Protein 1U8V (pdb70)

Structure (mmCIF, N/CA/C/O backbone):
data_1U8V
#
_entry.id   1U8V
#
_cell.length_a   102.300
_cell.length_b   130.200
_cell.length_c   175.500
_cell.angle_alpha   90.00
_cell.angle_beta   90.00
_cell.angle_gamma   90.00
#
_symmetry.space_group_name_H-M   'P 21 21 21'
#
loop_
_entity.id
_entity.type
_entity.pdbx_description
1 polymer 'Gamma-aminobutyrate metabolism dehydratase/isomerase'
2 non-polymer 'IRON/SULFUR CLUSTER'
3 non-polymer 'FLAVIN-ADENINE DINUCLEOTIDE'
4 water water
#
loop_
_atom_site.group_PDB
_atom_site.id
_atom_site.type_symbol
_atom_site.label_atom_id
_atom_site.label_alt_id
_atom_site.label_comp_id
_atom_site.label_asym_id
_atom_site.label_entity_id
_atom_site.label_seq_id
_atom_site.pdbx_PDB_ins_code
_atom_site.Cartn_x
_atom_site.Cartn_y
_atom_site.Cartn_z
_atom_site.occupancy
_atom_site.B_iso_or_equiv
_atom_site.auth_seq_id
_atom_site.auth_comp_id
_atom_site.auth_asym_id
_atom_site.auth_atom_id
_atom_site.pdbx_PDB_model_num
ATOM 1 N N . MET A 1 1 ? 78.017 5.469 2.520 1.00 62.13 1 MET A N 1
ATOM 2 C CA . MET A 1 1 ? 79.117 4.641 2.998 1.00 41.85 1 MET A CA 1
ATOM 3 C C . MET A 1 1 ? 79.483 4.985 4.444 1.00 33.14 1 MET A C 1
ATOM 4 O O . MET A 1 1 ? 79.141 6.046 4.957 1.00 54.80 1 MET A O 1
ATOM 9 N N . LEU A 1 2 ? 80.190 4.056 5.069 1.00 34.48 2 LEU A N 1
ATOM 10 C CA . LEU A 1 2 ? 80.848 4.165 6.357 1.00 30.34 2 LEU A CA 1
ATOM 11 C C . LEU A 1 2 ? 82.366 4.116 6.133 1.00 38.01 2 LEU A C 1
ATOM 12 O O . LEU A 1 2 ? 82.887 3.241 5.436 1.00 41.20 2 LEU A O 1
ATOM 17 N N . MET A 1 3 ? 83.094 5.063 6.713 1.00 30.09 3 MET A N 1
ATOM 18 C CA . MET A 1 3 ? 84.547 5.026 6.595 1.00 25.88 3 MET A CA 1
ATOM 19 C C . MET A 1 3 ? 85.095 4.110 7.681 1.00 30.37 3 MET A C 1
ATOM 20 O O . MET A 1 3 ? 84.477 4.022 8.747 1.00 28.45 3 MET A O 1
ATOM 25 N N . THR A 1 4 ? 86.224 3.464 7.429 1.00 26.49 4 THR A N 1
ATOM 26 C CA . THR A 1 4 ? 87.062 2.840 8.429 1.00 25.81 4 THR A CA 1
ATOM 27 C C . THR A 1 4 ? 87.765 3.947 9.228 1.00 25.87 4 THR A C 1
ATOM 28 O O . THR A 1 4 ? 87.802 5.120 8.819 1.00 26.03 4 THR A O 1
ATOM 32 N N . ALA A 1 5 ? 88.341 3.576 10.369 1.00 26.15 5 ALA A N 1
ATOM 33 C CA . ALA A 1 5 ? 89.133 4.517 11.145 1.00 27.43 5 ALA A CA 1
ATOM 34 C C . ALA A 1 5 ? 90.253 5.083 10.270 1.00 35.67 5 ALA A C 1
ATOM 35 O O . ALA A 1 5 ? 90.508 6.282 10.280 1.00 26.55 5 ALA A O 1
ATOM 37 N N . GLU A 1 6 ? 90.913 4.198 9.524 1.00 28.31 6 GLU A N 1
ATOM 38 C CA . GLU A 1 6 ? 92.035 4.594 8.683 1.00 28.22 6 GLU A CA 1
ATOM 39 C C . GLU A 1 6 ? 91.598 5.595 7.620 1.00 22.23 6 GLU A C 1
ATOM 40 O O . GLU A 1 6 ? 92.393 6.497 7.352 1.00 30.68 6 GLU A O 1
ATOM 46 N N . GLN A 1 7 ? 90.415 5.434 7.047 1.00 24.68 7 GLN A N 1
ATOM 47 C CA . GLN A 1 7 ? 89.912 6.368 6.030 1.00 23.65 7 GLN A CA 1
ATOM 48 C C . GLN A 1 7 ? 89.531 7.707 6.629 1.00 28.56 7 GLN A C 1
ATOM 49 O O . GLN A 1 7 ? 89.660 8.764 6.009 1.00 26.74 7 GLN A O 1
ATOM 55 N N . TYR A 1 8 ? 89.052 7.630 7.878 1.00 30.47 8 TYR A N 1
ATOM 56 C CA . TYR A 1 8 ? 88.765 8.869 8.600 1.00 23.08 8 TYR A CA 1
ATOM 57 C C . TYR A 1 8 ? 90.055 9.663 8.738 1.00 23.48 8 TYR A C 1
ATOM 58 O O . TYR A 1 8 ? 90.121 10.855 8.422 1.00 27.03 8 TYR A O 1
ATOM 67 N N . ILE A 1 9 ? 91.119 9.003 9.203 1.00 22.53 9 ILE A N 1
ATOM 68 C CA . ILE A 1 9 ? 92.362 9.751 9.399 1.00 26.72 9 ILE A CA 1
ATOM 69 C C . ILE A 1 9 ? 92.870 10.329 8.085 1.00 31.61 9 ILE A C 1
ATOM 70 O O . ILE A 1 9 ? 93.237 11.513 8.006 1.00 31.73 9 ILE A O 1
ATOM 75 N N . GLU A 1 10 ? 92.897 9.528 7.026 1.00 28.08 10 GLU A N 1
ATOM 76 C CA . GLU A 1 10 ? 93.372 10.041 5.733 1.00 31.18 10 GLU A CA 1
ATOM 77 C C . GLU A 1 10 ? 92.532 11.206 5.233 1.00 26.06 10 GLU A C 1
ATOM 78 O O . GLU A 1 10 ? 93.063 12.074 4.535 1.00 32.53 10 GLU A O 1
ATOM 84 N N . SER A 1 11 ? 91.241 11.279 5.547 1.00 22.46 11 SER A N 1
ATOM 85 C CA . SER A 1 11 ? 90.440 12.408 5.056 1.00 27.82 11 SER A CA 1
ATOM 86 C C . SER A 1 11 ? 90.832 13.734 5.704 1.00 32.24 11 SER A C 1
ATOM 87 O O . SER A 1 11 ? 90.813 14.791 5.067 1.00 28.31 11 SER A O 1
ATOM 90 N N . LEU A 1 12 ? 91.215 13.691 6.980 1.00 31.83 12 LEU A N 1
ATOM 91 C CA . LEU A 1 12 ? 91.705 14.877 7.669 1.00 28.04 12 LEU A CA 1
ATOM 92 C C . LEU A 1 12 ? 92.952 15.444 6.993 1.00 23.26 12 LEU A C 1
ATOM 93 O O . LEU A 1 12 ? 93.106 16.664 6.897 1.00 27.91 12 LEU A O 1
ATOM 98 N N . ARG A 1 13 ? 93.828 14.553 6.537 1.00 27.60 13 ARG A N 1
ATOM 99 C CA . ARG A 1 13 ? 95.083 15.004 5.932 1.00 29.69 13 ARG A CA 1
ATOM 100 C C . ARG A 1 13 ? 94.881 15.792 4.645 1.00 31.59 13 ARG A C 1
ATOM 101 O O . ARG A 1 13 ? 95.825 16.468 4.214 1.00 40.59 13 ARG A O 1
ATOM 109 N N . LYS A 1 14 ? 93.709 15.725 4.047 1.00 30.94 14 LYS A N 1
ATOM 110 C CA . LYS A 1 14 ? 93.392 16.426 2.816 1.00 33.43 14 LYS A CA 1
ATOM 111 C C . LYS A 1 14 ? 92.698 17.753 3.085 1.00 40.50 14 LYS A C 1
ATOM 112 O O . LYS A 1 14 ? 92.518 18.540 2.151 1.00 36.96 14 LYS A O 1
ATOM 118 N N . LEU A 1 15 ? 92.297 17.997 4.336 1.00 32.19 15 LEU A N 1
ATOM 119 C CA . LEU A 1 15 ? 91.660 19.265 4.687 1.00 29.20 15 LEU A CA 1
ATOM 120 C C . LEU A 1 15 ? 92.674 20.401 4.783 1.00 27.44 15 LEU A C 1
ATOM 121 O O . LEU A 1 15 ? 93.844 20.171 5.117 1.00 27.70 15 LEU A O 1
ATOM 126 N N . ASN A 1 16 ? 92.248 21.644 4.539 1.00 21.27 16 ASN A N 1
ATOM 127 C CA . ASN A 1 16 ? 93.187 22.760 4.646 1.00 23.26 16 ASN A CA 1
ATOM 128 C C . ASN A 1 16 ? 93.033 23.522 5.954 1.00 27.32 16 ASN A C 1
ATOM 129 O O . ASN A 1 16 ? 93.233 24.739 5.980 1.00 39.19 16 ASN A O 1
ATOM 134 N N . THR A 1 17 ? 92.674 22.854 7.037 1.00 28.33 17 THR A N 1
ATOM 135 C CA . THR A 1 17 ? 92.362 23.509 8.317 1.00 27.69 17 THR A CA 1
ATOM 136 C C . THR A 1 17 ? 93.511 24.348 8.853 1.00 29.75 17 THR A C 1
ATOM 137 O O . THR A 1 17 ? 94.664 23.911 8.811 1.00 30.95 17 THR A O 1
ATOM 141 N N . ARG A 1 18 ? 93.206 25.544 9.361 1.00 23.14 18 ARG A N 1
ATOM 142 C CA . ARG A 1 18 ? 94.255 26.401 9.913 1.00 30.46 18 ARG A CA 1
ATOM 143 C C . ARG A 1 18 ? 94.273 26.272 11.444 1.00 35.12 18 ARG A C 1
ATOM 144 O O . ARG A 1 18 ? 93.348 26.726 12.129 1.00 30.05 18 ARG A O 1
ATOM 152 N N . VAL A 1 19 ? 95.322 25.664 11.975 1.00 20.36 19 VAL A N 1
ATOM 153 C CA . VAL A 1 19 ? 95.523 25.383 13.385 1.00 22.37 19 VAL A CA 1
ATOM 154 C C . VAL A 1 19 ? 96.769 26.073 13.930 1.00 28.15 19 VAL A C 1
ATOM 155 O O . VAL A 1 19 ? 97.874 25.916 13.386 1.00 28.80 19 VAL A O 1
ATOM 159 N N . TYR A 1 20 ? 96.587 26.830 15.021 1.00 23.37 20 TYR A N 1
ATOM 160 C CA . TYR A 1 20 ? 97.683 27.508 15.684 1.00 23.10 20 TYR A CA 1
ATOM 161 C C . TYR A 1 20 ? 97.802 27.074 17.147 1.00 31.27 20 TYR A C 1
ATOM 162 O O . TYR A 1 20 ? 96.767 26.843 17.795 1.00 26.71 20 TYR A O 1
ATOM 171 N N . MET A 1 21 ? 99.036 26.997 17.620 1.00 22.37 21 MET A N 1
ATOM 172 C CA . MET A 1 21 ? 99.401 26.619 18.990 1.00 25.78 21 MET A CA 1
ATOM 173 C C . MET A 1 21 ? 100.716 27.256 19.422 1.00 28.50 21 MET A C 1
ATOM 174 O O . MET A 1 21 ? 101.698 27.155 18.680 1.00 23.43 21 MET A O 1
ATOM 179 N N . PHE A 1 22 ? 100.813 27.912 20.573 1.00 27.46 22 PHE A N 1
ATOM 180 C CA . PHE A 1 22 ? 102.075 28.500 21.015 1.00 21.39 22 PHE A CA 1
ATOM 181 C C . PHE A 1 22 ? 102.658 29.448 19.960 1.00 32.30 22 PHE A C 1
ATOM 182 O O . PHE A 1 22 ? 103.880 29.447 19.781 1.00 36.37 22 PHE A O 1
ATOM 190 N N . GLY A 1 23 ? 101.817 30.211 19.276 1.00 26.39 23 GLY A N 1
ATOM 191 C CA . GLY A 1 23 ? 102.117 31.290 18.363 1.00 27.73 23 GLY A CA 1
ATOM 192 C C . GLY A 1 23 ? 102.502 30.878 16.962 1.00 31.67 23 GLY A C 1
ATOM 193 O O . GLY A 1 23 ? 102.821 31.721 16.119 1.00 29.70 23 GLY A O 1
ATOM 194 N N . GLU A 1 24 ? 102.463 29.576 16.689 1.00 34.09 24 GLU A N 1
ATOM 195 C CA . GLU A 1 24 ? 102.815 29.050 15.380 1.00 41.25 24 GLU A CA 1
ATOM 196 C C . GLU A 1 24 ? 101.745 28.177 14.745 1.00 37.90 24 GLU A C 1
ATOM 197 O O . GLU A 1 24 ? 101.002 27.463 15.411 1.00 34.07 24 GLU A O 1
ATOM 203 N N . LYS A 1 25 ? 101.673 28.220 13.415 1.00 30.79 25 LYS A N 1
ATOM 204 C CA . LYS A 1 25 ? 100.801 27.358 12.629 1.00 27.55 25 LYS A CA 1
ATOM 205 C C . LYS A 1 25 ? 101.281 25.910 12.622 1.00 31.26 25 LYS A C 1
ATOM 206 O O . LYS A 1 25 ? 102.452 25.646 12.312 1.00 30.72 25 LYS A O 1
ATOM 212 N N . ILE A 1 26 ? 100.435 24.938 12.959 1.00 30.89 26 ILE A N 1
ATOM 213 C CA . ILE A 1 26 ? 100.778 23.515 12.874 1.00 27.74 26 ILE A CA 1
ATOM 214 C C . ILE A 1 26 ? 100.425 22.978 11.488 1.00 30.42 26 ILE A C 1
ATOM 215 O O . ILE A 1 26 ? 99.242 22.881 11.165 1.00 25.69 26 ILE A O 1
ATOM 220 N N . GLU A 1 27 ? 101.425 22.656 10.668 1.00 28.96 27 GLU A N 1
ATOM 221 C CA . GLU A 1 27 ? 101.147 22.149 9.329 1.00 31.96 27 GLU A CA 1
ATOM 222 C C . GLU A 1 27 ? 100.673 20.700 9.333 1.00 25.48 27 GLU A C 1
ATOM 223 O O . GLU A 1 27 ? 99.723 20.323 8.644 1.00 30.37 27 GLU A O 1
ATOM 229 N N . ASN A 1 28 ? 101.347 19.857 10.109 1.00 28.07 28 ASN A N 1
ATOM 230 C CA . ASN A 1 28 ? 100.909 18.453 10.172 1.00 28.43 28 ASN A CA 1
ATOM 231 C C . ASN A 1 28 ? 100.296 18.196 11.549 1.00 35.03 28 ASN A C 1
ATOM 232 O O . ASN A 1 28 ? 100.883 17.552 12.422 1.00 32.80 28 ASN A O 1
ATOM 237 N N . TRP A 1 29 ? 99.090 18.736 11.730 1.00 29.06 29 TRP A N 1
ATOM 238 C CA . TRP A 1 29 ? 98.404 18.652 13.020 1.00 31.70 29 TRP A CA 1
ATOM 239 C C . TRP A 1 29 ? 97.862 17.248 13.299 1.00 28.42 29 TRP A C 1
ATOM 240 O O . TRP A 1 29 ? 97.741 16.881 14.472 1.00 25.50 29 TRP A O 1
ATOM 251 N N . VAL A 1 30 ? 97.550 16.488 12.261 1.00 27.21 30 VAL A N 1
ATOM 252 C CA . VAL A 1 30 ? 97.037 15.114 12.330 1.00 25.71 30 VAL A CA 1
ATOM 253 C C . VAL A 1 30 ? 97.993 14.200 13.065 1.00 29.84 30 VAL A C 1
ATOM 254 O O . VAL A 1 30 ? 97.614 13.253 13.765 1.00 28.18 30 VAL A O 1
ATOM 258 N N . ASP A 1 31 ? 99.298 14.475 12.924 1.00 29.74 31 ASP A N 1
ATOM 259 C CA . ASP A 1 31 ? 100.277 13.629 13.594 1.00 34.24 31 ASP A CA 1
ATOM 260 C C . ASP A 1 31 ? 100.856 14.220 14.872 1.00 37.38 31 ASP A C 1
ATOM 261 O O . ASP A 1 31 ? 101.658 13.523 15.526 1.00 30.14 31 ASP A O 1
ATOM 266 N N . HIS A 1 32 ? 100.464 15.455 15.187 1.00 22.77 32 HIS A N 1
ATOM 267 C CA . HIS A 1 32 ? 101.034 16.182 16.323 1.00 23.55 32 HIS A CA 1
ATOM 268 C C . HIS A 1 32 ? 100.690 15.491 17.640 1.00 29.37 32 HIS A C 1
ATOM 269 O O . HIS A 1 32 ? 99.535 15.144 17.882 1.00 26.70 32 HIS A O 1
ATOM 276 N N . PRO A 1 33 ? 101.664 15.241 18.515 1.00 27.29 33 PRO A N 1
ATOM 277 C CA . PRO A 1 33 ? 101.423 14.460 19.728 1.00 27.72 33 PRO A CA 1
ATOM 278 C C . PRO A 1 33 ? 100.367 15.057 20.660 1.00 23.45 33 PRO A C 1
ATOM 279 O O . PRO A 1 33 ? 99.772 14.280 21.414 1.00 25.92 33 PRO A O 1
ATOM 283 N N . MET A 1 34 ? 100.132 16.360 20.631 1.00 20.96 34 MET A N 1
ATOM 284 C CA . MET A 1 34 ? 99.181 17.023 21.511 1.00 23.82 34 MET A CA 1
ATOM 285 C C . MET A 1 34 ? 97.768 17.058 20.941 1.00 30.89 34 MET A C 1
ATOM 286 O O . MET A 1 34 ? 96.862 17.465 21.677 1.00 26.63 34 MET A O 1
ATOM 291 N N . ILE A 1 35 ? 97.586 16.647 19.696 1.00 24.69 35 ILE A N 1
ATOM 292 C CA . ILE A 1 35 ? 96.313 16.610 18.980 1.00 24.68 35 ILE A CA 1
ATOM 293 C C . ILE A 1 35 ? 95.890 15.201 18.578 1.00 27.92 35 ILE A C 1
ATOM 294 O O . ILE A 1 35 ? 94.688 14.876 18.634 1.00 21.74 35 ILE A O 1
ATOM 299 N N . ARG A 1 36 ? 96.816 14.324 18.201 1.00 21.87 36 ARG A N 1
ATOM 300 C CA . ARG A 1 36 ? 96.444 12.981 17.723 1.00 23.37 36 ARG A CA 1
ATOM 301 C C . ARG A 1 36 ? 95.612 12.170 18.707 1.00 30.06 36 ARG A C 1
ATOM 302 O O . ARG A 1 36 ? 94.697 11.431 18.283 1.00 20.84 36 ARG A O 1
ATOM 310 N N . PRO A 1 37 ? 95.825 12.192 20.013 1.00 27.13 37 PRO A N 1
ATOM 311 C CA . PRO A 1 37 ? 94.885 11.518 20.932 1.00 25.87 37 PRO A CA 1
ATOM 312 C C . PRO A 1 37 ? 93.420 11.843 20.731 1.00 19.52 37 PRO A C 1
ATOM 313 O O . PRO A 1 37 ? 92.585 10.925 20.780 1.00 21.02 37 PRO A O 1
ATOM 317 N N . SER A 1 38 ? 93.053 13.094 20.483 1.00 21.74 38 SER A N 1
ATOM 318 C CA . SER A 1 38 ? 91.639 13.416 20.269 1.00 25.79 38 SER A CA 1
ATOM 319 C C . SER A 1 38 ? 91.198 12.829 18.938 1.00 28.22 38 SER A C 1
ATOM 320 O O . SER A 1 38 ? 90.059 12.383 18.828 1.00 25.53 38 SER A O 1
ATOM 323 N N . ILE A 1 39 ? 92.104 12.788 17.950 1.00 21.26 39 ILE A N 1
ATOM 324 C CA . ILE A 1 39 ? 91.771 12.121 16.680 1.00 21.68 39 ILE A CA 1
ATOM 325 C C . ILE A 1 39 ? 91.588 10.614 16.844 1.00 22.32 39 ILE A C 1
ATOM 326 O O . ILE A 1 39 ? 90.651 10.076 16.231 1.00 20.36 39 ILE A O 1
ATOM 331 N N . ASN A 1 40 ? 92.432 9.945 17.629 1.00 18.47 40 ASN A N 1
ATOM 332 C CA . ASN A 1 40 ? 92.232 8.507 17.877 1.00 20.28 40 ASN A CA 1
ATOM 333 C C . ASN A 1 40 ? 90.919 8.235 18.615 1.00 23.98 40 ASN A C 1
ATOM 334 O O . ASN A 1 40 ? 90.306 7.174 18.450 1.00 23.07 40 ASN A O 1
ATOM 339 N N . CYS A 1 41 ? 90.527 9.190 19.466 1.00 25.61 41 CYS A N 1
ATOM 340 C CA . CYS A 1 41 ? 89.312 9.052 20.277 1.00 24.29 41 CYS A CA 1
ATOM 341 C C . CYS A 1 41 ? 88.078 9.109 19.399 1.00 24.63 41 CYS A C 1
ATOM 342 O O . CYS A 1 41 ? 87.192 8.246 19.460 1.00 22.52 41 CYS A O 1
ATOM 345 N N . VAL A 1 42 ? 87.962 10.094 18.495 1.00 22.22 42 VAL A N 1
ATOM 346 C CA . VAL A 1 42 ? 86.748 10.034 17.659 1.00 24.38 42 VAL A CA 1
ATOM 347 C C . VAL A 1 42 ? 86.842 8.930 16.613 1.00 25.69 42 VAL A C 1
ATOM 348 O O . VAL A 1 42 ? 85.812 8.432 16.140 1.00 24.63 42 VAL A O 1
ATOM 352 N N . ARG A 1 43 ? 88.062 8.525 16.246 1.00 23.32 43 ARG A N 1
ATOM 353 C CA . ARG A 1 43 ? 88.242 7.411 15.314 1.00 26.81 43 ARG A CA 1
ATOM 354 C C . ARG A 1 43 ? 87.624 6.102 15.803 1.00 18.76 43 ARG A C 1
ATOM 355 O O . ARG A 1 43 ? 87.213 5.209 15.055 1.00 20.05 43 ARG A O 1
ATOM 363 N N . MET A 1 44 ? 87.510 5.948 17.114 1.00 20.23 44 MET A N 1
ATOM 364 C CA . MET A 1 44 ? 86.829 4.788 17.683 1.00 20.47 44 MET A CA 1
ATOM 365 C C . MET A 1 44 ? 85.369 4.697 17.267 1.00 17.54 44 MET A C 1
ATOM 366 O O . MET A 1 44 ? 84.806 3.588 17.211 1.00 23.72 44 MET A O 1
ATOM 371 N N . THR A 1 45 ? 84.721 5.822 16.987 1.00 20.07 45 THR A N 1
ATOM 372 C CA . THR A 1 45 ? 83.318 5.782 16.600 1.00 18.98 45 THR A CA 1
ATOM 373 C C . THR A 1 45 ? 83.177 5.169 15.196 1.00 26.99 45 THR A C 1
ATOM 374 O O . THR A 1 45 ? 82.156 4.568 14.862 1.00 28.73 45 THR A O 1
ATOM 378 N N . TYR A 1 46 ? 84.194 5.312 14.353 1.00 17.53 46 TYR A N 1
ATOM 379 C CA . TYR A 1 46 ? 84.219 4.633 13.066 1.00 19.62 46 TYR A CA 1
ATOM 380 C C . TYR A 1 46 ? 84.594 3.159 13.266 1.00 25.63 46 TYR A C 1
ATOM 381 O O . TYR A 1 46 ? 84.023 2.233 12.664 1.00 22.80 46 TYR A O 1
ATOM 390 N N . GLU A 1 47 ? 85.600 2.923 14.112 1.00 23.34 47 GLU A N 1
ATOM 391 C CA . GLU A 1 47 ? 86.112 1.575 14.291 1.00 21.76 47 GLU A CA 1
ATOM 392 C C . GLU A 1 47 ? 85.065 0.580 14.795 1.00 22.57 47 GLU A C 1
ATOM 393 O O . GLU A 1 47 ? 84.880 -0.510 14.249 1.00 26.18 47 GLU A O 1
ATOM 399 N N . LEU A 1 48 ? 84.343 0.891 15.874 1.00 19.22 48 LEU A N 1
ATOM 400 C CA . LEU A 1 48 ? 83.360 -0.045 16.417 1.00 20.41 48 LEU A CA 1
ATOM 401 C C . LEU A 1 48 ? 82.233 -0.311 15.427 1.00 22.62 48 LEU A C 1
ATOM 402 O O . LEU A 1 48 ? 81.705 -1.426 15.362 1.00 28.98 48 LEU A O 1
ATOM 407 N N . ALA A 1 49 ? 81.832 0.683 14.641 1.00 21.36 49 ALA A N 1
ATOM 408 C CA . ALA A 1 49 ? 80.783 0.475 13.645 1.00 28.11 49 ALA A CA 1
ATOM 409 C C . ALA A 1 49 ? 81.225 -0.538 12.580 1.00 30.03 49 ALA A C 1
ATOM 410 O O . ALA A 1 49 ? 80.333 -1.046 11.882 1.00 28.89 49 ALA A O 1
ATOM 412 N N . GLN A 1 50 ? 82.528 -0.806 12.485 1.00 30.39 50 GLN A N 1
ATOM 413 C CA . GLN A 1 50 ? 83.036 -1.830 11.569 1.00 34.01 50 GLN A CA 1
ATOM 414 C C . GLN A 1 50 ? 83.013 -3.206 12.236 1.00 32.34 50 GLN A C 1
ATOM 415 O O . GLN A 1 50 ? 83.145 -4.214 11.546 1.00 34.30 50 GLN A O 1
ATOM 421 N N . ASP A 1 51 ? 82.840 -3.276 13.549 1.00 23.32 51 ASP A N 1
ATOM 422 C CA . ASP A 1 51 ? 82.855 -4.562 14.248 1.00 27.27 51 ASP A CA 1
ATOM 423 C C . ASP A 1 51 ? 81.464 -5.161 14.370 1.00 33.13 51 ASP A C 1
ATOM 424 O O . ASP A 1 51 ? 80.485 -4.592 14.846 1.00 27.39 51 ASP A O 1
ATOM 429 N N . PRO A 1 52 ? 81.314 -6.404 13.909 1.00 38.04 52 PRO A N 1
ATOM 430 C CA . PRO A 1 52 ? 79.993 -7.040 13.895 1.00 39.28 52 PRO A CA 1
ATOM 431 C C . PRO A 1 52 ? 79.403 -7.232 15.290 1.00 34.18 52 PRO A C 1
ATOM 432 O O . PRO A 1 52 ? 78.185 -7.342 15.460 1.00 34.38 52 PRO A O 1
ATOM 436 N N . GLN A 1 53 ? 80.273 -7.285 16.291 1.00 34.24 53 GLN A N 1
ATOM 437 C CA . GLN A 1 53 ? 79.864 -7.450 17.687 1.00 27.90 53 GLN A CA 1
ATOM 438 C C . GLN A 1 53 ? 79.173 -6.195 18.208 1.00 25.88 53 GLN A C 1
ATOM 439 O O . GLN A 1 53 ? 78.433 -6.263 19.184 1.00 34.35 53 GLN A O 1
ATOM 445 N N . TYR A 1 54 ? 79.400 -5.061 17.536 1.00 27.71 54 TYR A N 1
ATOM 446 C CA . TYR A 1 54 ? 78.798 -3.795 17.957 1.00 26.99 54 TYR A CA 1
ATOM 447 C C . TYR A 1 54 ? 78.005 -3.139 16.835 1.00 33.24 54 TYR A C 1
ATOM 448 O O . TYR A 1 54 ? 77.375 -2.086 17.006 1.00 26.58 54 TYR A O 1
ATOM 457 N N . ALA A 1 55 ? 77.994 -3.721 15.627 1.00 32.61 55 ALA A N 1
ATOM 458 C CA . ALA A 1 55 ? 77.395 -3.028 14.483 1.00 30.31 55 ALA A CA 1
ATOM 459 C C . ALA A 1 55 ? 75.919 -2.708 14.698 1.00 25.46 55 ALA A C 1
ATOM 460 O O . ALA A 1 55 ? 75.475 -1.616 14.315 1.00 31.76 55 ALA A O 1
ATOM 462 N N . ASP A 1 56 ? 75.148 -3.600 15.310 1.00 27.85 56 ASP A N 1
ATOM 463 C CA . ASP A 1 56 ? 73.733 -3.345 15.573 1.00 31.41 56 ASP A CA 1
ATOM 464 C C . ASP A 1 56 ? 73.499 -2.099 16.414 1.00 30.61 56 ASP A C 1
ATOM 465 O O . ASP A 1 56 ? 72.537 -1.358 16.221 1.00 34.88 56 ASP A O 1
ATOM 470 N N . LEU A 1 57 ? 74.376 -1.850 17.388 1.00 33.84 57 LEU A N 1
ATOM 471 C CA . LEU A 1 57 ? 74.176 -0.658 18.205 1.00 23.42 57 LEU A CA 1
ATOM 472 C C . LEU A 1 57 ? 74.803 0.586 17.568 1.00 25.39 57 LEU A C 1
ATOM 473 O O . LEU A 1 57 ? 74.286 1.684 17.802 1.00 27.63 57 LEU A O 1
ATOM 478 N N . MET A 1 58 ? 75.888 0.399 16.823 1.00 24.27 58 MET A N 1
ATOM 479 C CA . MET A 1 58 ? 76.674 1.505 16.279 1.00 18.71 58 MET A CA 1
ATOM 480 C C . MET A 1 58 ? 76.109 2.040 14.966 1.00 29.04 58 MET A C 1
ATOM 481 O O . MET A 1 58 ? 76.478 3.154 14.551 1.00 24.28 58 MET A O 1
ATOM 486 N N . THR A 1 59 ? 75.234 1.280 14.305 1.00 21.56 59 THR A N 1
ATOM 487 C CA . THR A 1 59 ? 74.728 1.680 12.997 1.00 19.09 59 THR A CA 1
ATOM 488 C C . THR A 1 59 ? 73.214 1.425 12.904 1.00 25.95 59 THR A C 1
ATOM 489 O O . THR A 1 59 ? 72.573 0.733 13.705 1.00 21.60 59 THR A O 1
ATOM 493 N N . THR A 1 60 ? 72.615 2.026 11.876 1.00 26.88 60 THR A N 1
ATOM 494 C CA . THR A 1 60 ? 71.163 1.946 11.709 1.00 29.49 60 THR A CA 1
ATOM 495 C C . THR A 1 60 ? 70.768 2.338 10.294 1.00 33.72 60 THR A C 1
ATOM 496 O O . THR A 1 60 ? 71.519 3.060 9.622 1.00 29.92 60 THR A O 1
ATOM 500 N N . LYS A 1 61 ? 69.611 1.876 9.800 1.00 32.64 61 LYS A N 1
ATOM 501 C CA . LYS A 1 61 ? 69.241 2.321 8.445 1.00 39.25 61 LYS A CA 1
ATOM 502 C C . LYS A 1 61 ? 68.644 3.718 8.436 1.00 37.03 61 LYS A C 1
ATOM 503 O O . LYS A 1 61 ? 67.635 4.032 9.080 1.00 37.02 61 LYS A O 1
ATOM 509 N N . SER A 1 62 ? 69.261 4.629 7.684 1.00 31.22 62 SER A N 1
ATOM 510 C CA . SER A 1 62 ? 68.696 5.965 7.646 1.00 26.54 62 SER A CA 1
ATOM 511 C C . SER A 1 62 ? 67.331 5.970 6.947 1.00 38.82 62 SER A C 1
ATOM 512 O O . SER A 1 62 ? 67.215 5.427 5.849 1.00 29.11 62 SER A O 1
ATOM 515 N N . ASN A 1 63 ? 66.348 6.601 7.576 1.00 40.74 63 ASN A N 1
ATOM 516 C CA . ASN A 1 63 ? 65.050 6.878 6.992 1.00 48.09 63 ASN A CA 1
ATOM 517 C C . ASN A 1 63 ? 65.064 8.006 5.953 1.00 45.30 63 ASN A C 1
ATOM 518 O O . ASN A 1 63 ? 64.103 8.045 5.179 1.00 43.58 63 ASN A O 1
ATOM 523 N N . LEU A 1 64 ? 66.079 8.842 5.961 1.00 34.81 64 LEU A N 1
ATOM 524 C CA . LEU A 1 64 ? 66.354 9.986 5.114 1.00 33.41 64 LEU A CA 1
ATOM 525 C C . LEU A 1 64 ? 66.940 9.577 3.771 1.00 33.05 64 LEU A C 1
ATOM 526 O O . LEU A 1 64 ? 66.523 9.982 2.691 1.00 50.30 64 LEU A O 1
ATOM 531 N N . ILE A 1 65 ? 67.970 8.735 3.789 1.00 29.11 65 ILE A N 1
ATOM 532 C CA . ILE A 1 65 ? 68.594 8.394 2.514 1.00 31.73 65 ILE A CA 1
ATOM 533 C C . ILE A 1 65 ? 68.553 6.903 2.219 1.00 31.87 65 ILE A C 1
ATOM 534 O O . ILE A 1 65 ? 69.206 6.467 1.270 1.00 37.11 65 ILE A O 1
ATOM 539 N N . GLY A 1 66 ? 67.809 6.149 3.022 1.00 34.08 66 GLY A N 1
ATOM 540 C CA . GLY A 1 66 ? 67.545 4.751 2.788 1.00 38.37 66 GLY A CA 1
ATOM 541 C C . GLY A 1 66 ? 68.728 3.818 2.831 1.00 46.76 66 GLY A C 1
ATOM 542 O O . GLY A 1 66 ? 68.674 2.694 2.312 1.00 66.37 66 GLY A O 1
ATOM 543 N N . LYS A 1 67 ? 69.833 4.232 3.450 1.00 31.51 67 LYS A N 1
ATOM 544 C CA . LYS A 1 67 ? 70.991 3.364 3.555 1.00 29.43 67 LYS A CA 1
ATOM 545 C C . LYS A 1 67 ? 71.460 3.275 5.009 1.00 32.28 67 LYS A C 1
ATOM 546 O O . LYS A 1 67 ? 71.045 4.033 5.884 1.00 31.18 67 LYS A O 1
ATOM 552 N N . THR A 1 68 ? 72.374 2.335 5.240 1.00 34.82 68 THR A N 1
ATOM 553 C CA . THR A 1 68 ? 72.936 2.231 6.593 1.00 36.15 68 THR A CA 1
ATOM 554 C C . THR A 1 68 ? 73.814 3.442 6.867 1.00 31.61 68 THR A C 1
ATOM 555 O O . THR A 1 68 ? 74.539 3.951 6.002 1.00 29.47 68 THR A O 1
ATOM 559 N N . ILE A 1 69 ? 73.744 3.937 8.100 1.00 24.75 69 ILE A N 1
ATOM 560 C CA . ILE A 1 69 ? 74.548 5.082 8.516 1.00 22.36 69 ILE A CA 1
ATOM 561 C C . ILE A 1 69 ? 75.057 4.814 9.930 1.00 24.76 69 ILE A C 1
ATOM 562 O O . ILE A 1 69 ? 74.578 3.937 10.664 1.00 22.86 69 ILE A O 1
ATOM 567 N N . ASN A 1 70 ? 76.069 5.571 10.366 1.00 21.17 70 ASN A N 1
ATOM 568 C CA . ASN A 1 70 ? 76.471 5.520 11.769 1.00 17.47 70 ASN A CA 1
ATOM 569 C C . ASN A 1 70 ? 75.355 6.052 12.649 1.00 20.80 70 ASN A C 1
ATOM 570 O O . ASN A 1 70 ? 74.734 7.077 12.317 1.00 21.44 70 ASN A O 1
ATOM 575 N N . ARG A 1 71 ? 75.037 5.442 13.789 1.00 20.35 71 ARG A N 1
ATOM 576 C CA . ARG A 1 71 ? 73.964 6.009 14.616 1.00 20.96 71 ARG A CA 1
ATOM 577 C C . ARG A 1 71 ? 74.260 7.435 15.095 1.00 16.62 71 ARG A C 1
ATOM 578 O O . ARG A 1 71 ? 73.307 8.161 15.409 1.00 19.26 71 ARG A O 1
ATOM 586 N N . PHE A 1 72 ? 75.504 7.906 15.149 1.00 20.44 72 PHE A N 1
ATOM 587 C CA . PHE A 1 72 ? 75.858 9.293 15.470 1.00 18.15 72 PHE A CA 1
ATOM 588 C C . PHE A 1 72 ? 75.342 10.286 14.433 1.00 25.16 72 PHE A C 1
ATOM 589 O O . PHE A 1 72 ? 75.479 11.503 14.611 1.00 20.43 72 PHE A O 1
ATOM 597 N N . ALA A 1 73 ? 74.718 9.895 13.313 1.00 22.10 73 ALA A N 1
ATOM 598 C CA . ALA A 1 73 ? 74.112 10.872 12.412 1.00 19.44 73 ALA A CA 1
ATOM 599 C C . ALA A 1 73 ? 72.603 10.707 12.247 1.00 25.14 73 ALA A C 1
ATOM 600 O O . ALA A 1 73 ? 71.998 11.342 11.363 1.00 27.18 73 ALA A O 1
ATOM 602 N N . ASN A 1 74 ? 71.965 9.859 13.038 1.00 20.69 74 ASN A N 1
ATOM 603 C CA . ASN A 1 74 ? 70.541 9.576 12.830 1.00 22.46 74 ASN A CA 1
ATOM 604 C C . ASN A 1 74 ? 69.583 10.516 13.553 1.00 28.09 74 ASN A C 1
ATOM 605 O O . ASN A 1 74 ? 69.847 11.023 14.660 1.00 19.78 74 ASN A O 1
ATOM 610 N N . LEU A 1 75 ? 68.420 10.748 12.928 1.00 21.96 75 LEU A N 1
ATOM 611 C CA . LEU A 1 75 ? 67.299 11.438 13.552 1.00 20.75 75 LEU A CA 1
ATOM 612 C C . LEU A 1 75 ? 66.427 10.489 14.378 1.00 20.30 75 LEU A C 1
ATOM 613 O O . LEU A 1 75 ? 65.907 9.505 13.837 1.00 19.36 75 LEU A O 1
ATOM 618 N N . HIS A 1 76 ? 66.244 10.753 15.680 1.00 20.84 76 HIS A N 1
ATOM 619 C CA . HIS A 1 76 ? 65.517 9.807 16.535 1.00 18.39 76 HIS A CA 1
ATOM 620 C C . HIS A 1 76 ? 64.068 9.599 16.104 1.00 17.98 76 HIS A C 1
ATOM 621 O O . HIS A 1 76 ? 63.290 10.529 15.916 1.00 20.99 76 HIS A O 1
ATOM 628 N N . GLN A 1 77 ? 63.676 8.342 15.957 1.00 18.52 77 GLN A N 1
ATOM 629 C CA . GLN A 1 77 ? 62.324 8.002 15.540 1.00 20.14 77 GLN A CA 1
ATOM 630 C C . GLN A 1 77 ? 61.455 7.361 16.611 1.00 22.54 77 GLN A C 1
ATOM 631 O O . GLN A 1 77 ? 60.307 7.017 16.264 1.00 20.92 77 GLN A O 1
ATOM 637 N N . SER A 1 78 ? 61.942 7.199 17.838 1.00 17.15 78 SER A N 1
ATOM 638 C CA . SER A 1 78 ? 61.215 6.578 18.926 1.00 18.96 78 SER A CA 1
ATOM 639 C C . SER A 1 78 ? 61.950 6.756 20.259 1.00 16.39 78 SER A C 1
ATOM 640 O O . SER A 1 78 ? 63.122 7.147 20.281 1.00 19.93 78 SER A O 1
ATOM 643 N N . THR A 1 79 ? 61.267 6.451 21.360 1.00 14.52 79 THR A N 1
ATOM 644 C CA . THR A 1 79 ? 61.981 6.475 22.647 1.00 17.86 79 THR A CA 1
ATOM 645 C C . THR A 1 79 ? 62.986 5.324 22.688 1.00 25.37 79 THR A C 1
ATOM 646 O O . THR A 1 79 ? 64.028 5.461 23.347 1.00 17.54 79 THR A O 1
ATOM 650 N N . ASP A 1 80 ? 62.750 4.203 22.005 1.00 21.98 80 ASP A N 1
ATOM 651 C CA . ASP A 1 80 ? 63.792 3.178 21.960 1.00 19.04 80 ASP A CA 1
ATOM 652 C C . ASP A 1 80 ? 65.070 3.722 21.323 1.00 20.22 80 ASP A C 1
ATOM 653 O O . ASP A 1 80 ? 66.183 3.365 21.741 1.00 19.02 80 ASP A O 1
ATOM 658 N N . ASP A 1 81 ? 64.945 4.568 20.293 1.00 18.67 81 ASP A N 1
ATOM 659 C CA . ASP A 1 81 ? 66.142 5.203 19.739 1.00 18.48 81 ASP A CA 1
ATOM 660 C C . ASP A 1 81 ? 66.847 6.097 20.767 1.00 14.12 81 ASP A C 1
ATOM 661 O O . ASP A 1 81 ? 68.089 6.143 20.780 1.00 15.09 81 ASP A O 1
ATOM 666 N N . LEU A 1 82 ? 66.070 6.821 21.582 1.00 18.12 82 LEU A N 1
ATOM 667 C CA . LEU A 1 82 ? 66.662 7.680 22.614 1.00 21.26 82 LEU A CA 1
ATOM 668 C C . LEU A 1 82 ? 67.448 6.820 23.600 1.00 20.14 82 LEU A C 1
ATOM 669 O O . LEU A 1 82 ? 68.561 7.173 24.007 1.00 16.33 82 LEU A O 1
ATOM 674 N N . ARG A 1 83 ? 66.901 5.666 23.995 1.00 15.29 83 ARG A N 1
ATOM 675 C CA . ARG A 1 83 ? 67.667 4.815 24.913 1.00 16.34 83 ARG A CA 1
ATOM 676 C C . ARG A 1 83 ? 68.935 4.228 24.277 1.00 18.18 83 ARG A C 1
ATOM 677 O O . ARG A 1 83 ? 69.966 4.109 24.960 1.00 15.74 83 ARG A O 1
ATOM 685 N N . LYS A 1 84 ? 68.900 3.830 23.004 1.00 14.98 84 LYS A N 1
ATOM 686 C CA . LYS A 1 84 ? 70.063 3.240 22.338 1.00 17.49 84 LYS A CA 1
ATOM 687 C C . LYS A 1 84 ? 71.191 4.272 22.230 1.00 15.91 84 LYS A C 1
ATOM 688 O O . LYS A 1 84 ? 72.367 3.935 22.363 1.00 20.38 84 LYS A O 1
ATOM 694 N N . LYS A 1 85 ? 70.851 5.543 21.998 1.00 15.51 85 LYS A N 1
ATOM 695 C CA . LYS A 1 85 ? 71.849 6.605 21.967 1.00 15.86 85 LYS A CA 1
ATOM 696 C C . LYS A 1 85 ? 72.637 6.623 23.282 1.00 15.73 85 LYS A C 1
ATOM 697 O O . LYS A 1 85 ? 73.877 6.610 23.295 1.00 16.33 85 LYS A O 1
ATOM 703 N N . VAL A 1 86 ? 71.957 6.636 24.427 1.00 13.59 86 VAL A N 1
ATOM 704 C CA . VAL A 1 86 ? 72.619 6.587 25.734 1.00 12.34 86 VAL A CA 1
ATOM 705 C C . VAL A 1 86 ? 73.456 5.329 25.892 1.00 18.14 86 VAL A C 1
ATOM 706 O O . VAL A 1 86 ? 74.565 5.404 26.445 1.00 16.46 86 VAL A O 1
ATOM 710 N N . LYS A 1 87 ? 72.945 4.171 25.437 1.00 17.20 87 LYS A N 1
ATOM 711 C CA . LYS A 1 87 ? 73.749 2.938 25.604 1.00 16.49 87 LYS A CA 1
ATOM 712 C C . LYS A 1 87 ? 74.992 2.941 24.714 1.00 15.60 87 LYS A C 1
ATOM 713 O O . LYS A 1 87 ? 76.059 2.432 25.127 1.00 17.05 87 LYS A O 1
ATOM 719 N N . MET A 1 88 ? 74.874 3.497 23.510 1.00 14.81 88 MET A N 1
ATOM 720 C CA . MET A 1 88 ? 76.016 3.672 22.607 1.00 15.09 88 MET A CA 1
ATOM 721 C C . MET A 1 88 ? 77.083 4.536 23.266 1.00 15.94 88 MET A C 1
ATOM 722 O O . MET A 1 88 ? 78.287 4.261 23.196 1.00 14.66 88 MET A O 1
ATOM 727 N N . GLN A 1 89 ? 76.643 5.606 23.911 1.00 15.76 89 GLN A N 1
ATOM 728 C CA . GLN A 1 89 ? 77.549 6.536 24.577 1.00 15.87 89 GLN A CA 1
ATOM 729 C C . GLN A 1 89 ? 78.196 5.879 25.773 1.00 14.91 89 GLN A C 1
ATOM 730 O O . GLN A 1 89 ? 79.375 6.100 26.063 1.00 18.28 89 GLN A O 1
ATOM 736 N N . ARG A 1 90 ? 77.488 5.027 26.520 1.00 14.16 90 ARG A N 1
ATOM 737 C CA . ARG A 1 90 ? 78.144 4.324 27.625 1.00 14.63 90 ARG A CA 1
ATOM 738 C C . ARG A 1 90 ? 79.214 3.377 27.077 1.00 15.15 90 ARG A C 1
ATOM 739 O O . ARG A 1 90 ? 80.305 3.225 27.641 1.00 14.69 90 ARG A O 1
ATOM 747 N N . LEU A 1 91 ? 78.915 2.744 25.943 1.00 15.64 91 LEU A N 1
ATOM 748 C CA . LEU A 1 91 ? 79.920 1.867 25.318 1.00 17.28 91 LEU A CA 1
ATOM 749 C C . LEU A 1 91 ? 81.176 2.643 24.954 1.00 16.93 91 LEU A C 1
ATOM 750 O O . LEU A 1 91 ? 82.305 2.227 25.268 1.00 17.92 91 LEU A O 1
ATOM 755 N N . LEU A 1 92 ? 81.078 3.785 24.281 1.00 18.91 92 LEU A N 1
ATOM 756 C CA . LEU A 1 92 ? 82.269 4.530 23.849 1.00 17.06 92 LEU A CA 1
ATOM 757 C C . LEU A 1 92 ? 83.045 5.100 25.034 1.00 16.74 92 LEU A C 1
ATOM 758 O O . LEU A 1 92 ? 84.294 5.234 24.973 1.00 17.51 92 LEU A O 1
ATOM 763 N N . GLY A 1 93 ? 82.319 5.439 26.104 1.00 12.86 93 GLY A N 1
ATOM 764 C CA . GLY A 1 93 ? 83.055 5.898 27.283 1.00 13.70 93 GLY A CA 1
ATOM 765 C C . GLY A 1 93 ? 83.867 4.785 27.919 1.00 17.59 93 GLY A C 1
ATOM 766 O O . GLY A 1 93 ? 84.949 4.977 28.479 1.00 17.02 93 GLY A O 1
ATOM 767 N N . GLN A 1 94 ? 83.365 3.544 27.887 1.00 16.90 94 GLN A N 1
ATOM 768 C CA . GLN A 1 94 ? 84.105 2.395 28.406 1.00 15.23 94 GLN A CA 1
ATOM 769 C C . GLN A 1 94 ? 85.341 2.091 27.556 1.00 12.41 94 GLN A C 1
ATOM 770 O O . GLN A 1 94 ? 86.348 1.623 28.102 1.00 16.41 94 GLN A O 1
ATOM 776 N N . LYS A 1 95 ? 85.211 2.357 26.272 1.00 14.59 95 LYS A N 1
ATOM 777 C CA . LYS A 1 95 ? 86.278 2.041 25.330 1.00 19.45 95 LYS A CA 1
ATOM 778 C C . LYS A 1 95 ? 87.364 3.109 25.289 1.00 26.60 95 LYS A C 1
ATOM 779 O O . LYS A 1 95 ? 88.471 2.762 24.852 1.00 19.87 95 LYS A O 1
ATOM 785 N N . THR A 1 96 ? 87.068 4.338 25.706 1.00 20.34 96 THR A N 1
ATOM 786 C CA . THR A 1 96 ? 88.075 5.396 25.546 1.00 17.18 96 THR A CA 1
ATOM 787 C C . THR A 1 96 ? 88.432 6.090 26.850 1.00 18.50 96 THR A C 1
ATOM 788 O O . THR A 1 96 ? 89.488 6.724 26.940 1.00 18.96 96 THR A O 1
ATOM 792 N N . ALA A 1 97 ? 87.548 6.013 27.851 1.00 16.27 97 ALA A N 1
ATOM 793 C CA . ALA A 1 97 ? 87.644 6.778 29.089 1.00 14.84 97 ALA A CA 1
ATOM 794 C C . ALA A 1 97 ? 87.818 8.284 28.819 1.00 18.81 97 ALA A C 1
ATOM 795 O O . ALA A 1 97 ? 88.502 8.954 29.621 1.00 23.56 97 ALA A O 1
ATOM 797 N N . SER A 1 98 ? 87.285 8.875 27.755 1.00 16.46 98 SER A N 1
ATOM 798 C CA . SER A 1 98 ? 87.449 10.307 27.466 1.00 24.01 98 SER A CA 1
ATOM 799 C C . SER A 1 98 ? 86.269 10.903 26.702 1.00 25.01 98 SER A C 1
ATOM 800 O O . SER A 1 98 ? 85.187 10.325 26.583 1.00 22.85 98 SER A O 1
ATOM 803 N N . CYS A 1 99 ? 86.464 12.111 26.186 1.00 24.73 99 CYS A N 1
ATOM 804 C CA . CYS A 1 99 ? 85.441 12.741 25.357 1.00 24.72 99 CYS A CA 1
ATOM 805 C C . CYS A 1 99 ? 85.640 12.347 23.896 1.00 22.34 99 CYS A C 1
ATOM 806 O O . CYS A 1 99 ? 86.643 12.709 23.282 1.00 24.07 99 CYS A O 1
ATOM 809 N N . PHE A 1 100 ? 84.693 11.603 23.324 1.00 22.20 100 PHE A N 1
ATOM 810 C CA . PHE A 1 100 ? 84.863 11.117 21.952 1.00 24.36 100 PHE A CA 1
ATOM 811 C C . PHE A 1 100 ? 84.168 12.038 20.944 1.00 20.30 100 PHE A C 1
ATOM 812 O O . PHE A 1 100 ? 84.118 11.711 19.753 1.00 19.69 100 PHE A O 1
ATOM 820 N N . GLN A 1 101 ? 83.653 13.173 21.390 1.00 18.34 101 GLN A N 1
ATOM 821 C CA . GLN A 1 101 ? 83.319 14.360 20.625 1.00 20.74 101 GLN A CA 1
ATOM 822 C C . GLN A 1 101 ? 82.115 14.315 19.702 1.00 27.10 101 GLN A C 1
ATOM 823 O O . GLN A 1 101 ? 81.439 15.351 19.536 1.00 20.63 101 GLN A O 1
ATOM 829 N N . ARG A 1 102 ? 81.819 13.197 19.046 1.00 19.09 102 ARG A N 1
ATOM 830 C CA . ARG A 1 102 ? 80.870 13.174 17.921 1.00 18.91 102 ARG A CA 1
ATOM 831 C C . ARG A 1 102 ? 79.441 13.408 18.366 1.00 20.45 102 ARG A C 1
ATOM 832 O O . ARG A 1 102 ? 78.535 13.627 17.554 1.00 22.37 102 ARG A O 1
ATOM 840 N N . CYS A 1 103 ? 79.186 13.334 19.676 1.00 18.85 103 CYS A N 1
ATOM 841 C CA . CYS A 1 103 ? 77.816 13.474 20.150 1.00 23.24 103 CYS A CA 1
ATOM 842 C C . CYS A 1 103 ? 77.285 14.860 19.827 1.00 21.44 103 CYS A C 1
ATOM 843 O O . CYS A 1 103 ? 76.082 14.982 19.613 1.00 22.00 103 CYS A O 1
ATOM 846 N N . VAL A 1 104 ? 78.155 15.881 19.814 1.00 22.28 104 VAL A N 1
ATOM 847 C CA . VAL A 1 104 ? 77.568 17.217 19.580 1.00 22.41 104 VAL A CA 1
ATOM 848 C C . VAL A 1 104 ? 76.952 17.312 18.190 1.00 23.79 104 VAL A C 1
ATOM 849 O O . VAL A 1 104 ? 75.928 17.983 18.028 1.00 23.02 104 VAL A O 1
ATOM 853 N N . GLY A 1 105 ? 77.504 16.653 17.174 1.00 25.37 105 GLY A N 1
ATOM 854 C CA . GLY A 1 105 ? 76.901 16.674 15.848 1.00 22.07 105 GLY A CA 1
ATOM 855 C C . GLY A 1 105 ? 75.521 16.032 15.887 1.00 29.85 105 GLY A C 1
ATOM 856 O O . GLY A 1 105 ? 74.522 16.625 15.445 1.00 21.75 105 GLY A O 1
ATOM 857 N N . MET A 1 106 ? 75.489 14.804 16.431 1.00 21.25 106 MET A N 1
ATOM 858 C CA . MET A 1 106 ? 74.223 14.093 16.603 1.00 20.33 106 MET A CA 1
ATOM 859 C C . MET A 1 106 ? 73.158 14.972 17.254 1.00 25.59 106 MET A C 1
ATOM 860 O O . MET A 1 106 ? 72.019 15.088 16.791 1.00 23.34 106 MET A O 1
ATOM 865 N N . ASP A 1 107 ? 73.534 15.596 18.377 1.00 22.40 107 ASP A N 1
ATOM 866 C CA . ASP A 1 107 ? 72.582 16.389 19.157 1.00 20.27 107 ASP A CA 1
ATOM 867 C C . ASP A 1 107 ? 72.217 17.676 18.425 1.00 22.00 107 ASP A C 1
ATOM 868 O O . ASP A 1 107 ? 71.069 18.107 18.443 1.00 16.59 107 ASP A O 1
ATOM 873 N N . ALA A 1 108 ? 73.154 18.332 17.751 1.00 18.64 108 ALA A N 1
ATOM 874 C CA . ALA A 1 108 ? 72.792 19.488 16.931 1.00 19.84 108 ALA A CA 1
ATOM 875 C C . ALA A 1 108 ? 71.921 19.082 15.755 1.00 18.51 108 ALA A C 1
ATOM 876 O O . ALA A 1 108 ? 71.004 19.843 15.426 1.00 20.35 108 ALA A O 1
ATOM 878 N N . PHE A 1 109 ? 72.173 17.940 15.112 1.00 16.14 109 PHE A N 1
ATOM 879 C CA . PHE A 1 109 ? 71.298 17.589 13.991 1.00 18.96 109 PHE A CA 1
ATOM 880 C C . PHE A 1 109 ? 69.842 17.487 14.465 1.00 25.52 109 PHE A C 1
ATOM 881 O O . PHE A 1 109 ? 68.892 17.968 13.838 1.00 20.81 109 PHE A O 1
ATOM 889 N N . ASN A 1 110 ? 69.589 16.845 15.607 1.00 18.32 110 ASN A N 1
ATOM 890 C CA . ASN A 1 110 ? 68.195 16.660 16.019 1.00 19.19 110 ASN A CA 1
ATOM 891 C C . ASN A 1 110 ? 67.558 17.967 16.469 1.00 23.22 110 ASN A C 1
ATOM 892 O O . ASN A 1 110 ? 66.368 18.175 16.200 1.00 19.98 110 ASN A O 1
ATOM 897 N N . ALA A 1 111 ? 68.319 18.859 17.117 1.00 14.75 111 ALA A N 1
ATOM 898 C CA . ALA A 1 111 ? 67.726 20.119 17.570 1.00 19.77 111 ALA A CA 1
ATOM 899 C C . ALA A 1 111 ? 67.457 21.084 16.427 1.00 22.57 111 ALA A C 1
ATOM 900 O O . ALA A 1 111 ? 66.432 21.785 16.377 1.00 22.20 111 ALA A O 1
ATOM 902 N N . VAL A 1 112 ? 68.374 21.160 15.478 1.00 15.82 112 VAL A N 1
ATOM 903 C CA . VAL A 1 112 ? 68.196 22.024 14.316 1.00 21.49 112 VAL A CA 1
ATOM 904 C C . VAL A 1 112 ? 67.074 21.528 13.398 1.00 24.56 112 VAL A C 1
ATOM 905 O O . VAL A 1 112 ? 66.253 22.318 12.910 1.00 19.72 112 VAL A O 1
ATOM 909 N N . PHE A 1 113 ? 67.001 20.224 13.139 1.00 23.18 113 PHE A N 1
ATOM 910 C CA . PHE A 1 113 ? 65.915 19.635 12.345 1.00 27.27 113 PHE A CA 1
ATOM 911 C C . PHE A 1 113 ? 64.569 20.063 12.902 1.00 21.81 113 PHE A C 1
ATOM 912 O O . PHE A 1 113 ? 63.686 20.520 12.160 1.00 20.15 113 PHE A O 1
ATOM 920 N N . SER A 1 114 ? 64.402 19.909 14.230 1.00 18.16 114 SER A N 1
ATOM 921 C CA . SER A 1 114 ? 63.069 20.199 14.753 1.00 23.61 114 SER A CA 1
ATOM 922 C C . SER A 1 114 ? 62.789 21.703 14.809 1.00 28.66 114 SER A C 1
ATOM 923 O O . SER A 1 114 ? 61.646 22.103 14.543 1.00 25.68 114 SER A O 1
ATOM 926 N N . THR A 1 115 ? 63.804 22.494 15.154 1.00 20.48 115 THR A N 1
ATOM 927 C CA . THR A 1 115 ? 63.577 23.929 15.270 1.00 19.27 115 THR A CA 1
ATOM 928 C C . THR A 1 115 ? 63.331 24.562 13.898 1.00 18.87 115 THR A C 1
ATOM 929 O O . THR A 1 115 ? 62.433 25.413 13.808 1.00 22.78 115 THR A O 1
ATOM 933 N N . THR A 1 116 ? 64.099 24.160 12.892 1.00 21.33 116 THR A N 1
ATOM 934 C CA . THR A 1 116 ? 63.927 24.770 11.571 1.00 22.63 116 THR A CA 1
ATOM 935 C C . THR A 1 116 ? 62.518 24.527 11.047 1.00 30.06 116 THR A C 1
ATOM 936 O O . THR A 1 116 ? 61.973 25.395 10.361 1.00 25.46 116 THR A O 1
ATOM 940 N N . TYR A 1 117 ? 61.895 23.396 11.348 1.00 24.80 117 TYR A N 1
ATOM 941 C CA . TYR A 1 117 ? 60.513 23.147 10.921 1.00 26.64 117 TYR A CA 1
ATOM 942 C C . TYR A 1 117 ? 59.530 24.200 11.424 1.00 32.03 117 TYR A C 1
ATOM 943 O O . TYR A 1 117 ? 58.651 24.671 10.688 1.00 22.42 117 TYR A O 1
ATOM 952 N N . GLU A 1 118 ? 59.646 24.581 12.702 1.00 22.16 118 GLU A N 1
ATOM 953 C CA . GLU A 1 118 ? 58.737 25.548 13.285 1.00 22.62 118 GLU A CA 1
ATOM 954 C C . GLU A 1 118 ? 59.077 26.988 12.900 1.00 22.01 118 GLU A C 1
ATOM 955 O O . GLU A 1 118 ? 58.172 27.831 12.855 1.00 25.37 118 GLU A O 1
ATOM 961 N N . ILE A 1 119 ? 60.327 27.323 12.626 1.00 24.45 119 ILE A N 1
ATOM 962 C CA . ILE A 1 119 ? 60.669 28.662 12.127 1.00 25.92 119 ILE A CA 1
ATOM 963 C C . ILE A 1 119 ? 59.944 28.885 10.791 1.00 29.38 119 ILE A C 1
ATOM 964 O O . ILE A 1 119 ? 59.250 29.891 10.614 1.00 29.64 119 ILE A O 1
ATOM 969 N N . ASP A 1 120 ? 60.101 27.932 9.878 1.00 24.45 120 ASP A N 1
ATOM 970 C CA . ASP A 1 120 ? 59.505 28.008 8.549 1.00 29.70 120 ASP A CA 1
ATOM 971 C C . ASP A 1 120 ? 57.982 28.080 8.656 1.00 36.91 120 ASP A C 1
ATOM 972 O O . ASP A 1 120 ? 57.331 28.792 7.885 1.00 33.49 120 ASP A O 1
ATOM 977 N N . GLN A 1 121 ? 57.422 27.347 9.615 1.00 31.54 121 GLN A N 1
ATOM 978 C CA . GLN A 1 121 ? 55.973 27.343 9.773 1.00 37.19 121 GLN A CA 1
ATOM 979 C C . GLN A 1 121 ? 55.479 28.774 9.978 1.00 33.34 121 GLN A C 1
ATOM 980 O O . GLN A 1 121 ? 54.425 29.172 9.502 1.00 38.85 121 GLN A O 1
ATOM 986 N N . LYS A 1 122 ? 56.262 29.549 10.717 1.00 30.78 122 LYS A N 1
ATOM 987 C CA . LYS A 1 122 ? 55.798 30.874 11.077 1.00 35.21 122 LYS A CA 1
ATOM 988 C C . LYS A 1 122 ? 56.118 31.935 10.023 1.00 38.93 122 LYS A C 1
ATOM 989 O O . LYS A 1 122 ? 55.237 32.740 9.716 1.00 29.90 122 LYS A O 1
ATOM 995 N N . TYR A 1 123 ? 57.334 31.934 9.511 1.00 34.17 123 TYR A N 1
ATOM 996 C CA . TYR A 1 123 ? 57.895 32.969 8.663 1.00 31.46 123 TYR A CA 1
ATOM 997 C C . TYR A 1 123 ? 57.907 32.661 7.169 1.00 39.71 123 TYR A C 1
ATOM 998 O O . TYR A 1 123 ? 58.265 33.510 6.347 1.00 42.13 123 TYR A O 1
ATOM 1007 N N . GLY A 1 124 ? 57.546 31.450 6.765 1.00 37.65 124 GLY A N 1
ATOM 1008 C CA . GLY A 1 124 ? 57.558 31.027 5.386 1.00 34.11 124 GLY A CA 1
ATOM 1009 C C . GLY A 1 124 ? 58.949 30.933 4.789 1.00 36.73 124 GLY A C 1
ATOM 1010 O O . GLY A 1 124 ? 59.097 31.055 3.573 1.00 37.69 124 GLY A O 1
ATOM 1011 N N . THR A 1 125 ? 59.974 30.707 5.604 1.00 29.98 125 THR A N 1
ATOM 1012 C CA . THR A 1 125 ? 61.342 30.542 5.116 1.00 31.06 125 THR A CA 1
ATOM 1013 C C . THR A 1 125 ? 61.617 29.137 4.632 1.00 27.87 125 THR A C 1
ATOM 1014 O O . THR A 1 125 ? 60.690 28.316 4.599 1.00 37.90 125 THR A O 1
ATOM 1018 N N . ASN A 1 126 ? 62.864 28.804 4.279 1.00 25.46 126 ASN A N 1
ATOM 1019 C CA . ASN A 1 126 ? 63.065 27.400 3.878 1.00 35.30 126 ASN A CA 1
ATOM 1020 C C . ASN A 1 126 ? 64.247 26.738 4.584 1.00 24.29 126 ASN A C 1
ATOM 1021 O O . ASN A 1 126 ? 65.001 25.953 3.998 1.00 24.07 126 ASN A O 1
ATOM 1026 N N . TYR A 1 127 ? 64.394 27.050 5.873 1.00 26.50 127 TYR A N 1
ATOM 1027 C CA . TYR A 1 127 ? 65.541 26.562 6.648 1.00 23.28 127 TYR A CA 1
ATOM 1028 C C . TYR A 1 127 ? 65.508 25.052 6.836 1.00 24.92 127 TYR A C 1
ATOM 1029 O O . TYR A 1 127 ? 66.535 24.383 6.819 1.00 25.05 127 TYR A O 1
ATOM 1038 N N . HIS A 1 128 ? 64.322 24.495 7.044 1.00 24.85 128 HIS A N 1
ATOM 1039 C CA . HIS A 1 128 ? 64.154 23.058 7.259 1.00 23.01 128 HIS A CA 1
ATOM 1040 C C . HIS A 1 128 ? 64.626 22.266 6.055 1.00 25.49 128 HIS A C 1
ATOM 1041 O O . HIS A 1 128 ? 65.280 21.225 6.171 1.00 25.63 128 HIS A O 1
ATOM 1048 N N . LYS A 1 129 ? 64.312 22.785 4.857 1.00 22.94 129 LYS A N 1
ATOM 1049 C CA . LYS A 1 129 ? 64.811 22.166 3.644 1.00 24.18 129 LYS A CA 1
ATOM 1050 C C . LYS A 1 129 ? 66.327 22.349 3.489 1.00 24.10 129 LYS A C 1
ATOM 1051 O O . LYS A 1 129 ? 67.005 21.394 3.116 1.00 25.03 129 LYS A O 1
ATOM 1057 N N . ASN A 1 130 ? 66.857 23.537 3.757 1.00 25.34 130 ASN A N 1
ATOM 1058 C CA . ASN A 1 130 ? 68.294 23.725 3.815 1.00 24.27 130 ASN A CA 1
ATOM 1059 C C . ASN A 1 130 ? 68.925 22.650 4.704 1.00 32.09 130 ASN A C 1
ATOM 1060 O O . ASN A 1 130 ? 69.848 21.932 4.305 1.00 25.59 130 ASN A O 1
ATOM 1065 N N . PHE A 1 131 ? 68.400 22.527 5.922 1.00 23.61 131 PHE A N 1
ATOM 1066 C CA . PHE A 1 131 ? 69.003 21.559 6.851 1.00 23.06 131 PHE A CA 1
ATOM 1067 C C . PHE A 1 131 ? 68.847 20.123 6.375 1.00 27.70 131 PHE A C 1
ATOM 1068 O O . PHE A 1 131 ? 69.788 19.314 6.423 1.00 27.35 131 PHE A O 1
ATOM 1076 N N . THR A 1 132 ? 67.646 19.746 5.930 1.00 25.03 132 THR A N 1
ATOM 1077 C CA . THR A 1 132 ? 67.410 18.378 5.475 1.00 24.81 132 THR A CA 1
ATOM 1078 C C . THR A 1 132 ? 68.368 17.978 4.363 1.00 32.61 132 THR A C 1
ATOM 1079 O O . THR A 1 132 ? 68.956 16.889 4.386 1.00 23.58 132 THR A O 1
ATOM 1083 N N . GLU A 1 133 ? 68.579 18.832 3.350 1.00 32.55 133 GLU A N 1
ATOM 1084 C CA . GLU A 1 133 ? 69.533 18.467 2.299 1.00 29.16 133 GLU A CA 1
ATOM 1085 C C . GLU A 1 133 ? 70.977 18.412 2.786 1.00 26.20 133 GLU A C 1
ATOM 1086 O O . GLU A 1 133 ? 71.793 17.603 2.318 1.00 26.34 133 GLU A O 1
ATOM 1092 N N . TYR A 1 134 ? 71.307 19.292 3.729 1.00 18.05 134 TYR A N 1
ATOM 1093 C CA . TYR A 1 134 ? 72.640 19.217 4.330 1.00 22.58 134 TYR A CA 1
ATOM 1094 C C . TYR A 1 134 ? 72.859 17.899 5.074 1.00 24.04 134 TYR A C 1
ATOM 1095 O O . TYR A 1 134 ? 73.930 17.293 4.903 1.00 25.97 134 TYR A O 1
ATOM 1104 N N . LEU A 1 135 ? 71.920 17.444 5.901 1.00 25.78 135 LEU A N 1
ATOM 1105 C CA . LEU A 1 135 ? 72.077 16.174 6.615 1.00 26.85 135 LEU A CA 1
ATOM 1106 C C . LEU A 1 135 ? 72.197 14.984 5.672 1.00 28.89 135 LEU A C 1
ATOM 1107 O O . LEU A 1 135 ? 72.891 14.008 5.967 1.00 23.27 135 LEU A O 1
ATOM 1112 N N . LYS A 1 136 ? 71.528 15.007 4.514 1.00 27.99 136 LYS A N 1
ATOM 1113 C CA . LYS A 1 136 ? 71.701 13.972 3.498 1.00 24.19 136 LYS A CA 1
ATOM 1114 C C . LYS A 1 136 ? 73.146 13.819 3.040 1.00 26.17 136 LYS A C 1
ATOM 1115 O O . LYS A 1 136 ? 73.708 12.717 2.933 1.00 33.14 136 LYS A O 1
ATOM 1121 N N . TYR A 1 137 ? 73.787 14.945 2.740 1.00 22.68 137 TYR A N 1
ATOM 1122 C CA . TYR A 1 137 ? 75.198 14.980 2.393 1.00 24.20 137 TYR A CA 1
ATOM 1123 C C . TYR A 1 137 ? 76.108 14.452 3.495 1.00 22.69 137 TYR A C 1
ATOM 1124 O O . TYR A 1 137 ? 77.047 13.686 3.260 1.00 22.91 137 TYR A O 1
ATOM 1133 N N . ILE A 1 138 ? 75.852 14.828 4.754 1.00 24.87 138 ILE A N 1
ATOM 1134 C CA . ILE A 1 138 ? 76.642 14.274 5.867 1.00 23.54 138 ILE A CA 1
ATOM 1135 C C . ILE A 1 138 ? 76.440 12.775 5.996 1.00 20.76 138 ILE A C 1
ATOM 1136 O O . ILE A 1 138 ? 77.390 12.013 6.204 1.00 25.46 138 ILE A O 1
ATOM 1141 N N . GLN A 1 139 ? 75.186 12.339 5.878 1.00 24.03 139 GLN A N 1
ATOM 1142 C CA . GLN A 1 139 ? 74.872 10.911 5.973 1.00 30.52 139 GLN A CA 1
ATOM 1143 C C . GLN A 1 139 ? 75.475 10.125 4.810 1.00 32.72 139 GLN A C 1
ATOM 1144 O O . GLN A 1 139 ? 75.921 8.978 4.962 1.00 27.30 139 GLN A O 1
ATOM 1150 N N . GLU A 1 140 ? 75.505 10.739 3.620 1.00 24.92 140 GLU A N 1
ATOM 1151 C CA . GLU A 1 140 ? 76.147 10.081 2.489 1.00 25.60 140 GLU A CA 1
ATOM 1152 C C . GLU A 1 140 ? 77.648 9.938 2.682 1.00 32.32 140 GLU A C 1
ATOM 1153 O O . GLU A 1 140 ? 78.283 9.000 2.176 1.00 36.73 140 GLU A O 1
ATOM 1159 N N . ASN A 1 141 ? 78.289 10.854 3.411 1.00 32.09 141 ASN A N 1
ATOM 1160 C CA . ASN A 1 141 ? 79.758 10.802 3.422 1.00 22.95 141 ASN A CA 1
ATOM 1161 C C . ASN A 1 141 ? 80.394 10.453 4.757 1.00 26.44 141 ASN A C 1
ATOM 1162 O O . ASN A 1 141 ? 81.627 10.463 4.872 1.00 26.08 141 ASN A O 1
ATOM 1167 N N . ASP A 1 142 ? 79.598 10.142 5.771 1.00 24.30 142 ASP A N 1
ATOM 1168 C CA . ASP A 1 142 ? 80.053 9.790 7.113 1.00 23.12 142 ASP A CA 1
ATOM 1169 C C . ASP A 1 142 ? 80.968 10.856 7.709 1.00 23.58 142 ASP A C 1
ATOM 1170 O O . ASP A 1 142 ? 82.048 10.530 8.214 1.00 26.13 142 ASP A O 1
ATOM 1175 N N . LEU A 1 143 ? 80.575 12.131 7.682 1.00 21.82 143 LEU A N 1
ATOM 1176 C CA . LEU A 1 143 ? 81.481 13.178 8.158 1.00 23.66 143 LEU A CA 1
ATOM 1177 C C . LEU A 1 143 ? 81.248 13.594 9.607 1.00 22.10 143 LEU A C 1
ATOM 1178 O O . LEU A 1 143 ? 80.121 13.494 10.111 1.00 27.75 143 LEU A O 1
ATOM 1183 N N . ILE A 1 144 ? 82.305 14.082 10.259 1.00 21.67 144 ILE A N 1
ATOM 1184 C CA . ILE A 1 144 ? 82.241 14.677 11.598 1.00 22.77 144 ILE A CA 1
ATOM 1185 C C . ILE A 1 144 ? 81.875 16.156 11.529 1.00 23.96 144 ILE A C 1
ATOM 1186 O O . ILE A 1 144 ? 82.547 16.936 10.827 1.00 25.23 144 ILE A O 1
ATOM 1191 N N . VAL A 1 145 ? 80.853 16.594 12.239 1.00 20.85 145 VAL A N 1
ATOM 1192 C CA . VAL A 1 145 ? 80.356 17.962 12.240 1.00 23.75 145 VAL A CA 1
ATOM 1193 C C . VAL A 1 145 ? 80.371 18.528 13.654 1.00 27.92 145 VAL A C 1
ATOM 1194 O O . VAL A 1 145 ? 79.627 18.047 14.522 1.00 34.14 145 VAL A O 1
ATOM 1198 N N . ASP A 1 146 ? 81.213 19.523 13.906 1.00 26.54 146 ASP A N 1
ATOM 1199 C CA . ASP A 1 146 ? 81.360 20.111 15.228 1.00 20.20 146 ASP A CA 1
ATOM 1200 C C . ASP A 1 146 ? 80.211 21.042 15.573 1.00 24.30 146 ASP A C 1
ATOM 1201 O O . ASP A 1 146 ? 80.070 22.076 14.910 1.00 27.14 146 ASP A O 1
ATOM 1206 N N . GLY A 1 147 ? 79.440 20.707 16.600 1.00 26.54 147 GLY A N 1
ATOM 1207 C CA . GLY A 1 147 ? 78.393 21.636 17.051 1.00 24.11 147 GLY A CA 1
ATOM 1208 C C . GLY A 1 147 ? 79.012 22.739 17.895 1.00 23.89 147 GLY A C 1
ATOM 1209 O O . GLY A 1 147 ? 79.706 22.436 18.861 1.00 25.80 147 GLY A O 1
ATOM 1210 N N . ALA A 1 148 ? 78.773 24.000 17.573 1.00 27.42 148 ALA A N 1
ATOM 1211 C CA . ALA A 1 148 ? 79.398 25.127 18.274 1.00 22.21 148 ALA A CA 1
ATOM 1212 C C . ALA A 1 148 ? 78.342 26.131 18.719 1.00 23.52 148 ALA A C 1
ATOM 1213 O O . ALA A 1 148 ? 77.687 26.809 17.917 1.00 22.52 148 ALA A O 1
ATOM 1215 N N . MET A 1 149 ? 78.162 26.230 20.036 1.00 19.85 149 MET A N 1
ATOM 1216 C CA . MET A 1 149 ? 77.169 27.147 20.580 1.00 24.11 149 MET A CA 1
ATOM 1217 C C . MET A 1 149 ? 77.780 28.229 21.461 1.00 25.53 149 MET A C 1
ATOM 1218 O O . MET A 1 149 ? 77.331 29.371 21.373 1.00 24.06 149 MET A O 1
ATOM 1223 N N . THR A 1 150 ? 78.741 27.914 22.328 1.00 18.44 150 THR A N 1
ATOM 1224 C CA . THR A 1 150 ? 79.123 28.842 23.368 1.00 17.47 150 THR A CA 1
ATOM 1225 C C . THR A 1 150 ? 80.099 29.931 22.905 1.00 19.79 150 THR A C 1
ATOM 1226 O O . THR A 1 150 ? 81.258 29.617 22.643 1.00 21.80 150 THR A O 1
ATOM 1230 N N . ASP A 1 151 ? 79.663 31.194 22.852 1.00 20.40 151 ASP A N 1
ATOM 1231 C CA . ASP A 1 151 ? 80.547 32.315 22.524 1.00 17.71 151 ASP A CA 1
ATOM 1232 C C . ASP A 1 151 ? 81.469 32.663 23.680 1.00 22.39 151 ASP A C 1
ATOM 1233 O O . ASP A 1 151 ? 81.339 32.186 24.818 1.00 20.37 151 ASP A O 1
ATOM 1238 N N . PRO A 1 152 ? 82.471 33.522 23.494 1.00 19.35 152 PRO A N 1
ATOM 1239 C CA . PRO A 1 152 ? 83.229 34.024 24.654 1.00 19.77 152 PRO A CA 1
ATOM 1240 C C . PRO A 1 152 ? 82.406 34.883 25.608 1.00 16.63 152 PRO A C 1
ATOM 1241 O O . PRO A 1 152 ? 82.679 34.828 26.833 1.00 17.33 152 PRO A O 1
ATOM 1245 N N . LYS A 1 153 ? 81.417 35.649 25.189 1.00 19.74 153 LYS A N 1
ATOM 1246 C CA . LYS A 1 153 ? 80.362 36.317 25.933 1.00 18.24 153 LYS A CA 1
ATOM 1247 C C . LYS A 1 153 ? 80.706 37.661 26.588 1.00 21.21 153 LYS A C 1
ATOM 1248 O O . LYS A 1 153 ? 79.800 38.411 27.022 1.00 23.29 153 LYS A O 1
ATOM 1254 N N . GLY A 1 154 ? 81.985 38.007 26.702 1.00 21.96 154 GLY A N 1
ATOM 1255 C CA . GLY A 1 154 ? 82.377 39.290 27.287 1.00 25.43 154 GLY A CA 1
ATOM 1256 C C . GLY A 1 154 ? 81.883 39.547 28.688 1.00 24.72 154 GLY A C 1
ATOM 1257 O O . GLY A 1 154 ? 82.046 38.708 29.575 1.00 20.61 154 GLY A O 1
ATOM 1258 N N . ASP A 1 155 ? 81.274 40.705 28.941 1.00 23.42 155 ASP A N 1
ATOM 1259 C CA . ASP A 1 155 ? 80.794 41.097 30.273 1.00 21.76 155 ASP A CA 1
ATOM 1260 C C . ASP A 1 155 ? 79.511 40.354 30.609 1.00 20.35 155 ASP A C 1
ATOM 1261 O O . ASP A 1 155 ? 78.484 40.529 29.937 1.00 22.39 155 ASP A O 1
ATOM 1266 N N . ARG A 1 156 ? 79.542 39.511 31.643 1.00 20.04 156 ARG A N 1
ATOM 1267 C CA . ARG A 1 156 ? 78.447 38.586 31.926 1.00 22.33 156 ARG A CA 1
ATOM 1268 C C . ARG A 1 156 ? 77.199 39.310 32.422 1.00 28.44 156 ARG A C 1
ATOM 1269 O O . ARG A 1 156 ? 76.146 38.678 32.553 1.00 24.87 156 ARG A O 1
ATOM 1277 N N . GLY A 1 157 ? 77.302 40.610 32.691 1.00 25.95 157 GLY A N 1
ATOM 1278 C CA . GLY A 1 157 ? 76.210 41.426 33.182 1.00 21.73 157 GLY A CA 1
ATOM 1279 C C . GLY A 1 157 ? 75.357 42.005 32.065 1.00 25.61 157 GLY A C 1
ATOM 1280 O O . GLY A 1 157 ? 74.288 42.556 32.374 1.00 32.27 157 GLY A O 1
ATOM 1281 N N . LEU A 1 158 ? 75.786 41.893 30.813 1.00 23.48 158 LEU A N 1
ATOM 1282 C CA . LEU A 1 158 ? 75.136 42.552 29.678 1.00 27.54 158 LEU A CA 1
ATOM 1283 C C . LEU A 1 158 ? 74.708 41.652 28.537 1.00 25.11 158 LEU A C 1
ATOM 1284 O O . LEU A 1 158 ? 75.381 40.659 28.247 1.00 22.11 158 LEU A O 1
ATOM 1289 N N . ALA A 1 159 ? 73.625 42.015 27.857 1.00 25.17 159 ALA A N 1
ATOM 1290 C CA . ALA A 1 159 ? 73.128 41.369 26.651 1.00 22.81 159 ALA A CA 1
ATOM 1291 C C . ALA A 1 159 ? 74.099 41.499 25.485 1.00 24.06 159 ALA A C 1
ATOM 1292 O O . ALA A 1 159 ? 74.993 42.360 25.524 1.00 30.99 159 ALA A O 1
ATOM 1294 N N . PRO A 1 160 ? 73.986 40.616 24.493 1.00 23.12 160 PRO A N 1
ATOM 1295 C CA . PRO A 1 160 ? 74.859 40.638 23.311 1.00 25.25 160 PRO A CA 1
ATOM 1296 C C . PRO A 1 160 ? 74.907 42.015 22.649 1.00 27.49 160 PRO A C 1
ATOM 1297 O O . PRO A 1 160 ? 75.990 42.491 22.311 1.00 27.79 160 PRO A O 1
ATOM 1301 N N . SER A 1 161 ? 73.764 42.666 22.476 1.00 34.53 161 SER A N 1
ATOM 1302 C CA . SER A 1 161 ? 73.755 43.999 21.862 1.00 36.25 161 SER A CA 1
ATOM 1303 C C . SER A 1 161 ? 74.065 45.107 22.859 1.00 41.20 161 SER A C 1
ATOM 1304 O O . SER A 1 161 ? 73.934 46.292 22.537 1.00 42.79 161 SER A O 1
ATOM 1307 N N . ALA A 1 162 ? 74.475 44.831 24.090 1.00 32.63 162 ALA A N 1
ATOM 1308 C CA . ALA A 1 162 ? 74.847 45.880 25.037 1.00 25.02 162 ALA A CA 1
ATOM 1309 C C . ALA A 1 162 ? 76.342 45.868 25.301 1.00 25.59 162 ALA A C 1
ATOM 1310 O O . ALA A 1 162 ? 76.866 46.721 26.022 1.00 28.89 162 ALA A O 1
ATOM 1312 N N . GLN A 1 163 ? 77.034 44.881 24.732 1.00 26.01 163 GLN A N 1
ATOM 1313 C CA . GLN A 1 163 ? 78.466 44.778 24.968 1.00 26.85 163 GLN A CA 1
ATOM 1314 C C . GLN A 1 163 ? 79.247 45.942 24.352 1.00 37.41 163 GLN A C 1
ATOM 1315 O O . GLN A 1 163 ? 78.856 46.434 23.292 1.00 29.48 163 GLN A O 1
ATOM 1321 N N . LYS A 1 164 ? 80.332 46.309 25.030 1.00 28.46 164 LYS A N 1
ATOM 1322 C CA . LYS A 1 164 ? 81.305 47.288 24.570 1.00 37.98 164 LYS A CA 1
ATOM 1323 C C . LYS A 1 164 ? 81.884 46.869 23.217 1.00 40.85 164 LYS A C 1
ATOM 1324 O O . LYS A 1 164 ? 82.030 47.680 22.310 1.00 41.23 164 LYS A O 1
ATOM 1330 N N . ASP A 1 165 ? 82.220 45.588 23.108 1.00 35.81 165 ASP A N 1
ATOM 1331 C CA . ASP A 1 165 ? 82.677 45.035 21.841 1.00 31.58 165 ASP A CA 1
ATOM 1332 C C . ASP A 1 165 ? 81.595 44.123 21.268 1.00 30.71 165 ASP A C 1
ATOM 1333 O O . ASP A 1 165 ? 81.308 43.093 21.865 1.00 29.93 165 ASP A O 1
ATOM 1338 N N . PRO A 1 166 ? 81.049 44.511 20.127 1.00 28.51 166 PRO A N 1
ATOM 1339 C CA . PRO A 1 166 ? 79.897 43.834 19.533 1.00 28.63 166 PRO A CA 1
ATOM 1340 C C . PRO A 1 166 ? 80.237 42.470 18.947 1.00 27.46 166 PRO A C 1
ATOM 1341 O O . PRO A 1 166 ? 79.346 41.704 18.561 1.00 30.08 166 PRO A O 1
ATOM 1345 N N . ASP A 1 167 ? 81.529 42.165 18.885 1.00 26.43 167 ASP A N 1
ATOM 1346 C CA . ASP A 1 167 ? 81.998 40.900 18.357 1.00 21.90 167 ASP A CA 1
ATOM 1347 C C . ASP A 1 167 ? 82.016 39.765 19.390 1.00 26.01 167 ASP A C 1
ATOM 1348 O O . ASP A 1 167 ? 82.348 38.624 19.045 1.00 24.61 167 ASP A O 1
ATOM 1353 N N . LEU A 1 168 ? 81.728 40.023 20.647 1.00 23.50 168 LEU A N 1
ATOM 1354 C CA . LEU A 1 168 ? 81.905 39.005 21.690 1.00 25.91 168 LEU A CA 1
ATOM 1355 C C . LEU A 1 168 ? 80.812 37.951 21.720 1.00 30.11 168 LEU A C 1
ATOM 1356 O O . LEU A 1 168 ? 80.993 36.935 22.395 1.00 25.11 168 LEU A O 1
ATOM 1361 N N . PHE A 1 169 ? 79.686 38.130 21.045 1.00 23.48 169 PHE A N 1
ATOM 1362 C CA . PHE A 1 169 ? 78.838 37.033 20.585 1.00 26.59 169 PHE A CA 1
ATOM 1363 C C . PHE A 1 169 ? 78.868 37.045 19.049 1.00 31.71 169 PHE A C 1
ATOM 1364 O O . PHE A 1 169 ? 78.932 38.115 18.423 1.00 21.74 169 PHE A O 1
ATOM 1372 N N . LEU A 1 170 ? 78.833 35.871 18.436 1.00 21.22 170 LEU A N 1
ATOM 1373 C CA . LEU A 1 170 ? 78.900 35.774 16.985 1.00 21.91 170 LEU A CA 1
ATOM 1374 C C . LEU A 1 170 ? 77.705 36.409 16.293 1.00 24.27 170 LEU A C 1
ATOM 1375 O O . LEU A 1 170 ? 76.546 36.257 16.701 1.00 22.10 170 LEU A O 1
ATOM 1380 N N . ARG A 1 171 ? 77.933 37.161 15.196 1.00 26.88 171 ARG A N 1
ATOM 1381 C CA . ARG A 1 171 ? 76.824 37.919 14.613 1.00 25.29 171 ARG A CA 1
ATOM 1382 C C . ARG A 1 171 ? 76.939 38.104 13.099 1.00 23.86 171 ARG A C 1
ATOM 1383 O O . ARG A 1 171 ? 78.020 37.916 12.528 1.00 25.83 171 ARG A O 1
ATOM 1391 N N . ILE A 1 172 ? 75.809 38.488 12.502 1.00 26.04 172 ILE A N 1
ATOM 1392 C CA . ILE A 1 172 ? 75.787 38.785 11.067 1.00 30.02 172 ILE A CA 1
ATOM 1393 C C . ILE A 1 172 ? 76.304 40.201 10.829 1.00 30.84 172 ILE A C 1
ATOM 1394 O O . ILE A 1 172 ? 75.865 41.109 11.531 1.00 29.00 172 ILE A O 1
ATOM 1399 N N . VAL A 1 173 ? 77.215 40.423 9.877 1.00 35.31 173 VAL A N 1
ATOM 1400 C CA . VAL A 1 173 ? 77.727 41.794 9.694 1.00 38.17 173 VAL A CA 1
ATOM 1401 C C . VAL A 1 173 ? 77.438 42.343 8.298 1.00 40.92 173 VAL A C 1
ATOM 1402 O O . VAL A 1 173 ? 77.749 43.492 7.973 1.00 38.53 173 VAL A O 1
ATOM 1406 N N . GLU A 1 174 ? 76.821 41.513 7.469 1.00 34.43 174 GLU A N 1
ATOM 1407 C CA . GLU A 1 174 ? 76.440 41.869 6.105 1.00 35.32 174 GLU A CA 1
ATOM 1408 C C . GLU A 1 174 ? 75.495 40.790 5.570 1.00 39.92 174 GLU A C 1
ATOM 1409 O O . GLU A 1 174 ? 75.812 39.606 5.731 1.00 32.84 174 GLU A O 1
ATOM 1415 N N . LYS A 1 175 ? 74.387 41.204 4.978 1.00 35.53 175 LYS A N 1
ATOM 1416 C CA . LYS A 1 175 ? 73.494 40.366 4.195 1.00 44.89 175 LYS A CA 1
ATOM 1417 C C . LYS A 1 175 ? 73.628 40.699 2.697 1.00 44.56 175 LYS A C 1
ATOM 1418 O O . LYS A 1 175 ? 73.357 41.845 2.320 1.00 39.33 175 LYS A O 1
ATOM 1424 N N . ARG A 1 176 ? 74.037 39.726 1.906 1.00 39.90 176 ARG A N 1
ATOM 1425 C CA . ARG A 1 176 ? 74.238 39.730 0.473 1.00 36.00 176 ARG A CA 1
ATOM 1426 C C . ARG A 1 176 ? 73.064 39.038 -0.215 1.00 43.98 176 ARG A C 1
ATOM 1427 O O . ARG A 1 176 ? 72.237 38.490 0.513 1.00 46.21 176 ARG A O 1
ATOM 1435 N N . GLU A 1 177 ? 73.001 39.036 -1.545 1.00 45.67 177 GLU A N 1
ATOM 1436 C CA . GLU A 1 177 ? 71.851 38.372 -2.172 1.00 50.01 177 GLU A CA 1
ATOM 1437 C C . GLU A 1 177 ? 72.071 36.867 -2.241 1.00 35.86 177 GLU A C 1
ATOM 1438 O O . GLU A 1 177 ? 71.134 36.077 -2.387 1.00 46.80 177 GLU A O 1
ATOM 1444 N N . ASP A 1 178 ? 73.337 36.469 -2.161 1.00 31.09 178 ASP A N 1
ATOM 1445 C CA . ASP A 1 178 ? 73.697 35.061 -2.266 1.00 35.69 178 ASP A CA 1
ATOM 1446 C C . ASP A 1 178 ? 74.084 34.407 -0.936 1.00 39.23 178 ASP A C 1
ATOM 1447 O O . ASP A 1 178 ? 74.431 33.213 -0.946 1.00 40.43 178 ASP A O 1
ATOM 1452 N N . GLY A 1 179 ? 74.076 35.141 0.170 1.00 37.42 179 GLY A N 1
ATOM 1453 C CA . GLY A 1 179 ? 74.628 34.621 1.413 1.00 35.90 179 GLY A CA 1
ATOM 1454 C C . GLY A 1 179 ? 74.759 35.662 2.492 1.00 37.37 179 GLY A C 1
ATOM 1455 O O . GLY A 1 179 ? 74.234 36.775 2.427 1.00 36.22 179 GLY A O 1
ATOM 1456 N N . ILE A 1 180 ? 75.471 35.295 3.563 1.00 34.75 180 ILE A N 1
ATOM 1457 C CA . ILE A 1 180 ? 75.690 36.275 4.628 1.00 31.95 180 ILE A CA 1
ATOM 1458 C C . ILE A 1 180 ? 77.163 36.237 5.031 1.00 29.69 180 ILE A C 1
ATOM 1459 O O . ILE A 1 180 ? 77.905 35.300 4.712 1.00 29.62 180 ILE A O 1
ATOM 1464 N N . VAL A 1 181 ? 77.575 37.289 5.730 1.00 27.36 181 VAL A N 1
ATOM 1465 C CA . VAL A 1 181 ? 78.941 37.285 6.253 1.00 31.21 181 VAL A CA 1
ATOM 1466 C C . VAL A 1 181 ? 78.840 37.357 7.778 1.00 31.12 181 VAL A C 1
ATOM 1467 O O . VAL A 1 181 ? 78.088 38.190 8.307 1.00 26.04 181 VAL A O 1
ATOM 1471 N N . VAL A 1 182 ? 79.595 36.492 8.461 1.00 23.39 182 VAL A N 1
ATOM 1472 C CA . VAL A 1 182 ? 79.496 36.517 9.925 1.00 25.74 182 VAL A CA 1
ATOM 1473 C C . VAL A 1 182 ? 80.839 36.824 10.576 1.00 28.39 182 VAL A C 1
ATOM 1474 O O . VAL A 1 182 ? 81.899 36.497 10.057 1.00 27.92 182 VAL A O 1
ATOM 1478 N N . ARG A 1 183 ? 80.794 37.452 11.750 1.00 27.22 183 ARG A N 1
ATOM 1479 C CA . ARG A 1 183 ? 81.995 37.753 12.483 1.00 22.13 183 ARG A CA 1
ATOM 1480 C C . ARG A 1 183 ? 81.867 37.370 13.960 1.00 20.34 183 ARG A C 1
ATOM 1481 O O . ARG A 1 183 ? 80.818 37.618 14.534 1.00 24.41 183 ARG A O 1
ATOM 1489 N N . GLY A 1 184 ? 82.929 36.799 14.516 1.00 23.06 184 GLY A N 1
ATOM 1490 C CA . GLY A 1 184 ? 82.891 36.466 15.948 1.00 23.09 184 GLY A CA 1
ATOM 1491 C C . GLY A 1 184 ? 83.740 35.234 16.216 1.00 28.44 184 GLY A C 1
ATOM 1492 O O . GLY A 1 184 ? 84.658 34.963 15.431 1.00 25.04 184 GLY A O 1
ATOM 1493 N N . ALA A 1 185 ? 83.419 34.522 17.301 1.00 24.09 185 ALA A N 1
ATOM 1494 C CA . ALA A 1 185 ? 84.162 33.334 17.693 1.00 21.09 185 ALA A CA 1
ATOM 1495 C C . ALA A 1 185 ? 83.287 32.398 18.546 1.00 21.41 185 ALA A C 1
ATOM 1496 O O . ALA A 1 185 ? 82.297 32.849 19.134 1.00 20.20 185 ALA A O 1
ATOM 1498 N N . LYS A 1 186 ? 83.687 31.131 18.626 1.00 19.40 186 LYS A N 1
ATOM 1499 C CA . LYS A 1 186 ? 83.067 30.214 19.591 1.00 16.17 186 LYS A CA 1
ATOM 1500 C C . LYS A 1 186 ? 84.182 29.554 20.391 1.00 20.93 186 LYS A C 1
ATOM 1501 O O . LYS A 1 186 ? 85.151 29.025 19.845 1.00 19.95 186 LYS A O 1
ATOM 1507 N N . ALA A 1 187 ? 84.071 29.565 21.719 1.00 21.33 187 ALA A N 1
ATOM 1508 C CA . ALA A 1 187 ? 85.120 29.089 22.607 1.00 18.26 187 ALA A CA 1
ATOM 1509 C C . ALA A 1 187 ? 84.870 27.656 23.080 1.00 21.28 187 ALA A C 1
ATOM 1510 O O . ALA A 1 187 ? 83.741 27.171 22.986 1.00 18.34 187 ALA A O 1
ATOM 1512 N N . HIS A 1 188 ? 85.891 27.028 23.657 1.00 20.85 188 HIS A N 1
ATOM 1513 C CA . HIS A 1 188 ? 85.788 25.762 24.384 1.00 19.27 188 HIS A CA 1
ATOM 1514 C C . HIS A 1 188 ? 85.373 24.575 23.510 1.00 23.57 188 HIS A C 1
ATOM 1515 O O . HIS A 1 188 ? 84.748 23.608 23.981 1.00 21.08 188 HIS A O 1
ATOM 1522 N N . GLN A 1 189 ? 85.669 24.636 22.213 1.00 22.20 189 GLN A N 1
ATOM 1523 C CA . GLN A 1 189 ? 85.086 23.711 21.239 1.00 23.34 189 GLN A CA 1
ATOM 1524 C C . GLN A 1 189 ? 85.858 22.404 21.177 1.00 21.35 189 GLN A C 1
ATOM 1525 O O . GLN A 1 189 ? 86.883 22.286 20.504 1.00 24.96 189 GLN A O 1
ATOM 1531 N N . THR A 1 190 ? 85.387 21.366 21.898 1.00 27.60 190 THR A N 1
ATOM 1532 C CA . THR A 1 190 ? 86.121 20.087 21.905 1.00 24.74 190 THR A CA 1
ATOM 1533 C C . THR A 1 190 ? 86.000 19.455 20.520 1.00 24.00 190 THR A C 1
ATOM 1534 O O . THR A 1 190 ? 84.916 19.445 19.922 1.00 27.39 190 THR A O 1
ATOM 1538 N N . GLY A 1 191 ? 87.103 18.957 19.974 1.00 25.69 191 GLY A N 1
ATOM 1539 C CA . GLY A 1 191 ? 87.048 18.275 18.679 1.00 23.99 191 GLY A CA 1
ATOM 1540 C C . GLY A 1 191 ? 86.884 19.136 17.447 1.00 22.41 191 GLY A C 1
ATOM 1541 O O . GLY A 1 191 ? 86.737 18.616 16.327 1.00 25.53 191 GLY A O 1
ATOM 1542 N N . SER A 1 192 ? 86.922 20.459 17.592 1.00 19.37 192 SER A N 1
ATOM 1543 C CA . SER A 1 192 ? 86.724 21.289 16.402 1.00 22.11 192 SER A CA 1
ATOM 1544 C C . SER A 1 192 ? 87.832 21.088 15.380 1.00 22.59 192 SER A C 1
ATOM 1545 O O . SER A 1 192 ? 87.540 21.052 14.174 1.00 22.47 192 SER A O 1
ATOM 1548 N N . ILE A 1 193 ? 89.051 20.963 15.881 1.00 23.89 193 ILE A N 1
ATOM 1549 C CA . ILE A 1 193 ? 90.210 20.836 14.988 1.00 29.57 193 ILE A CA 1
ATOM 1550 C C . ILE A 1 193 ? 90.104 19.592 14.128 1.00 31.50 193 ILE A C 1
ATOM 1551 O O . ILE A 1 193 ? 90.507 19.597 12.956 1.00 33.30 193 ILE A O 1
ATOM 1556 N N . ASN A 1 194 ? 89.539 18.502 14.664 1.00 29.39 194 ASN A N 1
ATOM 1557 C CA . ASN A 1 194 ? 89.461 17.304 13.826 1.00 33.50 194 ASN A CA 1
ATOM 1558 C C . ASN A 1 194 ? 88.082 17.068 13.215 1.00 27.62 194 ASN A C 1
ATOM 1559 O O . ASN A 1 194 ? 87.720 15.913 12.951 1.00 26.49 194 ASN A O 1
ATOM 1564 N N . SER A 1 195 ? 87.313 18.118 12.962 1.00 24.49 195 SER A N 1
ATOM 1565 C CA . SER A 1 195 ? 86.007 17.961 12.323 1.00 21.29 195 SER A CA 1
ATOM 1566 C C . SER A 1 195 ? 86.098 18.311 10.834 1.00 27.80 195 SER A C 1
ATOM 1567 O O . SER A 1 195 ? 87.045 18.998 10.429 1.00 27.20 195 SER A O 1
ATOM 1570 N N . HIS A 1 196 ? 85.163 17.857 10.006 1.00 21.21 196 HIS A N 1
ATOM 1571 C CA . HIS A 1 196 ? 85.087 18.205 8.593 1.00 23.01 196 HIS A CA 1
ATOM 1572 C C . HIS A 1 196 ? 84.272 19.469 8.354 1.00 26.87 196 HIS A C 1
ATOM 1573 O O . HIS A 1 196 ? 84.455 20.249 7.413 1.00 27.18 196 HIS A O 1
ATOM 1580 N N . GLU A 1 197 ? 83.319 19.677 9.251 1.00 25.09 197 GLU A N 1
ATOM 1581 C CA . GLU A 1 197 ? 82.359 20.760 9.154 1.00 22.62 197 GLU A CA 1
ATOM 1582 C C . GLU A 1 197 ? 82.039 21.276 10.560 1.00 19.85 197 GLU A C 1
ATOM 1583 O O . GLU A 1 197 ? 82.317 20.600 11.550 1.00 24.56 197 GLU A O 1
ATOM 1589 N N . HIS A 1 198 ? 81.440 22.448 10.608 1.00 21.26 198 HIS A N 1
ATOM 1590 C CA . HIS A 1 198 ? 80.951 22.995 11.867 1.00 25.65 198 HIS A CA 1
ATOM 1591 C C . HIS A 1 198 ? 79.494 23.413 11.712 1.00 30.77 198 HIS A C 1
ATOM 1592 O O . HIS A 1 198 ? 79.126 23.989 10.691 1.00 26.26 198 HIS A O 1
ATOM 1599 N N . ILE A 1 199 ? 78.651 23.142 12.698 1.00 21.16 199 ILE A N 1
ATOM 1600 C CA . ILE A 1 199 ? 77.299 23.686 12.746 1.00 21.55 199 ILE A CA 1
ATOM 1601 C C . ILE A 1 199 ? 77.194 24.620 13.940 1.00 20.15 199 ILE A C 1
ATOM 1602 O O . ILE A 1 199 ? 77.433 24.209 15.083 1.00 20.52 199 ILE A O 1
ATOM 1607 N N . ILE A 1 200 ? 76.849 25.869 13.695 1.00 19.29 200 ILE A N 1
ATOM 1608 C CA . ILE A 1 200 ? 76.804 26.942 14.671 1.00 21.84 200 ILE A CA 1
ATOM 1609 C C . ILE A 1 200 ? 75.369 27.246 15.098 1.00 26.64 200 ILE A C 1
ATOM 1610 O O . ILE A 1 200 ? 74.435 27.228 14.285 1.00 22.59 200 ILE A O 1
ATOM 1615 N N . MET A 1 201 ? 75.198 27.517 16.391 1.00 21.63 201 MET A N 1
ATOM 1616 C CA . MET A 1 201 ? 73.921 27.863 16.999 1.00 21.91 201 MET A CA 1
ATOM 1617 C C . MET A 1 201 ? 74.099 28.985 18.025 1.00 20.10 201 MET A C 1
ATOM 1618 O O . MET A 1 201 ? 75.166 29.108 18.613 1.00 19.11 201 MET A O 1
ATOM 1623 N N . PRO A 1 202 ? 73.087 29.816 18.276 1.00 20.97 202 PRO A N 1
ATOM 1624 C CA . PRO A 1 202 ? 73.219 30.884 19.276 1.00 21.61 202 PRO A CA 1
ATOM 1625 C C . PRO A 1 202 ? 73.197 30.307 20.693 1.00 28.15 202 PRO A C 1
ATOM 1626 O O . PRO A 1 202 ? 72.609 29.234 20.860 1.00 32.11 202 PRO A O 1
ATOM 1630 N N . THR A 1 203 ? 73.829 30.982 21.642 1.00 22.34 203 THR A N 1
ATOM 1631 C CA . THR A 1 203 ? 74.014 30.461 22.999 1.00 20.87 203 THR A CA 1
ATOM 1632 C C . THR A 1 203 ? 72.911 30.862 23.958 1.00 27.35 203 THR A C 1
ATOM 1633 O O . THR A 1 203 ? 72.838 30.326 25.077 1.00 26.00 203 THR A O 1
ATOM 1637 N N . ILE A 1 204 ? 71.996 31.772 23.635 1.00 24.93 204 ILE A N 1
ATOM 1638 C CA . ILE A 1 204 ? 71.022 32.223 24.631 1.00 20.90 204 ILE A CA 1
ATOM 1639 C C . ILE A 1 204 ? 69.760 32.753 23.966 1.00 24.04 204 ILE A C 1
ATOM 1640 O O . ILE A 1 204 ? 69.839 33.097 22.771 1.00 26.20 204 ILE A O 1
ATOM 1645 N N . ALA A 1 205 ? 68.625 32.832 24.653 1.00 24.39 205 ALA A N 1
ATOM 1646 C CA . ALA A 1 205 ? 67.432 33.458 24.050 1.00 31.37 205 ALA A CA 1
ATOM 1647 C C . ALA A 1 205 ? 67.754 34.914 23.678 1.00 33.83 205 ALA A C 1
ATOM 1648 O O . ALA A 1 205 ? 68.577 35.549 24.336 1.00 26.42 205 ALA A O 1
ATOM 1650 N N . MET A 1 206 ? 67.123 35.405 22.617 1.00 31.24 206 MET A N 1
ATOM 1651 C CA . MET A 1 206 ? 67.475 36.700 22.039 1.00 34.56 206 MET A CA 1
ATOM 1652 C C . MET A 1 206 ? 66.263 37.624 21.979 1.00 37.89 206 MET A C 1
ATOM 1653 O O . MET A 1 206 ? 65.147 37.216 21.641 1.00 28.58 206 MET A O 1
ATOM 1658 N N . THR A 1 207 ? 66.462 38.909 22.293 1.00 37.04 207 THR A N 1
ATOM 1659 C CA . THR A 1 207 ? 65.348 39.835 22.053 1.00 36.34 207 THR A CA 1
ATOM 1660 C C . THR A 1 207 ? 65.469 40.479 20.680 1.00 37.22 207 THR A C 1
ATOM 1661 O O . THR A 1 207 ? 66.346 40.113 19.888 1.00 34.86 207 THR A O 1
ATOM 1665 N N . GLU A 1 208 ? 64.588 41.445 20.394 1.00 37.44 208 GLU A N 1
ATOM 1666 C CA . GLU A 1 208 ? 64.632 42.008 19.045 1.00 38.15 208 GLU A CA 1
ATOM 1667 C C . GLU A 1 208 ? 65.926 42.781 18.814 1.00 25.73 208 GLU A C 1
ATOM 1668 O O . GLU A 1 208 ? 66.495 42.773 17.722 1.00 28.16 208 GLU A O 1
ATOM 1674 N N . ALA A 1 209 ? 66.399 43.455 19.850 1.00 28.49 209 ALA A N 1
ATOM 1675 C CA . ALA A 1 209 ? 67.624 44.247 19.741 1.00 34.18 209 ALA A CA 1
ATOM 1676 C C . ALA A 1 209 ? 68.836 43.349 19.542 1.00 39.99 209 ALA A C 1
ATOM 1677 O O . ALA A 1 209 ? 69.890 43.807 19.114 1.00 36.07 209 ALA A O 1
ATOM 1679 N N . ASP A 1 210 ? 68.673 42.061 19.863 1.00 31.25 210 ASP A N 1
ATOM 1680 C CA . ASP A 1 210 ? 69.793 41.143 19.721 1.00 22.70 210 ASP A CA 1
ATOM 1681 C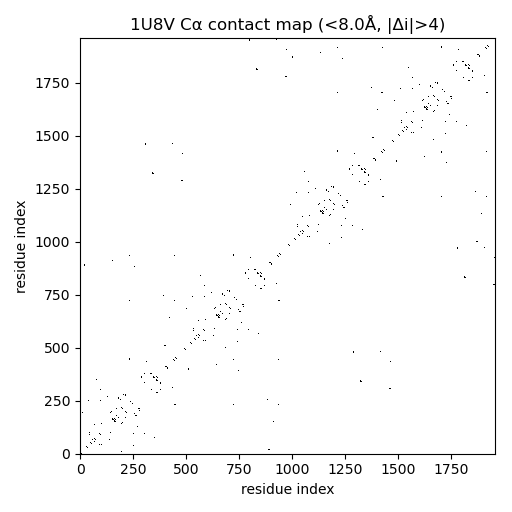 C . ASP A 1 210 ? 69.655 40.352 18.432 1.00 29.36 210 ASP A C 1
ATOM 1682 O O . ASP A 1 210 ? 70.343 39.347 18.239 1.00 25.47 210 ASP A O 1
ATOM 1687 N N . LYS A 1 211 ? 68.744 40.796 17.560 1.00 27.21 211 LYS A N 1
ATOM 1688 C CA . LYS A 1 211 ? 68.404 39.937 16.416 1.00 29.28 211 LYS A CA 1
ATOM 1689 C C . LYS A 1 211 ? 69.538 39.628 15.455 1.00 23.25 211 LYS A C 1
ATOM 1690 O O . LYS A 1 211 ? 69.477 38.598 14.752 1.00 29.62 211 LYS A O 1
ATOM 1696 N N . ASP A 1 212 ? 70.626 40.395 15.342 1.00 24.26 212 ASP A N 1
ATOM 1697 C CA . ASP A 1 212 ? 71.698 39.995 14.441 1.00 26.54 212 ASP A CA 1
ATOM 1698 C C . ASP A 1 212 ? 72.526 38.849 15.034 1.00 28.81 212 ASP A C 1
ATOM 1699 O O . ASP A 1 212 ? 73.359 38.242 14.367 1.00 25.87 212 ASP A O 1
ATOM 1704 N N . TYR A 1 213 ? 72.299 38.584 16.320 1.00 25.94 213 TYR A N 1
ATOM 1705 C CA . TYR A 1 213 ? 73.020 37.501 16.988 1.00 31.02 213 TYR A CA 1
ATOM 1706 C C . TYR A 1 213 ? 72.224 36.201 16.932 1.00 30.95 213 TYR A C 1
ATOM 1707 O O . TYR A 1 213 ? 72.647 35.147 17.394 1.00 34.69 213 TYR A O 1
ATOM 1716 N N . ALA A 1 214 ? 71.038 36.281 16.350 1.00 27.52 214 ALA A N 1
ATOM 1717 C CA . ALA A 1 214 ? 70.189 35.120 16.142 1.00 27.70 214 ALA A CA 1
ATOM 1718 C C . ALA A 1 214 ? 70.515 34.513 14.784 1.00 30.89 214 ALA A C 1
ATOM 1719 O O . ALA A 1 214 ? 69.811 34.719 13.795 1.00 26.33 214 ALA A O 1
ATOM 1721 N N . VAL A 1 215 ? 71.607 33.751 14.773 1.00 23.08 215 VAL A N 1
ATOM 1722 C CA . VAL A 1 215 ? 72.137 33.163 13.550 1.00 23.16 215 VAL A CA 1
ATOM 1723 C C . VAL A 1 215 ? 72.581 31.710 13.740 1.00 24.53 215 VAL A C 1
ATOM 1724 O O . VAL A 1 215 ? 73.166 31.405 14.782 1.00 20.68 215 VAL A O 1
ATOM 1728 N N . SER A 1 216 ? 72.304 30.845 12.774 1.00 22.68 216 SER A N 1
ATOM 1729 C CA . SER A 1 216 ? 72.626 29.431 12.743 1.00 25.54 216 SER A CA 1
ATOM 1730 C C . SER A 1 216 ? 72.954 28.979 11.324 1.00 26.67 216 SER A C 1
ATOM 1731 O O . SER A 1 216 ? 72.248 29.407 10.399 1.00 34.55 216 SER A O 1
ATOM 1734 N N . PHE A 1 217 ? 73.974 28.161 11.120 1.00 18.93 217 PHE A N 1
ATOM 1735 C CA . PHE A 1 217 ? 74.426 27.762 9.792 1.00 21.34 217 PHE A CA 1
ATOM 1736 C C . PHE A 1 217 ? 75.425 26.606 9.894 1.00 21.89 217 PHE A C 1
ATOM 1737 O O . PHE A 1 217 ? 75.846 26.367 11.040 1.00 24.47 217 PHE A O 1
ATOM 1745 N N . ALA A 1 218 ? 75.809 26.023 8.760 1.00 22.40 218 ALA A N 1
ATOM 1746 C CA . ALA A 1 218 ? 76.882 25.029 8.712 1.00 24.73 218 ALA A CA 1
ATOM 1747 C C . ALA A 1 218 ? 77.961 25.389 7.700 1.00 23.88 218 ALA A C 1
ATOM 1748 O O . ALA A 1 218 ? 77.646 26.028 6.692 1.00 22.75 218 ALA A O 1
ATOM 1750 N N . CYS A 1 219 ? 79.203 24.982 7.938 1.00 28.59 219 CYS A N 1
ATOM 1751 C CA . CYS A 1 219 ? 80.295 25.365 7.032 1.00 25.73 219 CYS A CA 1
ATOM 1752 C C . CYS A 1 219 ? 81.490 24.428 7.119 1.00 35.92 219 CYS A C 1
ATOM 1753 O O . CYS A 1 219 ? 81.726 23.850 8.183 1.00 26.48 219 CYS A O 1
ATOM 1756 N N . PRO A 1 220 ? 82.247 24.264 6.026 1.00 30.67 220 PRO A N 1
ATOM 1757 C CA . PRO A 1 220 ? 83.458 23.446 6.040 1.00 22.18 220 PRO A CA 1
ATOM 1758 C C . PRO A 1 220 ? 84.496 23.975 7.021 1.00 25.95 220 PRO A C 1
ATOM 1759 O O . PRO A 1 220 ? 84.520 25.169 7.318 1.00 30.51 220 PRO A O 1
ATOM 1763 N N . SER A 1 221 ? 85.343 23.065 7.488 1.00 24.25 221 SER A N 1
ATOM 1764 C CA . SER A 1 221 ? 86.334 23.428 8.491 1.00 34.81 221 SER A CA 1
ATOM 1765 C C . SER A 1 221 ? 87.479 24.287 7.958 1.00 34.65 221 SER A C 1
ATOM 1766 O O . SER A 1 221 ? 88.186 24.886 8.776 1.00 39.02 221 SER A O 1
ATOM 1769 N N . ASP A 1 222 ? 87.637 24.329 6.649 1.00 33.00 222 ASP A N 1
ATOM 1770 C CA . ASP A 1 222 ? 88.643 25.143 5.987 1.00 45.00 222 ASP A CA 1
ATOM 1771 C C . ASP A 1 222 ? 88.015 26.268 5.162 1.00 38.21 222 ASP A C 1
ATOM 1772 O O . ASP A 1 222 ? 88.589 26.667 4.152 1.00 43.87 222 ASP A O 1
ATOM 1777 N N . ALA A 1 223 ? 86.874 26.797 5.577 1.00 35.45 223 ALA A N 1
ATOM 1778 C CA . ALA A 1 223 ? 86.192 27.934 4.978 1.00 27.29 223 ALA A CA 1
ATOM 1779 C C . ALA A 1 223 ? 87.015 29.216 5.135 1.00 45.54 223 ALA A C 1
ATOM 1780 O O . ALA A 1 223 ? 87.714 29.397 6.138 1.00 29.85 223 ALA A O 1
ATOM 1782 N N . ASP A 1 224 ? 86.935 30.090 4.135 1.00 39.82 224 ASP A N 1
ATOM 1783 C CA . ASP A 1 224 ? 87.736 31.301 4.033 1.00 33.93 224 ASP A CA 1
ATOM 1784 C C . ASP A 1 224 ? 87.522 32.233 5.215 1.00 28.56 224 ASP A C 1
ATOM 1785 O O . ASP A 1 224 ? 86.394 32.706 5.391 1.00 33.14 224 ASP A O 1
ATOM 1790 N N . GLY A 1 225 ? 88.563 32.509 5.996 1.00 26.45 225 GLY A N 1
ATOM 1791 C CA . GLY A 1 225 ? 88.401 33.311 7.197 1.00 28.59 225 GLY A CA 1
ATOM 1792 C C . GLY A 1 225 ? 88.343 32.512 8.492 1.00 28.54 225 GLY A C 1
ATOM 1793 O O . GLY A 1 225 ? 88.354 33.076 9.593 1.00 24.96 225 GLY A O 1
ATOM 1794 N N . LEU A 1 226 ? 88.273 31.190 8.454 1.00 25.83 226 LEU A N 1
ATOM 1795 C CA . LEU A 1 226 ? 88.073 30.372 9.655 1.00 27.64 226 LEU A CA 1
ATOM 1796 C C . LEU A 1 226 ? 89.371 29.747 10.132 1.00 26.24 226 LEU A C 1
ATOM 1797 O O . LEU A 1 226 ? 90.071 29.077 9.361 1.00 30.59 226 LEU A O 1
ATOM 1802 N N . PHE A 1 227 ? 89.706 29.940 11.411 1.00 24.27 227 PHE A N 1
ATOM 1803 C CA . PHE A 1 227 ? 90.902 29.309 11.973 1.00 26.83 227 PHE A CA 1
ATOM 1804 C C . PHE A 1 227 ? 90.689 28.994 13.466 1.00 26.03 227 PHE A C 1
ATOM 1805 O O . PHE A 1 227 ? 89.738 29.465 14.079 1.00 23.09 227 PHE A O 1
ATOM 1813 N N . MET A 1 228 ? 91.604 28.210 14.008 1.00 21.57 228 MET A N 1
ATOM 1814 C CA . MET A 1 228 ? 91.551 27.683 15.363 1.00 21.10 228 MET A CA 1
ATOM 1815 C C . MET A 1 228 ? 92.804 27.949 16.177 1.00 23.31 228 MET A C 1
ATOM 1816 O O . MET A 1 228 ? 93.948 27.869 15.731 1.00 23.98 228 MET A O 1
ATOM 1821 N N . ILE A 1 229 ? 92.598 28.285 17.452 1.00 23.56 229 ILE A N 1
ATOM 1822 C CA . ILE A 1 229 ? 93.687 28.470 18.397 1.00 23.40 229 ILE A CA 1
ATOM 1823 C C . ILE A 1 229 ? 93.554 27.437 19.517 1.00 22.56 229 ILE A C 1
ATOM 1824 O O . ILE A 1 229 ? 92.569 27.464 20.240 1.00 23.07 229 ILE A O 1
ATOM 1829 N N . TYR A 1 230 ? 94.497 26.523 19.649 1.00 25.22 230 TYR A N 1
ATOM 1830 C CA . TYR A 1 230 ? 94.385 25.437 20.629 1.00 24.05 230 TYR A CA 1
ATOM 1831 C C . TYR A 1 230 ? 94.284 25.958 22.054 1.00 24.24 230 TYR A C 1
ATOM 1832 O O . TYR A 1 230 ? 94.895 26.965 22.421 1.00 21.24 230 TYR A O 1
ATOM 1841 N N . GLY A 1 231 ? 93.508 25.231 22.867 1.00 18.27 231 GLY A N 1
ATOM 1842 C CA . GLY A 1 231 ? 93.437 25.534 24.293 1.00 22.40 231 GLY A CA 1
ATOM 1843 C C . GLY A 1 231 ? 94.291 24.560 25.094 1.00 28.16 231 GLY A C 1
ATOM 1844 O O . GLY A 1 231 ? 94.345 23.373 24.760 1.00 24.30 231 GLY A O 1
ATOM 1845 N N . ARG A 1 232 ? 94.969 25.057 26.134 1.00 25.35 232 ARG A N 1
ATOM 1846 C CA . ARG A 1 232 ? 95.844 24.230 26.952 1.00 18.44 232 ARG A CA 1
ATOM 1847 C C . ARG A 1 232 ? 95.045 23.268 27.834 1.00 22.84 232 ARG A C 1
ATOM 1848 O O . ARG A 1 232 ? 93.868 23.481 28.132 1.00 22.37 232 ARG A O 1
ATOM 1856 N N . GLN A 1 233 ? 95.707 22.200 28.262 1.00 18.32 233 GLN A N 1
ATOM 1857 C CA . GLN A 1 233 ? 95.131 21.224 29.172 1.00 20.91 233 GLN A CA 1
ATOM 1858 C C . GLN A 1 233 ? 96.162 20.887 30.252 1.00 18.08 233 GLN A C 1
ATOM 1859 O O . GLN A 1 233 ? 97.358 20.847 29.950 1.00 20.33 233 GLN A O 1
ATOM 1865 N N . SER A 1 234 ? 95.673 20.656 31.470 1.00 17.88 234 SER A N 1
ATOM 1866 C CA . SER A 1 234 ? 96.510 20.127 32.545 1.00 18.77 234 SER A CA 1
ATOM 1867 C C . SER A 1 234 ? 97.373 18.977 32.016 1.00 22.37 234 SER A C 1
ATOM 1868 O O . SER A 1 234 ? 96.821 18.070 31.386 1.00 17.72 234 SER A O 1
ATOM 1871 N N . CYS A 1 235 ? 98.692 19.053 32.225 1.00 17.03 235 CYS A N 1
ATOM 1872 C CA . CYS A 1 235 ? 99.641 18.029 31.818 1.00 15.65 235 CYS A CA 1
ATOM 1873 C C . CYS A 1 235 ? 99.746 17.880 30.313 1.00 17.48 235 CYS A C 1
ATOM 1874 O O . CYS A 1 235 ? 100.290 16.867 29.840 1.00 22.31 235 CYS A O 1
ATOM 1877 N N . ASP A 1 236 ? 99.276 18.835 29.517 1.00 21.57 236 ASP A N 1
ATOM 1878 C CA . ASP A 1 236 ? 99.296 18.668 28.061 1.00 25.40 236 ASP A CA 1
ATOM 1879 C C . ASP A 1 236 ? 100.689 18.359 27.514 1.00 23.13 236 ASP A C 1
ATOM 1880 O O . ASP A 1 236 ? 100.809 17.462 26.680 1.00 23.12 236 ASP A O 1
ATOM 1885 N N . THR A 1 237 ? 101.740 19.056 27.946 1.00 21.78 237 THR A N 1
ATOM 1886 C CA . THR A 1 237 ? 103.023 18.882 27.276 1.00 22.74 237 THR A CA 1
ATOM 1887 C C . THR A 1 237 ? 103.746 17.616 27.713 1.00 29.67 237 THR A C 1
ATOM 1888 O O . THR A 1 237 ? 104.840 17.366 27.186 1.00 20.31 237 THR A O 1
ATOM 1892 N N . ARG A 1 238 ? 103.178 16.816 28.622 1.00 21.08 238 ARG A N 1
ATOM 1893 C CA . ARG A 1 238 ? 103.788 15.493 28.835 1.00 21.20 238 ARG A CA 1
ATOM 1894 C C . ARG A 1 238 ? 103.767 14.735 27.504 1.00 20.02 238 ARG A C 1
ATOM 1895 O O . ARG A 1 238 ? 104.597 13.867 27.227 1.00 22.08 238 ARG A O 1
ATOM 1903 N N . LYS A 1 239 ? 102.798 14.993 26.620 1.00 21.14 239 LYS A N 1
ATOM 1904 C CA . LYS A 1 239 ? 102.755 14.270 25.342 1.00 28.25 239 LYS A CA 1
ATOM 1905 C C . LYS A 1 239 ? 103.935 14.590 24.418 1.00 27.58 239 LYS A C 1
ATOM 1906 O O . LYS A 1 239 ? 104.119 13.840 23.442 1.00 27.38 239 LYS A O 1
ATOM 1912 N N . MET A 1 240 ? 104.697 15.640 24.698 1.00 20.01 240 MET A N 1
ATOM 1913 C CA . MET A 1 240 ? 105.831 16.003 23.838 1.00 24.21 240 MET A CA 1
ATOM 1914 C C . MET A 1 240 ? 107.128 15.319 24.261 1.00 29.75 240 MET A C 1
ATOM 1915 O O . MET A 1 240 ? 108.164 15.481 23.592 1.00 32.33 240 MET A O 1
ATOM 1920 N N . GLU A 1 241 ? 107.123 14.575 25.357 1.00 19.89 241 GLU A N 1
ATOM 1921 C CA . GLU A 1 241 ? 108.319 13.908 25.868 1.00 23.97 241 GLU A CA 1
ATOM 1922 C C . GLU A 1 241 ? 108.663 12.683 25.027 1.00 33.96 241 GLU A C 1
ATOM 1923 O O . GLU A 1 241 ? 107.803 11.925 24.564 1.00 28.35 241 GLU A O 1
ATOM 1929 N N . GLU A 1 242 ? 109.961 12.448 24.797 1.00 30.08 242 GLU A N 1
ATOM 1930 C CA . GLU A 1 242 ? 110.322 11.325 23.911 1.00 29.08 242 GLU A CA 1
ATOM 1931 C C . GLU A 1 242 ? 110.050 10.014 24.637 1.00 31.32 242 GLU A C 1
ATOM 1932 O O . GLU A 1 242 ? 110.397 9.888 25.821 1.00 26.96 242 GLU A O 1
ATOM 1938 N N . GLY A 1 243 ? 109.408 9.067 23.952 1.00 28.70 243 GLY A N 1
ATOM 1939 C CA . GLY A 1 243 ? 109.006 7.833 24.587 1.00 25.27 243 GLY A CA 1
ATOM 1940 C C . GLY A 1 243 ? 107.787 7.925 25.498 1.00 25.31 243 GLY A C 1
ATOM 1941 O O . GLY A 1 243 ? 107.502 6.916 26.158 1.00 28.67 243 GLY A O 1
ATOM 1942 N N . ALA A 1 244 ? 107.061 9.034 25.555 1.00 25.40 244 ALA A N 1
ATOM 1943 C CA . ALA A 1 244 ? 105.944 9.181 26.510 1.00 23.58 244 ALA A CA 1
ATOM 1944 C C . ALA A 1 244 ? 104.952 8.023 26.406 1.00 26.32 244 ALA A C 1
ATOM 1945 O O . ALA A 1 244 ? 104.494 7.691 25.317 1.00 20.99 244 ALA A O 1
ATOM 1947 N N . ASP A 1 245 ? 104.643 7.399 27.542 1.00 20.88 245 ASP A N 1
ATOM 1948 C CA . ASP A 1 245 ? 103.793 6.214 27.553 1.00 21.30 245 ASP A CA 1
ATOM 1949 C C . ASP A 1 245 ? 103.133 6.089 28.926 1.00 24.32 245 ASP A C 1
ATOM 1950 O O . ASP A 1 245 ? 101.958 6.462 29.109 1.00 22.88 245 ASP A O 1
ATOM 1955 N N . ILE A 1 246 ? 103.858 5.592 29.910 1.00 19.31 246 ILE A N 1
ATOM 1956 C CA . ILE A 1 246 ? 103.295 5.348 31.244 1.00 24.11 246 ILE A CA 1
ATOM 1957 C C . ILE A 1 246 ? 102.859 6.633 31.930 1.00 30.31 246 ILE A C 1
ATOM 1958 O O . ILE A 1 246 ? 101.815 6.601 32.591 1.00 20.73 246 ILE A O 1
ATOM 1963 N N . ASP A 1 247 ? 103.592 7.736 31.785 1.00 21.85 247 ASP A N 1
ATOM 1964 C CA . ASP A 1 247 ? 103.236 8.976 32.488 1.00 26.87 247 ASP A CA 1
ATOM 1965 C C . ASP A 1 247 ? 102.024 9.671 31.862 1.00 25.58 247 ASP A C 1
ATOM 1966 O O . ASP A 1 247 ? 101.573 10.702 32.373 1.00 19.70 247 ASP A O 1
ATOM 1971 N N . LEU A 1 248 ? 101.484 9.159 30.760 1.00 17.09 248 LEU A N 1
ATOM 1972 C CA . LEU A 1 248 ? 100.312 9.766 30.137 1.00 19.80 248 LEU A CA 1
ATOM 1973 C C . LEU A 1 248 ? 99.000 9.280 30.770 1.00 19.77 248 LEU A C 1
ATOM 1974 O O . LEU A 1 248 ? 98.019 10.008 30.645 1.00 20.94 248 LEU A O 1
ATOM 1979 N N . GLY A 1 249 ? 98.988 8.121 31.382 1.00 18.17 249 GLY A N 1
ATOM 1980 C CA . GLY A 1 249 ? 97.787 7.536 31.980 1.00 17.54 249 GLY A CA 1
ATOM 1981 C C . GLY A 1 249 ? 96.883 6.877 30.951 1.00 17.41 249 GLY A C 1
ATOM 1982 O O . GLY A 1 249 ? 96.511 5.723 31.138 1.00 20.23 249 GLY A O 1
ATOM 1983 N N . ASN A 1 250 ? 96.562 7.597 29.897 1.00 18.64 250 ASN A N 1
ATOM 1984 C CA . ASN A 1 250 ? 95.796 7.255 28.718 1.00 18.58 250 ASN A CA 1
ATOM 1985 C C . ASN A 1 250 ? 96.595 7.658 27.476 1.00 18.90 250 ASN A C 1
ATOM 1986 O O . ASN A 1 250 ? 96.463 8.809 27.028 1.00 23.16 250 ASN A O 1
ATOM 1991 N N . LYS A 1 251 ? 97.426 6.748 26.964 1.00 18.76 251 LYS A N 1
ATOM 1992 C CA . LYS A 1 251 ? 98.308 7.050 25.833 1.00 18.89 251 LYS A CA 1
ATOM 1993 C C . LYS A 1 251 ? 97.540 7.221 24.537 1.00 21.50 251 LYS A C 1
ATOM 1994 O O . LYS A 1 251 ? 97.843 8.082 23.697 1.00 23.48 251 LYS A O 1
ATOM 2000 N N . GLN A 1 252 ? 96.500 6.394 24.345 1.00 19.26 252 GLN A N 1
ATOM 2001 C CA . GLN A 1 252 ? 95.848 6.402 23.039 1.00 18.42 252 GLN A CA 1
ATOM 2002 C C . GLN A 1 252 ? 94.808 7.494 22.843 1.00 20.15 252 GLN A C 1
ATOM 2003 O O . GLN A 1 252 ? 94.633 7.943 21.706 1.00 23.83 252 GLN A O 1
ATOM 2009 N N . PHE A 1 253 ? 94.090 7.903 23.887 1.00 19.19 253 PHE A N 1
ATOM 2010 C CA . PHE A 1 253 ? 92.941 8.776 23.699 1.00 16.16 253 PHE A CA 1
ATOM 2011 C C . PHE A 1 253 ? 92.918 10.050 24.535 1.00 21.76 253 PHE A C 1
ATOM 2012 O O . PHE A 1 253 ? 93.486 10.148 25.627 1.00 24.05 253 PHE A O 1
ATOM 2020 N N . GLY A 1 254 ? 92.219 11.066 24.025 1.00 20.00 254 GLY A N 1
ATOM 2021 C CA . GLY A 1 254 ? 92.093 12.318 24.787 1.00 22.83 254 GLY A CA 1
ATOM 2022 C C . GLY A 1 254 ? 91.035 13.184 24.155 1.00 19.64 254 GLY A C 1
ATOM 2023 O O . GLY A 1 254 ? 90.440 12.816 23.133 1.00 20.19 254 GLY A O 1
ATOM 2024 N N . GLY A 1 255 ? 90.751 14.353 24.721 1.00 29.41 255 GLY A N 1
ATOM 2025 C CA . GLY A 1 255 ? 89.814 15.261 24.022 1.00 22.74 255 GLY A CA 1
ATOM 2026 C C . GLY A 1 255 ? 90.418 16.658 24.076 1.00 26.06 255 GLY A C 1
ATOM 2027 O O . GLY A 1 255 ? 90.975 17.007 25.128 1.00 48.08 255 GLY A O 1
ATOM 2028 N N . GLN A 1 256 ? 90.365 17.498 23.060 1.00 29.43 256 GLN A N 1
ATOM 2029 C CA . GLN A 1 256 ? 90.985 18.826 23.210 1.00 29.35 256 GLN A CA 1
ATOM 2030 C C . GLN A 1 256 ? 90.045 19.941 22.731 1.00 30.89 256 GLN A C 1
ATOM 2031 O O . GLN A 1 256 ? 89.174 19.689 21.906 1.00 46.34 256 GLN A O 1
ATOM 2037 N N . GLU A 1 257 ? 90.235 21.135 23.290 1.00 22.92 257 GLU A N 1
ATOM 2038 C CA . GLU A 1 257 ? 89.442 22.329 23.070 1.00 30.29 257 GLU A CA 1
ATOM 2039 C C . GLU A 1 257 ? 90.201 23.377 22.252 1.00 27.06 257 GLU A C 1
ATOM 2040 O O . GLU A 1 257 ? 91.426 23.434 22.372 1.00 28.22 257 GLU A O 1
ATOM 2046 N N . ALA A 1 258 ? 89.469 24.174 21.466 1.00 23.67 258 ALA A N 1
ATOM 2047 C CA . ALA A 1 258 ? 90.066 25.283 20.714 1.00 20.12 258 ALA A CA 1
ATOM 2048 C C . ALA A 1 258 ? 89.155 26.504 20.645 1.00 20.69 258 ALA A C 1
ATOM 2049 O O . ALA A 1 258 ? 87.919 26.390 20.716 1.00 25.62 258 ALA A O 1
ATOM 2051 N N . LEU A 1 259 ? 89.702 27.705 20.480 1.00 20.94 259 LEU A N 1
ATOM 2052 C CA . LEU A 1 259 ? 88.870 28.857 20.132 1.00 28.12 259 LEU A CA 1
ATOM 2053 C C . LEU A 1 259 ? 88.689 28.861 18.608 1.00 27.49 259 LEU A C 1
ATOM 2054 O O . LEU A 1 259 ? 89.733 28.821 17.954 1.00 22.87 259 LEU A O 1
ATOM 2059 N N . VAL A 1 260 ? 87.470 28.880 18.117 1.00 21.36 260 VAL A N 1
ATOM 2060 C CA . VAL A 1 260 ? 87.163 28.894 16.691 1.00 25.77 260 VAL A CA 1
ATOM 2061 C C . VAL A 1 260 ? 86.823 30.318 16.275 1.00 27.21 260 VAL A C 1
ATOM 2062 O O . VAL A 1 260 ? 85.813 30.897 16.677 1.00 26.68 260 VAL A O 1
ATOM 2066 N N . VAL A 1 261 ? 87.702 30.912 15.466 1.00 24.19 261 VAL A N 1
ATOM 2067 C CA . VAL A 1 261 ? 87.497 32.304 15.094 1.00 22.83 261 VAL A CA 1
ATOM 2068 C C . VAL A 1 261 ? 86.898 32.474 13.710 1.00 21.81 261 VAL A C 1
ATOM 2069 O O . VAL A 1 261 ? 87.450 31.927 12.753 1.00 25.22 261 VAL A O 1
ATOM 2073 N N . PHE A 1 262 ? 85.809 33.232 13.604 1.00 21.93 262 PHE A N 1
ATOM 2074 C CA . PHE A 1 262 ? 85.269 33.527 12.278 1.00 22.40 262 PHE A CA 1
ATOM 2075 C C . PHE A 1 262 ? 85.647 34.961 11.893 1.00 28.82 262 PHE A C 1
ATOM 2076 O O . PHE A 1 262 ? 84.969 35.904 12.325 1.00 30.19 262 PHE A O 1
ATOM 2084 N N . ASP A 1 263 ? 86.711 35.114 11.107 1.00 28.02 263 ASP A N 1
ATOM 2085 C CA . ASP A 1 263 ? 87.172 36.443 10.661 1.00 28.72 263 ASP A CA 1
ATOM 2086 C C . ASP A 1 263 ? 86.497 36.853 9.354 1.00 25.81 263 ASP A C 1
ATOM 2087 O O . ASP A 1 263 ? 87.096 36.830 8.274 1.00 27.63 263 ASP A O 1
ATOM 2092 N N . ASN A 1 264 ? 85.217 37.203 9.419 1.00 29.25 264 ASN A N 1
ATOM 2093 C CA . ASN A 1 264 ? 84.352 37.549 8.305 1.00 23.57 264 ASN A CA 1
ATOM 2094 C C . ASN A 1 264 ? 84.120 36.434 7.301 1.00 34.39 264 ASN A C 1
ATOM 2095 O O . ASN A 1 264 ? 84.576 36.495 6.156 1.00 31.25 264 ASN A O 1
ATOM 2100 N N . VAL A 1 265 ? 83.370 35.418 7.722 1.00 38.13 265 VAL A N 1
ATOM 2101 C CA . VAL A 1 265 ? 83.112 34.248 6.899 1.00 31.07 265 VAL A CA 1
ATOM 2102 C C . VAL A 1 265 ? 81.783 34.374 6.152 1.00 25.57 265 VAL A C 1
ATOM 2103 O O . VAL A 1 265 ? 80.737 34.720 6.696 1.00 25.99 265 VAL A O 1
ATOM 2107 N N . PHE A 1 266 ? 81.867 34.070 4.857 1.00 34.49 266 PHE A N 1
ATOM 2108 C CA . PHE A 1 266 ? 80.721 34.050 3.966 1.00 30.99 266 PHE A CA 1
ATOM 2109 C C . PHE A 1 266 ? 80.060 32.660 3.988 1.00 21.17 266 PHE A C 1
ATOM 2110 O O . PHE A 1 266 ? 80.698 31.646 3.710 1.00 27.64 266 PHE A O 1
ATOM 2118 N N . ILE A 1 267 ? 78.776 32.692 4.290 1.00 23.21 267 ILE A N 1
ATOM 2119 C CA . ILE A 1 267 ? 77.871 31.558 4.283 1.00 25.14 267 ILE A CA 1
ATOM 2120 C C . ILE A 1 267 ? 76.858 31.632 3.134 1.00 26.57 267 ILE A C 1
ATOM 2121 O O . ILE A 1 267 ? 76.031 32.553 3.060 1.00 26.66 267 ILE A O 1
ATOM 2126 N N . PRO A 1 268 ? 76.860 30.669 2.215 1.00 25.80 268 PRO A N 1
ATOM 2127 C CA . PRO A 1 268 ? 75.857 30.725 1.127 1.00 32.81 268 PRO A CA 1
ATOM 2128 C C . PRO A 1 268 ? 74.455 30.445 1.671 1.00 44.26 268 PRO A C 1
ATOM 2129 O O . PRO A 1 268 ? 74.282 29.788 2.701 1.00 34.36 268 PRO A O 1
ATOM 2133 N N . ASN A 1 269 ? 73.437 30.968 0.988 1.00 32.61 269 ASN A N 1
ATOM 2134 C CA . ASN A 1 269 ? 72.056 30.887 1.404 1.00 27.74 269 ASN A CA 1
ATOM 2135 C C . ASN A 1 269 ? 71.653 29.462 1.795 1.00 33.42 269 ASN A C 1
ATOM 2136 O O . ASN A 1 269 ? 70.842 29.290 2.713 1.00 28.98 269 ASN A O 1
ATOM 2141 N N . ASP A 1 270 ? 72.175 28.441 1.108 1.00 28.94 270 ASP A N 1
ATOM 2142 C CA . ASP A 1 270 ? 71.609 27.101 1.344 1.00 33.54 270 ASP A CA 1
ATOM 2143 C C . ASP A 1 270 ? 72.218 26.420 2.572 1.00 38.09 270 ASP A C 1
ATOM 2144 O O . ASP A 1 270 ? 71.877 25.269 2.862 1.00 32.36 270 ASP A O 1
ATOM 2149 N N . ARG A 1 271 ? 73.101 27.127 3.270 1.00 31.33 271 ARG A N 1
ATOM 2150 C CA . ARG A 1 271 ? 73.711 26.557 4.478 1.00 25.72 271 ARG A CA 1
ATOM 2151 C C . ARG A 1 271 ? 73.210 27.259 5.729 1.00 29.38 271 ARG A C 1
ATOM 2152 O O . ARG A 1 271 ? 73.681 27.024 6.842 1.00 27.98 271 ARG A O 1
ATOM 2160 N N . ILE A 1 272 ? 72.245 28.154 5.567 1.00 28.08 272 ILE A N 1
ATOM 2161 C CA . ILE A 1 272 ? 71.722 28.977 6.657 1.00 34.65 272 ILE A CA 1
ATOM 2162 C C . ILE A 1 272 ? 70.517 28.327 7.322 1.00 31.73 272 ILE A C 1
ATOM 2163 O O . ILE A 1 272 ? 69.595 27.891 6.612 1.00 24.00 272 ILE A O 1
ATOM 2168 N N . PHE A 1 273 ? 70.516 28.238 8.656 1.00 23.27 273 PHE A N 1
ATOM 2169 C CA . PHE A 1 273 ? 69.394 27.594 9.363 1.00 22.03 273 PHE A CA 1
ATOM 2170 C C . PHE A 1 273 ? 68.611 28.558 10.241 1.00 28.07 273 PHE A C 1
ATOM 2171 O O . PHE A 1 273 ? 67.526 28.202 10.709 1.00 24.45 273 PHE A O 1
ATOM 2179 N N . LEU A 1 274 ? 69.127 29.769 10.454 1.00 22.59 274 LEU A N 1
ATOM 2180 C CA . LEU A 1 274 ? 68.486 30.815 11.237 1.00 28.33 274 LEU A CA 1
ATOM 2181 C C . LEU A 1 274 ? 69.117 32.170 10.890 1.00 28.24 274 LEU A C 1
ATOM 2182 O O . LEU A 1 274 ? 70.346 32.254 10.919 1.00 28.85 274 LEU A O 1
ATOM 2187 N N . CYS A 1 275 ? 68.323 33.185 10.592 1.00 24.06 275 CYS A N 1
ATOM 2188 C CA . CYS A 1 275 ? 68.843 34.510 10.241 1.00 35.52 275 CYS A CA 1
ATOM 2189 C C . CYS A 1 275 ? 67.907 35.625 10.700 1.00 33.66 275 CYS A C 1
ATOM 2190 O O . CYS A 1 275 ? 67.024 35.989 9.916 1.00 29.93 275 CYS A O 1
ATOM 2193 N N . GLN A 1 276 ? 68.097 36.096 11.914 1.00 30.09 276 GLN A N 1
ATOM 2194 C CA . GLN A 1 276 ? 67.425 37.173 12.622 1.00 26.01 276 GLN A CA 1
ATOM 2195 C C . GLN A 1 276 ? 66.020 36.874 13.111 1.00 27.90 276 GLN A C 1
ATOM 2196 O O . GLN A 1 276 ? 65.289 37.774 13.570 1.00 25.73 276 GLN A O 1
ATOM 2202 N N . GLU A 1 277 ? 65.567 35.615 13.075 1.00 25.38 277 GLU A N 1
ATOM 2203 C CA . GLU A 1 277 ? 64.253 35.349 13.702 1.00 20.48 277 GLU A CA 1
ATOM 2204 C C . GLU A 1 277 ? 64.458 35.101 15.186 1.00 24.12 277 GLU A C 1
ATOM 2205 O O . GLU A 1 277 ? 64.527 33.969 15.682 1.00 26.98 277 GLU A O 1
ATOM 2211 N N . TYR A 1 278 ? 64.603 36.196 15.923 1.00 26.74 278 TYR A N 1
ATOM 2212 C CA . TYR A 1 278 ? 65.089 36.216 17.289 1.00 25.52 278 TYR A CA 1
ATOM 2213 C C . TYR A 1 278 ? 64.220 35.356 18.198 1.00 27.04 278 TYR A C 1
ATOM 2214 O O . TYR A 1 278 ? 64.718 34.811 19.188 1.00 27.37 278 TYR A O 1
ATOM 2223 N N . ASP A 1 279 ? 62.936 35.240 17.854 1.00 22.73 279 ASP A N 1
ATOM 2224 C CA . ASP A 1 279 ? 62.034 34.471 18.693 1.00 29.62 279 ASP A CA 1
ATOM 2225 C C . ASP A 1 279 ? 62.254 32.963 18.562 1.00 28.95 279 ASP A C 1
ATOM 2226 O O . ASP A 1 279 ? 61.529 32.222 19.225 1.00 31.08 279 ASP A O 1
ATOM 2231 N N . PHE A 1 280 ? 63.190 32.467 17.769 1.00 24.85 280 PHE A N 1
ATOM 2232 C CA . PHE A 1 280 ? 63.405 31.013 17.766 1.00 22.62 280 PHE A CA 1
ATOM 2233 C C . PHE A 1 280 ? 64.780 30.650 18.287 1.00 26.37 280 PHE A C 1
ATOM 2234 O O . PHE A 1 280 ? 65.245 29.499 18.342 1.00 23.98 280 PHE A O 1
ATOM 2242 N N . ALA A 1 281 ? 65.571 31.636 18.734 1.00 22.30 281 ALA A N 1
ATOM 2243 C CA . ALA A 1 281 ? 66.895 31.226 19.216 1.00 27.45 281 ALA A CA 1
ATOM 2244 C C . ALA A 1 281 ? 66.851 30.451 20.539 1.00 23.10 281 ALA A C 1
ATOM 2245 O O . ALA A 1 281 ? 67.632 29.496 20.672 1.00 23.65 281 ALA A O 1
ATOM 2247 N N . GLY A 1 282 ? 66.020 30.855 21.482 1.00 20.06 282 GLY A N 1
ATOM 2248 C CA . GLY A 1 282 ? 65.899 30.176 22.758 1.00 19.70 282 GLY A CA 1
ATOM 2249 C C . GLY A 1 282 ? 65.355 28.753 22.567 1.00 23.98 282 GLY A C 1
ATOM 2250 O O . GLY A 1 282 ? 65.652 27.908 23.416 1.00 25.20 282 GLY A O 1
ATOM 2251 N N . MET A 1 283 ? 64.609 28.486 21.507 1.00 18.69 283 MET A N 1
ATOM 2252 C CA . MET A 1 283 ? 64.106 27.153 21.181 1.00 20.08 283 MET A CA 1
ATOM 2253 C C . MET A 1 283 ? 65.293 26.275 20.786 1.00 29.18 283 MET A C 1
ATOM 2254 O O . MET A 1 283 ? 65.442 25.142 21.246 1.00 21.36 283 MET A O 1
ATOM 2259 N N . MET A 1 284 ? 66.159 26.837 19.940 1.00 29.32 284 MET A N 1
ATOM 2260 C CA . MET A 1 284 ? 67.353 26.117 19.531 1.00 31.15 284 MET A CA 1
ATOM 2261 C C . MET A 1 284 ? 68.250 25.773 20.716 1.00 30.82 284 MET A C 1
ATOM 2262 O O . MET A 1 284 ? 68.794 24.669 20.749 1.00 24.68 284 MET A O 1
ATOM 2267 N N . VAL A 1 285 ? 68.401 26.717 21.642 1.00 21.08 285 VAL A N 1
ATOM 2268 C CA . VAL A 1 285 ? 69.229 26.545 22.830 1.00 16.43 285 VAL A CA 1
ATOM 2269 C C . VAL A 1 285 ? 68.650 25.439 23.713 1.00 22.41 285 VAL A C 1
ATOM 2270 O O . VAL A 1 285 ? 69.339 24.484 24.093 1.00 19.11 285 VAL A O 1
ATOM 2274 N N . GLU A 1 286 ? 67.358 25.548 24.028 1.00 21.55 286 GLU A N 1
ATOM 2275 C CA . GLU A 1 286 ? 66.659 24.583 24.869 1.00 18.98 286 GLU A CA 1
ATOM 2276 C C . GLU A 1 286 ? 66.777 23.168 24.338 1.00 20.06 286 GLU A C 1
ATOM 2277 O O . GLU A 1 286 ? 67.037 22.212 25.071 1.00 19.43 286 GLU A O 1
ATOM 2283 N N . ARG A 1 287 ? 66.595 22.979 23.031 1.00 19.27 287 ARG A N 1
ATOM 2284 C CA . ARG A 1 287 ? 66.582 21.601 22.526 1.00 20.32 287 ARG A CA 1
ATOM 2285 C C . ARG A 1 287 ? 67.970 21.007 22.392 1.00 22.11 287 ARG A C 1
ATOM 2286 O O . ARG A 1 287 ? 68.188 19.818 22.691 1.00 20.68 287 ARG A O 1
ATOM 2294 N N . PHE A 1 288 ? 68.980 21.765 21.972 1.00 16.84 288 PHE A N 1
ATOM 2295 C CA . PHE A 1 288 ? 70.331 21.244 21.870 1.00 17.62 288 PHE A CA 1
ATOM 2296 C C . PHE A 1 288 ? 70.924 20.903 23.239 1.00 19.17 288 PHE A C 1
ATOM 2297 O O . PHE A 1 288 ? 71.516 19.831 23.435 1.00 19.23 288 PHE A O 1
ATOM 2305 N N . ALA A 1 289 ? 70.759 21.829 24.174 1.00 17.96 289 ALA A N 1
ATOM 2306 C CA . ALA A 1 289 ? 71.236 21.641 25.544 1.00 18.42 289 ALA A CA 1
ATOM 2307 C C . ALA A 1 289 ? 70.540 20.426 26.153 1.00 19.19 289 ALA A C 1
ATOM 2308 O O . ALA A 1 289 ? 71.162 19.620 26.860 1.00 17.00 289 ALA A O 1
ATOM 2310 N N . GLY A 1 290 ? 69.240 20.292 25.874 1.00 18.86 290 GLY A N 1
ATOM 2311 C CA . GLY A 1 290 ? 68.512 19.144 26.442 1.00 18.23 290 GLY A CA 1
ATOM 2312 C C . GLY A 1 290 ? 69.114 17.817 25.979 1.00 16.83 290 GLY A C 1
ATOM 2313 O O . GLY A 1 290 ? 69.313 16.909 26.797 1.00 17.25 290 GLY A O 1
ATOM 2314 N N . TYR A 1 291 ? 69.380 17.682 24.687 1.00 14.23 291 TYR A N 1
ATOM 2315 C CA . TYR A 1 291 ? 69.950 16.442 24.151 1.00 12.23 291 TYR A CA 1
ATOM 2316 C C . TYR A 1 291 ? 71.346 16.255 24.732 1.00 18.05 291 TYR A C 1
ATOM 2317 O O . TYR A 1 291 ? 71.731 15.120 25.053 1.00 16.21 291 TYR A O 1
ATOM 2326 N N . HIS A 1 292 ? 72.111 17.353 24.845 1.00 15.71 292 HIS A N 1
ATOM 2327 C CA . HIS A 1 292 ? 73.475 17.183 25.376 1.00 19.37 292 HIS A CA 1
ATOM 2328 C C . HIS A 1 292 ? 73.439 16.786 26.851 1.00 17.32 292 HIS A C 1
ATOM 2329 O O . HIS A 1 292 ? 74.275 15.988 27.298 1.00 17.40 292 HIS A O 1
ATOM 2336 N N . ARG A 1 293 ? 72.498 17.279 27.633 1.00 14.10 293 ARG A N 1
ATOM 2337 C CA . ARG A 1 293 ? 72.366 16.899 29.036 1.00 11.35 293 ARG A CA 1
ATOM 2338 C C . ARG A 1 293 ? 71.968 15.429 29.148 1.00 16.09 293 ARG A C 1
ATOM 2339 O O . ARG A 1 293 ? 72.396 14.697 30.045 1.00 17.44 293 ARG A O 1
ATOM 2347 N N . GLN A 1 294 ? 71.137 14.929 28.232 1.00 16.67 294 GLN A N 1
ATOM 2348 C CA . GLN A 1 294 ? 70.819 13.508 28.151 1.00 14.35 294 GLN A CA 1
ATOM 2349 C C . GLN A 1 294 ? 72.073 12.692 27.870 1.00 15.37 294 GLN A C 1
ATOM 2350 O O . GLN A 1 294 ? 72.340 11.637 28.453 1.00 16.06 294 GLN A O 1
ATOM 2356 N N . SER A 1 295 ? 72.858 13.168 26.926 1.00 12.67 295 SER A N 1
ATOM 2357 C CA . SER A 1 295 ? 74.078 12.494 26.496 1.00 14.90 295 SER A CA 1
ATOM 2358 C C . SER A 1 295 ? 75.023 12.155 27.650 1.00 20.30 295 SER A C 1
ATOM 2359 O O . SER A 1 295 ? 75.679 11.116 27.652 1.00 14.16 295 SER A O 1
ATOM 2362 N N . TYR A 1 296 ? 75.121 13.024 28.666 1.00 17.93 296 TYR A N 1
ATOM 2363 C CA . TYR A 1 296 ? 76.028 12.799 29.788 1.00 14.42 296 TYR A CA 1
ATOM 2364 C C . TYR A 1 296 ? 75.616 11.598 30.638 1.00 17.64 296 TYR A C 1
ATOM 2365 O O . TYR A 1 296 ? 76.505 10.988 31.236 1.00 17.52 296 TYR A O 1
ATOM 2374 N N . GLY A 1 297 ? 74.335 11.248 30.684 1.00 14.08 297 GLY A N 1
ATOM 2375 C CA . GLY A 1 297 ? 73.907 10.020 31.355 1.00 17.27 297 GLY A CA 1
ATOM 2376 C C . GLY A 1 297 ? 74.393 8.739 30.682 1.00 16.85 297 GLY A C 1
ATOM 2377 O O . GLY A 1 297 ? 74.253 7.639 31.229 1.00 17.85 297 GLY A O 1
ATOM 2378 N N . GLY A 1 298 ? 74.957 8.827 29.485 1.00 13.02 298 GLY A N 1
ATOM 2379 C CA . GLY A 1 298 ? 75.699 7.754 28.830 1.00 16.18 298 GLY A CA 1
ATOM 2380 C C . GLY A 1 298 ? 77.202 7.982 28.907 1.00 14.61 298 GLY A C 1
ATOM 2381 O O . GLY A 1 298 ? 77.922 7.143 29.472 1.00 14.89 298 GLY A O 1
ATOM 2382 N N . CYS A 1 299 ? 77.758 9.081 28.401 1.00 14.88 299 CYS A N 1
ATOM 2383 C CA . CYS A 1 299 ? 79.226 9.141 28.242 1.00 13.36 299 CYS A CA 1
ATOM 2384 C C . CYS A 1 299 ? 79.935 9.178 29.579 1.00 13.74 299 CYS A C 1
ATOM 2385 O O . CYS A 1 299 ? 80.931 8.462 29.775 1.00 17.55 299 CYS A O 1
ATOM 2388 N N . LYS A 1 300 ? 79.469 9.950 30.558 1.00 13.79 300 LYS A N 1
ATOM 2389 C CA . LYS A 1 300 ? 80.115 10.065 31.845 1.00 12.11 300 LYS A CA 1
ATOM 2390 C C . LYS A 1 300 ? 80.033 8.789 32.690 1.00 12.14 300 LYS A C 1
ATOM 2391 O O . LYS A 1 300 ? 80.868 8.479 33.534 1.00 13.13 300 LYS A O 1
ATOM 2397 N N . VAL A 1 301 ? 78.952 8.043 32.405 1.00 14.43 301 VAL A N 1
ATOM 2398 C CA . VAL A 1 301 ? 78.749 6.757 33.094 1.00 13.60 301 VAL A CA 1
ATOM 2399 C C . VAL A 1 301 ? 79.764 5.731 32.555 1.00 13.31 301 VAL A C 1
ATOM 2400 O O . VAL A 1 301 ? 80.332 4.977 33.356 1.00 16.38 301 VAL A O 1
ATOM 2404 N N . GLY A 1 302 ? 79.998 5.744 31.256 1.00 12.88 302 GLY A N 1
ATOM 2405 C CA . GLY A 1 302 ? 80.986 4.847 30.623 1.00 14.72 302 GLY A CA 1
ATOM 2406 C C . GLY A 1 302 ? 82.388 5.119 31.140 1.00 19.68 302 GLY A C 1
ATOM 2407 O O . GLY A 1 302 ? 83.165 4.210 31.479 1.00 13.84 302 GLY A O 1
ATOM 2408 N N . VAL A 1 303 ? 82.718 6.418 31.195 1.00 14.05 303 VAL A N 1
ATOM 2409 C CA . VAL A 1 303 ? 84.033 6.805 31.758 1.00 11.43 303 VAL A CA 1
ATOM 2410 C C . VAL A 1 303 ? 84.067 6.429 33.217 1.00 13.29 303 VAL A C 1
ATOM 2411 O O . VAL A 1 303 ? 85.067 5.866 33.708 1.00 13.35 303 VAL A O 1
ATOM 2415 N N . GLY A 1 304 ? 83.020 6.645 34.021 1.00 11.21 304 GLY A N 1
ATOM 2416 C CA . GLY A 1 304 ? 82.947 6.249 35.414 1.00 8.92 304 GLY A CA 1
ATOM 2417 C C . GLY A 1 304 ? 83.118 4.739 35.620 1.00 12.73 304 GLY A C 1
ATOM 2418 O O . GLY A 1 304 ? 83.713 4.331 36.610 1.00 13.71 304 GLY A O 1
ATOM 2419 N N . ASP A 1 305 ? 82.628 3.915 34.684 1.00 12.48 305 ASP A N 1
ATOM 2420 C CA . ASP A 1 305 ? 82.913 2.460 34.741 1.00 13.81 305 ASP A CA 1
ATOM 2421 C C . ASP A 1 305 ? 84.424 2.180 34.791 1.00 15.02 305 ASP A C 1
ATOM 2422 O O . ASP A 1 305 ? 84.885 1.329 35.584 1.00 15.28 305 ASP A O 1
ATOM 2427 N N . VAL A 1 306 ? 85.171 2.879 33.948 1.00 13.00 306 VAL A N 1
ATOM 2428 C CA . VAL A 1 306 ? 86.645 2.711 33.903 1.00 13.43 306 VAL A CA 1
ATOM 2429 C C . VAL A 1 306 ? 87.291 3.248 35.182 1.00 18.86 306 VAL A C 1
ATOM 2430 O O . VAL A 1 306 ? 88.212 2.625 35.735 1.00 16.19 306 VAL A O 1
ATOM 2434 N N . VAL A 1 307 ? 86.885 4.383 35.755 1.00 14.68 307 VAL A N 1
ATOM 2435 C CA . VAL A 1 307 ? 87.455 4.861 37.016 1.00 13.09 307 VAL A CA 1
ATOM 2436 C C . VAL A 1 307 ? 87.229 3.888 38.155 1.00 16.48 307 VAL A C 1
ATOM 2437 O O . VAL A 1 307 ? 88.126 3.604 38.985 1.00 15.76 307 VAL A O 1
ATOM 2441 N N . ILE A 1 308 ? 86.005 3.323 38.216 1.00 14.44 308 ILE A N 1
ATOM 2442 C CA . ILE A 1 308 ? 85.669 2.334 39.231 1.00 11.44 308 ILE A CA 1
ATOM 2443 C C . ILE A 1 308 ? 86.580 1.100 39.085 1.00 12.28 308 ILE A C 1
ATOM 2444 O O . ILE A 1 308 ? 87.117 0.586 40.067 1.00 14.38 308 ILE A O 1
ATOM 2449 N N . GLY A 1 309 ? 86.730 0.645 37.841 1.00 13.53 309 GLY A N 1
ATOM 2450 C CA . GLY A 1 309 ? 87.599 -0.490 37.545 1.00 12.69 309 GLY A CA 1
ATOM 2451 C C . GLY A 1 309 ? 89.057 -0.228 37.914 1.00 13.94 309 GLY A C 1
ATOM 2452 O O . GLY A 1 309 ? 89.699 -1.128 38.483 1.00 14.08 309 GLY A O 1
ATOM 2453 N N . ALA A 1 310 ? 89.543 0.972 37.602 1.00 12.89 310 ALA A N 1
ATOM 2454 C CA . ALA A 1 310 ? 90.951 1.306 37.976 1.00 12.79 310 ALA A CA 1
ATOM 2455 C C . ALA A 1 310 ? 91.150 1.433 39.466 1.00 12.66 310 ALA A C 1
ATOM 2456 O O . ALA A 1 310 ? 92.148 0.947 40.045 1.00 14.85 310 ALA A O 1
ATOM 2458 N N . ALA A 1 311 ? 90.239 2.065 40.231 1.00 12.32 311 ALA A N 1
ATOM 2459 C CA . ALA A 1 311 ? 90.372 2.021 41.683 1.00 11.86 311 ALA A CA 1
ATOM 2460 C C . ALA A 1 311 ? 90.330 0.603 42.256 1.00 14.06 311 ALA A C 1
ATOM 2461 O O . ALA A 1 311 ? 91.087 0.245 43.149 1.00 13.07 311 ALA A O 1
ATOM 2463 N N . ALA A 1 312 ? 89.418 -0.240 41.768 1.00 13.62 312 ALA A N 1
ATOM 2464 C CA . ALA A 1 312 ? 89.370 -1.629 42.267 1.00 12.22 312 ALA A CA 1
ATOM 2465 C C . ALA A 1 312 ? 90.674 -2.397 42.005 1.00 11.36 312 ALA A C 1
ATOM 2466 O O . ALA A 1 312 ? 91.164 -3.080 42.899 1.00 13.59 312 ALA A O 1
ATOM 2468 N N . LEU A 1 313 ? 91.232 -2.240 40.837 1.00 13.58 313 LEU A N 1
ATOM 2469 C CA . LEU A 1 313 ? 92.487 -2.875 40.417 1.00 15.07 313 LEU A CA 1
ATOM 2470 C C . LEU A 1 313 ? 93.625 -2.332 41.272 1.00 18.49 313 LEU A C 1
ATOM 2471 O O . LEU A 1 313 ? 94.469 -3.095 41.754 1.00 17.28 313 LEU A O 1
ATOM 2476 N N . ALA A 1 314 ? 93.648 -1.007 41.474 1.00 13.17 314 ALA A N 1
ATOM 2477 C CA . ALA A 1 314 ? 94.686 -0.452 42.356 1.00 17.73 314 ALA A CA 1
ATOM 2478 C C . ALA A 1 314 ? 94.670 -1.084 43.726 1.00 14.76 314 ALA A C 1
ATOM 2479 O O . ALA A 1 314 ? 95.720 -1.379 44.329 1.00 16.11 314 ALA A O 1
ATOM 2481 N N . ALA A 1 315 ? 93.482 -1.305 44.312 1.00 13.59 315 ALA A N 1
ATOM 2482 C CA . ALA A 1 315 ? 93.374 -1.915 45.619 1.00 14.60 315 ALA A CA 1
ATOM 2483 C C . ALA A 1 315 ? 93.930 -3.357 45.588 1.00 11.87 315 ALA A C 1
ATOM 2484 O O . ALA A 1 315 ? 94.637 -3.769 46.518 1.00 13.08 315 ALA A O 1
ATOM 2486 N N . ASP A 1 316 ? 93.635 -4.106 44.530 1.00 16.06 316 ASP A N 1
ATOM 2487 C CA . ASP A 1 316 ? 94.235 -5.443 44.395 1.00 16.55 316 ASP A CA 1
ATOM 2488 C C . ASP A 1 316 ? 95.765 -5.351 44.338 1.00 12.74 316 ASP A C 1
ATOM 2489 O O . ASP A 1 316 ? 96.459 -6.119 45.003 1.00 17.57 316 ASP A O 1
ATOM 2494 N N . TYR A 1 317 ? 96.248 -4.436 43.516 1.00 14.38 317 TYR A N 1
ATOM 2495 C CA . TYR A 1 317 ? 97.714 -4.300 43.345 1.00 18.76 317 TYR A CA 1
ATOM 2496 C C . TYR A 1 317 ? 98.390 -3.867 44.624 1.00 20.87 317 TYR A C 1
ATOM 2497 O O . TYR A 1 317 ? 99.500 -4.319 44.945 1.00 19.59 317 TYR A O 1
ATOM 2506 N N . ASN A 1 318 ? 97.774 -2.947 45.374 1.00 17.90 318 ASN A N 1
ATOM 2507 C CA . ASN A 1 318 ? 98.342 -2.492 46.638 1.00 15.56 318 ASN A CA 1
ATOM 2508 C C . ASN A 1 318 ? 98.291 -3.593 47.687 1.00 16.11 318 ASN A C 1
ATOM 2509 O O . ASN A 1 318 ? 99.106 -3.623 48.610 1.00 17.77 318 ASN A O 1
ATOM 2514 N N . GLY A 1 319 ? 97.288 -4.491 47.583 1.00 13.66 319 GLY A N 1
ATOM 2515 C CA . GLY A 1 319 ? 97.131 -5.518 48.598 1.00 16.57 319 GLY A CA 1
ATOM 2516 C C . GLY A 1 319 ? 96.047 -5.276 49.622 1.00 14.83 319 GLY A C 1
ATOM 2517 O O . GLY A 1 319 ? 95.979 -5.977 50.647 1.00 15.38 319 GLY A O 1
ATOM 2518 N N . ALA A 1 320 ? 95.194 -4.275 49.396 1.00 17.65 320 ALA A N 1
ATOM 2519 C CA . ALA A 1 320 ? 94.220 -3.834 50.400 1.00 22.36 320 ALA A CA 1
ATOM 2520 C C . ALA A 1 320 ? 92.786 -4.207 50.019 1.00 16.95 320 ALA A C 1
ATOM 2521 O O . ALA A 1 320 ? 91.864 -3.712 50.676 1.00 15.78 320 ALA A O 1
ATOM 2523 N N . GLN A 1 321 ? 92.616 -5.064 49.020 1.00 15.07 321 GLN A N 1
ATOM 2524 C CA . GLN A 1 321 ? 91.286 -5.384 48.454 1.00 14.58 321 GLN A CA 1
ATOM 2525 C C . GLN A 1 321 ? 90.330 -6.076 49.412 1.00 21.52 321 GLN A C 1
ATOM 2526 O O . GLN A 1 321 ? 89.109 -6.043 49.182 1.00 18.60 321 GLN A O 1
ATOM 2532 N N . LYS A 1 322 ? 90.786 -6.711 50.500 1.00 15.68 322 LYS A N 1
ATOM 2533 C CA . LYS A 1 322 ? 89.844 -7.299 51.434 1.00 17.54 322 LYS A CA 1
ATOM 2534 C C . LYS A 1 322 ? 89.300 -6.338 52.489 1.00 15.84 322 LYS A C 1
ATOM 2535 O O . LYS A 1 322 ? 88.408 -6.700 53.258 1.00 19.59 322 LYS A O 1
ATOM 2541 N N . ALA A 1 323 ? 89.798 -5.109 52.602 1.00 16.68 323 ALA A N 1
ATOM 2542 C CA . ALA A 1 323 ? 89.374 -4.233 53.697 1.00 16.56 323 ALA A CA 1
ATOM 2543 C C . ALA A 1 323 ? 87.909 -3.811 53.530 1.00 16.61 323 ALA A C 1
ATOM 2544 O O . ALA A 1 323 ? 87.520 -3.474 52.402 1.00 18.58 323 ALA A O 1
ATOM 2546 N N . SER A 1 324 ? 87.107 -3.830 54.585 1.00 17.67 324 SER A N 1
ATOM 2547 C CA . SER A 1 324 ? 85.705 -3.431 54.460 1.00 16.99 324 SER A CA 1
ATOM 2548 C C . SER A 1 324 ? 85.510 -2.019 53.947 1.00 17.55 324 SER A C 1
ATOM 2549 O O . SER A 1 324 ? 84.621 -1.789 53.114 1.00 15.03 324 SER A O 1
ATOM 2552 N N . HIS A 1 325 ? 86.313 -1.053 54.420 1.00 17.46 325 HIS A N 1
ATOM 2553 C CA . HIS A 1 325 ? 86.035 0.326 53.951 1.00 13.41 325 HIS A CA 1
ATOM 2554 C C . HIS A 1 325 ? 86.357 0.490 52.487 1.00 12.86 325 HIS A C 1
ATOM 2555 O O . HIS A 1 325 ? 85.695 1.294 51.815 1.00 14.21 325 HIS A O 1
ATOM 2562 N N . VAL A 1 326 ? 87.335 -0.216 51.911 1.00 9.80 326 VAL A N 1
ATOM 2563 C CA . VAL A 1 326 ? 87.626 -0.152 50.497 1.00 11.40 326 VAL A CA 1
ATOM 2564 C C . VAL A 1 326 ? 86.466 -0.741 49.696 1.00 13.47 326 VAL A C 1
ATOM 2565 O O . VAL A 1 326 ? 85.989 -0.172 48.720 1.00 13.32 326 VAL A O 1
ATOM 2569 N N . LYS A 1 327 ? 85.946 -1.913 50.083 1.00 12.42 327 LYS A N 1
ATOM 2570 C CA . LYS A 1 327 ? 84.771 -2.447 49.416 1.00 10.37 327 LYS A CA 1
ATOM 2571 C C . LYS A 1 327 ? 83.596 -1.462 49.488 1.00 10.46 327 LYS A C 1
ATOM 2572 O O . LYS A 1 327 ? 82.907 -1.309 48.471 1.00 14.98 327 LYS A O 1
ATOM 2578 N N . ASP A 1 328 ? 83.380 -0.835 50.628 1.00 12.38 328 ASP A N 1
ATOM 2579 C CA . ASP A 1 328 ? 82.223 0.079 50.773 1.00 9.66 328 ASP A CA 1
ATOM 2580 C C . ASP A 1 328 ? 82.386 1.323 49.898 1.00 14.94 328 ASP A C 1
ATOM 2581 O O . ASP A 1 328 ? 81.432 1.819 49.290 1.00 13.47 328 ASP A O 1
ATOM 2586 N N . LYS A 1 329 ? 83.605 1.868 49.763 1.00 12.12 329 LYS A N 1
ATOM 2587 C CA . LYS A 1 329 ? 83.831 2.994 48.856 1.00 12.92 329 LYS A CA 1
ATOM 2588 C C . LYS A 1 329 ? 83.588 2.627 47.395 1.00 14.78 329 LYS A C 1
ATOM 2589 O O . LYS A 1 329 ? 83.041 3.377 46.569 1.00 11.55 329 LYS A O 1
ATOM 2595 N N . LEU A 1 330 ? 83.993 1.395 46.984 1.00 11.60 330 LEU A N 1
ATOM 2596 C CA . LEU A 1 330 ? 83.727 0.981 45.613 1.00 11.77 330 LEU A CA 1
ATOM 2597 C C . LEU A 1 330 ? 82.208 0.861 45.366 1.00 10.40 330 LEU A C 1
ATOM 2598 O O . LEU A 1 330 ? 81.720 1.157 44.273 1.00 11.00 330 LEU A O 1
ATOM 2603 N N . ILE A 1 331 ? 81.443 0.407 46.351 1.00 11.24 331 ILE A N 1
ATOM 2604 C CA . ILE A 1 331 ? 79.975 0.365 46.220 1.00 12.09 331 ILE A CA 1
ATOM 2605 C C . ILE A 1 331 ? 79.390 1.776 46.072 1.00 11.29 331 ILE A C 1
ATOM 2606 O O . ILE A 1 331 ? 78.533 2.017 45.214 1.00 12.22 331 ILE A O 1
ATOM 2611 N N . GLU A 1 332 ? 79.885 2.687 46.911 1.00 12.77 332 GLU A N 1
ATOM 2612 C CA . GLU A 1 332 ? 79.434 4.084 46.767 1.00 12.50 332 GLU A CA 1
ATOM 2613 C C . GLU A 1 332 ? 79.714 4.621 45.394 1.00 12.55 332 GLU A C 1
ATOM 2614 O O . GLU A 1 332 ? 78.875 5.279 44.763 1.00 11.29 332 GLU A O 1
ATOM 2620 N N . MET A 1 333 ? 80.912 4.425 44.815 1.00 11.60 333 MET A N 1
ATOM 2621 C CA . MET A 1 333 ? 81.190 4.908 43.473 1.00 12.37 333 MET A CA 1
ATOM 2622 C C . MET A 1 333 ? 80.266 4.275 42.441 1.00 11.46 333 MET A C 1
ATOM 2623 O O . MET A 1 333 ? 79.805 4.947 41.509 1.00 12.06 333 MET A O 1
ATOM 2628 N N . THR A 1 334 ? 79.990 2.968 42.601 1.00 11.67 334 THR A N 1
ATOM 2629 C CA . THR A 1 334 ? 79.072 2.294 41.674 1.00 13.27 334 THR A CA 1
ATOM 2630 C C . THR A 1 334 ? 77.655 2.887 41.738 1.00 9.02 334 THR A C 1
ATOM 2631 O O . THR A 1 334 ? 77.043 3.135 40.678 1.00 11.56 334 THR A O 1
ATOM 2635 N N . HIS A 1 335 ? 77.184 3.073 42.971 1.00 11.59 335 HIS A N 1
ATOM 2636 C CA . HIS A 1 335 ? 75.829 3.588 43.277 1.00 10.55 335 HIS A CA 1
ATOM 2637 C C . HIS A 1 335 ? 75.673 4.973 42.663 1.00 11.54 335 HIS A C 1
ATOM 2638 O O . HIS A 1 335 ? 74.697 5.241 41.937 1.00 13.12 335 HIS A O 1
ATOM 2645 N N . LEU A 1 336 ? 76.595 5.920 42.913 1.00 12.43 336 LEU A N 1
ATOM 2646 C CA . LEU A 1 336 ? 76.467 7.259 42.295 1.00 8.80 336 LEU A CA 1
ATOM 2647 C C . LEU A 1 336 ? 76.494 7.259 40.794 1.00 7.68 336 LEU A C 1
ATOM 2648 O O . LEU A 1 336 ? 75.733 7.925 40.073 1.00 10.55 336 LEU A O 1
ATOM 2653 N N . ASN A 1 337 ? 77.382 6.441 40.196 1.00 12.32 337 ASN A N 1
ATOM 2654 C CA . ASN A 1 337 ? 77.525 6.297 38.761 1.00 9.81 337 ASN A CA 1
ATOM 2655 C C . ASN A 1 337 ? 76.239 5.736 38.140 1.00 12.47 337 ASN A C 1
ATOM 2656 O O . ASN A 1 337 ? 75.788 6.253 37.112 1.00 12.98 337 ASN A O 1
ATOM 2661 N N . GLU A 1 338 ? 75.651 4.704 38.768 1.00 11.00 338 GLU A N 1
ATOM 2662 C CA . GLU A 1 338 ? 74.414 4.170 38.176 1.00 10.84 338 GLU A CA 1
ATOM 2663 C C . GLU A 1 338 ? 73.216 5.104 38.384 1.00 11.28 338 GLU A C 1
ATOM 2664 O O . GLU A 1 338 ? 72.249 5.036 37.605 1.00 12.61 338 GLU A O 1
ATOM 2670 N N . THR A 1 339 ? 73.259 5.957 39.405 1.00 9.97 339 THR A N 1
ATOM 2671 C CA . THR A 1 339 ? 72.171 6.963 39.523 1.00 9.60 339 THR A CA 1
ATOM 2672 C C . THR A 1 339 ? 72.179 7.895 38.326 1.00 12.96 339 THR A C 1
ATOM 2673 O O . THR A 1 339 ? 71.120 8.225 37.761 1.00 10.68 339 THR A O 1
ATOM 2677 N N . LEU A 1 340 ? 73.381 8.330 37.861 1.00 10.70 340 LEU A N 1
ATOM 2678 C CA . LEU A 1 340 ? 73.492 9.099 36.620 1.00 10.52 340 LEU A CA 1
ATOM 2679 C C . LEU A 1 340 ? 72.873 8.363 35.437 1.00 14.43 340 LEU A C 1
ATOM 2680 O O . LEU A 1 340 ? 72.082 8.913 34.667 1.00 13.41 340 LEU A O 1
ATOM 2685 N N . TYR A 1 341 ? 73.226 7.068 35.273 1.00 11.75 341 TYR A N 1
ATOM 2686 C CA . TYR A 1 341 ? 72.623 6.277 34.198 1.00 14.55 341 TYR A CA 1
ATOM 2687 C C . TYR A 1 341 ? 71.097 6.290 34.272 1.00 9.34 341 TYR A C 1
ATOM 2688 O O . TYR A 1 341 ? 70.445 6.409 33.222 1.00 12.77 341 TYR A O 1
ATOM 2697 N N . CYS A 1 342 ? 70.532 6.144 35.459 1.00 11.22 342 CYS A N 1
ATOM 2698 C CA . CYS A 1 342 ? 69.076 6.126 35.642 1.00 9.85 342 CYS A CA 1
ATOM 2699 C C . CYS A 1 342 ? 68.428 7.402 35.104 1.00 17.64 342 CYS A C 1
ATOM 2700 O O . CYS A 1 342 ? 67.372 7.370 34.459 1.00 12.68 342 CYS A O 1
ATOM 2703 N N . CYS A 1 343 ? 69.057 8.545 35.413 1.00 14.06 343 CYS A N 1
ATOM 2704 C CA . CYS A 1 343 ? 68.522 9.802 34.871 1.00 10.47 343 CYS A CA 1
ATOM 2705 C C . CYS A 1 343 ? 68.609 9.832 33.360 1.00 13.35 343 CYS A C 1
ATOM 2706 O O . CYS A 1 343 ? 67.666 10.286 32.684 1.00 14.31 343 CYS A O 1
ATOM 2709 N N . GLY A 1 344 ? 69.707 9.383 32.761 1.00 12.34 344 GLY A N 1
ATOM 2710 C CA . GLY A 1 344 ? 69.812 9.356 31.312 1.00 14.63 344 GLY A CA 1
ATOM 2711 C C . GLY A 1 344 ? 68.772 8.472 30.643 1.00 13.40 344 GLY A C 1
ATOM 2712 O O . GLY A 1 344 ? 68.152 8.841 29.642 1.00 13.19 344 GLY A O 1
ATOM 2713 N N . ILE A 1 345 ? 68.584 7.282 31.199 1.00 13.89 345 ILE A N 1
ATOM 2714 C CA . ILE A 1 345 ? 67.565 6.373 30.634 1.00 13.41 345 ILE A CA 1
ATOM 2715 C C . ILE A 1 345 ? 66.149 6.863 30.831 1.00 12.58 345 ILE A C 1
ATOM 2716 O O . ILE A 1 345 ? 65.343 6.719 29.900 1.00 13.36 345 ILE A O 1
ATOM 2721 N N . ALA A 1 346 ? 65.865 7.409 32.012 1.00 13.44 346 ALA A N 1
ATOM 2722 C CA . ALA A 1 346 ? 64.505 7.887 32.300 1.00 11.35 346 ALA A CA 1
ATOM 2723 C C . ALA A 1 346 ? 64.150 9.048 31.388 1.00 13.39 346 ALA A C 1
ATOM 2724 O O . ALA A 1 346 ? 63.025 9.131 30.861 1.00 14.24 346 ALA A O 1
ATOM 2726 N N . CYS A 1 347 ? 65.064 9.997 31.116 1.00 12.77 347 CYS A N 1
ATOM 2727 C CA . CYS A 1 347 ? 64.642 11.127 30.282 1.00 17.09 347 CYS A CA 1
ATOM 2728 C C . CYS A 1 347 ? 64.438 10.665 28.832 1.00 17.30 347 CYS A C 1
ATOM 2729 O O . CYS A 1 347 ? 63.716 11.320 28.075 1.00 16.82 347 CYS A O 1
ATOM 2732 N N . SER A 1 348 ? 65.068 9.558 28.465 1.00 12.15 348 SER A N 1
ATOM 2733 C CA . SER A 1 348 ? 64.867 8.904 27.169 1.00 15.68 348 SER A CA 1
ATOM 2734 C C . SER A 1 348 ? 63.511 8.182 27.092 1.00 15.61 348 SER A C 1
ATOM 2735 O O . SER A 1 348 ? 62.766 8.391 26.128 1.00 14.22 348 SER A O 1
ATOM 2738 N N . ALA A 1 349 ? 63.221 7.354 28.084 1.00 13.92 349 ALA A N 1
ATOM 2739 C CA . ALA A 1 349 ? 61.987 6.573 28.140 1.00 15.78 349 ALA A CA 1
ATOM 2740 C C . ALA A 1 349 ? 60.751 7.457 28.182 1.00 18.59 349 ALA A C 1
ATOM 2741 O O . ALA A 1 349 ? 59.700 7.079 27.650 1.00 16.96 349 ALA A O 1
ATOM 2743 N N . GLU A 1 350 ? 60.830 8.636 28.807 1.00 12.77 350 GLU A N 1
ATOM 2744 C CA . GLU A 1 350 ? 59.703 9.574 28.836 1.00 12.53 350 GLU A CA 1
ATOM 2745 C C . GLU A 1 350 ? 59.715 10.592 27.694 1.00 14.65 350 GLU A C 1
ATOM 2746 O O . GLU A 1 350 ? 58.999 11.619 27.783 1.00 17.68 350 GLU A O 1
ATOM 2752 N N . GLY A 1 351 ? 60.456 10.405 26.609 1.00 13.50 351 GLY A N 1
ATOM 2753 C CA . GLY A 1 351 ? 60.480 11.310 25.483 1.00 14.05 351 GLY A CA 1
ATOM 2754 C C . GLY A 1 351 ? 59.224 11.238 24.629 1.00 16.84 351 GLY A C 1
ATOM 2755 O O . GLY A 1 351 ? 58.319 10.479 24.966 1.00 16.66 351 GLY A O 1
ATOM 2756 N N . TYR A 1 352 ? 59.180 12.008 23.549 1.00 17.39 352 TYR A N 1
ATOM 2757 C CA . TYR A 1 352 ? 57.998 12.272 22.736 1.00 16.50 352 TYR A CA 1
ATOM 2758 C C . TYR A 1 352 ? 58.340 12.883 21.378 1.00 16.17 352 TYR A C 1
ATOM 2759 O O . TYR A 1 352 ? 59.413 13.480 21.178 1.00 16.98 352 TYR A O 1
ATOM 2768 N N . PRO A 1 353 ? 57.463 12.769 20.385 1.00 18.64 353 PRO A N 1
ATOM 2769 C CA . PRO A 1 353 ? 57.766 13.374 19.078 1.00 18.16 353 PRO A CA 1
ATOM 2770 C C . PRO A 1 353 ? 57.562 14.888 19.064 1.00 17.26 353 PRO A C 1
ATOM 2771 O O . PRO A 1 353 ? 56.647 15.404 19.713 1.00 21.13 353 PRO A O 1
ATOM 2775 N N . THR A 1 354 ? 58.402 15.594 18.317 1.00 17.06 354 THR A N 1
ATOM 2776 C CA . THR A 1 354 ? 58.243 17.019 18.075 1.00 20.27 354 THR A CA 1
ATOM 2777 C C . THR A 1 354 ? 57.313 17.226 16.876 1.00 24.89 354 THR A C 1
ATOM 2778 O O . THR A 1 354 ? 56.951 16.259 16.199 1.00 24.40 354 THR A O 1
ATOM 2782 N N . ALA A 1 355 ? 56.908 18.457 16.586 1.00 23.96 355 ALA A N 1
ATOM 2783 C CA . ALA A 1 355 ? 56.045 18.686 15.420 1.00 28.41 355 ALA A CA 1
ATOM 2784 C C . ALA A 1 355 ? 56.732 18.247 14.131 1.00 28.14 355 ALA A C 1
ATOM 2785 O O . ALA A 1 355 ? 56.093 17.784 13.178 1.00 27.58 355 ALA A O 1
ATOM 2787 N N . ALA A 1 356 ? 58.053 18.376 14.083 1.00 20.45 356 ALA A N 1
ATOM 2788 C CA . ALA A 1 356 ? 58.813 17.975 12.923 1.00 20.45 356 ALA A CA 1
ATOM 2789 C C . ALA A 1 356 ? 58.749 16.459 12.748 1.00 22.48 356 ALA A C 1
ATOM 2790 O O . ALA A 1 356 ? 58.964 15.962 11.646 1.00 23.13 356 ALA A O 1
ATOM 2792 N N . GLY A 1 357 ? 58.497 15.721 13.825 1.00 21.63 357 GLY A N 1
ATOM 2793 C CA . GLY A 1 357 ? 58.471 14.268 13.643 1.00 24.32 357 GLY A CA 1
ATOM 2794 C C . GLY A 1 357 ? 59.491 13.486 14.440 1.00 24.54 357 GLY A C 1
ATOM 2795 O O . GLY A 1 357 ? 59.219 12.361 14.895 1.00 22.57 357 GLY A O 1
ATOM 2796 N N . ASN A 1 358 ? 60.684 14.047 14.648 1.00 22.38 358 ASN A N 1
ATOM 2797 C CA . ASN A 1 358 ? 61.709 13.298 15.386 1.00 21.07 358 ASN A CA 1
ATOM 2798 C C . ASN A 1 358 ? 61.405 13.356 16.879 1.00 19.28 358 ASN A C 1
ATOM 2799 O O . ASN A 1 358 ? 60.693 14.238 17.363 1.00 20.41 358 ASN A O 1
ATOM 2804 N N . TYR A 1 359 ? 61.978 12.425 17.651 1.00 19.46 359 TYR A N 1
ATOM 2805 C CA . TYR A 1 359 ? 61.794 12.352 19.095 1.00 17.76 359 TYR A CA 1
ATOM 2806 C C . TYR A 1 359 ? 62.808 13.180 19.893 1.00 18.26 359 TYR A C 1
ATOM 2807 O O . TYR A 1 359 ? 63.981 13.386 19.546 1.00 16.38 359 TYR A O 1
ATOM 2816 N N . GLN A 1 360 ? 62.328 13.667 21.037 1.00 18.92 360 GLN A N 1
ATOM 2817 C CA . GLN A 1 360 ? 63.055 14.527 21.967 1.00 16.75 360 GLN A CA 1
ATOM 2818 C C . GLN A 1 360 ? 62.893 14.038 23.392 1.00 16.09 360 GLN A C 1
ATOM 2819 O O . GLN A 1 360 ? 61.873 13.403 23.674 1.00 15.56 360 GLN A O 1
ATOM 2825 N N . ILE A 1 361 ? 63.826 14.318 24.295 1.00 17.97 361 ILE A N 1
ATOM 2826 C CA . ILE A 1 361 ? 63.768 13.879 25.681 1.00 13.31 361 ILE A CA 1
ATOM 2827 C C . ILE A 1 361 ? 62.836 14.729 26.529 1.00 16.07 361 ILE A C 1
ATOM 2828 O O . ILE A 1 361 ? 62.469 15.840 26.148 1.00 15.92 361 ILE A O 1
ATOM 2833 N N . ASP A 1 362 ? 62.440 14.177 27.669 1.00 14.63 362 ASP A N 1
ATOM 2834 C CA . ASP A 1 362 ? 61.816 14.905 28.765 1.00 15.09 362 ASP A CA 1
ATOM 2835 C C . ASP A 1 362 ? 62.814 15.945 29.286 1.00 16.18 362 ASP A C 1
ATOM 2836 O O . ASP A 1 362 ? 63.870 15.584 29.857 1.00 14.13 362 ASP A O 1
ATOM 2841 N N . LEU A 1 363 ? 62.493 17.233 29.051 1.00 14.53 363 LEU A N 1
ATOM 2842 C CA . LEU A 1 363 ? 63.458 18.281 29.424 1.00 16.93 363 LEU A CA 1
ATOM 2843 C C . LEU A 1 363 ? 63.702 18.428 30.920 1.00 13.49 363 LEU A C 1
ATOM 2844 O O . LEU A 1 363 ? 64.829 18.776 31.311 1.00 13.81 363 LEU A O 1
ATOM 2849 N N . LEU A 1 364 ? 62.718 18.186 31.775 1.00 13.47 364 LEU A N 1
ATOM 2850 C CA . LEU A 1 364 ? 62.938 18.295 33.218 1.00 14.34 364 LEU A CA 1
ATOM 2851 C C . LEU A 1 364 ? 63.892 17.180 33.647 1.00 12.78 364 LEU A C 1
ATOM 2852 O O . LEU A 1 364 ? 64.846 17.362 34.405 1.00 14.22 364 LEU A O 1
ATOM 2857 N N . LEU A 1 365 ? 63.631 15.967 33.154 1.00 13.85 365 LEU A N 1
ATOM 2858 C CA . LEU A 1 365 ? 64.481 14.855 33.598 1.00 14.75 365 LEU A CA 1
ATOM 2859 C C . LEU A 1 365 ? 65.891 14.975 33.031 1.00 12.81 365 LEU A C 1
ATOM 2860 O O . LEU A 1 365 ? 66.854 14.572 33.711 1.00 12.60 365 LEU A O 1
ATOM 2865 N N . ALA A 1 366 ? 66.063 15.528 31.836 1.00 13.75 366 ALA A N 1
ATOM 2866 C CA . ALA A 1 366 ? 67.431 15.791 31.339 1.00 13.83 366 ALA A CA 1
ATOM 2867 C C . ALA A 1 366 ? 68.118 16.845 32.209 1.00 13.35 366 ALA A C 1
ATOM 2868 O O . ALA A 1 366 ? 69.335 16.771 32.411 1.00 14.06 366 ALA A O 1
ATOM 2870 N N . ASN A 1 367 ? 67.366 17.840 32.717 1.00 13.26 367 ASN A N 1
ATOM 2871 C CA . ASN A 1 367 ? 67.974 18.867 33.579 1.00 14.67 367 ASN A CA 1
ATOM 2872 C C . ASN A 1 367 ? 68.438 18.262 34.904 1.00 15.09 367 ASN A C 1
ATOM 2873 O O . ASN A 1 367 ? 69.515 18.620 35.417 1.00 14.05 367 ASN A O 1
ATOM 2878 N N . VAL A 1 368 ? 67.632 17.354 35.466 1.00 12.06 368 VAL A N 1
ATOM 2879 C CA . VAL A 1 368 ? 67.973 16.622 36.696 1.00 14.34 368 VAL A CA 1
ATOM 2880 C C . VAL A 1 368 ? 69.200 15.720 36.438 1.00 12.79 368 VAL A C 1
ATOM 2881 O O . VAL A 1 368 ? 70.053 15.647 37.324 1.00 11.72 368 VAL A O 1
ATOM 2885 N N . CYS A 1 369 ? 69.269 15.068 35.283 1.00 12.08 369 CYS A N 1
ATOM 2886 C CA . CYS A 1 369 ? 70.458 14.292 34.892 1.00 11.88 369 CYS A CA 1
ATOM 2887 C C . CYS A 1 369 ? 71.690 15.194 34.997 1.00 11.22 369 CYS A C 1
ATOM 2888 O O . CYS A 1 369 ? 72.651 14.903 35.710 1.00 11.69 369 CYS A O 1
ATOM 2891 N N . LYS A 1 370 ? 71.655 16.319 34.270 1.00 12.57 370 LYS A N 1
ATOM 2892 C CA . LYS A 1 370 ? 72.847 17.199 34.242 1.00 14.70 370 LYS A CA 1
ATOM 2893 C C . LYS A 1 370 ? 73.218 17.764 35.595 1.00 14.58 370 LYS A C 1
ATOM 2894 O O . LYS A 1 370 ? 74.400 17.838 35.965 1.00 14.62 370 LYS A O 1
ATOM 2900 N N . GLN A 1 371 ? 72.245 18.164 36.422 1.00 10.37 371 GLN A N 1
ATOM 2901 C CA . GLN A 1 371 ? 72.490 18.694 37.750 1.00 8.64 371 GLN A CA 1
ATOM 2902 C C . GLN A 1 371 ? 73.264 17.707 38.617 1.00 15.66 371 GLN A C 1
ATOM 2903 O O . GLN A 1 371 ? 74.205 18.023 39.360 1.00 13.17 371 GLN A O 1
ATOM 2909 N N . ASN A 1 372 ? 72.915 16.410 38.496 1.00 12.19 372 ASN A N 1
ATOM 2910 C CA . ASN A 1 372 ? 73.683 15.360 39.178 1.00 13.88 372 ASN A CA 1
ATOM 2911 C C . ASN A 1 372 ? 75.077 15.208 38.559 1.00 8.40 372 ASN A C 1
ATOM 2912 O O . ASN A 1 372 ? 76.017 14.911 39.340 1.00 12.53 372 ASN A O 1
ATOM 2917 N N . ILE A 1 373 ? 75.202 15.388 37.260 1.00 10.33 373 ILE A N 1
ATOM 2918 C CA . ILE A 1 373 ? 76.507 15.329 36.580 1.00 13.53 373 ILE A CA 1
ATOM 2919 C C . ILE A 1 373 ? 77.449 16.401 37.126 1.00 14.22 373 ILE A C 1
ATOM 2920 O O . ILE A 1 373 ? 78.666 16.172 37.172 1.00 12.53 373 ILE A O 1
ATOM 2925 N N . THR A 1 374 ? 76.909 17.546 37.578 1.00 11.98 374 THR A N 1
ATOM 2926 C CA . THR A 1 374 ? 77.802 18.562 38.155 1.00 15.27 374 THR A CA 1
ATOM 2927 C C . THR A 1 374 ? 78.316 18.202 39.551 1.00 16.29 374 THR A C 1
ATOM 2928 O O . THR A 1 374 ? 79.220 18.887 40.062 1.00 13.64 374 THR A O 1
ATOM 2932 N N . ARG A 1 375 ? 77.816 17.147 40.199 1.00 12.30 375 ARG A N 1
ATOM 2933 C CA . ARG A 1 375 ? 78.188 16.742 41.541 1.00 10.34 375 ARG A CA 1
ATOM 2934 C C . ARG A 1 375 ? 78.895 15.386 41.606 1.00 14.26 375 ARG A C 1
ATOM 2935 O O . ARG A 1 375 ? 79.975 15.230 42.183 1.00 13.99 375 ARG A O 1
ATOM 2943 N N . PHE A 1 376 ? 78.365 14.305 41.059 1.00 12.13 376 PHE A N 1
ATOM 2944 C CA . PHE A 1 376 ? 78.863 12.964 41.392 1.00 12.45 376 PHE A CA 1
ATOM 2945 C C . PHE A 1 376 ? 80.212 12.613 40.771 1.00 11.23 376 PHE A C 1
ATOM 2946 O O . PHE A 1 376 ? 80.975 11.942 41.504 1.00 13.59 376 PHE A O 1
ATOM 2954 N N . PRO A 1 377 ? 80.566 12.979 39.557 1.00 12.31 377 PRO A N 1
ATOM 2955 C CA . PRO A 1 377 ? 81.951 12.677 39.066 1.00 9.93 377 PRO A CA 1
ATOM 2956 C C . PRO A 1 377 ? 83.012 13.207 40.006 1.00 12.90 377 PRO A C 1
ATOM 2957 O O . PRO A 1 377 ? 84.065 12.569 40.194 1.00 13.22 377 PRO A O 1
ATOM 2961 N N . TYR A 1 378 ? 82.778 14.378 40.629 1.00 13.68 378 TYR A N 1
ATOM 2962 C CA . TYR A 1 378 ? 83.779 14.935 41.549 1.00 10.23 378 TYR A CA 1
ATOM 2963 C C . TYR A 1 378 ? 83.950 14.033 42.764 1.00 13.11 378 TYR A C 1
ATOM 2964 O O . TYR A 1 378 ? 85.045 13.843 43.294 1.00 14.53 378 TYR A O 1
ATOM 2973 N N . GLU A 1 379 ? 82.857 13.442 43.285 1.00 11.85 379 GLU A N 1
ATOM 2974 C CA . GLU A 1 379 ? 82.951 12.547 44.417 1.00 11.92 379 GLU A CA 1
ATOM 2975 C C . GLU A 1 379 ? 83.500 11.149 44.040 1.00 12.17 379 GLU A C 1
ATOM 2976 O O . GLU A 1 379 ? 84.238 10.549 44.826 1.00 12.86 379 GLU A O 1
ATOM 2982 N N . ILE A 1 380 ? 83.140 10.666 42.864 1.00 13.60 380 ILE A N 1
ATOM 2983 C CA . ILE A 1 380 ? 83.754 9.419 42.354 1.00 13.42 380 ILE A CA 1
ATOM 2984 C C . ILE A 1 380 ? 85.275 9.570 42.288 1.00 13.88 380 ILE A C 1
ATOM 2985 O O . ILE A 1 380 ? 85.995 8.685 42.756 1.00 14.21 380 ILE A O 1
ATOM 2990 N N . VAL A 1 381 ? 85.803 10.667 41.761 1.00 11.43 381 VAL A N 1
ATOM 2991 C CA . VAL A 1 381 ? 87.252 10.953 41.783 1.00 16.38 381 VAL A CA 1
ATOM 2992 C C . VAL A 1 381 ? 87.849 11.049 43.179 1.00 12.98 381 VAL A C 1
ATOM 2993 O O . VAL A 1 381 ? 88.944 10.492 43.475 1.00 13.24 381 VAL A O 1
ATOM 2997 N N . ARG A 1 382 ? 87.211 11.722 44.126 1.00 10.25 382 ARG A N 1
ATOM 2998 C CA . ARG A 1 382 ? 87.731 11.849 45.497 1.00 12.40 382 ARG A CA 1
ATOM 2999 C C . ARG A 1 382 ? 87.886 10.478 46.149 1.00 16.02 382 ARG A C 1
ATOM 3000 O O . ARG A 1 382 ? 88.905 10.176 46.804 1.00 14.33 382 ARG A O 1
ATOM 3008 N N . LEU A 1 383 ? 86.876 9.599 45.978 1.00 13.39 383 LEU A N 1
ATOM 3009 C CA . LEU A 1 383 ? 86.952 8.240 46.549 1.00 11.37 383 LEU A CA 1
ATOM 3010 C C . LEU A 1 383 ? 88.041 7.421 45.845 1.00 10.84 383 LEU A C 1
ATOM 3011 O O . LEU A 1 383 ? 88.681 6.603 46.535 1.00 14.45 383 LEU A O 1
ATOM 3016 N N . ALA A 1 384 ? 88.256 7.600 44.549 1.00 11.11 384 ALA A N 1
ATOM 3017 C CA . ALA A 1 384 ? 89.332 6.926 43.810 1.00 12.89 384 ALA A CA 1
ATOM 3018 C C . ALA A 1 384 ? 90.686 7.336 44.393 1.00 15.93 384 ALA A C 1
ATOM 3019 O O . ALA A 1 384 ? 91.577 6.488 44.606 1.00 15.10 384 ALA A O 1
ATOM 3021 N N . GLU A 1 385 ? 90.859 8.633 44.653 1.00 13.64 385 GLU A N 1
ATOM 3022 C CA . GLU A 1 385 ? 92.141 9.091 45.234 1.00 13.90 385 GLU A CA 1
ATOM 3023 C C . GLU A 1 385 ? 92.409 8.467 46.590 1.00 14.84 385 GLU A C 1
ATOM 3024 O O . GLU A 1 385 ? 93.545 8.095 46.924 1.00 16.46 385 GLU A O 1
ATOM 3030 N N . ASP A 1 386 ? 91.418 8.316 47.467 1.00 11.59 386 ASP A N 1
ATOM 3031 C CA . ASP A 1 386 ? 91.528 7.626 48.736 1.00 12.76 386 ASP A CA 1
ATOM 3032 C C . ASP A 1 386 ? 92.032 6.195 48.524 1.00 15.57 386 ASP A C 1
ATOM 3033 O O . ASP A 1 386 ? 93.069 5.770 49.067 1.00 15.13 386 ASP A O 1
ATOM 3038 N N . ILE A 1 387 ? 91.328 5.471 47.662 1.00 11.38 387 ILE A N 1
ATOM 3039 C CA . ILE A 1 387 ? 91.713 4.080 47.428 1.00 14.26 387 ILE A CA 1
ATOM 3040 C C . ILE A 1 387 ? 93.106 3.917 46.835 1.00 13.02 387 ILE A C 1
ATOM 3041 O O . ILE A 1 387 ? 93.809 2.965 47.230 1.00 16.57 387 ILE A O 1
ATOM 3046 N N . ALA A 1 388 ? 93.575 4.758 45.944 1.00 12.44 388 ALA A N 1
ATOM 3047 C CA . ALA A 1 388 ? 94.841 4.612 45.242 1.00 14.58 388 ALA A CA 1
ATOM 3048 C C . ALA A 1 388 ? 96.057 4.756 46.147 1.00 17.64 388 ALA A C 1
ATOM 3049 O O . ALA A 1 388 ? 97.031 4.011 46.010 1.00 16.66 388 ALA A O 1
ATOM 3051 N N . GLY A 1 389 ? 96.012 5.735 47.044 1.00 14.79 389 GLY A N 1
ATOM 3052 C CA . GLY A 1 389 ? 97.137 6.095 47.887 1.00 14.42 389 GLY A CA 1
ATOM 3053 C C . GLY A 1 389 ? 97.925 7.278 47.334 1.00 13.31 389 GLY A C 1
ATOM 3054 O O . GLY A 1 389 ? 97.745 7.742 46.215 1.00 12.62 389 GLY A O 1
ATOM 3055 N N . GLY A 1 390 ? 98.881 7.767 48.111 1.00 14.55 390 GLY A N 1
ATOM 3056 C CA . GLY A 1 390 ? 99.669 8.948 47.775 1.00 14.36 390 GLY A CA 1
ATOM 3057 C C . GLY A 1 390 ? 100.571 8.845 46.583 1.00 20.61 390 GLY A C 1
ATOM 3058 O O . GLY A 1 390 ? 100.894 9.853 45.932 1.00 20.74 390 GLY A O 1
ATOM 3059 N N . LEU A 1 391 ? 101.009 7.650 46.201 1.00 14.45 391 LEU A N 1
ATOM 3060 C CA . LEU A 1 391 ? 101.950 7.502 45.099 1.00 15.90 391 LEU A CA 1
ATOM 3061 C C . LEU A 1 391 ? 101.383 7.941 43.761 1.00 20.30 391 LEU A C 1
ATOM 3062 O O . LEU A 1 391 ? 102.180 8.251 42.847 1.00 20.45 391 LEU A O 1
ATOM 3067 N N . MET A 1 392 ? 100.041 8.018 43.588 1.00 15.59 392 MET A N 1
ATOM 3068 C CA . MET A 1 392 ? 99.525 8.474 42.300 1.00 16.11 392 MET A CA 1
ATOM 3069 C C . MET A 1 392 ? 99.934 9.918 42.000 1.00 16.83 392 MET A C 1
ATOM 3070 O O . MET A 1 392 ? 99.915 10.270 40.808 1.00 22.20 392 MET A O 1
ATOM 3075 N N . VAL A 1 393 ? 100.263 10.699 43.012 1.00 14.80 393 VAL A N 1
ATOM 3076 C CA . VAL A 1 393 ? 100.729 12.055 42.715 1.00 19.77 393 VAL A CA 1
ATOM 3077 C C . VAL A 1 393 ? 102.180 12.317 43.112 1.00 27.26 393 VAL A C 1
ATOM 3078 O O . VAL A 1 393 ? 102.558 13.495 42.960 1.00 21.90 393 VAL A O 1
ATOM 3082 N N . THR A 1 394 ? 102.972 11.355 43.597 1.00 19.75 394 THR A N 1
ATOM 3083 C CA . THR A 1 394 ? 104.366 11.613 43.985 1.00 19.94 394 THR A CA 1
ATOM 3084 C C . THR A 1 394 ? 105.341 10.721 43.206 1.00 23.34 394 THR A C 1
ATOM 3085 O O . THR A 1 394 ? 106.531 10.682 43.558 1.00 19.33 394 THR A O 1
ATOM 3089 N N . MET A 1 395 ? 104.888 9.996 42.203 1.00 22.52 395 MET A N 1
ATOM 3090 C CA . MET A 1 395 ? 105.686 8.969 41.532 1.00 22.45 395 MET A CA 1
ATOM 3091 C C . MET A 1 395 ? 106.831 9.537 40.705 1.00 24.47 395 MET A C 1
ATOM 3092 O O . MET A 1 395 ? 106.626 10.515 39.968 1.00 20.86 395 MET A O 1
ATOM 3097 N N . PRO A 1 396 ? 108.042 8.987 40.757 1.00 19.57 396 PRO A N 1
ATOM 3098 C CA . PRO A 1 396 ? 109.061 9.409 39.789 1.00 21.86 396 PRO A CA 1
ATOM 3099 C C . PRO A 1 396 ? 108.669 9.150 38.343 1.00 24.17 396 PRO A C 1
ATOM 3100 O O . PRO A 1 396 ? 107.838 8.298 38.015 1.00 19.42 396 PRO A O 1
ATOM 3104 N N . SER A 1 397 ? 109.309 9.906 37.442 1.00 15.04 397 SER A N 1
ATOM 3105 C CA . SER A 1 397 ? 109.059 9.780 36.016 1.00 15.28 397 SER A CA 1
ATOM 3106 C C . SER A 1 397 ? 109.368 8.395 35.459 1.00 16.22 397 SER A C 1
ATOM 3107 O O . SER A 1 397 ? 110.095 7.563 36.009 1.00 20.95 397 SER A O 1
ATOM 3110 N N . GLU A 1 398 ? 108.791 8.149 34.279 1.00 20.49 398 GLU A N 1
ATOM 3111 C CA . GLU A 1 398 ? 109.075 6.891 33.607 1.00 21.12 398 GLU A CA 1
ATOM 3112 C C . GLU A 1 398 ? 110.546 6.796 33.184 1.00 21.73 398 GLU A C 1
ATOM 3113 O O . GLU A 1 398 ? 111.149 5.716 33.179 1.00 21.94 398 GLU A O 1
ATOM 3119 N N . ALA A 1 399 ? 111.124 7.943 32.827 1.00 19.96 399 ALA A N 1
ATOM 3120 C CA . ALA A 1 399 ? 112.560 7.964 32.473 1.00 21.10 399 ALA A CA 1
ATOM 3121 C C . ALA A 1 399 ? 113.409 7.498 33.640 1.00 21.72 399 ALA A C 1
ATOM 3122 O O . ALA A 1 399 ? 114.419 6.823 33.486 1.00 26.12 399 ALA A O 1
ATOM 3124 N N . ASP A 1 400 ? 113.014 7.835 34.871 1.00 19.47 400 ASP A N 1
ATOM 3125 C CA . ASP A 1 400 ? 113.702 7.318 36.041 1.00 16.37 400 ASP A CA 1
ATOM 3126 C C . ASP A 1 400 ? 113.513 5.817 36.221 1.00 27.25 400 ASP A C 1
ATOM 3127 O O . ASP A 1 400 ? 114.476 5.127 36.595 1.00 22.92 400 ASP A O 1
ATOM 3132 N N . PHE A 1 401 ? 112.335 5.254 35.982 1.00 18.76 401 PHE A N 1
ATOM 3133 C CA . PHE A 1 401 ? 112.117 3.824 36.150 1.00 21.77 401 PHE A CA 1
ATOM 3134 C C . PHE A 1 401 ? 112.903 2.984 35.135 1.00 22.32 401 PHE A C 1
ATOM 3135 O O . PHE A 1 401 ? 113.143 1.793 35.403 1.00 22.82 401 PHE A O 1
ATOM 3143 N N . LYS A 1 402 ? 113.269 3.603 34.012 1.00 22.73 402 LYS A N 1
ATOM 3144 C CA . LYS A 1 402 ? 114.075 2.888 33.012 1.00 35.39 402 LYS A CA 1
ATOM 3145 C C . LYS A 1 402 ? 115.534 3.359 32.961 1.00 33.59 402 LYS A C 1
ATOM 3146 O O . LYS A 1 402 ? 116.296 2.883 32.112 1.00 25.35 402 LYS A O 1
ATOM 3152 N N . SER A 1 403 ? 115.953 4.253 33.844 1.00 20.10 403 SER A N 1
ATOM 3153 C CA . SER A 1 403 ? 117.299 4.808 33.814 1.00 24.08 403 SER A CA 1
ATOM 3154 C C . SER A 1 403 ? 118.377 3.803 34.223 1.00 22.84 403 SER A C 1
ATOM 3155 O O . SER A 1 403 ? 118.312 3.077 35.208 1.00 22.34 403 SER A O 1
ATOM 3158 N N . GLU A 1 404 ? 119.448 3.765 33.438 1.00 19.34 404 GLU A N 1
ATOM 3159 C CA . GLU A 1 404 ? 120.591 2.918 33.771 1.00 27.15 404 GLU A CA 1
ATOM 3160 C C . GLU A 1 404 ? 121.690 3.678 34.496 1.00 32.25 404 GLU A C 1
ATOM 3161 O O . GLU A 1 404 ? 122.770 3.121 34.742 1.00 29.71 404 GLU A O 1
ATOM 3167 N N . THR A 1 405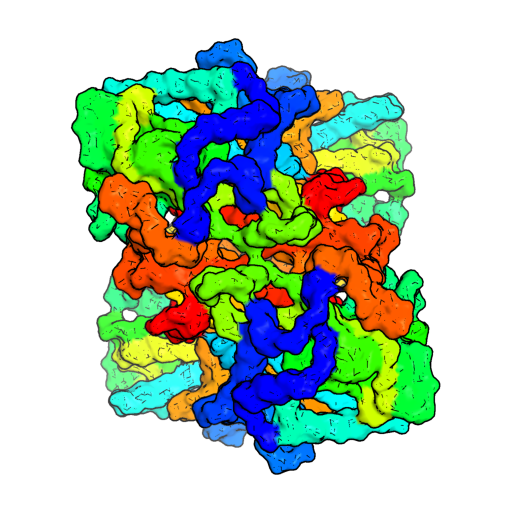 ? 121.450 4.941 34.852 1.00 22.30 405 THR A N 1
ATOM 3168 C CA . THR A 1 405 ? 122.364 5.749 35.650 1.00 23.06 405 THR A CA 1
ATOM 3169 C C . THR A 1 405 ? 122.660 5.080 36.983 1.00 25.95 405 THR A C 1
ATOM 3170 O O . THR A 1 405 ? 121.781 4.770 37.788 1.00 20.34 405 THR A O 1
ATOM 3174 N N . VAL A 1 406 ? 123.942 4.796 37.273 1.00 21.38 406 VAL A N 1
ATOM 3175 C CA . VAL A 1 406 ? 124.344 4.092 38.473 1.00 17.90 406 VAL A CA 1
ATOM 3176 C C . VAL A 1 406 ? 124.335 4.970 39.712 1.00 22.93 406 VAL A C 1
ATOM 3177 O O . VAL A 1 406 ? 125.008 6.017 39.646 1.00 27.05 406 VAL A O 1
ATOM 3181 N N . VAL A 1 407 ? 123.669 4.600 40.789 1.00 22.60 407 VAL A N 1
ATOM 3182 C CA . VAL A 1 407 ? 123.662 5.423 41.988 1.00 19.33 407 VAL A CA 1
ATOM 3183 C C . VAL A 1 407 ? 123.876 4.672 43.277 1.00 18.63 407 VAL A C 1
ATOM 3184 O O . VAL A 1 407 ? 124.027 5.282 44.347 1.00 23.78 407 VAL A O 1
ATOM 3188 N N . GLY A 1 408 ? 123.899 3.331 43.276 1.00 19.10 408 GLY A N 1
ATOM 3189 C CA . GLY A 1 408 ? 124.019 2.649 44.555 1.00 19.22 408 GLY A CA 1
ATOM 3190 C C . GLY A 1 408 ? 125.467 2.216 44.825 1.00 26.78 408 GLY A C 1
ATOM 3191 O O . GLY A 1 408 ? 126.240 2.246 43.861 1.00 23.93 408 GLY A O 1
ATOM 3192 N N . ARG A 1 409 ? 125.779 1.843 46.059 1.00 23.63 409 ARG A N 1
ATOM 3193 C CA . ARG A 1 409 ? 127.131 1.424 46.432 1.00 21.02 409 ARG A CA 1
ATOM 3194 C C . ARG A 1 409 ? 127.576 0.215 45.613 1.00 31.71 409 ARG A C 1
ATOM 3195 O O . ARG A 1 409 ? 128.758 0.116 45.278 1.00 35.79 409 ARG A O 1
ATOM 3203 N N . ASP A 1 410 ? 126.678 -0.718 45.291 1.00 28.55 410 ASP A N 1
ATOM 3204 C CA . ASP A 1 410 ? 127.159 -1.875 44.528 1.00 22.63 410 ASP A CA 1
ATOM 3205 C C . ASP A 1 410 ? 126.739 -1.862 43.071 1.00 27.42 410 ASP A C 1
ATOM 3206 O O . ASP A 1 410 ? 126.550 -2.915 42.441 1.00 29.23 410 ASP A O 1
ATOM 3211 N N . GLY A 1 411 ? 126.596 -0.689 42.456 1.00 17.64 411 GLY A N 1
ATOM 3212 C CA . GLY A 1 411 ? 126.323 -0.578 41.038 1.00 16.71 411 GLY A CA 1
ATOM 3213 C C . GLY A 1 411 ? 124.835 -0.543 40.706 1.00 21.94 411 GLY A C 1
ATOM 3214 O O . GLY A 1 411 ? 124.536 -0.554 39.505 1.00 30.29 411 GLY A O 1
ATOM 3215 N N . GLU A 1 412 ? 123.932 -0.504 41.686 1.00 19.37 412 GLU A N 1
ATOM 3216 C CA . GLU A 1 412 ? 122.497 -0.368 41.369 1.00 17.01 412 GLU A CA 1
ATOM 3217 C C . GLU A 1 412 ? 122.198 0.950 40.659 1.00 21.50 412 GLU A C 1
ATOM 3218 O O . GLU A 1 412 ? 122.763 2.018 40.950 1.00 22.28 412 GLU A O 1
ATOM 3224 N N . THR A 1 413 ? 121.282 0.876 39.697 1.00 20.89 413 THR A N 1
ATOM 3225 C CA . THR A 1 413 ? 120.785 1.987 38.901 1.00 15.47 413 THR A CA 1
ATOM 3226 C C . THR A 1 413 ? 119.539 2.646 39.523 1.00 16.01 413 THR A C 1
ATOM 3227 O O . THR A 1 413 ? 118.878 2.113 40.418 1.00 18.90 413 THR A O 1
ATOM 3231 N N . ILE A 1 414 ? 119.242 3.867 39.053 1.00 21.18 414 ILE A N 1
ATOM 3232 C CA . ILE A 1 414 ? 118.007 4.556 39.447 1.00 16.48 414 ILE A CA 1
ATOM 3233 C C . ILE A 1 414 ? 116.826 3.642 39.156 1.00 19.10 414 ILE A C 1
ATOM 3234 O O . ILE A 1 414 ? 115.957 3.463 40.006 1.00 18.89 414 ILE A O 1
ATOM 3239 N N . GLY A 1 415 ? 116.786 3.048 37.969 1.00 19.05 415 GLY A N 1
ATOM 3240 C CA . GLY A 1 415 ? 115.677 2.165 37.589 1.00 18.91 415 GLY A CA 1
ATOM 3241 C C . GLY A 1 415 ? 115.561 0.974 38.506 1.00 23.53 415 GLY A C 1
ATOM 3242 O O . GLY A 1 415 ? 114.459 0.539 38.863 1.00 22.46 415 GLY A O 1
ATOM 3243 N N . ASP A 1 416 ? 116.716 0.430 38.907 1.00 18.42 416 ASP A N 1
ATOM 3244 C CA . ASP A 1 416 ? 116.746 -0.661 39.861 1.00 19.88 416 ASP A CA 1
ATOM 3245 C C . ASP A 1 416 ? 116.054 -0.227 41.155 1.00 20.01 416 ASP A C 1
ATOM 3246 O O . ASP A 1 416 ? 115.247 -0.991 41.687 1.00 19.82 416 ASP A O 1
ATOM 3251 N N . PHE A 1 417 ? 116.385 0.963 41.654 1.00 21.11 417 PHE A N 1
ATOM 3252 C CA . PHE A 1 417 ? 115.810 1.386 42.938 1.00 21.70 417 PHE A CA 1
ATOM 3253 C C . PHE A 1 417 ? 114.300 1.639 42.854 1.00 22.65 417 PHE A C 1
ATOM 3254 O O . PHE A 1 417 ? 113.583 1.313 43.804 1.00 20.50 417 PHE A O 1
ATOM 3262 N N . CYS A 1 418 ? 113.838 2.187 41.747 1.00 22.51 418 CYS A N 1
ATOM 3263 C CA . CYS A 1 418 ? 112.428 2.512 41.521 1.00 21.93 418 CYS A CA 1
ATOM 3264 C C . CYS A 1 418 ? 111.591 1.230 41.440 1.00 27.14 418 CYS A C 1
ATOM 3265 O O . CYS A 1 418 ? 110.557 1.072 42.096 1.00 20.56 418 CYS A O 1
ATOM 3268 N N . ASN A 1 419 ? 112.056 0.283 40.625 1.00 22.12 419 ASN A N 1
ATOM 3269 C CA . ASN A 1 419 ? 111.287 -0.972 40.526 1.00 20.85 419 ASN A CA 1
ATOM 3270 C C . ASN A 1 419 ? 111.318 -1.733 41.828 1.00 19.48 419 ASN A C 1
ATOM 3271 O O . ASN A 1 419 ? 110.346 -2.431 42.142 1.00 20.78 419 ASN A O 1
ATOM 3276 N N . LYS A 1 420 ? 112.404 -1.624 42.624 1.00 17.52 420 LYS A N 1
ATOM 3277 C CA . LYS A 1 420 ? 112.428 -2.298 43.912 1.00 16.33 420 LYS A CA 1
ATOM 3278 C C . LYS A 1 420 ? 111.485 -1.674 44.941 1.00 21.82 420 LYS A C 1
ATOM 3279 O O . LYS A 1 420 ? 110.700 -2.383 45.591 1.00 20.28 420 LYS A O 1
ATOM 3285 N N . PHE A 1 421 ? 111.541 -0.359 45.142 1.00 18.07 421 PHE A N 1
ATOM 3286 C CA . PHE A 1 421 ? 110.839 0.255 46.272 1.00 19.06 421 PHE A CA 1
ATOM 3287 C C . PHE A 1 421 ? 109.324 0.444 46.039 1.00 16.65 421 PHE A C 1
ATOM 3288 O O . PHE A 1 421 ? 108.631 0.598 47.049 1.00 17.65 421 PHE A O 1
ATOM 3296 N N . PHE A 1 422 ? 108.878 0.444 44.792 1.00 16.08 422 PHE A N 1
ATOM 3297 C CA . PHE A 1 422 ? 107.428 0.669 44.578 1.00 18.99 422 PHE A CA 1
ATOM 3298 C C . PHE A 1 422 ? 106.727 -0.643 44.253 1.00 21.96 422 PHE A C 1
ATOM 3299 O O . PHE A 1 422 ? 105.594 -0.677 43.741 1.00 20.48 422 PHE A O 1
ATOM 3307 N N . ALA A 1 423 ? 107.358 -1.783 44.558 1.00 19.11 423 ALA A N 1
ATOM 3308 C CA . ALA A 1 423 ? 106.678 -3.074 44.445 1.00 18.18 423 ALA A CA 1
ATOM 3309 C C . ALA A 1 423 ? 105.588 -3.150 45.516 1.00 18.12 423 ALA A C 1
ATOM 3310 O O . ALA A 1 423 ? 105.659 -2.448 46.532 1.00 16.67 423 ALA A O 1
ATOM 3312 N N . ALA A 1 424 ? 104.584 -4.022 45.294 1.00 20.19 424 ALA A N 1
ATOM 3313 C CA . ALA A 1 424 ? 103.557 -4.180 46.322 1.00 18.38 424 ALA A CA 1
ATOM 3314 C C . ALA A 1 424 ? 103.027 -5.614 46.400 1.00 25.50 424 ALA A C 1
ATOM 3315 O O . ALA A 1 424 ? 103.844 -6.481 46.768 1.00 18.85 424 ALA A O 1
ATOM 3317 N N . ALA A 1 425 ? 101.757 -5.913 46.141 1.00 16.80 425 ALA A N 1
ATOM 3318 C CA . ALA A 1 425 ? 101.217 -7.268 46.226 1.00 18.77 425 ALA A CA 1
ATOM 3319 C C . ALA A 1 425 ? 101.724 -8.160 45.087 1.00 19.74 425 ALA A C 1
ATOM 3320 O O . ALA A 1 425 ? 102.058 -7.655 44.018 1.00 18.99 425 ALA A O 1
ATOM 3322 N N . PRO A 1 426 ? 101.755 -9.478 45.308 1.00 21.94 426 PRO A N 1
ATOM 3323 C CA . PRO A 1 426 ? 102.298 -10.416 44.314 1.00 27.84 426 PRO A CA 1
ATOM 3324 C C . PRO A 1 426 ? 101.544 -10.468 42.995 1.00 25.29 426 PRO A C 1
ATOM 3325 O O . PRO A 1 426 ? 102.024 -11.021 42.000 1.00 26.06 426 PRO A O 1
ATOM 3329 N N . THR A 1 427 ? 100.351 -9.903 42.928 1.00 25.84 427 THR A N 1
ATOM 3330 C CA . THR A 1 427 ? 99.485 -9.946 41.760 1.00 32.71 427 THR A CA 1
ATOM 3331 C C . THR A 1 427 ? 99.866 -8.955 40.670 1.00 34.42 427 THR A C 1
ATOM 3332 O O . THR A 1 427 ? 99.235 -8.951 39.604 1.00 28.92 427 THR A O 1
ATOM 3336 N N . CYS A 1 428 ? 100.883 -8.108 40.853 1.00 24.43 428 CYS A N 1
ATOM 3337 C CA . CYS A 1 428 ? 101.329 -7.213 39.797 1.00 18.26 428 CYS A CA 1
ATOM 3338 C C . CYS A 1 428 ? 102.857 -7.105 39.720 1.00 18.38 428 CYS A C 1
ATOM 3339 O O . CYS A 1 428 ? 103.492 -7.410 40.724 1.00 20.50 428 CYS A O 1
ATOM 3342 N N . THR A 1 429 ? 103.319 -6.657 38.567 1.00 21.40 429 THR A N 1
ATOM 3343 C CA . THR A 1 429 ? 104.698 -6.162 38.485 1.00 20.15 429 THR A CA 1
ATOM 3344 C C . THR A 1 429 ? 104.681 -4.697 38.928 1.00 25.47 429 THR A C 1
ATOM 3345 O O . THR A 1 429 ? 103.613 -4.079 38.900 1.00 19.42 429 THR A O 1
ATOM 3349 N N . THR A 1 430 ? 105.834 -4.165 39.306 1.00 25.00 430 THR A N 1
ATOM 3350 C CA . THR A 1 430 ? 105.879 -2.736 39.608 1.00 21.35 430 THR A CA 1
ATOM 3351 C C . THR A 1 430 ? 105.352 -1.884 38.463 1.00 21.48 430 THR A C 1
ATOM 3352 O O . THR A 1 430 ? 104.615 -0.920 38.716 1.00 18.34 430 THR A O 1
ATOM 3356 N N . GLU A 1 431 ? 105.690 -2.171 37.210 1.00 16.75 431 GLU A N 1
ATOM 3357 C CA . GLU A 1 431 ? 105.261 -1.360 36.080 1.00 20.23 431 GLU A CA 1
ATOM 3358 C C . GLU A 1 431 ? 103.735 -1.380 35.915 1.00 21.33 431 GLU A C 1
ATOM 3359 O O . GLU A 1 431 ? 103.144 -0.360 35.551 1.00 20.76 431 GLU A O 1
ATOM 3365 N N . GLU A 1 432 ? 103.120 -2.531 36.175 1.00 19.16 432 GLU A N 1
ATOM 3366 C CA . GLU A 1 432 ? 101.655 -2.646 36.085 1.00 19.27 432 GLU A CA 1
ATOM 3367 C C . GLU A 1 432 ? 100.983 -1.743 37.122 1.00 17.90 432 GLU A C 1
ATOM 3368 O O . GLU A 1 432 ? 100.054 -0.982 36.828 1.00 19.27 432 GLU A O 1
ATOM 3374 N N . ARG A 1 433 ? 101.465 -1.812 38.339 1.00 19.52 433 ARG A N 1
ATOM 3375 C CA . ARG A 1 433 ? 100.951 -0.927 39.384 1.00 22.50 433 ARG A CA 1
ATOM 3376 C C . ARG A 1 433 ? 101.138 0.544 39.016 1.00 21.13 433 ARG A C 1
ATOM 3377 O O . ARG A 1 433 ? 100.192 1.341 39.142 1.00 16.27 433 ARG A O 1
ATOM 3385 N N . MET A 1 434 ? 102.313 0.961 38.548 1.00 14.20 434 MET A N 1
ATOM 3386 C CA . MET A 1 434 ? 102.502 2.352 38.161 1.00 17.36 434 MET A CA 1
ATOM 3387 C C . MET A 1 434 ? 101.584 2.745 37.004 1.00 18.07 434 MET A C 1
ATOM 3388 O O . MET A 1 434 ? 101.107 3.889 36.940 1.00 18.48 434 MET A O 1
ATOM 3393 N N . ARG A 1 435 ? 101.312 1.849 36.056 1.00 14.61 435 ARG A N 1
ATOM 3394 C CA . ARG A 1 435 ? 100.461 2.189 34.923 1.00 14.64 435 ARG A CA 1
ATOM 3395 C C . ARG A 1 435 ? 99.049 2.573 35.399 1.00 18.52 435 ARG A C 1
ATOM 3396 O O . ARG A 1 435 ? 98.482 3.536 34.851 1.00 17.31 435 ARG A O 1
ATOM 3404 N N . VAL A 1 436 ? 98.517 1.833 36.373 1.00 18.22 436 VAL A N 1
ATOM 3405 C CA . VAL A 1 436 ? 97.121 2.132 36.764 1.00 17.14 436 VAL A CA 1
ATOM 3406 C C . VAL A 1 436 ? 97.116 3.335 37.683 1.00 15.29 436 VAL A C 1
ATOM 3407 O O . VAL A 1 436 ? 96.197 4.158 37.631 1.00 17.84 436 VAL A O 1
ATOM 3411 N N . LEU A 1 437 ? 98.141 3.510 38.518 1.00 17.01 437 LEU A N 1
ATOM 3412 C CA . LEU A 1 437 ? 98.200 4.800 39.245 1.00 15.59 437 LEU A CA 1
ATOM 3413 C C . LEU A 1 437 ? 98.364 6.005 38.319 1.00 20.28 437 LEU A C 1
ATOM 3414 O O . LEU A 1 437 ? 97.759 7.055 38.632 1.00 16.57 437 LEU A O 1
ATOM 3419 N N . ARG A 1 438 ? 99.093 5.959 37.200 1.00 17.31 438 ARG A N 1
ATOM 3420 C CA . ARG A 1 438 ? 99.149 7.086 36.274 1.00 17.78 438 ARG A CA 1
ATOM 3421 C C . ARG A 1 438 ? 97.813 7.312 35.563 1.00 18.28 438 ARG A C 1
ATOM 3422 O O . ARG A 1 438 ? 97.453 8.452 35.257 1.00 14.83 438 ARG A O 1
ATOM 3430 N N . PHE A 1 439 ? 97.098 6.212 35.280 1.00 14.92 439 PHE A N 1
ATOM 3431 C CA . PHE A 1 439 ? 95.763 6.384 34.704 1.00 15.66 439 PHE A CA 1
ATOM 3432 C C . PHE A 1 439 ? 94.923 7.226 35.687 1.00 16.43 439 PHE A C 1
ATOM 3433 O O . PHE A 1 439 ? 94.187 8.106 35.216 1.00 19.63 439 PHE A O 1
ATOM 3441 N N . LEU A 1 440 ? 94.976 6.884 36.976 1.00 13.32 440 LEU A N 1
ATOM 3442 C CA . LEU A 1 440 ? 94.204 7.653 37.959 1.00 13.46 440 LEU A CA 1
ATOM 3443 C C . LEU A 1 440 ? 94.691 9.098 38.083 1.00 16.84 440 LEU A C 1
ATOM 3444 O O . LEU A 1 440 ? 93.874 10.031 38.133 1.00 16.39 440 LEU A O 1
ATOM 3449 N N . GLU A 1 441 ? 95.994 9.365 38.148 1.00 15.88 441 GLU A N 1
ATOM 3450 C CA . GLU A 1 441 ? 96.520 10.723 38.182 1.00 16.18 441 GLU A CA 1
ATOM 3451 C C . GLU A 1 441 ? 95.973 11.514 37.000 1.00 16.13 441 GLU A C 1
ATOM 3452 O O . GLU A 1 441 ? 95.478 12.654 37.148 1.00 19.01 441 GLU A O 1
ATOM 3458 N N . ASN A 1 442 ? 96.019 10.920 35.804 1.00 12.87 442 ASN A N 1
ATOM 3459 C CA . ASN A 1 442 ? 95.546 11.637 34.620 1.00 15.98 442 ASN A CA 1
ATOM 3460 C C . ASN A 1 442 ? 94.057 12.000 34.701 1.00 22.59 442 ASN A C 1
ATOM 3461 O O . ASN A 1 442 ? 93.698 13.071 34.174 1.00 23.61 442 ASN A O 1
ATOM 3466 N N . ILE A 1 443 ? 93.184 11.197 35.327 1.00 17.22 443 ILE A N 1
ATOM 3467 C CA . ILE A 1 443 ? 91.754 11.578 35.251 1.00 17.36 443 ILE A CA 1
ATOM 3468 C C . ILE A 1 443 ? 91.310 12.289 36.520 1.00 14.46 443 ILE A C 1
ATOM 3469 O O . ILE A 1 443 ? 90.239 12.906 36.523 1.00 16.68 443 ILE A O 1
ATOM 3474 N N . CYS A 1 444 ? 92.089 12.251 37.599 1.00 10.85 444 CYS A N 1
ATOM 3475 C CA . CYS A 1 444 ? 91.802 12.900 38.862 1.00 12.14 444 CYS A CA 1
ATOM 3476 C C . CYS A 1 444 ? 92.376 14.333 38.850 1.00 20.61 444 CYS A C 1
ATOM 3477 O O . CYS A 1 444 ? 91.746 15.242 39.413 1.00 18.56 444 CYS A O 1
ATOM 3480 N N . LEU A 1 445 ? 93.532 14.561 38.225 1.00 16.36 445 LEU A N 1
ATOM 3481 C CA . LEU A 1 445 ? 94.157 15.880 38.166 1.00 18.24 445 LEU A CA 1
ATOM 3482 C C . LEU A 1 445 ? 94.692 16.240 36.781 1.00 18.23 445 LEU A C 1
ATOM 3483 O O . LEU A 1 445 ? 94.904 17.437 36.528 1.00 32.24 445 LEU A O 1
ATOM 3488 N N . GLY A 1 446 ? 94.933 15.304 35.884 1.00 17.12 446 GLY A N 1
ATOM 3489 C CA . GLY A 1 446 ? 95.561 15.589 34.609 1.00 14.36 446 GLY A CA 1
ATOM 3490 C C . GLY A 1 446 ? 94.720 15.930 33.419 1.00 18.06 446 GLY A C 1
ATOM 3491 O O . GLY A 1 446 ? 93.620 16.492 33.525 1.00 18.79 446 GLY A O 1
ATOM 3492 N N . ALA A 1 447 ? 95.175 15.587 32.215 1.00 17.36 447 ALA A N 1
ATOM 3493 C CA . ALA A 1 447 ? 94.512 15.973 30.982 1.00 16.89 447 ALA A CA 1
ATOM 3494 C C . ALA A 1 447 ? 93.061 15.491 30.939 1.00 18.24 447 ALA A C 1
ATOM 3495 O O . ALA A 1 447 ? 92.216 16.196 30.400 1.00 20.77 447 ALA A O 1
ATOM 3497 N N . SER A 1 448 ? 92.780 14.316 31.502 1.00 18.57 448 SER A N 1
ATOM 3498 C CA . SER A 1 448 ? 91.404 13.812 31.448 1.00 23.96 448 SER A CA 1
ATOM 3499 C C . SER A 1 448 ? 90.525 14.375 32.568 1.00 23.20 448 SER A C 1
ATOM 3500 O O . SER A 1 448 ? 89.308 14.193 32.480 1.00 20.70 448 SER A O 1
ATOM 3503 N N . ALA A 1 449 ? 91.086 15.013 33.585 1.00 14.16 449 ALA A N 1
ATOM 3504 C CA . ALA A 1 449 ? 90.279 15.656 34.615 1.00 14.08 449 ALA A CA 1
ATOM 3505 C C . ALA A 1 449 ? 89.544 16.856 34.020 1.00 15.03 449 ALA A C 1
ATOM 3506 O O . ALA A 1 449 ? 88.440 17.189 34.468 1.00 20.19 449 ALA A O 1
ATOM 3508 N N . VAL A 1 450 ? 90.135 17.490 33.006 1.00 14.95 450 VAL A N 1
ATOM 3509 C CA . VAL A 1 450 ? 89.447 18.558 32.282 1.00 19.71 450 VAL A CA 1
ATOM 3510 C C . VAL A 1 450 ? 88.069 18.115 31.807 1.00 17.09 450 VAL A C 1
ATOM 3511 O O . VAL A 1 450 ? 87.112 18.864 32.042 1.00 19.10 450 VAL A O 1
ATOM 3515 N N . GLY A 1 451 ? 87.914 16.962 31.170 1.00 16.47 451 GLY A N 1
ATOM 3516 C CA . GLY A 1 451 ? 86.637 16.445 30.695 1.00 15.29 451 GLY A CA 1
ATOM 3517 C C . GLY A 1 451 ? 85.802 15.866 31.843 1.00 21.07 451 GLY A C 1
ATOM 3518 O O . GLY A 1 451 ? 84.647 16.254 32.059 1.00 19.47 451 GLY A O 1
ATOM 3519 N N . TYR A 1 452 ? 86.356 14.934 32.639 1.00 20.37 452 TYR A N 1
ATOM 3520 C CA . TYR A 1 452 ? 85.544 14.210 33.615 1.00 17.99 452 TYR A CA 1
ATOM 3521 C C . TYR A 1 452 ? 85.065 15.103 34.765 1.00 19.20 452 TYR A C 1
ATOM 3522 O O . TYR A 1 452 ? 83.928 14.897 35.247 1.00 16.94 452 TYR A O 1
ATOM 3531 N N . ARG A 1 453 ? 85.883 16.049 35.217 1.00 15.30 453 ARG A N 1
ATOM 3532 C CA . ARG A 1 453 ? 85.489 16.976 36.294 1.00 17.78 453 ARG A CA 1
ATOM 3533 C C . ARG A 1 453 ? 84.975 18.299 35.712 1.00 16.86 453 ARG A C 1
ATOM 3534 O O . ARG A 1 453 ? 83.776 18.540 35.839 1.00 15.49 453 ARG A O 1
ATOM 3542 N N . THR A 1 454 ? 85.803 19.138 35.067 1.00 14.69 454 THR A N 1
ATOM 3543 C CA . THR A 1 454 ? 85.344 20.499 34.724 1.00 16.60 454 THR A CA 1
ATOM 3544 C C . THR A 1 454 ? 84.328 20.565 33.600 1.00 15.54 454 THR A C 1
ATOM 3545 O O . THR A 1 454 ? 83.425 21.429 33.658 1.00 16.95 454 THR A O 1
ATOM 3549 N N . GLU A 1 455 ? 84.361 19.717 32.568 1.00 12.30 455 GLU A N 1
ATOM 3550 C CA . GLU A 1 455 ? 83.300 19.755 31.560 1.00 12.84 455 GLU A CA 1
ATOM 3551 C C . GLU A 1 455 ? 81.993 19.242 32.188 1.00 14.80 455 GLU A C 1
ATOM 3552 O O . GLU A 1 455 ? 80.908 19.626 31.761 1.00 17.50 455 GLU A O 1
ATOM 3558 N N . SER A 1 456 ? 82.133 18.357 33.192 1.00 16.03 456 SER A N 1
ATOM 3559 C CA . SER A 1 456 ? 80.899 17.898 33.865 1.00 17.58 456 SER A CA 1
ATOM 3560 C C . SER A 1 456 ? 80.194 19.042 34.588 1.00 15.97 456 SER A C 1
ATOM 3561 O O . SER A 1 456 ? 78.962 19.100 34.655 1.00 15.01 456 SER A O 1
ATOM 3564 N N . MET A 1 457 ? 80.971 19.965 35.168 1.00 14.38 457 MET A N 1
ATOM 3565 C CA . MET A 1 457 ? 80.458 21.182 35.794 1.00 13.90 457 MET A CA 1
ATOM 3566 C C . MET A 1 457 ? 79.794 22.110 34.772 1.00 15.63 457 MET A C 1
ATOM 3567 O O . MET A 1 457 ? 78.645 22.549 35.015 1.00 16.50 457 MET A O 1
ATOM 3572 N N . HIS A 1 458 ? 80.471 22.423 33.670 1.00 13.03 458 HIS A N 1
ATOM 3573 C CA . HIS A 1 458 ? 79.955 23.480 32.812 1.00 13.65 458 HIS A CA 1
ATOM 3574 C C . HIS A 1 458 ? 79.403 23.036 31.464 1.00 15.09 458 HIS A C 1
ATOM 3575 O O . HIS A 1 458 ? 78.682 23.821 30.812 1.00 17.69 458 HIS A O 1
ATOM 3582 N N . GLY A 1 459 ? 79.671 21.838 30.970 1.00 16.23 459 GLY A N 1
ATOM 3583 C CA . GLY A 1 459 ? 79.133 21.374 29.697 1.00 19.52 459 GLY A CA 1
ATOM 3584 C C . GLY A 1 459 ? 77.615 21.491 29.600 1.00 17.85 459 GLY A C 1
ATOM 3585 O O . GLY A 1 459 ? 76.892 21.126 30.519 1.00 19.16 459 GLY A O 1
ATOM 3586 N N . ALA A 1 460 ? 77.120 22.026 28.492 1.00 21.29 460 ALA A N 1
ATOM 3587 C CA . ALA A 1 460 ? 75.698 22.282 28.323 1.00 24.05 460 ALA A CA 1
ATOM 3588 C C . ALA A 1 460 ? 75.151 23.139 29.465 1.00 33.49 460 ALA A C 1
ATOM 3589 O O . ALA A 1 460 ? 74.003 22.932 29.869 1.00 31.17 460 ALA A O 1
ATOM 3591 N N . GLY A 1 461 ? 75.966 24.071 29.977 1.00 19.92 461 GLY A N 1
ATOM 3592 C CA . GLY A 1 461 ? 75.462 24.986 30.990 1.00 25.22 461 GLY A CA 1
ATOM 3593 C C . GLY A 1 461 ? 75.949 24.725 32.402 1.00 22.70 461 GLY A C 1
ATOM 3594 O O . GLY A 1 461 ? 75.975 23.587 32.883 1.00 19.41 461 GLY A O 1
ATOM 3595 N N . SER A 1 462 ? 76.341 25.803 33.087 1.00 16.58 462 SER A N 1
ATOM 3596 C CA . SER A 1 462 ? 76.672 25.794 34.515 1.00 15.55 462 SER A CA 1
ATOM 3597 C C . SER A 1 462 ? 75.472 25.379 35.344 1.00 15.58 462 SER A C 1
ATOM 3598 O O . SER A 1 462 ? 74.339 25.478 34.856 1.00 20.10 462 SER A O 1
ATOM 3601 N N . PRO A 1 463 ? 75.680 24.908 36.565 1.00 12.61 463 PRO A N 1
ATOM 3602 C CA . PRO A 1 463 ? 74.562 24.422 37.363 1.00 12.97 463 PRO A CA 1
ATOM 3603 C C . PRO A 1 463 ? 73.385 25.375 37.487 1.00 20.26 463 PRO A C 1
ATOM 3604 O O . PRO A 1 463 ? 72.230 24.910 37.482 1.00 17.26 463 PRO A O 1
ATOM 3608 N N . GLN A 1 464 ? 73.624 26.694 37.616 1.00 16.89 464 GLN A N 1
ATOM 3609 C CA . GLN A 1 464 ? 72.479 27.574 37.864 1.00 16.13 464 GLN A CA 1
ATOM 3610 C C . GLN A 1 464 ? 71.514 27.545 36.679 1.00 19.57 464 GLN A C 1
ATOM 3611 O O . GLN A 1 464 ? 70.307 27.783 36.840 1.00 18.74 464 GLN A O 1
ATOM 3617 N N . ALA A 1 465 ? 72.040 27.272 35.487 1.00 18.60 465 ALA A N 1
ATOM 3618 C CA . ALA A 1 465 ? 71.218 27.220 34.278 1.00 17.70 465 ALA A CA 1
ATOM 3619 C C . ALA A 1 465 ? 70.101 26.184 34.352 1.00 24.97 465 ALA A C 1
ATOM 3620 O O . ALA A 1 465 ? 68.966 26.445 33.925 1.00 19.86 465 ALA A O 1
ATOM 3622 N N . GLN A 1 466 ? 70.443 24.990 34.870 1.00 20.01 466 GLN A N 1
ATOM 3623 C CA . GLN A 1 466 ? 69.430 23.953 35.046 1.00 17.41 466 GLN A CA 1
ATOM 3624 C C . GLN A 1 466 ? 68.500 24.299 36.201 1.00 16.88 466 GLN A C 1
ATOM 3625 O O . GLN A 1 466 ? 67.281 24.038 36.147 1.00 17.60 466 GLN A O 1
ATOM 3631 N N . ARG A 1 467 ? 69.040 24.877 37.279 1.00 13.27 467 ARG A N 1
ATOM 3632 C CA . ARG A 1 467 ? 68.163 25.181 38.402 1.00 13.85 467 ARG A CA 1
ATOM 3633 C C . ARG A 1 467 ? 67.038 26.138 37.980 1.00 18.21 467 ARG A C 1
ATOM 3634 O O . ARG A 1 467 ? 65.880 25.943 38.400 1.00 17.24 467 ARG A O 1
ATOM 3642 N N . ILE A 1 468 ? 67.360 27.149 37.153 1.00 17.64 468 ILE A N 1
ATOM 3643 C CA . ILE A 1 468 ? 66.308 28.067 36.697 1.00 17.73 468 ILE A CA 1
ATOM 3644 C C . ILE A 1 468 ? 65.174 27.372 35.951 1.00 17.53 468 ILE A C 1
ATOM 3645 O O . ILE A 1 468 ? 63.976 27.643 36.155 1.00 20.36 468 ILE A O 1
ATOM 3650 N N . MET A 1 469 ? 65.535 26.449 35.075 1.00 15.83 469 MET A N 1
ATOM 3651 C CA . MET A 1 469 ? 64.568 25.681 34.286 1.00 20.37 469 MET A CA 1
ATOM 3652 C C . MET A 1 469 ? 63.855 24.609 35.115 1.00 16.52 469 MET A C 1
ATOM 3653 O O . MET A 1 469 ? 62.665 24.344 34.896 1.00 17.21 469 MET A O 1
ATOM 3658 N N . ILE A 1 470 ? 64.517 23.994 36.087 1.00 15.30 470 ILE A N 1
ATOM 3659 C CA . ILE A 1 470 ? 63.832 23.051 36.986 1.00 16.68 470 ILE A CA 1
ATOM 3660 C C . ILE A 1 470 ? 62.715 23.757 37.732 1.00 18.48 470 ILE A C 1
ATOM 3661 O O . ILE A 1 470 ? 61.613 23.218 37.914 1.00 17.65 470 ILE A O 1
ATOM 3666 N N . ALA A 1 471 ? 62.953 24.994 38.180 1.00 17.72 471 ALA A N 1
ATOM 3667 C CA . ALA A 1 471 ? 61.863 25.705 38.865 1.00 23.91 471 ALA A CA 1
ATOM 3668 C C . ALA A 1 471 ? 60.703 25.927 37.888 1.00 17.85 471 ALA A C 1
ATOM 3669 O O . ALA A 1 471 ? 59.544 25.700 38.243 1.00 20.64 471 ALA A O 1
ATOM 3671 N N . ARG A 1 472 ? 61.003 26.343 36.671 1.00 16.49 472 ARG A N 1
ATOM 3672 C CA . ARG A 1 472 ? 59.901 26.611 35.745 1.00 23.21 472 ARG A CA 1
ATOM 3673 C C . ARG A 1 472 ? 59.153 25.333 35.360 1.00 27.31 472 ARG A C 1
ATOM 3674 O O . ARG A 1 472 ? 57.951 25.394 35.129 1.00 22.44 472 ARG A O 1
ATOM 3682 N N . GLN A 1 473 ? 59.867 24.218 35.295 1.00 17.62 473 GLN A N 1
ATOM 3683 C CA . GLN A 1 473 ? 59.289 22.963 34.811 1.00 17.11 473 GLN A CA 1
ATOM 3684 C C . GLN A 1 473 ? 58.698 22.114 35.946 1.00 14.33 473 GLN A C 1
ATOM 3685 O O . GLN A 1 473 ? 58.032 21.110 35.645 1.00 18.65 473 GLN A O 1
ATOM 3691 N N . GLY A 1 474 ? 58.901 22.463 37.203 1.00 13.50 474 GLY A N 1
ATOM 3692 C CA . GLY A 1 474 ? 58.450 21.850 38.419 1.00 16.85 474 GLY A CA 1
ATOM 3693 C C . GLY A 1 474 ? 56.970 21.898 38.752 1.00 17.04 474 GLY A C 1
ATOM 3694 O O . GLY A 1 474 ? 56.592 21.201 39.704 1.00 22.58 474 GLY A O 1
ATOM 3695 N N . ASN A 1 475 ? 56.150 22.667 38.049 1.00 19.29 475 ASN A N 1
ATOM 3696 C CA . ASN A 1 475 ? 54.708 22.692 38.369 1.00 22.97 475 ASN A CA 1
ATOM 3697 C C . ASN A 1 475 ? 54.434 23.026 39.817 1.00 21.27 475 ASN A C 1
ATOM 3698 O O . ASN A 1 475 ? 53.677 22.364 40.541 1.00 19.60 475 ASN A O 1
ATOM 3703 N N . ILE A 1 476 ? 55.082 24.061 40.381 1.00 22.86 476 ILE A N 1
ATOM 3704 C CA . ILE A 1 476 ? 54.979 24.158 41.842 1.00 21.83 476 ILE A CA 1
ATOM 3705 C C . ILE A 1 476 ? 53.579 24.593 42.259 1.00 16.45 476 ILE A C 1
ATOM 3706 O O . ILE A 1 476 ? 53.107 24.209 43.337 1.00 19.23 476 ILE A O 1
ATOM 3711 N N . ASN A 1 477 ? 52.907 25.370 41.424 1.00 17.74 477 ASN A N 1
ATOM 3712 C CA . ASN A 1 477 ? 51.604 25.875 41.864 1.00 17.65 477 ASN A CA 1
ATOM 3713 C C . ASN A 1 477 ? 50.571 24.743 41.881 1.00 16.04 477 ASN A C 1
ATOM 3714 O O . ASN A 1 477 ? 49.695 24.804 42.747 1.00 17.25 477 ASN A O 1
ATOM 3719 N N . ALA A 1 478 ? 50.728 23.769 40.988 1.00 15.68 478 ALA A N 1
ATOM 3720 C CA . ALA A 1 478 ? 49.916 22.552 41.028 1.00 15.91 478 ALA A CA 1
ATOM 3721 C C . ALA A 1 478 ? 50.202 21.744 42.277 1.00 15.72 478 ALA A C 1
ATOM 3722 O O . ALA A 1 478 ? 49.295 21.202 42.912 1.00 14.39 478 ALA A O 1
ATOM 3724 N N . LYS A 1 479 ? 51.489 21.660 42.683 1.00 13.59 479 LYS A N 1
ATOM 3725 C CA . LYS A 1 479 ? 51.747 20.996 43.957 1.00 11.49 479 LYS A CA 1
ATOM 3726 C C . LYS A 1 479 ? 51.168 21.725 45.155 1.00 13.58 479 LYS A C 1
ATOM 3727 O O . LYS A 1 479 ? 50.765 21.106 46.151 1.00 12.96 479 LYS A O 1
ATOM 3733 N N . LYS A 1 480 ? 51.068 23.077 45.156 1.00 12.53 480 LYS A N 1
ATOM 3734 C CA . LYS A 1 480 ? 50.437 23.716 46.312 1.00 14.46 480 LYS A CA 1
ATOM 3735 C C . LYS A 1 480 ? 48.970 23.290 46.472 1.00 8.76 480 LYS A C 1
ATOM 3736 O O . LYS A 1 480 ? 48.508 23.118 47.591 1.00 13.27 480 LYS A O 1
ATOM 3742 N N . GLU A 1 481 ? 48.287 23.115 45.346 1.00 13.03 481 GLU A N 1
ATOM 3743 C CA . GLU A 1 481 ? 46.900 22.656 45.351 1.00 15.62 481 GLU A CA 1
ATOM 3744 C C . GLU A 1 481 ? 46.784 21.227 45.897 1.00 15.48 481 GLU A C 1
ATOM 3745 O O . GLU A 1 481 ? 45.791 20.936 46.587 1.00 12.94 481 GLU A O 1
ATOM 3751 N N . LEU A 1 482 ? 47.761 20.347 45.667 1.00 14.62 482 LEU A N 1
ATOM 3752 C CA . LEU A 1 482 ? 47.709 19.027 46.327 1.00 13.03 482 LEU A CA 1
ATOM 3753 C C . LEU A 1 482 ? 47.777 19.145 47.839 1.00 13.31 482 LEU A C 1
ATOM 3754 O O . LEU A 1 482 ? 47.128 18.439 48.621 1.00 13.28 482 LEU A O 1
ATOM 3759 N N . ALA A 1 483 ? 48.621 20.055 48.357 1.00 11.39 483 ALA A N 1
ATOM 3760 C CA . ALA A 1 483 ? 48.745 20.247 49.797 1.00 12.33 483 ALA A CA 1
ATOM 3761 C C . ALA A 1 483 ? 47.469 20.852 50.390 1.00 10.62 483 ALA A C 1
ATOM 3762 O O . ALA A 1 483 ? 47.028 20.423 51.460 1.00 12.24 483 ALA A O 1
ATOM 3764 N N . LYS A 1 484 ? 46.880 21.808 49.673 1.00 12.34 484 LYS A N 1
ATOM 3765 C CA . LYS A 1 484 ? 45.592 22.340 50.180 1.00 12.84 484 LYS A CA 1
ATOM 3766 C C . LYS A 1 484 ? 44.577 21.216 50.383 1.00 13.71 484 LYS A C 1
ATOM 3767 O O . LYS A 1 484 ? 43.908 21.150 51.422 1.00 14.89 484 LYS A O 1
ATOM 3773 N N . ALA A 1 485 ? 44.471 20.340 49.388 1.00 12.64 485 ALA A N 1
ATOM 3774 C CA . ALA A 1 485 ? 43.487 19.243 49.476 1.00 16.67 485 ALA A CA 1
ATOM 3775 C C . ALA A 1 485 ? 43.713 18.369 50.687 1.00 13.93 485 ALA A C 1
ATOM 3776 O O . ALA A 1 485 ? 42.805 18.062 51.473 1.00 17.13 485 ALA A O 1
ATOM 3778 N N . ILE A 1 486 ? 44.951 17.931 50.928 1.00 13.00 486 ILE A N 1
ATOM 3779 C CA . ILE A 1 486 ? 45.202 17.080 52.110 1.00 12.74 486 ILE A CA 1
ATOM 3780 C C . ILE A 1 486 ? 45.019 17.798 53.441 1.00 16.05 486 ILE A C 1
ATOM 3781 O O . ILE A 1 486 ? 44.517 17.220 54.421 1.00 16.08 486 ILE A O 1
ATOM 3786 N N . ALA A 1 487 ? 45.429 19.080 53.535 1.00 14.22 487 ALA A N 1
ATOM 3787 C CA . ALA A 1 487 ? 45.404 19.787 54.808 1.00 9.55 487 ALA A CA 1
ATOM 3788 C C . ALA A 1 487 ? 44.012 20.341 55.131 1.00 13.32 487 ALA A C 1
ATOM 3789 O O . ALA A 1 487 ? 43.834 20.905 56.226 1.00 15.92 487 ALA A O 1
ATOM 3791 N N . GLY A 1 488 ? 43.048 20.197 54.210 1.00 13.26 488 GLY A N 1
ATOM 3792 C CA . GLY A 1 488 ? 41.712 20.736 54.519 1.00 16.02 488 GLY A CA 1
ATOM 3793 C C . GLY A 1 488 ? 41.508 22.196 54.164 1.00 19.06 488 GLY A C 1
ATOM 3794 O O . GLY A 1 488 ? 40.623 22.889 54.717 1.00 18.47 488 GLY A O 1
ATOM 3795 N N . ILE A 1 489 ? 42.291 22.735 53.244 1.00 16.05 489 ILE A N 1
ATOM 3796 C CA . ILE A 1 489 ? 42.134 24.152 52.831 1.00 21.80 489 ILE A CA 1
ATOM 3797 C C . ILE A 1 489 ? 41.298 24.252 51.584 1.00 20.61 489 ILE A C 1
ATOM 3798 O O . ILE A 1 489 ? 41.545 23.559 50.577 1.00 22.31 489 ILE A O 1
ATOM 3803 N N . LYS A 1 490 ? 40.265 25.114 51.568 1.00 23.93 490 LYS A N 1
ATOM 3804 C CA . LYS A 1 490 ? 39.430 25.210 50.366 1.00 44.77 490 LYS A CA 1
ATOM 3805 C C . LYS A 1 490 ? 40.223 25.535 49.107 1.00 58.37 490 LYS A C 1
ATOM 3806 O O . LYS A 1 490 ? 40.692 26.628 48.802 1.00 63.47 490 LYS A O 1
ATOM 3812 N N . MET B 1 1 ? 120.689 33.044 66.606 1.00 35.10 1 MET B N 1
ATOM 3813 C CA . MET B 1 1 ? 120.828 33.663 65.304 1.00 33.38 1 MET B CA 1
ATOM 3814 C C . MET B 1 1 ? 119.746 33.265 64.299 1.00 32.30 1 MET B C 1
ATOM 3815 O O . MET B 1 1 ? 119.532 32.058 64.137 1.00 39.55 1 MET B O 1
ATOM 3820 N N . LEU B 1 2 ? 119.159 34.227 63.603 1.00 23.68 2 LEU B N 1
ATOM 3821 C CA . LEU B 1 2 ? 118.194 33.986 62.532 1.00 20.42 2 LEU B CA 1
ATOM 3822 C C . LEU B 1 2 ? 118.801 34.309 61.170 1.00 27.90 2 LEU B C 1
ATOM 3823 O O . LEU B 1 2 ? 119.426 35.371 61.051 1.00 31.08 2 LEU B O 1
ATOM 3828 N N . MET B 1 3 ? 118.615 33.443 60.179 1.00 22.23 3 MET B N 1
ATOM 3829 C CA . MET B 1 3 ? 119.064 33.690 58.822 1.00 16.60 3 MET B CA 1
ATOM 3830 C C . MET B 1 3 ? 118.026 34.508 58.046 1.00 23.51 3 MET B C 1
ATOM 3831 O O . MET B 1 3 ? 116.821 34.359 58.230 1.00 26.23 3 MET B O 1
ATOM 3836 N N . THR B 1 4 ? 118.482 35.376 57.138 1.00 22.04 4 THR B N 1
ATOM 3837 C CA . THR B 1 4 ? 117.592 35.979 56.172 1.00 20.91 4 THR B CA 1
ATOM 3838 C C . THR B 1 4 ? 117.296 34.948 55.072 1.00 21.93 4 THR B C 1
ATOM 3839 O O . THR B 1 4 ? 117.981 33.929 54.924 1.00 20.01 4 THR B O 1
ATOM 3843 N N . ALA B 1 5 ? 116.280 35.243 54.278 1.00 20.79 5 ALA B N 1
ATOM 3844 C CA . ALA B 1 5 ? 115.986 34.383 53.129 1.00 21.53 5 ALA B CA 1
ATOM 3845 C C . ALA B 1 5 ? 117.210 34.180 52.243 1.00 25.63 5 ALA B C 1
ATOM 3846 O O . ALA B 1 5 ? 117.482 33.068 51.779 1.00 21.01 5 ALA B O 1
ATOM 3848 N N . GLU B 1 6 ? 117.951 35.259 51.990 1.00 31.03 6 GLU B N 1
ATOM 3849 C CA . GLU B 1 6 ? 119.117 35.228 51.095 1.00 30.47 6 GLU B CA 1
ATOM 3850 C C . GLU B 1 6 ? 120.199 34.304 51.636 1.00 23.44 6 GLU B C 1
ATOM 3851 O O . GLU B 1 6 ? 120.817 33.520 50.925 1.00 21.74 6 GLU B O 1
ATOM 3857 N N . GLN B 1 7 ? 120.432 34.398 52.945 1.00 20.11 7 GLN B N 1
ATOM 3858 C CA . GLN B 1 7 ? 121.372 33.526 53.629 1.00 19.26 7 GLN B CA 1
ATOM 3859 C C . GLN B 1 7 ? 120.930 32.064 53.620 1.00 29.06 7 GLN B C 1
ATOM 3860 O O . GLN B 1 7 ? 121.751 31.165 53.439 1.00 22.31 7 GLN B O 1
ATOM 3866 N N . TYR B 1 8 ? 119.631 31.786 53.811 1.00 23.87 8 TYR B N 1
ATOM 3867 C CA . TYR B 1 8 ? 119.184 30.396 53.649 1.00 21.71 8 TYR B CA 1
ATOM 3868 C C . TYR B 1 8 ? 119.509 29.890 52.250 1.00 19.03 8 TYR B C 1
ATOM 3869 O O . TYR B 1 8 ? 120.022 28.783 52.064 1.00 23.30 8 TYR B O 1
ATOM 3878 N N . ILE B 1 9 ? 119.201 30.706 51.237 1.00 19.02 9 ILE B N 1
ATOM 3879 C CA . ILE B 1 9 ? 119.415 30.171 49.892 1.00 20.82 9 ILE B CA 1
ATOM 3880 C C . ILE B 1 9 ? 120.898 29.945 49.663 1.00 30.43 9 ILE B C 1
ATOM 3881 O O . ILE B 1 9 ? 121.286 28.929 49.083 1.00 21.54 9 ILE B O 1
ATOM 3886 N N . GLU B 1 10 ? 121.739 30.861 50.138 1.00 26.22 10 GLU B N 1
ATOM 3887 C CA . GLU B 1 10 ? 123.184 30.635 50.035 1.00 31.73 10 GLU B CA 1
ATOM 3888 C C . GLU B 1 10 ? 123.578 29.395 50.825 1.00 31.20 10 GLU B C 1
ATOM 3889 O O . GLU B 1 10 ? 124.483 28.654 50.405 1.00 25.42 10 GLU B O 1
ATOM 3895 N N . SER B 1 11 ? 122.927 29.103 51.971 1.00 20.81 11 SER B N 1
ATOM 3896 C CA . SER B 1 11 ? 123.409 27.935 52.723 1.00 20.07 11 SER B CA 1
ATOM 3897 C C . SER B 1 11 ? 123.167 26.639 51.958 1.00 23.29 11 SER B C 1
ATOM 3898 O O . SER B 1 11 ? 123.927 25.681 52.142 1.00 22.95 11 SER B O 1
ATOM 3901 N N . LEU B 1 12 ? 122.149 26.576 51.125 1.00 19.38 12 LEU B N 1
ATOM 3902 C CA . LEU B 1 12 ? 121.859 25.385 50.320 1.00 21.44 12 LEU B CA 1
ATOM 3903 C C . LEU B 1 12 ? 122.926 25.129 49.264 1.00 25.54 12 LEU B C 1
ATOM 3904 O O . LEU B 1 12 ? 123.258 23.981 48.978 1.00 25.01 12 LEU B O 1
ATOM 3909 N N . ARG B 1 13 ? 123.462 26.192 48.653 1.00 21.86 13 ARG B N 1
ATOM 3910 C CA . ARG B 1 13 ? 124.472 25.980 47.615 1.00 23.71 13 ARG B CA 1
ATOM 3911 C C . ARG B 1 13 ? 125.755 25.361 48.169 1.00 25.94 13 ARG B C 1
ATOM 3912 O O . ARG B 1 13 ? 126.528 24.824 47.382 1.00 28.93 13 ARG B O 1
ATOM 3920 N N . LYS B 1 14 ? 126.014 25.417 49.469 1.00 24.59 14 LYS B N 1
ATOM 3921 C CA . LYS B 1 14 ? 127.177 24.755 50.046 1.00 24.47 14 LYS B CA 1
ATOM 3922 C C . LYS B 1 14 ? 126.935 23.266 50.294 1.00 33.90 14 LYS B C 1
ATOM 3923 O O . LYS B 1 14 ? 127.846 22.494 50.604 1.00 33.77 14 LYS B O 1
ATOM 3929 N N . LEU B 1 15 ? 125.690 22.776 50.173 1.00 23.94 15 LEU B N 1
ATOM 3930 C CA . LEU B 1 15 ? 125.445 21.384 50.540 1.00 20.83 15 LEU B CA 1
ATOM 3931 C C . LEU B 1 15 ? 125.839 20.441 49.412 1.00 18.85 15 LEU B C 1
ATOM 3932 O O . LEU B 1 15 ? 125.796 20.846 48.248 1.00 26.28 15 LEU B O 1
ATOM 3937 N N . ASN B 1 16 ? 126.202 19.194 49.737 1.00 21.44 16 ASN B N 1
ATOM 3938 C CA . ASN B 1 16 ? 126.540 18.219 48.693 1.00 25.13 16 ASN B CA 1
ATOM 3939 C C . ASN B 1 16 ? 125.410 17.261 48.351 1.00 30.97 16 ASN B C 1
ATOM 3940 O O . ASN B 1 16 ? 125.633 16.134 47.900 1.00 26.10 16 ASN B O 1
ATOM 3945 N N . THR B 1 17 ? 124.169 17.703 48.535 1.00 23.49 17 THR B N 1
ATOM 3946 C CA . THR B 1 17 ? 123.001 16.837 48.313 1.00 20.77 17 THR B CA 1
ATOM 3947 C C . THR B 1 17 ? 122.991 16.178 46.948 1.00 26.16 17 THR B C 1
ATOM 3948 O O . THR B 1 17 ? 123.232 16.835 45.933 1.00 23.13 17 THR B O 1
ATOM 3952 N N . ARG B 1 18 ? 122.687 14.878 46.908 1.00 18.38 18 ARG B N 1
ATOM 3953 C CA . ARG B 1 18 ? 122.499 14.170 45.650 1.00 17.17 18 ARG B CA 1
ATOM 3954 C C . ARG B 1 18 ? 121.019 14.089 45.223 1.00 23.65 18 ARG B C 1
ATOM 3955 O O . ARG B 1 18 ? 120.249 13.397 45.895 1.00 21.95 18 ARG B O 1
ATOM 3963 N N . VAL B 1 19 ? 120.668 14.769 44.156 1.00 21.60 19 VAL B N 1
ATOM 3964 C CA . VAL B 1 19 ? 119.362 14.991 43.559 1.00 21.26 19 VAL B CA 1
ATOM 3965 C C . VAL B 1 19 ? 119.296 14.470 42.133 1.00 25.27 19 VAL B C 1
ATOM 3966 O O . VAL B 1 19 ? 120.090 14.921 41.272 1.00 19.78 19 VAL B O 1
ATOM 3970 N N . TYR B 1 20 ? 118.351 13.551 41.852 1.00 19.45 20 TYR B N 1
ATOM 3971 C CA . TYR B 1 20 ? 118.207 12.953 40.519 1.00 18.99 20 TYR B CA 1
ATOM 3972 C C . TYR B 1 20 ? 116.817 13.170 39.930 1.00 19.81 20 TYR B C 1
ATOM 3973 O O . TYR B 1 20 ? 115.821 13.044 40.654 1.00 25.62 20 TYR B O 1
ATOM 3982 N N . MET B 1 21 ? 116.741 13.482 38.645 1.00 18.72 21 MET B N 1
ATOM 3983 C CA . MET B 1 21 ? 115.446 13.683 37.984 1.00 29.69 21 MET B CA 1
ATOM 3984 C C . MET B 1 21 ? 115.534 13.240 36.528 1.00 37.69 21 MET B C 1
ATOM 3985 O O . MET B 1 21 ? 116.473 13.621 35.813 1.00 26.52 21 MET B O 1
ATOM 3990 N N . PHE B 1 22 ? 114.585 12.434 36.054 1.00 21.40 22 PHE B N 1
ATOM 3991 C CA . PHE B 1 22 ? 114.558 11.927 34.699 1.00 21.42 22 PHE B CA 1
ATOM 3992 C C . PHE B 1 22 ? 115.881 11.235 34.351 1.00 25.94 22 PHE B C 1
ATOM 3993 O O . PHE B 1 22 ? 116.339 11.324 33.214 1.00 27.01 22 PHE B O 1
ATOM 4001 N N . GLY B 1 23 ? 116.474 10.537 35.310 1.00 26.67 23 GLY B N 1
ATOM 4002 C CA . GLY B 1 23 ? 117.633 9.710 35.031 1.00 33.05 23 GLY B CA 1
ATOM 4003 C C . GLY B 1 23 ? 118.961 10.438 35.105 1.00 32.49 23 GLY B C 1
ATOM 4004 O O . GLY B 1 23 ? 119.993 9.809 34.888 1.00 24.77 23 GLY B O 1
ATOM 4005 N N . GLU B 1 24 ? 118.956 11.729 35.409 1.00 27.38 24 GLU B N 1
ATOM 4006 C CA . GLU B 1 24 ? 120.174 12.528 35.463 1.00 27.57 24 GLU B CA 1
ATOM 4007 C C . GLU B 1 24 ? 120.391 13.184 36.823 1.00 35.37 24 GLU B C 1
ATOM 4008 O O . GLU B 1 24 ? 119.441 13.554 37.529 1.00 27.02 24 GLU B O 1
ATOM 4014 N N . LYS B 1 25 ? 121.666 13.338 37.218 1.00 22.85 25 LYS B N 1
ATOM 4015 C CA . LYS B 1 25 ? 121.978 13.999 38.485 1.00 20.39 25 LYS B CA 1
ATOM 4016 C C . LYS B 1 25 ? 121.822 15.503 38.271 1.00 26.37 25 LYS B C 1
ATOM 4017 O O . LYS B 1 25 ? 122.310 15.946 37.234 1.00 25.97 25 LYS B O 1
ATOM 4023 N N . ILE B 1 26 ? 121.164 16.247 39.153 1.00 25.58 26 ILE B N 1
ATOM 4024 C CA . ILE B 1 26 ? 121.034 17.698 38.963 1.00 20.15 26 ILE B CA 1
ATOM 4025 C C . ILE B 1 26 ? 122.101 18.378 39.806 1.00 22.41 26 ILE B C 1
ATOM 4026 O O . ILE B 1 26 ? 122.107 18.284 41.036 1.00 24.99 26 ILE B O 1
ATOM 4031 N N . GLU B 1 27 ? 123.027 19.051 39.124 1.00 25.45 27 GLU B N 1
ATOM 4032 C CA . GLU B 1 27 ? 124.131 19.713 39.820 1.00 26.77 27 GLU B CA 1
ATOM 4033 C C . GLU B 1 27 ? 123.735 21.009 40.531 1.00 21.10 27 GLU B C 1
ATOM 4034 O O . GLU B 1 27 ? 123.988 21.187 41.727 1.00 22.83 27 GLU B O 1
ATOM 4040 N N . ASN B 1 28 ? 123.134 21.928 39.788 1.00 23.54 28 ASN B N 1
ATOM 4041 C CA . ASN B 1 28 ? 122.669 23.197 40.378 1.00 26.13 28 ASN B CA 1
ATOM 4042 C C . ASN B 1 28 ? 121.161 23.108 40.613 1.00 19.33 28 ASN B C 1
ATOM 4043 O O . ASN B 1 28 ? 120.348 23.648 39.860 1.00 21.95 28 ASN B O 1
ATOM 4048 N N . TRP B 1 29 ? 120.789 22.371 41.665 1.00 21.90 29 TRP B N 1
ATOM 4049 C CA . TRP B 1 29 ? 119.363 22.134 41.904 1.00 19.34 29 TRP B CA 1
ATOM 4050 C C . TRP B 1 29 ? 118.735 23.360 42.554 1.00 24.08 29 TRP B C 1
ATOM 4051 O O . TRP B 1 29 ? 117.520 23.543 42.382 1.00 24.66 29 TRP B O 1
ATOM 4062 N N . VAL B 1 30 ? 119.499 24.200 43.246 1.00 18.71 30 VAL B N 1
ATOM 4063 C CA . VAL B 1 30 ? 118.974 25.443 43.818 1.00 20.53 30 VAL B CA 1
ATOM 4064 C C . VAL B 1 30 ? 118.359 26.360 42.771 1.00 21.45 30 VAL B C 1
ATOM 4065 O O . VAL B 1 30 ? 117.412 27.110 43.081 1.00 23.09 30 VAL B O 1
ATOM 4069 N N . ASP B 1 31 ? 118.850 26.375 41.528 1.00 18.81 31 ASP B N 1
ATOM 4070 C CA . ASP B 1 31 ? 118.287 27.248 40.507 1.00 20.02 31 ASP B CA 1
ATOM 4071 C C . ASP B 1 31 ? 117.422 26.496 39.494 1.00 29.54 31 ASP B C 1
ATOM 4072 O O . ASP B 1 31 ? 116.969 27.064 38.495 1.00 30.10 31 ASP B O 1
ATOM 4077 N N . HIS B 1 32 ? 117.157 25.203 39.681 1.00 21.94 32 HIS B N 1
ATOM 4078 C CA . HIS B 1 32 ? 116.394 24.449 38.680 1.00 20.45 32 HIS B CA 1
ATOM 4079 C C . HIS B 1 32 ? 114.940 24.912 38.700 1.00 19.18 32 HIS B C 1
ATOM 4080 O O . HIS B 1 32 ? 114.395 24.937 39.814 1.00 18.53 32 HIS B O 1
ATOM 4087 N N . PRO B 1 33 ? 114.372 25.306 37.579 1.00 26.74 33 PRO B N 1
ATOM 4088 C CA . PRO B 1 33 ? 113.001 25.809 37.538 1.00 26.36 33 PRO B CA 1
ATOM 4089 C C . PRO B 1 33 ? 111.975 24.885 38.162 1.00 26.86 33 PRO B C 1
ATOM 4090 O O . PRO B 1 33 ? 110.943 25.377 38.650 1.00 23.31 33 PRO B O 1
ATOM 4094 N N . MET B 1 34 ? 112.210 23.576 38.173 1.00 24.28 34 MET B N 1
ATOM 4095 C CA . MET B 1 34 ? 111.183 22.721 38.787 1.00 21.02 34 MET B CA 1
ATOM 4096 C C . MET B 1 34 ? 111.346 22.567 40.289 1.00 24.73 34 MET B C 1
ATOM 4097 O O . MET B 1 34 ? 110.431 22.049 40.968 1.00 26.66 34 MET B O 1
ATOM 4102 N N . ILE B 1 35 ? 112.469 22.981 40.867 1.00 19.66 35 ILE B N 1
ATOM 4103 C CA . ILE B 1 35 ? 112.757 22.834 42.292 1.00 17.39 35 ILE B CA 1
ATOM 4104 C C . ILE B 1 35 ? 112.744 24.165 43.043 1.00 21.80 35 ILE B C 1
ATOM 4105 O O . ILE B 1 35 ? 112.333 24.242 44.220 1.00 20.80 35 ILE B O 1
ATOM 4110 N N . ARG B 1 36 ? 113.144 25.264 42.420 1.00 18.41 36 ARG B N 1
ATOM 4111 C CA . ARG B 1 36 ? 113.233 26.567 43.086 1.00 23.25 36 ARG B CA 1
ATOM 4112 C C . ARG B 1 36 ? 111.925 27.071 43.693 1.00 23.33 36 ARG B C 1
ATOM 4113 O O . ARG B 1 36 ? 111.994 27.688 44.773 1.00 20.03 36 ARG B O 1
ATOM 4121 N N . PRO B 1 37 ? 110.744 26.902 43.101 1.00 24.46 37 PRO B N 1
ATOM 4122 C CA . PRO B 1 37 ? 109.487 27.239 43.791 1.00 20.34 37 PRO B CA 1
ATOM 4123 C C . PRO B 1 37 ? 109.401 26.689 45.203 1.00 21.03 37 PRO B C 1
ATOM 4124 O O . PRO B 1 37 ? 108.960 27.363 46.139 1.00 23.34 37 PRO B O 1
ATOM 4128 N N . SER B 1 38 ? 109.819 25.453 45.412 1.00 18.44 38 SER B N 1
ATOM 4129 C CA . SER B 1 38 ? 109.880 24.825 46.712 1.00 21.83 38 SER B CA 1
ATOM 4130 C C . SER B 1 38 ? 110.728 25.627 47.684 1.00 19.86 38 SER B C 1
ATOM 4131 O O . SER B 1 38 ? 110.386 25.834 48.846 1.00 15.99 38 SER B O 1
ATOM 4134 N N . ILE B 1 39 ? 111.895 26.057 47.174 1.00 20.55 39 ILE B N 1
ATOM 4135 C CA . ILE B 1 39 ? 112.873 26.808 47.973 1.00 21.37 39 ILE B CA 1
ATOM 4136 C C . ILE B 1 39 ? 112.319 28.184 48.332 1.00 14.97 39 ILE B C 1
ATOM 4137 O O . ILE B 1 39 ? 112.450 28.575 49.499 1.00 20.96 39 ILE B O 1
ATOM 4142 N N . ASN B 1 40 ? 111.690 28.822 47.329 1.00 13.36 40 ASN B N 1
ATOM 4143 C CA . ASN B 1 40 ? 111.121 30.146 47.651 1.00 18.01 40 ASN B CA 1
ATOM 4144 C C . ASN B 1 40 ? 110.038 30.045 48.716 1.00 22.53 40 ASN B C 1
ATOM 4145 O O . ASN B 1 40 ? 109.861 30.943 49.535 1.00 20.15 40 ASN B O 1
ATOM 4150 N N . CYS B 1 41 ? 109.302 28.930 48.720 1.00 19.39 41 CYS B N 1
ATOM 4151 C CA . CYS B 1 41 ? 108.200 28.794 49.690 1.00 19.69 41 CYS B CA 1
ATOM 4152 C C . CYS B 1 41 ? 108.691 28.661 51.117 1.00 18.37 41 CYS B C 1
ATOM 4153 O O . CYS B 1 41 ? 108.263 29.342 52.058 1.00 20.68 41 CYS B O 1
ATOM 4156 N N . VAL B 1 42 ? 109.652 27.787 51.428 1.00 17.92 42 VAL B N 1
ATOM 4157 C CA . VAL B 1 42 ? 110.291 27.705 52.710 1.00 18.44 42 VAL B CA 1
ATOM 4158 C C . VAL B 1 42 ? 111.050 28.994 53.066 1.00 16.12 42 VAL B C 1
ATOM 4159 O O . VAL B 1 42 ? 111.129 29.383 54.231 1.00 19.63 42 VAL B O 1
ATOM 4163 N N . ARG B 1 43 ? 111.601 29.648 52.045 1.00 18.08 43 ARG B N 1
ATOM 4164 C CA . ARG B 1 43 ? 112.319 30.902 52.315 1.00 18.23 43 ARG B CA 1
ATOM 4165 C C . ARG B 1 43 ? 111.401 31.963 52.921 1.00 21.41 43 ARG B C 1
ATOM 4166 O O . ARG B 1 43 ? 111.848 32.846 53.677 1.00 21.88 43 ARG B O 1
ATOM 4174 N N . MET B 1 44 ? 110.099 31.913 52.632 1.00 20.19 44 MET B N 1
ATOM 4175 C CA . MET B 1 44 ? 109.165 32.858 53.284 1.00 20.62 44 MET B CA 1
ATOM 4176 C C . MET B 1 44 ? 109.101 32.691 54.786 1.00 16.69 44 MET B C 1
ATOM 4177 O O . MET B 1 44 ? 108.811 33.618 55.561 1.00 16.99 44 MET B O 1
ATOM 4182 N N . THR B 1 45 ? 109.425 31.488 55.298 1.00 17.35 45 THR B N 1
ATOM 4183 C CA . THR B 1 45 ? 109.405 31.380 56.767 1.00 14.83 45 THR B CA 1
ATOM 4184 C C . THR B 1 45 ? 110.554 32.173 57.404 1.00 13.79 45 THR B C 1
ATOM 4185 O O . THR B 1 45 ? 110.403 32.563 58.563 1.00 17.07 45 THR B O 1
ATOM 4189 N N . TYR B 1 46 ? 111.621 32.338 56.631 1.00 15.44 46 TYR B N 1
ATOM 4190 C CA . TYR B 1 46 ? 112.766 33.148 57.109 1.00 17.52 46 TYR B CA 1
ATOM 4191 C C . TYR B 1 46 ? 112.433 34.634 56.948 1.00 17.28 46 TYR B C 1
ATOM 4192 O O . TYR B 1 46 ? 112.679 35.427 57.869 1.00 17.96 46 TYR B O 1
ATOM 4201 N N . GLU B 1 47 ? 111.885 34.980 55.783 1.00 17.93 47 GLU B N 1
ATOM 4202 C CA . GLU B 1 47 ? 111.568 36.363 55.466 1.00 19.39 47 GLU B CA 1
ATOM 4203 C C . GLU B 1 47 ? 110.608 36.971 56.463 1.00 23.23 47 GLU B C 1
ATOM 4204 O O . GLU B 1 47 ? 110.841 38.058 56.987 1.00 20.32 47 GLU B O 1
ATOM 4210 N N . LEU B 1 48 ? 109.493 36.290 56.747 1.00 18.19 48 LEU B N 1
ATOM 4211 C CA . LEU B 1 48 ? 108.573 36.902 57.689 1.00 19.21 48 LEU B CA 1
ATOM 4212 C C . LEU B 1 48 ? 109.145 37.035 59.094 1.00 19.08 48 LEU B C 1
ATOM 4213 O O . LEU B 1 48 ? 108.769 37.963 59.816 1.00 22.92 48 LEU B O 1
ATOM 4218 N N . ALA B 1 49 ? 110.017 36.169 59.605 1.00 18.95 49 ALA B N 1
ATOM 4219 C CA . ALA B 1 49 ? 110.651 36.327 60.903 1.00 22.22 49 ALA B CA 1
ATOM 4220 C C . ALA B 1 49 ? 111.591 37.546 60.982 1.00 19.82 49 ALA B C 1
ATOM 4221 O O . ALA B 1 49 ? 111.999 37.955 62.070 1.00 21.21 49 ALA B O 1
ATOM 4223 N N . GLN B 1 50 ? 111.951 38.123 59.838 1.00 26.62 50 GLN B N 1
ATOM 4224 C CA . GLN B 1 50 ? 112.735 39.349 59.760 1.00 27.24 50 GLN B CA 1
ATOM 4225 C C . GLN B 1 50 ? 111.834 40.581 59.707 1.00 33.70 50 GLN B C 1
ATOM 4226 O O . GLN B 1 50 ? 112.331 41.711 59.757 1.00 31.80 50 GLN B O 1
ATOM 4232 N N . ASP B 1 51 ? 110.524 40.405 59.589 1.00 29.14 51 ASP B N 1
ATOM 4233 C CA . ASP B 1 51 ? 109.601 41.547 59.518 1.00 25.69 51 ASP B CA 1
ATOM 4234 C C . ASP B 1 51 ? 109.036 41.866 60.895 1.00 29.48 51 ASP B C 1
ATOM 4235 O O . ASP B 1 51 ? 108.341 41.040 61.483 1.00 28.89 51 ASP B O 1
ATOM 4240 N N . PRO B 1 52 ? 109.307 43.052 61.454 1.00 39.82 52 PRO B N 1
ATOM 4241 C CA . PRO B 1 52 ? 108.795 43.453 62.771 1.00 33.12 52 PRO B CA 1
ATOM 4242 C C . PRO B 1 52 ? 107.268 43.381 62.869 1.00 28.02 52 PRO B C 1
ATOM 4243 O O . PRO B 1 52 ? 106.694 43.148 63.929 1.00 31.55 52 PRO B O 1
ATOM 4247 N N . GLN B 1 53 ? 106.579 43.572 61.751 1.00 28.95 53 GLN B N 1
ATOM 4248 C CA . GLN B 1 53 ? 105.127 43.376 61.719 1.00 39.59 53 GLN B CA 1
ATOM 4249 C C . GLN B 1 53 ? 104.688 41.989 62.183 1.00 36.87 53 GLN B C 1
ATOM 4250 O O . GLN B 1 53 ? 103.629 41.874 62.820 1.00 39.17 53 GLN B O 1
ATOM 4256 N N . TYR B 1 54 ? 105.450 40.945 61.884 1.00 32.29 54 TYR B N 1
ATOM 4257 C CA . TYR B 1 54 ? 105.106 39.553 62.174 1.00 26.64 54 TYR B CA 1
ATOM 4258 C C . TYR B 1 54 ? 106.036 38.928 63.196 1.00 35.91 54 TYR B C 1
ATOM 4259 O O . TYR B 1 54 ? 105.876 37.776 63.585 1.00 27.95 54 TYR B O 1
ATOM 4268 N N . ALA B 1 55 ? 107.014 39.708 63.630 1.00 39.28 55 ALA B N 1
ATOM 4269 C CA . ALA B 1 55 ? 108.008 39.287 64.598 1.00 42.20 55 ALA B CA 1
ATOM 4270 C C . ALA B 1 55 ? 107.404 38.583 65.795 1.00 41.78 55 ALA B C 1
ATOM 4271 O O . ALA B 1 55 ? 107.927 37.589 66.333 1.00 50.99 55 ALA B O 1
ATOM 4273 N N . ASP B 1 56 ? 106.264 39.056 66.286 1.00 35.56 56 ASP B N 1
ATOM 4274 C CA . ASP B 1 56 ? 105.713 38.387 67.473 1.00 35.94 56 ASP B CA 1
ATOM 4275 C C . ASP B 1 56 ? 105.260 36.953 67.242 1.00 43.44 56 ASP B C 1
ATOM 4276 O O . ASP B 1 56 ? 105.500 36.028 68.035 1.00 39.16 56 ASP B O 1
ATOM 4281 N N . LEU B 1 57 ? 104.565 36.732 66.130 1.00 30.11 57 LEU B N 1
ATOM 4282 C CA . LEU B 1 57 ? 104.053 35.429 65.758 1.00 31.49 57 LEU B CA 1
ATOM 4283 C C . LEU B 1 57 ? 105.146 34.459 65.300 1.00 25.42 57 LEU B C 1
ATOM 4284 O O . LEU B 1 57 ? 105.097 33.272 65.638 1.00 23.56 57 LEU B O 1
ATOM 4289 N N . MET B 1 58 ? 106.087 34.986 64.518 1.00 20.76 58 MET B N 1
ATOM 4290 C CA . MET B 1 58 ? 107.099 34.190 63.840 1.00 18.85 58 MET B CA 1
ATOM 4291 C C . MET B 1 58 ? 108.260 33.768 64.741 1.00 23.22 58 MET B C 1
ATOM 4292 O O . MET B 1 58 ? 109.014 32.848 64.386 1.00 22.45 58 MET B O 1
ATOM 4297 N N . THR B 1 59 ? 108.452 34.418 65.888 1.00 18.40 59 THR B N 1
ATOM 4298 C CA . THR B 1 59 ? 109.616 34.144 66.734 1.00 19.58 59 THR B CA 1
ATOM 4299 C C . THR B 1 59 ? 109.221 34.047 68.204 1.00 21.71 59 THR B C 1
ATOM 4300 O O . THR B 1 59 ? 108.133 34.482 68.605 1.00 22.66 59 THR B O 1
ATOM 4304 N N . THR B 1 60 ? 110.120 33.496 69.011 1.00 18.67 60 THR B N 1
ATOM 4305 C CA . THR B 1 60 ? 109.858 33.297 70.436 1.00 17.31 60 THR B CA 1
ATOM 4306 C C . THR B 1 60 ? 111.160 33.038 71.186 1.00 17.27 60 THR B C 1
ATOM 4307 O O . THR B 1 60 ? 112.192 32.899 70.506 1.00 20.76 60 THR B O 1
ATOM 4311 N N . LYS B 1 61 ? 111.161 32.992 72.511 1.00 17.82 61 LYS B N 1
ATOM 4312 C CA . LYS B 1 61 ? 112.446 32.783 73.210 1.00 23.89 61 LYS B CA 1
ATOM 4313 C C . LYS B 1 61 ? 112.630 31.300 73.495 1.00 20.54 61 LYS B C 1
ATOM 4314 O O . LYS B 1 61 ? 111.704 30.677 74.029 1.00 23.54 61 LYS B O 1
ATOM 4320 N N . SER B 1 62 ? 113.776 30.728 73.128 1.00 19.16 62 SER B N 1
ATOM 4321 C CA . SER B 1 62 ? 114.058 29.314 73.353 1.00 14.20 62 SER B CA 1
ATOM 4322 C C . SER B 1 62 ? 114.122 28.998 74.845 1.00 25.05 62 SER B C 1
ATOM 4323 O O . SER B 1 62 ? 114.765 29.724 75.612 1.00 22.68 62 SER B O 1
ATOM 4326 N N . ASN B 1 63 ? 113.453 27.908 75.240 1.00 20.21 63 ASN B N 1
ATOM 4327 C CA . ASN B 1 63 ? 113.526 27.455 76.617 1.00 21.66 63 ASN B CA 1
ATOM 4328 C C . ASN B 1 63 ? 114.681 26.467 76.823 1.00 21.14 63 ASN B C 1
ATOM 4329 O O . ASN B 1 63 ? 114.817 25.963 77.946 1.00 23.67 63 ASN B O 1
ATOM 4334 N N . LEU B 1 64 ? 115.498 26.216 75.814 1.00 18.64 64 LEU B N 1
ATOM 4335 C CA . LEU B 1 64 ? 116.671 25.366 75.962 1.00 18.31 64 LEU B CA 1
ATOM 4336 C C . LEU B 1 64 ? 117.963 26.205 75.999 1.00 22.76 64 LEU B C 1
ATOM 4337 O O . LEU B 1 64 ? 118.832 25.894 76.815 1.00 30.07 64 LEU B O 1
ATOM 4342 N N . ILE B 1 65 ? 118.064 27.214 75.144 1.00 20.51 65 ILE B N 1
ATOM 4343 C CA . ILE B 1 65 ? 119.254 28.059 75.053 1.00 25.61 65 ILE B CA 1
ATOM 4344 C C . ILE B 1 65 ? 118.997 29.554 75.238 1.00 27.30 65 ILE B C 1
ATOM 4345 O O . ILE B 1 65 ? 119.933 30.326 74.981 1.00 23.13 65 ILE B O 1
ATOM 4350 N N . GLY B 1 66 ? 117.818 30.005 75.615 1.00 22.31 66 GLY B N 1
ATOM 4351 C CA . GLY B 1 66 ? 117.577 31.402 75.948 1.00 21.34 66 GLY B CA 1
ATOM 4352 C C . GLY B 1 66 ? 117.423 32.362 74.799 1.00 21.20 66 GLY B C 1
ATOM 4353 O O . GLY B 1 66 ? 116.693 33.346 74.965 1.00 24.41 66 GLY B O 1
ATOM 4354 N N . LYS B 1 67 ? 118.044 32.135 73.646 1.00 16.85 67 LYS B N 1
ATOM 4355 C CA . LYS B 1 67 ? 118.017 33.081 72.547 1.00 21.09 67 LYS B CA 1
ATOM 4356 C C . LYS B 1 67 ? 116.682 33.094 71.807 1.00 22.84 67 LYS B C 1
ATOM 4357 O O . LYS B 1 67 ? 115.901 32.158 71.930 1.00 22.58 67 LYS B O 1
ATOM 4363 N N . THR B 1 68 ? 116.458 34.148 71.047 1.00 21.19 68 THR B N 1
ATOM 4364 C CA . THR B 1 68 ? 115.357 34.236 70.097 1.00 21.64 68 THR B CA 1
ATOM 4365 C C . THR B 1 68 ? 115.532 33.213 68.986 1.00 19.46 68 THR B C 1
ATOM 4366 O O . THR B 1 68 ? 116.605 33.171 68.366 1.00 23.25 68 THR B O 1
ATOM 4370 N N . ILE B 1 69 ? 114.491 32.422 68.713 1.00 19.90 69 ILE B N 1
ATOM 4371 C CA . ILE B 1 69 ? 114.468 31.443 67.635 1.00 20.31 69 ILE B CA 1
ATOM 4372 C C . ILE B 1 69 ? 113.211 31.579 66.771 1.00 19.19 69 ILE B C 1
ATOM 4373 O O . ILE B 1 69 ? 112.204 32.189 67.153 1.00 19.67 69 ILE B O 1
ATOM 4378 N N . ASN B 1 70 ? 113.247 30.981 65.582 1.00 17.16 70 ASN B N 1
ATOM 4379 C CA . ASN B 1 70 ? 112.018 30.883 64.775 1.00 15.08 70 ASN B CA 1
ATOM 4380 C C . ASN B 1 70 ? 110.997 30.012 65.486 1.00 16.52 70 ASN B C 1
ATOM 4381 O O . ASN B 1 70 ? 111.384 28.980 66.050 1.00 17.91 70 ASN B O 1
ATOM 4386 N N . ARG B 1 71 ? 109.708 30.384 65.516 1.00 16.83 71 ARG B N 1
ATOM 4387 C CA . ARG B 1 71 ? 108.717 29.527 66.185 1.00 18.44 71 ARG B CA 1
ATOM 4388 C C . ARG B 1 71 ? 108.697 28.111 65.585 1.00 15.47 71 ARG B C 1
ATOM 4389 O O . ARG B 1 71 ? 108.292 27.166 66.290 1.00 15.46 71 ARG B O 1
ATOM 4397 N N . PHE B 1 72 ? 109.119 27.941 64.337 1.00 15.54 72 PHE B N 1
ATOM 4398 C CA . PHE B 1 72 ? 109.143 26.619 63.702 1.00 16.17 72 PHE B CA 1
ATOM 4399 C C . PHE B 1 72 ? 110.128 25.658 64.355 1.00 25.10 72 PHE B C 1
ATOM 4400 O O . PHE B 1 72 ? 110.198 24.469 63.995 1.00 17.54 72 PHE B O 1
ATOM 4408 N N . ALA B 1 73 ? 110.929 26.126 65.315 1.00 18.62 73 ALA B N 1
ATOM 4409 C CA . ALA B 1 73 ? 111.821 25.245 66.037 1.00 16.18 73 ALA B CA 1
ATOM 4410 C C . ALA B 1 73 ? 111.549 25.191 67.529 1.00 16.22 73 ALA B C 1
ATOM 4411 O O . ALA B 1 73 ? 112.361 24.666 68.309 1.00 19.07 73 ALA B O 1
ATOM 4413 N N . ASN B 1 74 ? 110.418 25.701 68.016 1.00 15.60 74 ASN B N 1
ATOM 4414 C CA . ASN B 1 74 ? 110.138 25.856 69.421 1.00 15.67 74 ASN B CA 1
ATOM 4415 C C . ASN B 1 74 ? 109.341 24.726 70.057 1.00 25.35 74 ASN B C 1
ATOM 4416 O O . ASN B 1 74 ? 108.392 24.191 69.464 1.00 18.54 74 ASN B O 1
ATOM 4421 N N . LEU B 1 75 ? 109.723 24.362 71.282 1.00 19.03 75 LEU B N 1
ATOM 4422 C CA . LEU B 1 75 ? 108.951 23.376 72.033 1.00 17.71 75 LEU B CA 1
ATOM 4423 C C . LEU B 1 75 ? 107.735 24.062 72.645 1.00 22.08 75 LEU B C 1
ATOM 4424 O O . LEU B 1 75 ? 107.929 25.052 73.366 1.00 19.83 75 LEU B O 1
ATOM 4429 N N . HIS B 1 76 ? 106.507 23.585 72.393 1.00 14.69 76 HIS B N 1
ATOM 4430 C CA . HIS B 1 76 ? 105.361 24.287 72.971 1.00 14.98 76 HIS B CA 1
ATOM 4431 C C . HIS B 1 76 ? 105.315 24.316 74.482 1.00 15.56 76 HIS B C 1
ATOM 4432 O O . HIS B 1 76 ? 105.409 23.320 75.192 1.00 16.10 76 HIS B O 1
ATOM 4439 N N . GLN B 1 77 ? 105.137 25.548 75.035 1.00 17.04 77 GLN B N 1
ATOM 4440 C CA . GLN B 1 77 ? 105.125 25.639 76.497 1.00 18.49 77 GLN B CA 1
ATOM 4441 C C . GLN B 1 77 ? 103.755 25.961 77.118 1.00 18.21 77 GLN B C 1
ATOM 4442 O O . GLN B 1 77 ? 103.642 26.066 78.349 1.00 17.69 77 GLN B O 1
ATOM 4448 N N . SER B 1 78 ? 102.710 26.118 76.309 1.00 18.42 78 SER B N 1
ATOM 4449 C CA . SER B 1 78 ? 101.355 26.340 76.798 1.00 17.82 78 SER B CA 1
ATOM 4450 C C . SER B 1 78 ? 100.325 26.097 75.698 1.00 10.75 78 SER B C 1
ATOM 4451 O O . SER B 1 78 ? 100.699 25.926 74.543 1.00 12.94 78 SER B O 1
ATOM 4454 N N . THR B 1 79 ? 99.032 26.138 76.013 1.00 14.11 79 THR B N 1
ATOM 4455 C CA . THR B 1 79 ? 98.063 26.072 74.914 1.00 16.66 79 THR B CA 1
ATOM 4456 C C . THR B 1 79 ? 98.084 27.375 74.119 1.00 19.22 79 THR B C 1
ATOM 4457 O O . THR B 1 79 ? 97.741 27.395 72.926 1.00 15.45 79 THR B O 1
ATOM 4461 N N . ASP B 1 80 ? 98.523 28.494 74.721 1.00 18.42 80 ASP B N 1
ATOM 4462 C CA . ASP B 1 80 ? 98.734 29.707 73.911 1.00 15.71 80 ASP B CA 1
ATOM 4463 C C . ASP B 1 80 ? 99.763 29.481 72.820 1.00 12.93 80 ASP B C 1
ATOM 4464 O O . ASP B 1 80 ? 99.552 29.934 71.687 1.00 14.48 80 ASP B O 1
ATOM 4469 N N . ASP B 1 81 ? 100.850 28.750 73.078 1.00 16.34 81 ASP B N 1
ATOM 4470 C CA . ASP B 1 81 ? 101.813 28.385 72.042 1.00 15.48 81 ASP B CA 1
ATOM 4471 C C . ASP B 1 81 ? 101.134 27.502 70.981 1.00 13.93 81 ASP B C 1
ATOM 4472 O O . ASP B 1 81 ? 101.429 27.664 69.796 1.00 15.76 81 ASP B O 1
ATOM 4477 N N . LEU B 1 82 ? 100.250 26.590 71.411 1.00 12.27 82 LEU B N 1
ATOM 4478 C CA . LEU B 1 82 ? 99.601 25.748 70.379 1.00 13.28 82 LEU B CA 1
ATOM 4479 C C . LEU B 1 82 ? 98.703 26.552 69.439 1.00 16.65 82 LEU B C 1
ATOM 4480 O O . LEU B 1 82 ? 98.711 26.349 68.219 1.00 13.86 82 LEU B O 1
ATOM 4485 N N . ARG B 1 83 ? 97.912 27.509 69.925 1.00 16.04 83 ARG B N 1
ATOM 4486 C CA . ARG B 1 83 ? 97.079 28.370 69.072 1.00 15.96 83 ARG B CA 1
ATOM 4487 C C . ARG B 1 83 ? 97.917 29.261 68.178 1.00 15.86 83 ARG B C 1
ATOM 4488 O O . ARG B 1 83 ? 97.592 29.529 67.017 1.00 15.95 83 ARG B O 1
ATOM 4496 N N . LYS B 1 84 ? 99.052 29.767 68.719 1.00 14.88 84 LYS B N 1
ATOM 4497 C CA . LYS B 1 84 ? 99.889 30.628 67.882 1.00 13.62 84 LYS B CA 1
ATOM 4498 C C . LYS B 1 84 ? 100.527 29.886 66.724 1.00 13.75 84 LYS B C 1
ATOM 4499 O O . LYS B 1 84 ? 100.750 30.424 65.638 1.00 17.00 84 LYS B O 1
ATOM 4505 N N . LYS B 1 85 ? 100.844 28.607 66.947 1.00 15.62 85 LYS B N 1
ATOM 4506 C CA . LYS B 1 85 ? 101.375 27.778 65.855 1.00 17.99 85 LYS B CA 1
ATOM 4507 C C . LYS B 1 85 ? 100.366 27.737 64.720 1.00 11.94 85 LYS B C 1
ATOM 4508 O O . LYS B 1 85 ? 100.696 27.975 63.553 1.00 17.01 85 LYS B O 1
ATOM 4514 N N . VAL B 1 86 ? 99.101 27.452 65.046 1.00 15.47 86 VAL B N 1
ATOM 4515 C CA . VAL B 1 86 ? 98.048 27.387 64.010 1.00 14.66 86 VAL B CA 1
ATOM 4516 C C . VAL B 1 86 ? 97.892 28.716 63.290 1.00 12.79 86 VAL B C 1
ATOM 4517 O O . VAL B 1 86 ? 97.756 28.783 62.061 1.00 14.06 86 VAL B O 1
ATOM 4521 N N . LYS B 1 87 ? 97.942 29.819 64.049 1.00 14.71 87 LYS B N 1
ATOM 4522 C CA . LYS B 1 87 ? 97.769 31.143 63.423 1.00 13.50 87 LYS B CA 1
ATOM 4523 C C . LYS B 1 87 ? 98.941 31.471 62.509 1.00 11.95 87 LYS B C 1
ATOM 4524 O O . LYS B 1 87 ? 98.772 32.076 61.453 1.00 14.25 87 LYS B O 1
ATOM 4530 N N . MET B 1 88 ? 100.140 31.046 62.928 1.00 13.56 88 MET B N 1
ATOM 4531 C CA . MET B 1 88 ? 101.354 31.249 62.130 1.00 12.36 88 MET B CA 1
ATOM 4532 C C . MET B 1 88 ? 101.198 30.537 60.791 1.00 13.47 88 MET B C 1
ATOM 4533 O O . MET B 1 88 ? 101.526 31.033 59.723 1.00 15.17 88 MET B O 1
ATOM 4538 N N . GLN B 1 89 ? 100.633 29.308 60.853 1.00 14.13 89 GLN B N 1
ATOM 4539 C CA . GLN B 1 89 ? 100.444 28.500 59.646 1.00 13.83 89 GLN B CA 1
ATOM 4540 C C . GLN B 1 89 ? 99.388 29.097 58.728 1.00 12.07 89 GLN B C 1
ATOM 4541 O O . GLN B 1 89 ? 99.561 29.049 57.507 1.00 11.60 89 GLN B O 1
ATOM 4547 N N . ARG B 1 90 ? 98.301 29.658 59.291 1.00 13.82 90 ARG B N 1
ATOM 4548 C CA . ARG B 1 90 ? 97.305 30.327 58.436 1.00 12.82 90 ARG B CA 1
ATOM 4549 C C . ARG B 1 90 ? 97.957 31.513 57.717 1.00 15.65 90 ARG B C 1
ATOM 4550 O O . ARG B 1 90 ? 97.772 31.717 56.521 1.00 12.55 90 ARG B O 1
ATOM 4558 N N . LEU B 1 91 ? 98.768 32.294 58.435 1.00 14.94 91 LEU B N 1
ATOM 4559 C CA . LEU B 1 91 ? 99.489 33.386 57.779 1.00 12.20 91 LEU B CA 1
ATOM 4560 C C . LEU B 1 91 ? 100.345 32.927 56.635 1.00 12.09 91 LEU B C 1
ATOM 4561 O O . LEU B 1 91 ? 100.315 33.424 55.510 1.00 16.70 91 LEU B O 1
ATOM 4566 N N . LEU B 1 92 ? 101.193 31.908 56.851 1.00 15.25 92 LEU B N 1
ATOM 4567 C CA . LEU B 1 92 ? 102.033 31.461 55.747 1.00 11.29 92 LEU B CA 1
ATOM 4568 C C . LEU B 1 92 ? 101.225 30.871 54.593 1.00 15.38 92 LEU B C 1
ATOM 4569 O O . LEU B 1 92 ? 101.624 30.940 53.426 1.00 16.43 92 LEU B O 1
ATOM 4574 N N . GLY B 1 93 ? 100.064 30.259 54.904 1.00 13.63 93 GLY B N 1
ATOM 4575 C CA . GLY B 1 93 ? 99.219 29.769 53.822 1.00 13.04 93 GLY B CA 1
ATOM 4576 C C . GLY B 1 93 ? 98.684 30.906 52.966 1.00 13.12 93 GLY B C 1
ATOM 4577 O O . GLY B 1 93 ? 98.558 30.787 51.755 1.00 16.18 93 GLY B O 1
ATOM 4578 N N . GLN B 1 94 ? 98.347 32.036 53.606 1.00 15.26 94 GLN B N 1
ATOM 4579 C CA . GLN B 1 94 ? 97.844 33.222 52.924 1.00 15.26 94 GLN B CA 1
ATOM 4580 C C . GLN B 1 94 ? 98.938 33.862 52.051 1.00 17.34 94 GLN B C 1
ATOM 4581 O O . GLN B 1 94 ? 98.650 34.388 50.964 1.00 18.21 94 GLN B O 1
ATOM 4587 N N . LYS B 1 95 ? 100.183 33.800 52.527 1.00 17.92 95 LYS B N 1
ATOM 4588 C CA . LYS B 1 95 ? 101.304 34.425 51.799 1.00 16.19 95 LYS B CA 1
ATOM 4589 C C . LYS B 1 95 ? 101.869 33.591 50.662 1.00 17.63 95 LYS B C 1
ATOM 4590 O O . LYS B 1 95 ? 102.579 34.077 49.765 1.00 19.19 95 LYS B O 1
ATOM 4596 N N . THR B 1 96 ? 101.614 32.272 50.651 1.00 16.19 96 THR B N 1
ATOM 4597 C CA . THR B 1 96 ? 102.189 31.400 49.625 1.00 14.35 96 THR B CA 1
ATOM 4598 C C . THR B 1 96 ? 101.168 30.584 48.828 1.00 17.16 96 THR B C 1
ATOM 4599 O O . THR B 1 96 ? 101.532 30.159 47.718 1.00 18.86 96 THR B O 1
ATOM 4603 N N . ALA B 1 97 ? 99.980 30.341 49.364 1.00 14.74 97 ALA B N 1
ATOM 4604 C CA . ALA B 1 97 ? 98.989 29.458 48.750 1.00 19.13 97 ALA B CA 1
ATOM 4605 C C . ALA B 1 97 ? 99.553 28.057 48.445 1.00 13.12 97 ALA B C 1
ATOM 4606 O O . ALA B 1 97 ? 99.112 27.429 47.485 1.00 18.04 97 ALA B O 1
ATOM 4608 N N . SER B 1 98 ? 100.483 27.553 49.227 1.00 16.22 98 SER B N 1
ATOM 4609 C CA . SER B 1 98 ? 101.166 26.279 48.950 1.00 18.80 98 SER B CA 1
ATOM 4610 C C . SER B 1 98 ? 101.676 25.568 50.193 1.00 18.92 98 SER B C 1
ATOM 4611 O O . SER B 1 98 ? 101.353 25.997 51.305 1.00 19.85 98 SER B O 1
ATOM 4614 N N . CYS B 1 99 ? 102.450 24.478 50.071 1.00 20.42 99 CYS B N 1
ATOM 4615 C CA . CYS B 1 99 ? 103.070 23.835 51.244 1.00 18.96 99 CYS B CA 1
ATOM 4616 C C . CYS B 1 99 ? 104.447 24.481 51.502 1.00 17.88 99 CYS B C 1
ATOM 4617 O O . CYS B 1 99 ? 105.308 24.355 50.625 1.00 20.17 99 CYS B O 1
ATOM 4620 N N . PHE B 1 100 ? 104.613 25.128 52.653 1.00 18.03 100 PHE B N 1
ATOM 4621 C CA . PHE B 1 100 ? 105.863 25.780 53.046 1.00 18.06 100 PHE B CA 1
ATOM 4622 C C . PHE B 1 100 ? 106.749 24.897 53.925 1.00 20.66 100 PHE B C 1
ATOM 4623 O O . PHE B 1 100 ? 107.742 25.373 54.505 1.00 17.61 100 PHE B O 1
ATOM 4631 N N . GLN B 1 101 ? 106.429 23.602 54.014 1.00 15.02 101 GLN B N 1
ATOM 4632 C CA . GLN B 1 101 ? 107.240 22.485 54.424 1.00 17.54 101 GLN B CA 1
ATOM 4633 C C . GLN B 1 101 ? 107.800 22.422 55.827 1.00 21.39 101 GLN B C 1
ATOM 4634 O O . GLN B 1 101 ? 107.979 21.342 56.414 1.00 20.58 101 GLN B O 1
ATOM 4640 N N . ARG B 1 102 ? 108.139 23.548 56.437 1.00 16.37 102 ARG B N 1
ATOM 4641 C CA . ARG B 1 102 ? 108.920 23.569 57.672 1.00 14.38 102 ARG B CA 1
ATOM 4642 C C . ARG B 1 102 ? 108.174 23.045 58.879 1.00 19.02 102 ARG B C 1
ATOM 4643 O O . ARG B 1 102 ? 108.724 22.779 59.954 1.00 17.10 102 ARG B O 1
ATOM 4651 N N . CYS B 1 103 ? 106.841 22.887 58.741 1.00 15.33 103 CYS B N 1
ATOM 4652 C CA . CYS B 1 103 ? 106.051 22.417 59.863 1.00 15.85 103 CYS B CA 1
ATOM 4653 C C . CYS B 1 103 ? 106.433 20.988 60.240 1.00 16.70 103 CYS B C 1
ATOM 4654 O O . CYS B 1 103 ? 106.290 20.630 61.417 1.00 17.50 103 CYS B O 1
ATOM 4657 N N . VAL B 1 104 ? 106.891 20.173 59.285 1.00 18.13 104 VAL B N 1
ATOM 4658 C CA . VAL B 1 104 ? 107.169 18.784 59.718 1.00 19.25 104 VAL B CA 1
ATOM 4659 C C . VAL B 1 104 ? 108.325 18.722 60.706 1.00 15.85 104 VAL B C 1
ATOM 4660 O O . VAL B 1 104 ? 108.338 17.877 61.593 1.00 18.64 104 VAL B O 1
ATOM 4664 N N . GLY B 1 105 ? 109.292 19.624 60.569 1.00 19.19 105 GLY B N 1
ATOM 4665 C CA . GLY B 1 105 ? 110.397 19.717 61.523 1.00 16.99 105 GLY B CA 1
ATOM 4666 C C . GLY B 1 105 ? 109.872 20.071 62.911 1.00 15.71 105 GLY B C 1
ATOM 4667 O O . GLY B 1 105 ? 110.151 19.457 63.933 1.00 15.38 105 GLY B O 1
ATOM 4668 N N . MET B 1 106 ? 109.043 21.125 62.977 1.00 18.43 106 MET B N 1
ATOM 4669 C CA . MET B 1 106 ? 108.470 21.563 64.242 1.00 17.68 106 MET B CA 1
ATOM 4670 C C . MET B 1 106 ? 107.716 20.426 64.943 1.00 12.38 106 MET B C 1
ATOM 4671 O O . MET B 1 106 ? 107.884 20.224 66.154 1.00 14.68 106 MET B O 1
ATOM 4676 N N . ASP B 1 107 ? 106.893 19.747 64.125 1.00 13.41 107 ASP B N 1
ATOM 4677 C CA . ASP B 1 107 ? 106.021 18.706 64.701 1.00 16.13 107 ASP B CA 1
ATOM 4678 C C . ASP B 1 107 ? 106.859 17.495 65.127 1.00 11.97 107 ASP B C 1
ATOM 4679 O O . ASP B 1 107 ? 106.619 16.877 66.171 1.00 16.01 107 ASP B O 1
ATOM 4684 N N . ALA B 1 108 ? 107.887 17.122 64.356 1.00 16.43 108 ALA B N 1
ATOM 4685 C CA . ALA B 1 108 ? 108.791 16.040 64.783 1.00 15.46 108 ALA B CA 1
ATOM 4686 C C . ALA B 1 108 ? 109.561 16.407 66.043 1.00 13.61 108 ALA B C 1
ATOM 4687 O O . ALA B 1 108 ? 109.680 15.574 66.947 1.00 17.16 108 ALA B O 1
ATOM 4689 N N . PHE B 1 109 ? 110.071 17.645 66.148 1.00 16.90 109 PHE B N 1
ATOM 4690 C CA . PHE B 1 109 ? 110.784 18.006 67.387 1.00 17.64 109 PHE B CA 1
ATOM 4691 C C . PHE B 1 109 ? 109.916 17.800 68.622 1.00 20.37 109 PHE B C 1
ATOM 4692 O O . PHE B 1 109 ? 110.353 17.189 69.618 1.00 17.74 109 PHE B O 1
ATOM 4700 N N . ASN B 1 110 ? 108.667 18.304 68.590 1.00 13.11 110 ASN B N 1
ATOM 4701 C CA . ASN B 1 110 ? 107.821 18.177 69.766 1.00 11.96 110 ASN B CA 1
ATOM 4702 C C . ASN B 1 110 ? 107.467 16.713 70.040 1.00 18.36 110 ASN B C 1
ATOM 4703 O O . ASN B 1 110 ? 107.410 16.268 71.203 1.00 14.64 110 ASN B O 1
ATOM 4708 N N . ALA B 1 111 ? 107.208 15.879 69.030 1.00 15.81 111 ALA B N 1
ATOM 4709 C CA . ALA B 1 111 ? 106.904 14.467 69.309 1.00 15.50 111 ALA B CA 1
ATOM 4710 C C . ALA B 1 111 ? 108.103 13.639 69.751 1.00 15.57 111 ALA B C 1
ATOM 4711 O O . ALA B 1 111 ? 107.998 12.798 70.641 1.00 16.99 111 ALA B O 1
ATOM 4713 N N . VAL B 1 112 ? 109.249 13.856 69.089 1.00 13.83 112 VAL B N 1
ATOM 4714 C CA . VAL B 1 112 ? 110.407 13.054 69.535 1.00 17.70 112 VAL B CA 1
ATOM 4715 C C . VAL B 1 112 ? 110.885 13.508 70.906 1.00 16.49 112 VAL B C 1
ATOM 4716 O O . VAL B 1 112 ? 111.285 12.710 71.750 1.00 18.46 112 VAL B O 1
ATOM 4720 N N . PHE B 1 113 ? 110.859 14.795 71.248 1.00 14.10 113 PHE B N 1
ATOM 4721 C CA . PHE B 1 113 ? 111.178 15.315 72.581 1.00 13.78 113 PHE B CA 1
ATOM 4722 C C . PHE B 1 113 ? 110.362 14.609 73.634 1.00 20.43 113 PHE B C 1
ATOM 4723 O O . PHE B 1 113 ? 110.911 14.101 74.617 1.00 20.66 113 PHE B O 1
ATOM 4731 N N . SER B 1 114 ? 109.022 14.536 73.498 1.00 18.70 114 SER B N 1
ATOM 4732 C CA . SER B 1 114 ? 108.239 13.946 74.587 1.00 14.84 114 SER B CA 1
ATOM 4733 C C . SER B 1 114 ? 108.334 12.416 74.630 1.00 11.44 114 SER B C 1
ATOM 4734 O O . SER B 1 114 ? 108.325 11.812 75.703 1.00 18.59 114 SER B O 1
ATOM 4737 N N . THR B 1 115 ? 108.413 11.806 73.459 1.00 13.57 115 THR B N 1
ATOM 4738 C CA . THR B 1 115 ? 108.521 10.344 73.441 1.00 18.78 115 THR B CA 1
ATOM 4739 C C . THR B 1 115 ? 109.876 9.893 73.992 1.00 20.98 115 THR B C 1
ATOM 4740 O O . THR B 1 115 ? 109.891 8.963 74.808 1.00 19.32 115 THR B O 1
ATOM 4744 N N . THR B 1 116 ? 110.989 10.521 73.607 1.00 18.29 116 THR B N 1
ATOM 4745 C CA . THR B 1 116 ? 112.289 10.017 74.108 1.00 19.76 116 THR B CA 1
ATOM 4746 C C . THR B 1 116 ? 112.365 10.082 75.627 1.00 20.22 116 THR B C 1
ATOM 4747 O O . THR B 1 116 ? 113.006 9.275 76.319 1.00 19.25 116 THR B O 1
ATOM 4751 N N . TYR B 1 117 ? 111.710 11.083 76.233 1.00 14.13 117 TYR B N 1
ATOM 4752 C CA . TYR B 1 117 ? 111.726 11.125 77.695 1.00 15.71 117 TYR B CA 1
ATOM 4753 C C . TYR B 1 117 ? 111.146 9.864 78.322 1.00 20.57 117 TYR B C 1
ATOM 4754 O O . TYR B 1 117 ? 111.670 9.395 79.339 1.00 23.07 117 TYR B O 1
ATOM 4763 N N . GLU B 1 118 ? 110.058 9.365 77.716 1.00 17.79 118 GLU B N 1
ATOM 4764 C CA . GLU B 1 118 ? 109.358 8.200 78.238 1.00 16.97 118 GLU B CA 1
ATOM 4765 C C . GLU B 1 118 ? 110.133 6.930 77.907 1.00 21.63 118 GLU B C 1
ATOM 4766 O O . GLU B 1 118 ? 110.095 6.021 78.739 1.00 24.74 118 GLU B O 1
ATOM 4772 N N . ILE B 1 119 ? 110.828 6.864 76.773 1.00 21.06 119 ILE B N 1
ATOM 4773 C CA . ILE B 1 119 ? 111.597 5.650 76.476 1.00 22.16 119 ILE B CA 1
ATOM 4774 C C . ILE B 1 119 ? 112.656 5.500 77.568 1.00 20.41 119 ILE B C 1
ATOM 4775 O O . ILE B 1 119 ? 112.893 4.420 78.118 1.00 24.58 119 ILE B O 1
ATOM 4780 N N . ASP B 1 120 ? 113.288 6.625 77.876 1.00 20.69 120 ASP B N 1
ATOM 4781 C CA . ASP B 1 120 ? 114.403 6.591 78.836 1.00 26.17 120 ASP B CA 1
ATOM 4782 C C . ASP B 1 120 ? 113.936 6.269 80.247 1.00 26.45 120 ASP B C 1
ATOM 4783 O O . ASP B 1 120 ? 114.604 5.543 80.980 1.00 28.19 120 ASP B O 1
ATOM 4788 N N . GLN B 1 121 ? 112.793 6.811 80.657 1.00 21.80 121 GLN B N 1
ATOM 4789 C CA . GLN B 1 121 ? 112.196 6.486 81.932 1.00 23.65 121 GLN B CA 1
ATOM 4790 C C . GLN B 1 121 ? 112.089 4.963 82.096 1.00 27.83 121 GLN B C 1
ATOM 4791 O O . GLN B 1 121 ? 112.250 4.494 83.223 1.00 31.80 121 GLN B O 1
ATOM 4797 N N . LYS B 1 122 ? 111.805 4.245 81.015 1.00 25.29 122 LYS B N 1
ATOM 4798 C CA . LYS B 1 122 ? 111.599 2.813 81.098 1.00 31.32 122 LYS B CA 1
ATOM 4799 C C . LYS B 1 122 ? 112.854 1.951 80.955 1.00 34.05 122 LYS B C 1
ATOM 4800 O O . LYS B 1 122 ? 112.992 0.956 81.680 1.00 32.25 122 LYS B O 1
ATOM 4806 N N . TYR B 1 123 ? 113.721 2.287 80.021 1.00 26.20 123 TYR B N 1
ATOM 4807 C CA . TYR B 1 123 ? 114.840 1.433 79.648 1.00 25.73 123 TYR B CA 1
ATOM 4808 C C . TYR B 1 123 ? 116.206 1.904 80.133 1.00 34.04 123 TYR B C 1
ATOM 4809 O O . TYR B 1 123 ? 117.178 1.136 80.049 1.00 31.61 123 TYR B O 1
ATOM 4818 N N . GLY B 1 124 ? 116.336 3.128 80.622 1.00 26.24 124 GLY B N 1
ATOM 4819 C CA . GLY B 1 124 ? 117.610 3.610 81.156 1.00 22.84 124 GLY B CA 1
ATOM 4820 C C . GLY B 1 124 ? 118.536 4.148 80.089 1.00 27.96 124 GLY B C 1
ATOM 4821 O O . GLY B 1 124 ? 119.702 4.432 80.384 1.00 25.54 124 GLY B O 1
ATOM 4822 N N . THR B 1 125 ? 118.039 4.300 78.870 1.00 23.88 125 THR B N 1
ATOM 4823 C CA . THR B 1 125 ? 118.712 4.818 77.708 1.00 19.02 125 THR B CA 1
ATOM 4824 C C . THR B 1 125 ? 118.946 6.332 77.798 1.00 19.84 125 THR B C 1
ATOM 4825 O O . THR B 1 125 ? 118.559 6.968 78.779 1.00 23.44 125 THR B O 1
ATOM 4829 N N . ASN B 1 126 ? 119.572 6.870 76.752 1.00 18.64 126 ASN B N 1
ATOM 4830 C CA . ASN B 1 126 ? 119.941 8.277 76.758 1.00 26.66 126 ASN B CA 1
ATOM 4831 C C . ASN B 1 126 ? 119.414 9.040 75.550 1.00 26.22 126 ASN B C 1
ATOM 4832 O O . ASN B 1 126 ? 120.033 10.023 75.136 1.00 19.15 126 ASN B O 1
ATOM 4837 N N . TYR B 1 127 ? 118.282 8.602 74.986 1.00 20.64 127 TYR B N 1
ATOM 4838 C CA . TYR B 1 127 ? 117.818 9.209 73.730 1.00 16.01 127 TYR B CA 1
ATOM 4839 C C . TYR B 1 127 ? 117.277 10.631 73.959 1.00 15.41 127 TYR B C 1
ATOM 4840 O O . TYR B 1 127 ? 117.314 11.410 73.009 1.00 17.23 127 TYR B O 1
ATOM 4849 N N . HIS B 1 128 ? 116.791 10.933 75.154 1.00 18.21 128 HIS B N 1
ATOM 4850 C CA . HIS B 1 128 ? 116.216 12.262 75.413 1.00 20.10 128 HIS B CA 1
ATOM 4851 C C . HIS B 1 128 ? 117.355 13.275 75.426 1.00 22.73 128 HIS B C 1
ATOM 4852 O O . HIS B 1 128 ? 117.256 14.364 74.871 1.00 18.98 128 HIS B O 1
ATOM 4859 N N . LYS B 1 129 ? 118.475 12.877 76.039 1.00 20.59 129 LYS B N 1
ATOM 4860 C CA . LYS B 1 129 ? 119.610 13.804 76.018 1.00 20.17 129 LYS B CA 1
ATOM 4861 C C . LYS B 1 129 ? 120.148 13.980 74.617 1.00 20.28 129 LYS B C 1
ATOM 4862 O O . LYS B 1 129 ? 120.466 15.090 74.166 1.00 22.10 129 LYS B O 1
ATOM 4868 N N . ASN B 1 130 ? 120.257 12.871 73.868 1.00 18.96 130 ASN B N 1
ATOM 4869 C CA . ASN B 1 130 ? 120.668 12.912 72.483 1.00 21.49 130 ASN B CA 1
ATOM 4870 C C . ASN B 1 130 ? 119.815 13.911 71.711 1.00 22.41 130 ASN B C 1
ATOM 4871 O O . ASN B 1 130 ? 120.292 14.720 70.917 1.00 17.42 130 ASN B O 1
ATOM 4876 N N . PHE B 1 131 ? 118.485 13.824 71.924 1.00 20.53 131 PHE B N 1
ATOM 4877 C CA . PHE B 1 131 ? 117.615 14.695 71.137 1.00 18.89 131 PHE B CA 1
ATOM 4878 C C . PHE B 1 131 ? 117.737 16.163 71.591 1.00 11.55 131 PHE B C 1
ATOM 4879 O O . PHE B 1 131 ? 117.699 17.056 70.725 1.00 17.75 131 PHE B O 1
ATOM 4887 N N . THR B 1 132 ? 117.837 16.362 72.891 1.00 15.02 132 THR B N 1
ATOM 4888 C CA . THR B 1 132 ? 117.875 17.732 73.433 1.00 17.91 132 THR B CA 1
ATOM 4889 C C . THR B 1 132 ? 119.116 18.458 72.922 1.00 20.34 132 THR B C 1
ATOM 4890 O O . THR B 1 132 ? 119.032 19.606 72.439 1.00 20.67 132 THR B O 1
ATOM 4894 N N . GLU B 1 133 ? 120.287 17.807 72.981 1.00 19.87 133 GLU B N 1
ATOM 4895 C CA . GLU B 1 133 ? 121.503 18.404 72.421 1.00 20.46 133 GLU B CA 1
ATOM 4896 C C . GLU B 1 133 ? 121.403 18.637 70.922 1.00 23.37 133 GLU B C 1
ATOM 4897 O O . GLU B 1 133 ? 121.859 19.658 70.417 1.00 19.27 133 GLU B O 1
ATOM 4903 N N . TYR B 1 134 ? 120.796 17.698 70.180 1.00 17.50 134 TYR B N 1
ATOM 4904 C CA . TYR B 1 134 ? 120.570 17.906 68.757 1.00 20.55 134 TYR B CA 1
ATOM 4905 C C . TYR B 1 134 ? 119.698 19.149 68.523 1.00 19.22 134 TYR B C 1
ATOM 4906 O O . TYR B 1 134 ? 120.011 19.962 67.647 1.00 19.29 134 TYR B O 1
ATOM 4915 N N . LEU B 1 135 ? 118.593 19.287 69.270 1.00 19.87 135 LEU B N 1
ATOM 4916 C CA . LEU B 1 135 ? 117.715 20.429 69.006 1.00 15.80 135 LEU B CA 1
ATOM 4917 C C . LEU B 1 135 ? 118.416 21.742 69.381 1.00 19.12 135 LEU B C 1
ATOM 4918 O O . LEU B 1 135 ? 118.156 22.754 68.706 1.00 16.88 135 LEU B O 1
ATOM 4923 N N . LYS B 1 136 ? 119.290 21.751 70.384 1.00 19.18 136 LYS B N 1
ATOM 4924 C CA . LYS B 1 136 ? 120.080 22.972 70.631 1.00 17.18 136 LYS B CA 1
ATOM 4925 C C . LYS B 1 136 ? 120.903 23.375 69.420 1.00 19.10 136 LYS B C 1
ATOM 4926 O O . LYS B 1 136 ? 120.976 24.565 69.065 1.00 20.24 136 LYS B O 1
ATOM 4932 N N . TYR B 1 137 ? 121.535 22.441 68.717 1.00 21.44 137 TYR B N 1
ATOM 4933 C CA . TYR B 1 137 ? 122.330 22.733 67.516 1.00 18.19 137 TYR B CA 1
ATOM 4934 C C . TYR B 1 137 ? 121.466 23.328 66.412 1.00 20.26 137 TYR B C 1
ATOM 4935 O O . TYR B 1 137 ? 121.776 24.317 65.752 1.00 18.48 137 TYR B O 1
ATOM 4944 N N . ILE B 1 138 ? 120.303 22.717 66.169 1.00 18.23 138 ILE B N 1
ATOM 4945 C CA . ILE B 1 138 ? 119.356 23.298 65.206 1.00 16.04 138 ILE B CA 1
ATOM 4946 C C . ILE B 1 138 ? 118.906 24.713 65.578 1.00 14.66 138 ILE B C 1
ATOM 4947 O O . ILE B 1 138 ? 118.726 25.595 64.704 1.00 18.59 138 ILE B O 1
ATOM 4952 N N . GLN B 1 139 ? 118.689 24.943 66.858 1.00 16.80 139 GLN B N 1
ATOM 4953 C CA . GLN B 1 139 ? 118.148 26.223 67.336 1.00 17.97 139 GLN B CA 1
ATOM 4954 C C . GLN B 1 139 ? 119.195 27.339 67.180 1.00 23.14 139 GLN B C 1
ATOM 4955 O O . GLN B 1 139 ? 118.817 28.460 66.858 1.00 27.67 139 GLN B O 1
ATOM 4961 N N . GLU B 1 140 ? 120.444 26.956 67.407 1.00 20.67 140 GLU B N 1
ATOM 4962 C CA . GLU B 1 140 ? 121.592 27.817 67.228 1.00 22.50 140 GLU B CA 1
ATOM 4963 C C . GLU B 1 140 ? 121.764 28.225 65.771 1.00 25.84 140 GLU B C 1
ATOM 4964 O O . GLU B 1 140 ? 122.179 29.366 65.521 1.00 27.91 140 GLU B O 1
ATOM 4970 N N . ASN B 1 141 ? 121.478 27.354 64.803 1.00 20.49 141 ASN B N 1
ATOM 4971 C CA . ASN B 1 141 ? 121.839 27.644 63.425 1.00 20.40 141 ASN B CA 1
ATOM 4972 C C . ASN B 1 141 ? 120.678 27.874 62.449 1.00 16.45 141 ASN B C 1
ATOM 4973 O O . ASN B 1 141 ? 120.952 28.054 61.252 1.00 17.41 141 ASN B O 1
ATOM 4978 N N . ASP B 1 142 ? 119.456 27.884 62.939 1.00 22.13 142 ASP B N 1
ATOM 4979 C CA . ASP B 1 142 ? 118.253 28.133 62.156 1.00 18.31 142 ASP B CA 1
ATOM 4980 C C . ASP B 1 142 ? 118.128 27.228 60.934 1.00 18.32 142 ASP B C 1
ATOM 4981 O O . ASP B 1 142 ? 117.885 27.696 59.821 1.00 18.52 142 ASP B O 1
ATOM 4986 N N . LEU B 1 143 ? 118.269 25.906 61.111 1.00 18.67 143 LEU B N 1
ATOM 4987 C CA . LEU B 1 143 ? 118.259 25.006 59.950 1.00 18.34 143 LEU B CA 1
ATOM 4988 C C . LEU B 1 143 ? 116.907 24.310 59.705 1.00 16.40 143 LEU B C 1
ATOM 4989 O O . LEU B 1 143 ? 116.119 24.136 60.624 1.00 17.80 143 LEU B O 1
ATOM 4994 N N . ILE B 1 144 ? 116.698 23.884 58.464 1.00 20.50 144 ILE B N 1
ATOM 4995 C CA . ILE B 1 144 ? 115.504 23.131 58.051 1.00 19.74 144 ILE B CA 1
ATOM 4996 C C . ILE B 1 144 ? 115.752 21.632 58.233 1.00 27.07 144 ILE B C 1
ATOM 4997 O O . ILE B 1 144 ? 116.745 21.115 57.705 1.00 19.39 144 ILE B O 1
ATOM 5002 N N . VAL B 1 145 ? 114.872 20.942 58.958 1.00 22.14 145 VAL B N 1
ATOM 5003 C CA . VAL B 1 145 ? 114.974 19.496 59.194 1.00 15.60 145 VAL B CA 1
ATOM 5004 C C . VAL B 1 145 ? 113.753 18.792 58.617 1.00 22.94 145 VAL B C 1
ATOM 5005 O O . VAL B 1 145 ? 112.641 19.032 59.098 1.00 22.49 145 VAL B O 1
ATOM 5009 N N . ASP B 1 146 ? 113.925 17.966 57.609 1.00 19.40 146 ASP B N 1
ATOM 5010 C CA . ASP B 1 146 ? 112.813 17.244 56.986 1.00 19.07 146 ASP B CA 1
ATOM 5011 C C . ASP B 1 146 ? 112.361 16.129 57.902 1.00 17.76 146 ASP B C 1
ATOM 5012 O O . ASP B 1 146 ? 113.187 15.250 58.161 1.00 26.04 146 ASP B O 1
ATOM 5017 N N . GLY B 1 147 ? 111.118 16.162 58.369 1.00 17.19 147 GLY B N 1
ATOM 5018 C CA . GLY B 1 147 ? 110.577 15.031 59.125 1.00 18.74 147 GLY B CA 1
ATOM 5019 C C . GLY B 1 147 ? 110.204 13.944 58.113 1.00 24.01 147 GLY B C 1
ATOM 5020 O O . GLY B 1 147 ? 109.538 14.266 57.123 1.00 29.32 147 GLY B O 1
ATOM 5021 N N . ALA B 1 148 ? 110.648 12.695 58.313 1.00 14.59 148 ALA B N 1
ATOM 5022 C CA . ALA B 1 148 ? 110.337 11.682 57.300 1.00 17.34 148 ALA B CA 1
ATOM 5023 C C . ALA B 1 148 ? 109.784 10.426 57.955 1.00 23.69 148 ALA B C 1
ATOM 5024 O O . ALA B 1 148 ? 110.500 9.667 58.633 1.00 22.16 148 ALA B O 1
ATOM 5026 N N . MET B 1 149 ? 108.474 10.167 57.799 1.00 17.47 149 MET B N 1
ATOM 5027 C CA . MET B 1 149 ? 107.879 8.989 58.436 1.00 19.55 149 MET B CA 1
ATOM 5028 C C . MET B 1 149 ? 107.426 7.883 57.470 1.00 19.28 149 MET B C 1
ATOM 5029 O O . MET B 1 149 ? 107.667 6.702 57.766 1.00 19.44 149 MET B O 1
ATOM 5034 N N . THR B 1 150 ? 106.765 8.172 56.359 1.00 15.52 150 THR B N 1
ATOM 5035 C CA . THR B 1 150 ? 106.118 7.187 55.496 1.00 14.97 150 THR B CA 1
ATOM 5036 C C . THR B 1 150 ? 107.046 6.393 54.591 1.00 14.47 150 THR B C 1
ATOM 5037 O O . THR B 1 150 ? 107.591 6.940 53.631 1.00 19.52 150 THR B O 1
ATOM 5041 N N . ASP B 1 151 ? 107.204 5.103 54.893 1.00 18.06 151 ASP B N 1
ATOM 5042 C CA . ASP B 1 151 ? 107.884 4.158 54.010 1.00 20.35 151 ASP B CA 1
ATOM 5043 C C . ASP B 1 151 ? 107.126 3.816 52.735 1.00 19.59 151 ASP B C 1
ATOM 5044 O O . ASP B 1 151 ? 105.924 4.123 52.672 1.00 17.24 151 ASP B O 1
ATOM 5049 N N . PRO B 1 152 ? 107.721 3.195 51.718 1.00 17.97 152 PRO B N 1
ATOM 5050 C CA . PRO B 1 152 ? 106.963 2.714 50.538 1.00 13.03 152 PRO B CA 1
ATOM 5051 C C . PRO B 1 152 ? 105.931 1.647 50.938 1.00 17.24 152 PRO B C 1
ATOM 5052 O O . PRO B 1 152 ? 104.849 1.665 50.312 1.00 15.83 152 PRO B O 1
ATOM 5056 N N . LYS B 1 153 ? 106.226 0.800 51.891 1.00 15.55 153 LYS B N 1
ATOM 5057 C CA . LYS B 1 153 ? 105.386 -0.183 52.562 1.00 18.44 153 LYS B CA 1
ATOM 5058 C C . LYS B 1 153 ? 105.126 -1.506 51.817 1.00 16.29 153 LYS B C 1
ATOM 5059 O O . LYS B 1 153 ? 104.620 -2.421 52.502 1.00 22.08 153 LYS B O 1
ATOM 5065 N N . GLY B 1 154 ? 105.441 -1.656 50.554 1.00 14.11 154 GLY B N 1
ATOM 5066 C CA . GLY B 1 154 ? 105.215 -2.883 49.803 1.00 17.22 154 GLY B CA 1
ATOM 5067 C C . GLY B 1 154 ? 103.802 -3.446 49.877 1.00 20.08 154 GLY B C 1
ATOM 5068 O O . GLY B 1 154 ? 102.848 -2.778 49.458 1.00 16.52 154 GLY B O 1
ATOM 5069 N N . ASP B 1 155 ? 103.636 -4.687 50.360 1.00 15.97 155 ASP B N 1
ATOM 5070 C CA . ASP B 1 155 ? 102.293 -5.320 50.258 1.00 15.58 155 ASP B CA 1
ATOM 5071 C C . ASP B 1 155 ? 101.466 -4.905 51.453 1.00 11.89 155 ASP B C 1
ATOM 5072 O O . ASP B 1 155 ? 101.766 -5.207 52.615 1.00 16.57 155 ASP B O 1
ATOM 5077 N N . ARG B 1 156 ? 100.385 -4.130 51.205 1.00 15.88 156 ARG B N 1
ATOM 5078 C CA . ARG B 1 156 ? 99.613 -3.512 52.284 1.00 17.94 156 ARG B CA 1
ATOM 5079 C C . ARG B 1 156 ? 98.955 -4.538 53.192 1.00 18.36 156 ARG B C 1
ATOM 5080 O O . ARG B 1 156 ? 98.497 -4.248 54.302 1.00 17.81 156 ARG B O 1
ATOM 5088 N N . GLY B 1 157 ? 98.875 -5.797 52.757 1.00 17.80 157 GLY B N 1
ATOM 5089 C CA . GLY B 1 157 ? 98.255 -6.789 53.631 1.00 19.48 157 GLY B CA 1
ATOM 5090 C C . GLY B 1 157 ? 99.203 -7.417 54.639 1.00 23.92 157 GLY B C 1
ATOM 5091 O O . GLY B 1 157 ? 98.751 -8.274 55.416 1.00 20.27 157 GLY B O 1
ATOM 5092 N N . LEU B 1 158 ? 100.479 -7.066 54.675 1.00 17.85 158 LEU B N 1
ATOM 5093 C CA . LEU B 1 158 ? 101.514 -7.724 55.474 1.00 22.51 158 LEU B CA 1
ATOM 5094 C C . LEU B 1 158 ? 102.268 -6.762 56.389 1.00 19.23 158 LEU B C 1
ATOM 5095 O O . LEU B 1 158 ? 102.482 -5.601 56.027 1.00 19.51 158 LEU B O 1
ATOM 5100 N N . ALA B 1 159 ? 102.654 -7.240 57.550 1.00 16.30 159 ALA B N 1
ATOM 5101 C CA . ALA B 1 159 ? 103.525 -6.561 58.504 1.00 21.48 159 ALA B CA 1
ATOM 5102 C C . ALA B 1 159 ? 104.920 -6.263 57.948 1.00 15.97 159 ALA B C 1
ATOM 5103 O O . ALA B 1 159 ? 105.369 -6.894 56.977 1.00 16.26 159 ALA B O 1
ATOM 5105 N N . PRO B 1 160 ? 105.643 -5.298 58.511 1.00 19.20 160 PRO B N 1
ATOM 5106 C CA . PRO B 1 160 ? 107.024 -5.031 58.053 1.00 22.42 160 PRO B CA 1
ATOM 5107 C C . PRO B 1 160 ? 107.926 -6.273 58.046 1.00 19.75 160 PRO B C 1
ATOM 5108 O O . PRO B 1 160 ? 108.662 -6.459 57.050 1.00 21.20 160 PRO B O 1
ATOM 5112 N N . SER B 1 161 ? 107.881 -7.097 59.092 1.00 20.11 161 SER B N 1
ATOM 5113 C CA . SER B 1 161 ? 108.777 -8.266 59.132 1.00 25.53 161 SER B CA 1
ATOM 5114 C C . SER B 1 161 ? 108.231 -9.454 58.336 1.00 31.08 161 SER B C 1
ATOM 5115 O O . SER B 1 161 ? 108.813 -10.544 58.373 1.00 27.45 161 SER B O 1
ATOM 5118 N N . ALA B 1 162 ? 107.140 -9.285 57.612 1.00 23.43 162 ALA B N 1
ATOM 5119 C CA . ALA B 1 162 ? 106.606 -10.354 56.774 1.00 18.10 162 ALA B CA 1
ATOM 5120 C C . ALA B 1 162 ? 106.674 -10.029 55.303 1.00 19.50 162 ALA B C 1
ATOM 5121 O O . ALA B 1 162 ? 106.281 -10.761 54.380 1.00 25.09 162 ALA B O 1
ATOM 5123 N N . GLN B 1 163 ? 107.162 -8.829 54.974 1.00 20.07 163 GLN B N 1
ATOM 5124 C CA . GLN B 1 163 ? 107.275 -8.494 53.561 1.00 20.34 163 GLN B CA 1
ATOM 5125 C C . GLN B 1 163 ? 108.211 -9.433 52.818 1.00 26.20 163 GLN B C 1
ATOM 5126 O O . GLN B 1 163 ? 109.175 -9.924 53.421 1.00 25.46 163 GLN B O 1
ATOM 5132 N N . LYS B 1 164 ? 108.011 -9.653 51.532 1.00 22.53 164 LYS B N 1
ATOM 5133 C CA . LYS B 1 164 ? 108.954 -10.475 50.768 1.00 33.44 164 LYS B CA 1
ATOM 5134 C C . LYS B 1 164 ? 110.325 -9.811 50.628 1.00 40.19 164 LYS B C 1
ATOM 5135 O O . LYS B 1 164 ? 111.348 -10.512 50.625 1.00 32.57 164 LYS B O 1
ATOM 5141 N N . ASP B 1 165 ? 110.354 -8.490 50.486 1.00 25.46 165 ASP B N 1
ATOM 5142 C CA . ASP B 1 165 ? 111.592 -7.707 50.478 1.00 23.19 165 ASP B CA 1
ATOM 5143 C C . ASP B 1 165 ? 111.656 -6.943 51.803 1.00 28.93 165 ASP B C 1
ATOM 5144 O O . ASP B 1 165 ? 110.887 -6.001 52.007 1.00 21.33 165 ASP B O 1
ATOM 5149 N N . PRO B 1 166 ? 112.547 -7.355 52.694 1.00 21.79 166 PRO B N 1
ATOM 5150 C CA . PRO B 1 166 ? 112.655 -6.725 54.008 1.00 21.56 166 PRO B CA 1
ATOM 5151 C C . PRO B 1 166 ? 113.024 -5.241 53.947 1.00 16.69 166 PRO B C 1
ATOM 5152 O O . PRO B 1 166 ? 112.977 -4.620 55.016 1.00 23.88 166 PRO B O 1
ATOM 5156 N N . ASP B 1 167 ? 113.383 -4.679 52.802 1.00 18.77 167 ASP B N 1
ATOM 5157 C CA . ASP B 1 167 ? 113.768 -3.262 52.827 1.00 26.82 167 ASP B CA 1
ATOM 5158 C C . ASP B 1 167 ? 112.620 -2.277 52.577 1.00 22.64 167 ASP B C 1
ATOM 5159 O O . ASP B 1 167 ? 112.878 -1.072 52.424 1.00 24.47 167 ASP B O 1
ATOM 5164 N N . LEU B 1 168 ? 111.373 -2.724 52.474 1.00 19.44 168 LEU B N 1
ATOM 5165 C CA . LEU B 1 168 ? 110.290 -1.817 52.058 1.00 20.37 168 LEU B CA 1
ATOM 5166 C C . LEU B 1 168 ? 109.728 -1.029 53.243 1.00 19.27 168 LEU B C 1
ATOM 5167 O O . LEU B 1 168 ? 108.919 -0.110 53.016 1.00 22.15 168 LEU B O 1
ATOM 5172 N N . PHE B 1 169 ? 110.092 -1.315 54.477 1.00 14.20 169 PHE B N 1
ATOM 5173 C CA . PHE B 1 169 ? 110.061 -0.422 55.633 1.00 13.76 169 PHE B CA 1
ATOM 5174 C C . PHE B 1 169 ? 111.520 -0.125 56.027 1.00 24.41 169 PHE B C 1
ATOM 5175 O O . PHE B 1 169 ? 112.326 -1.051 55.888 1.00 18.94 169 PHE B O 1
ATOM 5183 N N . LEU B 1 170 ? 111.890 1.064 56.478 1.00 18.16 170 LEU B N 1
ATOM 5184 C CA . LEU B 1 170 ? 113.303 1.347 56.790 1.00 17.79 170 LEU B CA 1
ATOM 5185 C C . LEU B 1 170 ? 113.791 0.531 57.966 1.00 16.30 170 LEU B C 1
ATOM 5186 O O . LEU B 1 170 ? 113.099 0.408 58.984 1.00 19.83 170 LEU B O 1
ATOM 5191 N N . ARG B 1 171 ? 115.005 -0.074 57.912 1.00 16.53 171 ARG B N 1
ATOM 5192 C CA . ARG B 1 171 ? 115.403 -0.867 59.061 1.00 16.26 171 ARG B CA 1
ATOM 5193 C C . ARG B 1 171 ? 116.912 -0.750 59.414 1.00 14.84 171 ARG B C 1
ATOM 5194 O O . ARG B 1 171 ? 117.684 -0.379 58.543 1.00 19.14 171 ARG B O 1
ATOM 5202 N N . ILE B 1 172 ? 117.179 -1.076 60.667 1.00 17.95 172 ILE B N 1
ATOM 5203 C CA . ILE B 1 172 ? 118.515 -1.332 61.217 1.00 19.71 172 ILE B CA 1
ATOM 5204 C C . ILE B 1 172 ? 119.101 -2.594 60.567 1.00 26.91 172 ILE B C 1
ATOM 5205 O O . ILE B 1 172 ? 118.534 -3.681 60.745 1.00 20.09 172 ILE B O 1
ATOM 5210 N N . VAL B 1 173 ? 120.192 -2.485 59.807 1.00 21.42 173 VAL B N 1
ATOM 5211 C CA . VAL B 1 173 ? 120.778 -3.712 59.241 1.00 22.49 173 VAL B CA 1
ATOM 5212 C C . VAL B 1 173 ? 122.119 -4.030 59.924 1.00 34.29 173 VAL B C 1
ATOM 5213 O O . VAL B 1 173 ? 122.643 -5.142 59.783 1.00 22.81 173 VAL B O 1
ATOM 5217 N N . GLU B 1 174 ? 122.693 -3.094 60.685 1.00 24.71 174 GLU B N 1
ATOM 5218 C CA . GLU B 1 174 ? 123.893 -3.402 61.475 1.00 25.32 174 GLU B CA 1
ATOM 5219 C C . GLU B 1 174 ? 123.971 -2.547 62.731 1.00 26.72 174 GLU B C 1
ATOM 5220 O O . GLU B 1 174 ? 123.617 -1.364 62.726 1.00 28.03 174 GLU B O 1
ATOM 5226 N N . LYS B 1 175 ? 124.435 -3.152 63.825 1.00 30.13 175 LYS B N 1
ATOM 5227 C CA . LYS B 1 175 ? 124.692 -2.443 65.076 1.00 29.15 175 LYS B CA 1
ATOM 5228 C C . LYS B 1 175 ? 126.168 -2.604 65.447 1.00 31.12 175 LYS B C 1
ATOM 5229 O O . LYS B 1 175 ? 126.685 -3.712 65.586 1.00 36.88 175 LYS B O 1
ATOM 5235 N N . ARG B 1 176 ? 126.840 -1.463 65.562 1.00 34.75 176 ARG B N 1
ATOM 5236 C CA . ARG B 1 176 ? 128.245 -1.354 65.902 1.00 28.66 176 ARG B CA 1
ATOM 5237 C C . ARG B 1 176 ? 128.426 -0.705 67.260 1.00 30.04 176 ARG B C 1
ATOM 5238 O O . ARG B 1 176 ? 127.497 -0.199 67.888 1.00 26.56 176 ARG B O 1
ATOM 5246 N N . GLU B 1 177 ? 129.673 -0.701 67.768 1.00 26.58 177 GLU B N 1
ATOM 5247 C CA . GLU B 1 177 ? 129.816 -0.045 69.076 1.00 27.32 177 GLU B CA 1
ATOM 5248 C C . GLU B 1 177 ? 129.695 1.484 68.985 1.00 22.70 177 GLU B C 1
ATOM 5249 O O . GLU B 1 177 ? 129.408 2.110 70.018 1.00 30.34 177 GLU B O 1
ATOM 5255 N N . ASP B 1 178 ? 129.870 2.112 67.830 1.00 20.83 178 ASP B N 1
ATOM 5256 C CA . ASP B 1 178 ? 129.810 3.550 67.646 1.00 22.03 178 ASP B CA 1
ATOM 5257 C C . ASP B 1 178 ? 128.527 4.038 66.962 1.00 24.88 178 ASP B C 1
ATOM 5258 O O . ASP B 1 178 ? 128.312 5.253 66.890 1.00 23.67 178 ASP B O 1
ATOM 5263 N N . GLY B 1 179 ? 127.679 3.172 66.420 1.00 22.44 179 GLY B N 1
ATOM 5264 C CA . GLY B 1 179 ? 126.441 3.659 65.806 1.00 22.85 179 GLY B CA 1
ATOM 5265 C C . GLY B 1 179 ? 125.746 2.520 65.074 1.00 27.60 179 GLY B C 1
ATOM 5266 O O . GLY B 1 179 ? 126.089 1.359 65.324 1.00 26.50 179 GLY B O 1
ATOM 5267 N N . ILE B 1 180 ? 124.806 2.826 64.180 1.00 23.54 180 ILE B N 1
ATOM 5268 C CA . ILE B 1 180 ? 124.041 1.810 63.456 1.00 20.71 180 ILE B CA 1
ATOM 5269 C C . ILE B 1 180 ? 124.154 2.059 61.971 1.00 19.18 180 ILE B C 1
ATOM 5270 O O . ILE B 1 180 ? 124.490 3.190 61.586 1.00 21.44 180 ILE B O 1
ATOM 5275 N N . VAL B 1 181 ? 123.875 1.044 61.146 1.00 15.68 181 VAL B N 1
ATOM 5276 C CA . VAL B 1 181 ? 123.732 1.219 59.713 1.00 15.06 181 VAL B CA 1
ATOM 5277 C C . VAL B 1 181 ? 122.255 0.945 59.344 1.00 24.65 181 VAL B C 1
ATOM 5278 O O . VAL B 1 181 ? 121.731 -0.085 59.796 1.00 21.96 181 VAL B O 1
ATOM 5282 N N . VAL B 1 182 ? 121.638 1.837 58.580 1.00 21.06 182 VAL B N 1
ATOM 5283 C CA . VAL B 1 182 ? 120.226 1.693 58.208 1.00 24.40 182 VAL B CA 1
ATOM 5284 C C . VAL B 1 182 ? 120.108 1.552 56.699 1.00 20.85 182 VAL B C 1
ATOM 5285 O O . VAL B 1 182 ? 120.920 2.055 55.906 1.00 18.06 182 VAL B O 1
ATOM 5289 N N . ARG B 1 183 ? 119.056 0.828 56.256 1.00 17.36 183 ARG B N 1
ATOM 5290 C CA . ARG B 1 183 ? 118.791 0.619 54.846 1.00 17.94 183 ARG B CA 1
ATOM 5291 C C . ARG B 1 183 ? 117.277 0.710 54.571 1.00 18.58 183 ARG B C 1
ATOM 5292 O O . ARG B 1 183 ? 116.518 0.149 55.368 1.00 18.25 183 ARG B O 1
ATOM 5300 N N . GLY B 1 184 ? 116.884 1.369 53.496 1.00 20.51 184 GLY B N 1
ATOM 5301 C CA . GLY B 1 184 ? 115.481 1.485 53.123 1.00 20.46 184 GLY B CA 1
ATOM 5302 C C . GLY B 1 184 ? 115.161 2.791 52.445 1.00 24.48 184 GLY B C 1
ATOM 5303 O O . GLY B 1 184 ? 116.040 3.389 51.829 1.00 19.97 184 GLY B O 1
ATOM 5304 N N . ALA B 1 185 ? 113.909 3.278 52.490 1.00 14.57 185 ALA B N 1
ATOM 5305 C CA . ALA B 1 185 ? 113.631 4.541 51.807 1.00 13.19 185 ALA B CA 1
ATOM 5306 C C . ALA B 1 185 ? 112.440 5.218 52.503 1.00 20.45 185 ALA B C 1
ATOM 5307 O O . ALA B 1 185 ? 111.710 4.485 53.177 1.00 16.40 185 ALA B O 1
ATOM 5309 N N . LYS B 1 186 ? 112.265 6.526 52.344 1.00 18.86 186 LYS B N 1
ATOM 5310 C CA . LYS B 1 186 ? 111.031 7.202 52.781 1.00 20.16 186 LYS B CA 1
ATOM 5311 C C . LYS B 1 186 ? 110.458 7.892 51.548 1.00 18.73 186 LYS B C 1
ATOM 5312 O O . LYS B 1 186 ? 111.139 8.638 50.837 1.00 19.66 186 LYS B O 1
ATOM 5318 N N . ALA B 1 187 ? 109.163 7.622 51.255 1.00 16.36 187 ALA B N 1
ATOM 5319 C CA . ALA B 1 187 ? 108.521 8.133 50.051 1.00 16.66 187 ALA B CA 1
ATOM 5320 C C . ALA B 1 187 ? 107.733 9.435 50.310 1.00 15.50 187 ALA B C 1
ATOM 5321 O O . ALA B 1 187 ? 107.478 9.721 51.495 1.00 18.59 187 ALA B O 1
ATOM 5323 N N . HIS B 1 188 ? 107.296 10.135 49.270 1.00 15.05 188 HIS B N 1
ATOM 5324 C CA . HIS B 1 188 ? 106.407 11.300 49.329 1.00 19.48 188 HIS B CA 1
ATOM 5325 C C . HIS B 1 188 ? 107.001 12.458 50.115 1.00 22.67 188 HIS B C 1
ATOM 5326 O O . HIS B 1 188 ? 106.274 13.250 50.739 1.00 21.22 188 HIS B O 1
ATOM 5333 N N . GLN B 1 189 ? 108.323 12.640 50.195 1.00 15.82 189 GLN B N 1
ATOM 5334 C CA . GLN B 1 189 ? 108.868 13.590 51.153 1.00 21.08 189 GLN B CA 1
ATOM 5335 C C . GLN B 1 189 ? 108.923 15.020 50.620 1.00 27.15 189 GLN B C 1
ATOM 5336 O O . GLN B 1 189 ? 109.782 15.312 49.785 1.00 20.80 189 GLN B O 1
ATOM 5342 N N . THR B 1 190 ? 108.012 15.889 51.085 1.00 26.45 190 THR B N 1
ATOM 5343 C CA . THR B 1 190 ? 107.905 17.257 50.569 1.00 26.74 190 THR B CA 1
ATOM 5344 C C . THR B 1 190 ? 109.035 18.124 51.161 1.00 12.40 190 THR B C 1
ATOM 5345 O O . THR B 1 190 ? 109.219 18.089 52.372 1.00 21.00 190 THR B O 1
ATOM 5349 N N . GLY B 1 191 ? 109.759 18.825 50.299 1.00 24.62 191 GLY B N 1
ATOM 5350 C CA . GLY B 1 191 ? 110.832 19.686 50.772 1.00 23.20 191 GLY B CA 1
ATOM 5351 C C . GLY B 1 191 ? 112.040 18.937 51.279 1.00 28.16 191 GLY B C 1
ATOM 5352 O O . GLY B 1 191 ? 112.949 19.487 51.910 1.00 22.60 191 GLY B O 1
ATOM 5353 N N . SER B 1 192 ? 112.110 17.635 51.017 1.00 17.38 192 SER B N 1
ATOM 5354 C CA . SER B 1 192 ? 113.296 16.895 51.420 1.00 21.37 192 SER B CA 1
ATOM 5355 C C . SER B 1 192 ? 114.578 17.404 50.775 1.00 16.10 192 SER B C 1
ATOM 5356 O O . SER B 1 192 ? 115.658 17.501 51.368 1.00 21.58 192 SER B O 1
ATOM 5359 N N . ILE B 1 193 ? 114.503 17.699 49.478 1.00 17.75 193 ILE B N 1
ATOM 5360 C CA . ILE B 1 193 ? 115.675 18.174 48.717 1.00 21.11 193 ILE B CA 1
ATOM 5361 C C . ILE B 1 193 ? 116.200 19.510 49.221 1.00 26.15 193 ILE B C 1
ATOM 5362 O O . ILE B 1 193 ? 117.403 19.781 49.112 1.00 25.40 193 ILE B O 1
ATOM 5367 N N . ASN B 1 194 ? 115.357 20.376 49.795 1.00 20.67 194 ASN B N 1
ATOM 5368 C CA . ASN B 1 194 ? 115.924 21.668 50.236 1.00 25.16 194 ASN B CA 1
ATOM 5369 C C . ASN B 1 194 ? 115.949 21.835 51.749 1.00 20.10 194 ASN B C 1
ATOM 5370 O O . ASN B 1 194 ? 115.793 22.926 52.308 1.00 24.11 194 ASN B O 1
ATOM 5375 N N . SER B 1 195 ? 116.202 20.743 52.469 1.00 15.67 195 SER B N 1
ATOM 5376 C CA . SER B 1 195 ? 116.451 20.666 53.879 1.00 13.05 195 SER B CA 1
ATOM 5377 C C . SER B 1 195 ? 117.945 20.518 54.193 1.00 15.01 195 SER B C 1
ATOM 5378 O O . SER B 1 195 ? 118.706 20.054 53.348 1.00 18.72 195 SER B O 1
ATOM 5381 N N . HIS B 1 196 ? 118.337 20.896 55.400 1.00 18.62 196 HIS B N 1
ATOM 5382 C CA . HIS B 1 196 ? 119.742 20.798 55.809 1.00 22.11 196 HIS B CA 1
ATOM 5383 C C . HIS B 1 196 ? 119.970 19.427 56.449 1.00 19.26 196 HIS B C 1
ATOM 5384 O O . HIS B 1 196 ? 121.053 18.845 56.319 1.00 19.18 196 HIS B O 1
ATOM 5391 N N . GLU B 1 197 ? 118.940 18.936 57.134 1.00 16.47 197 GLU B N 1
ATOM 5392 C CA . GLU B 1 197 ? 118.959 17.663 57.849 1.00 19.02 197 GLU B CA 1
ATOM 5393 C C . GLU B 1 197 ? 117.625 16.909 57.652 1.00 20.66 197 GLU B C 1
ATOM 5394 O O . GLU B 1 197 ? 116.675 17.510 57.171 1.00 18.34 197 GLU B O 1
ATOM 5400 N N . HIS B 1 198 ? 117.589 15.647 58.022 1.00 17.87 198 HIS B N 1
ATOM 5401 C CA . HIS B 1 198 ? 116.359 14.843 58.077 1.00 19.61 198 HIS B CA 1
ATOM 5402 C C . HIS B 1 198 ? 116.228 14.182 59.440 1.00 19.61 198 HIS B C 1
ATOM 5403 O O . HIS B 1 198 ? 117.235 13.796 60.051 1.00 20.28 198 HIS B O 1
ATOM 5410 N N . ILE B 1 199 ? 114.983 14.039 59.919 1.00 15.13 199 ILE B N 1
ATOM 5411 C CA . ILE B 1 199 ? 114.726 13.321 61.167 1.00 13.73 199 ILE B CA 1
ATOM 5412 C C . ILE B 1 199 ? 113.772 12.170 60.847 1.00 20.16 199 ILE B C 1
ATOM 5413 O O . ILE B 1 199 ? 112.664 12.419 60.395 1.00 18.83 199 ILE B O 1
ATOM 5418 N N . ILE B 1 200 ? 114.166 10.924 61.005 1.00 17.79 200 ILE B N 1
ATOM 5419 C CA . ILE B 1 200 ? 113.401 9.737 60.614 1.00 16.83 200 ILE B CA 1
ATOM 5420 C C . ILE B 1 200 ? 112.628 9.143 61.776 1.00 18.08 200 ILE B C 1
ATOM 5421 O O . ILE B 1 200 ? 113.074 9.055 62.916 1.00 18.66 200 ILE B O 1
ATOM 5426 N N . MET B 1 201 ? 111.374 8.726 61.519 1.00 18.78 201 MET B N 1
ATOM 5427 C CA . MET B 1 201 ? 110.473 8.135 62.493 1.00 18.69 201 MET B CA 1
ATOM 5428 C C . MET B 1 201 ? 109.746 6.923 61.875 1.00 12.99 201 MET B C 1
ATOM 5429 O O . MET B 1 201 ? 109.466 6.895 60.673 1.00 16.08 201 MET B O 1
ATOM 5434 N N . PRO B 1 202 ? 109.438 5.924 62.671 1.00 14.67 202 PRO B N 1
ATOM 5435 C CA . PRO B 1 202 ? 108.680 4.783 62.107 1.00 18.35 202 PRO B CA 1
ATOM 5436 C C . PRO B 1 202 ? 107.232 5.160 61.770 1.00 22.96 202 PRO B C 1
ATOM 5437 O O . PRO B 1 202 ? 106.704 6.138 62.315 1.00 18.02 202 PRO B O 1
ATOM 5441 N N . THR B 1 203 ? 106.575 4.405 60.894 1.00 16.32 203 THR B N 1
ATOM 5442 C CA . THR B 1 203 ? 105.282 4.781 60.322 1.00 17.26 203 THR B CA 1
ATOM 5443 C C . THR B 1 203 ? 104.096 4.077 60.962 1.00 19.20 203 THR B C 1
ATOM 5444 O O . THR B 1 203 ? 102.955 4.433 60.707 1.00 18.80 203 THR B O 1
ATOM 5448 N N . ILE B 1 204 ? 104.314 3.074 61.796 1.00 15.22 204 ILE B N 1
ATOM 5449 C CA . ILE B 1 204 ? 103.229 2.329 62.438 1.00 20.90 204 ILE B CA 1
ATOM 5450 C C . ILE B 1 204 ? 103.676 1.704 63.743 1.00 22.76 204 ILE B C 1
ATOM 5451 O O . ILE B 1 204 ? 104.874 1.509 63.994 1.00 18.42 204 ILE B O 1
ATOM 5456 N N . ALA B 1 205 ? 102.728 1.371 64.624 1.00 17.74 205 ALA B N 1
ATOM 5457 C CA . ALA B 1 205 ? 103.102 0.627 65.831 1.00 18.77 205 ALA B CA 1
ATOM 5458 C C . ALA B 1 205 ? 103.773 -0.696 65.410 1.00 22.96 205 ALA B C 1
ATOM 5459 O O . ALA B 1 205 ? 103.492 -1.221 64.316 1.00 19.84 205 ALA B O 1
ATOM 5461 N N . MET B 1 206 ? 104.656 -1.212 66.260 1.00 22.87 206 MET B N 1
ATOM 5462 C CA . MET B 1 206 ? 105.504 -2.362 65.957 1.00 23.58 206 MET B CA 1
ATOM 5463 C C . MET B 1 206 ? 105.416 -3.445 67.039 1.00 23.36 206 MET B C 1
ATOM 5464 O O . MET B 1 206 ? 105.437 -3.136 68.242 1.00 21.20 206 MET B O 1
ATOM 5469 N N . THR B 1 207 ? 105.332 -4.710 66.601 1.00 22.13 207 THR B N 1
ATOM 5470 C CA . THR B 1 207 ? 105.451 -5.843 67.519 1.00 21.64 207 THR B CA 1
ATOM 5471 C C . THR B 1 207 ? 106.925 -6.217 67.728 1.00 21.19 207 THR B C 1
ATOM 5472 O O . THR B 1 207 ? 107.741 -5.712 66.953 1.00 23.70 207 THR B O 1
ATOM 5476 N N . GLU B 1 208 ? 107.238 -7.067 68.686 1.00 22.25 208 GLU B N 1
ATOM 5477 C CA . GLU B 1 208 ? 108.592 -7.604 68.877 1.00 25.67 208 GLU B CA 1
ATOM 5478 C C . GLU B 1 208 ? 109.156 -8.226 67.615 1.00 23.48 208 GLU B C 1
ATOM 5479 O O . GLU B 1 208 ? 110.341 -8.083 67.277 1.00 25.15 208 GLU B O 1
ATOM 5485 N N . ALA B 1 209 ? 108.376 -8.906 66.774 1.00 20.92 209 ALA B N 1
ATOM 5486 C CA . ALA B 1 209 ? 108.927 -9.389 65.514 1.00 21.28 209 ALA B CA 1
ATOM 5487 C C . ALA B 1 209 ? 109.381 -8.273 64.579 1.00 29.17 209 ALA B C 1
ATOM 5488 O O . ALA B 1 209 ? 110.202 -8.484 63.675 1.00 21.64 209 ALA B O 1
ATOM 5490 N N . ASP B 1 210 ? 108.848 -7.060 64.748 1.00 20.59 210 ASP B N 1
ATOM 5491 C CA . ASP B 1 210 ? 109.179 -5.957 63.872 1.00 18.96 210 ASP B CA 1
ATOM 5492 C C . ASP B 1 210 ? 110.269 -5.064 64.489 1.00 21.40 210 ASP B C 1
ATOM 5493 O O . ASP B 1 210 ? 110.480 -3.958 63.981 1.00 22.01 210 ASP B O 1
ATOM 5498 N N . LYS B 1 211 ? 110.951 -5.481 65.546 1.00 21.13 211 LYS B N 1
ATOM 5499 C CA . LYS B 1 211 ? 111.818 -4.557 66.285 1.00 18.04 211 LYS B CA 1
ATOM 5500 C C . LYS B 1 211 ? 112.954 -3.941 65.475 1.00 19.76 211 LYS B C 1
ATOM 5501 O O . LYS B 1 211 ? 113.400 -2.839 65.853 1.00 20.81 211 LYS B O 1
ATOM 5507 N N . ASP B 1 212 ? 113.459 -4.549 64.407 1.00 18.67 212 ASP B N 1
ATOM 5508 C CA . ASP B 1 212 ? 114.505 -3.901 63.601 1.00 18.15 212 ASP B CA 1
ATOM 5509 C C . ASP B 1 212 ? 113.964 -2.688 62.848 1.00 22.77 212 ASP B C 1
ATOM 5510 O O . ASP B 1 212 ? 114.730 -1.912 62.293 1.00 21.65 212 ASP B O 1
ATOM 5515 N N . TYR B 1 213 ? 112.630 -2.548 62.825 1.00 20.41 213 TYR B N 1
ATOM 5516 C CA . TYR B 1 213 ? 111.971 -1.440 62.143 1.00 19.69 213 TYR B CA 1
ATOM 5517 C C . TYR B 1 213 ? 111.638 -0.317 63.114 1.00 16.46 213 TYR B C 1
ATOM 5518 O O . TYR B 1 213 ? 111.098 0.727 62.709 1.00 20.19 213 TYR B O 1
ATOM 5527 N N . ALA B 1 214 ? 111.950 -0.494 64.384 1.00 15.66 214 ALA B N 1
ATOM 5528 C CA . ALA B 1 214 ? 111.631 0.552 65.363 1.00 17.26 214 ALA B CA 1
ATOM 5529 C C . ALA B 1 214 ? 112.886 1.434 65.537 1.00 17.20 214 ALA B C 1
ATOM 5530 O O . ALA B 1 214 ? 113.617 1.250 66.517 1.00 21.09 214 ALA B O 1
ATOM 5532 N N . VAL B 1 215 ? 113.014 2.324 64.556 1.00 17.92 215 VAL B N 1
ATOM 5533 C CA . VAL B 1 215 ? 114.204 3.187 64.506 1.00 21.16 215 VAL B CA 1
ATOM 5534 C C . VAL B 1 215 ? 113.839 4.639 64.219 1.00 19.49 215 VAL B C 1
ATOM 5535 O O . VAL B 1 215 ? 112.987 4.946 63.380 1.00 16.70 215 VAL B O 1
ATOM 5539 N N . SER B 1 216 ? 114.537 5.525 64.934 1.00 17.25 216 SER B N 1
ATOM 5540 C CA . SER B 1 216 ? 114.408 6.972 64.746 1.00 14.91 216 SER B CA 1
ATOM 5541 C C . SER B 1 216 ? 115.797 7.614 64.889 1.00 16.70 216 SER B C 1
ATOM 5542 O O . SER B 1 216 ? 116.518 7.162 65.780 1.00 17.67 216 SER B O 1
ATOM 5545 N N . PHE B 1 217 ? 116.145 8.610 64.099 1.00 17.42 217 PHE B N 1
ATOM 5546 C CA . PHE B 1 217 ? 117.455 9.282 64.181 1.00 16.35 217 PHE B CA 1
ATOM 5547 C C . PHE B 1 217 ? 117.425 10.579 63.385 1.00 18.83 217 PHE B C 1
ATOM 5548 O O . PHE B 1 217 ? 116.500 10.821 62.587 1.00 17.59 217 PHE B O 1
ATOM 5556 N N . ALA B 1 218 ? 118.504 11.360 63.467 1.00 15.49 218 ALA B N 1
ATOM 5557 C CA . ALA B 1 218 ? 118.672 12.476 62.535 1.00 14.20 218 ALA B CA 1
ATOM 5558 C C . ALA B 1 218 ? 119.985 12.413 61.773 1.00 18.66 218 ALA B C 1
ATOM 5559 O O . ALA B 1 218 ? 120.970 11.897 62.338 1.00 18.36 218 ALA B O 1
ATOM 5561 N N . CYS B 1 219 ? 120.050 12.916 60.559 1.00 19.28 219 CYS B N 1
ATOM 5562 C CA . CYS B 1 219 ? 121.272 12.943 59.757 1.00 16.14 219 CYS B CA 1
ATOM 5563 C C . CYS B 1 219 ? 121.285 14.131 58.813 1.00 22.31 219 CYS B C 1
ATOM 5564 O O . CYS B 1 219 ? 120.229 14.586 58.368 1.00 21.45 219 CYS B O 1
ATOM 5567 N N . PRO B 1 220 ? 122.473 14.633 58.483 1.00 21.09 220 PRO B N 1
ATOM 5568 C CA . PRO B 1 220 ? 122.603 15.680 57.474 1.00 17.45 220 PRO B CA 1
ATOM 5569 C C . PRO B 1 220 ? 122.068 15.248 56.119 1.00 18.60 220 PRO B C 1
ATOM 5570 O O . PRO B 1 220 ? 122.130 14.063 55.788 1.00 21.90 220 PRO B O 1
ATOM 5574 N N . SER B 1 221 ? 121.568 16.158 55.288 1.00 20.73 221 SER B N 1
ATOM 5575 C CA . SER B 1 221 ? 120.942 15.732 54.027 1.00 25.86 221 SER B CA 1
ATOM 5576 C C . SER B 1 221 ? 121.982 15.288 53.009 1.00 32.74 221 SER B C 1
ATOM 5577 O O . SER B 1 221 ? 121.697 14.783 51.920 1.00 31.63 221 SER B O 1
ATOM 5580 N N . ASP B 1 222 ? 123.265 15.440 53.351 1.00 25.23 222 ASP B N 1
ATOM 5581 C CA . ASP B 1 222 ? 124.276 14.945 52.419 1.00 28.97 222 ASP B CA 1
ATOM 5582 C C . ASP B 1 222 ? 125.138 13.892 53.106 1.00 23.98 222 ASP B C 1
ATOM 5583 O O . ASP B 1 222 ? 126.286 13.712 52.700 1.00 28.94 222 ASP B O 1
ATOM 5588 N N . ALA B 1 223 ? 124.598 13.188 54.099 1.00 23.33 223 ALA B N 1
ATOM 5589 C CA . ALA B 1 223 ? 125.302 12.045 54.687 1.00 21.49 223 ALA B CA 1
ATOM 5590 C C . ALA B 1 223 ? 125.650 10.997 53.635 1.00 23.18 223 ALA B C 1
ATOM 5591 O O . ALA B 1 223 ? 124.986 10.919 52.591 1.00 23.30 223 ALA B O 1
ATOM 5593 N N . ASP B 1 224 ? 126.691 10.180 53.873 1.00 24.24 224 ASP B N 1
ATOM 5594 C CA . ASP B 1 224 ? 127.129 9.226 52.847 1.00 23.34 224 ASP B CA 1
ATOM 5595 C C . ASP B 1 224 ? 126.122 8.079 52.674 1.00 18.95 224 ASP B C 1
ATOM 5596 O O . ASP B 1 224 ? 125.764 7.430 53.653 1.00 23.53 224 ASP B O 1
ATOM 5601 N N . GLY B 1 225 ? 125.690 7.852 51.439 1.00 20.84 225 GLY B N 1
ATOM 5602 C CA . GLY B 1 225 ? 124.731 6.829 51.088 1.00 24.68 225 GLY B CA 1
ATOM 5603 C C . GLY B 1 225 ? 123.301 7.335 50.911 1.00 26.02 225 GLY B C 1
ATOM 5604 O O . GLY B 1 225 ? 122.419 6.554 50.541 1.00 19.81 225 GLY B O 1
ATOM 5605 N N . LEU B 1 226 ? 123.075 8.619 51.174 1.00 20.99 226 LEU B N 1
ATOM 5606 C CA . LEU B 1 226 ? 121.748 9.244 51.078 1.00 18.68 226 LEU B CA 1
ATOM 5607 C C . LEU B 1 226 ? 121.576 10.060 49.821 1.00 19.27 226 LEU B C 1
ATOM 5608 O O . LEU B 1 226 ? 122.348 10.956 49.460 1.00 21.53 226 LEU B O 1
ATOM 5613 N N . PHE B 1 227 ? 120.483 9.791 49.071 1.00 16.93 227 PHE B N 1
ATOM 5614 C CA . PHE B 1 227 ? 120.225 10.502 47.835 1.00 13.78 227 PHE B CA 1
ATOM 5615 C C . PHE B 1 227 ? 118.716 10.621 47.580 1.00 16.72 227 PHE B C 1
ATOM 5616 O O . PHE B 1 227 ? 117.996 9.876 48.251 1.00 19.36 227 PHE B O 1
ATOM 5624 N N . MET B 1 228 ? 118.276 11.474 46.664 1.00 15.16 228 MET B N 1
ATOM 5625 C CA . MET B 1 228 ? 116.838 11.686 46.426 1.00 17.88 228 MET B CA 1
ATOM 5626 C C . MET B 1 228 ? 116.409 11.543 44.982 1.00 20.66 228 MET B C 1
ATOM 5627 O O . MET B 1 228 ? 117.084 11.982 44.051 1.00 20.95 228 MET B O 1
ATOM 5632 N N . ILE B 1 229 ? 115.228 10.953 44.711 1.00 21.45 229 ILE B N 1
ATOM 5633 C CA . ILE B 1 229 ? 114.693 10.898 43.352 1.00 18.38 229 ILE B CA 1
ATOM 5634 C C . ILE B 1 229 ? 113.406 11.724 43.299 1.00 20.43 229 ILE B C 1
ATOM 5635 O O . ILE B 1 229 ? 112.453 11.457 44.031 1.00 23.55 229 ILE B O 1
ATOM 5640 N N . TYR B 1 230 ? 113.376 12.740 42.477 1.00 21.08 230 TYR B N 1
ATOM 5641 C CA . TYR B 1 230 ? 112.266 13.689 42.402 1.00 21.57 230 TYR B CA 1
ATOM 5642 C C . TYR B 1 230 ? 110.963 12.969 42.044 1.00 20.96 230 TYR B C 1
ATOM 5643 O O . TYR B 1 230 ? 110.978 12.066 41.199 1.00 26.20 230 TYR B O 1
ATOM 5652 N N . GLY B 1 231 ? 109.832 13.352 42.625 1.00 21.48 231 GLY B N 1
ATOM 5653 C CA . GLY B 1 231 ? 108.532 12.823 42.190 1.00 20.14 231 GLY B CA 1
ATOM 5654 C C . GLY B 1 231 ? 107.847 13.778 41.234 1.00 24.28 231 GLY B C 1
ATOM 5655 O O . GLY B 1 231 ? 107.906 14.996 41.448 1.00 22.60 231 GLY B O 1
ATOM 5656 N N . ARG B 1 232 ? 107.191 13.306 40.181 1.00 19.87 232 ARG B N 1
ATOM 5657 C CA . ARG B 1 232 ? 106.529 14.244 39.267 1.00 24.18 232 ARG B CA 1
ATOM 5658 C C . ARG B 1 232 ? 105.313 14.930 39.913 1.00 24.43 232 ARG B C 1
ATOM 5659 O O . ARG B 1 232 ? 104.746 14.401 40.868 1.00 20.69 232 ARG B O 1
ATOM 5667 N N . GLN B 1 233 ? 104.901 16.088 39.384 1.00 20.88 233 GLN B N 1
ATOM 5668 C CA . GLN B 1 233 ? 103.670 16.755 39.775 1.00 22.66 233 GLN B CA 1
ATOM 5669 C C . GLN B 1 233 ? 102.834 17.098 38.535 1.00 19.10 233 GLN B C 1
ATOM 5670 O O . GLN B 1 233 ? 103.400 17.341 37.461 1.00 19.90 233 GLN B O 1
ATOM 5676 N N . SER B 1 234 ? 101.503 17.121 38.725 1.00 17.37 234 SER B N 1
ATOM 5677 C CA . SER B 1 234 ? 100.654 17.645 37.657 1.00 18.11 234 SER B CA 1
ATOM 5678 C C . SER B 1 234 ? 101.173 18.998 37.170 1.00 18.52 234 SER B C 1
ATOM 5679 O O . SER B 1 234 ? 101.447 19.875 38.002 1.00 18.91 234 SER B O 1
ATOM 5682 N N . CYS B 1 235 ? 101.338 19.146 35.862 1.00 18.23 235 CYS B N 1
ATOM 5683 C CA . CYS B 1 235 ? 101.774 20.354 35.173 1.00 15.93 235 CYS B CA 1
ATOM 5684 C C . CYS B 1 235 ? 103.204 20.774 35.498 1.00 22.83 235 CYS B C 1
ATOM 5685 O O . CYS B 1 235 ? 103.613 21.890 35.158 1.00 19.85 235 CYS B O 1
ATOM 5688 N N . ASP B 1 236 ? 103.981 19.900 36.130 1.00 20.84 236 ASP B N 1
ATOM 5689 C CA . ASP B 1 236 ? 105.352 20.219 36.526 1.00 21.56 236 ASP B CA 1
ATOM 5690 C C . ASP B 1 236 ? 106.189 20.827 35.401 1.00 21.95 236 ASP B C 1
ATOM 5691 O O . ASP B 1 236 ? 106.850 21.847 35.672 1.00 21.87 236 ASP B O 1
ATOM 5696 N N . THR B 1 237 ? 106.175 20.245 34.202 1.00 20.07 237 THR B N 1
ATOM 5697 C CA . THR B 1 237 ? 107.050 20.756 33.144 1.00 22.37 237 THR B CA 1
ATOM 5698 C C . THR B 1 237 ? 106.593 22.070 32.539 1.00 25.30 237 THR B C 1
ATOM 5699 O O . THR B 1 237 ? 107.293 22.565 31.639 1.00 24.72 237 THR B O 1
ATOM 5703 N N . ARG B 1 238 ? 105.497 22.685 32.992 1.00 23.29 238 ARG B N 1
ATOM 5704 C CA . ARG B 1 238 ? 105.218 24.049 32.534 1.00 23.86 238 ARG B CA 1
ATOM 5705 C C . ARG B 1 238 ? 106.354 24.973 32.998 1.00 21.83 238 ARG B C 1
ATOM 5706 O O . ARG B 1 238 ? 106.641 25.988 32.347 1.00 18.75 238 ARG B O 1
ATOM 5714 N N . LYS B 1 239 ? 106.995 24.596 34.099 1.00 20.77 239 LYS B N 1
ATOM 5715 C CA . LYS B 1 239 ? 108.056 25.441 34.668 1.00 21.83 239 LYS B CA 1
ATOM 5716 C C . LYS B 1 239 ? 109.291 25.495 33.750 1.00 23.06 239 LYS B C 1
ATOM 5717 O O . LYS B 1 239 ? 110.122 26.396 33.889 1.00 22.27 239 LYS B O 1
ATOM 5723 N N . MET B 1 240 ? 109.426 24.546 32.828 1.00 22.58 240 MET B N 1
ATOM 5724 C CA . MET B 1 240 ? 110.585 24.517 31.942 1.00 26.23 240 MET B CA 1
ATOM 5725 C C . MET B 1 240 ? 110.407 25.375 30.692 1.00 29.28 240 MET B C 1
ATOM 5726 O O . MET B 1 240 ? 111.371 25.510 29.928 1.00 28.49 240 MET B O 1
ATOM 5731 N N . GLU B 1 241 ? 109.227 25.934 30.465 1.00 23.06 241 GLU B N 1
ATOM 5732 C CA . GLU B 1 241 ? 108.932 26.717 29.276 1.00 24.76 241 GLU B CA 1
ATOM 5733 C C . GLU B 1 241 ? 109.569 28.102 29.339 1.00 27.18 241 GLU B C 1
ATOM 5734 O O . GLU B 1 241 ? 109.620 28.801 30.349 1.00 24.65 241 GLU B O 1
ATOM 5740 N N . GLU B 1 242 ? 110.110 28.559 28.213 1.00 39.33 242 GLU B N 1
ATOM 5741 C CA . GLU B 1 242 ? 110.768 29.856 28.128 1.00 31.12 242 GLU B CA 1
ATOM 5742 C C . GLU B 1 242 ? 109.872 31.025 28.496 1.00 24.03 242 GLU B C 1
ATOM 5743 O O . GLU B 1 242 ? 108.871 31.313 27.847 1.00 32.61 242 GLU B O 1
ATOM 5749 N N . GLY B 1 243 ? 110.220 31.750 29.556 1.00 33.31 243 GLY B N 1
ATOM 5750 C CA . GLY B 1 243 ? 109.396 32.882 29.950 1.00 43.32 243 GLY B CA 1
ATOM 5751 C C . GLY B 1 243 ? 108.130 32.430 30.664 1.00 38.23 243 GLY B C 1
ATOM 5752 O O . GLY B 1 243 ? 107.134 33.152 30.703 1.00 36.12 243 GLY B O 1
ATOM 5753 N N . ALA B 1 244 ? 108.167 31.230 31.234 1.00 29.64 244 ALA B N 1
ATOM 5754 C CA . ALA B 1 244 ? 106.960 30.726 31.903 1.00 26.65 244 ALA B CA 1
ATOM 5755 C C . ALA B 1 244 ? 106.486 31.678 32.983 1.00 21.37 244 ALA B C 1
ATOM 5756 O O . ALA B 1 244 ? 107.303 32.085 33.826 1.00 25.70 244 ALA B O 1
ATOM 5758 N N . ASP B 1 245 ? 105.208 32.078 33.002 1.00 23.09 245 ASP B N 1
ATOM 5759 C CA . ASP B 1 245 ? 104.766 33.016 34.049 1.00 21.63 245 ASP B CA 1
ATOM 5760 C C . ASP B 1 245 ? 103.262 32.880 34.300 1.00 21.95 245 ASP B C 1
ATOM 5761 O O . ASP B 1 245 ? 102.913 32.277 35.317 1.00 22.24 245 ASP B O 1
ATOM 5766 N N . ILE B 1 246 ? 102.424 33.420 33.413 1.00 25.78 246 ILE B N 1
ATOM 5767 C CA . ILE B 1 246 ? 100.974 33.375 33.588 1.00 25.69 246 ILE B CA 1
ATOM 5768 C C . ILE B 1 246 ? 100.476 31.935 33.644 1.00 23.78 246 ILE B C 1
ATOM 5769 O O . ILE B 1 246 ? 99.632 31.623 34.496 1.00 23.78 246 ILE B O 1
ATOM 5774 N N . ASP B 1 247 ? 100.976 31.061 32.792 1.00 23.02 247 ASP B N 1
ATOM 5775 C CA . ASP B 1 247 ? 100.503 29.680 32.704 1.00 19.36 247 ASP B CA 1
ATOM 5776 C C . ASP B 1 247 ? 100.878 28.860 33.932 1.00 22.12 247 ASP B C 1
ATOM 5777 O O . ASP B 1 247 ? 100.413 27.724 34.070 1.00 21.60 247 ASP B O 1
ATOM 5782 N N . LEU B 1 248 ? 101.693 29.371 34.853 1.00 19.53 248 LEU B N 1
ATOM 5783 C CA . LEU B 1 248 ? 102.033 28.647 36.069 1.00 18.96 248 LEU B CA 1
ATOM 5784 C C . LEU B 1 248 ? 101.009 28.846 37.187 1.00 19.59 248 LEU B C 1
ATOM 5785 O O . LEU B 1 248 ? 100.983 28.048 38.135 1.00 24.76 248 LEU B O 1
ATOM 5790 N N . GLY B 1 249 ? 100.195 29.886 37.141 1.00 17.23 249 GLY B N 1
ATOM 5791 C CA . GLY B 1 249 ? 99.230 30.174 38.204 1.00 18.36 249 GLY B CA 1
ATOM 5792 C C . GLY B 1 249 ? 99.803 30.763 39.469 1.00 17.13 249 GLY B C 1
ATOM 5793 O O . GLY B 1 249 ? 99.317 31.789 39.978 1.00 18.73 249 GLY B O 1
ATOM 5794 N N . ASN B 1 250 ? 100.808 30.101 40.016 1.00 16.39 250 ASN B N 1
ATOM 5795 C CA . ASN B 1 250 ? 101.609 30.473 41.170 1.00 18.89 250 ASN B CA 1
ATOM 5796 C C . ASN B 1 250 ? 103.076 30.438 40.717 1.00 21.31 250 ASN B C 1
ATOM 5797 O O . ASN B 1 250 ? 103.727 29.398 40.789 1.00 23.65 250 ASN B O 1
ATOM 5802 N N . LYS B 1 251 ? 103.592 31.565 40.218 1.00 18.83 251 LYS B N 1
ATOM 5803 C CA . LYS B 1 251 ? 104.965 31.535 39.695 1.00 18.51 251 LYS B CA 1
ATOM 5804 C C . LYS B 1 251 ? 105.995 31.477 40.802 1.00 19.63 251 LYS B C 1
ATOM 5805 O O . LYS B 1 251 ? 107.033 30.840 40.634 1.00 21.39 251 LYS B O 1
ATOM 5811 N N . GLN B 1 252 ? 105.787 32.110 41.954 1.00 20.44 252 GLN B N 1
ATOM 5812 C CA . GLN B 1 252 ? 106.851 32.140 42.950 1.00 26.84 252 GLN B CA 1
ATOM 5813 C C . GLN B 1 252 ? 107.022 30.898 43.811 1.00 27.40 252 GLN B C 1
ATOM 5814 O O . GLN B 1 252 ? 108.160 30.557 44.206 1.00 20.32 252 GLN B O 1
ATOM 5820 N N . PHE B 1 253 ? 105.891 30.256 44.128 1.00 16.61 253 PHE B N 1
ATOM 5821 C CA . PHE B 1 253 ? 105.868 29.265 45.190 1.00 17.11 253 PHE B CA 1
ATOM 5822 C C . PHE B 1 253 ? 105.271 27.906 44.791 1.00 24.44 253 PHE B C 1
ATOM 5823 O O . PHE B 1 253 ? 104.434 27.889 43.885 1.00 22.10 253 PHE B O 1
ATOM 5831 N N . GLY B 1 254 ? 105.708 26.851 45.478 1.00 24.75 254 GLY B N 1
ATOM 5832 C CA . GLY B 1 254 ? 105.311 25.470 45.216 1.00 24.15 254 GLY B CA 1
ATOM 5833 C C . GLY B 1 254 ? 105.852 24.510 46.245 1.00 25.64 254 GLY B C 1
ATOM 5834 O O . GLY B 1 254 ? 106.617 24.861 47.148 1.00 21.97 254 GLY B O 1
ATOM 5835 N N . GLY B 1 255 ? 105.507 23.222 46.219 1.00 24.76 255 GLY B N 1
ATOM 5836 C CA . GLY B 1 255 ? 106.107 22.321 47.211 1.00 23.09 255 GLY B CA 1
ATOM 5837 C C . GLY B 1 255 ? 106.306 20.947 46.569 1.00 26.49 255 GLY B C 1
ATOM 5838 O O . GLY B 1 255 ? 105.308 20.343 46.157 1.00 52.06 255 GLY B O 1
ATOM 5839 N N . GLN B 1 256 ? 107.505 20.402 46.430 1.00 25.35 256 GLN B N 1
ATOM 5840 C CA . GLN B 1 256 ? 107.673 19.208 45.584 1.00 24.47 256 GLN B CA 1
ATOM 5841 C C . GLN B 1 256 ? 108.124 18.050 46.479 1.00 25.16 256 GLN B C 1
ATOM 5842 O O . GLN B 1 256 ? 108.728 18.324 47.516 1.00 33.24 256 GLN B O 1
ATOM 5848 N N . GLU B 1 257 ? 107.832 16.816 46.095 1.00 23.97 257 GLU B N 1
ATOM 5849 C CA . GLU B 1 257 ? 108.078 15.596 46.849 1.00 22.03 257 GLU B CA 1
ATOM 5850 C C . GLU B 1 257 ? 109.214 14.771 46.252 1.00 20.95 257 GLU B C 1
ATOM 5851 O O . GLU B 1 257 ? 109.528 14.895 45.068 1.00 20.88 257 GLU B O 1
ATOM 5857 N N . ALA B 1 258 ? 109.810 13.907 47.082 1.00 18.80 258 ALA B N 1
ATOM 5858 C CA . ALA B 1 258 ? 110.850 13.018 46.574 1.00 16.70 258 ALA B CA 1
ATOM 5859 C C . ALA B 1 258 ? 110.925 11.693 47.348 1.00 14.58 258 ALA B C 1
ATOM 5860 O O . ALA B 1 258 ? 110.544 11.665 48.525 1.00 16.05 258 ALA B O 1
ATOM 5862 N N . LEU B 1 259 ? 111.460 10.677 46.670 1.00 15.51 259 LEU B N 1
ATOM 5863 C CA . LEU B 1 259 ? 111.844 9.423 47.310 1.00 20.18 259 LEU B CA 1
ATOM 5864 C C . LEU B 1 259 ? 113.263 9.533 47.918 1.00 18.35 259 LEU B C 1
ATOM 5865 O O . LEU B 1 259 ? 114.167 9.824 47.126 1.00 21.57 259 LEU B O 1
ATOM 5870 N N . VAL B 1 260 ? 113.363 9.306 49.211 1.00 19.36 260 VAL B N 1
ATOM 5871 C CA . VAL B 1 260 ? 114.632 9.436 49.925 1.00 23.13 260 VAL B CA 1
ATOM 5872 C C . VAL B 1 260 ? 115.171 8.025 50.167 1.00 21.57 260 VAL B C 1
ATOM 5873 O O . VAL B 1 260 ? 114.549 7.263 50.910 1.00 22.69 260 VAL B O 1
ATOM 5877 N N . VAL B 1 261 ? 116.299 7.704 49.541 1.00 20.14 261 VAL B N 1
ATOM 5878 C CA . VAL B 1 261 ? 116.922 6.383 49.636 1.00 20.52 261 VAL B CA 1
ATOM 5879 C C . VAL B 1 261 ? 118.067 6.389 50.649 1.00 18.02 261 VAL B C 1
ATOM 5880 O O . VAL B 1 261 ? 118.945 7.256 50.560 1.00 18.28 261 VAL B O 1
ATOM 5884 N N . PHE B 1 262 ? 118.023 5.465 51.588 1.00 15.61 262 PHE B N 1
ATOM 5885 C CA . PHE B 1 262 ? 119.095 5.255 52.563 1.00 18.49 262 PHE B CA 1
ATOM 5886 C C . PHE B 1 262 ? 119.882 4.011 52.120 1.00 22.13 262 PHE B C 1
ATOM 5887 O O . PHE B 1 262 ? 119.495 2.912 52.504 1.00 20.03 262 PHE B O 1
ATOM 5895 N N . ASP B 1 263 ? 120.927 4.220 51.335 1.00 21.71 263 ASP B N 1
ATOM 5896 C CA . ASP B 1 263 ? 121.737 3.106 50.802 1.00 18.70 263 ASP B CA 1
ATOM 5897 C C . ASP B 1 263 ? 122.888 2.808 51.768 1.00 27.34 263 ASP B C 1
ATOM 5898 O O . ASP B 1 263 ? 124.030 3.240 51.571 1.00 24.31 263 ASP B O 1
ATOM 5903 N N . ASN B 1 264 ? 122.556 2.091 52.824 1.00 19.68 264 ASN B N 1
ATOM 5904 C CA . ASN B 1 264 ? 123.467 1.708 53.901 1.00 18.62 264 ASN B CA 1
ATOM 5905 C C . ASN B 1 264 ? 124.091 2.931 54.538 1.00 25.74 264 ASN B C 1
ATOM 5906 O O . ASN B 1 264 ? 125.286 3.179 54.408 1.00 25.44 264 ASN B O 1
ATOM 5911 N N . VAL B 1 265 ? 123.284 3.720 55.236 1.00 18.24 265 VAL B N 1
ATOM 5912 C CA . VAL B 1 265 ? 123.751 4.958 55.860 1.00 20.59 265 VAL B CA 1
ATOM 5913 C C . VAL B 1 265 ? 124.172 4.711 57.289 1.00 22.12 265 VAL B C 1
ATOM 5914 O O . VAL B 1 265 ? 123.459 4.095 58.089 1.00 19.64 265 VAL B O 1
ATOM 5918 N N . PHE B 1 266 ? 125.377 5.179 57.685 1.00 18.73 266 PHE B N 1
ATOM 5919 C CA . PHE B 1 266 ? 125.793 5.038 59.082 1.00 19.86 266 PHE B CA 1
ATOM 5920 C C . PHE B 1 266 ? 125.316 6.227 59.922 1.00 16.84 266 PHE B C 1
ATOM 5921 O O . PHE B 1 266 ? 125.478 7.382 59.514 1.00 22.34 266 PHE B O 1
ATOM 5929 N N . ILE B 1 267 ? 124.754 5.969 61.075 1.00 16.36 267 ILE B N 1
ATOM 5930 C CA . ILE B 1 267 ? 124.268 6.928 62.065 1.00 15.48 267 ILE B CA 1
ATOM 5931 C C . ILE B 1 267 ? 125.059 6.822 63.355 1.00 16.53 267 ILE B C 1
ATOM 5932 O O . ILE B 1 267 ? 125.022 5.787 64.051 1.00 19.51 267 ILE B O 1
ATOM 5937 N N . PRO B 1 268 ? 125.818 7.840 63.785 1.00 21.10 268 PRO B N 1
ATOM 5938 C CA . PRO B 1 268 ? 126.505 7.763 65.084 1.00 19.34 268 PRO B CA 1
ATOM 5939 C C . PRO B 1 268 ? 125.561 7.753 66.272 1.00 19.81 268 PRO B C 1
ATOM 5940 O O . PRO B 1 268 ? 124.408 8.199 66.203 1.00 20.28 268 PRO B O 1
ATOM 5944 N N . ASN B 1 269 ? 126.044 7.216 67.390 1.00 20.07 269 ASN B N 1
ATOM 5945 C CA . ASN B 1 269 ? 125.217 6.950 68.550 1.00 20.53 269 ASN B CA 1
ATOM 5946 C C . ASN B 1 269 ? 124.535 8.209 69.082 1.00 24.34 269 ASN B C 1
ATOM 5947 O O . ASN B 1 269 ? 123.395 8.157 69.564 1.00 22.45 269 ASN B O 1
ATOM 5952 N N . ASP B 1 270 ? 125.226 9.345 68.990 1.00 20.58 270 ASP B N 1
ATOM 5953 C CA . ASP B 1 270 ? 124.599 10.534 69.573 1.00 20.17 270 ASP B CA 1
ATOM 5954 C C . ASP B 1 270 ? 123.426 11.042 68.731 1.00 24.36 270 ASP B C 1
ATOM 5955 O O . ASP B 1 270 ? 122.708 11.945 69.200 1.00 23.00 270 ASP B O 1
ATOM 5960 N N . ARG B 1 271 ? 123.229 10.493 67.532 1.00 18.13 271 ARG B N 1
ATOM 5961 C CA . ARG B 1 271 ? 122.094 10.929 66.714 1.00 18.45 271 ARG B CA 1
ATOM 5962 C C . ARG B 1 271 ? 120.935 9.922 66.729 1.00 19.22 271 ARG B C 1
ATOM 5963 O O . ARG B 1 271 ? 120.021 10.032 65.891 1.00 19.72 271 ARG B O 1
ATOM 5971 N N . ILE B 1 272 ? 120.955 8.957 67.624 1.00 16.87 272 ILE B N 1
ATOM 5972 C CA . ILE B 1 272 ? 119.888 7.948 67.686 1.00 23.32 272 ILE B CA 1
ATOM 5973 C C . ILE B 1 272 ? 118.855 8.347 68.732 1.00 19.28 272 ILE B C 1
ATOM 5974 O O . ILE B 1 272 ? 119.222 8.687 69.866 1.00 17.75 272 ILE B O 1
ATOM 5979 N N . PHE B 1 273 ? 117.565 8.284 68.319 1.00 18.99 273 PHE B N 1
ATOM 5980 C CA . PHE B 1 273 ? 116.426 8.570 69.210 1.00 17.68 273 PHE B CA 1
ATOM 5981 C C . PHE B 1 273 ? 115.531 7.366 69.512 1.00 18.86 273 PHE B C 1
ATOM 5982 O O . PHE B 1 273 ? 114.727 7.421 70.458 1.00 16.47 273 PHE B O 1
ATOM 5990 N N . LEU B 1 274 ? 115.654 6.261 68.773 1.00 19.06 274 LEU B N 1
ATOM 5991 C CA . LEU B 1 274 ? 114.925 5.011 69.020 1.00 17.62 274 LEU B CA 1
ATOM 5992 C C . LEU B 1 274 ? 115.681 3.841 68.383 1.00 16.92 274 LEU B C 1
ATOM 5993 O O . LEU B 1 274 ? 116.085 3.949 67.229 1.00 17.10 274 LEU B O 1
ATOM 5998 N N . CYS B 1 275 ? 115.900 2.737 69.096 1.00 21.57 275 CYS B N 1
ATOM 5999 C CA . CYS B 1 275 ? 116.672 1.627 68.506 1.00 27.82 275 CYS B CA 1
ATOM 6000 C C . CYS B 1 275 ? 116.205 0.294 69.087 1.00 20.81 275 CYS B C 1
ATOM 6001 O O . CYS B 1 275 ? 116.776 -0.170 70.082 1.00 22.36 275 CYS B O 1
ATOM 6004 N N . GLN B 1 276 ? 115.166 -0.259 68.484 1.00 21.77 276 GLN B N 1
ATOM 6005 C CA . GLN B 1 276 ? 114.546 -1.546 68.721 1.00 20.48 276 GLN B CA 1
ATOM 6006 C C . GLN B 1 276 ? 113.615 -1.614 69.917 1.00 23.11 276 GLN B C 1
ATOM 6007 O O . GLN B 1 276 ? 113.091 -2.703 70.227 1.00 22.63 276 GLN B O 1
ATOM 6013 N N . GLU B 1 277 ? 113.354 -0.511 70.622 1.00 19.98 277 GLU B N 1
ATOM 6014 C CA . GLU B 1 277 ? 112.350 -0.502 71.692 1.00 23.30 277 GLU B CA 1
ATOM 6015 C C . GLU B 1 277 ? 110.957 -0.463 71.045 1.00 26.69 277 GLU B C 1
ATOM 6016 O O . GLU B 1 277 ? 110.294 0.575 71.053 1.00 20.34 277 GLU B O 1
ATOM 6022 N N . TYR B 1 278 ? 110.556 -1.592 70.457 1.00 20.29 278 TYR B N 1
ATOM 6023 C CA . TYR B 1 278 ? 109.381 -1.636 69.614 1.00 23.94 278 TYR B CA 1
ATOM 6024 C C . TYR B 1 278 ? 108.104 -1.141 70.296 1.00 18.29 278 TYR B C 1
ATOM 6025 O O . TYR B 1 278 ? 107.189 -0.684 69.594 1.00 24.33 278 TYR B O 1
ATOM 6034 N N . ASP B 1 279 ? 108.039 -1.213 71.607 1.00 16.16 279 ASP B N 1
ATOM 6035 C CA . ASP B 1 279 ? 106.824 -0.824 72.319 1.00 23.08 279 ASP B CA 1
ATOM 6036 C C . ASP B 1 279 ? 106.609 0.688 72.342 1.00 25.47 279 ASP B C 1
ATOM 6037 O O . ASP B 1 279 ? 105.547 1.118 72.826 1.00 22.69 279 ASP B O 1
ATOM 6042 N N . PHE B 1 280 ? 107.548 1.500 71.854 1.00 18.28 280 PHE B N 1
ATOM 6043 C CA . PHE B 1 280 ? 107.385 2.960 71.810 1.00 19.27 280 PHE B CA 1
ATOM 6044 C C . PHE B 1 280 ? 107.256 3.491 70.394 1.00 19.67 280 PHE B C 1
ATOM 6045 O O . PHE B 1 280 ? 107.119 4.715 70.191 1.00 18.40 280 PHE B O 1
ATOM 6053 N N . ALA B 1 281 ? 107.299 2.622 69.382 1.00 14.30 281 ALA B N 1
ATOM 6054 C CA . ALA B 1 281 ? 107.132 3.096 68.014 1.00 17.87 281 ALA B CA 1
ATOM 6055 C C . ALA B 1 281 ? 105.736 3.710 67.862 1.00 21.97 281 ALA B C 1
ATOM 6056 O O . ALA B 1 281 ? 105.528 4.727 67.192 1.00 17.75 281 ALA B O 1
ATOM 6058 N N . GLY B 1 282 ? 104.756 3.061 68.492 1.00 18.79 282 GLY B N 1
ATOM 6059 C CA . GLY B 1 282 ? 103.387 3.554 68.334 1.00 22.90 282 GLY B CA 1
ATOM 6060 C C . GLY B 1 282 ? 103.182 4.939 68.942 1.00 18.84 282 GLY B C 1
ATOM 6061 O O . GLY B 1 282 ? 102.429 5.707 68.332 1.00 21.02 282 GLY B O 1
ATOM 6062 N N . MET B 1 283 ? 103.774 5.248 70.081 1.00 14.81 283 MET B N 1
ATOM 6063 C CA . MET B 1 283 ? 103.772 6.559 70.722 1.00 18.14 283 MET B CA 1
ATOM 6064 C C . MET B 1 283 ? 104.319 7.638 69.798 1.00 20.54 283 MET B C 1
ATOM 6065 O O . MET B 1 283 ? 103.725 8.710 69.672 1.00 15.63 283 MET B O 1
ATOM 6070 N N . MET B 1 284 ? 105.446 7.386 69.134 1.00 17.21 284 MET B N 1
ATOM 6071 C CA . MET B 1 284 ? 106.013 8.361 68.203 1.00 19.48 284 MET B CA 1
ATOM 6072 C C . MET B 1 284 ? 105.076 8.697 67.045 1.00 24.16 284 MET B C 1
ATOM 6073 O O . MET B 1 284 ? 104.852 9.864 66.699 1.00 21.59 284 MET B O 1
ATOM 6078 N N . VAL B 1 285 ? 104.506 7.668 66.420 1.00 18.12 285 VAL B N 1
ATOM 6079 C CA . VAL B 1 285 ? 103.493 7.822 65.388 1.00 18.05 285 VAL B CA 1
ATOM 6080 C C . VAL B 1 285 ? 102.311 8.668 65.885 1.00 13.37 285 VAL B C 1
ATOM 6081 O O . VAL B 1 285 ? 101.912 9.617 65.208 1.00 18.15 285 VAL B O 1
ATOM 6085 N N . GLU B 1 286 ? 101.774 8.311 67.044 1.00 12.49 286 GLU B N 1
ATOM 6086 C CA . GLU B 1 286 ? 100.547 8.945 67.541 1.00 21.31 286 GLU B CA 1
ATOM 6087 C C . GLU B 1 286 ? 100.767 10.438 67.760 1.00 22.04 286 GLU B C 1
ATOM 6088 O O . GLU B 1 286 ? 99.934 11.262 67.383 1.00 16.41 286 GLU B O 1
ATOM 6094 N N . ARG B 1 287 ? 101.922 10.738 68.371 1.00 14.06 287 ARG B N 1
ATOM 6095 C CA . ARG B 1 287 ? 102.154 12.169 68.683 1.00 13.65 287 ARG B CA 1
ATOM 6096 C C . ARG B 1 287 ? 102.585 12.921 67.450 1.00 18.60 287 ARG B C 1
ATOM 6097 O O . ARG B 1 287 ? 102.084 14.048 67.257 1.00 14.23 287 ARG B O 1
ATOM 6105 N N . PHE B 1 288 ? 103.476 12.413 66.577 1.00 14.74 288 PHE B N 1
ATOM 6106 C CA . PHE B 1 288 ? 103.828 13.187 65.400 1.00 14.46 288 PHE B CA 1
ATOM 6107 C C . PHE B 1 288 ? 102.601 13.436 64.511 1.00 17.86 288 PHE B C 1
ATOM 6108 O O . PHE B 1 288 ? 102.325 14.536 64.018 1.00 14.14 288 PHE B O 1
ATOM 6116 N N . ALA B 1 289 ? 101.822 12.396 64.228 1.00 14.26 289 ALA B N 1
ATOM 6117 C CA . ALA B 1 289 ? 100.611 12.583 63.395 1.00 16.56 289 ALA B CA 1
ATOM 6118 C C . ALA B 1 289 ? 99.583 13.537 64.027 1.00 13.81 289 ALA B C 1
ATOM 6119 O O . ALA B 1 289 ? 98.911 14.294 63.294 1.00 16.55 289 ALA B O 1
ATOM 6121 N N . GLY B 1 290 ? 99.481 13.480 65.350 1.00 15.23 290 GLY B N 1
ATOM 6122 C CA . GLY B 1 290 ? 98.535 14.298 66.126 1.00 13.66 290 GLY B CA 1
ATOM 6123 C C . GLY B 1 290 ? 98.886 15.767 65.887 1.00 19.30 290 GLY B C 1
ATOM 6124 O O . GLY B 1 290 ? 98.028 16.580 65.565 1.00 13.39 290 GLY B O 1
ATOM 6125 N N . TYR B 1 291 ? 100.176 16.144 66.027 1.00 13.50 291 TYR B N 1
ATOM 6126 C CA . TYR B 1 291 ? 100.552 17.529 65.716 1.00 15.31 291 TYR B CA 1
ATOM 6127 C C . TYR B 1 291 ? 100.419 17.882 64.240 1.00 16.59 291 TYR B C 1
ATOM 6128 O O . TYR B 1 291 ? 100.062 19.022 63.910 1.00 15.48 291 TYR B O 1
ATOM 6137 N N . HIS B 1 292 ? 100.728 16.942 63.316 1.00 12.51 292 HIS B N 1
ATOM 6138 C CA . HIS B 1 292 ? 100.574 17.272 61.905 1.00 14.31 292 HIS B CA 1
ATOM 6139 C C . HIS B 1 292 ? 99.081 17.457 61.587 1.00 13.55 292 HIS B C 1
ATOM 6140 O O . HIS B 1 292 ? 98.767 18.345 60.795 1.00 15.24 292 HIS B O 1
ATOM 6147 N N . ARG B 1 293 ? 98.216 16.668 62.182 1.00 14.03 293 ARG B N 1
ATOM 6148 C CA . ARG B 1 293 ? 96.757 16.807 61.980 1.00 14.53 293 ARG B CA 1
ATOM 6149 C C . ARG B 1 293 ? 96.261 18.158 62.500 1.00 16.55 293 ARG B C 1
ATOM 6150 O O . ARG B 1 293 ? 95.468 18.823 61.803 1.00 16.21 293 ARG B O 1
ATOM 6158 N N . GLN B 1 294 ? 96.735 18.645 63.637 1.00 16.06 294 GLN B N 1
ATOM 6159 C CA . GLN B 1 294 ? 96.537 20.015 64.106 1.00 14.80 294 GLN B CA 1
ATOM 6160 C C . GLN B 1 294 ? 97.033 21.033 63.083 1.00 14.86 294 GLN B C 1
ATOM 6161 O O . GLN B 1 294 ? 96.323 22.006 62.822 1.00 15.33 294 GLN B O 1
ATOM 6167 N N . SER B 1 295 ? 98.232 20.875 62.528 1.00 11.93 295 SER B N 1
ATOM 6168 C CA . SER B 1 295 ? 98.846 21.820 61.595 1.00 12.75 295 SER B CA 1
ATOM 6169 C C . SER B 1 295 ? 97.950 22.151 60.415 1.00 15.97 295 SER B C 1
ATOM 6170 O O . SER B 1 295 ? 97.933 23.286 59.932 1.00 19.34 295 SER B O 1
ATOM 6173 N N . TYR B 1 296 ? 97.173 21.197 59.886 1.00 13.23 296 TYR B N 1
ATOM 6174 C CA . TYR B 1 296 ? 96.338 21.426 58.718 1.00 13.54 296 TYR B CA 1
ATOM 6175 C C . TYR B 1 296 ? 95.203 22.414 58.985 1.00 10.41 296 TYR B C 1
ATOM 6176 O O . TYR B 1 296 ? 94.757 23.032 58.023 1.00 15.06 296 TYR B O 1
ATOM 6185 N N . GLY B 1 297 ? 94.764 22.514 60.225 1.00 13.70 297 GLY B N 1
ATOM 6186 C CA . GLY B 1 297 ? 93.767 23.469 60.672 1.00 16.87 297 GLY B CA 1
ATOM 6187 C C . GLY B 1 297 ? 94.281 24.902 60.588 1.00 20.41 297 GLY B C 1
ATOM 6188 O O . GLY B 1 297 ? 93.483 25.839 60.726 1.00 16.95 297 GLY B O 1
ATOM 6189 N N . GLY B 1 298 ? 95.585 25.074 60.382 1.00 12.81 298 GLY B N 1
ATOM 6190 C CA . GLY B 1 298 ? 96.151 26.398 60.059 1.00 13.97 298 GLY B CA 1
ATOM 6191 C C . GLY B 1 298 ? 96.551 26.463 58.602 1.00 15.51 298 GLY B C 1
ATOM 6192 O O . GLY B 1 298 ? 96.045 27.309 57.855 1.00 13.77 298 GLY B O 1
ATOM 6193 N N . CYS B 1 299 ? 97.442 25.611 58.068 1.00 11.86 299 CYS B N 1
ATOM 6194 C CA . CYS B 1 299 ? 97.902 25.815 56.697 1.00 12.02 299 CYS B CA 1
ATOM 6195 C C . CYS B 1 299 ? 96.810 25.652 55.648 1.00 13.11 299 CYS B C 1
ATOM 6196 O O . CYS B 1 299 ? 96.790 26.453 54.690 1.00 13.89 299 CYS B O 1
ATOM 6199 N N . LYS B 1 300 ? 95.895 24.682 55.764 1.00 12.35 300 LYS B N 1
ATOM 6200 C CA . LYS B 1 300 ? 94.942 24.540 54.649 1.00 14.07 300 LYS B CA 1
ATOM 6201 C C . LYS B 1 300 ? 93.897 25.672 54.631 1.00 8.61 300 LYS B C 1
ATOM 6202 O O . LYS B 1 300 ? 93.375 26.002 53.581 1.00 14.28 300 LYS B O 1
ATOM 6208 N N . VAL B 1 301 ? 93.690 26.198 55.822 1.00 11.05 301 VAL B N 1
ATOM 6209 C CA . VAL B 1 301 ? 92.729 27.306 56.005 1.00 15.98 301 VAL B CA 1
ATOM 6210 C C . VAL B 1 301 ? 93.308 28.566 55.372 1.00 12.88 301 VAL B C 1
ATOM 6211 O O . VAL B 1 301 ? 92.599 29.310 54.695 1.00 13.55 301 VAL B O 1
ATOM 6215 N N . GLY B 1 302 ? 94.608 28.802 55.570 1.00 14.59 302 GLY B N 1
ATOM 6216 C CA . GLY B 1 302 ? 95.175 29.984 54.891 1.00 14.76 302 GLY B CA 1
ATOM 6217 C C . GLY B 1 302 ? 95.253 29.836 53.389 1.00 14.85 302 GLY B C 1
ATOM 6218 O O . GLY B 1 302 ? 95.010 30.790 52.628 1.00 15.00 302 GLY B O 1
ATOM 6219 N N . VAL B 1 303 ? 95.592 28.653 52.841 1.00 11.13 303 VAL B N 1
ATOM 6220 C CA . VAL B 1 303 ? 95.481 28.412 51.417 1.00 11.37 303 VAL B CA 1
ATOM 6221 C C . VAL B 1 303 ? 94.033 28.621 50.958 1.00 15.73 303 VAL B C 1
ATOM 6222 O O . VAL B 1 303 ? 93.787 29.276 49.930 1.00 15.08 303 VAL B O 1
ATOM 6226 N N . GLY B 1 304 ? 93.095 28.077 51.735 1.00 12.78 304 GLY B N 1
ATOM 6227 C CA . GLY B 1 304 ? 91.666 28.213 51.401 1.00 14.01 304 GLY B CA 1
ATOM 6228 C C . GLY B 1 304 ? 91.260 29.685 51.296 1.00 17.56 304 GLY B C 1
ATOM 6229 O O . GLY B 1 304 ? 90.438 30.031 50.437 1.00 16.32 304 GLY B O 1
ATOM 6230 N N . ASP B 1 305 ? 91.835 30.530 52.161 1.00 12.75 305 ASP B N 1
ATOM 6231 C CA . ASP B 1 305 ? 91.542 31.965 52.092 1.00 15.80 305 ASP B CA 1
ATOM 6232 C C . ASP B 1 305 ? 91.902 32.533 50.720 1.00 16.28 305 ASP B C 1
ATOM 6233 O O . ASP B 1 305 ? 91.159 33.369 50.171 1.00 14.71 305 ASP B O 1
ATOM 6238 N N . VAL B 1 306 ? 93.016 32.096 50.163 1.00 13.74 306 VAL B N 1
ATOM 6239 C CA . VAL B 1 306 ? 93.390 32.594 48.812 1.00 13.80 306 VAL B CA 1
ATOM 6240 C C . VAL B 1 306 ? 92.459 32.060 47.736 1.00 14.79 306 VAL B C 1
ATOM 6241 O O . VAL B 1 306 ? 92.098 32.747 46.771 1.00 15.05 306 VAL B O 1
ATOM 6245 N N . VAL B 1 307 ? 92.046 30.774 47.838 1.00 17.90 307 VAL B N 1
ATOM 6246 C CA . VAL B 1 307 ? 91.124 30.205 46.844 1.00 12.18 307 VAL B CA 1
ATOM 6247 C C . VAL B 1 307 ? 89.791 30.967 46.855 1.00 11.78 307 VAL B C 1
ATOM 6248 O O . VAL B 1 307 ? 89.246 31.257 45.781 1.00 15.45 307 VAL B O 1
ATOM 6252 N N . ILE B 1 308 ? 89.256 31.226 48.044 1.00 13.28 308 ILE B N 1
ATOM 6253 C CA . ILE B 1 308 ? 88.048 32.043 48.218 1.00 13.16 308 ILE B CA 1
ATOM 6254 C C . ILE B 1 308 ? 88.259 33.415 47.551 1.00 15.03 308 ILE B C 1
ATOM 6255 O O . ILE B 1 308 ? 87.437 33.873 46.769 1.00 12.93 308 ILE B O 1
ATOM 6260 N N . GLY B 1 309 ? 89.397 34.062 47.828 1.00 14.71 309 GLY B N 1
ATOM 6261 C CA . GLY B 1 309 ? 89.735 35.350 47.228 1.00 17.42 309 GLY B CA 1
ATOM 6262 C C . GLY B 1 309 ? 89.780 35.305 45.728 1.00 16.84 309 GLY B C 1
ATOM 6263 O O . GLY B 1 309 ? 89.234 36.170 45.024 1.00 16.76 309 GLY B O 1
ATOM 6264 N N . ALA B 1 310 ? 90.422 34.289 45.167 1.00 10.62 310 ALA B N 1
ATOM 6265 C CA . ALA B 1 310 ? 90.543 34.168 43.731 1.00 12.85 310 ALA B CA 1
ATOM 6266 C C . ALA B 1 310 ? 89.184 33.941 43.056 1.00 17.85 310 ALA B C 1
ATOM 6267 O O . ALA B 1 310 ? 88.902 34.466 41.977 1.00 16.37 310 ALA B O 1
ATOM 6269 N N . ALA B 1 311 ? 88.305 33.132 43.668 1.00 18.46 311 ALA B N 1
ATOM 6270 C CA . ALA B 1 311 ? 86.977 32.876 43.131 1.00 16.84 311 ALA B CA 1
ATOM 6271 C C . ALA B 1 311 ? 86.116 34.156 43.136 1.00 12.04 311 ALA B C 1
ATOM 6272 O O . ALA B 1 311 ? 85.504 34.430 42.098 1.00 14.96 311 ALA B O 1
ATOM 6274 N N . ALA B 1 312 ? 86.137 34.856 44.260 1.00 12.56 312 ALA B N 1
ATOM 6275 C CA . ALA B 1 312 ? 85.455 36.170 44.360 1.00 12.75 312 ALA B CA 1
ATOM 6276 C C . ALA B 1 312 ? 85.967 37.159 43.321 1.00 13.56 312 ALA B C 1
ATOM 6277 O O . ALA B 1 312 ? 85.209 37.825 42.608 1.00 16.12 312 ALA B O 1
ATOM 6279 N N . LEU B 1 313 ? 87.292 37.288 43.174 1.00 16.77 313 LEU B N 1
ATOM 6280 C CA . LEU B 1 313 ? 87.878 38.152 42.143 1.00 17.75 313 LEU B CA 1
ATOM 6281 C C . LEU B 1 313 ? 87.441 37.701 40.757 1.00 23.43 313 LEU B C 1
ATOM 6282 O O . LEU B 1 313 ? 87.004 38.518 39.936 1.00 20.12 313 LEU B O 1
ATOM 6287 N N . ALA B 1 314 ? 87.499 36.393 40.445 1.00 16.25 314 ALA B N 1
ATOM 6288 C CA . ALA B 1 314 ? 87.035 35.940 39.141 1.00 19.50 314 ALA B CA 1
ATOM 6289 C C . ALA B 1 314 ? 85.593 36.369 38.828 1.00 14.90 314 ALA B C 1
ATOM 6290 O O . ALA B 1 314 ? 85.297 36.719 37.665 1.00 15.56 314 ALA B O 1
ATOM 6292 N N . ALA B 1 315 ? 84.703 36.350 39.815 1.00 13.83 315 ALA B N 1
ATOM 6293 C CA . ALA B 1 315 ? 83.314 36.761 39.643 1.00 16.20 315 ALA B CA 1
ATOM 6294 C C . ALA B 1 315 ? 83.249 38.254 39.282 1.00 16.73 315 ALA B C 1
ATOM 6295 O O . ALA B 1 315 ? 82.584 38.571 38.303 1.00 17.36 315 ALA B O 1
ATOM 6297 N N . ASP B 1 316 ? 83.944 39.118 40.015 1.00 18.51 316 ASP B N 1
ATOM 6298 C CA . ASP B 1 316 ? 84.089 40.526 39.636 1.00 17.63 316 ASP B CA 1
ATOM 6299 C C . ASP B 1 316 ? 84.598 40.721 38.212 1.00 18.95 316 ASP B C 1
ATOM 6300 O O . ASP B 1 316 ? 84.096 41.557 37.458 1.00 20.05 316 ASP B O 1
ATOM 6305 N N . TYR B 1 317 ? 85.614 39.943 37.813 1.00 19.10 317 TYR B N 1
ATOM 6306 C CA . TYR B 1 317 ? 86.257 40.121 36.506 1.00 15.55 317 TYR B CA 1
ATOM 6307 C C . TYR B 1 317 ? 85.318 39.619 35.424 1.00 18.78 317 TYR B C 1
ATOM 6308 O O . TYR B 1 317 ? 85.236 40.132 34.311 1.00 17.24 317 TYR B O 1
ATOM 6317 N N . ASN B 1 318 ? 84.534 38.576 35.729 1.00 22.68 318 ASN B N 1
ATOM 6318 C CA . ASN B 1 318 ? 83.590 38.063 34.729 1.00 22.13 318 ASN B CA 1
ATOM 6319 C C . ASN B 1 318 ? 82.395 39.001 34.537 1.00 14.81 318 ASN B C 1
ATOM 6320 O O . ASN B 1 318 ? 81.794 39.063 33.461 1.00 19.70 318 ASN B O 1
ATOM 6325 N N . GLY B 1 319 ? 82.073 39.715 35.615 1.00 16.19 319 GLY B N 1
ATOM 6326 C CA . GLY B 1 319 ? 80.917 40.582 35.727 1.00 13.96 319 GLY B CA 1
ATOM 6327 C C . GLY B 1 319 ? 79.688 39.970 36.358 1.00 20.32 319 GLY B C 1
ATOM 6328 O O . GLY B 1 319 ? 78.573 40.511 36.194 1.00 22.13 319 GLY B O 1
ATOM 6329 N N . ALA B 1 320 ? 79.826 38.859 37.088 1.00 23.18 320 ALA B N 1
ATOM 6330 C CA . ALA B 1 320 ? 78.670 38.140 37.637 1.00 22.97 320 ALA B CA 1
ATOM 6331 C C . ALA B 1 320 ? 78.584 38.274 39.141 1.00 20.80 320 ALA B C 1
ATOM 6332 O O . ALA B 1 320 ? 77.843 37.535 39.799 1.00 17.96 320 ALA B O 1
ATOM 6334 N N . GLN B 1 321 ? 79.350 39.223 39.689 1.00 16.55 321 GLN B N 1
ATOM 6335 C CA . GLN B 1 321 ? 79.523 39.362 41.135 1.00 17.86 321 GLN B CA 1
ATOM 6336 C C . GLN B 1 321 ? 78.242 39.692 41.879 1.00 17.51 321 GLN B C 1
ATOM 6337 O O . GLN B 1 321 ? 78.130 39.476 43.096 1.00 18.49 321 GLN B O 1
ATOM 6343 N N . LYS B 1 322 ? 77.197 40.199 41.216 1.00 20.13 322 LYS B N 1
ATOM 6344 C CA . LYS B 1 322 ? 75.991 40.525 41.977 1.00 22.83 322 LYS B CA 1
ATOM 6345 C C . LYS B 1 322 ? 74.976 39.389 42.075 1.00 22.56 322 LYS B C 1
ATOM 6346 O O . LYS B 1 322 ? 73.957 39.537 42.756 1.00 21.73 322 LYS B O 1
ATOM 6352 N N . ALA B 1 323 ? 75.235 38.269 41.410 1.00 20.72 323 ALA B N 1
ATOM 6353 C CA . ALA B 1 323 ? 74.277 37.163 41.405 1.00 17.26 323 ALA B CA 1
ATOM 6354 C C . ALA B 1 323 ? 74.126 36.477 42.745 1.00 17.94 323 ALA B C 1
ATOM 6355 O O . ALA B 1 323 ? 75.108 36.150 43.433 1.00 17.80 323 ALA B O 1
ATOM 6357 N N . SER B 1 324 ? 72.859 36.218 43.148 1.00 15.78 324 SER B N 1
ATOM 6358 C CA . SER B 1 324 ? 72.658 35.639 44.468 1.00 15.22 324 SER B CA 1
ATOM 6359 C C . SER B 1 324 ? 73.342 34.261 44.616 1.00 14.37 324 SER B C 1
ATOM 6360 O O . SER B 1 324 ? 73.827 33.948 45.706 1.00 18.00 324 SER B O 1
ATOM 6363 N N . HIS B 1 325 ? 73.313 33.466 43.538 1.00 10.25 325 HIS B N 1
ATOM 6364 C CA . HIS B 1 325 ? 73.876 32.111 43.706 1.00 15.08 325 HIS B CA 1
ATOM 6365 C C . HIS B 1 325 ? 75.401 32.164 43.832 1.00 16.97 325 HIS B C 1
ATOM 6366 O O . HIS B 1 325 ? 76.002 31.364 44.546 1.00 15.86 325 HIS B O 1
ATOM 6373 N N . VAL B 1 326 ? 76.064 33.108 43.168 1.00 14.93 326 VAL B N 1
ATOM 6374 C CA . VAL B 1 326 ? 77.517 33.279 43.348 1.00 13.54 326 VAL B CA 1
ATOM 6375 C C . VAL B 1 326 ? 77.861 33.700 44.760 1.00 14.94 326 VAL B C 1
ATOM 6376 O O . VAL B 1 326 ? 78.764 33.192 45.445 1.00 14.38 326 VAL B O 1
ATOM 6380 N N . LYS B 1 327 ? 77.128 34.661 45.307 1.00 13.89 327 LYS B N 1
ATOM 6381 C CA . LYS B 1 327 ? 77.307 35.086 46.693 1.00 14.58 327 LYS B CA 1
ATOM 6382 C C . LYS B 1 327 ? 77.111 33.952 47.707 1.00 15.14 327 LYS B C 1
ATOM 6383 O O . LYS B 1 327 ? 77.881 33.846 48.676 1.00 14.37 327 LYS B O 1
ATOM 6389 N N . ASP B 1 328 ? 76.087 33.123 47.514 1.00 12.75 328 ASP B N 1
ATOM 6390 C CA . ASP B 1 328 ? 75.822 31.983 48.372 1.00 13.23 328 ASP B CA 1
ATOM 6391 C C . ASP B 1 328 ? 76.931 30.909 48.315 1.00 15.43 328 ASP B C 1
ATOM 6392 O O . ASP B 1 328 ? 77.210 30.354 49.394 1.00 14.08 328 ASP B O 1
ATOM 6397 N N . LYS B 1 329 ? 77.511 30.652 47.154 1.00 14.52 329 LYS B N 1
ATOM 6398 C CA . LYS B 1 329 ? 78.638 29.716 47.003 1.00 13.44 329 LYS B CA 1
ATOM 6399 C C . LYS B 1 329 ? 79.877 30.287 47.671 1.00 19.09 329 LYS B C 1
ATOM 6400 O O . LYS B 1 329 ? 80.620 29.561 48.344 1.00 15.97 329 LYS B O 1
ATOM 6406 N N . LEU B 1 330 ? 80.138 31.607 47.568 1.00 14.50 330 LEU B N 1
ATOM 6407 C CA . LEU B 1 330 ? 81.290 32.147 48.326 1.00 14.55 330 LEU B CA 1
ATOM 6408 C C . LEU B 1 330 ? 81.132 32.025 49.828 1.00 14.82 330 LEU B C 1
ATOM 6409 O O . LEU B 1 330 ? 82.061 31.787 50.635 1.00 11.80 330 LEU B O 1
ATOM 6414 N N . ILE B 1 331 ? 79.863 32.166 50.300 1.00 12.32 331 ILE B N 1
ATOM 6415 C CA . ILE B 1 331 ? 79.568 31.980 51.712 1.00 11.82 331 ILE B CA 1
ATOM 6416 C C . ILE B 1 331 ? 79.777 30.506 52.099 1.00 10.35 331 ILE B C 1
ATOM 6417 O O . ILE B 1 331 ? 80.302 30.216 53.179 1.00 12.35 331 ILE B O 1
ATOM 6422 N N . GLU B 1 332 ? 79.371 29.589 51.208 1.00 12.72 332 GLU B N 1
ATOM 6423 C CA . GLU B 1 332 ? 79.582 28.171 51.576 1.00 12.87 332 GLU B CA 1
ATOM 6424 C C . GLU B 1 332 ? 81.065 27.841 51.716 1.00 11.19 332 GLU B C 1
ATOM 6425 O O . GLU B 1 332 ? 81.502 27.186 52.674 1.00 11.50 332 GLU B O 1
ATOM 6431 N N . MET B 1 333 ? 81.858 28.329 50.784 1.00 10.68 333 MET B N 1
ATOM 6432 C CA . MET B 1 333 ? 83.316 28.180 50.828 1.00 12.61 333 MET B CA 1
ATOM 6433 C C . MET B 1 333 ? 83.907 28.709 52.126 1.00 15.42 333 MET B C 1
ATOM 6434 O O . MET B 1 333 ? 84.698 28.044 52.821 1.00 14.68 333 MET B O 1
ATOM 6439 N N . THR B 1 334 ? 83.510 29.921 52.501 1.00 12.78 334 THR B N 1
ATOM 6440 C CA . THR B 1 334 ? 83.935 30.573 53.739 1.00 13.34 334 THR B CA 1
ATOM 6441 C C . THR B 1 334 ? 83.591 29.743 54.973 1.00 15.85 334 THR B C 1
ATOM 6442 O O . THR B 1 334 ? 84.401 29.512 55.874 1.00 12.94 334 THR B O 1
ATOM 6446 N N . HIS B 1 335 ? 82.342 29.249 55.040 1.00 12.45 335 HIS B N 1
ATOM 6447 C CA . HIS B 1 335 ? 81.838 28.430 56.125 1.00 12.77 335 HIS B CA 1
ATOM 6448 C C . HIS B 1 335 ? 82.663 27.123 56.282 1.00 9.60 335 HIS B C 1
ATOM 6449 O O . HIS B 1 335 ? 83.048 26.785 57.402 1.00 10.72 335 HIS B O 1
ATOM 6456 N N . LEU B 1 336 ? 82.878 26.441 55.162 1.00 10.95 336 LEU B N 1
ATOM 6457 C CA . LEU B 1 336 ? 83.608 25.154 55.243 1.00 10.77 336 LEU B CA 1
ATOM 6458 C C . LEU B 1 336 ? 85.055 25.421 55.690 1.00 9.62 336 LEU B C 1
ATOM 6459 O O . LEU B 1 336 ? 85.548 24.747 56.594 1.00 10.95 336 LEU B O 1
ATOM 6464 N N . ASN B 1 337 ? 85.687 26.433 55.101 1.00 10.36 337 ASN B N 1
ATOM 6465 C CA . ASN B 1 337 ? 87.042 26.832 55.510 1.00 12.17 337 ASN B CA 1
ATOM 6466 C C . ASN B 1 337 ? 87.127 27.195 56.973 1.00 13.79 337 ASN B C 1
ATOM 6467 O O . ASN B 1 337 ? 88.056 26.767 57.697 1.00 13.12 337 ASN B O 1
ATOM 6472 N N . GLU B 1 338 ? 86.199 27.971 57.545 1.00 10.52 338 GLU B N 1
ATOM 6473 C CA . GLU B 1 338 ? 86.308 28.327 58.957 1.00 9.75 338 GLU B CA 1
ATOM 6474 C C . GLU B 1 338 ? 86.009 27.164 59.896 1.00 13.58 338 GLU B C 1
ATOM 6475 O O . GLU B 1 338 ? 86.475 27.139 61.038 1.00 13.16 338 GLU B O 1
ATOM 6481 N N . THR B 1 339 ? 85.212 26.191 59.419 1.00 10.29 339 THR B N 1
ATOM 6482 C CA . THR B 1 339 ? 84.978 24.996 60.221 1.00 12.29 339 THR B CA 1
ATOM 6483 C C . THR B 1 339 ? 86.316 24.278 60.442 1.00 10.08 339 THR B C 1
ATOM 6484 O O . THR B 1 339 ? 86.567 23.858 61.581 1.00 10.97 339 THR B O 1
ATOM 6488 N N . LEU B 1 340 ? 87.133 24.196 59.392 1.00 11.14 340 LEU B N 1
ATOM 6489 C CA . LEU B 1 340 ? 88.477 23.602 59.558 1.00 11.50 340 LEU B CA 1
ATOM 6490 C C . LEU B 1 340 ? 89.263 24.343 60.633 1.00 15.47 340 LEU B C 1
ATOM 6491 O O . LEU B 1 340 ? 89.883 23.756 61.528 1.00 12.65 340 LEU B O 1
ATOM 6496 N N . TYR B 1 341 ? 89.262 25.681 60.555 1.00 14.35 341 TYR B N 1
ATOM 6497 C CA . TYR B 1 341 ? 90.008 26.504 61.511 1.00 14.87 341 TYR B CA 1
ATOM 6498 C C . TYR B 1 341 ? 89.531 26.246 62.929 1.00 15.79 341 TYR B C 1
ATOM 6499 O O . TYR B 1 341 ? 90.320 26.117 63.869 1.00 11.35 341 TYR B O 1
ATOM 6508 N N . CYS B 1 342 ? 88.198 26.157 63.154 1.00 11.02 342 CYS B N 1
ATOM 6509 C CA . CYS B 1 342 ? 87.676 25.818 64.472 1.00 9.56 342 CYS B CA 1
ATOM 6510 C C . CYS B 1 342 ? 88.237 24.488 65.021 1.00 8.85 342 CYS B C 1
ATOM 6511 O O . CYS B 1 342 ? 88.499 24.424 66.214 1.00 9.80 342 CYS B O 1
ATOM 6514 N N . CYS B 1 343 ? 88.367 23.469 64.153 1.00 12.75 343 CYS B N 1
ATOM 6515 C CA . CYS B 1 343 ? 88.965 22.214 64.654 1.00 12.31 343 CYS B CA 1
ATOM 6516 C C . CYS B 1 343 ? 90.434 22.444 65.042 1.00 9.57 343 CYS B C 1
ATOM 6517 O O . CYS B 1 343 ? 90.858 21.970 66.114 1.00 13.10 343 CYS B O 1
ATOM 6520 N N . GLY B 1 344 ? 91.170 23.151 64.209 1.00 12.12 344 GLY B N 1
ATOM 6521 C CA . GLY B 1 344 ? 92.571 23.453 64.508 1.00 14.37 344 GLY B CA 1
ATOM 6522 C C . GLY B 1 344 ? 92.755 24.172 65.842 1.00 13.33 344 GLY B C 1
ATOM 6523 O O . GLY B 1 344 ? 93.572 23.826 66.715 1.00 13.07 344 GLY B O 1
ATOM 6524 N N . ILE B 1 345 ? 91.988 25.243 66.050 1.00 12.61 345 ILE B N 1
ATOM 6525 C CA . ILE B 1 345 ? 92.028 26.048 67.275 1.00 13.28 345 ILE B CA 1
ATOM 6526 C C . ILE B 1 345 ? 91.552 25.248 68.466 1.00 14.21 345 ILE B C 1
ATOM 6527 O O . ILE B 1 345 ? 92.120 25.253 69.564 1.00 13.68 345 ILE B O 1
ATOM 6532 N N . ALA B 1 346 ? 90.445 24.473 68.349 1.00 13.86 346 ALA B N 1
ATOM 6533 C CA . ALA B 1 346 ? 89.967 23.766 69.529 1.00 10.71 346 ALA B CA 1
ATOM 6534 C C . ALA B 1 346 ? 90.894 22.656 70.026 1.00 11.92 346 ALA B C 1
ATOM 6535 O O . ALA B 1 346 ? 91.011 22.487 71.243 1.00 12.93 346 ALA B O 1
ATOM 6537 N N . CYS B 1 347 ? 91.517 21.913 69.086 1.00 11.30 347 CYS B N 1
ATOM 6538 C CA . CYS B 1 347 ? 92.415 20.854 69.582 1.00 12.19 347 CYS B CA 1
ATOM 6539 C C . CYS B 1 347 ? 93.624 21.459 70.312 1.00 14.65 347 CYS B C 1
ATOM 6540 O O . CYS B 1 347 ? 94.202 20.785 71.174 1.00 15.95 347 CYS B O 1
ATOM 6543 N N . SER B 1 348 ? 93.968 22.688 69.953 1.00 12.54 348 SER B N 1
ATOM 6544 C CA . SER B 1 348 ? 95.009 23.514 70.582 1.00 15.08 348 SER B CA 1
ATOM 6545 C C . SER B 1 348 ? 94.555 23.983 71.956 1.00 15.98 348 SER B C 1
ATOM 6546 O O . SER B 1 348 ? 95.244 23.769 72.956 1.00 17.09 348 SER B O 1
ATOM 6549 N N . ALA B 1 349 ? 93.393 24.635 72.060 1.00 13.54 349 ALA B N 1
ATOM 6550 C CA . ALA B 1 349 ? 92.893 25.108 73.336 1.00 14.47 349 ALA B CA 1
ATOM 6551 C C . ALA B 1 349 ? 92.696 23.985 74.347 1.00 16.00 349 ALA B C 1
ATOM 6552 O O . ALA B 1 349 ? 92.752 24.204 75.552 1.00 15.93 349 ALA B O 1
ATOM 6554 N N . GLU B 1 350 ? 92.430 22.763 73.877 1.00 15.38 350 GLU B N 1
ATOM 6555 C CA . GLU B 1 350 ? 92.167 21.681 74.837 1.00 13.03 350 GLU B CA 1
ATOM 6556 C C . GLU B 1 350 ? 93.428 20.848 75.070 1.00 14.00 350 GLU B C 1
ATOM 6557 O O . GLU B 1 350 ? 93.372 19.716 75.587 1.00 15.35 350 GLU B O 1
ATOM 6563 N N . GLY B 1 351 ? 94.593 21.384 74.718 1.00 13.25 351 GLY B N 1
ATOM 6564 C CA . GLY B 1 351 ? 95.873 20.700 74.924 1.00 15.14 351 GLY B CA 1
ATOM 6565 C C . GLY B 1 351 ? 96.302 20.621 76.374 1.00 14.55 351 GLY B C 1
ATOM 6566 O O . GLY B 1 351 ? 95.599 21.088 77.284 1.00 14.83 351 GLY B O 1
ATOM 6567 N N . TYR B 1 352 ? 97.477 20.013 76.614 1.00 15.14 352 TYR B N 1
ATOM 6568 C CA . TYR B 1 352 ? 97.982 19.644 77.933 1.00 13.86 352 TYR B CA 1
ATOM 6569 C C . TYR B 1 352 ? 99.471 19.278 77.926 1.00 11.60 352 TYR B C 1
ATOM 6570 O O . TYR B 1 352 ? 99.995 18.921 76.867 1.00 14.14 352 TYR B O 1
ATOM 6579 N N . PRO B 1 353 ? 100.116 19.363 79.092 1.00 14.55 353 PRO B N 1
ATOM 6580 C CA . PRO B 1 353 ? 101.543 19.016 79.184 1.00 15.74 353 PRO B CA 1
ATOM 6581 C C . PRO B 1 353 ? 101.786 17.503 79.173 1.00 14.90 353 PRO B C 1
ATOM 6582 O O . PRO B 1 353 ? 101.045 16.756 79.832 1.00 17.85 353 PRO B O 1
ATOM 6586 N N . THR B 1 354 ? 102.810 17.081 78.438 1.00 15.65 354 THR B N 1
ATOM 6587 C CA . THR B 1 354 ? 103.311 15.716 78.471 1.00 18.51 354 THR B CA 1
ATOM 6588 C C . THR B 1 354 ? 104.174 15.556 79.721 1.00 18.25 354 THR B C 1
ATOM 6589 O O . THR B 1 354 ? 104.510 16.542 80.405 1.00 17.49 354 THR B O 1
ATOM 6593 N N . ALA B 1 355 ? 104.552 14.324 80.037 1.00 15.33 355 ALA B N 1
ATOM 6594 C CA . ALA B 1 355 ? 105.453 14.117 81.180 1.00 20.67 355 ALA B CA 1
ATOM 6595 C C . ALA B 1 355 ? 106.764 14.896 81.009 1.00 15.33 355 ALA B C 1
ATOM 6596 O O . ALA B 1 355 ? 107.320 15.380 82.007 1.00 18.32 355 ALA B O 1
ATOM 6598 N N . ALA B 1 356 ? 107.218 14.980 79.777 1.00 15.27 356 ALA B N 1
ATOM 6599 C CA . ALA B 1 356 ? 108.448 15.681 79.408 1.00 23.78 356 ALA B CA 1
ATOM 6600 C C . ALA B 1 356 ? 108.325 17.203 79.597 1.00 23.97 356 ALA B C 1
ATOM 6601 O O . ALA B 1 356 ? 109.340 17.891 79.705 1.00 19.02 356 ALA B O 1
ATOM 6603 N N . GLY B 1 357 ? 107.119 17.762 79.645 1.00 18.95 357 GLY B N 1
ATOM 6604 C CA . GLY B 1 357 ? 106.876 19.176 79.901 1.00 22.37 357 GLY B CA 1
ATOM 6605 C C . GLY B 1 357 ? 106.383 20.009 78.739 1.00 21.25 357 GLY B C 1
ATOM 6606 O O . GLY B 1 357 ? 105.796 21.087 78.966 1.00 20.58 357 GLY B O 1
ATOM 6607 N N . ASN B 1 358 ? 106.596 19.591 77.487 1.00 12.76 358 ASN B N 1
ATOM 6608 C CA . ASN B 1 358 ? 106.063 20.386 76.381 1.00 14.60 358 ASN B CA 1
ATOM 6609 C C . ASN B 1 358 ? 104.558 20.065 76.204 1.00 19.18 358 ASN B C 1
ATOM 6610 O O . ASN B 1 358 ? 104.089 19.034 76.711 1.00 16.40 358 ASN B O 1
ATOM 6615 N N . TYR B 1 359 ? 103.845 20.957 75.526 1.00 13.80 359 TYR B N 1
ATOM 6616 C CA . TYR B 1 359 ? 102.384 20.804 75.370 1.00 17.54 359 TYR B CA 1
ATOM 6617 C C . TYR B 1 359 ? 101.996 20.056 74.089 1.00 14.65 359 TYR B C 1
ATOM 6618 O O . TYR B 1 359 ? 102.621 20.192 73.023 1.00 16.05 359 TYR B O 1
ATOM 6627 N N . GLN B 1 360 ? 100.940 19.265 74.214 1.00 17.76 360 GLN B N 1
ATOM 6628 C CA . GLN B 1 360 ? 100.385 18.425 73.152 1.00 17.72 360 GLN B CA 1
ATOM 6629 C C . GLN B 1 360 ? 98.888 18.701 72.939 1.00 9.08 360 GLN B C 1
ATOM 6630 O O . GLN B 1 360 ? 98.227 18.996 73.925 1.00 12.87 360 GLN B O 1
ATOM 6636 N N . ILE B 1 361 ? 98.448 18.539 71.704 1.00 12.70 361 ILE B N 1
ATOM 6637 C CA . ILE B 1 361 ? 97.017 18.744 71.384 1.00 14.88 361 ILE B CA 1
ATOM 6638 C C . ILE B 1 361 ? 96.116 17.619 71.878 1.00 19.01 361 ILE B C 1
ATOM 6639 O O . ILE B 1 361 ? 96.589 16.515 72.169 1.00 14.08 361 ILE B O 1
ATOM 6644 N N . ASP B 1 362 ? 94.799 17.874 71.966 1.00 16.51 362 ASP B N 1
ATOM 6645 C CA . ASP B 1 362 ? 93.770 16.858 72.194 1.00 17.12 362 ASP B CA 1
ATOM 6646 C C . ASP B 1 362 ? 93.711 15.948 70.975 1.00 13.57 362 ASP B C 1
ATOM 6647 O O . ASP B 1 362 ? 93.394 16.429 69.865 1.00 14.69 362 ASP B O 1
ATOM 6652 N N . LEU B 1 363 ? 94.065 14.653 71.171 1.00 13.50 363 LEU B N 1
ATOM 6653 C CA . LEU B 1 363 ? 94.229 13.746 70.020 1.00 14.51 363 LEU B CA 1
ATOM 6654 C C . LEU B 1 363 ? 92.921 13.467 69.271 1.00 13.99 363 LEU B C 1
ATOM 6655 O O . LEU B 1 363 ? 92.907 13.361 68.036 1.00 13.62 363 LEU B O 1
ATOM 6660 N N . LEU B 1 364 ? 91.832 13.376 70.026 1.00 13.38 364 LEU B N 1
ATOM 6661 C CA . LEU B 1 364 ? 90.525 13.189 69.362 1.00 13.31 364 LEU B CA 1
ATOM 6662 C C . LEU B 1 364 ? 90.158 14.386 68.491 1.00 16.85 364 LEU B C 1
ATOM 6663 O O . LEU B 1 364 ? 89.748 14.252 67.324 1.00 13.00 364 LEU B O 1
ATOM 6668 N N . LEU B 1 365 ? 90.298 15.604 69.055 1.00 12.63 365 LEU B N 1
ATOM 6669 C CA . LEU B 1 365 ? 89.890 16.752 68.221 1.00 12.74 365 LEU B CA 1
ATOM 6670 C C . LEU B 1 365 ? 90.789 16.961 67.019 1.00 12.64 365 LEU B C 1
ATOM 6671 O O . LEU B 1 365 ? 90.388 17.451 65.957 1.00 13.05 365 LEU B O 1
ATOM 6676 N N . ALA B 1 366 ? 92.095 16.612 67.160 1.00 12.07 366 ALA B N 1
ATOM 6677 C CA . ALA B 1 366 ? 92.977 16.690 65.993 1.00 10.03 366 ALA B CA 1
ATOM 6678 C C . ALA B 1 366 ? 92.597 15.679 64.907 1.00 10.34 366 ALA B C 1
ATOM 6679 O O . ALA B 1 366 ? 92.687 15.948 63.702 1.00 11.54 366 ALA B O 1
ATOM 6681 N N . ASN B 1 367 ? 92.146 14.485 65.345 1.00 12.67 367 ASN B N 1
ATOM 6682 C CA . ASN B 1 367 ? 91.659 13.500 64.371 1.00 12.43 367 ASN B CA 1
ATOM 6683 C C . ASN B 1 367 ? 90.393 14.010 63.684 1.00 13.56 367 ASN B C 1
ATOM 6684 O O . ASN B 1 367 ? 90.193 13.797 62.496 1.00 13.23 367 ASN B O 1
ATOM 6689 N N . VAL B 1 368 ? 89.520 14.698 64.417 1.00 11.64 368 VAL B N 1
ATOM 6690 C CA . VAL B 1 368 ? 88.318 15.285 63.795 1.00 12.58 368 VAL B CA 1
ATOM 6691 C C . VAL B 1 368 ? 88.726 16.376 62.818 1.00 15.04 368 VAL B C 1
ATOM 6692 O O . VAL B 1 368 ? 88.176 16.459 61.714 1.00 12.81 368 VAL B O 1
ATOM 6696 N N . CYS B 1 369 ? 89.706 17.224 63.214 1.00 10.05 369 CYS B N 1
ATOM 6697 C CA . CYS B 1 369 ? 90.222 18.214 62.266 1.00 10.17 369 CYS B CA 1
ATOM 6698 C C . CYS B 1 369 ? 90.632 17.580 60.957 1.00 12.00 369 CYS B C 1
ATOM 6699 O O . CYS B 1 369 ? 90.160 17.928 59.850 1.00 12.63 369 CYS B O 1
ATOM 6702 N N . LYS B 1 370 ? 91.541 16.585 60.964 1.00 10.10 370 LYS B N 1
ATOM 6703 C CA . LYS B 1 370 ? 92.017 15.971 59.718 1.00 12.17 370 LYS B CA 1
ATOM 6704 C C . LYS B 1 370 ? 90.948 15.226 58.947 1.00 9.56 370 LYS B C 1
ATOM 6705 O O . LYS B 1 370 ? 90.962 15.240 57.706 1.00 13.14 370 LYS B O 1
ATOM 6711 N N . GLN B 1 371 ? 89.968 14.632 59.633 1.00 14.03 371 GLN B N 1
ATOM 6712 C CA . GLN B 1 371 ? 88.880 13.953 58.916 1.00 12.11 371 GLN B CA 1
ATOM 6713 C C . GLN B 1 371 ? 88.076 14.950 58.081 1.00 11.26 371 GLN B C 1
ATOM 6714 O O . GLN B 1 371 ? 87.746 14.696 56.909 1.00 12.36 371 GLN B O 1
ATOM 6720 N N . ASN B 1 372 ? 87.770 16.131 58.679 1.00 11.44 372 ASN B N 1
ATOM 6721 C CA . ASN B 1 372 ? 87.168 17.181 57.828 1.00 10.88 372 ASN B CA 1
ATOM 6722 C C . ASN B 1 372 ? 88.080 17.689 56.728 1.00 8.59 372 ASN B C 1
ATOM 6723 O O . ASN B 1 372 ? 87.643 18.055 55.613 1.00 10.20 372 ASN B O 1
ATOM 6728 N N . ILE B 1 373 ? 89.411 17.718 56.966 1.00 11.05 373 ILE B N 1
ATOM 6729 C CA . ILE B 1 373 ? 90.365 18.083 55.908 1.00 14.33 373 ILE B CA 1
ATOM 6730 C C . ILE B 1 373 ? 90.320 17.176 54.680 1.00 8.67 373 ILE B C 1
ATOM 6731 O O . ILE B 1 373 ? 90.537 17.564 53.527 1.00 10.66 373 ILE B O 1
ATOM 6736 N N . THR B 1 374 ? 89.977 15.868 54.915 1.00 10.48 374 THR B N 1
ATOM 6737 C CA . THR B 1 374 ? 89.890 14.993 53.746 1.00 10.95 374 THR B CA 1
ATOM 6738 C C . THR B 1 374 ? 88.669 15.263 52.867 1.00 13.80 374 THR B C 1
ATOM 6739 O O . THR B 1 374 ? 88.581 14.738 51.751 1.00 12.39 374 THR B O 1
ATOM 6743 N N . ARG B 1 375 ? 87.738 16.077 53.338 1.00 12.37 375 ARG B N 1
ATOM 6744 C CA . ARG B 1 375 ? 86.497 16.376 52.644 1.00 11.64 375 ARG B CA 1
ATOM 6745 C C . ARG B 1 375 ? 86.381 17.808 52.130 1.00 14.68 375 ARG B C 1
ATOM 6746 O O . ARG B 1 375 ? 86.099 17.998 50.945 1.00 14.42 375 ARG B O 1
ATOM 6754 N N . PHE B 1 376 ? 86.530 18.813 52.991 1.00 11.40 376 PHE B N 1
ATOM 6755 C CA . PHE B 1 376 ? 86.123 20.188 52.642 1.00 12.22 376 PHE B CA 1
ATOM 6756 C C . PHE B 1 376 ? 86.979 20.861 51.587 1.00 13.15 376 PHE B C 1
ATOM 6757 O O . PHE B 1 376 ? 86.376 21.544 50.720 1.00 11.94 376 PHE B O 1
ATOM 6765 N N . PRO B 1 377 ? 88.305 20.753 51.569 1.00 13.14 377 PRO B N 1
ATOM 6766 C CA . PRO B 1 377 ? 89.075 21.318 50.431 1.00 11.32 377 PRO B CA 1
ATOM 6767 C C . PRO B 1 377 ? 88.571 20.871 49.068 1.00 12.53 377 PRO B C 1
ATOM 6768 O O . PRO B 1 377 ? 88.521 21.598 48.062 1.00 11.72 377 PRO B O 1
ATOM 6772 N N . TYR B 1 378 ? 88.138 19.582 48.942 1.00 14.67 378 TYR B N 1
ATOM 6773 C CA . TYR B 1 378 ? 87.632 19.118 47.643 1.00 14.81 378 TYR B CA 1
ATOM 6774 C C . TYR B 1 378 ? 86.363 19.858 47.223 1.00 10.38 378 TYR B C 1
ATOM 6775 O O . TYR B 1 378 ? 86.133 20.113 46.041 1.00 14.25 378 TYR B O 1
ATOM 6784 N N . GLU B 1 379 ? 85.499 20.181 48.173 1.00 10.29 379 GLU B N 1
ATOM 6785 C CA . GLU B 1 379 ? 84.246 20.892 47.881 1.00 11.99 379 GLU B CA 1
ATOM 6786 C C . GLU B 1 379 ? 84.553 22.376 47.652 1.00 13.29 379 GLU B C 1
ATOM 6787 O O . GLU B 1 379 ? 83.952 22.990 46.752 1.00 13.23 379 GLU B O 1
ATOM 6793 N N . ILE B 1 380 ? 85.491 22.925 48.408 1.00 11.49 380 ILE B N 1
ATOM 6794 C CA . ILE B 1 380 ? 85.907 24.325 48.140 1.00 14.78 380 ILE B CA 1
ATOM 6795 C C . ILE B 1 380 ? 86.389 24.522 46.718 1.00 16.71 380 ILE B C 1
ATOM 6796 O O . ILE B 1 380 ? 85.997 25.470 46.019 1.00 14.94 380 ILE B O 1
ATOM 6801 N N . VAL B 1 381 ? 87.236 23.642 46.201 1.00 11.38 381 VAL B N 1
ATOM 6802 C CA . VAL B 1 381 ? 87.630 23.675 44.803 1.00 15.06 381 VAL B CA 1
ATOM 6803 C C . VAL B 1 381 ? 86.477 23.472 43.827 1.00 15.38 381 VAL B C 1
ATOM 6804 O O . VAL B 1 381 ? 86.425 24.164 42.801 1.00 13.16 381 VAL B O 1
ATOM 6808 N N . ARG B 1 382 ? 85.536 22.532 44.051 1.00 13.28 382 ARG B N 1
ATOM 6809 C CA . ARG B 1 382 ? 84.415 22.322 43.106 1.00 10.48 382 ARG B CA 1
ATOM 6810 C C . ARG B 1 382 ? 83.613 23.605 42.928 1.00 13.75 382 ARG B C 1
ATOM 6811 O O . ARG B 1 382 ? 83.243 24.032 41.831 1.00 13.79 382 ARG B O 1
ATOM 6819 N N . LEU B 1 383 ? 83.352 24.275 44.058 1.00 14.88 383 LEU B N 1
ATOM 6820 C CA . LEU B 1 383 ? 82.602 25.550 44.029 1.00 14.16 383 LEU B CA 1
ATOM 6821 C C . LEU B 1 383 ? 83.390 26.638 43.308 1.00 14.34 383 LEU B C 1
ATOM 6822 O O . LEU B 1 383 ? 82.815 27.428 42.538 1.00 14.66 383 LEU B O 1
ATOM 6827 N N . ALA B 1 384 ? 84.711 26.689 43.513 1.00 13.67 384 ALA B N 1
ATOM 6828 C CA . ALA B 1 384 ? 85.534 27.649 42.768 1.00 14.57 384 ALA B CA 1
ATOM 6829 C C . ALA B 1 384 ? 85.474 27.452 41.270 1.00 17.55 384 ALA B C 1
ATOM 6830 O O . ALA B 1 384 ? 85.467 28.379 40.454 1.00 14.40 384 ALA B O 1
ATOM 6832 N N . GLU B 1 385 ? 85.443 26.172 40.853 1.00 11.19 385 GLU B N 1
ATOM 6833 C CA . GLU B 1 385 ? 85.375 25.848 39.433 1.00 13.78 385 GLU B CA 1
ATOM 6834 C C . GLU B 1 385 ? 84.085 26.387 38.822 1.00 12.23 385 GLU B C 1
ATOM 6835 O O . GLU B 1 385 ? 84.104 26.914 37.702 1.00 15.76 385 GLU B O 1
ATOM 6841 N N . ASP B 1 386 ? 82.986 26.242 39.553 1.00 14.06 386 ASP B N 1
ATOM 6842 C CA . ASP B 1 386 ? 81.659 26.701 39.139 1.00 15.36 386 ASP B CA 1
ATOM 6843 C C . ASP B 1 386 ? 81.747 28.220 38.903 1.00 14.75 386 ASP B C 1
ATOM 6844 O O . ASP B 1 386 ? 81.414 28.707 37.827 1.00 15.33 386 ASP B O 1
ATOM 6849 N N . ILE B 1 387 ? 82.245 28.933 39.901 1.00 13.63 387 ILE B N 1
ATOM 6850 C CA . ILE B 1 387 ? 82.269 30.400 39.826 1.00 12.60 387 ILE B CA 1
ATOM 6851 C C . ILE B 1 387 ? 83.179 30.900 38.720 1.00 16.28 387 ILE B C 1
ATOM 6852 O O . ILE B 1 387 ? 82.872 31.902 38.053 1.00 18.43 387 ILE B O 1
ATOM 6857 N N . ALA B 1 388 ? 84.296 30.222 38.462 1.00 16.87 388 ALA B N 1
ATOM 6858 C CA . ALA B 1 388 ? 85.282 30.682 37.484 1.00 16.07 388 ALA B CA 1
ATOM 6859 C C . ALA B 1 388 ? 84.752 30.639 36.055 1.00 20.41 388 ALA B C 1
ATOM 6860 O O . ALA B 1 388 ? 85.021 31.552 35.254 1.00 18.71 388 ALA B O 1
ATOM 6862 N N . GLY B 1 389 ? 84.025 29.580 35.697 1.00 18.16 389 GLY B N 1
ATOM 6863 C CA . GLY B 1 389 ? 83.606 29.316 34.327 1.00 17.63 389 GLY B CA 1
ATOM 6864 C C . GLY B 1 389 ? 84.583 28.391 33.596 1.00 17.29 389 GLY B C 1
ATOM 6865 O O . GLY B 1 389 ? 85.634 28.050 34.154 1.00 21.40 389 GLY B O 1
ATOM 6866 N N . GLY B 1 390 ? 84.246 28.012 32.364 1.00 17.26 390 GLY B N 1
ATOM 6867 C CA . GLY B 1 390 ? 84.992 27.055 31.568 1.00 18.34 390 GLY B CA 1
ATOM 6868 C C . GLY B 1 390 ? 86.365 27.497 31.112 1.00 22.41 390 GLY B C 1
ATOM 6869 O O . GLY B 1 390 ? 87.242 26.642 30.868 1.00 18.01 390 GLY B O 1
ATOM 6870 N N . LEU B 1 391 ? 86.593 28.814 30.951 1.00 15.70 391 LEU B N 1
ATOM 6871 C CA . LEU B 1 391 ? 87.908 29.232 30.414 1.00 19.34 391 LEU B CA 1
ATOM 6872 C C . LEU B 1 391 ? 89.108 28.824 31.266 1.00 19.96 391 LEU B C 1
ATOM 6873 O O . LEU B 1 391 ? 90.235 28.723 30.745 1.00 20.78 391 LEU B O 1
ATOM 6878 N N . MET B 1 392 ? 88.964 28.597 32.576 1.00 20.38 392 MET B N 1
ATOM 6879 C CA . MET B 1 392 ? 90.000 28.080 33.463 1.00 20.40 392 MET B CA 1
ATOM 6880 C C . MET B 1 392 ? 90.716 26.853 32.914 1.00 20.54 392 MET B C 1
ATOM 6881 O O . MET B 1 392 ? 91.909 26.682 33.244 1.00 23.95 392 MET B O 1
ATOM 6886 N N . VAL B 1 393 ? 90.047 26.006 32.131 1.00 18.31 393 VAL B N 1
ATOM 6887 C CA . VAL B 1 393 ? 90.666 24.801 31.591 1.00 23.79 393 VAL B CA 1
ATOM 6888 C C . VAL B 1 393 ? 90.753 24.774 30.071 1.00 24.72 393 VAL B C 1
ATOM 6889 O O . VAL B 1 393 ? 91.254 23.764 29.541 1.00 24.11 393 VAL B O 1
ATOM 6893 N N . THR B 1 394 ? 90.331 25.791 29.327 1.00 22.27 394 THR B N 1
ATOM 6894 C CA . THR B 1 394 ? 90.445 25.769 27.872 1.00 21.44 394 THR B CA 1
ATOM 6895 C C . THR B 1 394 ? 91.233 26.955 27.302 1.00 24.57 394 THR B C 1
ATOM 6896 O O . THR B 1 394 ? 91.235 27.134 26.075 1.00 26.70 394 THR B O 1
ATOM 6900 N N . MET B 1 395 ? 91.862 27.755 28.147 1.00 22.34 395 MET B N 1
ATOM 6901 C CA . MET B 1 395 ? 92.573 28.972 27.745 1.00 24.98 395 MET B CA 1
ATOM 6902 C C . MET B 1 395 ? 93.776 28.751 26.838 1.00 22.93 395 MET B C 1
ATOM 6903 O O . MET B 1 395 ? 94.569 27.844 27.128 1.00 18.91 395 MET B O 1
ATOM 6908 N N . PRO B 1 396 ? 93.974 29.544 25.775 1.00 19.42 396 PRO B N 1
ATOM 6909 C CA . PRO B 1 396 ? 95.219 29.443 25.002 1.00 16.59 396 PRO B CA 1
ATOM 6910 C C . PRO B 1 396 ? 96.421 29.772 25.882 1.00 20.14 396 PRO B C 1
ATOM 6911 O O . PRO B 1 396 ? 96.233 30.447 26.891 1.00 22.24 396 PRO B O 1
ATOM 6915 N N . SER B 1 397 ? 97.602 29.291 25.505 1.00 19.58 397 SER B N 1
ATOM 6916 C CA . SER B 1 397 ? 98.884 29.486 26.143 1.00 22.22 397 SER B CA 1
ATOM 6917 C C . SER B 1 397 ? 99.268 30.973 26.176 1.00 24.89 397 SER B C 1
ATOM 6918 O O . SER B 1 397 ? 98.794 31.751 25.357 1.00 22.93 397 SER B O 1
ATOM 6921 N N . GLU B 1 398 ? 100.137 31.333 27.113 1.00 22.17 398 GLU B N 1
ATOM 6922 C CA . GLU B 1 398 ? 100.542 32.724 27.249 1.00 25.65 398 GLU B CA 1
ATOM 6923 C C . GLU B 1 398 ? 101.350 33.137 26.018 1.00 26.31 398 GLU B C 1
ATOM 6924 O O . GLU B 1 398 ? 101.319 34.297 25.607 1.00 25.92 398 GLU B O 1
ATOM 6930 N N . ALA B 1 399 ? 102.046 32.182 25.418 1.00 24.68 399 ALA B N 1
ATOM 6931 C CA . ALA B 1 399 ? 102.745 32.494 24.159 1.00 33.30 399 ALA B CA 1
ATOM 6932 C C . ALA B 1 399 ? 101.767 32.914 23.070 1.00 39.50 399 ALA B C 1
ATOM 6933 O O . ALA B 1 399 ? 102.071 33.812 22.257 1.00 27.14 399 ALA B O 1
ATOM 6935 N N . ASP B 1 400 ? 100.583 32.285 23.030 1.00 24.48 400 ASP B N 1
ATOM 6936 C CA . ASP B 1 400 ? 99.573 32.722 22.055 1.00 22.95 400 ASP B CA 1
ATOM 6937 C C . ASP B 1 400 ? 99.130 34.144 22.374 1.00 25.22 400 ASP B C 1
ATOM 6938 O O . ASP B 1 400 ? 98.959 34.954 21.458 1.00 25.09 400 ASP B O 1
ATOM 6943 N N . PHE B 1 401 ? 98.953 34.489 23.658 1.00 26.16 401 PHE B N 1
ATOM 6944 C CA . PHE B 1 401 ? 98.493 35.838 23.972 1.00 24.65 401 PHE B CA 1
ATOM 6945 C C . PHE B 1 401 ? 99.507 36.926 23.621 1.00 29.08 401 PHE B C 1
ATOM 6946 O O . PHE B 1 401 ? 99.136 38.091 23.442 1.00 24.52 401 PHE B O 1
ATOM 6954 N N . LYS B 1 402 ? 100.767 36.534 23.560 1.00 25.66 402 LYS B N 1
ATOM 6955 C CA . LYS B 1 402 ? 101.879 37.456 23.317 1.00 31.63 402 LYS B CA 1
ATOM 6956 C C . LYS B 1 402 ? 102.351 37.397 21.875 1.00 34.42 402 LYS B C 1
ATOM 6957 O O . LYS B 1 402 ? 103.332 38.017 21.466 1.00 40.02 402 LYS B O 1
ATOM 6963 N N . SER B 1 403 ? 101.662 36.623 21.035 1.00 29.40 403 SER B N 1
ATOM 6964 C CA . SER B 1 403 ? 102.196 36.310 19.717 1.00 28.19 403 SER B CA 1
ATOM 6965 C C . SER B 1 403 ? 101.892 37.384 18.685 1.00 28.73 403 SER B C 1
ATOM 6966 O O . SER B 1 403 ? 100.731 37.782 18.556 1.00 28.70 403 SER B O 1
ATOM 6969 N N . GLU B 1 404 ? 102.927 37.816 17.961 1.00 36.44 404 GLU B N 1
ATOM 6970 C CA . GLU B 1 404 ? 102.766 38.767 16.855 1.00 36.51 404 GLU B CA 1
ATOM 6971 C C . GLU B 1 404 ? 102.528 38.085 15.514 1.00 37.03 404 GLU B C 1
ATOM 6972 O O . GLU B 1 404 ? 102.521 38.731 14.461 1.00 31.95 404 GLU B O 1
ATOM 6978 N N . THR B 1 405 ? 102.314 36.768 15.491 1.00 25.45 405 THR B N 1
ATOM 6979 C CA . THR B 1 405 ? 101.974 36.099 14.231 1.00 28.79 405 THR B CA 1
ATOM 6980 C C . THR B 1 405 ? 100.709 36.672 13.608 1.00 30.59 405 THR B C 1
ATOM 6981 O O . THR B 1 405 ? 99.642 36.722 14.222 1.00 27.96 405 THR B O 1
ATOM 6985 N N . VAL B 1 406 ? 100.794 37.119 12.346 1.00 25.29 406 VAL B N 1
ATOM 6986 C CA . VAL B 1 406 ? 99.638 37.719 11.680 1.00 24.45 406 VAL B CA 1
ATOM 6987 C C . VAL B 1 406 ? 98.686 36.657 11.163 1.00 28.71 406 VAL B C 1
ATOM 6988 O O . VAL B 1 406 ? 99.121 35.718 10.488 1.00 32.46 406 VAL B O 1
ATOM 6992 N N . VAL B 1 407 ? 97.389 36.775 11.466 1.00 28.88 407 VAL B N 1
ATOM 6993 C CA . VAL B 1 407 ? 96.450 35.726 11.043 1.00 28.96 407 VAL B CA 1
ATOM 6994 C C . VAL B 1 407 ? 95.118 36.309 10.580 1.00 26.25 407 VAL B C 1
ATOM 6995 O O . VAL B 1 407 ? 94.315 35.628 9.943 1.00 29.42 407 VAL B O 1
ATOM 6999 N N . GLY B 1 408 ? 94.861 37.581 10.865 1.00 29.08 408 GLY B N 1
ATOM 7000 C CA . GLY B 1 408 ? 93.612 38.235 10.519 1.00 29.79 408 GLY B CA 1
ATOM 7001 C C . GLY B 1 408 ? 93.746 38.903 9.157 1.00 40.04 408 GLY B C 1
ATOM 7002 O O . GLY B 1 408 ? 94.851 39.285 8.762 1.00 40.51 408 GLY B O 1
ATOM 7003 N N . ARG B 1 409 ? 92.616 39.020 8.495 1.00 32.99 409 ARG B N 1
ATOM 7004 C CA . ARG B 1 409 ? 92.476 39.647 7.195 1.00 39.78 409 ARG B CA 1
ATOM 7005 C C . ARG B 1 409 ? 93.114 41.032 7.208 1.00 39.01 409 ARG B C 1
ATOM 7006 O O . ARG B 1 409 ? 93.761 41.390 6.223 1.00 42.61 409 ARG B O 1
ATOM 7014 N N . ASP B 1 410 ? 92.936 41.786 8.284 1.00 39.99 410 ASP B N 1
ATOM 7015 C CA . ASP B 1 410 ? 93.454 43.155 8.326 1.00 44.21 410 ASP B CA 1
ATOM 7016 C C . ASP B 1 410 ? 94.689 43.304 9.212 1.00 41.76 410 ASP B C 1
ATOM 7017 O O . ASP B 1 410 ? 94.781 44.283 9.958 1.00 44.50 410 ASP B O 1
ATOM 7022 N N . GLY B 1 411 ? 95.605 42.349 9.111 1.00 42.22 411 GLY B N 1
ATOM 7023 C CA . GLY B 1 411 ? 96.860 42.289 9.815 1.00 41.12 411 GLY B CA 1
ATOM 7024 C C . GLY B 1 411 ? 96.780 41.992 11.298 1.00 32.46 411 GLY B C 1
ATOM 7025 O O . GLY B 1 411 ? 97.757 42.237 12.010 1.00 31.42 411 GLY B O 1
ATOM 7026 N N . GLU B 1 412 ? 95.667 41.471 11.810 1.00 27.70 412 GLU B N 1
ATOM 7027 C CA . GLU B 1 412 ? 95.605 41.186 13.258 1.00 28.56 412 GLU B CA 1
ATOM 7028 C C . GLU B 1 412 ? 96.451 39.958 13.579 1.00 22.42 412 GLU B C 1
ATOM 7029 O O . GLU B 1 412 ? 96.588 39.041 12.752 1.00 36.36 412 GLU B O 1
ATOM 7035 N N . THR B 1 413 ? 97.046 39.945 14.756 1.00 27.09 413 THR B N 1
ATOM 7036 C CA . THR B 1 413 ? 97.946 38.903 15.199 1.00 24.98 413 THR B CA 1
ATOM 7037 C C . THR B 1 413 ? 97.233 37.936 16.150 1.00 26.74 413 THR B C 1
ATOM 7038 O O . THR B 1 413 ? 96.116 38.264 16.565 1.00 22.57 413 THR B O 1
ATOM 7042 N N . ILE B 1 414 ? 97.910 36.828 16.439 1.00 22.52 414 ILE B N 1
ATOM 7043 C CA . ILE B 1 414 ? 97.306 35.825 17.338 1.00 19.77 414 ILE B CA 1
ATOM 7044 C C . ILE B 1 414 ? 97.025 36.490 18.671 1.00 24.00 414 ILE B C 1
ATOM 7045 O O . ILE B 1 414 ? 95.967 36.239 19.261 1.00 29.55 414 ILE B O 1
ATOM 7050 N N . GLY B 1 415 ? 97.914 37.341 19.152 1.00 22.10 415 GLY B N 1
ATOM 7051 C CA . GLY B 1 415 ? 97.838 38.049 20.416 1.00 22.49 415 GLY B CA 1
ATOM 7052 C C . GLY B 1 415 ? 96.670 38.998 20.499 1.00 30.90 415 GLY B C 1
ATOM 7053 O O . GLY B 1 415 ? 95.935 39.063 21.492 1.00 26.78 415 GLY B O 1
ATOM 7054 N N . ASP B 1 416 ? 96.454 39.765 19.427 1.00 29.83 416 ASP B N 1
ATOM 7055 C CA . ASP B 1 416 ? 95.321 40.672 19.351 1.00 26.52 416 ASP B CA 1
ATOM 7056 C C . ASP B 1 416 ? 93.973 39.954 19.439 1.00 28.75 416 ASP B C 1
ATOM 7057 O O . ASP B 1 416 ? 93.028 40.473 20.043 1.00 25.59 416 ASP B O 1
ATOM 7062 N N . PHE B 1 417 ? 93.874 38.782 18.807 1.00 23.60 417 PHE B N 1
ATOM 7063 C CA . PHE B 1 417 ? 92.580 38.084 18.844 1.00 24.80 417 PHE B CA 1
ATOM 7064 C C . PHE B 1 417 ? 92.319 37.509 20.238 1.00 23.64 417 PHE B C 1
ATOM 7065 O O . PHE B 1 417 ? 91.172 37.541 20.714 1.00 23.33 417 PHE B O 1
ATOM 7073 N N . CYS B 1 418 ? 93.372 36.996 20.878 1.00 19.62 418 CYS B N 1
ATOM 7074 C CA . CYS B 1 418 ? 93.156 36.451 22.230 1.00 23.00 418 CYS B CA 1
ATOM 7075 C C . CYS B 1 418 ? 92.782 37.539 23.230 1.00 28.38 418 CYS B C 1
ATOM 7076 O O . CYS B 1 418 ? 91.902 37.359 24.066 1.00 22.84 418 CYS B O 1
ATOM 7079 N N . ASN B 1 419 ? 93.493 38.669 23.159 1.00 24.47 419 ASN B N 1
ATOM 7080 C CA . ASN B 1 419 ? 93.207 39.770 24.068 1.00 27.46 419 ASN B CA 1
ATOM 7081 C C . ASN B 1 419 ? 91.826 40.367 23.808 1.00 30.20 419 ASN B C 1
ATOM 7082 O O . ASN B 1 419 ? 91.142 40.849 24.721 1.00 22.39 419 ASN B O 1
ATOM 7087 N N . LYS B 1 420 ? 91.374 40.362 22.556 1.00 24.89 420 LYS B N 1
ATOM 7088 C CA . LYS B 1 420 ? 90.035 40.868 22.230 1.00 25.09 420 LYS B CA 1
ATOM 7089 C C . LYS B 1 420 ? 88.950 39.903 22.718 1.00 25.65 420 LYS B C 1
ATOM 7090 O O . LYS B 1 420 ? 88.070 40.334 23.459 1.00 23.29 420 LYS B O 1
ATOM 7096 N N . PHE B 1 421 ? 88.993 38.627 22.328 1.00 23.71 421 PHE B N 1
ATOM 7097 C CA . PHE B 1 421 ? 87.871 37.726 22.582 1.00 19.29 421 PHE B CA 1
ATOM 7098 C C . PHE B 1 421 ? 87.702 37.340 24.046 1.00 22.73 421 PHE B C 1
ATOM 7099 O O . PHE B 1 421 ? 86.573 37.001 24.441 1.00 27.71 421 PHE B O 1
ATOM 7107 N N . PHE B 1 422 ? 88.741 37.383 24.872 1.00 19.85 422 PHE B N 1
ATOM 7108 C CA . PHE B 1 422 ? 88.625 36.954 26.266 1.00 20.01 422 PHE B CA 1
ATOM 7109 C C . PHE B 1 422 ? 88.493 38.085 27.269 1.00 21.15 422 PHE B C 1
ATOM 7110 O O . PHE B 1 422 ? 88.615 37.901 28.485 1.00 21.65 422 PHE B O 1
ATOM 7118 N N . ALA B 1 423 ? 88.252 39.286 26.781 1.00 22.74 423 ALA B N 1
ATOM 7119 C CA . ALA B 1 423 ? 87.855 40.438 27.559 1.00 22.06 423 ALA B CA 1
ATOM 7120 C C . ALA B 1 423 ? 86.544 40.183 28.305 1.00 21.54 423 ALA B C 1
ATOM 7121 O O . ALA B 1 423 ? 85.736 39.381 27.805 1.00 25.76 423 ALA B O 1
ATOM 7123 N N . ALA B 1 424 ? 86.324 40.859 29.437 1.00 19.92 424 ALA B N 1
ATOM 7124 C CA . ALA B 1 424 ? 85.030 40.716 30.116 1.00 25.89 424 ALA B CA 1
ATOM 7125 C C . ALA B 1 424 ? 84.593 42.039 30.735 1.00 23.95 424 ALA B C 1
ATOM 7126 O O . ALA B 1 424 ? 84.448 43.002 29.965 1.00 28.47 424 ALA B O 1
ATOM 7128 N N . ALA B 1 425 ? 84.390 42.129 32.044 1.00 18.34 425 ALA B N 1
ATOM 7129 C CA . ALA B 1 425 ? 83.961 43.352 32.729 1.00 22.36 425 ALA B CA 1
ATOM 7130 C C . ALA B 1 425 ? 85.032 44.445 32.718 1.00 19.65 425 ALA B C 1
ATOM 7131 O O . ALA B 1 425 ? 86.218 44.171 32.548 1.00 27.22 425 ALA B O 1
ATOM 7133 N N . PRO B 1 426 ? 84.617 45.703 32.880 1.00 33.54 426 PRO B N 1
ATOM 7134 C CA . PRO B 1 426 ? 85.560 46.831 32.764 1.00 32.01 426 PRO B CA 1
ATOM 7135 C C . PRO B 1 426 ? 86.546 46.910 33.921 1.00 25.91 426 PRO B C 1
ATOM 7136 O O . PRO B 1 426 ? 87.539 47.638 33.845 1.00 38.89 426 PRO B O 1
ATOM 7140 N N . THR B 1 427 ? 86.345 46.157 34.990 1.00 32.12 427 THR B N 1
ATOM 7141 C CA . THR B 1 427 ? 87.173 46.088 36.177 1.00 29.10 427 THR B CA 1
ATOM 7142 C C . THR B 1 427 ? 88.534 45.451 35.956 1.00 23.11 427 THR B C 1
ATOM 7143 O O . THR B 1 427 ? 89.413 45.441 36.825 1.00 38.60 427 THR B O 1
ATOM 7147 N N . CYS B 1 428 ? 88.809 44.872 34.792 1.00 23.39 428 CYS B N 1
ATOM 7148 C CA . CYS B 1 428 ? 90.088 44.212 34.578 1.00 26.71 428 CYS B CA 1
ATOM 7149 C C . CYS B 1 428 ? 90.563 44.398 33.147 1.00 24.66 428 CYS B C 1
ATOM 7150 O O . CYS B 1 428 ? 89.763 44.628 32.248 1.00 27.77 428 CYS B O 1
ATOM 7153 N N . THR B 1 429 ? 91.869 44.253 32.953 1.00 26.88 429 THR B N 1
ATOM 7154 C CA . THR B 1 429 ? 92.388 43.948 31.634 1.00 33.83 429 THR B CA 1
ATOM 7155 C C . THR B 1 429 ? 92.152 42.452 31.359 1.00 28.01 429 THR B C 1
ATOM 7156 O O . THR B 1 429 ? 91.958 41.684 32.315 1.00 25.59 429 THR B O 1
ATOM 7160 N N . THR B 1 430 ? 92.202 42.076 30.091 1.00 24.21 430 THR B N 1
ATOM 7161 C CA . THR B 1 430 ? 92.214 40.659 29.718 1.00 26.04 430 THR B CA 1
ATOM 7162 C C . THR B 1 430 ? 93.341 39.907 30.415 1.00 25.56 430 THR B C 1
ATOM 7163 O O . THR B 1 430 ? 93.106 38.852 31.035 1.00 20.89 430 THR B O 1
ATOM 7167 N N . GLU B 1 431 ? 94.588 40.374 30.390 1.00 23.61 431 GLU B N 1
ATOM 7168 C CA . GLU B 1 431 ? 95.668 39.712 31.101 1.00 23.55 431 GLU B CA 1
ATOM 7169 C C . GLU B 1 431 ? 95.410 39.513 32.594 1.00 25.61 431 GLU B C 1
ATOM 7170 O O . GLU B 1 431 ? 95.776 38.449 33.129 1.00 23.76 431 GLU B O 1
ATOM 7176 N N . GLU B 1 432 ? 94.831 40.483 33.295 1.00 20.22 432 GLU B N 1
ATOM 7177 C CA . GLU B 1 432 ? 94.518 40.292 34.714 1.00 20.91 432 GLU B CA 1
ATOM 7178 C C . GLU B 1 432 ? 93.540 39.128 34.947 1.00 24.99 432 GLU B C 1
ATOM 7179 O O . GLU B 1 432 ? 93.765 38.323 35.867 1.00 21.70 432 GLU B O 1
ATOM 7185 N N . ARG B 1 433 ? 92.505 39.044 34.121 1.00 20.88 433 ARG B N 1
ATOM 7186 C CA . ARG B 1 433 ? 91.501 37.986 34.190 1.00 20.45 433 ARG B CA 1
ATOM 7187 C C . ARG B 1 433 ? 92.156 36.637 33.905 1.00 21.46 433 ARG B C 1
ATOM 7188 O O . ARG B 1 433 ? 91.874 35.632 34.583 1.00 18.63 433 ARG B O 1
ATOM 7196 N N . MET B 1 434 ? 93.056 36.587 32.919 1.00 17.37 434 MET B N 1
ATOM 7197 C CA . MET B 1 434 ? 93.748 35.324 32.606 1.00 13.92 434 MET B CA 1
ATOM 7198 C C . MET B 1 434 ? 94.632 34.920 33.777 1.00 19.45 434 MET B C 1
ATOM 7199 O O . MET B 1 434 ? 94.813 33.724 34.048 1.00 18.68 434 MET B O 1
ATOM 7204 N N . ARG B 1 435 ? 95.224 35.870 34.509 1.00 17.83 435 ARG B N 1
ATOM 7205 C CA . ARG B 1 435 ? 96.091 35.516 35.623 1.00 20.53 435 ARG B CA 1
ATOM 7206 C C . ARG B 1 435 ? 95.345 34.851 36.782 1.00 18.88 435 ARG B C 1
ATOM 7207 O O . ARG B 1 435 ? 95.906 33.892 37.331 1.00 19.58 435 ARG B O 1
ATOM 7215 N N . VAL B 1 436 ? 94.161 35.341 37.156 1.00 16.09 436 VAL B N 1
ATOM 7216 C CA . VAL B 1 436 ? 93.406 34.709 38.250 1.00 20.30 436 VAL B CA 1
ATOM 7217 C C . VAL B 1 436 ? 92.782 33.376 37.793 1.00 17.28 436 VAL B C 1
ATOM 7218 O O . VAL B 1 436 ? 92.776 32.413 38.571 1.00 21.80 436 VAL B O 1
ATOM 7222 N N . LEU B 1 437 ? 92.315 33.246 36.565 1.00 13.22 437 LEU B N 1
ATOM 7223 C CA . LEU B 1 437 ? 91.865 31.988 36.007 1.00 17.97 437 LEU B CA 1
ATOM 7224 C C . LEU B 1 437 ? 92.956 30.932 35.976 1.00 20.35 437 LEU B C 1
ATOM 7225 O O . LEU B 1 437 ? 92.673 29.795 36.373 1.00 17.73 437 LEU B O 1
ATOM 7230 N N . ARG B 1 438 ? 94.199 31.225 35.577 1.00 17.16 438 ARG B N 1
ATOM 7231 C CA . ARG B 1 438 ? 95.315 30.294 35.718 1.00 18.94 438 ARG B CA 1
ATOM 7232 C C . ARG B 1 438 ? 95.712 29.935 37.145 1.00 16.59 438 ARG B C 1
ATOM 7233 O O . ARG B 1 438 ? 96.165 28.807 37.419 1.00 20.15 438 ARG B O 1
ATOM 7241 N N . PHE B 1 439 ? 95.597 30.840 38.116 1.00 15.84 439 PHE B N 1
ATOM 7242 C CA . PHE B 1 439 ? 95.849 30.482 39.502 1.00 15.61 439 PHE B CA 1
ATOM 7243 C C . PHE B 1 439 ? 94.835 29.378 39.888 1.00 17.85 439 PHE B C 1
ATOM 7244 O O . PHE B 1 439 ? 95.201 28.403 40.533 1.00 17.34 439 PHE B O 1
ATOM 7252 N N . LEU B 1 440 ? 93.581 29.565 39.509 1.00 19.89 440 LEU B N 1
ATOM 7253 C CA . LEU B 1 440 ? 92.547 28.565 39.837 1.00 17.58 440 LEU B CA 1
ATOM 7254 C C . LEU B 1 440 ? 92.855 27.256 39.122 1.00 17.75 440 LEU B C 1
ATOM 7255 O O . LEU B 1 440 ? 92.744 26.209 39.759 1.00 16.64 440 LEU B O 1
ATOM 7260 N N . GLU B 1 441 ? 93.254 27.269 37.850 1.00 19.01 441 GLU B N 1
ATOM 7261 C CA . GLU B 1 441 ? 93.583 26.023 37.149 1.00 19.98 441 GLU B CA 1
ATOM 7262 C C . GLU B 1 441 ? 94.643 25.262 37.940 1.00 15.63 441 GLU B C 1
ATOM 7263 O O . GLU B 1 441 ? 94.576 24.040 38.152 1.00 20.49 441 GLU B O 1
ATOM 7269 N N . ASN B 1 442 ? 95.647 25.971 38.408 1.00 16.03 442 ASN B N 1
ATOM 7270 C CA . ASN B 1 442 ? 96.804 25.323 39.030 1.00 16.93 442 ASN B CA 1
ATOM 7271 C C . ASN B 1 442 ? 96.428 24.685 40.368 1.00 21.48 442 ASN B C 1
ATOM 7272 O O . ASN B 1 442 ? 97.003 23.642 40.712 1.00 18.76 442 ASN B O 1
ATOM 7277 N N . ILE B 1 443 ? 95.501 25.300 41.117 1.00 15.99 443 ILE B N 1
ATOM 7278 C CA . ILE B 1 443 ? 95.170 24.709 42.414 1.00 17.72 443 ILE B CA 1
ATOM 7279 C C . ILE B 1 443 ? 93.982 23.732 42.327 1.00 15.03 443 ILE B C 1
ATOM 7280 O O . ILE B 1 443 ? 93.860 22.890 43.222 1.00 17.27 443 ILE B O 1
ATOM 7285 N N . CYS B 1 444 ? 93.136 23.801 41.314 1.00 15.41 444 CYS B N 1
ATOM 7286 C CA . CYS B 1 444 ? 92.006 22.864 41.197 1.00 18.02 444 CYS B CA 1
ATOM 7287 C C . CYS B 1 444 ? 92.440 21.583 40.478 1.00 24.86 444 CYS B C 1
ATOM 7288 O O . CYS B 1 444 ? 91.924 20.501 40.764 1.00 16.76 444 CYS B O 1
ATOM 7291 N N . LEU B 1 445 ? 93.398 21.670 39.546 1.00 18.89 445 LEU B N 1
ATOM 7292 C CA . LEU B 1 445 ? 93.840 20.591 38.687 1.00 23.72 445 LEU B CA 1
ATOM 7293 C C . LEU B 1 445 ? 95.356 20.450 38.534 1.00 23.55 445 LEU B C 1
ATOM 7294 O O . LEU B 1 445 ? 95.828 19.338 38.280 1.00 35.11 445 LEU B O 1
ATOM 7299 N N . GLY B 1 446 ? 96.104 21.535 38.649 1.00 19.19 446 GLY B N 1
ATOM 7300 C CA . GLY B 1 446 ? 97.536 21.470 38.377 1.00 18.62 446 GLY B CA 1
ATOM 7301 C C . GLY B 1 446 ? 98.450 21.221 39.534 1.00 16.22 446 GLY B C 1
ATOM 7302 O O . GLY B 1 446 ? 98.203 20.499 40.501 1.00 18.78 446 GLY B O 1
ATOM 7303 N N . ALA B 1 447 ? 99.646 21.825 39.515 1.00 17.71 447 ALA B N 1
ATOM 7304 C CA . ALA B 1 447 ? 100.659 21.505 40.495 1.00 18.67 447 ALA B CA 1
ATOM 7305 C C . ALA B 1 447 ? 100.265 21.752 41.935 1.00 18.98 447 ALA B C 1
ATOM 7306 O O . ALA B 1 447 ? 100.668 20.981 42.802 1.00 21.56 447 ALA B O 1
ATOM 7308 N N . SER B 1 448 ? 99.499 22.806 42.225 1.00 16.39 448 SER B N 1
ATOM 7309 C CA . SER B 1 448 ? 99.057 23.028 43.600 1.00 18.31 448 SER B CA 1
ATOM 7310 C C . SER B 1 448 ? 97.877 22.149 44.015 1.00 17.64 448 SER B C 1
ATOM 7311 O O . SER B 1 448 ? 97.633 22.015 45.218 1.00 20.22 448 SER B O 1
ATOM 7314 N N . ALA B 1 449 ? 97.148 21.558 43.064 1.00 19.73 449 ALA B N 1
ATOM 7315 C CA . ALA B 1 449 ? 96.095 20.600 43.398 1.00 18.86 449 ALA B CA 1
ATOM 7316 C C . ALA B 1 449 ? 96.668 19.380 44.103 1.00 23.97 449 ALA B C 1
ATOM 7317 O O . ALA B 1 449 ? 95.997 18.732 44.907 1.00 16.35 449 ALA B O 1
ATOM 7319 N N . VAL B 1 450 ? 97.934 19.077 43.785 1.00 19.05 450 VAL B N 1
ATOM 7320 C CA . VAL B 1 450 ? 98.614 17.962 44.473 1.00 15.26 450 VAL B CA 1
ATOM 7321 C C . VAL B 1 450 ? 98.612 18.155 45.972 1.00 16.73 450 VAL B C 1
ATOM 7322 O O . VAL B 1 450 ? 98.362 17.293 46.822 1.00 18.94 450 VAL B O 1
ATOM 7326 N N . GLY B 1 451 ? 98.917 19.393 46.410 1.00 17.37 451 GLY B N 1
ATOM 7327 C CA . GLY B 1 451 ? 98.902 19.631 47.841 1.00 19.28 451 GLY B CA 1
ATOM 7328 C C . GLY B 1 451 ? 97.526 19.915 48.430 1.00 20.00 451 GLY B C 1
ATOM 7329 O O . GLY B 1 451 ? 97.149 19.324 49.448 1.00 20.88 451 GLY B O 1
ATOM 7330 N N . TYR B 1 452 ? 96.772 20.816 47.819 1.00 17.10 452 TYR B N 1
ATOM 7331 C CA . TYR B 1 452 ? 95.493 21.258 48.385 1.00 18.99 452 TYR B CA 1
ATOM 7332 C C . TYR B 1 452 ? 94.431 20.153 48.347 1.00 16.58 452 TYR B C 1
ATOM 7333 O O . TYR B 1 452 ? 93.628 20.120 49.286 1.00 17.61 452 TYR B O 1
ATOM 7342 N N . ARG B 1 453 ? 94.437 19.279 47.351 1.00 14.64 453 ARG B N 1
ATOM 7343 C CA . ARG B 1 453 ? 93.479 18.155 47.322 1.00 11.66 453 ARG B CA 1
ATOM 7344 C C . ARG B 1 453 ? 94.109 16.875 47.854 1.00 13.27 453 ARG B C 1
ATOM 7345 O O . ARG B 1 453 ? 93.798 16.376 48.941 1.00 13.77 453 ARG B O 1
ATOM 7353 N N . THR B 1 454 ? 95.035 16.268 47.100 1.00 14.83 454 THR B N 1
ATOM 7354 C CA . THR B 1 454 ? 95.479 14.900 47.428 1.00 16.61 454 THR B CA 1
ATOM 7355 C C . THR B 1 454 ? 96.300 14.823 48.691 1.00 15.03 454 THR B C 1
ATOM 7356 O O . THR B 1 454 ? 96.164 13.867 49.488 1.00 15.26 454 THR B O 1
ATOM 7360 N N . GLU B 1 455 ? 97.175 15.791 49.030 1.00 15.33 455 GLU B N 1
ATOM 7361 C CA . GLU B 1 455 ? 97.777 15.692 50.369 1.00 13.37 455 GLU B CA 1
ATOM 7362 C C . GLU B 1 455 ? 96.758 15.938 51.473 1.00 14.93 455 GLU B C 1
ATOM 7363 O O . GLU B 1 455 ? 96.899 15.404 52.590 1.00 16.62 455 GLU B O 1
ATOM 7369 N N . SER B 1 456 ? 95.701 16.746 51.260 1.00 14.20 456 SER B N 1
ATOM 7370 C CA . SER B 1 456 ? 94.642 16.799 52.263 1.00 13.31 456 SER B CA 1
ATOM 7371 C C . SER B 1 456 ? 93.994 15.428 52.518 1.00 13.95 456 SER B C 1
ATOM 7372 O O . SER B 1 456 ? 93.649 15.135 53.663 1.00 14.29 456 SER B O 1
ATOM 7375 N N . MET B 1 457 ? 93.851 14.601 51.478 1.00 12.40 457 MET B N 1
ATOM 7376 C CA . MET B 1 457 ? 93.310 13.230 51.647 1.00 14.30 457 MET B CA 1
ATOM 7377 C C . MET B 1 457 ? 94.246 12.318 52.448 1.00 12.21 457 MET B C 1
ATOM 7378 O O . MET B 1 457 ? 93.804 11.650 53.383 1.00 13.73 457 MET B O 1
ATOM 7383 N N . HIS B 1 458 ? 95.548 12.306 52.094 1.00 12.37 458 HIS B N 1
ATOM 7384 C CA . HIS B 1 458 ? 96.453 11.315 52.643 1.00 13.75 458 HIS B CA 1
ATOM 7385 C C . HIS B 1 458 ? 97.480 11.834 53.637 1.00 16.70 458 HIS B C 1
ATOM 7386 O O . HIS B 1 458 ? 98.037 11.032 54.397 1.00 13.31 458 HIS B O 1
ATOM 7393 N N . GLY B 1 459 ? 97.780 13.122 53.638 1.00 17.95 459 GLY B N 1
ATOM 7394 C CA . GLY B 1 459 ? 98.715 13.676 54.618 1.00 22.91 459 GLY B CA 1
ATOM 7395 C C . GLY B 1 459 ? 98.358 13.341 56.054 1.00 22.37 459 GLY B C 1
ATOM 7396 O O . GLY B 1 459 ? 97.235 13.478 56.534 1.00 19.04 459 GLY B O 1
ATOM 7397 N N . ALA B 1 460 ? 99.357 12.845 56.780 1.00 19.11 460 ALA B N 1
ATOM 7398 C CA . ALA B 1 460 ? 99.202 12.357 58.130 1.00 22.96 460 ALA B CA 1
ATOM 7399 C C . ALA B 1 460 ? 98.126 11.271 58.190 1.00 28.13 460 ALA B C 1
ATOM 7400 O O . ALA B 1 460 ? 97.358 11.195 59.159 1.00 30.86 460 ALA B O 1
ATOM 7402 N N . GLY B 1 461 ? 98.069 10.397 57.182 1.00 19.19 461 GLY B N 1
ATOM 7403 C CA . GLY B 1 461 ? 97.213 9.218 57.293 1.00 17.17 461 GLY B CA 1
ATOM 7404 C C . GLY B 1 461 ? 95.987 9.359 56.394 1.00 18.83 461 GLY B C 1
ATOM 7405 O O . GLY B 1 461 ? 95.344 10.411 56.327 1.00 19.36 461 GLY B O 1
ATOM 7406 N N . SER B 1 462 ? 95.653 8.306 55.657 1.00 15.24 462 SER B N 1
ATOM 7407 C CA . SER B 1 462 ? 94.393 8.222 54.910 1.00 12.21 462 SER B CA 1
ATOM 7408 C C . SER B 1 462 ? 93.223 8.315 55.881 1.00 11.00 462 SER B C 1
ATOM 7409 O O . SER B 1 462 ? 93.367 8.061 57.081 1.00 14.29 462 SER B O 1
ATOM 7412 N N . PRO B 1 463 ? 92.009 8.655 55.414 1.00 12.02 463 PRO B N 1
ATOM 7413 C CA . PRO B 1 463 ? 90.885 8.833 56.336 1.00 14.83 463 PRO B CA 1
ATOM 7414 C C . PRO B 1 463 ? 90.626 7.650 57.258 1.00 14.76 463 PRO B C 1
ATOM 7415 O O . PRO B 1 463 ? 90.274 7.796 58.427 1.00 14.85 463 PRO B O 1
ATOM 7419 N N . GLN B 1 464 ? 90.816 6.395 56.798 1.00 14.59 464 GLN B N 1
ATOM 7420 C CA . GLN B 1 464 ? 90.460 5.292 57.694 1.00 12.90 464 GLN B CA 1
ATOM 7421 C C . GLN B 1 464 ? 91.378 5.236 58.905 1.00 16.19 464 GLN B C 1
ATOM 7422 O O . GLN B 1 464 ? 91.045 4.721 59.977 1.00 14.58 464 GLN B O 1
ATOM 7428 N N . ALA B 1 465 ? 92.592 5.807 58.726 1.00 16.88 465 ALA B N 1
ATOM 7429 C CA . ALA B 1 465 ? 93.502 5.855 59.883 1.00 18.18 465 ALA B CA 1
ATOM 7430 C C . ALA B 1 465 ? 92.964 6.710 61.012 1.00 14.67 465 ALA B C 1
ATOM 7431 O O . ALA B 1 465 ? 93.090 6.402 62.202 1.00 18.53 465 ALA B O 1
ATOM 7433 N N . GLN B 1 466 ? 92.323 7.859 60.732 1.00 14.80 466 GLN B N 1
ATOM 7434 C CA . GLN B 1 466 ? 91.726 8.563 61.872 1.00 17.99 466 GLN B CA 1
ATOM 7435 C C . GLN B 1 466 ? 90.478 7.854 62.374 1.00 16.43 466 GLN B C 1
ATOM 7436 O O . GLN B 1 466 ? 90.228 7.912 63.583 1.00 19.45 466 GLN B O 1
ATOM 7442 N N . ARG B 1 467 ? 89.692 7.221 61.479 1.00 15.43 467 ARG B N 1
ATOM 7443 C CA . ARG B 1 467 ? 88.412 6.641 61.938 1.00 13.58 467 ARG B CA 1
ATOM 7444 C C . ARG B 1 467 ? 88.657 5.573 62.987 1.00 13.36 467 ARG B C 1
ATOM 7445 O O . ARG B 1 467 ? 87.983 5.435 63.988 1.00 14.19 467 ARG B O 1
ATOM 7453 N N . ILE B 1 468 ? 89.718 4.785 62.753 1.00 15.97 468 ILE B N 1
ATOM 7454 C CA . ILE B 1 468 ? 90.036 3.745 63.735 1.00 16.36 468 ILE B CA 1
ATOM 7455 C C . ILE B 1 468 ? 90.327 4.329 65.099 1.00 14.05 468 ILE B C 1
ATOM 7456 O O . ILE B 1 468 ? 89.941 3.785 66.135 1.00 17.55 468 ILE B O 1
ATOM 7461 N N . MET B 1 469 ? 91.041 5.461 65.121 1.00 16.96 469 MET B N 1
ATOM 7462 C CA . MET B 1 469 ? 91.396 6.068 66.405 1.00 21.94 469 MET B CA 1
ATOM 7463 C C . MET B 1 469 ? 90.208 6.832 66.991 1.00 16.86 469 MET B C 1
ATOM 7464 O O . MET B 1 469 ? 90.042 6.818 68.230 1.00 17.69 469 MET B O 1
ATOM 7469 N N . ILE B 1 470 ? 89.366 7.462 66.175 1.00 17.60 470 ILE B N 1
ATOM 7470 C CA . ILE B 1 470 ? 88.167 8.120 66.748 1.00 12.36 470 ILE B CA 1
ATOM 7471 C C . ILE B 1 470 ? 87.293 7.131 67.504 1.00 14.15 470 ILE B C 1
ATOM 7472 O O . ILE B 1 470 ? 86.749 7.381 68.580 1.00 15.77 470 ILE B O 1
ATOM 7477 N N . ALA B 1 471 ? 87.123 5.931 66.932 1.00 14.23 471 ALA B N 1
ATOM 7478 C CA . ALA B 1 471 ? 86.367 4.904 67.678 1.00 21.29 471 ALA B CA 1
ATOM 7479 C C . ALA B 1 471 ? 86.988 4.616 69.037 1.00 21.67 471 ALA B C 1
ATOM 7480 O O . ALA B 1 471 ? 86.354 4.516 70.093 1.00 22.72 471 ALA B O 1
ATOM 7482 N N . ARG B 1 472 ? 88.317 4.499 69.070 1.00 17.12 472 ARG B N 1
ATOM 7483 C CA . ARG B 1 472 ? 88.970 4.163 70.334 1.00 21.57 472 ARG B CA 1
ATOM 7484 C C . ARG B 1 472 ? 88.909 5.284 71.362 1.00 16.33 472 ARG B C 1
ATOM 7485 O O . ARG B 1 472 ? 88.828 5.034 72.568 1.00 18.47 472 ARG B O 1
ATOM 7493 N N . GLN B 1 473 ? 88.949 6.511 70.851 1.00 14.35 473 GLN B N 1
ATOM 7494 C CA . GLN B 1 473 ? 88.945 7.715 71.676 1.00 16.90 473 GLN B CA 1
ATOM 7495 C C . GLN B 1 473 ? 87.543 8.247 71.987 1.00 21.01 473 GLN B C 1
ATOM 7496 O O . GLN B 1 473 ? 87.402 9.207 72.768 1.00 21.74 473 GLN B O 1
ATOM 7502 N N . GLY B 1 474 ? 86.504 7.668 71.412 1.00 15.82 474 GLY B N 1
ATOM 7503 C CA . GLY B 1 474 ? 85.126 8.058 71.499 1.00 18.75 474 GLY B CA 1
ATOM 7504 C C . GLY B 1 474 ? 84.403 7.835 72.800 1.00 15.37 474 GLY B C 1
ATOM 7505 O O . GLY B 1 474 ? 83.303 8.366 72.952 1.00 20.96 474 GLY B O 1
ATOM 7506 N N . ASN B 1 475 ? 84.925 7.068 73.743 1.00 15.52 475 ASN B N 1
ATOM 7507 C CA . ASN B 1 475 ? 84.203 6.758 74.978 1.00 18.82 475 ASN B CA 1
ATOM 7508 C C . ASN B 1 475 ? 82.825 6.153 74.729 1.00 17.66 475 ASN B C 1
ATOM 7509 O O . ASN B 1 475 ? 81.872 6.483 75.451 1.00 18.74 475 ASN B O 1
ATOM 7514 N N . ILE B 1 476 ? 82.671 5.286 73.723 1.00 20.15 476 ILE B N 1
ATOM 7515 C CA . ILE B 1 476 ? 81.336 4.732 73.459 1.00 20.20 476 ILE B CA 1
ATOM 7516 C C . ILE B 1 476 ? 80.733 4.030 74.665 1.00 16.42 476 ILE B C 1
ATOM 7517 O O . ILE B 1 476 ? 79.516 4.156 74.912 1.00 16.64 476 ILE B O 1
ATOM 7522 N N . ASN B 1 477 ? 81.471 3.273 75.472 1.00 18.83 477 ASN B N 1
ATOM 7523 C CA . ASN B 1 477 ? 80.830 2.557 76.579 1.00 20.96 477 ASN B CA 1
ATOM 7524 C C . ASN B 1 477 ? 80.265 3.507 77.626 1.00 20.87 477 ASN B C 1
ATOM 7525 O O . ASN B 1 477 ? 79.138 3.310 78.111 1.00 16.38 477 ASN B O 1
ATOM 7530 N N . ALA B 1 478 ? 81.007 4.553 77.977 1.00 14.35 478 ALA B N 1
ATOM 7531 C CA . ALA B 1 478 ? 80.469 5.585 78.856 1.00 22.20 478 ALA B CA 1
ATOM 7532 C C . ALA B 1 478 ? 79.178 6.199 78.303 1.00 16.45 478 ALA B C 1
ATOM 7533 O O . ALA B 1 478 ? 78.242 6.509 79.056 1.00 16.58 478 ALA B O 1
ATOM 7535 N N . LYS B 1 479 ? 79.115 6.370 76.995 1.00 13.87 479 LYS B N 1
ATOM 7536 C CA . LYS B 1 479 ? 77.880 6.953 76.415 1.00 16.51 479 LYS B CA 1
ATOM 7537 C C . LYS B 1 479 ? 76.699 6.010 76.469 1.00 14.83 479 LYS B C 1
ATOM 7538 O O . LYS B 1 479 ? 75.546 6.419 76.659 1.00 13.38 479 LYS B O 1
ATOM 7544 N N . LYS B 1 480 ? 76.931 4.705 76.298 1.00 14.09 480 LYS B N 1
ATOM 7545 C CA . LYS B 1 480 ? 75.844 3.747 76.492 1.00 15.08 480 LYS B CA 1
ATOM 7546 C C . LYS B 1 480 ? 75.253 3.844 77.897 1.00 18.24 480 LYS B C 1
ATOM 7547 O O . LYS B 1 480 ? 74.033 3.695 78.031 1.00 15.81 480 LYS B O 1
ATOM 7553 N N . GLU B 1 481 ? 76.081 4.112 78.911 1.00 14.34 481 GLU B N 1
ATOM 7554 C CA . GLU B 1 481 ? 75.567 4.256 80.276 1.00 14.63 481 GLU B CA 1
ATOM 7555 C C . GLU B 1 481 ? 74.725 5.540 80.382 1.00 13.72 481 GLU B C 1
ATOM 7556 O O . GLU B 1 481 ? 73.785 5.572 81.174 1.00 14.83 481 GLU B O 1
ATOM 7562 N N . LEU B 1 482 ? 75.029 6.589 79.605 1.00 16.32 482 LEU B N 1
ATOM 7563 C CA . LEU B 1 482 ? 74.212 7.810 79.681 1.00 15.24 482 LEU B CA 1
ATOM 7564 C C . LEU B 1 482 ? 72.796 7.511 79.214 1.00 15.81 482 LEU B C 1
ATOM 7565 O O . LEU B 1 482 ? 71.792 7.976 79.744 1.00 15.41 482 LEU B O 1
ATOM 7570 N N . ALA B 1 483 ? 72.739 6.714 78.136 1.00 14.87 483 ALA B N 1
ATOM 7571 C CA . ALA B 1 483 ? 71.480 6.308 77.539 1.00 13.71 483 ALA B CA 1
ATOM 7572 C C . ALA B 1 483 ? 70.673 5.434 78.501 1.00 17.41 483 ALA B C 1
ATOM 7573 O O . ALA B 1 483 ? 69.455 5.611 78.594 1.00 13.98 483 ALA B O 1
ATOM 7575 N N . LYS B 1 484 ? 71.331 4.485 79.175 1.00 17.46 484 LYS B N 1
ATOM 7576 C CA . LYS B 1 484 ? 70.600 3.632 80.132 1.00 14.53 484 LYS B CA 1
ATOM 7577 C C . LYS B 1 484 ? 69.911 4.470 81.201 1.00 16.98 484 LYS B C 1
ATOM 7578 O O . LYS B 1 484 ? 68.741 4.235 81.549 1.00 16.45 484 LYS B O 1
ATOM 7584 N N . ALA B 1 485 ? 70.640 5.465 81.721 1.00 16.32 485 ALA B N 1
ATOM 7585 C CA . ALA B 1 485 ? 70.074 6.322 82.793 1.00 16.32 485 ALA B CA 1
ATOM 7586 C C . ALA B 1 485 ? 68.823 7.041 82.307 1.00 14.48 485 ALA B C 1
ATOM 7587 O O . ALA B 1 485 ? 67.822 6.991 83.019 1.00 18.03 485 ALA B O 1
ATOM 7589 N N . ILE B 1 486 ? 68.883 7.670 81.125 1.00 12.83 486 ILE B N 1
ATOM 7590 C CA . ILE B 1 486 ? 67.721 8.402 80.618 1.00 14.99 486 ILE B CA 1
ATOM 7591 C C . ILE B 1 486 ? 66.545 7.482 80.277 1.00 23.22 486 ILE B C 1
ATOM 7592 O O . ILE B 1 486 ? 65.382 7.851 80.511 1.00 16.85 486 ILE B O 1
ATOM 7597 N N . ALA B 1 487 ? 66.787 6.286 79.732 1.00 16.41 487 ALA B N 1
ATOM 7598 C CA . ALA B 1 487 ? 65.731 5.381 79.296 1.00 13.07 487 ALA B CA 1
ATOM 7599 C C . ALA B 1 487 ? 65.170 4.502 80.408 1.00 16.20 487 ALA B C 1
ATOM 7600 O O . ALA B 1 487 ? 64.226 3.721 80.150 1.00 18.97 487 ALA B O 1
ATOM 7602 N N . GLY B 1 488 ? 65.706 4.625 81.604 1.00 15.16 488 GLY B N 1
ATOM 7603 C CA . GLY B 1 488 ? 65.235 3.938 82.793 1.00 19.51 488 GLY B CA 1
ATOM 7604 C C . GLY B 1 488 ? 65.627 2.473 82.841 1.00 20.29 488 GLY B C 1
ATOM 7605 O O . GLY B 1 488 ? 64.934 1.612 83.411 1.00 21.46 488 GLY B O 1
ATOM 7606 N N . ILE B 1 489 ? 66.781 2.187 82.265 1.00 17.50 489 ILE B N 1
ATOM 7607 C CA . ILE B 1 489 ? 67.369 0.842 82.336 1.00 18.16 489 ILE B CA 1
ATOM 7608 C C . ILE B 1 489 ? 68.367 0.744 83.477 1.00 28.25 489 ILE B C 1
ATOM 7609 O O . ILE B 1 489 ? 69.172 1.656 83.730 1.00 25.42 489 ILE B O 1
ATOM 7614 N N . LYS B 1 490 ? 68.343 -0.379 84.187 1.00 25.95 490 LYS B N 1
ATOM 7615 C CA . LYS B 1 490 ? 69.257 -0.492 85.334 1.00 52.62 490 LYS B CA 1
ATOM 7616 C C . LYS B 1 490 ? 70.723 -0.510 84.920 1.00 47.64 490 LYS B C 1
ATOM 7617 O O . LYS B 1 490 ? 71.160 -1.385 84.168 1.00 46.22 490 LYS B O 1
ATOM 7623 N N . MET C 1 1 ? 34.434 -7.871 38.171 1.00 50.83 1 MET C N 1
ATOM 7624 C CA . MET C 1 1 ? 33.773 -6.934 39.068 1.00 38.28 1 MET C CA 1
ATOM 7625 C C . MET C 1 1 ? 34.789 -6.102 39.860 1.00 31.48 1 MET C C 1
ATOM 7626 O O . MET C 1 1 ? 35.658 -6.738 40.461 1.00 31.03 1 MET C O 1
ATOM 7631 N N . LEU C 1 2 ? 34.613 -4.786 39.830 1.00 21.39 2 LEU C N 1
ATOM 7632 C CA . LEU C 1 2 ? 35.309 -3.839 40.688 1.00 18.90 2 LEU C CA 1
ATOM 7633 C C . LEU C 1 2 ? 34.415 -3.392 41.838 1.00 23.31 2 LEU C C 1
ATOM 7634 O O . LEU C 1 2 ? 33.236 -3.073 41.600 1.00 25.49 2 LEU C O 1
ATOM 7639 N N . MET C 1 3 ? 34.923 -3.333 43.061 1.00 13.68 3 MET C N 1
ATOM 7640 C CA . MET C 1 3 ? 34.167 -2.811 44.190 1.00 13.51 3 MET C CA 1
ATOM 7641 C C . MET C 1 3 ? 34.256 -1.277 44.260 1.00 21.47 3 MET C C 1
ATOM 7642 O O . MET C 1 3 ? 35.301 -0.691 43.948 1.00 17.12 3 MET C O 1
ATOM 7647 N N . THR C 1 4 ? 33.196 -0.596 44.692 1.00 17.59 4 THR C N 1
ATOM 7648 C CA . THR C 1 4 ? 33.327 0.826 45.031 1.00 14.20 4 THR C CA 1
ATOM 7649 C C . THR C 1 4 ? 34.017 0.942 46.387 1.00 17.72 4 THR C C 1
ATOM 7650 O O . THR C 1 4 ? 34.179 -0.011 47.177 1.00 15.04 4 THR C O 1
ATOM 7654 N N . ALA C 1 5 ? 34.433 2.164 46.759 1.00 16.93 5 ALA C N 1
ATOM 7655 C CA . ALA C 1 5 ? 35.026 2.448 48.051 1.00 17.58 5 ALA C CA 1
ATOM 7656 C C . ALA C 1 5 ? 34.092 2.116 49.195 1.00 17.82 5 ALA C C 1
ATOM 7657 O O . ALA C 1 5 ? 34.465 1.553 50.227 1.00 18.42 5 ALA C O 1
ATOM 7659 N N . GLU C 1 6 ? 32.803 2.462 49.010 1.00 17.10 6 GLU C N 1
ATOM 7660 C CA . GLU C 1 6 ? 31.841 2.075 50.035 1.00 15.10 6 GLU C CA 1
ATOM 7661 C C . GLU C 1 6 ? 31.632 0.561 50.154 1.00 10.93 6 GLU C C 1
ATOM 7662 O O . GLU C 1 6 ? 31.444 0.088 51.271 1.00 16.16 6 GLU C O 1
ATOM 7668 N N . GLN C 1 7 ? 31.655 -0.168 49.047 1.00 15.72 7 GLN C N 1
ATOM 7669 C CA . GLN C 1 7 ? 31.565 -1.633 49.142 1.00 14.78 7 GLN C CA 1
ATOM 7670 C C . GLN C 1 7 ? 32.793 -2.238 49.799 1.00 15.06 7 GLN C C 1
ATOM 7671 O O . GLN C 1 7 ? 32.671 -3.239 50.521 1.00 17.62 7 GLN C O 1
ATOM 7677 N N . TYR C 1 8 ? 33.980 -1.666 49.580 1.00 17.02 8 TYR C N 1
ATOM 7678 C CA . TYR C 1 8 ? 35.181 -2.163 50.265 1.00 14.87 8 TYR C CA 1
ATOM 7679 C C . TYR C 1 8 ? 35.034 -2.085 51.763 1.00 13.35 8 TYR C C 1
ATOM 7680 O O . TYR C 1 8 ? 35.247 -3.038 52.525 1.00 13.96 8 TYR C O 1
ATOM 7689 N N . ILE C 1 9 ? 34.628 -0.913 52.285 1.00 14.25 9 ILE C N 1
ATOM 7690 C CA . ILE C 1 9 ? 34.406 -0.715 53.698 1.00 12.15 9 ILE C CA 1
ATOM 7691 C C . ILE C 1 9 ? 33.352 -1.661 54.278 1.00 13.63 9 ILE C C 1
ATOM 7692 O O . ILE C 1 9 ? 33.561 -2.279 55.320 1.00 16.77 9 ILE C O 1
ATOM 7697 N N . GLU C 1 10 ? 32.211 -1.830 53.606 1.00 17.22 10 GLU C N 1
ATOM 7698 C CA . GLU C 1 10 ? 31.200 -2.771 54.134 1.00 17.76 10 GLU C CA 1
ATOM 7699 C C . GLU C 1 10 ? 31.697 -4.214 54.115 1.00 18.40 10 GLU C C 1
ATOM 7700 O O . GLU C 1 10 ? 31.371 -4.977 55.025 1.00 18.90 10 GLU C O 1
ATOM 7706 N N . SER C 1 11 ? 32.511 -4.576 53.120 1.00 18.80 11 SER C N 1
ATOM 7707 C CA . SER C 1 11 ? 33.095 -5.934 53.104 1.00 19.75 11 SER C CA 1
ATOM 7708 C C . SER C 1 11 ? 33.956 -6.173 54.331 1.00 22.63 11 SER C C 1
ATOM 7709 O O . SER C 1 11 ? 34.018 -7.308 54.855 1.00 20.01 11 SER C O 1
ATOM 7712 N N . LEU C 1 12 ? 34.612 -5.126 54.847 1.00 15.81 12 LEU C N 1
ATOM 7713 C CA . LEU C 1 12 ? 35.454 -5.311 56.033 1.00 16.83 12 LEU C CA 1
ATOM 7714 C C . LEU C 1 12 ? 34.625 -5.629 57.274 1.00 15.52 12 LEU C C 1
ATOM 7715 O O . LEU C 1 12 ? 35.029 -6.366 58.169 1.00 17.10 12 LEU C O 1
ATOM 7720 N N . ARG C 1 13 ? 33.415 -5.058 57.356 1.00 16.95 13 ARG C N 1
ATOM 7721 C CA . ARG C 1 13 ? 32.539 -5.241 58.509 1.00 18.88 13 ARG C CA 1
ATOM 7722 C C . ARG C 1 13 ? 32.050 -6.686 58.647 1.00 18.00 13 ARG C C 1
ATOM 7723 O O . ARG C 1 13 ? 31.679 -7.086 59.754 1.00 21.89 13 ARG C O 1
ATOM 7731 N N . LYS C 1 14 ? 32.072 -7.467 57.580 1.00 17.28 14 LYS C N 1
ATOM 7732 C CA . LYS C 1 14 ? 31.708 -8.880 57.689 1.00 24.05 14 LYS C CA 1
ATOM 7733 C C . LYS C 1 14 ? 32.807 -9.810 58.147 1.00 26.83 14 LYS C C 1
ATOM 7734 O O . LYS C 1 14 ? 32.554 -10.969 58.487 1.00 27.58 14 LYS C O 1
ATOM 7740 N N . LEU C 1 15 ? 34.067 -9.386 58.109 1.00 18.93 15 LEU C N 1
ATOM 7741 C CA . LEU C 1 15 ? 35.143 -10.250 58.549 1.00 17.90 15 LEU C CA 1
ATOM 7742 C C . LEU C 1 15 ? 35.192 -10.411 60.051 1.00 19.87 15 LEU C C 1
ATOM 7743 O O . LEU C 1 15 ? 34.852 -9.511 60.820 1.00 22.61 15 LEU C O 1
ATOM 7748 N N . ASN C 1 16 ? 35.679 -11.544 60.554 1.00 16.72 16 ASN C N 1
ATOM 7749 C CA . ASN C 1 16 ? 35.879 -11.771 61.973 1.00 17.10 16 ASN C CA 1
ATOM 7750 C C . ASN C 1 16 ? 37.296 -11.525 62.468 1.00 18.35 16 ASN C C 1
ATOM 7751 O O . ASN C 1 16 ? 37.752 -12.125 63.451 1.00 18.07 16 ASN C O 1
ATOM 7756 N N . THR C 1 17 ? 38.014 -10.614 61.801 1.00 17.07 17 THR C N 1
ATOM 7757 C CA . THR C 1 17 ? 39.388 -10.333 62.242 1.00 14.35 17 THR C CA 1
ATOM 7758 C C . THR C 1 17 ? 39.558 -10.024 63.711 1.00 16.69 17 THR C C 1
ATOM 7759 O O . THR C 1 17 ? 38.703 -9.317 64.279 1.00 18.13 17 THR C O 1
ATOM 7763 N N . ARG C 1 18 ? 40.627 -10.526 64.331 1.00 16.24 18 ARG C N 1
ATOM 7764 C CA . ARG C 1 18 ? 40.919 -10.306 65.746 1.00 16.43 18 ARG C CA 1
ATOM 7765 C C . ARG C 1 18 ? 41.984 -9.212 65.894 1.00 22.09 18 ARG C C 1
ATOM 7766 O O . ARG C 1 18 ? 43.143 -9.409 65.551 1.00 19.13 18 ARG C O 1
ATOM 7774 N N . VAL C 1 19 ? 41.574 -8.050 66.394 1.00 18.16 19 VAL C N 1
ATOM 7775 C CA . VAL C 1 19 ? 42.423 -6.869 66.510 1.00 19.82 19 VAL C CA 1
ATOM 7776 C C . VAL C 1 19 ? 42.550 -6.417 67.959 1.00 22.54 19 VAL C C 1
ATOM 7777 O O . VAL C 1 19 ? 41.500 -6.222 68.594 1.00 17.19 19 VAL C O 1
ATOM 7781 N N . TYR C 1 20 ? 43.766 -6.260 68.502 1.00 14.42 20 TYR C N 1
ATOM 7782 C CA . TYR C 1 20 ? 44.020 -5.877 69.873 1.00 12.08 20 TYR C CA 1
ATOM 7783 C C . TYR C 1 20 ? 44.880 -4.608 69.987 1.00 17.68 20 TYR C C 1
ATOM 7784 O O . TYR C 1 20 ? 45.882 -4.465 69.269 1.00 14.84 20 TYR C O 1
ATOM 7793 N N . MET C 1 21 ? 44.499 -3.723 70.920 1.00 16.29 21 MET C N 1
ATOM 7794 C CA . MET C 1 21 ? 45.232 -2.453 71.114 1.00 16.42 21 MET C CA 1
ATOM 7795 C C . MET C 1 21 ? 45.087 -2.011 72.570 1.00 19.67 21 MET C C 1
ATOM 7796 O O . MET C 1 21 ? 43.962 -2.022 73.109 1.00 16.76 21 MET C O 1
ATOM 7801 N N . PHE C 1 22 ? 46.200 -1.676 73.204 1.00 13.01 22 PHE C N 1
ATOM 7802 C CA . PHE C 1 22 ? 46.295 -1.275 74.593 1.00 16.00 22 PHE C CA 1
ATOM 7803 C C . PHE C 1 22 ? 45.727 -2.363 75.506 1.00 18.73 22 PHE C C 1
ATOM 7804 O O . PHE C 1 22 ? 45.124 -2.078 76.538 1.00 23.52 22 PHE C O 1
ATOM 7812 N N . GLY C 1 23 ? 45.897 -3.635 75.146 1.00 19.04 23 GLY C N 1
ATOM 7813 C CA . GLY C 1 23 ? 45.429 -4.736 75.972 1.00 22.02 23 GLY C CA 1
ATOM 7814 C C . GLY C 1 23 ? 43.979 -5.129 75.762 1.00 20.03 23 GLY C C 1
ATOM 7815 O O . GLY C 1 23 ? 43.456 -5.991 76.487 1.00 23.51 23 GLY C O 1
ATOM 7816 N N . GLU C 1 24 ? 43.259 -4.545 74.823 1.00 18.06 24 GLU C N 1
ATOM 7817 C CA . GLU C 1 24 ? 41.855 -4.926 74.665 1.00 19.49 24 GLU C CA 1
ATOM 7818 C C . GLU C 1 24 ? 41.528 -5.292 73.247 1.00 20.70 24 GLU C C 1
ATOM 7819 O O . GLU C 1 24 ? 42.112 -4.789 72.282 1.00 16.61 24 GLU C O 1
ATOM 7825 N N . LYS C 1 25 ? 40.528 -6.173 73.091 1.00 18.93 25 LYS C N 1
ATOM 7826 C CA . LYS C 1 25 ? 40.068 -6.493 71.756 1.00 15.57 25 LYS C CA 1
ATOM 7827 C C . LYS C 1 25 ? 39.243 -5.340 71.198 1.00 19.33 25 LYS C C 1
ATOM 7828 O O . LYS C 1 25 ? 38.369 -4.863 71.937 1.00 23.79 25 LYS C O 1
ATOM 7834 N N . ILE C 1 26 ? 39.465 -4.913 69.967 1.00 14.96 26 ILE C N 1
ATOM 7835 C CA . ILE C 1 26 ? 38.650 -3.870 69.349 1.00 17.33 26 ILE C CA 1
ATOM 7836 C C . ILE C 1 26 ? 37.550 -4.485 68.493 1.00 21.86 26 ILE C C 1
ATOM 7837 O O . ILE C 1 26 ? 37.853 -5.041 67.426 1.00 21.66 26 ILE C O 1
ATOM 7842 N N . GLU C 1 27 ? 36.274 -4.380 68.925 1.00 19.97 27 GLU C N 1
ATOM 7843 C CA . GLU C 1 27 ? 35.223 -5.052 68.149 1.00 23.12 27 GLU C CA 1
ATOM 7844 C C . GLU C 1 27 ? 34.851 -4.289 66.895 1.00 21.14 27 GLU C C 1
ATOM 7845 O O . GLU C 1 27 ? 34.693 -4.790 65.778 1.00 23.00 27 GLU C O 1
ATOM 7851 N N . ASN C 1 28 ? 34.704 -2.959 67.031 1.00 25.81 28 ASN C N 1
ATOM 7852 C CA . ASN C 1 28 ? 34.290 -2.202 65.855 1.00 19.55 28 ASN C CA 1
ATOM 7853 C C . ASN C 1 28 ? 35.495 -1.493 65.264 1.00 19.37 28 ASN C C 1
ATOM 7854 O O . ASN C 1 28 ? 35.548 -0.262 65.152 1.00 22.92 28 ASN C O 1
ATOM 7859 N N . TRP C 1 29 ? 36.499 -2.274 64.872 1.00 18.78 29 TRP C N 1
ATOM 7860 C CA . TRP C 1 29 ? 37.728 -1.603 64.424 1.00 16.72 29 TRP C CA 1
ATOM 7861 C C . TRP C 1 29 ? 37.548 -0.817 63.148 1.00 18.52 29 TRP C C 1
ATOM 7862 O O . TRP C 1 29 ? 38.330 0.137 62.915 1.00 20.15 29 TRP C O 1
ATOM 7873 N N . VAL C 1 30 ? 36.585 -1.114 62.284 1.00 15.32 30 VAL C N 1
ATOM 7874 C CA . VAL C 1 30 ? 36.399 -0.360 61.051 1.00 17.69 30 VAL C CA 1
ATOM 7875 C C . VAL C 1 30 ? 36.150 1.131 61.327 1.00 20.05 30 VAL C C 1
ATOM 7876 O O . VAL C 1 30 ? 36.533 1.972 60.495 1.00 17.34 30 VAL C O 1
ATOM 7880 N N . ASP C 1 31 ? 35.527 1.458 62.465 1.00 16.36 31 ASP C N 1
ATOM 7881 C CA . ASP C 1 31 ? 35.291 2.878 62.775 1.00 15.78 31 ASP C CA 1
ATOM 7882 C C . ASP C 1 31 ? 36.219 3.420 63.846 1.00 17.54 31 ASP C C 1
ATOM 7883 O O . ASP C 1 31 ? 36.027 4.535 64.361 1.00 20.83 31 ASP C O 1
ATOM 7888 N N . HIS C 1 32 ? 37.231 2.700 64.326 1.00 15.28 32 HIS C N 1
ATOM 7889 C CA . HIS C 1 32 ? 38.096 3.182 65.405 1.00 14.86 32 HIS C CA 1
ATOM 7890 C C . HIS C 1 32 ? 38.971 4.319 64.871 1.00 11.74 32 HIS C C 1
ATOM 7891 O O . HIS C 1 32 ? 39.539 4.128 63.793 1.00 14.06 32 HIS C O 1
ATOM 7898 N N . PRO C 1 33 ? 39.025 5.448 65.570 1.00 17.75 33 PRO C N 1
ATOM 7899 C CA . PRO C 1 33 ? 39.690 6.636 64.988 1.00 13.99 33 PRO C CA 1
ATOM 7900 C C . PRO C 1 33 ? 41.166 6.388 64.701 1.00 17.02 33 PRO C C 1
ATOM 7901 O O . PRO C 1 33 ? 41.742 7.022 63.790 1.00 17.11 33 PRO C O 1
ATOM 7905 N N . MET C 1 34 ? 41.839 5.471 65.411 1.00 15.18 34 MET C N 1
ATOM 7906 C CA . MET C 1 34 ? 43.277 5.266 65.145 1.00 14.58 34 MET C CA 1
ATOM 7907 C C . MET C 1 34 ? 43.541 4.285 64.007 1.00 20.14 34 MET C C 1
ATOM 7908 O O . MET C 1 34 ? 44.701 4.121 63.590 1.00 20.77 34 MET C O 1
ATOM 7913 N N . ILE C 1 35 ? 42.500 3.639 63.475 1.00 15.58 35 ILE C N 1
ATOM 7914 C CA . ILE C 1 35 ? 42.605 2.669 62.390 1.00 12.15 35 ILE C CA 1
ATOM 7915 C C . ILE C 1 35 ? 41.908 3.125 61.128 1.00 13.80 35 ILE C C 1
ATOM 7916 O O . ILE C 1 35 ? 42.352 2.866 60.003 1.00 16.55 35 ILE C O 1
ATOM 7921 N N . ARG C 1 36 ? 40.774 3.841 61.201 1.00 16.55 36 ARG C N 1
ATOM 7922 C CA . ARG C 1 36 ? 40.043 4.301 60.023 1.00 16.33 36 ARG C CA 1
ATOM 7923 C C . ARG C 1 36 ? 40.873 5.094 59.034 1.00 19.39 36 ARG C C 1
ATOM 7924 O O . ARG C 1 36 ? 40.614 4.975 57.812 1.00 16.43 36 ARG C O 1
ATOM 7932 N N . PRO C 1 37 ? 41.863 5.909 59.395 1.00 19.18 37 PRO C N 1
ATOM 7933 C CA . PRO C 1 37 ? 42.669 6.545 58.317 1.00 22.88 37 PRO C CA 1
ATOM 7934 C C . PRO C 1 37 ? 43.354 5.559 57.385 1.00 15.34 37 PRO C C 1
ATOM 7935 O O . PRO C 1 37 ? 43.458 5.810 56.166 1.00 15.02 37 PRO C O 1
ATOM 7939 N N . SER C 1 38 ? 43.832 4.418 57.864 1.00 17.56 38 SER C N 1
ATOM 7940 C CA . SER C 1 38 ? 44.402 3.359 57.039 1.00 17.92 38 SER C CA 1
ATOM 7941 C C . SER C 1 38 ? 43.414 2.847 55.991 1.00 13.03 38 SER C C 1
ATOM 7942 O O . SER C 1 38 ? 43.700 2.601 54.814 1.00 14.98 38 SER C O 1
ATOM 7945 N N . ILE C 1 39 ? 42.177 2.652 56.479 1.00 16.30 39 ILE C N 1
ATOM 7946 C CA . ILE C 1 39 ? 41.084 2.182 55.610 1.00 12.65 39 ILE C CA 1
ATOM 7947 C C . ILE C 1 39 ? 40.716 3.187 54.546 1.00 10.55 39 ILE C C 1
ATOM 7948 O O . ILE C 1 39 ? 40.525 2.892 53.361 1.00 12.78 39 ILE C O 1
ATOM 7953 N N . ASN C 1 40 ? 40.614 4.475 54.959 1.00 14.48 40 ASN C N 1
ATOM 7954 C CA . ASN C 1 40 ? 40.339 5.524 53.975 1.00 14.66 40 ASN C CA 1
ATOM 7955 C C . ASN C 1 40 ? 41.373 5.640 52.872 1.00 10.87 40 ASN C C 1
ATOM 7956 O O . ASN C 1 40 ? 41.064 5.946 51.725 1.00 14.50 40 ASN C O 1
ATOM 7961 N N . CYS C 1 41 ? 42.636 5.374 53.254 1.00 12.47 41 CYS C N 1
ATOM 7962 C CA . CYS C 1 41 ? 43.759 5.427 52.327 1.00 14.76 41 CYS C CA 1
ATOM 7963 C C . CYS C 1 41 ? 43.705 4.301 51.302 1.00 16.09 41 CYS C C 1
ATOM 7964 O O . CYS C 1 41 ? 43.831 4.564 50.103 1.00 16.95 41 CYS C O 1
ATOM 7967 N N . VAL C 1 42 ? 43.505 3.040 51.710 1.00 14.38 42 VAL C N 1
ATOM 7968 C CA . VAL C 1 42 ? 43.345 1.945 50.756 1.00 16.09 42 VAL C CA 1
ATOM 7969 C C . VAL C 1 42 ? 42.105 2.154 49.898 1.00 14.92 42 VAL C C 1
ATOM 7970 O O . VAL C 1 42 ? 42.032 1.847 48.712 1.00 16.65 42 VAL C O 1
ATOM 7974 N N . ARG C 1 43 ? 41.068 2.709 50.549 1.00 14.63 43 ARG C N 1
ATOM 7975 C CA . ARG C 1 43 ? 39.802 2.922 49.840 1.00 16.00 43 ARG C CA 1
ATOM 7976 C C . ARG C 1 43 ? 39.967 3.813 48.647 1.00 13.88 43 ARG C C 1
ATOM 7977 O O . ARG C 1 43 ? 39.269 3.707 47.638 1.00 15.16 43 ARG C O 1
ATOM 7985 N N . MET C 1 44 ? 40.966 4.723 48.644 1.00 13.63 44 MET C N 1
ATOM 7986 C CA . MET C 1 44 ? 41.198 5.525 47.448 1.00 11.53 44 MET C CA 1
ATOM 7987 C C . MET C 1 44 ? 41.631 4.707 46.241 1.00 14.87 44 MET C C 1
ATOM 7988 O O . MET C 1 44 ? 41.383 5.095 45.100 1.00 15.36 44 MET C O 1
ATOM 7993 N N . THR C 1 45 ? 42.316 3.550 46.407 1.00 12.48 45 THR C N 1
ATOM 7994 C CA . THR C 1 45 ? 42.613 2.756 45.236 1.00 12.76 45 THR C CA 1
ATOM 7995 C C . THR C 1 45 ? 41.360 2.185 44.560 1.00 12.89 45 THR C C 1
ATOM 7996 O O . THR C 1 45 ? 41.384 1.942 43.346 1.00 16.36 45 THR C O 1
ATOM 8000 N N . TYR C 1 46 ? 40.285 2.026 45.347 1.00 14.60 46 TYR C N 1
ATOM 8001 C CA . TYR C 1 46 ? 39.015 1.633 44.703 1.00 13.06 46 TYR C CA 1
ATOM 8002 C C . TYR C 1 46 ? 38.296 2.828 44.068 1.00 14.32 46 TYR C C 1
ATOM 8003 O O . TYR C 1 46 ? 37.818 2.733 42.931 1.00 14.67 46 TYR C O 1
ATOM 8012 N N . GLU C 1 47 ? 38.254 3.944 44.822 1.00 16.41 47 GLU C N 1
ATOM 8013 C CA . GLU C 1 47 ? 37.599 5.168 44.333 1.00 13.60 47 GLU C CA 1
ATOM 8014 C C . GLU C 1 47 ? 38.146 5.673 43.026 1.00 16.84 47 GLU C C 1
ATOM 8015 O O . GLU C 1 47 ? 37.420 5.979 42.047 1.00 16.06 47 GLU C O 1
ATOM 8021 N N . LEU C 1 48 ? 39.490 5.785 42.934 1.00 12.64 48 LEU C N 1
ATOM 8022 C CA . LEU C 1 48 ? 40.079 6.264 41.699 1.00 13.26 48 LEU C CA 1
ATOM 8023 C C . LEU C 1 48 ? 39.819 5.307 40.549 1.00 13.55 48 LEU C C 1
ATOM 8024 O O . LEU C 1 48 ? 39.732 5.740 39.415 1.00 15.74 48 LEU C O 1
ATOM 8029 N N . ALA C 1 49 ? 39.643 3.996 40.794 1.00 15.69 49 ALA C N 1
ATOM 8030 C CA . ALA C 1 49 ? 39.383 3.105 39.649 1.00 16.26 49 ALA C CA 1
ATOM 8031 C C . ALA C 1 49 ? 37.964 3.253 39.098 1.00 14.96 49 ALA C C 1
ATOM 8032 O O . ALA C 1 49 ? 37.665 2.852 37.983 1.00 17.66 49 ALA C O 1
ATOM 8034 N N . GLN C 1 50 ? 37.093 3.859 39.886 1.00 17.24 50 GLN C N 1
ATOM 8035 C CA . GLN C 1 50 ? 35.750 4.214 39.443 1.00 22.10 50 GLN C CA 1
ATOM 8036 C C . GLN C 1 50 ? 35.686 5.544 38.696 1.00 28.37 50 GLN C C 1
ATOM 8037 O O . GLN C 1 50 ? 34.669 5.813 38.048 1.00 27.99 50 GLN C O 1
ATOM 8043 N N . ASP C 1 51 ? 36.683 6.414 38.719 1.00 18.92 51 ASP C N 1
ATOM 8044 C CA . ASP C 1 51 ? 36.674 7.675 37.977 1.00 19.27 51 ASP C CA 1
ATOM 8045 C C . ASP C 1 51 ? 37.198 7.562 36.561 1.00 20.47 51 ASP C C 1
ATOM 8046 O O . ASP C 1 51 ? 38.351 7.204 36.290 1.00 23.43 51 ASP C O 1
ATOM 8051 N N . PRO C 1 52 ? 36.402 7.902 35.538 1.00 25.22 52 PRO C N 1
ATOM 8052 C CA . PRO C 1 52 ? 36.818 7.754 34.142 1.00 23.58 52 PRO C CA 1
ATOM 8053 C C . PRO C 1 52 ? 38.059 8.558 33.766 1.00 20.72 52 PRO C C 1
ATOM 8054 O O . PRO C 1 52 ? 38.740 8.250 32.782 1.00 23.93 52 PRO C O 1
ATOM 8058 N N . GLN C 1 53 ? 38.369 9.601 34.543 1.00 31.09 53 GLN C N 1
ATOM 8059 C CA . GLN C 1 53 ? 39.589 10.338 34.203 1.00 32.20 53 GLN C CA 1
ATOM 8060 C C . GLN C 1 53 ? 40.834 9.546 34.599 1.00 27.55 53 GLN C C 1
ATOM 8061 O O . GLN C 1 53 ? 41.885 9.759 33.994 1.00 25.64 53 GLN C O 1
ATOM 8067 N N . TYR C 1 54 ? 40.663 8.661 35.589 1.00 21.69 54 TYR C N 1
ATOM 8068 C CA . TYR C 1 54 ? 41.844 7.871 35.954 1.00 25.43 54 TYR C CA 1
ATOM 8069 C C . TYR C 1 54 ? 41.729 6.399 35.581 1.00 37.85 54 TYR C C 1
ATOM 8070 O O . TYR C 1 54 ? 42.705 5.642 35.675 1.00 22.93 54 TYR C O 1
ATOM 8079 N N . ALA C 1 55 ? 40.514 6.031 35.179 1.00 26.93 55 ALA C N 1
ATOM 8080 C CA . ALA C 1 55 ? 40.188 4.625 34.950 1.00 32.28 55 ALA C CA 1
ATOM 8081 C C . ALA C 1 55 ? 41.206 3.944 34.048 1.00 27.22 55 ALA C C 1
ATOM 8082 O O . ALA C 1 55 ? 41.584 2.771 34.230 1.00 28.02 55 ALA C O 1
ATOM 8084 N N . ASP C 1 56 ? 41.754 4.636 33.057 1.00 25.78 56 ASP C N 1
ATOM 8085 C CA . ASP C 1 56 ? 42.755 4.020 32.185 1.00 26.49 56 ASP C CA 1
ATOM 8086 C C . ASP C 1 56 ? 44.049 3.600 32.868 1.00 31.62 56 ASP C C 1
ATOM 8087 O O . ASP C 1 56 ? 44.581 2.504 32.589 1.00 29.63 56 ASP C O 1
ATOM 8092 N N . LEU C 1 57 ? 44.618 4.414 33.749 1.00 24.94 57 LEU C N 1
ATOM 8093 C CA . LEU C 1 57 ? 45.804 4.094 34.540 1.00 23.34 57 LEU C CA 1
ATOM 8094 C C . LEU C 1 57 ? 45.537 3.123 35.696 1.00 24.86 57 LEU C C 1
ATOM 8095 O O . LEU C 1 57 ? 46.396 2.366 36.176 1.00 21.99 57 LEU C O 1
ATOM 8100 N N . MET C 1 58 ? 44.299 3.136 36.213 1.00 17.46 58 MET C N 1
ATOM 8101 C CA . MET C 1 58 ? 43.976 2.403 37.423 1.00 13.03 58 MET C CA 1
ATOM 8102 C C . MET C 1 58 ? 43.466 0.969 37.136 1.00 12.56 58 MET C C 1
ATOM 8103 O O . MET C 1 58 ? 43.328 0.232 38.116 1.00 13.18 58 MET C O 1
ATOM 8108 N N . THR C 1 59 ? 43.182 0.733 35.867 1.00 14.12 59 THR C N 1
ATOM 8109 C CA . THR C 1 59 ? 42.562 -0.563 35.517 1.00 17.42 59 THR C CA 1
ATOM 8110 C C . THR C 1 59 ? 43.171 -1.106 34.243 1.00 18.12 59 THR C C 1
ATOM 8111 O O . THR C 1 59 ? 43.836 -0.383 33.493 1.00 19.08 59 THR C O 1
ATOM 8115 N N . THR C 1 60 ? 42.952 -2.402 33.983 1.00 17.27 60 THR C N 1
ATOM 8116 C CA . THR C 1 60 ? 43.527 -3.095 32.831 1.00 19.61 60 THR C CA 1
ATOM 8117 C C . THR C 1 60 ? 42.811 -4.442 32.610 1.00 15.44 60 THR C C 1
ATOM 8118 O O . THR C 1 60 ? 42.167 -4.974 33.531 1.00 16.13 60 THR C O 1
ATOM 8122 N N . LYS C 1 61 ? 42.933 -4.922 31.372 1.00 19.08 61 LYS C N 1
ATOM 8123 C CA . LYS C 1 61 ? 42.312 -6.202 31.050 1.00 24.35 61 LYS C CA 1
ATOM 8124 C C . LYS C 1 61 ? 43.234 -7.350 31.481 1.00 20.94 61 LYS C C 1
ATOM 8125 O O . LYS C 1 61 ? 44.399 -7.366 31.082 1.00 20.49 61 LYS C O 1
ATOM 8131 N N . SER C 1 62 ? 42.678 -8.254 32.297 1.00 18.54 62 SER C N 1
ATOM 8132 C CA . SER C 1 62 ? 43.431 -9.410 32.775 1.00 21.73 62 SER C CA 1
ATOM 8133 C C . SER C 1 62 ? 43.477 -10.532 31.739 1.00 20.84 62 SER C C 1
ATOM 8134 O O . SER C 1 62 ? 42.418 -10.943 31.291 1.00 17.71 62 SER C O 1
ATOM 8137 N N . ASN C 1 63 ? 44.686 -10.983 31.394 1.00 21.77 63 ASN C N 1
ATOM 8138 C CA . ASN C 1 63 ? 44.813 -12.156 30.530 1.00 23.30 63 ASN C CA 1
ATOM 8139 C C . ASN C 1 63 ? 44.375 -13.399 31.280 1.00 17.45 63 ASN C C 1
ATOM 8140 O O . ASN C 1 63 ? 43.916 -14.390 30.699 1.00 30.92 63 ASN C O 1
ATOM 8145 N N . LEU C 1 64 ? 44.486 -13.391 32.597 1.00 16.26 64 LEU C N 1
ATOM 8146 C CA . LEU C 1 64 ? 44.101 -14.543 33.406 1.00 15.94 64 LEU C CA 1
ATOM 8147 C C . LEU C 1 64 ? 42.602 -14.781 33.483 1.00 25.05 64 LEU C C 1
ATOM 8148 O O . LEU C 1 64 ? 42.128 -15.920 33.339 1.00 24.99 64 LEU C O 1
ATOM 8153 N N . ILE C 1 65 ? 41.776 -13.765 33.718 1.00 18.57 65 ILE C N 1
ATOM 8154 C CA . ILE C 1 65 ? 40.333 -14.017 33.874 1.00 13.69 65 ILE C CA 1
ATOM 8155 C C . ILE C 1 65 ? 39.507 -13.401 32.765 1.00 18.10 65 ILE C C 1
ATOM 8156 O O . ILE C 1 65 ? 38.277 -13.610 32.703 1.00 20.04 65 ILE C O 1
ATOM 8161 N N . GLY C 1 66 ? 40.123 -12.633 31.864 1.00 15.87 66 GLY C N 1
ATOM 8162 C CA . GLY C 1 66 ? 39.405 -12.139 30.714 1.00 19.14 66 GLY C CA 1
ATOM 8163 C C . GLY C 1 66 ? 38.438 -11.005 31.013 1.00 22.99 66 GLY C C 1
ATOM 8164 O O . GLY C 1 66 ? 37.475 -10.816 30.256 1.00 24.25 66 GLY C O 1
ATOM 8165 N N . LYS C 1 67 ? 38.657 -10.242 32.067 1.00 23.89 67 LYS C N 1
ATOM 8166 C CA . LYS C 1 67 ? 37.829 -9.101 32.457 1.00 24.38 67 LYS C CA 1
ATOM 8167 C C . LYS C 1 67 ? 38.700 -7.912 32.893 1.00 22.45 67 LYS C C 1
ATOM 8168 O O . LYS C 1 67 ? 39.878 -8.089 33.190 1.00 17.67 67 LYS C O 1
ATOM 8174 N N . THR C 1 68 ? 38.141 -6.719 32.963 1.00 18.59 68 THR C N 1
ATOM 8175 C CA . THR C 1 68 ? 38.898 -5.563 33.468 1.00 14.68 68 THR C CA 1
ATOM 8176 C C . THR C 1 68 ? 39.117 -5.694 34.941 1.00 16.04 68 THR C C 1
ATOM 8177 O O . THR C 1 68 ? 38.141 -5.995 35.651 1.00 23.65 68 THR C O 1
ATOM 8181 N N . ILE C 1 69 ? 40.314 -5.501 35.493 1.00 13.19 69 ILE C N 1
ATOM 8182 C CA . ILE C 1 69 ? 40.636 -5.618 36.892 1.00 11.30 69 ILE C CA 1
ATOM 8183 C C . ILE C 1 69 ? 41.328 -4.336 37.383 1.00 13.68 69 ILE C C 1
ATOM 8184 O O . ILE C 1 69 ? 41.733 -3.524 36.541 1.00 15.68 69 ILE C O 1
ATOM 8189 N N . ASN C 1 70 ? 41.464 -4.181 38.682 1.00 12.89 70 ASN C N 1
ATOM 8190 C CA . ASN C 1 70 ? 42.293 -3.095 39.218 1.00 10.31 70 ASN C CA 1
ATOM 8191 C C . ASN C 1 70 ? 43.746 -3.382 38.847 1.00 14.91 70 ASN C C 1
ATOM 8192 O O . ASN C 1 70 ? 44.151 -4.546 38.998 1.00 12.54 70 ASN C O 1
ATOM 8197 N N . ARG C 1 71 ? 44.530 -2.401 38.403 1.00 14.98 71 ARG C N 1
ATOM 8198 C CA . ARG C 1 71 ? 45.929 -2.656 38.023 1.00 13.20 71 ARG C CA 1
ATOM 8199 C C . ARG C 1 71 ? 46.740 -3.175 39.222 1.00 14.73 71 ARG C C 1
ATOM 8200 O O . ARG C 1 71 ? 47.740 -3.876 38.974 1.00 18.11 71 ARG C O 1
ATOM 8208 N N . PHE C 1 72 ? 46.406 -2.933 40.475 1.00 11.71 72 PHE C N 1
ATOM 8209 C CA . PHE C 1 72 ? 47.060 -3.434 41.673 1.00 10.76 72 PHE C CA 1
ATOM 8210 C C . PHE C 1 72 ? 46.933 -4.971 41.804 1.00 10.54 72 PHE C C 1
ATOM 8211 O O . PHE C 1 72 ? 47.464 -5.565 42.736 1.00 13.62 72 PHE C O 1
ATOM 8219 N N . ALA C 1 73 ? 46.225 -5.616 40.882 1.00 15.09 73 ALA C N 1
ATOM 8220 C CA . ALA C 1 73 ? 46.141 -7.099 40.954 1.00 17.42 73 ALA C CA 1
ATOM 8221 C C . ALA C 1 73 ? 46.722 -7.718 39.697 1.00 14.40 73 ALA C C 1
ATOM 8222 O O . ALA C 1 73 ? 46.605 -8.943 39.518 1.00 14.30 73 ALA C O 1
ATOM 8224 N N . ASN C 1 74 ? 47.338 -6.989 38.774 1.00 12.63 74 ASN C N 1
ATOM 8225 C CA . ASN C 1 74 ? 47.724 -7.451 37.460 1.00 12.28 74 ASN C CA 1
ATOM 8226 C C . ASN C 1 74 ? 49.141 -8.019 37.418 1.00 14.69 74 ASN C C 1
ATOM 8227 O O . ASN C 1 74 ? 50.053 -7.494 38.068 1.00 14.98 74 ASN C O 1
ATOM 8232 N N . LEU C 1 75 ? 49.291 -9.087 36.645 1.00 12.42 75 LEU C N 1
ATOM 8233 C CA . LEU C 1 75 ? 50.626 -9.579 36.277 1.00 12.61 75 LEU C CA 1
ATOM 8234 C C . LEU C 1 75 ? 51.196 -8.786 35.111 1.00 9.85 75 LEU C C 1
ATOM 8235 O O . LEU C 1 75 ? 50.638 -8.652 34.018 1.00 12.38 75 LEU C O 1
ATOM 8240 N N . HIS C 1 76 ? 52.402 -8.175 35.333 1.00 13.96 76 HIS C N 1
ATOM 8241 C CA . HIS C 1 76 ? 52.987 -7.334 34.306 1.00 13.04 76 HIS C CA 1
ATOM 8242 C C . HIS C 1 76 ? 53.295 -8.055 32.999 1.00 12.98 76 HIS C C 1
ATOM 8243 O O . HIS C 1 76 ? 53.928 -9.120 33.022 1.00 14.17 76 HIS C O 1
ATOM 8250 N N . GLN C 1 77 ? 52.869 -7.501 31.856 1.00 11.72 77 GLN C N 1
ATOM 8251 C CA . GLN C 1 77 ? 53.057 -8.128 30.561 1.00 15.45 77 GLN C CA 1
ATOM 8252 C C . GLN C 1 77 ? 54.080 -7.453 29.652 1.00 13.79 77 GLN C C 1
ATOM 8253 O O . GLN C 1 77 ? 54.281 -7.902 28.520 1.00 14.50 77 GLN C O 1
ATOM 8259 N N . SER C 1 78 ? 54.760 -6.381 30.108 1.00 14.19 78 SER C N 1
ATOM 8260 C CA . SER C 1 78 ? 55.642 -5.574 29.263 1.00 10.61 78 SER C CA 1
ATOM 8261 C C . SER C 1 78 ? 56.369 -4.521 30.124 1.00 12.66 78 SER C C 1
ATOM 8262 O O . SER C 1 78 ? 55.968 -4.299 31.267 1.00 12.69 78 SER C O 1
ATOM 8265 N N . THR C 1 79 ? 57.402 -3.875 29.588 1.00 13.05 79 THR C N 1
ATOM 8266 C CA . THR C 1 79 ? 58.019 -2.777 30.377 1.00 16.12 79 THR C CA 1
ATOM 8267 C C . THR C 1 79 ? 57.089 -1.558 30.457 1.00 13.23 79 THR C C 1
ATOM 8268 O O . THR C 1 79 ? 57.185 -0.777 31.413 1.00 13.86 79 THR C O 1
ATOM 8272 N N . ASP C 1 80 ? 56.194 -1.417 29.476 1.00 18.30 80 ASP C N 1
ATOM 8273 C CA . ASP C 1 80 ? 55.155 -0.380 29.550 1.00 16.82 80 ASP C CA 1
ATOM 8274 C C . ASP C 1 80 ? 54.292 -0.575 30.778 1.00 18.27 80 ASP C C 1
ATOM 8275 O O . ASP C 1 80 ? 53.923 0.371 31.510 1.00 18.62 80 ASP C O 1
ATOM 8280 N N . ASP C 1 81 ? 53.953 -1.838 31.075 1.00 13.53 81 ASP C N 1
ATOM 8281 C CA . ASP C 1 81 ? 53.244 -2.147 32.312 1.00 12.19 81 ASP C CA 1
ATOM 8282 C C . ASP C 1 81 ? 54.054 -1.742 33.553 1.00 11.84 81 ASP C C 1
ATOM 8283 O O . ASP C 1 81 ? 53.503 -1.267 34.556 1.00 13.41 81 ASP C O 1
ATOM 8288 N N . LEU C 1 82 ? 55.384 -1.933 33.506 1.00 10.51 82 LEU C N 1
ATOM 8289 C CA . LEU C 1 82 ? 56.200 -1.597 34.670 1.00 11.63 82 LEU C CA 1
ATOM 8290 C C . LEU C 1 82 ? 56.211 -0.061 34.865 1.00 10.37 82 LEU C C 1
ATOM 8291 O O . LEU C 1 82 ? 56.124 0.330 36.040 1.00 13.23 82 LEU C O 1
ATOM 8296 N N . ARG C 1 83 ? 56.271 0.691 33.779 1.00 13.31 83 ARG C N 1
ATOM 8297 C CA . ARG C 1 83 ? 56.252 2.162 33.942 1.00 12.87 83 ARG C CA 1
ATOM 8298 C C . ARG C 1 83 ? 54.891 2.681 34.416 1.00 18.82 83 ARG C C 1
ATOM 8299 O O . ARG C 1 83 ? 54.802 3.599 35.254 1.00 13.81 83 ARG C O 1
ATOM 8307 N N . LYS C 1 84 ? 53.803 2.116 33.889 1.00 15.54 84 LYS C N 1
ATOM 8308 C CA . LYS C 1 84 ? 52.470 2.503 34.384 1.00 11.05 84 LYS C CA 1
ATOM 8309 C C . LYS C 1 84 ? 52.276 2.230 35.844 1.00 13.82 84 LYS C C 1
ATOM 8310 O O . LYS C 1 84 ? 51.594 2.967 36.592 1.00 13.40 84 LYS C O 1
ATOM 8316 N N . LYS C 1 85 ? 52.827 1.118 36.402 1.00 11.91 85 LYS C N 1
ATOM 8317 C CA . LYS C 1 85 ? 52.718 0.881 37.827 1.00 11.98 85 LYS C CA 1
ATOM 8318 C C . LYS C 1 85 ? 53.304 2.045 38.652 1.00 10.12 85 LYS C C 1
ATOM 8319 O O . LYS C 1 85 ? 52.755 2.511 39.645 1.00 12.25 85 LYS C O 1
ATOM 8325 N N . VAL C 1 86 ? 54.500 2.484 38.264 1.00 11.64 86 VAL C N 1
ATOM 8326 C CA . VAL C 1 86 ? 55.191 3.598 38.955 1.00 14.64 86 VAL C CA 1
ATOM 8327 C C . VAL C 1 86 ? 54.354 4.889 38.846 1.00 9.50 86 VAL C C 1
ATOM 8328 O O . VAL C 1 86 ? 54.211 5.537 39.877 1.00 11.18 86 VAL C O 1
ATOM 8332 N N . LYS C 1 87 ? 53.830 5.185 37.677 1.00 11.19 87 LYS C N 1
ATOM 8333 C CA . LYS C 1 87 ? 52.989 6.388 37.473 1.00 11.38 87 LYS C CA 1
ATOM 8334 C C . LYS C 1 87 ? 51.706 6.327 38.288 1.00 14.73 87 LYS C C 1
ATOM 8335 O O . LYS C 1 87 ? 51.281 7.337 38.882 1.00 13.34 87 LYS C O 1
ATOM 8341 N N . MET C 1 88 ? 51.068 5.154 38.374 1.00 11.54 88 MET C N 1
ATOM 8342 C CA . MET C 1 88 ? 49.898 4.948 39.236 1.00 13.47 88 MET C CA 1
ATOM 8343 C C . MET C 1 88 ? 50.223 5.207 40.693 1.00 13.20 88 MET C C 1
ATOM 8344 O O . MET C 1 88 ? 49.484 5.786 41.500 1.00 13.09 88 MET C O 1
ATOM 8349 N N . GLN C 1 89 ? 51.428 4.752 41.131 1.00 10.83 89 GLN C N 1
ATOM 8350 C CA . GLN C 1 89 ? 51.861 4.955 42.499 1.00 10.85 89 GLN C CA 1
ATOM 8351 C C . GLN C 1 89 ? 52.181 6.438 42.810 1.00 10.87 89 GLN C C 1
ATOM 8352 O O . GLN C 1 89 ? 51.882 6.832 43.954 1.00 11.48 89 GLN C O 1
ATOM 8358 N N . ARG C 1 90 ? 52.732 7.170 41.840 1.00 13.55 90 ARG C N 1
ATOM 8359 C CA . ARG C 1 90 ? 52.909 8.629 42.023 1.00 15.29 90 ARG C CA 1
ATOM 8360 C C . ARG C 1 90 ? 51.542 9.325 42.164 1.00 11.75 90 ARG C C 1
ATOM 8361 O O . ARG C 1 90 ? 51.365 10.170 43.044 1.00 13.07 90 ARG C O 1
ATOM 8369 N N . LEU C 1 91 ? 50.594 8.962 41.321 1.00 11.07 91 LEU C N 1
ATOM 8370 C CA . LEU C 1 91 ? 49.208 9.504 41.428 1.00 11.80 91 LEU C CA 1
ATOM 8371 C C . LEU C 1 91 ? 48.659 9.275 42.812 1.00 11.64 91 LEU C C 1
ATOM 8372 O O . LEU C 1 91 ? 48.192 10.182 43.542 1.00 12.76 91 LEU C O 1
ATOM 8377 N N . LEU C 1 92 ? 48.674 8.017 43.330 1.00 12.01 92 LEU C N 1
ATOM 8378 C CA . LEU C 1 92 ? 48.124 7.791 44.662 1.00 12.30 92 LEU C CA 1
ATOM 8379 C C . LEU C 1 92 ? 48.911 8.502 45.753 1.00 13.44 92 LEU C C 1
ATOM 8380 O O . LEU C 1 92 ? 48.341 8.909 46.766 1.00 12.47 92 LEU C O 1
ATOM 8385 N N . GLY C 1 93 ? 50.254 8.654 45.591 1.00 10.88 93 GLY C N 1
ATOM 8386 C CA . GLY C 1 93 ? 50.938 9.380 46.650 1.00 9.75 93 GLY C CA 1
ATOM 8387 C C . GLY C 1 93 ? 50.532 10.877 46.619 1.00 9.03 93 GLY C C 1
ATOM 8388 O O . GLY C 1 93 ? 50.493 11.453 47.716 1.00 11.70 93 GLY C O 1
ATOM 8389 N N . GLN C 1 94 ? 50.243 11.429 45.468 1.00 11.98 94 GLN C N 1
ATOM 8390 C CA . GLN C 1 94 ? 49.780 12.837 45.395 1.00 13.24 94 GLN C CA 1
ATOM 8391 C C . GLN C 1 94 ? 48.407 12.995 46.041 1.00 15.78 94 GLN C C 1
ATOM 8392 O O . GLN C 1 94 ? 48.116 14.001 46.694 1.00 13.89 94 GLN C O 1
ATOM 8398 N N . LYS C 1 95 ? 47.536 11.993 45.873 1.00 13.72 95 LYS C N 1
ATOM 8399 C CA . LYS C 1 95 ? 46.177 12.062 46.396 1.00 15.32 95 LYS C CA 1
ATOM 8400 C C . LYS C 1 95 ? 46.041 11.767 47.883 1.00 16.85 95 LYS C C 1
ATOM 8401 O O . LYS C 1 95 ? 45.009 12.162 48.479 1.00 16.94 95 LYS C O 1
ATOM 8407 N N . THR C 1 96 ? 46.974 11.075 48.538 1.00 13.51 96 THR C N 1
ATOM 8408 C CA . THR C 1 96 ? 46.858 10.722 49.945 1.00 10.95 96 THR C CA 1
ATOM 8409 C C . THR C 1 96 ? 48.013 11.211 50.824 1.00 9.77 96 THR C C 1
ATOM 8410 O O . THR C 1 96 ? 47.845 11.280 52.040 1.00 13.27 96 THR C O 1
ATOM 8414 N N . ALA C 1 97 ? 49.191 11.495 50.266 1.00 13.00 97 ALA C N 1
ATOM 8415 C CA . ALA C 1 97 ? 50.396 11.857 51.019 1.00 10.65 97 ALA C CA 1
ATOM 8416 C C . ALA C 1 97 ? 50.761 10.836 52.090 1.00 13.09 97 ALA C C 1
ATOM 8417 O O . ALA C 1 97 ? 51.306 11.170 53.142 1.00 14.03 97 ALA C O 1
ATOM 8419 N N . SER C 1 98 ? 50.451 9.556 51.820 1.00 12.13 98 SER C N 1
ATOM 8420 C CA . SER C 1 98 ? 50.634 8.523 52.846 1.00 10.51 98 SER C CA 1
ATOM 8421 C C . SER C 1 98 ? 50.914 7.148 52.217 1.00 12.49 98 SER C C 1
ATOM 8422 O O . SER C 1 98 ? 51.084 7.032 50.985 1.00 16.81 98 SER C O 1
ATOM 8425 N N . CYS C 1 99 ? 50.978 6.087 53.036 1.00 18.96 99 CYS C N 1
ATOM 8426 C CA . CYS C 1 99 ? 51.098 4.710 52.524 1.00 19.46 99 CYS C CA 1
ATOM 8427 C C . CYS C 1 99 ? 49.706 4.126 52.209 1.00 13.97 99 CYS C C 1
ATOM 8428 O O . CYS C 1 99 ? 48.944 3.938 53.165 1.00 15.92 99 CYS C O 1
ATOM 8431 N N . PHE C 1 100 ? 49.424 3.897 50.935 1.00 13.24 100 PHE C N 1
ATOM 8432 C CA . PHE C 1 100 ? 48.110 3.390 50.531 1.00 12.42 100 PHE C CA 1
ATOM 8433 C C . PHE C 1 100 ? 48.105 1.857 50.403 1.00 16.48 100 PHE C C 1
ATOM 8434 O O . PHE C 1 100 ? 47.122 1.322 49.887 1.00 15.09 100 PHE C O 1
ATOM 8442 N N . GLN C 1 101 ? 49.155 1.188 50.865 1.00 14.44 101 GLN C N 1
ATOM 8443 C CA . GLN C 1 101 ? 49.302 -0.200 51.266 1.00 12.45 101 GLN C CA 1
ATOM 8444 C C . GLN C 1 101 ? 49.136 -1.270 50.190 1.00 19.73 101 GLN C C 1
ATOM 8445 O O . GLN C 1 101 ? 49.810 -2.318 50.306 1.00 16.86 101 GLN C O 1
ATOM 8451 N N . ARG C 1 102 ? 48.305 -1.125 49.177 1.00 13.94 102 ARG C N 1
ATOM 8452 C CA . ARG C 1 102 ? 47.888 -2.191 48.272 1.00 13.30 102 ARG C CA 1
ATOM 8453 C C . ARG C 1 102 ? 49.033 -2.653 47.390 1.00 19.59 102 ARG C C 1
ATOM 8454 O O . ARG C 1 102 ? 48.978 -3.753 46.800 1.00 16.88 102 ARG C O 1
ATOM 8462 N N . CYS C 1 103 ? 50.114 -1.873 47.242 1.00 13.34 103 CYS C N 1
ATOM 8463 C CA . CYS C 1 103 ? 51.283 -2.267 46.451 1.00 17.83 103 CYS C CA 1
ATOM 8464 C C . CYS C 1 103 ? 51.914 -3.606 46.900 1.00 12.15 103 CYS C C 1
ATOM 8465 O O . CYS C 1 103 ? 52.440 -4.295 46.012 1.00 15.99 103 CYS C O 1
ATOM 8468 N N . VAL C 1 104 ? 51.889 -3.899 48.185 1.00 12.41 104 VAL C N 1
ATOM 8469 C CA . VAL C 1 104 ? 52.566 -5.136 48.657 1.00 19.80 104 VAL C CA 1
ATOM 8470 C C . VAL C 1 104 ? 51.839 -6.341 48.053 1.00 20.42 104 VAL C C 1
ATOM 8471 O O . VAL C 1 104 ? 52.467 -7.345 47.704 1.00 19.98 104 VAL C O 1
ATOM 8475 N N . GLY C 1 105 ? 50.531 -6.256 47.865 1.00 13.54 105 GLY C N 1
ATOM 8476 C CA . GLY C 1 105 ? 49.779 -7.267 47.129 1.00 17.97 105 GLY C CA 1
ATOM 8477 C C . GLY C 1 105 ? 50.235 -7.489 45.708 1.00 21.04 105 GLY C C 1
ATOM 8478 O O . GLY C 1 105 ? 50.663 -8.588 45.280 1.00 17.23 105 GLY C O 1
ATOM 8479 N N . MET C 1 106 ? 50.157 -6.421 44.910 1.00 13.94 106 MET C N 1
ATOM 8480 C CA . MET C 1 106 ? 50.655 -6.443 43.547 1.00 17.67 106 MET C CA 1
ATOM 8481 C C . MET C 1 106 ? 52.045 -7.064 43.397 1.00 15.84 106 MET C C 1
ATOM 8482 O O . MET C 1 106 ? 52.307 -7.889 42.502 1.00 15.37 106 MET C O 1
ATOM 8487 N N . ASP C 1 107 ? 52.947 -6.649 44.293 1.00 12.04 107 ASP C N 1
ATOM 8488 C CA . ASP C 1 107 ? 54.371 -7.018 44.214 1.00 12.21 107 ASP C CA 1
ATOM 8489 C C . ASP C 1 107 ? 54.542 -8.489 44.643 1.00 13.07 107 ASP C C 1
ATOM 8490 O O . ASP C 1 107 ? 55.352 -9.184 43.987 1.00 14.72 107 ASP C O 1
ATOM 8495 N N . ALA C 1 108 ? 53.796 -8.906 45.669 1.00 11.91 108 ALA C N 1
ATOM 8496 C CA . ALA C 1 108 ? 53.840 -10.338 46.065 1.00 11.77 108 ALA C CA 1
ATOM 8497 C C . ALA C 1 108 ? 53.280 -11.191 44.938 1.00 13.01 108 ALA C C 1
ATOM 8498 O O . ALA C 1 108 ? 53.795 -12.266 44.604 1.00 14.56 108 ALA C O 1
ATOM 8500 N N . PHE C 1 109 ? 52.185 -10.808 44.275 1.00 12.70 109 PHE C N 1
ATOM 8501 C CA . PHE C 1 109 ? 51.644 -11.643 43.205 1.00 11.32 109 PHE C CA 1
ATOM 8502 C C . PHE C 1 109 ? 52.651 -11.856 42.087 1.00 17.96 109 PHE C C 1
ATOM 8503 O O . PHE C 1 109 ? 52.809 -12.987 41.615 1.00 16.11 109 PHE C O 1
ATOM 8511 N N . ASN C 1 110 ? 53.378 -10.815 41.620 1.00 12.82 110 ASN C N 1
ATOM 8512 C CA . ASN C 1 110 ? 54.314 -10.995 40.506 1.00 12.48 110 ASN C CA 1
ATOM 8513 C C . ASN C 1 110 ? 55.513 -11.864 40.913 1.00 12.91 110 ASN C C 1
ATOM 8514 O O . ASN C 1 110 ? 56.038 -12.674 40.131 1.00 15.35 110 ASN C O 1
ATOM 8519 N N . ALA C 1 111 ? 55.974 -11.684 42.159 1.00 11.44 111 ALA C N 1
ATOM 8520 C CA . ALA C 1 111 ? 57.139 -12.458 42.594 1.00 14.54 111 ALA C CA 1
ATOM 8521 C C . ALA C 1 111 ? 56.809 -13.933 42.855 1.00 13.70 111 ALA C C 1
ATOM 8522 O O . ALA C 1 111 ? 57.619 -14.814 42.531 1.00 14.02 111 ALA C O 1
ATOM 8524 N N . VAL C 1 112 ? 55.656 -14.167 43.487 1.00 13.47 112 VAL C N 1
ATOM 8525 C CA . VAL C 1 112 ? 55.281 -15.563 43.815 1.00 13.19 112 VAL C CA 1
ATOM 8526 C C . VAL C 1 112 ? 54.948 -16.248 42.497 1.00 13.21 112 VAL C C 1
ATOM 8527 O O . VAL C 1 112 ? 55.301 -17.430 42.254 1.00 13.56 112 VAL C O 1
ATOM 8531 N N . PHE C 1 113 ? 54.274 -15.527 41.587 1.00 11.15 113 PHE C N 1
ATOM 8532 C CA . PHE C 1 113 ? 53.966 -16.116 40.287 1.00 13.55 113 PHE C CA 1
ATOM 8533 C C . PHE C 1 113 ? 55.222 -16.628 39.575 1.00 18.63 113 PHE C C 1
ATOM 8534 O O . PHE C 1 113 ? 55.232 -17.775 39.096 1.00 13.32 113 PHE C O 1
ATOM 8542 N N . SER C 1 114 ? 56.261 -15.788 39.467 1.00 12.10 114 SER C N 1
ATOM 8543 C CA . SER C 1 114 ? 57.420 -16.178 38.652 1.00 13.75 114 SER C CA 1
ATOM 8544 C C . SER C 1 114 ? 58.216 -17.222 39.433 1.00 12.86 114 SER C C 1
ATOM 8545 O O . SER C 1 114 ? 58.805 -18.113 38.803 1.00 12.32 114 SER C O 1
ATOM 8548 N N . THR C 1 115 ? 58.257 -17.168 40.742 1.00 12.74 115 THR C N 1
ATOM 8549 C CA . THR C 1 115 ? 59.081 -18.080 41.521 1.00 13.19 115 THR C CA 1
ATOM 8550 C C . THR C 1 115 ? 58.476 -19.489 41.503 1.00 15.88 115 THR C C 1
ATOM 8551 O O . THR C 1 115 ? 59.210 -20.460 41.258 1.00 13.98 115 THR C O 1
ATOM 8555 N N . THR C 1 116 ? 57.174 -19.591 41.745 1.00 11.77 116 THR C N 1
ATOM 8556 C CA . THR C 1 116 ? 56.566 -20.931 41.805 1.00 14.32 116 THR C CA 1
ATOM 8557 C C . THR C 1 116 ? 56.708 -21.687 40.486 1.00 15.38 116 THR C C 1
ATOM 8558 O O . THR C 1 116 ? 56.846 -22.925 40.536 1.00 13.96 116 THR C O 1
ATOM 8562 N N . TYR C 1 117 ? 56.671 -21.057 39.332 1.00 11.23 117 TYR C N 1
ATOM 8563 C CA . TYR C 1 117 ? 56.910 -21.630 38.018 1.00 10.49 117 TYR C CA 1
ATOM 8564 C C . TYR C 1 117 ? 58.239 -22.408 38.050 1.00 18.17 117 TYR C C 1
ATOM 8565 O O . TYR C 1 117 ? 58.289 -23.572 37.611 1.00 15.49 117 TYR C O 1
ATOM 8574 N N . GLU C 1 118 ? 59.308 -21.786 38.559 1.00 14.89 118 GLU C N 1
ATOM 8575 C CA . GLU C 1 118 ? 60.638 -22.406 38.572 1.00 12.25 118 GLU C CA 1
ATOM 8576 C C . GLU C 1 118 ? 60.786 -23.493 39.625 1.00 15.95 118 GLU C C 1
ATOM 8577 O O . GLU C 1 118 ? 61.564 -24.445 39.390 1.00 15.49 118 GLU C O 1
ATOM 8583 N N . ILE C 1 119 ? 60.108 -23.376 40.773 1.00 11.65 119 ILE C N 1
ATOM 8584 C CA . ILE C 1 119 ? 60.114 -24.433 41.773 1.00 13.12 119 ILE C CA 1
ATOM 8585 C C . ILE C 1 119 ? 59.574 -25.734 41.126 1.00 19.25 119 ILE C C 1
ATOM 8586 O O . ILE C 1 119 ? 60.155 -26.818 41.259 1.00 16.02 119 ILE C O 1
ATOM 8591 N N . ASP C 1 120 ? 58.467 -25.585 40.416 1.00 14.82 120 ASP C N 1
ATOM 8592 C CA . ASP C 1 120 ? 57.775 -26.704 39.785 1.00 15.74 120 ASP C CA 1
ATOM 8593 C C . ASP C 1 120 ? 58.608 -27.362 38.679 1.00 21.42 120 ASP C C 1
ATOM 8594 O O . ASP C 1 120 ? 58.679 -28.598 38.567 1.00 15.81 120 ASP C O 1
ATOM 8599 N N . GLN C 1 121 ? 59.259 -26.543 37.849 1.00 13.96 121 GLN C N 1
ATOM 8600 C CA . GLN C 1 121 ? 60.158 -27.082 36.830 1.00 14.58 121 GLN C CA 1
ATOM 8601 C C . GLN C 1 121 ? 61.275 -27.916 37.473 1.00 20.32 121 GLN C C 1
ATOM 8602 O O . GLN C 1 121 ? 61.699 -28.932 36.896 1.00 22.87 121 GLN C O 1
ATOM 8608 N N . LYS C 1 122 ? 61.799 -27.532 38.628 1.00 15.13 122 LYS C N 1
ATOM 8609 C CA . LYS C 1 122 ? 62.922 -28.244 39.206 1.00 16.06 122 LYS C CA 1
ATOM 8610 C C . LYS C 1 122 ? 62.422 -29.468 39.976 1.00 17.75 122 LYS C C 1
ATOM 8611 O O . LYS C 1 122 ? 63.017 -30.532 39.777 1.00 20.31 122 LYS C O 1
ATOM 8617 N N . TYR C 1 123 ? 61.385 -29.335 40.800 1.00 13.72 123 TYR C N 1
ATOM 8618 C CA . TYR C 1 123 ? 60.981 -30.356 41.750 1.00 17.78 123 TYR C CA 1
ATOM 8619 C C . TYR C 1 123 ? 59.778 -31.198 41.297 1.00 16.39 123 TYR C C 1
ATOM 8620 O O . TYR C 1 123 ? 59.479 -32.211 41.945 1.00 16.20 123 TYR C O 1
ATOM 8629 N N . GLY C 1 124 ? 59.048 -30.824 40.265 1.00 15.20 124 GLY C N 1
ATOM 8630 C CA . GLY C 1 124 ? 57.833 -31.569 39.911 1.00 17.19 124 GLY C CA 1
ATOM 8631 C C . GLY C 1 124 ? 56.692 -31.300 40.852 1.00 15.68 124 GLY C C 1
ATOM 8632 O O . GLY C 1 124 ? 55.734 -32.105 40.933 1.00 19.81 124 GLY C O 1
ATOM 8633 N N . THR C 1 125 ? 56.723 -30.193 41.605 1.00 11.91 125 THR C N 1
ATOM 8634 C CA . THR C 1 125 ? 55.593 -29.806 42.464 1.00 16.34 125 THR C CA 1
ATOM 8635 C C . THR C 1 125 ? 54.485 -29.114 41.652 1.00 12.25 125 THR C C 1
ATOM 8636 O O . THR C 1 125 ? 54.584 -29.031 40.414 1.00 13.09 125 THR C O 1
ATOM 8640 N N . ASN C 1 126 ? 53.405 -28.613 42.291 1.00 14.49 126 ASN C N 1
ATOM 8641 C CA . ASN C 1 126 ? 52.386 -27.868 41.527 1.00 14.36 126 ASN C CA 1
ATOM 8642 C C . ASN C 1 126 ? 51.985 -26.588 42.283 1.00 17.41 126 ASN C C 1
ATOM 8643 O O . ASN C 1 126 ? 50.825 -26.171 42.314 1.00 15.67 126 ASN C O 1
ATOM 8648 N N . TYR C 1 127 ? 52.979 -25.928 42.882 1.00 14.44 127 TYR C N 1
ATOM 8649 C CA . TYR C 1 127 ? 52.740 -24.626 43.523 1.00 12.25 127 TYR C CA 1
ATOM 8650 C C . TYR C 1 127 ? 52.306 -23.542 42.527 1.00 11.72 127 TYR C C 1
ATOM 8651 O O . TYR C 1 127 ? 51.570 -22.613 42.946 1.00 14.24 127 TYR C O 1
ATOM 8660 N N . HIS C 1 128 ? 52.747 -23.620 41.270 1.00 11.91 128 HIS C N 1
ATOM 8661 C CA . HIS C 1 128 ? 52.386 -22.612 40.280 1.00 11.82 128 HIS C CA 1
ATOM 8662 C C . HIS C 1 128 ? 50.883 -22.747 40.003 1.00 18.56 128 HIS C C 1
ATOM 8663 O O . HIS C 1 128 ? 50.235 -21.713 39.836 1.00 13.28 128 HIS C O 1
ATOM 8670 N N . LYS C 1 129 ? 50.349 -23.976 39.959 1.00 15.22 129 LYS C N 1
ATOM 8671 C CA . LYS C 1 129 ? 48.889 -24.138 39.790 1.00 15.18 129 LYS C CA 1
ATOM 8672 C C . LYS C 1 129 ? 48.159 -23.630 41.028 1.00 12.65 129 LYS C C 1
ATOM 8673 O O . LYS C 1 129 ? 47.106 -22.953 40.871 1.00 14.70 129 LYS C O 1
ATOM 8679 N N . ASN C 1 130 ? 48.644 -23.932 42.232 1.00 12.67 130 ASN C N 1
ATOM 8680 C CA . ASN C 1 130 ? 48.054 -23.433 43.475 1.00 13.15 130 ASN C CA 1
ATOM 8681 C C . ASN C 1 130 ? 47.934 -21.893 43.368 1.00 14.29 130 ASN C C 1
ATOM 8682 O O . ASN C 1 130 ? 46.878 -21.315 43.647 1.00 13.05 130 ASN C O 1
ATOM 8687 N N . PHE C 1 131 ? 49.038 -21.274 42.956 1.00 14.52 131 PHE C N 1
ATOM 8688 C CA . PHE C 1 131 ? 49.076 -19.799 42.893 1.00 17.08 131 PHE C CA 1
ATOM 8689 C C . PHE C 1 131 ? 48.175 -19.275 41.792 1.00 13.50 131 PHE C C 1
ATOM 8690 O O . PHE C 1 131 ? 47.418 -18.307 42.059 1.00 16.39 131 PHE C O 1
ATOM 8698 N N . THR C 1 132 ? 48.181 -19.726 40.554 1.00 9.81 132 THR C N 1
ATOM 8699 C CA . THR C 1 132 ? 47.309 -19.137 39.531 1.00 14.06 132 THR C CA 1
ATOM 8700 C C . THR C 1 132 ? 45.833 -19.337 39.882 1.00 14.43 132 THR C C 1
ATOM 8701 O O . THR C 1 132 ? 45.020 -18.442 39.649 1.00 15.58 132 THR C O 1
ATOM 8705 N N . GLU C 1 133 ? 45.413 -20.465 40.475 1.00 12.58 133 GLU C N 1
ATOM 8706 C CA . GLU C 1 133 ? 44.007 -20.554 40.886 1.00 13.48 133 GLU C CA 1
ATOM 8707 C C . GLU C 1 133 ? 43.679 -19.557 41.988 1.00 14.43 133 GLU C C 1
ATOM 8708 O O . GLU C 1 133 ? 42.577 -18.985 42.017 1.00 18.24 133 GLU C O 1
ATOM 8714 N N . TYR C 1 134 ? 44.605 -19.331 42.917 1.00 12.59 134 TYR C N 1
ATOM 8715 C CA . TYR C 1 134 ? 44.377 -18.360 43.982 1.00 14.76 134 TYR C CA 1
ATOM 8716 C C . TYR C 1 134 ? 44.245 -16.942 43.413 1.00 15.58 134 TYR C C 1
ATOM 8717 O O . TYR C 1 134 ? 43.325 -16.208 43.772 1.00 15.58 134 TYR C O 1
ATOM 8726 N N . LEU C 1 135 ? 45.150 -16.559 42.522 1.00 14.02 135 LEU C N 1
ATOM 8727 C CA . LEU C 1 135 ? 45.065 -15.229 41.879 1.00 19.23 135 LEU C CA 1
ATOM 8728 C C . LEU C 1 135 ? 43.763 -15.061 41.089 1.00 22.69 135 LEU C C 1
ATOM 8729 O O . LEU C 1 135 ? 43.207 -13.948 41.070 1.00 14.92 135 LEU C O 1
ATOM 8734 N N . LYS C 1 136 ? 43.241 -16.117 40.446 1.00 15.12 136 LYS C N 1
ATOM 8735 C CA . LYS C 1 136 ? 41.915 -15.983 39.817 1.00 18.23 136 LYS C CA 1
ATOM 8736 C C . LYS C 1 136 ? 40.849 -15.541 40.811 1.00 14.18 136 LYS C C 1
ATOM 8737 O O . LYS C 1 136 ? 39.996 -14.675 40.508 1.00 16.73 136 LYS C O 1
ATOM 8743 N N . TYR C 1 137 ? 40.836 -16.108 41.998 1.00 13.08 137 TYR C N 1
ATOM 8744 C CA . TYR C 1 137 ? 39.847 -15.776 43.022 1.00 13.86 137 TYR C CA 1
ATOM 8745 C C . TYR C 1 137 ? 40.016 -14.303 43.436 1.00 20.60 137 TYR C C 1
ATOM 8746 O O . TYR C 1 137 ? 39.025 -13.565 43.582 1.00 16.10 137 TYR C O 1
ATOM 8755 N N . ILE C 1 138 ? 41.277 -13.896 43.631 1.00 14.92 138 ILE C N 1
ATOM 8756 C CA . ILE C 1 138 ? 41.523 -12.494 44.049 1.00 13.76 138 ILE C CA 1
ATOM 8757 C C . ILE C 1 138 ? 41.109 -11.516 42.963 1.00 11.52 138 ILE C C 1
ATOM 8758 O O . ILE C 1 138 ? 40.498 -10.483 43.315 1.00 16.92 138 ILE C O 1
ATOM 8763 N N . GLN C 1 139 ? 41.392 -11.774 41.693 1.00 11.48 139 GLN C N 1
ATOM 8764 C CA . GLN C 1 139 ? 41.015 -10.908 40.594 1.00 15.01 139 GLN C CA 1
ATOM 8765 C C . GLN C 1 139 ? 39.507 -10.886 40.375 1.00 21.21 139 GLN C C 1
ATOM 8766 O O . GLN C 1 139 ? 38.949 -9.821 40.082 1.00 20.99 139 GLN C O 1
ATOM 8772 N N . GLU C 1 140 ? 38.806 -12.019 40.496 1.00 14.84 140 GLU C N 1
ATOM 8773 C CA . GLU C 1 140 ? 37.353 -11.929 40.358 1.00 17.84 140 GLU C CA 1
ATOM 8774 C C . GLU C 1 140 ? 36.687 -11.088 41.458 1.00 16.02 140 GLU C C 1
ATOM 8775 O O . GLU C 1 140 ? 35.624 -10.521 41.160 1.00 24.99 140 GLU C O 1
ATOM 8781 N N . ASN C 1 141 ? 37.211 -11.027 42.670 1.00 12.36 141 ASN C N 1
ATOM 8782 C CA . ASN C 1 141 ? 36.577 -10.466 43.851 1.00 14.94 141 ASN C CA 1
ATOM 8783 C C . ASN C 1 141 ? 37.173 -9.128 44.302 1.00 18.20 141 ASN C C 1
ATOM 8784 O O . ASN C 1 141 ? 36.612 -8.517 45.238 1.00 16.52 141 ASN C O 1
ATOM 8789 N N . ASP C 1 142 ? 38.227 -8.632 43.667 1.00 19.20 142 ASP C N 1
ATOM 8790 C CA . ASP C 1 142 ? 38.784 -7.304 43.963 1.00 22.54 142 ASP C CA 1
ATOM 8791 C C . ASP C 1 142 ? 39.220 -7.172 45.409 1.00 20.67 142 ASP C C 1
ATOM 8792 O O . ASP C 1 142 ? 38.958 -6.168 46.091 1.00 18.70 142 ASP C O 1
ATOM 8797 N N . LEU C 1 143 ? 39.915 -8.165 45.969 1.00 13.70 143 LEU C N 1
ATOM 8798 C CA . LEU C 1 143 ? 40.259 -8.135 47.371 1.00 14.15 143 LEU C CA 1
ATOM 8799 C C . LEU C 1 143 ? 41.646 -7.583 47.714 1.00 13.38 143 LEU C C 1
ATOM 8800 O O . LEU C 1 143 ? 42.543 -7.643 46.869 1.00 16.15 143 LEU C O 1
ATOM 8805 N N . ILE C 1 144 ? 41.840 -7.102 48.936 1.00 15.81 144 ILE C N 1
ATOM 8806 C CA . ILE C 1 144 ? 43.158 -6.664 49.432 1.00 12.72 144 ILE C CA 1
ATOM 8807 C C . ILE C 1 144 ? 43.918 -7.839 50.046 1.00 15.37 144 ILE C C 1
ATOM 8808 O O . ILE C 1 144 ? 43.446 -8.508 50.980 1.00 15.66 144 ILE C O 1
ATOM 8813 N N . VAL C 1 145 ? 45.125 -8.098 49.541 1.00 17.59 145 VAL C N 1
ATOM 8814 C CA . VAL C 1 145 ? 46.026 -9.118 50.082 1.00 12.98 145 VAL C CA 1
ATOM 8815 C C . VAL C 1 145 ? 47.299 -8.459 50.630 1.00 12.34 145 VAL C C 1
ATOM 8816 O O . VAL C 1 145 ? 48.083 -7.898 49.873 1.00 15.67 145 VAL C O 1
ATOM 8820 N N . ASP C 1 146 ? 47.463 -8.565 51.940 1.00 16.55 146 ASP C N 1
ATOM 8821 C CA . ASP C 1 146 ? 48.672 -8.084 52.565 1.00 14.18 146 ASP C CA 1
ATOM 8822 C C . ASP C 1 146 ? 49.852 -9.047 52.432 1.00 16.22 146 ASP C C 1
ATOM 8823 O O . ASP C 1 146 ? 49.853 -10.151 52.970 1.00 18.43 146 ASP C O 1
ATOM 8828 N N . GLY C 1 147 ? 50.879 -8.639 51.713 1.00 19.11 147 GLY C N 1
ATOM 8829 C CA . GLY C 1 147 ? 52.184 -9.297 51.639 1.00 18.72 147 GLY C CA 1
ATOM 8830 C C . GLY C 1 147 ? 52.891 -9.188 52.975 1.00 22.89 147 GLY C C 1
ATOM 8831 O O . GLY C 1 147 ? 53.062 -8.092 53.515 1.00 25.04 147 GLY C O 1
ATOM 8832 N N . ALA C 1 148 ? 53.287 -10.304 53.568 1.00 12.56 148 ALA C N 1
ATOM 8833 C CA . ALA C 1 148 ? 53.916 -10.321 54.877 1.00 11.61 148 ALA C CA 1
ATOM 8834 C C . ALA C 1 148 ? 55.258 -11.074 54.793 1.00 20.37 148 ALA C C 1
ATOM 8835 O O . ALA C 1 148 ? 55.261 -12.306 54.662 1.00 15.32 148 ALA C O 1
ATOM 8837 N N . MET C 1 149 ? 56.386 -10.367 54.846 1.00 14.13 149 MET C N 1
ATOM 8838 C CA . MET C 1 149 ? 57.721 -10.971 54.732 1.00 16.57 149 MET C CA 1
ATOM 8839 C C . MET C 1 149 ? 58.538 -10.895 56.014 1.00 17.84 149 MET C C 1
ATOM 8840 O O . MET C 1 149 ? 59.113 -11.924 56.444 1.00 16.58 149 MET C O 1
ATOM 8845 N N . THR C 1 150 ? 58.648 -9.732 56.665 1.00 14.17 150 THR C N 1
ATOM 8846 C CA . THR C 1 150 ? 59.616 -9.551 57.749 1.00 16.17 150 THR C CA 1
ATOM 8847 C C . THR C 1 150 ? 59.192 -10.186 59.062 1.00 15.62 150 THR C C 1
ATOM 8848 O O . THR C 1 150 ? 58.230 -9.734 59.676 1.00 14.05 150 THR C O 1
ATOM 8852 N N . ASP C 1 151 ? 59.920 -11.228 59.518 1.00 12.31 151 ASP C N 1
ATOM 8853 C CA . ASP C 1 151 ? 59.750 -11.786 60.845 1.00 10.75 151 ASP C CA 1
ATOM 8854 C C . ASP C 1 151 ? 60.279 -10.888 61.960 1.00 12.23 151 ASP C C 1
ATOM 8855 O O . ASP C 1 151 ? 61.032 -9.940 61.659 1.00 14.00 151 ASP C O 1
ATOM 8860 N N . PRO C 1 152 ? 60.002 -11.101 63.229 1.00 11.88 152 PRO C N 1
ATOM 8861 C CA . PRO C 1 152 ? 60.668 -10.404 64.344 1.00 15.06 152 PRO C CA 1
ATOM 8862 C C . PRO C 1 152 ? 62.192 -10.626 64.358 1.00 18.34 152 PRO C C 1
ATOM 8863 O O . PRO C 1 152 ? 62.929 -9.673 64.655 1.00 15.03 152 PRO C O 1
ATOM 8867 N N . LYS C 1 153 ? 62.677 -11.808 64.034 1.00 12.76 153 LYS C N 1
ATOM 8868 C CA . LYS C 1 153 ? 64.062 -12.176 63.770 1.00 15.84 153 LYS C CA 1
ATOM 8869 C C . LYS C 1 153 ? 64.928 -12.468 64.981 1.00 13.55 153 LYS C C 1
ATOM 8870 O O . LYS C 1 153 ? 66.017 -13.062 64.784 1.00 16.33 153 LYS C O 1
ATOM 8876 N N . GLY C 1 154 ? 64.625 -12.156 66.225 1.00 16.12 154 GLY C N 1
ATOM 8877 C CA . GLY C 1 154 ? 65.447 -12.600 67.354 1.00 11.72 154 GLY C CA 1
ATOM 8878 C C . GLY C 1 154 ? 66.840 -12.023 67.374 1.00 17.66 154 GLY C C 1
ATOM 8879 O O . GLY C 1 154 ? 67.029 -10.841 67.110 1.00 13.55 154 GLY C O 1
ATOM 8880 N N . ASP C 1 155 ? 67.853 -12.841 67.682 1.00 15.02 155 ASP C N 1
ATOM 8881 C CA . ASP C 1 155 ? 69.247 -12.412 67.757 1.00 17.48 155 ASP C CA 1
ATOM 8882 C C . ASP C 1 155 ? 69.790 -12.212 66.351 1.00 18.14 155 ASP C C 1
ATOM 8883 O O . ASP C 1 155 ? 69.922 -13.193 65.601 1.00 14.46 155 ASP C O 1
ATOM 8888 N N . ARG C 1 156 ? 70.112 -10.989 65.890 1.00 10.32 156 ARG C N 1
ATOM 8889 C CA . ARG C 1 156 ? 70.529 -10.707 64.544 1.00 10.50 156 ARG C CA 1
ATOM 8890 C C . ARG C 1 156 ? 71.861 -11.370 64.156 1.00 16.10 156 ARG C C 1
ATOM 8891 O O . ARG C 1 156 ? 72.212 -11.396 62.967 1.00 18.08 156 ARG C O 1
ATOM 8899 N N . GLY C 1 157 ? 72.585 -11.904 65.131 1.00 16.87 157 GLY C N 1
ATOM 8900 C CA . GLY C 1 157 ? 73.842 -12.604 64.828 1.00 21.44 157 GLY C CA 1
ATOM 8901 C C . GLY C 1 157 ? 73.660 -14.079 64.488 1.00 25.76 157 GLY C C 1
ATOM 8902 O O . GLY C 1 157 ? 74.642 -14.731 64.100 1.00 19.30 157 GLY C O 1
ATOM 8903 N N . LEU C 1 158 ? 72.458 -14.631 64.592 1.00 16.11 158 LEU C N 1
ATOM 8904 C CA . LEU C 1 158 ? 72.225 -16.058 64.347 1.00 14.08 158 LEU C CA 1
ATOM 8905 C C . LEU C 1 158 ? 71.200 -16.378 63.276 1.00 21.44 158 LEU C C 1
ATOM 8906 O O . LEU C 1 158 ? 70.242 -15.629 63.056 1.00 18.40 158 LEU C O 1
ATOM 8911 N N . ALA C 1 159 ? 71.364 -17.518 62.602 1.00 16.93 159 ALA C N 1
ATOM 8912 C CA . ALA C 1 159 ? 70.412 -17.985 61.588 1.00 18.43 159 ALA C CA 1
ATOM 8913 C C . ALA C 1 159 ? 69.100 -18.476 62.186 1.00 13.61 159 ALA C C 1
ATOM 8914 O O . ALA C 1 159 ? 68.989 -18.734 63.402 1.00 17.68 159 ALA C O 1
ATOM 8916 N N . PRO C 1 160 ? 68.044 -18.600 61.385 1.00 13.12 160 PRO C N 1
ATOM 8917 C CA . PRO C 1 160 ? 66.744 -19.035 61.942 1.00 17.43 160 PRO C CA 1
ATOM 8918 C C . PRO C 1 160 ? 66.808 -20.356 62.704 1.00 19.91 160 PRO C C 1
ATOM 8919 O O . PRO C 1 160 ? 66.219 -20.514 63.776 1.00 20.30 160 PRO C O 1
ATOM 8923 N N . SER C 1 161 ? 67.531 -21.353 62.178 1.00 22.53 161 SER C N 1
ATOM 8924 C CA . SER C 1 161 ? 67.572 -22.636 62.893 1.00 29.39 161 SER C CA 1
ATOM 8925 C C . SER C 1 161 ? 68.520 -22.627 64.084 1.00 29.92 161 SER C C 1
ATOM 8926 O O . SER C 1 161 ? 68.582 -23.649 64.785 1.00 26.09 161 SER C O 1
ATOM 8929 N N . ALA C 1 162 ? 69.219 -21.524 64.337 1.00 22.20 162 ALA C N 1
ATOM 8930 C CA . ALA C 1 162 ? 70.089 -21.403 65.503 1.00 16.59 162 ALA C CA 1
ATOM 8931 C C . ALA C 1 162 ? 69.548 -20.545 66.630 1.00 17.95 162 ALA C C 1
ATOM 8932 O O . ALA C 1 162 ? 70.211 -20.373 67.668 1.00 22.00 162 ALA C O 1
ATOM 8934 N N . GLN C 1 163 ? 68.346 -19.992 66.482 1.00 17.37 163 GLN C N 1
ATOM 8935 C CA . GLN C 1 163 ? 67.824 -19.103 67.520 1.00 19.68 163 GLN C CA 1
ATOM 8936 C C . GLN C 1 163 ? 67.512 -19.861 68.794 1.00 26.05 163 GLN C C 1
ATOM 8937 O O . GLN C 1 163 ? 67.135 -21.044 68.712 1.00 24.53 163 GLN C O 1
ATOM 8943 N N . LYS C 1 164 ? 67.626 -19.202 69.938 1.00 19.78 164 LYS C N 1
ATOM 8944 C CA . LYS C 1 164 ? 67.265 -19.774 71.234 1.00 25.87 164 LYS C CA 1
ATOM 8945 C C . LYS C 1 164 ? 65.799 -20.209 71.236 1.00 28.61 164 LYS C C 1
ATOM 8946 O O . LYS C 1 164 ? 65.439 -21.216 71.843 1.00 26.42 164 LYS C O 1
ATOM 8952 N N . ASP C 1 165 ? 64.954 -19.425 70.575 1.00 21.97 165 ASP C N 1
ATOM 8953 C CA . ASP C 1 165 ? 63.520 -19.673 70.439 1.00 21.56 165 ASP C CA 1
ATOM 8954 C C . ASP C 1 165 ? 63.227 -19.921 68.958 1.00 25.64 165 ASP C C 1
ATOM 8955 O O . ASP C 1 165 ? 63.377 -18.987 68.156 1.00 17.37 165 ASP C O 1
ATOM 8960 N N . PRO C 1 166 ? 62.824 -21.147 68.614 1.00 15.96 166 PRO C N 1
ATOM 8961 C CA . PRO C 1 166 ? 62.677 -21.504 67.213 1.00 17.51 166 PRO C CA 1
ATOM 8962 C C . PRO C 1 166 ? 61.504 -20.782 66.540 1.00 14.53 166 PRO C C 1
ATOM 8963 O O . PRO C 1 166 ? 61.426 -20.900 65.313 1.00 15.87 166 PRO C O 1
ATOM 8967 N N . ASP C 1 167 ? 60.670 -20.078 67.309 1.00 18.82 167 ASP C N 1
ATOM 8968 C CA . ASP C 1 167 ? 59.501 -19.387 66.762 1.00 26.04 167 ASP C CA 1
ATOM 8969 C C . ASP C 1 167 ? 59.821 -17.988 66.216 1.00 19.04 167 ASP C C 1
ATOM 8970 O O . ASP C 1 167 ? 58.913 -17.301 65.744 1.00 14.87 167 ASP C O 1
ATOM 8975 N N . LEU C 1 168 ? 61.050 -17.497 66.253 1.00 17.96 168 LEU C N 1
ATOM 8976 C CA . LEU C 1 168 ? 61.283 -16.081 65.940 1.00 19.38 168 LEU C CA 1
ATOM 8977 C C . LEU C 1 168 ? 61.362 -15.814 64.453 1.00 21.92 168 LEU C C 1
ATOM 8978 O O . LEU C 1 168 ? 61.292 -14.644 64.023 1.00 17.71 168 LEU C O 1
ATOM 8983 N N . PHE C 1 169 ? 61.467 -16.856 63.625 1.00 12.12 169 PHE C N 1
ATOM 8984 C CA . PHE C 1 169 ? 61.113 -16.826 62.231 1.00 11.47 169 PHE C CA 1
ATOM 8985 C C . PHE C 1 169 ? 59.915 -17.791 62.027 1.00 17.19 169 PHE C C 1
ATOM 8986 O O . PHE C 1 169 ? 59.808 -18.807 62.709 1.00 15.99 169 PHE C O 1
ATOM 8994 N N . LEU C 1 170 ? 59.015 -17.488 61.098 1.00 13.61 170 LEU C N 1
ATOM 8995 C CA . LEU C 1 170 ? 57.824 -18.325 60.915 1.00 14.24 170 LEU C CA 1
ATOM 8996 C C . LEU C 1 170 ? 58.205 -19.691 60.343 1.00 14.36 170 LEU C C 1
ATOM 8997 O O . LEU C 1 170 ? 59.010 -19.822 59.426 1.00 15.86 170 LEU C O 1
ATOM 9002 N N . ARG C 1 171 ? 57.598 -20.774 60.881 1.00 18.03 171 ARG C N 1
ATOM 9003 C CA . ARG C 1 171 ? 57.999 -22.095 60.386 1.00 17.21 171 ARG C CA 1
ATOM 9004 C C . ARG C 1 171 ? 56.850 -23.098 60.343 1.00 16.96 171 ARG C C 1
ATOM 9005 O O . ARG C 1 171 ? 55.817 -22.925 60.987 1.00 15.91 171 ARG C O 1
ATOM 9013 N N . ILE C 1 172 ? 57.105 -24.157 59.557 1.00 17.96 172 ILE C N 1
ATOM 9014 C CA . ILE C 1 172 ? 56.214 -25.317 59.540 1.00 17.98 172 ILE C CA 1
ATOM 9015 C C . ILE C 1 172 ? 56.415 -26.132 60.813 1.00 15.89 172 ILE C C 1
ATOM 9016 O O . ILE C 1 172 ? 57.571 -26.496 61.060 1.00 20.19 172 ILE C O 1
ATOM 9021 N N . VAL C 1 173 ? 55.369 -26.400 61.583 1.00 16.29 173 VAL C N 1
ATOM 9022 C CA . VAL C 1 173 ? 55.544 -27.208 62.791 1.00 18.41 173 VAL C CA 1
ATOM 9023 C C . VAL C 1 173 ? 54.890 -28.584 62.620 1.00 27.10 173 VAL C C 1
ATOM 9024 O O . VAL C 1 173 ? 55.149 -29.491 63.417 1.00 28.08 173 VAL C O 1
ATOM 9028 N N . GLU C 1 174 ? 54.054 -28.756 61.598 1.00 21.90 174 GLU C N 1
ATOM 9029 C CA . GLU C 1 174 ? 53.430 -30.061 61.371 1.00 30.28 174 GLU C CA 1
ATOM 9030 C C . GLU C 1 174 ? 53.050 -30.217 59.900 1.00 34.83 174 GLU C C 1
ATOM 9031 O O . GLU C 1 174 ? 52.529 -29.262 59.318 1.00 21.81 174 GLU C O 1
ATOM 9037 N N . LYS C 1 175 ? 53.302 -31.387 59.312 1.00 23.74 175 LYS C N 1
ATOM 9038 C CA . LYS C 1 175 ? 52.826 -31.741 57.982 1.00 25.78 175 LYS C CA 1
ATOM 9039 C C . LYS C 1 175 ? 51.733 -32.807 58.073 1.00 23.01 175 LYS C C 1
ATOM 9040 O O . LYS C 1 175 ? 51.950 -33.864 58.670 1.00 29.83 175 LYS C O 1
ATOM 9046 N N . ARG C 1 176 ? 50.568 -32.513 57.525 1.00 25.54 176 ARG C N 1
ATOM 9047 C CA . ARG C 1 176 ? 49.452 -33.452 57.451 1.00 22.19 176 ARG C CA 1
ATOM 9048 C C . ARG C 1 176 ? 49.186 -33.810 55.987 1.00 26.44 176 ARG C C 1
ATOM 9049 O O . ARG C 1 176 ? 49.743 -33.207 55.067 1.00 24.68 176 ARG C O 1
ATOM 9057 N N . GLU C 1 177 ? 48.313 -34.783 55.771 1.00 38.19 177 GLU C N 1
ATOM 9058 C CA . GLU C 1 177 ? 47.951 -35.206 54.421 1.00 38.61 177 GLU C CA 1
ATOM 9059 C C . GLU C 1 177 ? 47.150 -34.116 53.712 1.00 17.55 177 GLU C C 1
ATOM 9060 O O . GLU C 1 177 ? 47.291 -33.973 52.503 1.00 25.14 177 GLU C O 1
ATOM 9066 N N . ASP C 1 178 ? 46.369 -33.357 54.457 1.00 19.59 178 ASP C N 1
ATOM 9067 C CA . ASP C 1 178 ? 45.538 -32.318 53.855 1.00 22.18 178 ASP C CA 1
ATOM 9068 C C . ASP C 1 178 ? 46.176 -30.926 53.931 1.00 21.83 178 ASP C C 1
ATOM 9069 O O . ASP C 1 178 ? 45.645 -29.962 53.376 1.00 23.60 178 ASP C O 1
ATOM 9074 N N . GLY C 1 179 ? 47.300 -30.725 54.616 1.00 24.15 179 GLY C N 1
ATOM 9075 C CA . GLY C 1 179 ? 47.893 -29.384 54.640 1.00 22.46 179 GLY C CA 1
ATOM 9076 C C . GLY C 1 179 ? 49.005 -29.284 55.665 1.00 24.65 179 GLY C C 1
ATOM 9077 O O . GLY C 1 179 ? 49.519 -30.302 56.145 1.00 20.42 179 GLY C O 1
ATOM 9078 N N . ILE C 1 180 ? 49.385 -28.051 56.035 1.00 17.29 180 ILE C N 1
ATOM 9079 C CA . ILE C 1 180 ? 50.418 -27.880 57.063 1.00 16.50 180 ILE C CA 1
ATOM 9080 C C . ILE C 1 180 ? 49.960 -27.008 58.219 1.00 16.48 180 ILE C C 1
ATOM 9081 O O . ILE C 1 180 ? 48.932 -26.330 58.114 1.00 22.12 180 ILE C O 1
ATOM 9086 N N . VAL C 1 181 ? 50.683 -27.002 59.327 1.00 14.68 181 VAL C N 1
ATOM 9087 C CA . VAL C 1 181 ?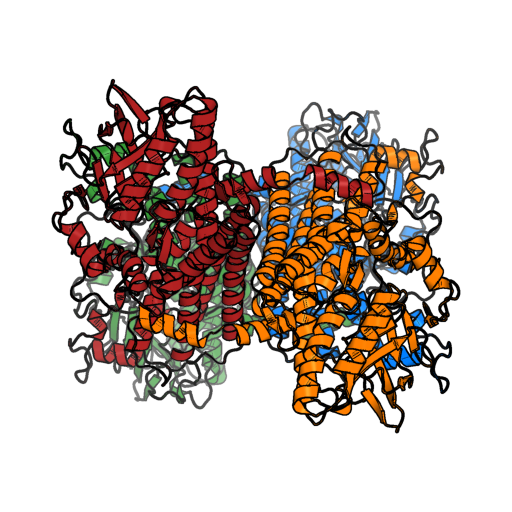 50.409 -26.128 60.458 1.00 18.85 181 VAL C CA 1
ATOM 9088 C C . VAL C 1 181 ? 51.635 -25.224 60.633 1.00 20.45 181 VAL C C 1
ATOM 9089 O O . VAL C 1 181 ? 52.768 -25.705 60.687 1.00 18.79 181 VAL C O 1
ATOM 9093 N N . VAL C 1 182 ? 51.442 -23.918 60.708 1.00 16.91 182 VAL C N 1
ATOM 9094 C CA . VAL C 1 182 ? 52.557 -22.972 60.849 1.00 15.66 182 VAL C CA 1
ATOM 9095 C C . VAL C 1 182 ? 52.454 -22.217 62.168 1.00 16.89 182 VAL C C 1
ATOM 9096 O O . VAL C 1 182 ? 51.379 -21.997 62.734 1.00 14.61 182 VAL C O 1
ATOM 9100 N N . ARG C 1 183 ? 53.588 -21.835 62.748 1.00 13.86 183 ARG C N 1
ATOM 9101 C CA . ARG C 1 183 ? 53.641 -21.048 63.968 1.00 19.53 183 ARG C CA 1
ATOM 9102 C C . ARG C 1 183 ? 54.694 -19.931 63.857 1.00 26.54 183 ARG C C 1
ATOM 9103 O O . ARG C 1 183 ? 55.817 -20.204 63.399 1.00 16.86 183 ARG C O 1
ATOM 9111 N N . GLY C 1 184 ? 54.352 -18.711 64.288 1.00 17.86 184 GLY C N 1
ATOM 9112 C CA . GLY C 1 184 ? 55.325 -17.625 64.348 1.00 18.91 184 GLY C CA 1
ATOM 9113 C C . GLY C 1 184 ? 54.637 -16.266 64.232 1.00 17.98 184 GLY C C 1
ATOM 9114 O O . GLY C 1 184 ? 53.458 -16.184 64.607 1.00 18.26 184 GLY C O 1
ATOM 9115 N N . ALA C 1 185 ? 55.363 -15.263 63.727 1.00 15.21 185 ALA C N 1
ATOM 9116 C CA . ALA C 1 185 ? 54.716 -13.946 63.535 1.00 15.20 185 ALA C CA 1
ATOM 9117 C C . ALA C 1 185 ? 55.400 -13.178 62.397 1.00 18.59 1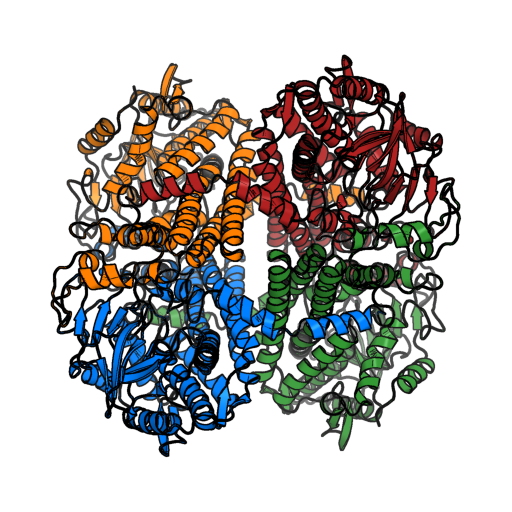85 ALA C C 1
ATOM 9118 O O . ALA C 1 185 ? 56.543 -13.504 62.018 1.00 15.14 185 ALA C O 1
ATOM 9120 N N . LYS C 1 186 ? 54.706 -12.172 61.850 1.00 11.62 186 LYS C N 1
ATOM 9121 C CA . LYS C 1 186 ? 55.318 -11.231 60.897 1.00 13.16 186 LYS C CA 1
ATOM 9122 C C . LYS C 1 186 ? 55.134 -9.832 61.506 1.00 14.97 186 LYS C C 1
ATOM 9123 O O . LYS C 1 186 ? 54.005 -9.529 61.896 1.00 15.08 186 LYS C O 1
ATOM 9129 N N . ALA C 1 187 ? 56.211 -9.063 61.641 1.00 12.46 187 ALA C N 1
ATOM 9130 C CA . ALA C 1 187 ? 56.147 -7.750 62.315 1.00 12.58 187 ALA C CA 1
ATOM 9131 C C . ALA C 1 187 ? 56.030 -6.612 61.300 1.00 10.69 187 ALA C C 1
ATOM 9132 O O . ALA C 1 187 ? 56.271 -6.768 60.105 1.00 12.32 187 ALA C O 1
ATOM 9134 N N . HIS C 1 188 ? 55.697 -5.403 61.806 1.00 12.66 188 HIS C N 1
ATOM 9135 C CA . HIS C 1 188 ? 55.716 -4.178 60.990 1.00 13.50 188 HIS C CA 1
ATOM 9136 C C . HIS C 1 188 ? 54.710 -4.181 59.852 1.00 15.98 188 HIS C C 1
ATOM 9137 O O . HIS C 1 188 ? 54.960 -3.556 58.804 1.00 15.37 188 HIS C O 1
ATOM 9144 N N . GLN C 1 189 ? 53.558 -4.883 59.951 1.00 13.89 189 GLN C N 1
ATOM 9145 C CA . GLN C 1 189 ? 52.800 -5.132 58.713 1.00 14.80 189 GLN C CA 1
ATOM 9146 C C . GLN C 1 189 ? 51.813 -4.019 58.415 1.00 17.39 189 GLN C C 1
ATOM 9147 O O . GLN C 1 189 ? 50.780 -3.908 59.079 1.00 15.95 189 GLN C O 1
ATOM 9153 N N . THR C 1 190 ? 52.130 -3.174 57.426 1.00 19.90 190 THR C N 1
ATOM 9154 C CA . THR C 1 190 ? 51.258 -2.019 57.179 1.00 18.72 190 THR C CA 1
ATOM 9155 C C . THR C 1 190 ? 49.969 -2.497 56.493 1.00 14.82 190 THR C C 1
ATOM 9156 O O . THR C 1 190 ? 50.053 -3.226 55.513 1.00 18.94 190 THR C O 1
ATOM 9160 N N . GLY C 1 191 ? 48.813 -2.069 57.016 1.00 16.07 191 GLY C N 1
ATOM 9161 C CA . GLY C 1 191 ? 47.553 -2.430 56.365 1.00 18.24 191 GLY C CA 1
ATOM 9162 C C . GLY C 1 191 ? 47.116 -3.869 56.624 1.00 16.86 191 GLY C C 1
ATOM 9163 O O . GLY C 1 191 ? 46.177 -4.353 55.980 1.00 14.60 191 GLY C O 1
ATOM 9164 N N . SER C 1 192 ? 47.794 -4.555 57.545 1.00 15.03 192 SER C N 1
ATOM 9165 C CA . SER C 1 192 ? 47.385 -5.968 57.752 1.00 19.50 192 SER C CA 1
ATOM 9166 C C . SER C 1 192 ? 45.968 -6.083 58.306 1.00 19.00 192 SER C C 1
ATOM 9167 O O . SER C 1 192 ? 45.184 -6.975 57.931 1.00 17.42 192 SER C O 1
ATOM 9170 N N . ILE C 1 193 ? 45.665 -5.140 59.196 1.00 15.37 193 ILE C N 1
ATOM 9171 C CA . ILE C 1 193 ? 44.364 -5.139 59.856 1.00 15.49 193 ILE C CA 1
ATOM 9172 C C . ILE C 1 193 ? 43.276 -4.913 58.825 1.00 16.74 193 ILE C C 1
ATOM 9173 O O . ILE C 1 193 ? 42.190 -5.491 58.973 1.00 19.91 193 ILE C O 1
ATOM 9178 N N . ASN C 1 194 ? 43.469 -4.143 57.755 1.00 12.94 194 ASN C N 1
ATOM 9179 C CA . ASN C 1 194 ? 42.316 -3.922 56.862 1.00 14.84 194 ASN C CA 1
ATOM 9180 C C . ASN C 1 194 ? 42.393 -4.635 55.531 1.00 14.81 194 ASN C C 1
ATOM 9181 O O . ASN C 1 194 ? 41.880 -4.233 54.478 1.00 18.40 194 ASN C O 1
ATOM 9186 N N . SER C 1 195 ? 43.037 -5.819 55.521 1.00 15.77 195 SER C N 1
ATOM 9187 C CA . SER C 1 195 ? 43.145 -6.702 54.374 1.00 14.70 195 SER C CA 1
ATOM 9188 C C . SER C 1 195 ? 42.120 -7.850 54.496 1.00 10.43 195 SER C C 1
ATOM 9189 O O . SER C 1 195 ? 41.739 -8.141 55.618 1.00 17.10 195 SER C O 1
ATOM 9192 N N . HIS C 1 196 ? 41.732 -8.399 53.359 1.00 12.16 196 HIS C N 1
ATOM 9193 C CA . HIS C 1 196 ? 40.874 -9.589 53.313 1.00 14.54 196 HIS C CA 1
ATOM 9194 C C . HIS C 1 196 ? 41.690 -10.887 53.458 1.00 18.99 196 HIS C C 1
ATOM 9195 O O . HIS C 1 196 ? 41.166 -11.853 54.042 1.00 17.40 196 HIS C O 1
ATOM 9202 N N . GLU C 1 197 ? 42.910 -10.852 52.927 1.00 15.39 197 GLU C N 1
ATOM 9203 C CA . GLU C 1 197 ? 43.781 -12.030 52.962 1.00 18.32 197 GLU C CA 1
ATOM 9204 C C . GLU C 1 197 ? 45.230 -11.642 53.251 1.00 21.02 197 GLU C C 1
ATOM 9205 O O . GLU C 1 197 ? 45.566 -10.452 53.175 1.00 17.06 197 GLU C O 1
ATOM 9211 N N . HIS C 1 198 ? 46.085 -12.603 53.560 1.00 15.14 198 HIS C N 1
ATOM 9212 C CA . HIS C 1 198 ? 47.521 -12.425 53.741 1.00 14.58 198 HIS C CA 1
ATOM 9213 C C . HIS C 1 198 ? 48.308 -13.392 52.850 1.00 19.71 198 HIS C C 1
ATOM 9214 O O . HIS C 1 198 ? 47.928 -14.553 52.730 1.00 18.19 198 HIS C O 1
ATOM 9221 N N . ILE C 1 199 ? 49.394 -12.973 52.227 1.00 14.30 199 ILE C N 1
ATOM 9222 C CA . ILE C 1 199 ? 50.348 -13.808 51.500 1.00 14.67 199 ILE C CA 1
ATOM 9223 C C . ILE C 1 199 ? 51.718 -13.700 52.168 1.00 17.86 199 ILE C C 1
ATOM 9224 O O . ILE C 1 199 ? 52.360 -12.633 52.267 1.00 15.31 199 ILE C O 1
ATOM 9229 N N . ILE C 1 200 ? 52.153 -14.856 52.694 1.00 12.60 200 ILE C N 1
ATOM 9230 C CA . ILE C 1 200 ? 53.365 -14.957 53.514 1.00 16.16 200 ILE C CA 1
ATOM 9231 C C . ILE C 1 200 ? 54.534 -15.441 52.651 1.00 19.71 200 ILE C C 1
ATOM 9232 O O . ILE C 1 200 ? 54.389 -16.296 51.767 1.00 15.56 200 ILE C O 1
ATOM 9237 N N . MET C 1 201 ? 55.712 -14.867 52.884 1.00 16.26 201 MET C N 1
ATOM 9238 C CA . MET C 1 201 ? 56.940 -15.164 52.163 1.00 12.90 201 MET C CA 1
ATOM 9239 C C . MET C 1 201 ? 58.112 -15.165 53.146 1.00 13.38 201 MET C C 1
ATOM 9240 O O . MET C 1 201 ? 58.067 -14.446 54.154 1.00 12.42 201 MET C O 1
ATOM 9245 N N . PRO C 1 202 ? 59.136 -15.993 52.910 1.00 13.74 202 PRO C N 1
ATOM 9246 C CA . PRO C 1 202 ? 60.299 -15.997 53.823 1.00 14.88 202 PRO C CA 1
ATOM 9247 C C . PRO C 1 202 ? 61.090 -14.693 53.679 1.00 13.95 202 PRO C C 1
ATOM 9248 O O . PRO C 1 202 ? 61.006 -14.051 52.630 1.00 14.48 202 PRO C O 1
ATOM 9252 N N . THR C 1 203 ? 61.872 -14.309 54.687 1.00 15.57 203 THR C N 1
ATOM 9253 C CA . THR C 1 203 ? 62.540 -13.020 54.680 1.00 16.89 203 THR C CA 1
ATOM 9254 C C . THR C 1 203 ? 63.992 -13.042 54.250 1.00 20.56 203 THR C C 1
ATOM 9255 O O . THR C 1 203 ? 64.615 -11.977 54.019 1.00 17.46 203 THR C O 1
ATOM 9259 N N . ILE C 1 204 ? 64.615 -14.202 54.118 1.00 14.20 204 ILE C N 1
ATOM 9260 C CA . ILE C 1 204 ? 66.027 -14.278 53.747 1.00 11.89 204 ILE C CA 1
ATOM 9261 C C . ILE C 1 204 ? 66.285 -15.587 53.003 1.00 18.72 204 ILE C C 1
ATOM 9262 O O . ILE C 1 204 ? 65.439 -16.483 53.101 1.00 17.50 204 ILE C O 1
ATOM 9267 N N . ALA C 1 205 ? 67.383 -15.716 52.282 1.00 17.86 205 ALA C N 1
ATOM 9268 C CA . ALA C 1 205 ? 67.798 -16.973 51.669 1.00 17.50 205 ALA C CA 1
ATOM 9269 C C . ALA C 1 205 ? 68.020 -17.976 52.797 1.00 22.46 205 ALA C C 1
ATOM 9270 O O . ALA C 1 205 ? 68.431 -17.594 53.899 1.00 19.41 205 ALA C O 1
ATOM 9272 N N . MET C 1 206 ? 67.733 -19.256 52.568 1.00 17.74 206 MET C N 1
ATOM 9273 C CA . MET C 1 206 ? 67.707 -20.290 53.587 1.00 17.86 206 MET C CA 1
ATOM 9274 C C . MET C 1 206 ? 68.663 -21.444 53.197 1.00 13.69 206 MET C C 1
ATOM 9275 O O . MET C 1 206 ? 68.757 -21.794 52.028 1.00 15.28 206 MET C O 1
ATOM 9280 N N . THR C 1 207 ? 69.335 -22.018 54.196 1.00 18.84 207 THR C N 1
ATOM 9281 C CA . THR C 1 207 ? 70.120 -23.229 53.949 1.00 23.09 207 THR C CA 1
ATOM 9282 C C . THR C 1 207 ? 69.312 -24.476 54.280 1.00 19.45 207 THR C C 1
ATOM 9283 O O . THR C 1 207 ? 68.176 -24.427 54.758 1.00 19.98 207 THR C O 1
ATOM 9287 N N . GLU C 1 208 ? 69.912 -25.654 54.005 1.00 23.04 208 GLU C N 1
ATOM 9288 C CA . GLU C 1 208 ? 69.200 -26.897 54.280 1.00 20.06 208 GLU C CA 1
ATOM 9289 C C . GLU C 1 208 ? 68.785 -27.008 55.732 1.00 19.32 208 GLU C C 1
ATOM 9290 O O . GLU C 1 208 ? 67.689 -27.499 56.094 1.00 20.59 208 GLU C O 1
ATOM 9296 N N . ALA C 1 209 ? 69.666 -26.556 56.635 1.00 16.77 209 ALA C N 1
ATOM 9297 C CA . ALA C 1 209 ? 69.335 -26.614 58.045 1.00 15.01 209 ALA C CA 1
ATOM 9298 C C . ALA C 1 209 ? 68.116 -25.760 58.404 1.00 14.41 209 ALA C C 1
ATOM 9299 O O . ALA C 1 209 ? 67.488 -26.018 59.428 1.00 18.17 209 ALA C O 1
ATOM 9301 N N . ASP C 1 210 ? 67.824 -24.761 57.566 1.00 18.90 210 ASP C N 1
ATOM 9302 C CA . ASP C 1 210 ? 66.713 -23.834 57.868 1.00 17.17 210 ASP C CA 1
ATOM 9303 C C . ASP C 1 210 ? 65.477 -24.215 57.066 1.00 20.51 210 ASP C C 1
ATOM 9304 O O . ASP C 1 210 ? 64.581 -23.382 56.845 1.00 16.81 210 ASP C O 1
ATOM 9309 N N . LYS C 1 211 ? 65.387 -25.451 56.541 1.00 16.84 211 LYS C N 1
ATOM 9310 C CA . LYS C 1 211 ? 64.340 -25.692 55.536 1.00 16.81 211 LYS C CA 1
ATOM 9311 C C . LYS C 1 211 ? 62.921 -25.606 56.101 1.00 15.18 211 LYS C C 1
ATOM 9312 O O . LYS C 1 211 ? 61.999 -25.340 55.304 1.00 16.83 211 LYS C O 1
ATOM 9318 N N . ASP C 1 212 ? 62.697 -25.824 57.393 1.00 14.48 212 ASP C N 1
ATOM 9319 C CA . ASP C 1 212 ? 61.345 -25.643 57.922 1.00 12.77 212 ASP C CA 1
ATOM 9320 C C . ASP C 1 212 ? 60.887 -24.175 57.926 1.00 15.21 212 ASP C C 1
ATOM 9321 O O . ASP C 1 212 ? 59.681 -23.978 58.114 1.00 18.29 212 ASP C O 1
ATOM 9326 N N . TYR C 1 213 ? 61.792 -23.232 57.717 1.00 16.46 213 TYR C N 1
ATOM 9327 C CA . TYR C 1 213 ? 61.489 -21.802 57.587 1.00 15.74 213 TYR C CA 1
ATOM 9328 C C . TYR C 1 213 ? 61.281 -21.406 56.144 1.00 19.94 213 TYR C C 1
ATOM 9329 O O . TYR C 1 213 ? 60.934 -20.253 55.820 1.00 14.92 213 TYR C O 1
ATOM 9338 N N . ALA C 1 214 ? 61.474 -22.338 55.200 1.00 12.76 214 ALA C N 1
ATOM 9339 C CA . ALA C 1 214 ? 61.266 -22.022 53.783 1.00 11.69 214 ALA C CA 1
ATOM 9340 C C . ALA C 1 214 ? 59.802 -22.294 53.430 1.00 19.73 214 ALA C C 1
ATOM 9341 O O . ALA C 1 214 ? 59.387 -23.332 52.904 1.00 16.99 214 ALA C O 1
ATOM 9343 N N . VAL C 1 215 ? 58.915 -21.334 53.738 1.00 14.27 215 VAL C N 1
ATOM 9344 C CA . VAL C 1 215 ? 57.456 -21.533 53.601 1.00 14.90 215 VAL C CA 1
ATOM 9345 C C . VAL C 1 215 ? 56.755 -20.247 53.135 1.00 19.84 215 VAL C C 1
ATOM 9346 O O . VAL C 1 215 ? 57.077 -19.118 53.538 1.00 12.71 215 VAL C O 1
ATOM 9350 N N . SER C 1 216 ? 55.797 -20.403 52.232 1.00 14.62 216 SER C N 1
ATOM 9351 C CA . SER C 1 216 ? 55.005 -19.337 51.609 1.00 11.95 216 SER C CA 1
ATOM 9352 C C . SER C 1 216 ? 53.592 -19.881 51.389 1.00 16.15 216 SER C C 1
ATOM 9353 O O . SER C 1 216 ? 53.480 -21.050 50.975 1.00 15.12 216 SER C O 1
ATOM 9356 N N . PHE C 1 217 ? 52.581 -19.064 51.628 1.00 13.45 217 PHE C N 1
ATOM 9357 C CA . PHE C 1 217 ? 51.186 -19.490 51.504 1.00 13.14 217 PHE C CA 1
ATOM 9358 C C . PHE C 1 217 ? 50.241 -18.288 51.518 1.00 22.42 217 PHE C C 1
ATOM 9359 O O . PHE C 1 217 ? 50.718 -17.204 51.854 1.00 15.06 217 PHE C O 1
ATOM 9367 N N . ALA C 1 218 ? 48.943 -18.464 51.260 1.00 15.14 218 ALA C N 1
ATOM 9368 C CA . ALA C 1 218 ? 47.961 -17.404 51.513 1.00 17.13 218 ALA C CA 1
ATOM 9369 C C . ALA C 1 218 ? 46.853 -17.888 52.445 1.00 18.57 218 ALA C C 1
ATOM 9370 O O . ALA C 1 218 ? 46.489 -19.071 52.418 1.00 17.18 218 ALA C O 1
ATOM 9372 N N . CYS C 1 219 ? 46.302 -16.996 53.274 1.00 13.98 219 CYS C N 1
ATOM 9373 C CA . CYS C 1 219 ? 45.194 -17.340 54.157 1.00 14.03 219 CYS C CA 1
ATOM 9374 C C . CYS C 1 219 ? 44.267 -16.149 54.401 1.00 19.21 219 CYS C C 1
ATOM 9375 O O . CYS C 1 219 ? 44.676 -14.978 54.292 1.00 15.60 219 CYS C O 1
ATOM 9378 N N . PRO C 1 220 ? 43.015 -16.431 54.751 1.00 20.56 220 PRO C N 1
ATOM 9379 C CA . PRO C 1 220 ? 42.095 -15.320 55.045 1.00 15.39 220 PRO C CA 1
ATOM 9380 C C . PRO C 1 220 ? 42.526 -14.617 56.331 1.00 14.09 220 PRO C C 1
ATOM 9381 O O . PRO C 1 220 ? 43.133 -15.218 57.218 1.00 17.38 220 PRO C O 1
ATOM 9385 N N . SER C 1 221 ? 42.220 -13.310 56.422 1.00 18.07 221 SER C N 1
ATOM 9386 C CA . SER C 1 221 ? 42.663 -12.477 57.548 1.00 19.11 221 SER C CA 1
ATOM 9387 C C . SER C 1 221 ? 42.005 -12.847 58.860 1.00 20.24 221 SER C C 1
ATOM 9388 O O . SER C 1 221 ? 42.423 -12.383 59.946 1.00 23.20 221 SER C O 1
ATOM 9391 N N . ASP C 1 222 ? 40.973 -13.699 58.766 1.00 21.33 222 ASP C N 1
ATOM 9392 C CA . ASP C 1 222 ? 40.305 -14.189 59.960 1.00 21.67 222 ASP C CA 1
ATOM 9393 C C . ASP C 1 222 ? 40.453 -15.705 60.061 1.00 26.99 222 ASP C C 1
ATOM 9394 O O . ASP C 1 222 ? 39.624 -16.349 60.705 1.00 21.76 222 ASP C O 1
ATOM 9399 N N . ALA C 1 223 ? 41.518 -16.265 59.489 1.00 20.24 223 ALA C N 1
ATOM 9400 C CA . ALA C 1 223 ? 41.839 -17.674 59.696 1.00 21.19 223 ALA C CA 1
ATOM 9401 C C . ALA C 1 223 ? 41.930 -18.014 61.177 1.00 27.02 223 ALA C C 1
ATOM 9402 O O . ALA C 1 223 ? 42.391 -17.236 62.019 1.00 18.61 223 ALA C O 1
ATOM 9404 N N . ASP C 1 224 ? 41.507 -19.236 61.514 1.00 19.71 224 ASP C N 1
ATOM 9405 C CA . ASP C 1 224 ? 41.589 -19.702 62.887 1.00 16.17 224 ASP C CA 1
ATOM 9406 C C . ASP C 1 224 ? 43.021 -19.768 63.404 1.00 19.66 224 ASP C C 1
ATOM 9407 O O . ASP C 1 224 ? 43.862 -20.434 62.800 1.00 22.11 224 ASP C O 1
ATOM 9412 N N . GLY C 1 225 ? 43.311 -19.094 64.507 1.00 19.08 225 GLY C N 1
ATOM 9413 C CA . GLY C 1 225 ? 44.567 -18.899 65.191 1.00 15.33 225 GLY C CA 1
ATOM 9414 C C . GLY C 1 225 ? 45.314 -17.626 64.790 1.00 20.34 225 GLY C C 1
ATOM 9415 O O . GLY C 1 225 ? 46.411 -17.387 65.315 1.00 18.16 225 GLY C O 1
ATOM 9416 N N . LEU C 1 226 ? 44.785 -16.823 63.874 1.00 15.57 226 LEU C N 1
ATOM 9417 C CA . LEU C 1 226 ? 45.429 -15.616 63.354 1.00 18.65 226 LEU C CA 1
ATOM 9418 C C . LEU C 1 226 ? 44.888 -14.360 64.062 1.00 25.16 226 LEU C C 1
ATOM 9419 O O . LEU C 1 226 ? 43.665 -14.165 64.148 1.00 16.69 226 LEU C O 1
ATOM 9424 N N . PHE C 1 227 ? 45.800 -13.533 64.581 1.00 15.04 227 PHE C N 1
ATOM 9425 C CA . PHE C 1 227 ? 45.341 -12.307 65.237 1.00 14.35 227 PHE C CA 1
ATOM 9426 C C . PHE C 1 227 ? 46.413 -11.201 65.126 1.00 16.48 227 PHE C C 1
ATOM 9427 O O . PHE C 1 227 ? 47.547 -11.556 64.818 1.00 15.06 227 PHE C O 1
ATOM 9435 N N . MET C 1 228 ? 46.013 -9.949 65.367 1.00 15.57 228 MET C N 1
ATOM 9436 C CA . MET C 1 228 ? 46.931 -8.798 65.200 1.00 15.99 228 MET C CA 1
ATOM 9437 C C . MET C 1 228 ? 47.037 -7.911 66.434 1.00 20.29 228 MET C C 1
ATOM 9438 O O . MET C 1 228 ? 46.046 -7.611 67.127 1.00 16.47 228 MET C O 1
ATOM 9443 N N . ILE C 1 229 ? 48.258 -7.469 66.752 1.00 13.59 229 ILE C N 1
ATOM 9444 C CA . ILE C 1 229 ? 48.441 -6.498 67.852 1.00 15.50 229 ILE C CA 1
ATOM 9445 C C . ILE C 1 229 ? 48.928 -5.163 67.237 1.00 18.18 229 ILE C C 1
ATOM 9446 O O . ILE C 1 229 ? 50.006 -5.158 66.641 1.00 16.58 229 ILE C O 1
ATOM 9451 N N . TYR C 1 230 ? 48.151 -4.087 67.372 1.00 15.09 230 TYR C N 1
ATOM 9452 C CA . TYR C 1 230 ? 48.412 -2.773 66.759 1.00 16.38 230 TYR C CA 1
ATOM 9453 C C . TYR C 1 230 ? 49.787 -2.238 67.167 1.00 15.63 230 TYR C C 1
ATOM 9454 O O . TYR C 1 230 ? 50.158 -2.378 68.340 1.00 18.98 230 TYR C O 1
ATOM 9463 N N . GLY C 1 231 ? 50.564 -1.613 66.275 1.00 15.43 231 GLY C N 1
ATOM 9464 C CA . GLY C 1 231 ? 51.814 -0.955 66.701 1.00 16.55 231 GLY C CA 1
ATOM 9465 C C . GLY C 1 231 ? 51.573 0.556 66.897 1.00 16.29 231 GLY C C 1
ATOM 9466 O O . GLY C 1 231 ? 50.799 1.135 66.142 1.00 17.55 231 GLY C O 1
ATOM 9467 N N . ARG C 1 232 ? 52.238 1.194 67.863 1.00 20.14 232 ARG C N 1
ATOM 9468 C CA . ARG C 1 232 ? 52.076 2.651 68.038 1.00 15.65 232 ARG C CA 1
ATOM 9469 C C . ARG C 1 232 ? 52.733 3.457 66.940 1.00 17.28 232 ARG C C 1
ATOM 9470 O O . ARG C 1 232 ? 53.668 3.026 66.257 1.00 18.19 232 ARG C O 1
ATOM 9478 N N . GLN C 1 233 ? 52.207 4.684 66.763 1.00 15.66 233 GLN C N 1
ATOM 9479 C CA . GLN C 1 233 ? 52.759 5.659 65.834 1.00 16.50 233 GLN C CA 1
ATOM 9480 C C . GLN C 1 233 ? 52.958 7.010 66.548 1.00 14.37 233 GLN C C 1
ATOM 9481 O O . GLN C 1 233 ? 52.175 7.307 67.447 1.00 15.10 233 GLN C O 1
ATOM 9487 N N . SER C 1 234 ? 53.974 7.771 66.129 1.00 16.49 234 SER C N 1
ATOM 9488 C CA . SER C 1 234 ? 54.128 9.159 66.607 1.00 14.82 234 SER C CA 1
ATOM 9489 C C . SER C 1 234 ? 52.796 9.916 66.478 1.00 12.97 234 SER C C 1
ATOM 9490 O O . SER C 1 234 ? 52.201 9.904 65.391 1.00 13.69 234 SER C O 1
ATOM 9493 N N . CYS C 1 235 ? 52.398 10.548 67.572 1.00 11.70 235 CYS C N 1
ATOM 9494 C CA . CYS C 1 235 ? 51.214 11.399 67.603 1.00 14.84 235 CYS C CA 1
ATOM 9495 C C . CYS C 1 235 ? 49.922 10.613 67.404 1.00 19.13 235 CYS C C 1
ATOM 9496 O O . CYS C 1 235 ? 48.854 11.185 67.131 1.00 14.80 235 CYS C O 1
ATOM 9499 N N . ASP C 1 236 ? 49.993 9.288 67.520 1.00 14.95 236 ASP C N 1
ATOM 9500 C CA . ASP C 1 236 ? 48.785 8.487 67.201 1.00 18.40 236 ASP C CA 1
ATOM 9501 C C . ASP C 1 236 ? 47.541 8.892 68.014 1.00 10.90 236 ASP C C 1
ATOM 9502 O O . ASP C 1 236 ? 46.471 9.020 67.385 1.00 16.74 236 ASP C O 1
ATOM 9507 N N . THR C 1 237 ? 47.651 9.086 69.314 1.00 11.54 237 THR C N 1
ATOM 9508 C CA . THR C 1 237 ? 46.447 9.391 70.100 1.00 14.12 237 THR C CA 1
ATOM 9509 C C . THR C 1 237 ? 45.879 10.790 69.874 1.00 19.56 237 THR C C 1
ATOM 9510 O O . THR C 1 237 ? 44.777 11.063 70.402 1.00 16.33 237 THR C O 1
ATOM 9514 N N . ARG C 1 238 ? 46.505 11.654 69.086 1.00 13.64 238 ARG C N 1
ATOM 9515 C CA . ARG C 1 238 ? 45.786 12.875 68.707 1.00 14.21 238 ARG C CA 1
ATOM 9516 C C . ARG C 1 238 ? 44.466 12.515 68.035 1.00 17.89 238 ARG C C 1
ATOM 9517 O O . ARG C 1 238 ? 43.476 13.276 68.092 1.00 16.09 238 ARG C O 1
ATOM 9525 N N . LYS C 1 239 ? 44.387 11.365 67.340 1.00 13.74 239 LYS C N 1
ATOM 9526 C CA . LYS C 1 239 ? 43.140 10.953 66.686 1.00 16.99 239 LYS C CA 1
ATOM 9527 C C . LYS C 1 239 ? 41.970 10.683 67.639 1.00 10.13 239 LYS C C 1
ATOM 9528 O O . LYS C 1 239 ? 40.829 10.648 67.156 1.00 18.36 239 LYS C O 1
ATOM 9534 N N . MET C 1 240 ? 42.229 10.503 68.910 1.00 11.50 240 MET C N 1
ATOM 9535 C CA . MET C 1 240 ? 41.190 10.188 69.905 1.00 12.86 240 MET C CA 1
ATOM 9536 C C . MET C 1 240 ? 40.586 11.479 70.485 1.00 25.51 240 MET C C 1
ATOM 9537 O O . MET C 1 240 ? 39.628 11.456 71.272 1.00 19.73 240 MET C O 1
ATOM 9542 N N . GLU C 1 241 ? 41.118 12.650 70.124 1.00 16.76 241 GLU C N 1
ATOM 9543 C CA . GLU C 1 241 ? 40.681 13.915 70.708 1.00 19.04 241 GLU C CA 1
ATOM 9544 C C . GLU C 1 241 ? 39.336 14.308 70.115 1.00 13.74 241 GLU C C 1
ATOM 9545 O O . GLU C 1 241 ? 39.063 14.138 68.925 1.00 15.44 241 GLU C O 1
ATOM 9551 N N . GLU C 1 242 ? 38.458 14.852 70.967 1.00 21.94 242 GLU C N 1
ATOM 9552 C CA . GLU C 1 242 ? 37.127 15.225 70.438 1.00 26.69 242 GLU C CA 1
ATOM 9553 C C . GLU C 1 242 ? 37.227 16.391 69.452 1.00 20.89 242 GLU C C 1
ATOM 9554 O O . GLU C 1 242 ? 37.886 17.394 69.739 1.00 27.43 242 GLU C O 1
ATOM 9560 N N . GLY C 1 243 ? 36.612 16.212 68.294 1.00 22.55 243 GLY C N 1
ATOM 9561 C CA . GLY C 1 243 ? 36.652 17.073 67.137 1.00 24.27 243 GLY C CA 1
ATOM 9562 C C . GLY C 1 243 ? 38.013 17.160 66.468 1.00 32.43 243 GLY C C 1
ATOM 9563 O O . GLY C 1 243 ? 38.303 18.170 65.810 1.00 25.84 243 GLY C O 1
ATOM 9564 N N . ALA C 1 244 ? 38.883 16.155 66.619 1.00 24.11 244 ALA C N 1
ATOM 9565 C CA . ALA C 1 244 ? 40.233 16.305 66.020 1.00 23.77 244 ALA C CA 1
ATOM 9566 C C . ALA C 1 244 ? 40.176 16.558 64.526 1.00 20.08 244 ALA C C 1
ATOM 9567 O O . ALA C 1 244 ? 39.418 15.948 63.752 1.00 20.34 244 ALA C O 1
ATOM 9569 N N . ASP C 1 245 ? 40.978 17.544 64.078 1.00 17.28 245 ASP C N 1
ATOM 9570 C CA . ASP C 1 245 ? 40.925 17.963 62.681 1.00 16.85 245 ASP C CA 1
ATOM 9571 C C . ASP C 1 245 ? 42.236 18.656 62.323 1.00 19.92 245 ASP C C 1
ATOM 9572 O O . ASP C 1 245 ? 43.138 18.073 61.713 1.00 17.32 245 ASP C O 1
ATOM 9577 N N . ILE C 1 246 ? 42.404 19.919 62.679 1.00 16.65 246 ILE C N 1
ATOM 9578 C CA . ILE C 1 246 ? 43.604 20.660 62.285 1.00 15.31 246 ILE C CA 1
ATOM 9579 C C . ILE C 1 246 ? 44.880 20.079 62.878 1.00 16.36 246 ILE C C 1
ATOM 9580 O O . ILE C 1 246 ? 45.903 20.077 62.167 1.00 16.33 246 ILE C O 1
ATOM 9585 N N . ASP C 1 247 ? 44.850 19.592 64.116 1.00 14.09 247 ASP C N 1
ATOM 9586 C CA . ASP C 1 247 ? 46.070 19.127 64.785 1.00 10.78 247 ASP C CA 1
ATOM 9587 C C . ASP C 1 247 ? 46.526 17.771 64.214 1.00 13.86 247 ASP C C 1
ATOM 9588 O O . ASP C 1 247 ? 47.605 17.316 64.611 1.00 16.03 247 ASP C O 1
ATOM 9593 N N . LEU C 1 248 ? 45.768 17.126 63.338 1.00 15.19 248 LEU C N 1
ATOM 9594 C CA . LEU C 1 248 ? 46.107 15.838 62.711 1.00 15.93 248 LEU C CA 1
ATOM 9595 C C . LEU C 1 248 ? 47.015 15.997 61.503 1.00 18.14 248 LEU C C 1
ATOM 9596 O O . LEU C 1 248 ? 47.759 15.075 61.108 1.00 16.48 248 LEU C O 1
ATOM 9601 N N . GLY C 1 249 ? 46.976 17.171 60.874 1.00 14.46 249 GLY C N 1
ATOM 9602 C CA . GLY C 1 249 ? 47.693 17.502 59.652 1.00 13.34 249 GLY C CA 1
ATOM 9603 C C . GLY C 1 249 ? 47.143 16.879 58.389 1.00 16.88 249 GLY C C 1
ATOM 9604 O O . GLY C 1 249 ? 46.984 17.560 57.356 1.00 15.64 249 GLY C O 1
ATOM 9605 N N . ASN C 1 250 ? 46.866 15.567 58.476 1.00 13.54 250 ASN C N 1
ATOM 9606 C CA . ASN C 1 250 ? 46.249 14.791 57.395 1.00 15.05 250 ASN C CA 1
ATOM 9607 C C . ASN C 1 250 ? 45.061 14.062 58.021 1.00 19.81 250 ASN C C 1
ATOM 9608 O O . ASN C 1 250 ? 45.259 12.978 58.594 1.00 15.99 250 ASN C O 1
ATOM 9613 N N . LYS C 1 251 ? 43.853 14.656 57.960 1.00 16.69 251 LYS C N 1
ATOM 9614 C CA . LYS C 1 251 ? 42.730 14.076 58.689 1.00 16.82 251 LYS C CA 1
ATOM 9615 C C . LYS C 1 251 ? 42.209 12.776 58.043 1.00 12.71 251 LYS C C 1
ATOM 9616 O O . LYS C 1 251 ? 41.842 11.866 58.777 1.00 16.18 251 LYS C O 1
ATOM 9622 N N . GLN C 1 252 ? 42.156 12.708 56.734 1.00 14.89 252 GLN C N 1
ATOM 9623 C CA . GLN C 1 252 ? 41.479 11.638 56.010 1.00 16.83 252 GLN C CA 1
ATOM 9624 C C . GLN C 1 252 ? 42.328 10.363 55.991 1.00 20.19 252 GLN C C 1
ATOM 9625 O O . GLN C 1 252 ? 41.745 9.282 56.053 1.00 16.98 252 GLN C O 1
ATOM 9631 N N . PHE C 1 253 ? 43.651 10.497 55.848 1.00 16.63 253 PHE C N 1
ATOM 9632 C CA . PHE C 1 253 ? 44.483 9.349 55.471 1.00 17.47 253 PHE C CA 1
ATOM 9633 C C . PHE C 1 253 ? 45.660 9.074 56.401 1.00 26.67 253 PHE C C 1
ATOM 9634 O O . PHE C 1 253 ? 46.215 10.004 57.000 1.00 19.11 253 PHE C O 1
ATOM 9642 N N . GLY C 1 254 ? 46.034 7.791 56.464 1.00 18.55 254 GLY C N 1
ATOM 9643 C CA . GLY C 1 254 ? 47.245 7.364 57.165 1.00 21.24 254 GLY C CA 1
ATOM 9644 C C . GLY C 1 254 ? 47.627 5.930 56.818 1.00 19.64 254 GLY C C 1
ATOM 9645 O O . GLY C 1 254 ? 46.997 5.313 55.940 1.00 17.05 254 GLY C O 1
ATOM 9646 N N . GLY C 1 255 ? 48.646 5.385 57.489 1.00 18.99 255 GLY C N 1
ATOM 9647 C CA . GLY C 1 255 ? 48.984 3.977 57.268 1.00 19.78 255 GLY C CA 1
ATOM 9648 C C . GLY C 1 255 ? 49.529 3.379 58.552 1.00 20.92 255 GLY C C 1
ATOM 9649 O O . GLY C 1 255 ? 50.563 3.891 59.011 1.00 30.91 255 GLY C O 1
ATOM 9650 N N . GLN C 1 256 ? 48.888 2.359 59.116 1.00 22.91 256 GLN C N 1
ATOM 9651 C CA . GLN C 1 256 ? 49.300 1.856 60.428 1.00 18.98 256 GLN C CA 1
ATOM 9652 C C . GLN C 1 256 ? 49.767 0.388 60.337 1.00 21.98 256 GLN C C 1
ATOM 9653 O O . GLN C 1 256 ? 49.209 -0.305 59.498 1.00 30.50 256 GLN C O 1
ATOM 9659 N N . GLU C 1 257 ? 50.721 0.016 61.182 1.00 21.58 257 GLU C N 1
ATOM 9660 C CA . GLU C 1 257 ? 51.401 -1.270 61.261 1.00 18.07 257 GLU C CA 1
ATOM 9661 C C . GLU C 1 257 ? 50.921 -2.132 62.416 1.00 17.54 257 GLU C C 1
ATOM 9662 O O . GLU C 1 257 ? 50.491 -1.619 63.445 1.00 20.15 257 GLU C O 1
ATOM 9668 N N . ALA C 1 258 ? 51.040 -3.461 62.255 1.00 14.80 258 ALA C N 1
ATOM 9669 C CA . ALA C 1 258 ? 50.732 -4.373 63.346 1.00 12.10 258 ALA C CA 1
ATOM 9670 C C . ALA C 1 258 ? 51.602 -5.638 63.312 1.00 10.65 258 ALA C C 1
ATOM 9671 O O . ALA C 1 258 ? 52.166 -5.939 62.253 1.00 15.23 258 ALA C O 1
ATOM 9673 N N . LEU C 1 259 ? 51.688 -6.313 64.445 1.00 13.76 259 LEU C N 1
ATOM 9674 C CA . LEU C 1 259 ? 52.324 -7.622 64.623 1.00 12.42 259 LEU C CA 1
ATOM 9675 C C . LEU C 1 259 ? 51.252 -8.670 64.294 1.00 15.20 259 LEU C C 1
ATOM 9676 O O . LEU C 1 259 ? 50.235 -8.661 65.007 1.00 17.34 259 LEU C O 1
ATOM 9681 N N . VAL C 1 260 ? 51.489 -9.485 63.290 1.00 15.46 260 VAL C N 1
ATOM 9682 C CA . VAL C 1 260 ? 50.581 -10.550 62.867 1.00 11.97 260 VAL C CA 1
ATOM 9683 C C . VAL C 1 260 ? 51.045 -11.879 63.476 1.00 17.81 260 VAL C C 1
ATOM 9684 O O . VAL C 1 260 ? 52.122 -12.322 63.080 1.00 15.99 260 VAL C O 1
ATOM 9688 N N . VAL C 1 261 ? 50.287 -12.478 64.373 1.00 15.35 261 VAL C N 1
ATOM 9689 C CA . VAL C 1 261 ? 50.672 -13.693 65.096 1.00 14.64 261 VAL C CA 1
ATOM 9690 C C . VAL C 1 261 ? 49.951 -14.911 64.499 1.00 15.62 261 VAL C C 1
ATOM 9691 O O . VAL C 1 261 ? 48.722 -14.866 64.354 1.00 16.12 261 VAL C O 1
ATOM 9695 N N . PHE C 1 262 ? 50.719 -15.940 64.180 1.00 16.15 262 PHE C N 1
ATOM 9696 C CA . PHE C 1 262 ? 50.257 -17.224 63.674 1.00 15.40 262 PHE C CA 1
ATOM 9697 C C . PHE C 1 262 ? 50.346 -18.237 64.829 1.00 15.21 262 PHE C C 1
ATOM 9698 O O . PHE C 1 262 ? 51.401 -18.857 65.014 1.00 18.09 262 PHE C O 1
ATOM 9706 N N . ASP C 1 263 ? 49.262 -18.359 65.582 1.00 17.48 263 ASP C N 1
ATOM 9707 C CA . ASP C 1 263 ? 49.165 -19.252 66.729 1.00 19.55 263 ASP C CA 1
ATOM 9708 C C . ASP C 1 263 ? 48.693 -20.642 66.276 1.00 22.51 263 ASP C C 1
ATOM 9709 O O . ASP C 1 263 ? 47.523 -20.933 66.529 1.00 19.52 263 ASP C O 1
ATOM 9714 N N . ASN C 1 264 ? 49.565 -21.414 65.636 1.00 19.06 264 ASN C N 1
ATOM 9715 C CA . ASN C 1 264 ? 49.231 -22.742 65.081 1.00 16.71 264 ASN C CA 1
ATOM 9716 C C . ASN C 1 264 ? 48.081 -22.704 64.093 1.00 17.39 264 ASN C C 1
ATOM 9717 O O . ASN C 1 264 ? 46.979 -23.207 64.312 1.00 20.00 264 ASN C O 1
ATOM 9722 N N . VAL C 1 265 ? 48.349 -22.087 62.944 1.00 14.57 265 VAL C N 1
ATOM 9723 C CA . VAL C 1 265 ? 47.355 -21.898 61.909 1.00 16.06 265 VAL C CA 1
ATOM 9724 C C . VAL C 1 265 ? 47.435 -22.974 60.836 1.00 17.43 265 VAL C C 1
ATOM 9725 O O . VAL C 1 265 ? 48.522 -23.246 60.309 1.00 17.74 265 VAL C O 1
ATOM 9729 N N . PHE C 1 266 ? 46.293 -23.577 60.507 1.00 19.23 266 PHE C N 1
ATOM 9730 C CA . PHE C 1 266 ? 46.262 -24.612 59.468 1.00 18.61 266 PHE C CA 1
ATOM 9731 C C . PHE C 1 266 ? 46.086 -24.032 58.085 1.00 15.73 266 PHE C C 1
ATOM 9732 O O . PHE C 1 266 ? 45.143 -23.299 57.768 1.00 18.09 266 PHE C O 1
ATOM 9740 N N . ILE C 1 267 ? 46.963 -24.357 57.158 1.00 12.41 267 ILE C N 1
ATOM 9741 C CA . ILE C 1 267 ? 46.917 -24.007 55.763 1.00 13.57 267 ILE C CA 1
ATOM 9742 C C . ILE C 1 267 ? 46.630 -25.244 54.889 1.00 17.15 267 ILE C C 1
ATOM 9743 O O . ILE C 1 267 ? 47.473 -26.152 54.834 1.00 15.95 267 ILE C O 1
ATOM 9748 N N . PRO C 1 268 ? 45.515 -25.306 54.178 1.00 15.79 268 PRO C N 1
ATOM 9749 C CA . PRO C 1 268 ? 45.233 -26.454 53.292 1.00 14.51 268 PRO C CA 1
ATOM 9750 C C . PRO C 1 268 ? 46.156 -26.535 52.088 1.00 20.88 268 PRO C C 1
ATOM 9751 O O . PRO C 1 268 ? 46.654 -25.499 51.627 1.00 20.19 268 PRO C O 1
ATOM 9755 N N . ASN C 1 269 ? 46.407 -27.725 51.523 1.00 18.21 269 ASN C N 1
ATOM 9756 C CA . ASN C 1 269 ? 47.364 -27.924 50.456 1.00 17.11 269 ASN C CA 1
ATOM 9757 C C . ASN C 1 269 ? 47.255 -26.926 49.308 1.00 14.93 269 ASN C C 1
ATOM 9758 O O . ASN C 1 269 ? 48.257 -26.478 48.779 1.00 15.08 269 ASN C O 1
ATOM 9763 N N . ASP C 1 270 ? 46.029 -26.599 48.887 1.00 17.77 270 ASP C N 1
ATOM 9764 C CA . ASP C 1 270 ? 45.816 -25.747 47.723 1.00 18.31 270 ASP C CA 1
ATOM 9765 C C . ASP C 1 270 ? 46.294 -24.288 47.973 1.00 13.02 270 ASP C C 1
ATOM 9766 O O . ASP C 1 270 ? 46.419 -23.571 46.979 1.00 16.43 270 ASP C O 1
ATOM 9771 N N . ARG C 1 271 ? 46.554 -23.913 49.213 1.00 13.33 271 ARG C N 1
ATOM 9772 C CA . ARG C 1 271 ? 46.985 -22.513 49.477 1.00 12.76 271 ARG C CA 1
ATOM 9773 C C . ARG C 1 271 ? 48.484 -22.415 49.684 1.00 20.72 271 ARG C C 1
ATOM 9774 O O . ARG C 1 271 ? 48.974 -21.351 50.082 1.00 16.60 271 ARG C O 1
ATOM 9782 N N . ILE C 1 272 ? 49.240 -23.487 49.439 1.00 16.41 272 ILE C N 1
ATOM 9783 C CA . ILE C 1 272 ? 50.686 -23.552 49.734 1.00 11.35 272 ILE C CA 1
ATOM 9784 C C . ILE C 1 272 ? 51.485 -23.248 48.496 1.00 11.00 272 ILE C C 1
ATOM 9785 O O . ILE C 1 272 ? 51.248 -23.778 47.407 1.00 13.75 272 ILE C O 1
ATOM 9790 N N . PHE C 1 273 ? 52.500 -22.347 48.596 1.00 13.88 273 PHE C N 1
ATOM 9791 C CA . PHE C 1 273 ? 53.297 -21.937 47.442 1.00 14.36 273 PHE C CA 1
ATOM 9792 C C . PHE C 1 273 ? 54.800 -22.222 47.558 1.00 9.74 273 PHE C C 1
ATOM 9793 O O . PHE C 1 273 ? 55.542 -22.057 46.578 1.00 13.96 273 PHE C O 1
ATOM 9801 N N . LEU C 1 274 ? 55.250 -22.614 48.739 1.00 13.15 274 LEU C N 1
ATOM 9802 C CA . LEU C 1 274 ? 56.627 -23.027 49.027 1.00 17.60 274 LEU C CA 1
ATOM 9803 C C . LEU C 1 274 ? 56.614 -23.885 50.277 1.00 15.18 274 LEU C C 1
ATOM 9804 O O . LEU C 1 274 ? 56.039 -23.448 51.289 1.00 16.05 274 LEU C O 1
ATOM 9809 N N . CYS C 1 275 ? 57.192 -25.092 50.260 1.00 14.43 275 CYS C N 1
ATOM 9810 C CA . CYS C 1 275 ? 57.206 -25.933 51.458 1.00 17.20 275 CYS C CA 1
ATOM 9811 C C . CYS C 1 275 ? 58.488 -26.765 51.557 1.00 21.53 275 CYS C C 1
ATOM 9812 O O . CYS C 1 275 ? 58.485 -27.911 51.074 1.00 17.07 275 CYS C O 1
ATOM 9815 N N . GLN C 1 276 ? 59.532 -26.190 52.132 1.00 17.60 276 GLN C N 1
ATOM 9816 C CA . GLN C 1 276 ? 60.834 -26.751 52.438 1.00 16.55 276 GLN C CA 1
ATOM 9817 C C . GLN C 1 276 ? 61.820 -26.840 51.277 1.00 15.81 276 GLN C C 1
ATOM 9818 O O . GLN C 1 276 ? 62.933 -27.355 51.482 1.00 17.18 276 GLN C O 1
ATOM 9824 N N . GLU C 1 277 ? 61.545 -26.394 50.071 1.00 14.04 277 GLU C N 1
ATOM 9825 C CA . GLU C 1 277 ? 62.508 -26.195 48.990 1.00 13.14 277 GLU C CA 1
ATOM 9826 C C . GLU C 1 277 ? 63.382 -24.969 49.313 1.00 19.29 277 GLU C C 1
ATOM 9827 O O . GLU C 1 277 ? 63.249 -23.894 48.714 1.00 16.73 277 GLU C O 1
ATOM 9833 N N . TYR C 1 278 ? 64.262 -25.116 50.287 1.00 16.94 278 TYR C N 1
ATOM 9834 C CA . TYR C 1 278 ? 65.075 -24.015 50.826 1.00 17.02 278 TYR C CA 1
ATOM 9835 C C . TYR C 1 278 ? 65.820 -23.255 49.740 1.00 21.37 278 TYR C C 1
ATOM 9836 O O . TYR C 1 278 ? 66.067 -22.029 49.869 1.00 15.89 278 TYR C O 1
ATOM 9845 N N . ASP C 1 279 ? 66.203 -23.946 48.653 1.00 15.18 279 ASP C N 1
ATOM 9846 C CA . ASP C 1 279 ? 67.000 -23.310 47.619 1.00 20.00 279 ASP C CA 1
ATOM 9847 C C . ASP C 1 279 ? 66.189 -22.285 46.816 1.00 19.77 279 ASP C C 1
ATOM 9848 O O . ASP C 1 279 ? 66.810 -21.610 45.993 1.00 19.40 279 ASP C O 1
ATOM 9853 N N . PHE C 1 280 ? 64.873 -22.136 47.020 1.00 13.39 280 PHE C N 1
ATOM 9854 C CA . PHE C 1 280 ? 64.129 -21.106 46.298 1.00 15.40 280 PHE C CA 1
ATOM 9855 C C . PHE C 1 280 ? 63.687 -19.973 47.248 1.00 19.55 280 PHE C C 1
ATOM 9856 O O . PHE C 1 280 ? 63.083 -18.987 46.735 1.00 16.44 280 PHE C O 1
ATOM 9864 N N . ALA C 1 281 ? 63.947 -20.067 48.558 1.00 15.99 281 ALA C N 1
ATOM 9865 C CA . ALA C 1 281 ? 63.584 -18.975 49.478 1.00 14.23 281 ALA C CA 1
ATOM 9866 C C . ALA C 1 281 ? 64.254 -17.666 49.029 1.00 22.26 281 ALA C C 1
ATOM 9867 O O . ALA C 1 281 ? 63.591 -16.629 48.922 1.00 15.66 281 ALA C O 1
ATOM 9869 N N . GLY C 1 282 ? 65.549 -17.658 48.730 1.00 17.62 282 GLY C N 1
ATOM 9870 C CA . GLY C 1 282 ? 66.191 -16.417 48.294 1.00 19.44 282 GLY C CA 1
ATOM 9871 C C . GLY C 1 282 ? 65.703 -15.825 46.992 1.00 16.81 282 GLY C C 1
ATOM 9872 O O . GLY C 1 282 ? 65.766 -14.597 46.796 1.00 14.00 282 GLY C O 1
ATOM 9873 N N . MET C 1 283 ? 65.226 -16.637 46.046 1.00 13.95 283 MET C N 1
ATOM 9874 C CA . MET C 1 283 ? 64.593 -16.191 44.806 1.00 16.39 283 MET C CA 1
ATOM 9875 C C . MET C 1 283 ? 63.326 -15.367 45.093 1.00 15.86 283 MET C C 1
ATOM 9876 O O . MET C 1 283 ? 63.108 -14.302 44.497 1.00 14.20 283 MET C O 1
ATOM 9881 N N . MET C 1 284 ? 62.486 -15.862 45.982 1.00 15.11 284 MET C N 1
ATOM 9882 C CA . MET C 1 284 ? 61.267 -15.131 46.335 1.00 17.89 284 MET C CA 1
ATOM 9883 C C . MET C 1 284 ? 61.612 -13.782 46.972 1.00 19.17 284 MET C C 1
ATOM 9884 O O . MET C 1 284 ? 60.948 -12.775 46.679 1.00 16.50 284 MET C O 1
ATOM 9889 N N . VAL C 1 285 ? 62.648 -13.799 47.812 1.00 14.88 285 VAL C N 1
ATOM 9890 C CA . VAL C 1 285 ? 63.110 -12.627 48.566 1.00 16.13 285 VAL C CA 1
ATOM 9891 C C . VAL C 1 285 ? 63.604 -11.571 47.574 1.00 19.25 285 VAL C C 1
ATOM 9892 O O . VAL C 1 285 ? 63.133 -10.419 47.567 1.00 16.14 285 VAL C O 1
ATOM 9896 N N . GLU C 1 286 ? 64.511 -11.925 46.681 1.00 13.37 286 GLU C N 1
ATOM 9897 C CA . GLU C 1 286 ? 65.065 -11.012 45.691 1.00 10.96 286 GLU C CA 1
ATOM 9898 C C . GLU C 1 286 ? 64.007 -10.402 44.795 1.00 14.11 286 GLU C C 1
ATOM 9899 O O . GLU C 1 286 ? 64.024 -9.204 44.507 1.00 13.85 286 GLU C O 1
ATOM 9905 N N . ARG C 1 287 ? 63.042 -11.216 44.295 1.00 12.81 287 ARG C N 1
ATOM 9906 C CA . ARG C 1 287 ? 62.030 -10.659 43.373 1.00 11.63 287 ARG C CA 1
ATOM 9907 C C . ARG C 1 287 ? 60.968 -9.801 44.065 1.00 12.15 287 ARG C C 1
ATOM 9908 O O . ARG C 1 287 ? 60.608 -8.746 43.517 1.00 13.80 287 ARG C O 1
ATOM 9916 N N . PHE C 1 288 ? 60.483 -10.201 45.233 1.00 10.80 288 PHE C N 1
ATOM 9917 C CA . PHE C 1 288 ? 59.512 -9.378 45.957 1.00 12.03 288 PHE C CA 1
ATOM 9918 C C . PHE C 1 288 ? 60.184 -8.066 46.394 1.00 16.62 288 PHE C C 1
ATOM 9919 O O . PHE C 1 288 ? 59.604 -6.985 46.198 1.00 14.22 288 PHE C O 1
ATOM 9927 N N . ALA C 1 289 ? 61.399 -8.198 46.950 1.00 14.67 289 ALA C N 1
ATOM 9928 C CA . ALA C 1 289 ? 62.054 -6.954 47.384 1.00 16.27 289 ALA C CA 1
ATOM 9929 C C . ALA C 1 289 ? 62.401 -6.086 46.190 1.00 14.29 289 ALA C C 1
ATOM 9930 O O . ALA C 1 289 ? 62.296 -4.848 46.282 1.00 15.37 289 ALA C O 1
ATOM 9932 N N . GLY C 1 290 ? 62.844 -6.625 45.059 1.00 12.02 290 GLY C N 1
ATOM 9933 C CA . GLY C 1 290 ? 63.134 -5.840 43.872 1.00 10.71 290 GLY C CA 1
ATOM 9934 C C . GLY C 1 290 ? 61.897 -5.065 43.416 1.00 17.38 290 GLY C C 1
ATOM 9935 O O . GLY C 1 290 ? 61.967 -3.870 43.083 1.00 13.12 290 GLY C O 1
ATOM 9936 N N . TYR C 1 291 ? 60.719 -5.696 43.366 1.00 12.93 291 TYR C N 1
ATOM 9937 C CA . TYR C 1 291 ? 59.507 -4.953 42.969 1.00 16.83 291 TYR C CA 1
ATOM 9938 C C . TYR C 1 291 ? 59.135 -3.847 43.966 1.00 9.56 291 TYR C C 1
ATOM 9939 O O . TYR C 1 291 ? 58.724 -2.764 43.507 1.00 13.48 291 TYR C O 1
ATOM 9948 N N . HIS C 1 292 ? 59.250 -4.104 45.268 1.00 7.93 292 HIS C N 1
ATOM 9949 C CA . HIS C 1 292 ? 58.922 -3.133 46.314 1.00 13.64 292 HIS C CA 1
ATOM 9950 C C . HIS C 1 292 ? 59.898 -1.948 46.223 1.00 14.41 292 HIS C C 1
ATOM 9951 O O . HIS C 1 292 ? 59.510 -0.782 46.403 1.00 14.16 292 HIS C O 1
ATOM 9958 N N . ARG C 1 293 ? 61.167 -2.238 45.930 1.00 12.58 293 ARG C N 1
ATOM 9959 C CA . ARG C 1 293 ? 62.172 -1.181 45.736 1.00 12.35 293 ARG C CA 1
ATOM 9960 C C . ARG C 1 293 ? 61.831 -0.306 44.535 1.00 13.61 293 ARG C C 1
ATOM 9961 O O . ARG C 1 293 ? 62.034 0.933 44.571 1.00 15.54 293 ARG C O 1
ATOM 9969 N N . GLN C 1 294 ? 61.325 -0.818 43.437 1.00 8.22 294 GLN C N 1
ATOM 9970 C CA . GLN C 1 294 ? 60.803 -0.148 42.270 1.00 9.90 294 GLN C CA 1
ATOM 9971 C C . GLN C 1 294 ? 59.618 0.733 42.710 1.00 12.98 294 GLN C C 1
ATOM 9972 O O . GLN C 1 294 ? 59.554 1.916 42.336 1.00 13.46 294 GLN C O 1
ATOM 9978 N N . SER C 1 295 ? 58.694 0.197 43.474 1.00 12.92 295 SER C N 1
ATOM 9979 C CA . SER C 1 295 ? 57.506 0.866 43.990 1.00 11.42 295 SER C CA 1
ATOM 9980 C C . SER C 1 295 ? 57.816 2.212 44.656 1.00 17.64 295 SER C C 1
ATOM 9981 O O . SER C 1 295 ? 57.041 3.169 44.473 1.00 14.42 295 SER C O 1
ATOM 9984 N N . TYR C 1 296 ? 58.901 2.292 45.416 1.00 13.15 296 TYR C N 1
ATOM 9985 C CA . TYR C 1 296 ? 59.204 3.553 46.110 1.00 15.36 296 TYR C CA 1
ATOM 9986 C C . TYR C 1 296 ? 59.479 4.701 45.174 1.00 12.65 296 TYR C C 1
ATOM 9987 O O . TYR C 1 296 ? 59.243 5.864 45.534 1.00 15.09 296 TYR C O 1
ATOM 9996 N N . GLY C 1 297 ? 59.970 4.441 43.968 1.00 12.36 297 GLY C N 1
ATOM 9997 C CA . GLY C 1 297 ? 60.207 5.429 42.936 1.00 13.52 297 GLY C CA 1
ATOM 9998 C C . GLY C 1 297 ? 58.943 6.099 42.424 1.00 13.51 297 GLY C C 1
ATOM 9999 O O . GLY C 1 297 ? 58.979 7.100 41.702 1.00 15.36 297 GLY C O 1
ATOM 10000 N N . GLY C 1 298 ? 57.809 5.502 42.770 1.00 13.87 298 GLY C N 1
ATOM 10001 C CA . GLY C 1 298 ? 56.508 6.076 42.424 1.00 14.85 298 GLY C CA 1
ATOM 10002 C C . GLY C 1 298 ? 55.923 6.640 43.713 1.00 13.73 298 GLY C C 1
ATOM 10003 O O . GLY C 1 298 ? 55.646 7.858 43.793 1.00 13.92 298 GLY C O 1
ATOM 10004 N N . CYS C 1 299 ? 55.708 5.837 44.755 1.00 11.01 299 CYS C N 1
ATOM 10005 C CA . CYS C 1 299 ? 54.930 6.300 45.897 1.00 12.51 299 CYS C CA 1
ATOM 10006 C C . CYS C 1 299 ? 55.619 7.440 46.666 1.00 16.20 299 CYS C C 1
ATOM 10007 O O . CYS C 1 299 ? 54.938 8.422 47.051 1.00 12.39 299 CYS C O 1
ATOM 10010 N N . LYS C 1 300 ? 56.918 7.369 46.936 1.00 12.65 300 LYS C N 1
ATOM 10011 C CA . LYS C 1 300 ? 57.573 8.395 47.771 1.00 12.21 300 LYS C CA 1
ATOM 10012 C C . LYS C 1 300 ? 57.710 9.696 46.974 1.00 11.39 300 LYS C C 1
ATOM 10013 O O . LYS C 1 300 ? 57.813 10.771 47.602 1.00 13.53 300 LYS C O 1
ATOM 10019 N N . VAL C 1 301 ? 57.705 9.556 45.652 1.00 9.30 301 VAL C N 1
ATOM 10020 C CA . VAL C 1 301 ? 57.782 10.712 44.769 1.00 12.39 301 VAL C CA 1
ATOM 10021 C C . VAL C 1 301 ? 56.452 11.474 44.786 1.00 15.27 301 VAL C C 1
ATOM 10022 O O . VAL C 1 301 ? 56.475 12.715 44.824 1.00 12.22 301 VAL C O 1
ATOM 10026 N N . GLY C 1 302 ? 55.316 10.781 44.744 1.00 12.11 302 GLY C N 1
ATOM 10027 C CA . GLY C 1 302 ? 53.988 11.414 44.840 1.00 12.29 302 GLY C CA 1
ATOM 10028 C C . GLY C 1 302 ? 53.818 12.107 46.196 1.00 15.71 302 GLY C C 1
ATOM 10029 O O . GLY C 1 302 ? 53.312 13.240 46.302 1.00 12.85 302 GLY C O 1
ATOM 10030 N N . VAL C 1 303 ? 54.251 11.483 47.293 1.00 11.39 303 VAL C N 1
ATOM 10031 C CA . VAL C 1 303 ? 54.196 12.069 48.630 1.00 9.77 303 VAL C CA 1
ATOM 10032 C C . VAL C 1 303 ? 55.124 13.316 48.651 1.00 13.08 303 VAL C C 1
ATOM 10033 O O . VAL C 1 303 ? 54.727 14.367 49.169 1.00 10.52 303 VAL C O 1
ATOM 10037 N N . GLY C 1 304 ? 56.315 13.171 48.078 1.00 12.37 304 GLY C N 1
ATOM 10038 C CA . GLY C 1 304 ? 57.309 14.246 47.964 1.00 10.66 304 GLY C CA 1
ATOM 10039 C C . GLY C 1 304 ? 56.698 15.432 47.244 1.00 13.28 304 GLY C C 1
ATOM 10040 O O . GLY C 1 304 ? 56.949 16.576 47.628 1.00 14.99 304 GLY C O 1
ATOM 10041 N N . ASP C 1 305 ? 55.910 15.238 46.199 1.00 11.24 305 ASP C N 1
ATOM 10042 C CA . ASP C 1 305 ? 55.224 16.326 45.507 1.00 10.73 305 ASP C CA 1
ATOM 10043 C C . ASP C 1 305 ? 54.346 17.134 46.478 1.00 14.27 305 ASP C C 1
ATOM 10044 O O . ASP C 1 305 ? 54.336 18.378 46.360 1.00 13.66 305 ASP C O 1
ATOM 10049 N N . VAL C 1 306 ? 53.633 16.493 47.389 1.00 12.53 306 VAL C N 1
ATOM 10050 C CA . VAL C 1 306 ? 52.772 17.153 48.376 1.00 10.92 306 VAL C CA 1
ATOM 10051 C C . VAL C 1 306 ? 53.631 17.906 49.395 1.00 17.04 306 VAL C C 1
ATOM 10052 O O . VAL C 1 306 ? 53.268 19.031 49.799 1.00 14.98 306 VAL C O 1
ATOM 10056 N N . VAL C 1 307 ? 54.769 17.357 49.819 1.00 10.73 307 VAL C N 1
ATOM 10057 C CA . VAL C 1 307 ? 55.629 18.056 50.772 1.00 11.64 307 VAL C CA 1
ATOM 10058 C C . VAL C 1 307 ? 56.202 19.356 50.158 1.00 11.24 307 VAL C C 1
ATOM 10059 O O . VAL C 1 307 ? 56.234 20.413 50.840 1.00 11.50 307 VAL C O 1
ATOM 10063 N N . ILE C 1 308 ? 56.657 19.254 48.926 1.00 10.94 308 ILE C N 1
ATOM 10064 C CA . ILE C 1 308 ? 57.171 20.422 48.179 1.00 11.65 308 ILE C CA 1
ATOM 10065 C C . ILE C 1 308 ? 56.073 21.488 48.075 1.00 15.92 308 ILE C C 1
ATOM 10066 O O . ILE C 1 308 ? 56.265 22.669 48.375 1.00 13.69 308 ILE C O 1
ATOM 10071 N N . GLY C 1 309 ? 54.872 21.072 47.655 1.00 12.62 309 GLY C N 1
ATOM 10072 C CA . GLY C 1 309 ? 53.737 22.005 47.573 1.00 14.67 309 GLY C CA 1
ATOM 10073 C C . GLY C 1 309 ? 53.416 22.614 48.913 1.00 15.57 309 GLY C C 1
ATOM 10074 O O . GLY C 1 309 ? 53.113 23.836 48.956 1.00 13.28 309 GLY C O 1
ATOM 10075 N N . ALA C 1 310 ? 53.472 21.850 50.008 1.00 9.84 310 ALA C N 1
ATOM 10076 C CA . ALA C 1 310 ? 53.192 22.379 51.331 1.00 9.39 310 ALA C CA 1
ATOM 10077 C C . ALA C 1 310 ? 54.241 23.412 51.775 1.00 15.07 310 ALA C C 1
ATOM 10078 O O . ALA C 1 310 ? 53.902 24.454 52.375 1.00 12.85 310 ALA C O 1
ATOM 10080 N N . ALA C 1 311 ? 55.523 23.145 51.529 1.00 10.67 311 ALA C N 1
ATOM 10081 C CA . ALA C 1 311 ? 56.566 24.116 51.883 1.00 10.64 311 ALA C CA 1
ATOM 10082 C C . ALA C 1 311 ? 56.385 25.397 51.054 1.00 10.72 311 ALA C C 1
ATOM 10083 O O . ALA C 1 311 ? 56.510 26.484 51.656 1.00 13.31 311 ALA C O 1
ATOM 10085 N N . ALA C 1 312 ? 56.125 25.240 49.772 1.00 9.13 312 ALA C N 1
ATOM 10086 C CA . ALA C 1 312 ? 55.982 26.400 48.874 1.00 11.92 312 ALA C CA 1
ATOM 10087 C C . ALA C 1 312 ? 54.801 27.263 49.343 1.00 17.73 312 ALA C C 1
ATOM 10088 O O . ALA C 1 312 ? 54.849 28.501 49.434 1.00 12.35 312 ALA C O 1
ATOM 10090 N N . LEU C 1 313 ? 53.677 26.595 49.674 1.00 11.48 313 LEU C N 1
ATOM 10091 C CA . LEU C 1 313 ? 52.531 27.361 50.192 1.00 13.87 313 LEU C CA 1
ATOM 10092 C C . LEU C 1 313 ? 52.849 28.052 51.508 1.00 13.34 313 LEU C C 1
ATOM 10093 O O . LEU C 1 313 ? 52.451 29.210 51.748 1.00 13.98 313 LEU C O 1
ATOM 10098 N N . ALA C 1 314 ? 53.554 27.410 52.443 1.00 9.16 314 ALA C N 1
ATOM 10099 C CA . ALA C 1 314 ? 53.892 28.013 53.712 1.00 8.72 314 ALA C CA 1
ATOM 10100 C C . ALA C 1 314 ? 54.697 29.302 53.478 1.00 12.79 314 ALA C C 1
ATOM 10101 O O . ALA C 1 314 ? 54.466 30.292 54.193 1.00 12.96 314 ALA C O 1
ATOM 10103 N N . ALA C 1 315 ? 55.605 29.269 52.511 1.00 12.75 315 ALA C N 1
ATOM 10104 C CA . ALA C 1 315 ? 56.408 30.449 52.170 1.00 14.40 315 ALA C CA 1
ATOM 10105 C C . ALA C 1 315 ? 55.466 31.583 51.714 1.00 14.84 315 ALA C C 1
ATOM 10106 O O . ALA C 1 315 ? 55.688 32.729 52.169 1.00 13.43 315 ALA C O 1
ATOM 10108 N N . ASP C 1 316 ? 54.492 31.284 50.880 1.00 9.93 316 ASP C N 1
ATOM 10109 C CA . ASP C 1 316 ? 53.504 32.285 50.426 1.00 17.10 316 ASP C CA 1
ATOM 10110 C C . ASP C 1 316 ? 52.720 32.878 51.600 1.00 16.74 316 ASP C C 1
ATOM 10111 O O . ASP C 1 316 ? 52.523 34.105 51.724 1.00 14.05 316 ASP C O 1
ATOM 10116 N N . TYR C 1 317 ? 52.248 32.017 52.497 1.00 10.34 317 TYR C N 1
ATOM 10117 C CA . TYR C 1 317 ? 51.524 32.397 53.706 1.00 11.73 317 TYR C CA 1
ATOM 10118 C C . TYR C 1 317 ? 52.364 33.245 54.648 1.00 15.85 317 TYR C C 1
ATOM 10119 O O . TYR C 1 317 ? 51.860 34.229 55.204 1.00 14.69 317 TYR C O 1
ATOM 10128 N N . ASN C 1 318 ? 53.635 32.876 54.838 1.00 12.73 318 ASN C N 1
ATOM 10129 C CA . ASN C 1 318 ? 54.528 33.626 55.721 1.00 13.45 318 ASN C CA 1
ATOM 10130 C C . ASN C 1 318 ? 54.886 34.994 55.117 1.00 13.01 318 ASN C C 1
ATOM 10131 O O . ASN C 1 318 ? 55.112 35.930 55.901 1.00 16.74 318 ASN C O 1
ATOM 10136 N N . GLY C 1 319 ? 54.943 35.071 53.806 1.00 13.90 319 GLY C N 1
ATOM 10137 C CA . GLY C 1 319 ? 55.324 36.223 53.012 1.00 13.04 319 GLY C CA 1
ATOM 10138 C C . GLY C 1 319 ? 56.801 36.266 52.675 1.00 17.20 319 GLY C C 1
ATOM 10139 O O . GLY C 1 319 ? 57.348 37.331 52.359 1.00 16.43 319 GLY C O 1
ATOM 10140 N N . ALA C 1 320 ? 57.513 35.140 52.703 1.00 12.76 320 ALA C N 1
ATOM 10141 C CA . ALA C 1 320 ? 58.915 35.047 52.300 1.00 12.83 320 ALA C CA 1
ATOM 10142 C C . ALA C 1 320 ? 59.159 34.420 50.942 1.00 14.20 320 ALA C C 1
ATOM 10143 O O . ALA C 1 320 ? 60.317 34.037 50.616 1.00 16.38 320 ALA C O 1
ATOM 10145 N N . GLN C 1 321 ? 58.137 34.285 50.097 1.00 11.03 321 GLN C N 1
ATOM 10146 C CA . GLN C 1 321 ? 58.275 33.515 48.861 1.00 10.79 321 GLN C CA 1
ATOM 10147 C C . GLN C 1 321 ? 59.183 34.165 47.823 1.00 14.50 321 GLN C C 1
ATOM 10148 O O . GLN C 1 321 ? 59.616 33.477 46.881 1.00 13.80 321 GLN C O 1
ATOM 10154 N N . LYS C 1 322 ? 59.481 35.487 47.944 1.00 10.86 322 LYS C N 1
ATOM 10155 C CA . LYS C 1 322 ? 60.318 36.119 46.929 1.00 14.69 322 LYS C CA 1
ATOM 10156 C C . LYS C 1 322 ? 61.817 36.024 47.290 1.00 17.03 322 LYS C C 1
ATOM 10157 O O . LYS C 1 322 ? 62.662 36.425 46.479 1.00 16.90 322 LYS C O 1
ATOM 10163 N N . ALA C 1 323 ? 62.186 35.489 48.460 1.00 14.10 323 ALA C N 1
ATOM 10164 C CA . ALA C 1 323 ? 63.584 35.366 48.892 1.00 10.88 323 ALA C CA 1
ATOM 10165 C C . ALA C 1 323 ? 64.364 34.391 48.027 1.00 20.14 323 ALA C C 1
ATOM 10166 O O . ALA C 1 323 ? 63.904 33.262 47.759 1.00 15.54 323 ALA C O 1
ATOM 10168 N N . SER C 1 324 ? 65.556 34.773 47.555 1.00 11.86 324 SER C N 1
ATOM 10169 C CA . SER C 1 324 ? 66.323 33.878 46.708 1.00 10.85 324 SER C CA 1
ATOM 10170 C C . SER C 1 324 ? 66.612 32.520 47.364 1.00 9.48 324 SER C C 1
ATOM 10171 O O . SER C 1 324 ? 66.538 31.504 46.649 1.00 12.94 324 SER C O 1
ATOM 10174 N N . HIS C 1 325 ? 66.951 32.534 48.639 1.00 9.91 325 HIS C N 1
ATOM 10175 C CA . HIS C 1 325 ? 67.326 31.268 49.305 1.00 14.87 325 HIS C CA 1
ATOM 10176 C C . HIS C 1 325 ? 66.136 30.323 49.429 1.00 15.58 325 HIS C C 1
ATOM 10177 O O . HIS C 1 325 ? 66.294 29.100 49.377 1.00 12.34 325 HIS C O 1
ATOM 10184 N N . VAL C 1 326 ? 64.933 30.870 49.615 1.00 13.00 326 VAL C N 1
ATOM 10185 C CA . VAL C 1 326 ? 63.736 30.034 49.718 1.00 13.69 326 VAL C CA 1
ATOM 10186 C C . VAL C 1 326 ? 63.490 29.407 48.369 1.00 13.56 326 VAL C C 1
ATOM 10187 O O . VAL C 1 326 ? 63.240 28.191 48.214 1.00 14.45 326 VAL C O 1
ATOM 10191 N N . LYS C 1 327 ? 63.580 30.200 47.304 1.00 13.42 327 LYS C N 1
ATOM 10192 C CA . LYS C 1 327 ? 63.414 29.670 45.955 1.00 12.24 327 LYS C CA 1
ATOM 10193 C C . LYS C 1 327 ? 64.402 28.542 45.670 1.00 17.76 327 LYS C C 1
ATOM 10194 O O . LYS C 1 327 ? 64.038 27.533 45.039 1.00 15.13 327 LYS C O 1
ATOM 10200 N N . ASP C 1 328 ? 65.652 28.727 46.118 1.00 10.85 328 ASP C N 1
ATOM 10201 C CA . ASP C 1 328 ? 66.685 27.755 45.820 1.00 13.68 328 ASP C CA 1
ATOM 10202 C C . ASP C 1 328 ? 66.450 26.451 46.585 1.00 10.66 328 ASP C C 1
ATOM 10203 O O . ASP C 1 328 ? 66.739 25.389 46.017 1.00 12.51 328 ASP C O 1
ATOM 10208 N N . LYS C 1 329 ? 65.954 26.525 47.792 1.00 11.02 329 LYS C N 1
ATOM 10209 C CA . LYS C 1 329 ? 65.650 25.325 48.596 1.00 11.95 329 LYS C CA 1
ATOM 10210 C C . LYS C 1 329 ? 64.491 24.544 47.979 1.00 14.67 329 LYS C C 1
ATOM 10211 O O . LYS C 1 329 ? 64.500 23.300 47.987 1.00 14.73 329 LYS C O 1
ATOM 10217 N N . LEU C 1 330 ? 63.497 25.214 47.408 1.00 11.12 330 LEU C N 1
ATOM 10218 C CA . LEU C 1 330 ? 62.404 24.489 46.745 1.00 12.93 330 LEU C CA 1
ATOM 10219 C C . LEU C 1 330 ? 62.918 23.781 45.484 1.00 16.58 330 LEU C C 1
ATOM 10220 O O . LEU C 1 330 ? 62.484 22.661 45.171 1.00 13.01 330 LEU C O 1
ATOM 10225 N N . ILE C 1 331 ? 63.848 24.388 44.748 1.00 11.66 331 ILE C N 1
ATOM 10226 C CA . ILE C 1 331 ? 64.496 23.742 43.613 1.00 10.30 331 ILE C CA 1
ATOM 10227 C C . ILE C 1 331 ? 65.282 22.515 44.098 1.00 12.98 331 ILE C C 1
ATOM 10228 O O . ILE C 1 331 ? 65.237 21.452 43.452 1.00 16.04 331 ILE C O 1
ATOM 10233 N N . GLU C 1 332 ? 66.013 22.618 45.199 1.00 12.97 332 GLU C N 1
ATOM 10234 C CA . GLU C 1 332 ? 66.743 21.430 45.688 1.00 11.75 332 GLU C CA 1
ATOM 10235 C C . GLU C 1 332 ? 65.776 20.284 46.038 1.00 16.52 332 GLU C C 1
ATOM 10236 O O . GLU C 1 332 ? 66.043 19.128 45.663 1.00 12.47 332 GLU C O 1
ATOM 10242 N N . MET C 1 333 ? 64.691 20.558 46.745 1.00 10.45 333 MET C N 1
ATOM 10243 C CA . MET C 1 333 ? 63.647 19.561 47.025 1.00 10.63 333 MET C CA 1
ATOM 10244 C C . MET C 1 333 ? 63.129 18.941 45.743 1.00 15.30 333 MET C C 1
ATOM 10245 O O . MET C 1 333 ? 62.973 17.705 45.621 1.00 13.38 333 MET C O 1
ATOM 10250 N N . THR C 1 334 ? 62.826 19.743 44.722 1.00 11.02 334 THR C N 1
ATOM 10251 C CA . THR C 1 334 ? 62.343 19.256 43.437 1.00 11.21 334 THR C CA 1
ATOM 10252 C C . THR C 1 334 ? 63.384 18.356 42.774 1.00 14.47 334 THR C C 1
ATOM 10253 O O . THR C 1 334 ? 63.032 17.273 42.298 1.00 13.06 334 THR C O 1
ATOM 10257 N N . HIS C 1 335 ? 64.642 18.785 42.734 1.00 11.00 335 HIS C N 1
ATOM 10258 C CA . HIS C 1 335 ? 65.726 18.014 42.112 1.00 10.94 335 HIS C CA 1
ATOM 10259 C C . HIS C 1 335 ? 65.891 16.616 42.733 1.00 9.10 335 HIS C C 1
ATOM 10260 O O . HIS C 1 335 ? 65.967 15.617 41.989 1.00 11.89 335 HIS C O 1
ATOM 10267 N N . LEU C 1 336 ? 65.970 16.565 44.046 1.00 10.76 336 LEU C N 1
ATOM 10268 C CA . LEU C 1 336 ? 66.136 15.285 44.756 1.00 13.60 336 LEU C CA 1
ATOM 10269 C C . LEU C 1 336 ? 64.921 14.380 44.507 1.00 14.29 336 LEU C C 1
ATOM 10270 O O . LEU C 1 336 ? 65.058 13.186 44.224 1.00 11.75 336 LEU C O 1
ATOM 10275 N N . ASN C 1 337 ? 63.717 14.915 44.613 1.00 11.80 337 ASN C N 1
ATOM 10276 C CA . ASN C 1 337 ? 62.511 14.114 44.399 1.00 10.20 337 ASN C CA 1
ATOM 10277 C C . ASN C 1 337 ? 62.469 13.555 43.000 1.00 10.70 337 ASN C C 1
ATOM 10278 O O . ASN C 1 337 ? 62.108 12.379 42.757 1.00 15.09 337 ASN C O 1
ATOM 10283 N N . GLU C 1 338 ? 62.816 14.315 41.956 1.00 10.57 338 GLU C N 1
ATOM 10284 C CA . GLU C 1 338 ? 62.738 13.841 40.586 1.00 11.97 338 GLU C CA 1
ATOM 10285 C C . GLU C 1 338 ? 63.880 12.833 40.325 1.00 9.54 338 GLU C C 1
ATOM 10286 O O . GLU C 1 338 ? 63.738 12.060 39.372 1.00 13.55 338 GLU C O 1
ATOM 10292 N N . THR C 1 339 ? 64.938 12.859 41.124 1.00 10.40 339 THR C N 1
ATOM 10293 C CA . THR C 1 339 ? 66.055 11.902 40.922 1.00 11.54 339 THR C CA 1
ATOM 10294 C C . THR C 1 339 ? 65.518 10.512 41.294 1.00 10.04 339 THR C C 1
ATOM 10295 O O . THR C 1 339 ? 65.745 9.510 40.588 1.00 11.83 339 THR C O 1
ATOM 10299 N N . LEU C 1 340 ? 64.774 10.471 42.383 1.00 11.46 340 LEU C N 1
ATOM 10300 C CA . LEU C 1 340 ? 64.094 9.224 42.814 1.00 11.06 340 LEU C CA 1
ATOM 10301 C C . LEU C 1 340 ? 63.215 8.669 41.701 1.00 13.13 340 LEU C C 1
ATOM 10302 O O . LEU C 1 340 ? 63.289 7.482 41.339 1.00 11.09 340 LEU C O 1
ATOM 10307 N N . TYR C 1 341 ? 62.344 9.537 41.142 1.00 11.45 341 TYR C N 1
ATOM 10308 C CA . TYR C 1 341 ? 61.482 9.164 40.019 1.00 10.58 341 TYR C CA 1
ATOM 10309 C C . TYR C 1 341 ? 62.286 8.573 38.861 1.00 14.67 341 TYR C C 1
ATOM 10310 O O . TYR C 1 341 ? 61.841 7.575 38.266 1.00 11.07 341 TYR C O 1
ATOM 10319 N N . CYS C 1 342 ? 63.440 9.165 38.483 1.00 10.16 342 CYS C N 1
ATOM 10320 C CA . CYS C 1 342 ? 64.247 8.658 37.382 1.00 12.06 342 CYS C CA 1
ATOM 10321 C C . CYS C 1 342 ? 64.686 7.199 37.664 1.00 10.21 342 CYS C C 1
ATOM 10322 O O . CYS C 1 342 ? 64.703 6.383 36.727 1.00 10.70 342 CYS C O 1
ATOM 10325 N N . CYS C 1 343 ? 65.069 6.943 38.898 1.00 10.86 343 CYS C N 1
ATOM 10326 C CA . CYS C 1 343 ? 65.503 5.559 39.244 1.00 12.02 343 CYS C CA 1
ATOM 10327 C C . CYS C 1 343 ? 64.310 4.602 39.133 1.00 13.78 343 CYS C C 1
ATOM 10328 O O . CYS C 1 343 ? 64.475 3.496 38.579 1.00 13.24 343 CYS C O 1
ATOM 10331 N N . GLY C 1 344 ? 63.127 4.978 39.578 1.00 12.55 344 GLY C N 1
ATOM 10332 C CA . GLY C 1 344 ? 61.910 4.149 39.453 1.00 11.53 344 GLY C CA 1
ATOM 10333 C C . GLY C 1 344 ? 61.559 3.874 38.015 1.00 14.33 344 GLY C C 1
ATOM 10334 O O . GLY C 1 344 ? 61.307 2.714 37.583 1.00 14.91 344 GLY C O 1
ATOM 10335 N N . ILE C 1 345 ? 61.532 4.913 37.170 1.00 10.43 345 ILE C N 1
ATOM 10336 C CA . ILE C 1 345 ? 61.256 4.742 35.744 1.00 11.72 345 ILE C CA 1
ATOM 10337 C C . ILE C 1 345 ? 62.342 3.954 35.007 1.00 12.38 345 ILE C C 1
ATOM 10338 O O . ILE C 1 345 ? 62.106 3.140 34.088 1.00 13.19 345 ILE C O 1
ATOM 10343 N N . ALA C 1 346 ? 63.633 4.160 35.360 1.00 14.27 346 ALA C N 1
ATOM 10344 C CA . ALA C 1 346 ? 64.675 3.450 34.612 1.00 13.18 346 ALA C CA 1
ATOM 10345 C C . ALA C 1 346 ? 64.700 1.941 34.923 1.00 8.53 346 ALA C C 1
ATOM 10346 O O . ALA C 1 346 ? 64.916 1.142 33.969 1.00 12.81 346 ALA C O 1
ATOM 10348 N N . CYS C 1 347 ? 64.491 1.576 36.174 1.00 10.88 347 CYS C N 1
ATOM 10349 C CA . CYS C 1 347 ? 64.566 0.121 36.460 1.00 9.79 347 CYS C CA 1
ATOM 10350 C C . CYS C 1 347 ? 63.366 -0.550 35.777 1.00 17.42 347 CYS C C 1
ATOM 10351 O O . CYS C 1 347 ? 63.426 -1.751 35.499 1.00 14.31 347 CYS C O 1
ATOM 10354 N N . SER C 1 348 ? 62.289 0.169 35.481 1.00 12.60 348 SER C N 1
ATOM 10355 C CA . SER C 1 348 ? 61.119 -0.282 34.730 1.00 13.19 348 SER C CA 1
ATOM 10356 C C . SER C 1 348 ? 61.380 -0.426 33.246 1.00 15.98 348 SER C C 1
ATOM 10357 O O . SER C 1 348 ? 61.111 -1.450 32.575 1.00 16.14 348 SER C O 1
ATOM 10360 N N . ALA C 1 349 ? 61.932 0.585 32.580 1.00 10.41 349 ALA C N 1
ATOM 10361 C CA . ALA C 1 349 ? 62.256 0.573 31.185 1.00 10.37 349 ALA C CA 1
ATOM 10362 C C . ALA C 1 349 ? 63.295 -0.494 30.792 1.00 10.52 349 ALA C C 1
ATOM 10363 O O . ALA C 1 349 ? 63.326 -0.954 29.655 1.00 13.60 349 ALA C O 1
ATOM 10365 N N . GLU C 1 350 ? 64.178 -0.847 31.724 1.00 13.79 350 GLU C N 1
ATOM 10366 C CA . GLU C 1 350 ? 65.217 -1.830 31.460 1.00 15.52 350 GLU C CA 1
ATOM 10367 C C . GLU C 1 350 ? 64.778 -3.216 31.917 1.00 16.33 350 GLU C C 1
ATOM 10368 O O . GLU C 1 350 ? 65.638 -4.112 32.034 1.00 16.63 350 GLU C O 1
ATOM 10374 N N . GLY C 1 351 ? 63.476 -3.382 32.159 1.00 15.21 351 GLY C N 1
ATOM 10375 C CA . GLY C 1 351 ? 62.916 -4.672 32.621 1.00 12.78 351 GLY C CA 1
ATOM 10376 C C . GLY C 1 351 ? 62.894 -5.736 31.520 1.00 13.58 351 GLY C C 1
ATOM 10377 O O . GLY C 1 351 ? 63.245 -5.490 30.361 1.00 14.25 351 GLY C O 1
ATOM 10378 N N . TYR C 1 352 ? 62.461 -6.962 31.882 1.00 13.63 352 TYR C N 1
ATOM 10379 C CA . TYR C 1 352 ? 62.541 -8.143 31.012 1.00 14.00 352 TYR C CA 1
ATOM 10380 C C . TYR C 1 352 ? 61.602 -9.246 31.474 1.00 9.96 352 TYR C C 1
ATOM 10381 O O . TYR C 1 352 ? 61.231 -9.275 32.657 1.00 11.95 352 TYR C O 1
ATOM 10390 N N . PRO C 1 353 ? 61.268 -10.192 30.600 1.00 14.28 353 PRO C N 1
ATOM 10391 C CA . PRO C 1 353 ? 60.371 -11.290 31.033 1.00 11.68 353 PRO C CA 1
ATOM 10392 C C . PRO C 1 353 ? 61.096 -12.360 31.834 1.00 12.79 353 PRO C C 1
ATOM 10393 O O . PRO C 1 353 ? 62.265 -12.672 31.560 1.00 14.65 353 PRO C O 1
ATOM 10397 N N . THR C 1 354 ? 60.433 -12.951 32.807 1.00 12.99 354 THR C N 1
ATOM 10398 C CA . THR C 1 354 ? 60.926 -14.113 33.529 1.00 12.49 354 THR C CA 1
ATOM 10399 C C . THR C 1 354 ? 60.609 -15.373 32.697 1.00 15.25 354 THR C C 1
ATOM 10400 O O . THR C 1 354 ? 59.872 -15.291 31.699 1.00 14.88 354 THR C O 1
ATOM 10404 N N . ALA C 1 355 ? 61.102 -16.534 33.134 1.00 16.22 355 ALA C N 1
ATOM 10405 C CA . ALA C 1 355 ? 60.699 -17.799 32.505 1.00 16.95 355 ALA C CA 1
ATOM 10406 C C . ALA C 1 355 ? 59.176 -17.990 32.488 1.00 14.63 355 ALA C C 1
ATOM 10407 O O . ALA C 1 355 ? 58.653 -18.511 31.497 1.00 17.32 355 ALA C O 1
ATOM 10409 N N . ALA C 1 356 ? 58.498 -17.600 33.549 1.00 14.53 356 ALA C N 1
ATOM 10410 C CA . ALA C 1 356 ? 57.025 -17.661 33.632 1.00 13.81 356 ALA C CA 1
ATOM 10411 C C . ALA C 1 356 ? 56.321 -16.681 32.702 1.00 16.48 356 ALA C C 1
ATOM 10412 O O . ALA C 1 356 ? 55.116 -16.817 32.465 1.00 16.22 356 ALA C O 1
ATOM 10414 N N . GLY C 1 357 ? 56.999 -15.641 32.200 1.00 13.19 357 GLY C N 1
ATOM 10415 C CA . GLY C 1 357 ? 56.445 -14.785 31.155 1.00 14.64 357 GLY C CA 1
ATOM 10416 C C . GLY C 1 357 ? 56.006 -13.404 31.636 1.00 13.11 357 GLY C C 1
ATOM 10417 O O . GLY C 1 357 ? 55.828 -12.551 30.776 1.00 15.05 357 GLY C O 1
ATOM 10418 N N . ASN C 1 358 ? 55.841 -13.192 32.934 1.00 14.46 358 ASN C N 1
ATOM 10419 C CA . ASN C 1 358 ? 55.534 -11.830 33.424 1.00 13.32 358 ASN C CA 1
ATOM 10420 C C . ASN C 1 358 ? 56.839 -11.032 33.479 1.00 18.07 358 ASN C C 1
ATOM 10421 O O . ASN C 1 358 ? 57.929 -11.594 33.491 1.00 13.28 358 ASN C O 1
ATOM 10426 N N . TYR C 1 359 ? 56.717 -9.691 33.491 1.00 13.57 359 TYR C N 1
ATOM 10427 C CA . TYR C 1 359 ? 57.927 -8.863 33.469 1.00 12.09 359 TYR C CA 1
ATOM 10428 C C . TYR C 1 359 ? 58.402 -8.448 34.850 1.00 10.16 359 TYR C C 1
ATOM 10429 O O . TYR C 1 359 ? 57.657 -8.210 35.816 1.00 13.50 359 TYR C O 1
ATOM 10438 N N . GLN C 1 360 ? 59.730 -8.360 34.966 1.00 10.27 360 GLN C N 1
ATOM 10439 C CA . GLN C 1 360 ? 60.459 -7.974 36.173 1.00 14.84 360 GLN C CA 1
ATOM 10440 C C . GLN C 1 360 ? 61.435 -6.790 35.913 1.00 7.64 360 GLN C C 1
ATOM 10441 O O . GLN C 1 360 ? 61.894 -6.605 34.782 1.00 10.47 360 GLN C O 1
ATOM 10447 N N . ILE C 1 361 ? 61.696 -6.014 36.960 1.00 10.51 361 ILE C N 1
ATOM 10448 C CA . ILE C 1 361 ? 62.595 -4.857 36.811 1.00 12.40 361 ILE C CA 1
ATOM 10449 C C . ILE C 1 361 ? 64.059 -5.259 36.735 1.00 14.57 361 ILE C C 1
ATOM 10450 O O . ILE C 1 361 ? 64.408 -6.398 37.107 1.00 13.19 361 ILE C O 1
ATOM 10455 N N . ASP C 1 362 ? 64.885 -4.311 36.271 1.00 12.83 362 ASP C N 1
ATOM 10456 C CA . ASP C 1 362 ? 66.357 -4.455 36.399 1.00 11.71 362 ASP C CA 1
ATOM 10457 C C . ASP C 1 362 ? 66.708 -4.394 37.861 1.00 13.61 362 ASP C C 1
ATOM 10458 O O . ASP C 1 362 ? 66.455 -3.375 38.554 1.00 15.40 362 ASP C O 1
ATOM 10463 N N . LEU C 1 363 ? 67.291 -5.436 38.488 1.00 11.57 363 LEU C N 1
ATOM 10464 C CA . LEU C 1 363 ? 67.445 -5.483 39.927 1.00 10.83 363 LEU C CA 1
ATOM 10465 C C . LEU C 1 363 ? 68.524 -4.494 40.442 1.00 11.11 363 LEU C C 1
ATOM 10466 O O . LEU C 1 363 ? 68.375 -4.042 41.574 1.00 12.16 363 LEU C O 1
ATOM 10471 N N . LEU C 1 364 ? 69.558 -4.260 39.647 1.00 13.10 364 LEU C N 1
ATOM 10472 C CA . LEU C 1 364 ? 70.616 -3.318 40.073 1.00 14.18 364 LEU C CA 1
ATOM 10473 C C . LEU C 1 364 ? 70.012 -1.910 40.169 1.00 9.49 364 LEU C C 1
ATOM 10474 O O . LEU C 1 364 ? 70.233 -1.206 41.168 1.00 11.38 364 LEU C O 1
ATOM 10479 N N . LEU C 1 365 ? 69.268 -1.560 39.124 1.00 11.19 365 LEU C N 1
ATOM 10480 C CA . LEU C 1 365 ? 68.717 -0.180 39.101 1.00 12.15 365 LEU C CA 1
ATOM 10481 C C . LEU C 1 365 ? 67.655 -0.047 40.169 1.00 14.98 365 LEU C C 1
ATOM 10482 O O . LEU C 1 365 ? 67.514 1.011 40.795 1.00 12.11 365 LEU C O 1
ATOM 10487 N N . ALA C 1 366 ? 66.853 -1.079 40.492 1.00 10.20 366 ALA C N 1
ATOM 10488 C CA . ALA C 1 366 ? 65.940 -0.983 41.625 1.00 13.05 366 ALA C CA 1
ATOM 10489 C C . ALA C 1 366 ? 66.661 -0.812 42.945 1.00 12.44 366 ALA C C 1
ATOM 10490 O O . ALA C 1 366 ? 66.185 -0.125 43.873 1.00 11.63 366 ALA C O 1
ATOM 10492 N N . ASN C 1 367 ? 67.845 -1.469 43.098 1.00 9.75 367 ASN C N 1
ATOM 10493 C CA . ASN C 1 367 ? 68.630 -1.325 44.311 1.00 9.92 367 ASN C CA 1
ATOM 10494 C C . ASN C 1 367 ? 69.174 0.121 44.424 1.00 9.58 367 ASN C C 1
ATOM 10495 O O . ASN C 1 367 ? 69.230 0.592 45.572 1.00 11.73 367 ASN C O 1
ATOM 10500 N N . VAL C 1 368 ? 69.530 0.692 43.276 1.00 10.31 368 VAL C N 1
ATOM 10501 C CA . VAL C 1 368 ? 69.998 2.097 43.288 1.00 10.87 368 VAL C CA 1
ATOM 10502 C C . VAL C 1 368 ? 68.864 3.043 43.653 1.00 11.01 368 VAL C C 1
ATOM 10503 O O . VAL C 1 368 ? 69.073 3.951 44.478 1.00 12.23 368 VAL C O 1
ATOM 10507 N N . CYS C 1 369 ? 67.649 2.848 43.120 1.00 8.53 369 CYS C N 1
ATOM 10508 C CA . CYS C 1 369 ? 66.458 3.596 43.532 1.00 11.80 369 CYS C CA 1
ATOM 10509 C C . CYS C 1 369 ? 66.278 3.532 45.033 1.00 12.30 369 CYS C C 1
ATOM 10510 O O . CYS C 1 369 ? 66.235 4.545 45.774 1.00 11.05 369 CYS C O 1
ATOM 10513 N N . LYS C 1 370 ? 66.181 2.318 45.650 1.00 9.64 370 LYS C N 1
ATOM 10514 C CA . LYS C 1 370 ? 66.020 2.241 47.090 1.00 7.99 370 LYS C CA 1
ATOM 10515 C C . LYS C 1 370 ? 67.161 2.875 47.892 1.00 9.36 370 LYS C C 1
ATOM 10516 O O . LYS C 1 370 ? 66.892 3.470 48.965 1.00 9.45 370 LYS C O 1
ATOM 10522 N N . GLN C 1 371 ? 68.415 2.767 47.424 1.00 9.83 371 GLN C N 1
ATOM 10523 C CA . GLN C 1 371 ? 69.503 3.363 48.219 1.00 12.08 371 GLN C CA 1
ATOM 10524 C C . GLN C 1 371 ? 69.276 4.888 48.278 1.00 9.08 371 GLN C C 1
ATOM 10525 O O . GLN C 1 371 ? 69.478 5.449 49.360 1.00 11.67 371 GLN C O 1
ATOM 10531 N N . ASN C 1 372 ? 68.858 5.484 47.164 1.00 10.19 372 ASN C N 1
ATOM 10532 C CA . ASN C 1 372 ? 68.607 6.949 47.227 1.00 12.90 372 ASN C CA 1
ATOM 10533 C C . ASN C 1 372 ? 67.383 7.293 48.080 1.00 16.16 372 ASN C C 1
ATOM 10534 O O . ASN C 1 372 ? 67.303 8.346 48.730 1.00 11.56 372 ASN C O 1
ATOM 10539 N N . ILE C 1 373 ? 66.359 6.417 48.135 1.00 11.85 373 ILE C N 1
ATOM 10540 C CA . ILE C 1 373 ? 65.192 6.561 49.018 1.00 10.68 373 ILE C CA 1
ATOM 10541 C C . ILE C 1 373 ? 65.601 6.602 50.481 1.00 11.08 373 ILE C C 1
ATOM 10542 O O . ILE C 1 373 ? 64.922 7.209 51.345 1.00 10.79 373 ILE C O 1
ATOM 10547 N N . THR C 1 374 ? 66.734 5.966 50.882 1.00 7.78 374 THR C N 1
ATOM 10548 C CA . THR C 1 374 ? 67.120 5.967 52.288 1.00 7.92 374 THR C CA 1
ATOM 10549 C C . THR C 1 374 ? 67.727 7.334 52.699 1.00 8.31 374 THR C C 1
ATOM 10550 O O . THR C 1 374 ? 67.915 7.561 53.893 1.00 10.81 374 THR C O 1
ATOM 10554 N N . ARG C 1 375 ? 68.015 8.145 51.687 1.00 11.84 375 ARG C N 1
ATOM 10555 C CA . ARG C 1 375 ? 68.706 9.439 51.898 1.00 11.37 375 ARG C CA 1
ATOM 10556 C C . ARG C 1 375 ? 67.812 10.657 51.595 1.00 8.90 375 ARG C C 1
ATOM 10557 O O . ARG C 1 375 ? 67.724 11.524 52.468 1.00 12.35 375 ARG C O 1
ATOM 10565 N N . PHE C 1 376 ? 67.217 10.734 50.427 1.00 10.27 376 PHE C N 1
ATOM 10566 C CA . PHE C 1 376 ? 66.651 12.008 49.924 1.00 11.05 376 PHE C CA 1
ATOM 10567 C C . PHE C 1 376 ? 65.376 12.394 50.653 1.00 12.38 376 PHE C C 1
ATOM 10568 O O . PHE C 1 376 ? 65.216 13.610 50.954 1.00 11.05 376 PHE C O 1
ATOM 10576 N N . PRO C 1 377 ? 64.413 11.553 51.007 1.00 11.77 377 PRO C N 1
ATOM 10577 C CA . PRO C 1 377 ? 63.267 12.023 51.827 1.00 10.25 377 PRO C CA 1
ATOM 10578 C C . PRO C 1 377 ? 63.664 12.739 53.105 1.00 14.13 377 PRO C C 1
ATOM 10579 O O . PRO C 1 377 ? 63.016 13.728 53.500 1.00 12.42 377 PRO C O 1
ATOM 10583 N N . TYR C 1 378 ? 64.723 12.295 53.822 1.00 10.84 378 TYR C N 1
ATOM 10584 C CA . TYR C 1 378 ? 65.189 12.928 55.040 1.00 8.60 378 TYR C CA 1
ATOM 10585 C C . TYR C 1 378 ? 65.683 14.370 54.722 1.00 10.23 378 TYR C C 1
ATOM 10586 O O . TYR C 1 378 ? 65.476 15.241 55.592 1.00 12.87 378 TYR C O 1
ATOM 10595 N N . GLU C 1 379 ? 66.322 14.567 53.577 1.00 11.45 379 GLU C N 1
ATOM 10596 C CA . GLU C 1 379 ? 66.806 15.923 53.253 1.00 13.95 379 GLU C CA 1
ATOM 10597 C C . GLU C 1 379 ? 65.637 16.804 52.783 1.00 14.30 379 GLU C C 1
ATOM 10598 O O . GLU C 1 379 ? 65.587 17.993 53.103 1.00 11.27 379 GLU C O 1
ATOM 10604 N N . ILE C 1 380 ? 64.666 16.272 52.045 1.00 12.28 380 ILE C N 1
ATOM 10605 C CA . ILE C 1 380 ? 63.456 17.027 51.647 1.00 10.45 380 ILE C CA 1
ATOM 10606 C C . ILE C 1 380 ? 62.715 17.527 52.876 1.00 15.42 380 ILE C C 1
ATOM 10607 O O . ILE C 1 380 ? 62.271 18.699 52.922 1.00 13.24 380 ILE C O 1
ATOM 10612 N N . VAL C 1 381 ? 62.561 16.709 53.928 1.00 11.68 381 VAL C N 1
ATOM 10613 C CA . VAL C 1 381 ? 61.929 17.129 55.178 1.00 9.74 381 VAL C CA 1
ATOM 10614 C C . VAL C 1 381 ? 62.729 18.214 55.870 1.00 13.80 381 VAL C C 1
ATOM 10615 O O . VAL C 1 381 ? 62.142 19.165 56.418 1.00 12.44 381 VAL C O 1
ATOM 10619 N N . ARG C 1 382 ? 64.065 18.096 55.904 1.00 11.91 382 ARG C N 1
ATOM 10620 C CA . ARG C 1 382 ? 64.872 19.103 56.603 1.00 11.43 382 ARG C CA 1
ATOM 10621 C C . ARG C 1 382 ? 64.686 20.486 55.943 1.00 10.63 382 ARG C C 1
ATOM 10622 O O . ARG C 1 382 ? 64.519 21.472 56.703 1.00 11.44 382 ARG C O 1
ATOM 10630 N N . LEU C 1 383 ? 64.703 20.529 54.611 1.00 11.57 383 LEU C N 1
ATOM 10631 C CA . LEU C 1 383 ? 64.539 21.813 53.895 1.00 8.63 383 LEU C CA 1
ATOM 10632 C C . LEU C 1 383 ? 63.115 22.345 54.090 1.00 13.76 383 LEU C C 1
ATOM 10633 O O . LEU C 1 383 ? 62.902 23.557 54.282 1.00 11.43 383 LEU C O 1
ATOM 10638 N N . ALA C 1 384 ? 62.108 21.469 54.075 1.00 12.23 384 ALA C N 1
ATOM 10639 C CA . ALA C 1 384 ? 60.751 21.896 54.444 1.00 13.63 384 ALA C CA 1
ATOM 10640 C C . ALA C 1 384 ? 60.684 22.500 55.825 1.00 11.88 384 ALA C C 1
ATOM 10641 O O . ALA C 1 384 ? 59.976 23.518 56.012 1.00 14.40 384 ALA C O 1
ATOM 10643 N N . GLU C 1 385 ? 61.343 21.972 56.850 1.00 7.63 385 GLU C N 1
ATOM 10644 C CA . GLU C 1 385 ? 61.308 22.550 58.193 1.00 8.95 385 GLU C CA 1
ATOM 10645 C C . GLU C 1 385 ? 61.936 23.963 58.199 1.00 16.05 385 GLU C C 1
ATOM 10646 O O . GLU C 1 385 ? 61.422 24.853 58.880 1.00 11.40 385 GLU C O 1
ATOM 10652 N N . ASP C 1 386 ? 63.024 24.154 57.477 1.00 12.24 386 ASP C N 1
ATOM 10653 C CA . ASP C 1 386 ? 63.655 25.471 57.294 1.00 15.13 386 ASP C CA 1
ATOM 10654 C C . ASP C 1 386 ? 62.607 26.475 56.766 1.00 14.07 386 ASP C C 1
ATOM 10655 O O . ASP C 1 386 ? 62.333 27.522 57.379 1.00 12.56 386 ASP C O 1
ATOM 10660 N N . ILE C 1 387 ? 61.995 26.169 55.642 1.00 10.25 387 ILE C N 1
ATOM 10661 C CA . ILE C 1 387 ? 61.021 27.089 55.000 1.00 11.72 387 ILE C CA 1
ATOM 10662 C C . ILE C 1 387 ? 59.819 27.374 55.881 1.00 16.20 387 ILE C C 1
ATOM 10663 O O . ILE C 1 387 ? 59.273 28.502 55.905 1.00 15.46 387 ILE C O 1
ATOM 10668 N N . ALA C 1 388 ? 59.334 26.417 56.682 1.00 11.87 388 ALA C N 1
ATOM 10669 C CA . ALA C 1 388 ? 58.101 26.624 57.438 1.00 12.23 388 ALA C CA 1
ATOM 10670 C C . ALA C 1 388 ? 58.250 27.592 58.610 1.00 14.27 388 ALA C C 1
ATOM 10671 O O . ALA C 1 388 ? 57.345 28.394 58.894 1.00 14.38 388 ALA C O 1
ATOM 10673 N N . GLY C 1 389 ? 59.384 27.515 59.313 1.00 14.41 389 GLY C N 1
ATOM 10674 C CA . GLY C 1 389 ? 59.574 28.274 60.532 1.00 11.91 389 GLY C CA 1
ATOM 10675 C C . GLY C 1 389 ? 59.250 27.510 61.789 1.00 13.42 389 GLY C C 1
ATOM 10676 O O . GLY C 1 389 ? 58.724 26.387 61.753 1.00 15.36 389 GLY C O 1
ATOM 10677 N N . GLY C 1 390 ? 59.538 28.092 62.953 1.00 10.39 390 GLY C N 1
ATOM 10678 C CA . GLY C 1 390 ? 59.434 27.458 64.244 1.00 12.41 390 GLY C CA 1
ATOM 10679 C C . GLY C 1 390 ? 58.009 27.151 64.659 1.00 19.41 390 GLY C C 1
ATOM 10680 O O . GLY C 1 390 ? 57.776 26.234 65.459 1.00 15.15 390 GLY C O 1
ATOM 10681 N N . LEU C 1 391 ? 57.024 27.885 64.132 1.00 14.29 391 LEU C N 1
ATOM 10682 C CA . LEU C 1 391 ? 55.635 27.655 64.598 1.00 16.03 391 LEU C CA 1
ATOM 10683 C C . LEU C 1 391 ? 55.125 26.239 64.280 1.00 14.89 391 LEU C C 1
ATOM 10684 O O . LEU C 1 391 ? 54.208 25.770 64.977 1.00 14.40 391 LEU C O 1
ATOM 10689 N N . MET C 1 392 ? 55.693 25.578 63.263 1.00 12.86 392 MET C N 1
ATOM 10690 C CA . MET C 1 392 ? 55.172 24.224 62.964 1.00 19.10 392 MET C CA 1
ATOM 10691 C C . MET C 1 392 ? 55.324 23.313 64.183 1.00 15.44 392 MET C C 1
ATOM 10692 O O . MET C 1 392 ? 54.530 22.353 64.242 1.00 21.15 392 MET C O 1
ATOM 10697 N N . VAL C 1 393 ? 56.248 23.547 65.115 1.00 11.27 393 VAL C N 1
ATOM 10698 C CA . VAL C 1 393 ? 56.361 22.699 66.286 1.00 13.65 393 VAL C CA 1
ATOM 10699 C C . VAL C 1 393 ? 56.086 23.382 67.614 1.00 19.03 393 VAL C C 1
ATOM 10700 O O . VAL C 1 393 ? 56.295 22.698 68.620 1.00 20.85 393 VAL C O 1
ATOM 10704 N N . THR C 1 394 ? 55.617 24.625 67.695 1.00 14.80 394 THR C N 1
ATOM 10705 C CA . THR C 1 394 ? 55.281 25.282 68.960 1.00 15.54 394 THR C CA 1
ATOM 10706 C C . THR C 1 394 ? 53.845 25.839 68.956 1.00 15.07 394 THR C C 1
ATOM 10707 O O . THR C 1 394 ? 53.452 26.565 69.889 1.00 16.74 394 THR C O 1
ATOM 10711 N N . MET C 1 395 ? 53.059 25.530 67.937 1.00 15.37 395 MET C N 1
ATOM 10712 C CA . MET C 1 395 ? 51.685 26.086 67.825 1.00 12.42 395 MET C CA 1
ATOM 10713 C C . MET C 1 395 ? 50.751 25.621 68.927 1.00 17.05 395 MET C C 1
ATOM 10714 O O . MET C 1 395 ? 50.734 24.434 69.297 1.00 17.18 395 MET C O 1
ATOM 10719 N N . PRO C 1 396 ? 49.910 26.484 69.519 1.00 14.82 396 PRO C N 1
ATOM 10720 C CA . PRO C 1 396 ? 48.838 26.040 70.414 1.00 14.26 396 PRO C CA 1
ATOM 10721 C C . PRO C 1 396 ? 47.826 25.104 69.743 1.00 13.27 396 PRO C C 1
ATOM 10722 O O . PRO C 1 396 ? 47.645 25.105 68.518 1.00 14.88 396 PRO C O 1
ATOM 10726 N N . SER C 1 397 ? 47.139 24.310 70.586 1.00 15.05 397 SER C N 1
ATOM 10727 C CA . SER C 1 397 ? 46.126 23.361 70.141 1.00 14.99 397 SER C CA 1
ATOM 10728 C C . SER C 1 397 ? 44.957 24.002 69.421 1.00 18.67 397 SER C C 1
ATOM 10729 O O . SER C 1 397 ? 44.672 25.189 69.647 1.00 16.49 397 SER C O 1
ATOM 10732 N N . GLU C 1 398 ? 44.284 23.205 68.577 1.00 14.94 398 GLU C N 1
ATOM 10733 C CA . GLU C 1 398 ? 43.109 23.731 67.891 1.00 16.16 398 GLU C CA 1
ATOM 10734 C C . GLU C 1 398 ? 42.044 24.057 68.952 1.00 16.45 398 GLU C C 1
ATOM 10735 O O . GLU C 1 398 ? 41.276 24.975 68.667 1.00 22.33 398 GLU C O 1
ATOM 10741 N N . ALA C 1 399 ? 42.018 23.400 70.102 1.00 17.42 399 ALA C N 1
ATOM 10742 C CA . ALA C 1 399 ? 41.048 23.718 71.151 1.00 15.40 399 ALA C CA 1
ATOM 10743 C C . ALA C 1 399 ? 41.269 25.136 71.661 1.00 19.94 399 ALA C C 1
ATOM 10744 O O . ALA C 1 399 ? 40.318 25.853 71.990 1.00 20.37 399 ALA C O 1
ATOM 10746 N N . ASP C 1 400 ? 42.544 25.540 71.721 1.00 20.19 400 ASP C N 1
ATOM 10747 C CA . ASP C 1 400 ? 42.808 26.931 72.121 1.00 16.78 400 ASP C CA 1
ATOM 10748 C C . ASP C 1 400 ? 42.389 27.885 71.011 1.00 14.10 400 ASP C C 1
ATOM 10749 O O . ASP C 1 400 ? 41.848 28.958 71.320 1.00 16.33 400 ASP C O 1
ATOM 10754 N N . PHE C 1 401 ? 42.601 27.591 69.735 1.00 13.00 401 PHE C N 1
ATOM 10755 C CA . PHE C 1 401 ? 42.255 28.534 68.675 1.00 13.82 401 PHE C CA 1
ATOM 10756 C C . PHE C 1 401 ? 40.736 28.718 68.611 1.00 19.19 401 PHE C C 1
ATOM 10757 O O . PHE C 1 401 ? 40.260 29.732 68.103 1.00 20.43 401 PHE C O 1
ATOM 10765 N N . LYS C 1 402 ? 39.933 27.776 69.101 1.00 20.74 402 LYS C N 1
ATOM 10766 C CA . LYS C 1 402 ? 38.472 28.010 69.033 1.00 19.85 402 LYS C CA 1
ATOM 10767 C C . LYS C 1 402 ? 37.872 28.363 70.384 1.00 15.26 402 LYS C C 1
ATOM 10768 O O . LYS C 1 402 ? 36.660 28.533 70.567 1.00 19.22 402 LYS C O 1
ATOM 10774 N N . SER C 1 403 ? 38.672 28.460 71.431 1.00 16.06 403 SER C N 1
ATOM 10775 C CA . SER C 1 403 ? 38.230 28.659 72.796 1.00 19.00 403 SER C CA 1
ATOM 10776 C C . SER C 1 403 ? 37.615 30.042 73.027 1.00 23.47 403 SER C C 1
ATOM 10777 O O . SER C 1 403 ? 38.187 31.067 72.672 1.00 17.38 403 SER C O 1
ATOM 10780 N N . GLU C 1 404 ? 36.437 30.045 73.645 1.00 19.24 404 GLU C N 1
ATOM 10781 C CA . GLU C 1 404 ? 35.806 31.290 74.083 1.00 21.66 404 GLU C CA 1
ATOM 10782 C C . GLU C 1 404 ? 36.113 31.672 75.510 1.00 23.47 404 GLU C C 1
ATOM 10783 O O . GLU C 1 404 ? 35.465 32.545 76.101 1.00 21.83 404 GLU C O 1
ATOM 10789 N N . THR C 1 405 ? 37.066 31.064 76.199 1.00 16.12 405 THR C N 1
ATOM 10790 C CA . THR C 1 405 ? 37.472 31.448 77.522 1.00 14.69 405 THR C CA 1
ATOM 10791 C C . THR C 1 405 ? 38.073 32.861 77.560 1.00 22.07 405 THR C C 1
ATOM 10792 O O . THR C 1 405 ? 39.042 33.140 76.832 1.00 16.89 405 THR C O 1
ATOM 10796 N N . VAL C 1 406 ? 37.541 33.733 78.414 1.00 20.54 406 VAL C N 1
ATOM 10797 C CA . VAL C 1 406 ? 37.974 35.139 78.468 1.00 22.85 406 VAL C CA 1
ATOM 10798 C C . VAL C 1 406 ? 39.261 35.318 79.250 1.00 18.65 406 VAL C C 1
ATOM 10799 O O . VAL C 1 406 ? 39.367 34.916 80.416 1.00 17.83 406 VAL C O 1
ATOM 10803 N N . VAL C 1 407 ? 40.300 35.914 78.618 1.00 20.84 407 VAL C N 1
ATOM 10804 C CA . VAL C 1 407 ? 41.571 36.148 79.275 1.00 15.57 407 VAL C CA 1
ATOM 10805 C C . VAL C 1 407 ? 42.120 37.582 79.134 1.00 15.55 407 VAL C C 1
ATOM 10806 O O . VAL C 1 407 ? 43.065 37.917 79.872 1.00 18.24 407 VAL C O 1
ATOM 10810 N N . GLY C 1 408 ? 41.602 38.391 78.216 1.00 19.35 408 GLY C N 1
ATOM 10811 C CA . GLY C 1 408 ? 42.057 39.765 77.994 1.00 21.79 408 GLY C CA 1
ATOM 10812 C C . GLY C 1 408 ? 41.377 40.799 78.890 1.00 26.41 408 GLY C C 1
ATOM 10813 O O . GLY C 1 408 ? 40.229 40.606 79.309 1.00 21.94 408 GLY C O 1
ATOM 10814 N N . ARG C 1 409 ? 42.052 41.907 79.206 1.00 24.64 409 ARG C N 1
ATOM 10815 C CA . ARG C 1 409 ? 41.521 42.993 80.039 1.00 25.27 409 ARG C CA 1
ATOM 10816 C C . ARG C 1 409 ? 40.221 43.549 79.480 1.00 27.42 409 ARG C C 1
ATOM 10817 O O . ARG C 1 409 ? 39.322 43.977 80.208 1.00 35.43 409 ARG C O 1
ATOM 10825 N N . ASP C 1 410 ? 40.075 43.557 78.163 1.00 27.90 410 ASP C N 1
ATOM 10826 C CA . ASP C 1 410 ? 38.851 44.015 77.521 1.00 28.79 410 ASP C CA 1
ATOM 10827 C C . ASP C 1 410 ? 38.006 42.879 76.947 1.00 28.10 410 ASP C C 1
ATOM 10828 O O . ASP C 1 410 ? 37.381 43.025 75.896 1.00 26.01 410 ASP C O 1
ATOM 10833 N N . GLY C 1 411 ? 37.945 41.720 77.597 1.00 27.11 411 GLY C N 1
ATOM 10834 C CA . GLY C 1 411 ? 37.080 40.652 77.120 1.00 23.21 411 GLY C CA 1
ATOM 10835 C C . GLY C 1 411 ? 37.643 39.804 76.006 1.00 23.78 411 GLY C C 1
ATOM 10836 O O . GLY C 1 411 ? 36.934 38.990 75.411 1.00 25.12 411 GLY C O 1
ATOM 10837 N N . GLU C 1 412 ? 38.918 39.907 75.617 1.00 20.47 412 GLU C N 1
ATOM 10838 C CA . GLU C 1 412 ? 39.374 39.073 74.497 1.00 19.25 412 GLU C CA 1
ATOM 10839 C C . GLU C 1 412 ? 39.511 37.611 74.956 1.00 12.65 412 GLU C C 1
ATOM 10840 O O . GLU C 1 412 ? 39.814 37.384 76.125 1.00 16.96 412 GLU C O 1
ATOM 10846 N N . THR C 1 413 ? 39.282 36.705 74.012 1.00 16.89 413 THR C N 1
ATOM 10847 C CA . THR C 1 413 ? 39.351 35.281 74.354 1.00 24.69 413 THR C CA 1
ATOM 10848 C C . THR C 1 413 ? 40.707 34.680 73.949 1.00 17.45 413 THR C C 1
ATOM 10849 O O . THR C 1 413 ? 41.447 35.245 73.164 1.00 16.69 413 THR C O 1
ATOM 10853 N N . ILE C 1 414 ? 41.006 33.506 74.500 1.00 18.88 414 ILE C N 1
ATOM 10854 C CA . ILE C 1 414 ? 42.168 32.723 74.058 1.00 16.48 414 ILE C CA 1
ATOM 10855 C C . ILE C 1 414 ? 42.148 32.613 72.550 1.00 16.37 414 ILE C C 1
ATOM 10856 O O . ILE C 1 414 ? 43.126 32.885 71.859 1.00 17.44 414 ILE C O 1
ATOM 10861 N N . GLY C 1 415 ? 41.022 32.210 71.954 1.00 16.72 415 GLY C N 1
ATOM 10862 C CA . GLY C 1 415 ? 40.889 32.049 70.515 1.00 15.51 415 GLY C CA 1
ATOM 10863 C C . GLY C 1 415 ? 41.122 33.367 69.781 1.00 20.67 415 GLY C C 1
ATOM 10864 O O . GLY C 1 415 ? 41.710 33.374 68.706 1.00 18.57 415 GLY C O 1
ATOM 10865 N N . ASP C 1 416 ? 40.654 34.478 70.366 1.00 17.26 416 ASP C N 1
ATOM 10866 C CA . ASP C 1 416 ? 40.869 35.797 69.774 1.00 21.81 416 ASP C CA 1
ATOM 10867 C C . ASP C 1 416 ? 42.373 36.083 69.665 1.00 13.65 416 ASP C C 1
ATOM 10868 O O . ASP C 1 416 ? 42.868 36.436 68.591 1.00 14.92 416 ASP C O 1
ATOM 10873 N N . PHE C 1 417 ? 43.062 35.891 70.791 1.00 14.49 417 PHE C N 1
ATOM 10874 C CA . PHE C 1 417 ? 44.518 36.137 70.790 1.00 15.44 417 PHE C CA 1
ATOM 10875 C C . PHE C 1 417 ? 45.268 35.184 69.843 1.00 15.27 417 PHE C C 1
ATOM 10876 O O . PHE C 1 417 ? 46.282 35.574 69.242 1.00 15.22 417 PHE C O 1
ATOM 10884 N N . CYS C 1 418 ? 44.842 33.928 69.692 1.00 16.79 418 CYS C N 1
ATOM 10885 C CA . CYS C 1 418 ? 45.602 33.013 68.817 1.00 17.79 418 CYS C CA 1
ATOM 10886 C C . CYS C 1 418 ? 45.407 33.393 67.366 1.00 13.71 418 CYS C C 1
ATOM 10887 O O . CYS C 1 418 ? 46.355 33.442 66.567 1.00 17.31 418 CYS C O 1
ATOM 10890 N N . ASN C 1 419 ? 44.155 33.688 66.969 1.00 12.62 419 ASN C N 1
ATOM 10891 C CA . ASN C 1 419 ? 43.897 34.141 65.616 1.00 14.58 419 ASN C CA 1
ATOM 10892 C C . ASN C 1 419 ? 44.576 35.486 65.322 1.00 13.16 419 ASN C C 1
ATOM 10893 O O . ASN C 1 419 ? 44.943 35.719 64.172 1.00 16.46 419 ASN C O 1
ATOM 10898 N N . LYS C 1 420 ? 44.782 36.338 66.307 1.00 13.14 420 LYS C N 1
ATOM 10899 C CA . LYS C 1 420 ? 45.421 37.643 66.073 1.00 13.52 420 LYS C CA 1
ATOM 10900 C C . LYS C 1 420 ? 46.929 37.471 65.886 1.00 14.21 420 LYS C C 1
ATOM 10901 O O . LYS C 1 420 ? 47.505 37.896 64.885 1.00 16.38 420 LYS C O 1
ATOM 10907 N N . PHE C 1 421 ? 47.572 36.828 66.861 1.00 17.24 421 PHE C N 1
ATOM 10908 C CA . PHE C 1 421 ? 49.035 36.840 66.925 1.00 11.41 421 PHE C CA 1
ATOM 10909 C C . PHE C 1 421 ? 49.670 35.956 65.849 1.00 13.49 421 PHE C C 1
ATOM 10910 O O . PHE C 1 421 ? 50.816 36.231 65.460 1.00 13.99 421 PHE C O 1
ATOM 10918 N N . PHE C 1 422 ? 48.978 34.957 65.313 1.00 14.01 422 PHE C N 1
ATOM 10919 C CA . PHE C 1 422 ? 49.596 34.090 64.283 1.00 13.86 422 PHE C CA 1
ATOM 10920 C C . PHE C 1 422 ? 49.128 34.383 62.887 1.00 12.93 422 PHE C C 1
ATOM 10921 O O . PHE C 1 422 ? 49.286 33.620 61.919 1.00 14.26 422 PHE C O 1
ATOM 10929 N N . ALA C 1 423 ? 48.531 35.568 62.652 1.00 17.19 423 ALA C N 1
ATOM 10930 C CA . ALA C 1 423 ? 48.306 36.098 61.324 1.00 15.88 423 ALA C CA 1
ATOM 10931 C C . ALA C 1 423 ? 49.623 36.395 60.594 1.00 11.33 423 ALA C C 1
ATOM 10932 O O . ALA C 1 423 ? 50.643 36.579 61.266 1.00 16.92 423 ALA C O 1
ATOM 10934 N N . ALA C 1 424 ? 49.567 36.437 59.278 1.00 11.72 424 ALA C N 1
ATOM 10935 C CA . ALA C 1 424 ? 50.697 36.736 58.427 1.00 12.16 424 ALA C CA 1
ATOM 10936 C C . ALA C 1 424 ? 50.236 37.408 57.138 1.00 16.98 424 ALA C C 1
ATOM 10937 O O . ALA C 1 424 ? 49.612 38.487 57.262 1.00 17.30 424 ALA C O 1
ATOM 10939 N N . ALA C 1 425 ? 50.530 36.901 55.946 1.00 13.12 425 ALA C N 1
ATOM 10940 C CA . ALA C 1 425 ? 50.186 37.565 54.693 1.00 14.59 425 ALA C CA 1
ATOM 10941 C C . ALA C 1 425 ? 48.681 37.570 54.401 1.00 14.99 425 ALA C C 1
ATOM 10942 O O . ALA C 1 425 ? 47.981 36.655 54.871 1.00 15.51 425 ALA C O 1
ATOM 10944 N N . PRO C 1 426 ? 48.110 38.516 53.651 1.00 14.32 426 PRO C N 1
ATOM 10945 C CA . PRO C 1 426 ? 46.669 38.467 53.355 1.00 15.10 426 PRO C CA 1
ATOM 10946 C C . PRO C 1 426 ? 46.221 37.283 52.493 1.00 14.05 426 PRO C C 1
ATOM 10947 O O . PRO C 1 426 ? 45.028 36.955 52.422 1.00 18.58 426 PRO C O 1
ATOM 10951 N N . THR C 1 427 ? 47.159 36.623 51.846 1.00 15.06 427 THR C N 1
ATOM 10952 C CA . THR C 1 427 ? 46.932 35.398 51.070 1.00 15.75 427 THR C CA 1
ATOM 10953 C C . THR C 1 427 ? 46.206 34.314 51.862 1.00 13.38 427 THR C C 1
ATOM 10954 O O . THR C 1 427 ? 45.494 33.476 51.280 1.00 16.98 427 THR C O 1
ATOM 10958 N N . CYS C 1 428 ? 46.339 34.275 53.185 1.00 12.81 428 CYS C N 1
ATOM 10959 C CA . CYS C 1 428 ? 45.733 33.235 54.015 1.00 13.93 428 CYS C CA 1
ATOM 10960 C C . CYS C 1 428 ? 44.941 33.788 55.170 1.00 18.40 428 CYS C C 1
ATOM 10961 O O . CYS C 1 428 ? 45.247 34.883 55.644 1.00 20.58 428 CYS C O 1
ATOM 10964 N N . THR C 1 429 ? 43.954 33.048 55.687 1.00 12.19 429 THR C N 1
ATOM 10965 C CA . THR C 1 429 ? 43.453 33.317 57.010 1.00 12.11 429 THR C CA 1
ATOM 10966 C C . THR C 1 429 ? 44.396 32.696 58.038 1.00 15.15 429 THR C C 1
ATOM 10967 O O . THR C 1 429 ? 45.235 31.884 57.607 1.00 15.97 429 THR C O 1
ATOM 10971 N N . THR C 1 430 ? 44.272 33.046 59.306 1.00 13.67 430 THR C N 1
ATOM 10972 C CA . THR C 1 430 ? 45.169 32.404 60.276 1.00 14.11 430 THR C CA 1
ATOM 10973 C C . THR C 1 430 ? 44.953 30.879 60.266 1.00 18.91 430 THR C C 1
ATOM 10974 O O . THR C 1 430 ? 45.940 30.121 60.304 1.00 14.72 430 THR C O 1
ATOM 10978 N N . GLU C 1 431 ? 43.696 30.445 60.211 1.00 14.54 431 GLU C N 1
ATOM 10979 C CA . GLU C 1 431 ? 43.380 29.019 60.196 1.00 19.62 431 GLU C CA 1
ATOM 10980 C C . GLU C 1 431 ? 44.048 28.295 59.028 1.00 13.95 431 GLU C C 1
ATOM 10981 O O . GLU C 1 431 ? 44.569 27.170 59.181 1.00 14.73 431 GLU C O 1
ATOM 10987 N N . GLU C 1 432 ? 44.047 28.877 57.830 1.00 11.98 432 GLU C N 1
ATOM 10988 C CA . GLU C 1 432 ? 44.647 28.279 56.656 1.00 13.38 432 GLU C CA 1
ATOM 10989 C C . GLU C 1 432 ? 46.146 28.067 56.878 1.00 18.11 432 GLU C C 1
ATOM 10990 O O . GLU C 1 432 ? 46.681 26.985 56.563 1.00 15.09 432 GLU C O 1
ATOM 10996 N N . ARG C 1 433 ? 46.775 29.088 57.422 1.00 11.89 433 ARG C N 1
ATOM 10997 C CA . ARG C 1 433 ? 48.211 28.979 57.751 1.00 13.34 433 ARG C CA 1
ATOM 10998 C C . ARG C 1 433 ? 48.448 27.846 58.748 1.00 14.18 433 ARG C C 1
ATOM 10999 O O . ARG C 1 433 ? 49.389 27.052 58.588 1.00 17.18 433 ARG C O 1
ATOM 11007 N N . MET C 1 434 ? 47.653 27.757 59.789 1.00 11.82 434 MET C N 1
ATOM 11008 C CA . MET C 1 434 ? 47.826 26.715 60.799 1.00 11.96 434 MET C CA 1
ATOM 11009 C C . MET C 1 434 ? 47.629 25.332 60.140 1.00 16.95 434 MET C C 1
ATOM 11010 O O . MET C 1 434 ? 48.363 24.392 60.501 1.00 13.13 434 MET C O 1
ATOM 11015 N N . ARG C 1 435 ? 46.681 25.191 59.218 1.00 13.33 435 ARG C N 1
ATOM 11016 C CA . ARG C 1 435 ? 46.426 23.912 58.546 1.00 15.18 435 ARG C CA 1
ATOM 11017 C C . ARG C 1 435 ? 47.673 23.412 57.814 1.00 20.40 435 ARG C C 1
ATOM 11018 O O . ARG C 1 435 ? 48.008 22.211 57.939 1.00 13.42 435 ARG C O 1
ATOM 11026 N N . VAL C 1 436 ? 48.381 24.251 57.043 1.00 12.29 436 VAL C N 1
ATOM 11027 C CA . VAL C 1 436 ? 49.524 23.779 56.255 1.00 11.57 436 VAL C CA 1
ATOM 11028 C C . VAL C 1 436 ? 50.690 23.536 57.214 1.00 13.84 436 VAL C C 1
ATOM 11029 O O . VAL C 1 436 ? 51.466 22.587 57.028 1.00 14.23 436 VAL C O 1
ATOM 11033 N N . LEU C 1 437 ? 50.864 24.314 58.274 1.00 13.00 437 LEU C N 1
ATOM 11034 C CA . LEU C 1 437 ? 51.946 24.048 59.222 1.00 14.01 437 LEU C CA 1
ATOM 11035 C C . LEU C 1 437 ? 51.719 22.719 59.963 1.00 14.72 437 LEU C C 1
ATOM 11036 O O . LEU C 1 437 ? 52.699 21.971 60.230 1.00 13.16 437 LEU C O 1
ATOM 11041 N N . ARG C 1 438 ? 50.475 22.398 60.292 1.00 13.01 438 ARG C N 1
ATOM 11042 C CA . ARG C 1 438 ? 50.192 21.092 60.937 1.00 12.74 438 ARG C CA 1
ATOM 11043 C C . ARG C 1 438 ? 50.415 19.948 59.935 1.00 11.30 438 ARG C C 1
ATOM 11044 O O . ARG C 1 438 ? 50.836 18.885 60.410 1.00 12.42 438 ARG C O 1
ATOM 11052 N N . PHE C 1 439 ? 50.172 20.114 58.659 1.00 12.87 439 PHE C N 1
ATOM 11053 C CA . PHE C 1 439 ? 50.450 19.075 57.663 1.00 10.34 439 PHE C CA 1
ATOM 11054 C C . PHE C 1 439 ? 51.959 18.809 57.753 1.00 18.45 439 PHE C C 1
ATOM 11055 O O . PHE C 1 439 ? 52.408 17.657 57.758 1.00 14.83 439 PHE C O 1
ATOM 11063 N N . LEU C 1 440 ? 52.759 19.867 57.779 1.00 12.23 440 LEU C N 1
ATOM 11064 C CA . LEU C 1 440 ? 54.221 19.670 57.832 1.00 13.12 440 LEU C CA 1
ATOM 11065 C C . LEU C 1 440 ? 54.691 19.070 59.147 1.00 14.29 440 LEU C C 1
ATOM 11066 O O . LEU C 1 440 ? 55.541 18.173 59.100 1.00 16.71 440 LEU C O 1
ATOM 11071 N N . GLU C 1 441 ? 54.178 19.508 60.302 1.00 12.29 441 GLU C N 1
ATOM 11072 C CA . GLU C 1 441 ? 54.462 18.864 61.570 1.00 13.67 441 GLU C CA 1
ATOM 11073 C C . GLU C 1 441 ? 54.212 17.347 61.437 1.00 18.16 441 GLU C C 1
ATOM 11074 O O . GLU C 1 441 ? 55.038 16.558 61.916 1.00 14.49 441 GLU C O 1
ATOM 11080 N N . ASN C 1 442 ? 53.095 16.951 60.833 1.00 12.63 442 ASN C N 1
ATOM 11081 C CA . ASN C 1 442 ? 52.691 15.533 60.860 1.00 14.95 442 ASN C CA 1
ATOM 11082 C C . ASN C 1 442 ? 53.610 14.685 59.972 1.00 18.20 442 ASN C C 1
ATOM 11083 O O . ASN C 1 442 ? 53.846 13.526 60.320 1.00 14.69 442 ASN C O 1
ATOM 11088 N N . ILE C 1 443 ? 54.096 15.257 58.874 1.00 12.11 443 ILE C N 1
ATOM 11089 C CA . ILE C 1 443 ? 54.977 14.469 58.007 1.00 11.26 443 ILE C CA 1
ATOM 11090 C C . ILE C 1 443 ? 56.437 14.653 58.388 1.00 11.57 443 ILE C C 1
ATOM 11091 O O . ILE C 1 443 ? 57.227 13.793 58.001 1.00 15.65 443 ILE C O 1
ATOM 11096 N N . CYS C 1 444 ? 56.841 15.688 59.096 1.00 11.02 444 CYS C N 1
ATOM 11097 C CA . CYS C 1 444 ? 58.266 15.868 59.455 1.00 14.36 444 CYS C CA 1
ATOM 11098 C C . CYS C 1 444 ? 58.641 15.207 60.765 1.00 14.41 444 CYS C C 1
ATOM 11099 O O . CYS C 1 444 ? 59.759 14.684 60.955 1.00 16.87 444 CYS C O 1
ATOM 11102 N N . LEU C 1 445 ? 57.726 15.204 61.733 1.00 13.06 445 LEU C N 1
ATOM 11103 C CA . LEU C 1 445 ? 57.849 14.560 63.017 1.00 13.56 445 LEU C CA 1
ATOM 11104 C C . LEU C 1 445 ? 56.707 13.615 63.419 1.00 16.84 445 LEU C C 1
ATOM 11105 O O . LEU C 1 445 ? 56.923 12.778 64.306 1.00 27.91 445 LEU C O 1
ATOM 11110 N N . GLY C 1 446 ? 55.523 13.718 62.877 1.00 15.44 446 GLY C N 1
ATOM 11111 C CA . GLY C 1 446 ? 54.341 13.068 63.430 1.00 14.88 446 GLY C CA 1
ATOM 11112 C C . GLY C 1 446 ? 54.037 11.736 62.760 1.00 19.13 446 GLY C C 1
ATOM 11113 O O . GLY C 1 446 ? 54.937 10.991 62.382 1.00 13.44 446 GLY C O 1
ATOM 11114 N N . ALA C 1 447 ? 52.760 11.450 62.618 1.00 18.39 447 ALA C N 1
ATOM 11115 C CA . ALA C 1 447 ? 52.286 10.130 62.211 1.00 19.63 447 ALA C CA 1
ATOM 11116 C C . ALA C 1 447 ? 52.780 9.775 60.820 1.00 15.53 447 ALA C C 1
ATOM 11117 O O . ALA C 1 447 ? 53.084 8.593 60.591 1.00 18.29 447 ALA C O 1
ATOM 11119 N N . SER C 1 448 ? 52.876 10.733 59.901 1.00 13.42 448 SER C N 1
ATOM 11120 C CA . SER C 1 448 ? 53.291 10.439 58.545 1.00 13.59 448 SER C CA 1
ATOM 11121 C C . SER C 1 448 ? 54.826 10.391 58.410 1.00 10.07 448 SER C C 1
ATOM 11122 O O . SER C 1 448 ? 55.310 9.935 57.362 1.00 11.79 448 SER C O 1
ATOM 11125 N N . ALA C 1 449 ? 55.508 10.861 59.441 1.00 12.32 449 ALA C N 1
ATOM 11126 C CA . ALA C 1 449 ? 56.973 10.783 59.432 1.00 19.42 449 ALA C CA 1
ATOM 11127 C C . ALA C 1 449 ? 57.434 9.318 59.524 1.00 16.13 449 ALA C C 1
ATOM 11128 O O . ALA C 1 449 ? 58.519 8.946 59.048 1.00 14.67 449 ALA C O 1
ATOM 11130 N N . VAL C 1 450 ? 56.604 8.503 60.150 1.00 13.59 450 VAL C N 1
ATOM 11131 C CA . VAL C 1 450 ? 56.881 7.056 60.302 1.00 13.83 450 VAL C CA 1
ATOM 11132 C C . VAL C 1 450 ? 57.075 6.453 58.920 1.00 19.33 450 VAL C C 1
ATOM 11133 O O . VAL C 1 450 ? 58.040 5.730 58.599 1.00 17.66 450 VAL C O 1
ATOM 11137 N N . GLY C 1 451 ? 56.173 6.745 57.981 1.00 12.46 451 GLY C N 1
ATOM 11138 C CA . GLY C 1 451 ? 56.313 6.222 56.617 1.00 16.20 451 GLY C CA 1
ATOM 11139 C C . GLY C 1 451 ? 57.277 7.005 55.739 1.00 19.77 451 GLY C C 1
ATOM 11140 O O . GLY C 1 451 ? 58.167 6.428 55.084 1.00 17.47 451 GLY C O 1
ATOM 11141 N N . TYR C 1 452 ? 57.175 8.339 55.675 1.00 11.94 452 TYR C N 1
ATOM 11142 C CA . TYR C 1 452 ? 58.012 9.104 54.735 1.00 10.03 452 TYR C CA 1
ATOM 11143 C C . TYR C 1 452 ? 59.497 9.074 55.110 1.00 9.29 452 TYR C C 1
ATOM 11144 O O . TYR C 1 452 ? 60.323 9.053 54.178 1.00 14.01 452 TYR C O 1
ATOM 11153 N N . ARG C 1 453 ? 59.806 9.032 56.389 1.00 9.88 453 ARG C N 1
ATOM 11154 C CA . ARG C 1 453 ? 61.195 8.957 56.873 1.00 12.31 453 ARG C CA 1
ATOM 11155 C C . ARG C 1 453 ? 61.570 7.506 57.213 1.00 12.62 453 ARG C C 1
ATOM 11156 O O . ARG C 1 453 ? 62.308 6.890 56.423 1.00 13.97 453 ARG C O 1
ATOM 11164 N N . THR C 1 454 ? 61.073 6.950 58.302 1.00 11.55 454 THR C N 1
ATOM 11165 C CA . THR C 1 454 ? 61.645 5.662 58.753 1.00 13.15 454 THR C CA 1
ATOM 11166 C C . THR C 1 454 ? 61.309 4.506 57.823 1.00 14.36 454 THR C C 1
ATOM 11167 O O . THR C 1 454 ? 62.153 3.616 57.615 1.00 12.73 454 THR C O 1
ATOM 11171 N N . GLU C 1 455 ? 60.121 4.404 57.211 1.00 11.68 455 GLU C N 1
ATOM 11172 C CA . GLU C 1 455 ? 59.919 3.288 56.256 1.00 14.78 455 GLU C CA 1
ATOM 11173 C C . GLU C 1 455 ? 60.783 3.461 55.019 1.00 19.74 455 GLU C C 1
ATOM 11174 O O . GLU C 1 455 ? 61.204 2.498 54.357 1.00 11.64 455 GLU C O 1
ATOM 11180 N N . SER C 1 456 ? 61.086 4.709 54.618 1.00 11.79 456 SER C N 1
ATOM 11181 C CA . SER C 1 456 ? 62.030 4.922 53.526 1.00 10.67 456 SER C CA 1
ATOM 11182 C C . SER C 1 456 ? 63.396 4.324 53.878 1.00 10.03 456 SER C C 1
ATOM 11183 O O . SER C 1 456 ? 64.053 3.784 52.995 1.00 12.65 456 SER C O 1
ATOM 11186 N N . MET C 1 457 ? 63.826 4.450 55.119 1.00 11.49 457 MET C N 1
ATOM 11187 C CA . MET C 1 457 ? 65.079 3.860 55.600 1.00 11.65 457 MET C CA 1
ATOM 11188 C C . MET C 1 457 ? 65.044 2.318 55.564 1.00 13.13 457 MET C C 1
ATOM 11189 O O . MET C 1 457 ? 65.998 1.752 55.036 1.00 12.42 457 MET C O 1
ATOM 11194 N N . HIS C 1 458 ? 63.992 1.708 56.095 1.00 12.58 458 HIS C N 1
ATOM 11195 C CA . HIS C 1 458 ? 64.009 0.251 56.322 1.00 13.09 458 HIS C CA 1
ATOM 11196 C C . HIS C 1 458 ? 63.089 -0.560 55.422 1.00 17.20 458 HIS C C 1
ATOM 11197 O O . HIS C 1 458 ? 63.283 -1.789 55.280 1.00 13.04 458 HIS C O 1
ATOM 11204 N N . GLY C 1 459 ? 62.096 0.047 54.789 1.00 13.96 459 GLY C N 1
ATOM 11205 C CA . GLY C 1 459 ? 61.197 -0.704 53.906 1.00 13.96 459 GLY C CA 1
ATOM 11206 C C . GLY C 1 459 ? 61.938 -1.431 52.785 1.00 20.14 459 GLY C C 1
ATOM 11207 O O . GLY C 1 459 ? 62.800 -0.839 52.123 1.00 17.83 459 GLY C O 1
ATOM 11208 N N . ALA C 1 460 ? 61.596 -2.714 52.601 1.00 15.44 460 ALA C N 1
ATOM 11209 C CA . ALA C 1 460 ? 62.221 -3.623 51.637 1.00 15.91 460 ALA C CA 1
ATOM 11210 C C . ALA C 1 460 ? 63.707 -3.797 51.972 1.00 21.33 460 ALA C C 1
ATOM 11211 O O . ALA C 1 460 ? 64.516 -4.097 51.082 1.00 29.22 460 ALA C O 1
ATOM 11213 N N . GLY C 1 461 ? 64.117 -3.608 53.208 1.00 15.25 461 GLY C N 1
ATOM 11214 C CA . GLY C 1 461 ? 65.495 -3.875 53.607 1.00 13.93 461 GLY C CA 1
ATOM 11215 C C . GLY C 1 461 ? 66.241 -2.604 54.011 1.00 16.54 461 GLY C C 1
ATOM 11216 O O . GLY C 1 461 ? 66.092 -1.571 53.359 1.00 15.52 461 GLY C O 1
ATOM 11217 N N . SER C 1 462 ? 67.026 -2.695 55.074 1.00 16.18 462 SER C N 1
ATOM 11218 C CA . SER C 1 462 ? 67.927 -1.633 55.515 1.00 12.72 462 SER C CA 1
ATOM 11219 C C . SER C 1 462 ? 68.959 -1.307 54.461 1.00 13.85 462 SER C C 1
ATOM 11220 O O . SER C 1 462 ? 69.237 -2.128 53.552 1.00 12.92 462 SER C O 1
ATOM 11223 N N . PRO C 1 463 ? 69.612 -0.135 54.491 1.00 12.17 463 PRO C N 1
ATOM 11224 C CA . PRO C 1 463 ? 70.522 0.212 53.400 1.00 15.73 463 PRO C CA 1
ATOM 11225 C C . PRO C 1 463 ? 71.659 -0.793 53.148 1.00 8.43 463 PRO C C 1
ATOM 11226 O O . PRO C 1 463 ? 71.982 -0.941 51.957 1.00 13.32 463 PRO C O 1
ATOM 11230 N N . GLN C 1 464 ? 72.221 -1.414 54.168 1.00 12.14 464 GLN C N 1
ATOM 11231 C CA . GLN C 1 464 ? 73.315 -2.368 53.943 1.00 13.39 464 GLN C CA 1
ATOM 11232 C C . GLN C 1 464 ? 72.839 -3.532 53.077 1.00 15.68 464 GLN C C 1
ATOM 11233 O O . GLN C 1 464 ? 73.607 -4.089 52.271 1.00 15.29 464 GLN C O 1
ATOM 11239 N N . ALA C 1 465 ? 71.558 -3.891 53.233 1.00 13.86 465 ALA C N 1
ATOM 11240 C CA . ALA C 1 465 ? 71.082 -5.005 52.382 1.00 13.28 465 ALA C CA 1
ATOM 11241 C C . ALA C 1 465 ? 71.224 -4.723 50.912 1.00 16.44 465 ALA C C 1
ATOM 11242 O O . ALA C 1 465 ? 71.560 -5.615 50.091 1.00 17.00 465 ALA C O 1
ATOM 11244 N N . GLN C 1 466 ? 70.964 -3.477 50.436 1.00 16.61 466 GLN C N 1
ATOM 11245 C CA . GLN C 1 466 ? 71.132 -3.187 49.015 1.00 17.07 466 GLN C CA 1
ATOM 11246 C C . GLN C 1 466 ? 72.615 -3.062 48.628 1.00 16.08 466 GLN C C 1
ATOM 11247 O O . GLN C 1 466 ? 72.965 -3.393 47.491 1.00 15.72 466 GLN C O 1
ATOM 11253 N N . ARG C 1 467 ? 73.445 -2.556 49.536 1.00 13.84 467 ARG C N 1
ATOM 11254 C CA . ARG C 1 467 ? 74.858 -2.385 49.260 1.00 14.13 467 ARG C CA 1
ATOM 11255 C C . ARG C 1 467 ? 75.526 -3.740 48.963 1.00 11.72 467 ARG C C 1
ATOM 11256 O O . ARG C 1 467 ? 76.299 -3.810 48.006 1.00 13.51 467 ARG C O 1
ATOM 11264 N N . ILE C 1 468 ? 75.202 -4.754 49.724 1.00 13.57 468 ILE C N 1
ATOM 11265 C CA . ILE C 1 468 ? 75.660 -6.129 49.437 1.00 15.32 468 ILE C CA 1
ATOM 11266 C C . ILE C 1 468 ? 75.327 -6.575 48.023 1.00 15.33 468 ILE C C 1
ATOM 11267 O O . ILE C 1 468 ? 76.199 -7.146 47.321 1.00 17.02 468 ILE C O 1
ATOM 11272 N N . MET C 1 469 ? 74.096 -6.306 47.574 1.00 14.61 469 MET C N 1
ATOM 11273 C CA . MET C 1 469 ? 73.700 -6.776 46.232 1.00 12.67 469 MET C CA 1
ATOM 11274 C C . MET C 1 469 ? 74.277 -5.903 45.142 1.00 14.30 469 MET C C 1
ATOM 11275 O O . MET C 1 469 ? 74.642 -6.354 44.045 1.00 13.81 469 MET C O 1
ATOM 11280 N N . ILE C 1 470 ? 74.411 -4.591 45.412 1.00 13.83 470 ILE C N 1
ATOM 11281 C CA . ILE C 1 470 ? 75.054 -3.722 44.428 1.00 13.22 470 ILE C CA 1
ATOM 11282 C C . ILE C 1 470 ? 76.497 -4.164 44.148 1.00 10.91 470 ILE C C 1
ATOM 11283 O O . ILE C 1 470 ? 76.944 -4.121 42.987 1.00 16.79 470 ILE C O 1
ATOM 11288 N N . ALA C 1 471 ? 77.186 -4.615 45.171 1.00 13.19 471 ALA C N 1
ATOM 11289 C CA . ALA C 1 471 ? 78.540 -5.155 44.926 1.00 18.29 471 ALA C CA 1
ATOM 11290 C C . ALA C 1 471 ? 78.470 -6.367 44.022 1.00 18.48 471 ALA C C 1
ATOM 11291 O O . ALA C 1 471 ? 79.232 -6.549 43.064 1.00 22.02 471 ALA C O 1
ATOM 11293 N N . ARG C 1 472 ? 77.533 -7.280 44.306 1.00 16.09 472 ARG C N 1
ATOM 11294 C CA . ARG C 1 472 ? 77.493 -8.477 43.454 1.00 13.99 472 ARG C CA 1
ATOM 11295 C C . ARG C 1 472 ? 77.068 -8.202 42.035 1.00 19.97 472 ARG C C 1
ATOM 11296 O O . ARG C 1 472 ? 77.481 -8.839 41.055 1.00 21.36 472 ARG C O 1
ATOM 11304 N N . GLN C 1 473 ? 76.137 -7.255 41.853 1.00 15.25 473 GLN C N 1
ATOM 11305 C CA . GLN C 1 473 ? 75.599 -6.955 40.540 1.00 14.19 473 GLN C CA 1
ATOM 11306 C C . GLN C 1 473 ? 76.423 -5.940 39.739 1.00 15.90 473 GLN C C 1
ATOM 11307 O O . GLN C 1 473 ? 76.074 -5.689 38.593 1.00 17.96 473 GLN C O 1
ATOM 11313 N N . GLY C 1 474 ? 77.467 -5.388 40.336 1.00 15.02 474 GLY C N 1
ATOM 11314 C CA . GLY C 1 474 ? 78.220 -4.302 39.778 1.00 18.78 474 GLY C CA 1
ATOM 11315 C C . GLY C 1 474 ? 79.240 -4.640 38.725 1.00 26.60 474 GLY C C 1
ATOM 11316 O O . GLY C 1 474 ? 79.876 -3.730 38.176 1.00 23.38 474 GLY C O 1
ATOM 11317 N N . ASN C 1 475 ? 79.445 -5.909 38.389 1.00 16.48 475 ASN C N 1
ATOM 11318 C CA . ASN C 1 475 ? 80.381 -6.253 37.315 1.00 18.68 475 ASN C CA 1
ATOM 11319 C C . ASN C 1 475 ? 81.773 -5.687 37.547 1.00 15.12 475 ASN C C 1
ATOM 11320 O O . ASN C 1 475 ? 82.424 -5.246 36.593 1.00 20.47 475 ASN C O 1
ATOM 11325 N N . ILE C 1 476 ? 82.206 -5.690 38.805 1.00 19.34 476 ILE C N 1
ATOM 11326 C CA . ILE C 1 476 ? 83.480 -4.985 39.043 1.00 20.86 476 ILE C CA 1
ATOM 11327 C C . ILE C 1 476 ? 84.675 -5.600 38.345 1.00 22.82 476 ILE C C 1
ATOM 11328 O O . ILE C 1 476 ? 85.597 -4.884 37.926 1.00 21.14 476 ILE C O 1
ATOM 11333 N N . ASN C 1 477 ? 84.750 -6.924 38.169 1.00 21.40 477 ASN C N 1
ATOM 11334 C CA . ASN C 1 477 ? 85.934 -7.520 37.539 1.00 24.28 477 ASN C CA 1
ATOM 11335 C C . ASN C 1 477 ? 85.972 -7.193 36.069 1.00 20.39 477 ASN C C 1
ATOM 11336 O O . ASN C 1 477 ? 87.039 -6.966 35.480 1.00 20.86 477 ASN C O 1
ATOM 11341 N N . ALA C 1 478 ? 84.819 -7.148 35.393 1.00 19.14 478 ALA C N 1
ATOM 11342 C CA . ALA C 1 478 ? 84.810 -6.688 34.013 1.00 15.88 478 ALA C CA 1
ATOM 11343 C C . ALA C 1 478 ? 85.317 -5.239 33.901 1.00 17.19 478 ALA C C 1
ATOM 11344 O O . ALA C 1 478 ? 85.997 -4.908 32.935 1.00 21.94 478 ALA C O 1
ATOM 11346 N N . LYS C 1 479 ? 84.977 -4.400 34.880 1.00 15.75 479 LYS C N 1
ATOM 11347 C CA . LYS C 1 479 ? 85.475 -3.022 34.883 1.00 15.28 479 LYS C CA 1
ATOM 11348 C C . LYS C 1 479 ? 86.981 -2.986 35.116 1.00 16.10 479 LYS C C 1
ATOM 11349 O O . LYS C 1 479 ? 87.618 -2.105 34.529 1.00 15.57 479 LYS C O 1
ATOM 11355 N N . LYS C 1 480 ? 87.536 -3.893 35.919 1.00 15.00 480 LYS C N 1
ATOM 11356 C CA . LYS C 1 480 ? 89.024 -3.902 36.008 1.00 15.75 480 LYS C CA 1
ATOM 11357 C C . LYS C 1 480 ? 89.647 -4.101 34.631 1.00 19.46 480 LYS C C 1
ATOM 11358 O O . LYS C 1 480 ? 90.653 -3.456 34.273 1.00 16.22 480 LYS C O 1
ATOM 11364 N N . GLU C 1 481 ? 89.083 -4.970 33.789 1.00 18.87 481 GLU C N 1
ATOM 11365 C CA . GLU C 1 481 ? 89.667 -5.196 32.462 1.00 16.49 481 GLU C CA 1
ATOM 11366 C C . GLU C 1 481 ? 89.553 -3.980 31.566 1.00 17.80 481 GLU C C 1
ATOM 11367 O O . GLU C 1 481 ? 90.391 -3.749 30.686 1.00 17.10 481 GLU C O 1
ATOM 11373 N N . LEU C 1 482 ? 88.497 -3.156 31.709 1.00 14.32 482 LEU C N 1
ATOM 11374 C CA . LEU C 1 482 ? 88.445 -1.921 30.943 1.00 14.56 482 LEU C CA 1
ATOM 11375 C C . LEU C 1 482 ? 89.616 -1.003 31.306 1.00 15.29 482 LEU C C 1
ATOM 11376 O O . LEU C 1 482 ? 90.186 -0.402 30.409 1.00 16.99 482 LEU C O 1
ATOM 11381 N N . ALA C 1 483 ? 89.900 -0.899 32.598 1.00 14.85 483 ALA C N 1
ATOM 11382 C CA . ALA C 1 483 ? 91.027 -0.069 33.038 1.00 14.78 483 ALA C CA 1
ATOM 11383 C C . ALA C 1 483 ? 92.364 -0.602 32.510 1.00 16.96 483 ALA C C 1
ATOM 11384 O O . ALA C 1 483 ? 93.226 0.155 32.059 1.00 16.25 483 ALA C O 1
ATOM 11386 N N . LYS C 1 484 ? 92.559 -1.923 32.573 1.00 15.78 484 LYS C N 1
ATOM 11387 C CA . LYS C 1 484 ? 93.800 -2.481 32.002 1.00 18.71 484 LYS C CA 1
ATOM 11388 C C . LYS C 1 484 ? 94.028 -2.070 30.563 1.00 20.23 484 LYS C C 1
ATOM 11389 O O . LYS C 1 484 ? 95.130 -1.675 30.146 1.00 19.88 484 LYS C O 1
ATOM 11395 N N . ALA C 1 485 ? 92.972 -2.152 29.739 1.00 15.48 485 ALA C N 1
ATOM 11396 C CA . ALA C 1 485 ? 93.132 -1.862 28.326 1.00 17.85 485 ALA C CA 1
ATOM 11397 C C . ALA C 1 485 ? 93.525 -0.406 28.128 1.00 20.91 485 ALA C C 1
ATOM 11398 O O . ALA C 1 485 ? 94.391 -0.076 27.316 1.00 23.58 485 ALA C O 1
ATOM 11400 N N . ILE C 1 486 ? 92.899 0.498 28.877 1.00 17.37 486 ILE C N 1
ATOM 11401 C CA . ILE C 1 486 ? 93.272 1.903 28.702 1.00 19.30 486 ILE C CA 1
ATOM 11402 C C . ILE C 1 486 ? 94.694 2.181 29.198 1.00 19.58 486 ILE C C 1
ATOM 11403 O O . ILE C 1 486 ? 95.386 2.959 28.519 1.00 21.75 486 ILE C O 1
ATOM 11408 N N . ALA C 1 487 ? 95.085 1.571 30.296 1.00 15.17 487 ALA C N 1
ATOM 11409 C CA . ALA C 1 487 ? 96.353 1.863 30.960 1.00 17.67 487 ALA C CA 1
ATOM 11410 C C . ALA C 1 487 ? 97.511 1.121 30.297 1.00 23.09 487 ALA C C 1
ATOM 11411 O O . ALA C 1 487 ? 98.662 1.353 30.684 1.00 19.90 487 ALA C O 1
ATOM 11413 N N . GLY C 1 488 ? 97.233 0.267 29.317 1.00 19.16 488 GLY C N 1
ATOM 11414 C CA . GLY C 1 488 ? 98.393 -0.380 28.684 1.00 22.46 488 GLY C CA 1
ATOM 11415 C C . GLY C 1 488 ? 98.843 -1.635 29.403 1.00 27.52 488 GLY C C 1
ATOM 11416 O O . GLY C 1 488 ? 99.982 -2.092 29.230 1.00 24.39 488 GLY C O 1
ATOM 11417 N N . ILE C 1 489 ? 97.998 -2.248 30.211 1.00 19.81 489 ILE C N 1
ATOM 11418 C CA . ILE C 1 489 ? 98.316 -3.457 30.959 1.00 20.17 489 ILE C CA 1
ATOM 11419 C C . ILE C 1 489 ? 97.772 -4.695 30.254 1.00 34.49 489 ILE C C 1
ATOM 11420 O O . ILE C 1 489 ? 96.627 -4.718 29.780 1.00 26.67 489 ILE C O 1
ATOM 11425 N N . LYS C 1 490 ? 98.590 -5.739 30.201 1.00 38.59 490 LYS C N 1
ATOM 11426 C CA . LYS C 1 490 ? 98.094 -6.984 29.609 1.00 61.99 490 LYS C CA 1
ATOM 11427 C C . LYS C 1 490 ? 96.961 -7.564 30.447 1.00 67.41 490 LYS C C 1
ATOM 11428 O O . LYS C 1 490 ? 97.045 -7.853 31.641 1.00 62.10 490 LYS C O 1
ATOM 11434 N N . MET D 1 1 ? 72.658 32.790 98.118 1.00 43.61 1 MET D N 1
ATOM 11435 C CA . MET D 1 1 ? 72.418 31.374 98.379 1.00 37.48 1 MET D CA 1
ATOM 11436 C C . MET D 1 1 ? 72.145 30.600 97.088 1.00 27.90 1 MET D C 1
ATOM 11437 O O . MET D 1 1 ? 71.938 31.205 96.034 1.00 32.11 1 MET D O 1
ATOM 11442 N N . LEU D 1 2 ? 72.174 29.277 97.174 1.00 26.75 2 LEU D N 1
ATOM 11443 C CA . LEU D 1 2 ? 71.785 28.332 96.129 1.00 23.19 2 LEU D CA 1
ATOM 11444 C C . LEU D 1 2 ? 70.612 27.464 96.594 1.00 26.12 2 LEU D C 1
ATOM 11445 O O . LEU D 1 2 ? 70.606 26.931 97.712 1.00 25.13 2 LEU D O 1
ATOM 11450 N N . MET D 1 3 ? 69.601 27.301 95.765 1.00 20.05 3 MET D N 1
ATOM 11451 C CA . MET D 1 3 ? 68.456 26.449 96.064 1.00 20.90 3 MET D CA 1
ATOM 11452 C C . MET D 1 3 ? 68.762 24.995 95.693 1.00 24.21 3 MET D C 1
ATOM 11453 O O . MET D 1 3 ? 69.536 24.756 94.750 1.00 20.49 3 MET D O 1
ATOM 11458 N N . THR D 1 4 ? 68.151 24.081 96.442 1.00 20.13 4 THR D N 1
ATOM 11459 C CA . THR D 1 4 ? 68.136 22.675 96.054 1.00 22.00 4 THR D CA 1
ATOM 11460 C C . THR D 1 4 ? 67.068 22.471 94.982 1.00 31.08 4 THR D C 1
ATOM 11461 O O . THR D 1 4 ? 66.171 23.319 94.825 1.00 19.84 4 THR D O 1
ATOM 11465 N N . ALA D 1 5 ? 67.167 21.342 94.269 1.00 20.03 5 ALA D N 1
ATOM 11466 C CA . ALA D 1 5 ? 66.141 21.103 93.244 1.00 19.51 5 ALA D CA 1
ATOM 11467 C C . ALA D 1 5 ? 64.764 21.102 93.869 1.00 24.82 5 ALA D C 1
ATOM 11468 O O . ALA D 1 5 ? 63.761 21.554 93.346 1.00 23.33 5 ALA D O 1
ATOM 11470 N N . GLU D 1 6 ? 64.683 20.572 95.094 1.00 19.58 6 GLU D N 1
ATOM 11471 C CA . GLU D 1 6 ? 63.377 20.555 95.738 1.00 21.81 6 GLU D CA 1
ATOM 11472 C C . GLU D 1 6 ? 62.908 21.960 96.125 1.00 19.23 6 GLU D C 1
ATOM 11473 O O . GLU D 1 6 ? 61.716 22.233 96.004 1.00 20.38 6 GLU D O 1
ATOM 11479 N N . GLN D 1 7 ? 63.807 22.829 96.571 1.00 22.89 7 GLN D N 1
ATOM 11480 C CA . GLN D 1 7 ? 63.431 24.212 96.901 1.00 18.14 7 GLN D CA 1
ATOM 11481 C C . GLN D 1 7 ? 62.971 24.996 95.673 1.00 20.39 7 GLN D C 1
ATOM 11482 O O . GLN D 1 7 ? 61.999 25.771 95.719 1.00 20.28 7 GLN D O 1
ATOM 11488 N N . TYR D 1 8 ? 63.635 24.801 94.536 1.00 21.28 8 TYR D N 1
ATOM 11489 C CA . TYR D 1 8 ? 63.214 25.421 93.271 1.00 19.25 8 TYR D CA 1
ATOM 11490 C C . TYR D 1 8 ? 61.767 25.062 92.982 1.00 22.20 8 TYR D C 1
ATOM 11491 O O . TYR D 1 8 ? 60.867 25.877 92.736 1.00 19.65 8 TYR D O 1
ATOM 11500 N N . ILE D 1 9 ? 61.479 23.751 92.996 1.00 20.47 9 ILE D N 1
ATOM 11501 C CA . ILE D 1 9 ? 60.111 23.321 92.664 1.00 18.41 9 ILE D CA 1
ATOM 11502 C C . ILE D 1 9 ? 59.073 23.917 93.599 1.00 18.37 9 ILE D C 1
ATOM 11503 O O . ILE D 1 9 ? 58.025 24.423 93.169 1.00 20.25 9 ILE D O 1
ATOM 11508 N N . GLU D 1 10 ? 59.361 23.905 94.897 1.00 18.63 10 GLU D N 1
ATOM 11509 C CA . GLU D 1 10 ? 58.486 24.535 95.878 1.00 23.36 10 GLU D CA 1
ATOM 11510 C C . GLU D 1 10 ? 58.299 26.033 95.603 1.00 24.68 10 GLU D C 1
ATOM 11511 O O . GLU D 1 10 ? 57.159 26.513 95.739 1.00 23.88 10 GLU D O 1
ATOM 11517 N N . SER D 1 11 ? 59.316 26.791 95.212 1.00 19.45 11 SER D N 1
ATOM 11518 C CA . SER D 1 11 ? 59.173 28.231 94.957 1.00 19.98 11 SER D CA 1
ATOM 11519 C C . SER D 1 11 ? 58.187 28.511 93.838 1.00 21.00 11 SER D C 1
ATOM 11520 O O . SER D 1 11 ? 57.507 29.540 93.830 1.00 24.64 11 SER D O 1
ATOM 11523 N N . LEU D 1 12 ? 58.086 27.608 92.859 1.00 21.02 12 LEU D N 1
ATOM 11524 C CA . LEU D 1 12 ? 57.154 27.765 91.749 1.00 21.18 12 LEU D CA 1
ATOM 11525 C C . LEU D 1 12 ? 55.696 27.719 92.216 1.00 25.50 12 LEU D C 1
ATOM 11526 O O . LEU D 1 12 ? 54.835 28.379 91.635 1.00 20.27 12 LEU D O 1
ATOM 11531 N N . ARG D 1 13 ? 55.431 26.921 93.252 1.00 24.02 13 ARG D N 1
ATOM 11532 C CA . ARG D 1 13 ? 54.078 26.752 93.760 1.00 22.55 13 ARG D CA 1
ATOM 11533 C C . ARG D 1 13 ? 53.535 28.041 94.366 1.00 26.09 13 ARG D C 1
ATOM 11534 O O . ARG D 1 13 ? 52.329 28.168 94.548 1.00 27.58 13 ARG D O 1
ATOM 11542 N N . LYS D 1 14 ? 54.417 28.988 94.654 1.00 21.83 14 LYS D N 1
ATOM 11543 C CA . LYS D 1 14 ? 53.997 30.253 95.229 1.00 29.36 14 LYS D CA 1
ATOM 11544 C C . LYS D 1 14 ? 53.723 31.336 94.194 1.00 33.69 14 LYS D C 1
ATOM 11545 O O . LYS D 1 14 ? 53.141 32.372 94.565 1.00 27.27 14 LYS D O 1
ATOM 11551 N N . LEU D 1 15 ? 54.112 31.141 92.932 1.00 22.85 15 LEU D N 1
ATOM 11552 C CA . LEU D 1 15 ? 53.854 32.071 91.856 1.00 18.33 15 LEU D CA 1
ATOM 11553 C C . LEU D 1 15 ? 52.400 32.048 91.390 1.00 26.52 15 LEU D C 1
ATOM 11554 O O . LEU D 1 15 ? 51.703 31.027 91.310 1.00 25.62 15 LEU D O 1
ATOM 11559 N N . ASN D 1 16 ? 51.926 33.251 91.023 1.00 18.43 16 ASN D N 1
ATOM 11560 C CA . ASN D 1 16 ? 50.560 33.308 90.500 1.00 15.42 16 ASN D CA 1
ATOM 11561 C C . ASN D 1 16 ? 50.519 33.288 88.984 1.00 23.09 16 ASN D C 1
ATOM 11562 O O . ASN D 1 16 ? 49.585 33.817 88.356 1.00 21.98 16 ASN D O 1
ATOM 11567 N N . THR D 1 17 ? 51.523 32.668 88.336 1.00 17.75 17 THR D N 1
ATOM 11568 C CA . THR D 1 17 ? 51.532 32.564 86.874 1.00 14.81 17 THR D CA 1
ATOM 11569 C C . THR D 1 17 ? 50.229 32.076 86.273 1.00 17.91 17 THR D C 1
ATOM 11570 O O . THR D 1 17 ? 49.603 31.170 86.850 1.00 20.17 17 THR D O 1
ATOM 11574 N N . ARG D 1 18 ? 49.794 32.644 85.160 1.00 16.07 18 ARG D N 1
ATOM 11575 C CA . ARG D 1 18 ? 48.593 32.359 84.426 1.00 15.77 18 ARG D CA 1
ATOM 11576 C C . ARG D 1 18 ? 48.909 31.517 83.192 1.00 17.50 18 ARG D C 1
ATOM 11577 O O . ARG D 1 18 ? 49.506 32.026 82.243 1.00 15.97 18 ARG D O 1
ATOM 11585 N N . VAL D 1 19 ? 48.540 30.235 83.210 1.00 18.85 19 VAL D N 1
ATOM 11586 C CA . VAL D 1 19 ? 48.891 29.245 82.192 1.00 17.54 19 VAL D CA 1
ATOM 11587 C C . VAL D 1 19 ? 47.646 28.606 81.586 1.00 14.59 19 VAL D C 1
ATOM 11588 O O . VAL D 1 19 ? 46.859 28.114 82.418 1.00 21.48 19 VAL D O 1
ATOM 11592 N N . TYR D 1 20 ? 47.457 28.583 80.281 1.00 12.64 20 TYR D N 1
ATOM 11593 C CA . TYR D 1 20 ? 46.273 28.028 79.646 1.00 15.46 20 TYR D CA 1
ATOM 11594 C C . TYR D 1 20 ? 46.631 26.918 78.661 1.00 16.45 20 TYR D C 1
ATOM 11595 O O . TYR D 1 20 ? 47.635 27.060 77.929 1.00 17.75 20 TYR D O 1
ATOM 11604 N N . MET D 1 21 ? 45.812 25.884 78.600 1.00 17.83 21 MET D N 1
ATOM 11605 C CA . MET D 1 21 ? 46.043 24.770 77.653 1.00 19.63 21 MET D CA 1
ATOM 11606 C C . MET D 1 21 ? 44.727 24.108 77.248 1.00 13.86 21 MET D C 1
ATOM 11607 O O . MET D 1 21 ? 43.975 23.811 78.170 1.00 17.06 21 MET D O 1
ATOM 11612 N N . PHE D 1 22 ? 44.484 23.839 75.977 1.00 15.86 22 PHE D N 1
ATOM 11613 C CA . PHE D 1 22 ? 43.250 23.254 75.474 1.00 20.21 22 PHE D CA 1
ATOM 11614 C C . PHE D 1 22 ? 42.037 24.038 75.952 1.00 22.25 22 PHE D C 1
ATOM 11615 O O . PHE D 1 22 ? 40.979 23.457 76.206 1.00 24.80 22 PHE D O 1
ATOM 11623 N N . GLY D 1 23 ? 42.162 25.364 76.067 1.00 19.81 23 GLY D N 1
ATOM 11624 C CA . GLY D 1 23 ? 41.013 26.210 76.383 1.00 24.27 23 GLY D CA 1
ATOM 11625 C C . GLY D 1 23 ? 40.793 26.445 77.865 1.00 25.04 23 GLY D C 1
ATOM 11626 O O . GLY D 1 23 ? 39.864 27.184 78.233 1.00 21.12 23 GLY D O 1
ATOM 11627 N N . GLU D 1 24 ? 41.603 25.837 78.729 1.00 17.64 24 GLU D N 1
ATOM 11628 C CA . GLU D 1 24 ? 41.418 25.864 80.170 1.00 20.57 24 GLU D CA 1
ATOM 11629 C C . GLU D 1 24 ? 42.608 26.430 80.930 1.00 24.09 24 GLU D C 1
ATOM 11630 O O . GLU D 1 24 ? 43.793 26.280 80.614 1.00 21.84 24 GLU D O 1
ATOM 11636 N N . LYS D 1 25 ? 42.314 27.113 82.043 1.00 21.88 25 LYS D N 1
ATOM 11637 C CA . LYS D 1 25 ? 43.395 27.544 82.909 1.00 18.61 25 LYS D CA 1
ATOM 11638 C C . LYS D 1 25 ? 43.909 26.367 83.729 1.00 22.39 25 LYS D C 1
ATOM 11639 O O . LYS D 1 25 ? 43.099 25.611 84.282 1.00 23.42 25 LYS D O 1
ATOM 11645 N N . ILE D 1 26 ? 45.210 26.224 83.851 1.00 18.64 26 ILE D N 1
ATOM 11646 C CA . ILE D 1 26 ? 45.795 25.199 84.711 1.00 20.28 26 ILE D CA 1
ATOM 11647 C C . ILE D 1 26 ? 46.294 25.759 86.036 1.00 18.94 26 ILE D C 1
ATOM 11648 O O . ILE D 1 26 ? 47.311 26.451 86.139 1.00 22.13 26 ILE D O 1
ATOM 11653 N N . GLU D 1 27 ? 45.555 25.435 87.113 1.00 19.69 27 GLU D N 1
ATOM 11654 C CA . GLU D 1 27 ? 45.893 25.891 88.454 1.00 17.72 27 GLU D CA 1
ATOM 11655 C C . GLU D 1 27 ? 47.099 25.183 89.017 1.00 23.75 27 GLU D C 1
ATOM 11656 O O . GLU D 1 27 ? 48.040 25.821 89.475 1.00 29.35 27 GLU D O 1
ATOM 11662 N N . ASN D 1 28 ? 47.104 23.842 88.974 1.00 19.54 28 ASN D N 1
ATOM 11663 C CA . ASN D 1 28 ? 48.303 23.190 89.509 1.00 18.86 28 ASN D CA 1
ATOM 11664 C C . ASN D 1 28 ? 49.177 22.772 88.338 1.00 23.18 28 ASN D C 1
ATOM 11665 O O . ASN D 1 28 ? 49.297 21.595 87.988 1.00 22.66 28 ASN D O 1
ATOM 11670 N N . TRP D 1 29 ? 49.782 23.760 87.675 1.00 17.16 29 TRP D N 1
ATOM 11671 C CA . TRP D 1 29 ? 50.640 23.428 86.524 1.00 16.31 29 TRP D CA 1
ATOM 11672 C C . TRP D 1 29 ? 51.931 22.800 87.000 1.00 21.17 29 TRP D C 1
ATOM 11673 O O . TRP D 1 29 ? 52.628 22.065 86.271 1.00 19.49 29 TRP D O 1
ATOM 11684 N N . VAL D 1 30 ? 52.306 23.032 88.259 1.00 16.75 30 VAL D N 1
ATOM 11685 C CA . VAL D 1 30 ? 53.578 22.458 88.705 1.00 18.64 30 VAL D CA 1
ATOM 11686 C C . VAL D 1 30 ? 53.599 20.922 88.695 1.00 21.98 30 VAL D C 1
ATOM 11687 O O . VAL D 1 30 ? 54.670 20.313 88.522 1.00 21.12 30 VAL D O 1
ATOM 11691 N N . ASP D 1 31 ? 52.454 20.288 88.874 1.00 20.82 31 ASP D N 1
ATOM 11692 C CA . ASP D 1 31 ? 52.294 18.832 88.864 1.00 23.14 31 ASP D CA 1
ATOM 11693 C C . ASP D 1 31 ? 51.642 18.319 87.593 1.00 23.70 31 ASP D C 1
ATOM 11694 O O . ASP D 1 31 ? 51.426 17.113 87.439 1.00 25.00 31 ASP D O 1
ATOM 11699 N N . HIS D 1 32 ? 51.290 19.164 86.622 1.00 18.87 32 HIS D N 1
ATOM 11700 C CA . HIS D 1 32 ? 50.635 18.657 85.412 1.00 16.25 32 HIS D CA 1
ATOM 11701 C C . HIS D 1 32 ? 51.558 17.788 84.565 1.00 20.72 32 HIS D C 1
ATOM 11702 O O . HIS D 1 32 ? 52.702 18.136 84.285 1.00 20.95 32 HIS D O 1
ATOM 11709 N N . PRO D 1 33 ? 51.128 16.611 84.119 1.00 20.61 33 PRO D N 1
ATOM 11710 C CA . PRO D 1 33 ? 52.025 15.702 83.395 1.00 23.91 33 PRO D CA 1
ATOM 11711 C C . PRO D 1 33 ? 52.715 16.247 82.166 1.00 21.44 33 PRO D C 1
ATOM 11712 O O . PRO D 1 33 ? 53.818 15.794 81.812 1.00 18.86 33 PRO D O 1
ATOM 11716 N N . MET D 1 34 ? 52.047 17.168 81.456 1.00 16.89 34 MET D N 1
ATOM 11717 C CA . MET D 1 34 ? 52.574 17.692 80.202 1.00 18.88 34 MET D CA 1
ATOM 11718 C C . MET D 1 34 ? 53.580 18.816 80.471 1.00 20.73 34 MET D C 1
ATOM 11719 O O . MET D 1 34 ? 54.246 19.258 79.527 1.00 21.27 34 MET D O 1
ATOM 11724 N N . ILE D 1 35 ? 53.683 19.283 81.713 1.00 18.34 35 ILE D N 1
ATOM 11725 C CA . ILE D 1 35 ? 54.559 20.411 82.041 1.00 18.24 35 ILE D CA 1
ATOM 11726 C C . ILE D 1 35 ? 55.688 20.070 83.000 1.00 16.49 35 ILE D C 1
ATOM 11727 O O . ILE D 1 35 ? 56.796 20.625 82.910 1.00 18.90 35 ILE D O 1
ATOM 11732 N N . ARG D 1 36 ? 55.456 19.160 83.956 1.00 18.79 36 ARG D N 1
ATOM 11733 C CA . ARG D 1 36 ? 56.465 18.752 84.932 1.00 19.41 36 ARG D CA 1
ATOM 11734 C C . ARG D 1 36 ? 57.774 18.236 84.339 1.00 21.85 36 ARG D C 1
ATOM 11735 O O . ARG D 1 36 ? 58.832 18.470 84.956 1.00 19.98 36 ARG D O 1
ATOM 11743 N N . PRO D 1 37 ? 57.861 17.534 83.212 1.00 17.04 37 PRO D N 1
ATOM 11744 C CA . PRO D 1 37 ? 59.182 17.171 82.679 1.00 20.10 37 PRO D CA 1
ATOM 11745 C C . PRO D 1 37 ? 60.047 18.386 82.401 1.00 19.76 37 PRO D C 1
ATOM 11746 O O . PRO D 1 37 ? 61.236 18.351 82.734 1.00 21.48 37 PRO D O 1
ATOM 11750 N N . SER D 1 38 ? 59.555 19.461 81.830 1.00 18.25 38 SER D N 1
ATOM 11751 C CA . SER D 1 38 ? 60.244 20.738 81.730 1.00 19.62 38 SER D CA 1
ATOM 11752 C C . SER D 1 38 ? 60.812 21.255 83.048 1.00 18.30 38 SER D C 1
ATOM 11753 O O . SER D 1 38 ? 61.927 21.739 83.182 1.00 16.02 38 SER D O 1
ATOM 11756 N N . ILE D 1 39 ? 59.997 21.213 84.116 1.00 16.08 39 ILE D N 1
ATOM 11757 C CA . ILE D 1 39 ? 60.444 21.625 85.451 1.00 18.53 39 ILE D CA 1
ATOM 11758 C C . ILE D 1 39 ? 61.545 20.721 85.982 1.00 17.84 39 ILE D C 1
ATOM 11759 O O . ILE D 1 39 ? 62.541 21.184 86.548 1.00 15.31 39 ILE D O 1
ATOM 11764 N N . ASN D 1 40 ? 61.410 19.390 85.832 1.00 17.21 40 ASN D N 1
ATOM 11765 C CA . ASN D 1 40 ? 62.504 18.484 86.245 1.00 15.81 40 ASN D CA 1
ATOM 11766 C C . ASN D 1 40 ? 63.822 18.745 85.530 1.00 11.81 40 ASN D C 1
ATOM 11767 O O . ASN D 1 40 ? 64.903 18.609 86.119 1.00 15.64 40 ASN D O 1
ATOM 11772 N N . CYS D 1 41 ? 63.717 19.072 84.240 1.00 12.45 41 CYS D N 1
ATOM 11773 C CA . CYS D 1 41 ? 64.886 19.366 83.430 1.00 19.82 41 CYS D CA 1
ATOM 11774 C C . CYS D 1 41 ? 65.630 20.601 83.939 1.00 17.85 41 CYS D C 1
ATOM 11775 O O . CYS D 1 41 ? 66.830 20.499 84.192 1.00 17.39 41 CYS D O 1
ATOM 11778 N N . VAL D 1 42 ? 64.977 21.752 84.125 1.00 17.74 42 VAL D N 1
ATOM 11779 C CA . VAL D 1 42 ? 65.682 22.892 84.717 1.00 19.03 42 VAL D CA 1
ATOM 11780 C C . VAL D 1 42 ? 66.117 22.631 86.151 1.00 16.52 42 VAL D C 1
ATOM 11781 O O . VAL D 1 42 ? 67.159 23.128 86.628 1.00 18.43 42 VAL D O 1
ATOM 11785 N N . ARG D 1 43 ? 65.328 21.837 86.871 1.00 13.35 43 ARG D N 1
ATOM 11786 C CA . ARG D 1 43 ? 65.704 21.475 88.238 1.00 15.79 43 ARG D CA 1
ATOM 11787 C C . ARG D 1 43 ? 67.073 20.814 88.246 1.00 17.03 43 ARG D C 1
ATOM 11788 O O . ARG D 1 43 ? 67.804 20.898 89.241 1.00 17.40 43 ARG D O 1
ATOM 11796 N N . MET D 1 44 ? 67.521 20.173 87.161 1.00 17.56 44 MET D N 1
ATOM 11797 C CA . MET D 1 44 ? 68.851 19.554 87.224 1.00 18.14 44 MET D CA 1
ATOM 11798 C C . MET D 1 44 ? 69.984 20.574 87.328 1.00 20.81 44 MET D C 1
ATOM 11799 O O . MET D 1 44 ? 71.085 20.211 87.775 1.00 16.94 44 MET D O 1
ATOM 11804 N N . THR D 1 45 ? 69.744 21.812 86.881 1.00 15.56 45 THR D N 1
ATOM 11805 C CA . THR D 1 45 ? 70.776 22.849 86.970 1.00 14.02 45 THR D CA 1
ATOM 11806 C C . THR D 1 45 ? 70.975 23.203 88.450 1.00 19.17 45 THR D C 1
ATOM 11807 O O . THR D 1 45 ? 72.073 23.653 88.794 1.00 19.98 45 THR D O 1
ATOM 11811 N N . TYR D 1 46 ? 69.959 22.972 89.275 1.00 13.46 46 TYR D N 1
ATOM 11812 C CA . TYR D 1 46 ? 70.131 23.211 90.707 1.00 14.63 46 TYR D CA 1
ATOM 11813 C C . TYR D 1 46 ? 70.767 21.995 91.380 1.00 19.68 46 TYR D C 1
ATOM 11814 O O . TYR D 1 46 ? 71.675 22.107 92.226 1.00 17.01 46 TYR D O 1
ATOM 11823 N N . GLU D 1 47 ? 70.293 20.810 90.998 1.00 18.83 47 GLU D N 1
ATOM 11824 C CA . GLU D 1 47 ? 70.774 19.562 91.609 1.00 16.73 47 GLU D CA 1
ATOM 11825 C C . GLU D 1 47 ? 72.261 19.382 91.427 1.00 14.94 47 GLU D C 1
ATOM 11826 O O . GLU D 1 47 ? 73.006 19.155 92.395 1.00 18.82 47 GLU D O 1
ATOM 11832 N N . LEU D 1 48 ? 72.725 19.506 90.195 1.00 19.15 48 LEU D N 1
ATOM 11833 C CA . LEU D 1 48 ? 74.161 19.374 89.916 1.00 24.53 48 LEU D CA 1
ATOM 11834 C C . LEU D 1 48 ? 74.980 20.384 90.712 1.00 26.88 48 LEU D C 1
ATOM 11835 O O . LEU D 1 48 ? 76.090 20.054 91.147 1.00 24.17 48 LEU D O 1
ATOM 11840 N N . ALA D 1 49 ? 74.463 21.592 90.915 1.00 21.74 49 ALA D N 1
ATOM 11841 C CA . ALA D 1 49 ? 75.194 22.603 91.688 1.00 21.45 49 ALA D CA 1
ATOM 11842 C C . ALA D 1 49 ? 75.378 22.215 93.164 1.00 21.82 49 ALA D C 1
ATOM 11843 O O . ALA D 1 49 ? 76.327 22.694 93.806 1.00 22.69 49 ALA D O 1
ATOM 11845 N N . GLN D 1 50 ? 74.540 21.363 93.725 1.00 17.87 50 GLN D N 1
ATOM 11846 C CA . GLN D 1 50 ? 74.641 20.854 95.089 1.00 20.33 50 GLN D CA 1
ATOM 11847 C C . GLN D 1 50 ? 75.580 19.658 95.209 1.00 28.02 50 GLN D C 1
ATOM 11848 O O . GLN D 1 50 ? 75.863 19.179 96.312 1.00 25.04 50 GLN D O 1
ATOM 11854 N N . ASP D 1 51 ? 76.040 19.144 94.072 1.00 27.06 51 ASP D N 1
ATOM 11855 C CA . ASP D 1 51 ? 76.873 17.947 94.038 1.00 32.09 51 ASP D CA 1
ATOM 11856 C C . ASP D 1 51 ? 78.348 18.333 94.044 1.00 25.83 51 ASP D C 1
ATOM 11857 O O . ASP D 1 51 ? 78.861 18.975 93.132 1.00 25.98 51 ASP D O 1
ATOM 11862 N N . PRO D 1 52 ? 79.055 17.934 95.104 1.00 28.99 52 PRO D N 1
ATOM 11863 C CA . PRO D 1 52 ? 80.500 18.151 95.186 1.00 29.70 52 PRO D CA 1
ATOM 11864 C C . PRO D 1 52 ? 81.271 17.672 93.959 1.00 26.47 52 PRO D C 1
ATOM 11865 O O . PRO D 1 52 ? 82.294 18.269 93.611 1.00 29.05 52 PRO D O 1
ATOM 11869 N N . GLN D 1 53 ? 80.805 16.610 93.306 1.00 28.17 53 GLN D N 1
ATOM 11870 C CA . GLN D 1 53 ? 81.535 16.110 92.135 1.00 27.84 53 GLN D CA 1
ATOM 11871 C C . GLN D 1 53 ? 81.466 17.061 90.947 1.00 28.64 53 GLN D C 1
ATOM 11872 O O . GLN D 1 53 ? 82.316 17.066 90.059 1.00 27.87 53 GLN D O 1
ATOM 11878 N N . TYR D 1 54 ? 80.439 17.899 90.939 1.00 21.40 54 TYR D N 1
ATOM 11879 C CA . TYR D 1 54 ? 80.175 18.823 89.847 1.00 23.48 54 TYR D CA 1
ATOM 11880 C C . TYR D 1 54 ? 80.206 20.288 90.278 1.00 25.42 54 TYR D C 1
ATOM 11881 O O . TYR D 1 54 ? 80.199 21.177 89.415 1.00 25.86 54 TYR D O 1
ATOM 11890 N N . ALA D 1 55 ? 80.210 20.541 91.589 1.00 25.88 55 ALA D N 1
ATOM 11891 C CA . ALA D 1 55 ? 80.083 21.917 92.084 1.00 32.85 55 ALA D CA 1
ATOM 11892 C C . ALA D 1 55 ? 81.130 22.860 91.503 1.00 37.20 55 ALA D C 1
ATOM 11893 O O . ALA D 1 55 ? 80.770 24.014 91.235 1.00 27.01 55 ALA D O 1
ATOM 11895 N N . ASP D 1 56 ? 82.387 22.456 91.295 1.00 22.58 56 ASP D N 1
ATOM 11896 C CA . ASP D 1 56 ? 83.329 23.460 90.777 1.00 22.22 56 ASP D CA 1
ATOM 11897 C C . ASP D 1 56 ? 82.950 23.975 89.399 1.00 29.24 56 ASP D C 1
ATOM 11898 O O . ASP D 1 56 ? 83.166 25.154 89.109 1.00 31.18 56 ASP D O 1
ATOM 11903 N N . LEU D 1 57 ? 82.411 23.150 88.502 1.00 29.60 57 LEU D N 1
ATOM 11904 C CA . LEU D 1 57 ? 82.000 23.582 87.166 1.00 22.79 57 LEU D CA 1
ATOM 11905 C C . LEU D 1 57 ? 80.642 24.304 87.155 1.00 15.68 57 LEU D C 1
ATOM 11906 O O . LEU D 1 57 ? 80.379 25.149 86.295 1.00 21.88 57 LEU D O 1
ATOM 11911 N N . MET D 1 58 ? 79.780 23.950 88.089 1.00 20.18 58 MET D N 1
ATOM 11912 C CA . MET D 1 58 ? 78.398 24.404 88.192 1.00 15.30 58 MET D CA 1
ATOM 11913 C C . MET D 1 58 ? 78.225 25.730 88.948 1.00 19.21 58 MET D C 1
ATOM 11914 O O . MET D 1 58 ? 77.144 26.339 88.873 1.00 20.67 58 MET D O 1
ATOM 11919 N N . THR D 1 59 ? 79.257 26.168 89.671 1.00 20.57 59 THR D N 1
ATOM 11920 C CA . THR D 1 59 ? 79.149 27.360 90.526 1.00 24.85 59 THR D CA 1
ATOM 11921 C C . THR D 1 59 ? 80.430 28.183 90.388 1.00 23.97 59 THR D C 1
ATOM 11922 O O . THR D 1 59 ? 81.430 27.685 89.876 1.00 24.29 59 THR D O 1
ATOM 11926 N N . THR D 1 60 ? 80.405 29.438 90.822 1.00 23.51 60 THR D N 1
ATOM 11927 C CA . THR D 1 60 ? 81.555 30.333 90.655 1.00 20.79 60 THR D CA 1
ATOM 11928 C C . THR D 1 60 ? 81.400 31.552 91.569 1.00 23.14 60 THR D C 1
ATOM 11929 O O . THR D 1 60 ? 80.304 31.803 92.092 1.00 24.62 60 THR D O 1
ATOM 11933 N N . LYS D 1 61 ? 82.483 32.288 91.804 1.00 25.06 61 LYS D N 1
ATOM 11934 C CA . LYS D 1 61 ? 82.344 33.434 92.709 1.00 30.49 61 LYS D CA 1
ATOM 11935 C C . LYS D 1 61 ? 81.951 34.675 91.917 1.00 24.18 61 LYS D C 1
ATOM 11936 O O . LYS D 1 61 ? 82.663 35.046 90.987 1.00 28.55 61 LYS D O 1
ATOM 11942 N N . SER D 1 62 ? 80.821 35.279 92.280 1.00 20.30 62 SER D N 1
ATOM 11943 C CA . SER D 1 62 ? 80.408 36.510 91.618 1.00 24.84 62 SER D CA 1
ATOM 11944 C C . SER D 1 62 ? 81.303 37.702 91.964 1.00 26.05 62 SER D C 1
ATOM 11945 O O . SER D 1 62 ? 81.446 37.987 93.156 1.00 26.61 62 SER D O 1
ATOM 11948 N N . ASN D 1 63 ? 81.859 38.407 91.009 1.00 25.02 63 ASN D N 1
ATOM 11949 C CA . ASN D 1 63 ? 82.574 39.653 91.236 1.00 27.39 63 ASN D CA 1
ATOM 11950 C C . ASN D 1 63 ? 81.610 40.818 91.476 1.00 34.13 63 ASN D C 1
ATOM 11951 O O . ASN D 1 63 ? 82.050 41.898 91.868 1.00 34.22 63 ASN D O 1
ATOM 11956 N N . LEU D 1 64 ? 80.325 40.616 91.236 1.00 24.30 64 LEU D N 1
ATOM 11957 C CA . LEU D 1 64 ? 79.281 41.607 91.448 1.00 25.80 64 LEU D CA 1
ATOM 11958 C C . LEU D 1 64 ? 78.771 41.600 92.879 1.00 28.97 64 LEU D C 1
ATOM 11959 O O . LEU D 1 64 ? 78.531 42.699 93.387 1.00 28.52 64 LEU D O 1
ATOM 11964 N N . ILE D 1 65 ? 78.583 40.436 93.509 1.00 22.52 65 ILE D N 1
ATOM 11965 C CA . ILE D 1 65 ? 78.050 40.400 94.869 1.00 23.69 65 ILE D CA 1
ATOM 11966 C C . ILE D 1 65 ? 79.021 39.758 95.875 1.00 32.78 65 ILE D C 1
ATOM 11967 O O . ILE D 1 65 ? 78.701 39.716 97.071 1.00 28.75 65 ILE D O 1
ATOM 11972 N N . GLY D 1 66 ? 80.173 39.283 95.437 1.00 27.32 66 GLY D N 1
ATOM 11973 C CA . GLY D 1 66 ? 81.196 38.663 96.258 1.00 30.95 66 GLY D CA 1
ATOM 11974 C C . GLY D 1 66 ? 80.786 37.373 96.927 1.00 40.52 66 GLY D C 1
ATOM 11975 O O . GLY D 1 66 ? 81.324 37.005 97.978 1.00 43.04 66 GLY D O 1
ATOM 11976 N N . LYS D 1 67 ? 79.829 36.659 96.346 1.00 30.74 67 LYS D N 1
ATOM 11977 C CA . LYS D 1 67 ? 79.372 35.406 96.937 1.00 26.23 67 LYS D CA 1
ATOM 11978 C C . LYS D 1 67 ? 79.368 34.287 95.898 1.00 26.68 67 LYS D C 1
ATOM 11979 O O . LYS D 1 67 ? 79.456 34.571 94.708 1.00 25.98 67 LYS D O 1
ATOM 11985 N N . THR D 1 68 ? 79.252 33.049 96.358 1.00 26.68 68 THR D N 1
ATOM 11986 C CA . THR D 1 68 ? 79.170 31.937 95.403 1.00 27.22 68 THR D CA 1
ATOM 11987 C C . THR D 1 68 ? 77.808 31.861 94.725 1.00 19.56 68 THR D C 1
ATOM 11988 O O . THR D 1 68 ? 76.792 31.867 95.437 1.00 24.66 68 THR D O 1
ATOM 11992 N N . ILE D 1 69 ? 77.784 31.771 93.384 1.00 20.35 69 ILE D N 1
ATOM 11993 C CA . ILE D 1 69 ? 76.561 31.745 92.591 1.00 18.97 69 ILE D CA 1
ATOM 11994 C C . ILE D 1 69 ? 76.529 30.546 91.632 1.00 16.54 69 ILE D C 1
ATOM 11995 O O . ILE D 1 69 ? 77.581 29.986 91.393 1.00 17.38 69 ILE D O 1
ATOM 12000 N N . ASN D 1 70 ? 75.351 30.201 91.110 1.00 15.82 70 ASN D N 1
ATOM 12001 C CA . ASN D 1 70 ? 75.283 29.274 89.972 1.00 17.19 70 ASN D CA 1
ATOM 12002 C C . ASN D 1 70 ? 75.981 29.889 88.769 1.00 21.13 70 ASN D C 1
ATOM 12003 O O . ASN D 1 70 ? 75.749 31.065 88.461 1.00 19.00 70 ASN D O 1
ATOM 12008 N N . ARG D 1 71 ? 76.864 29.177 88.049 1.00 14.87 71 ARG D N 1
ATOM 12009 C CA . ARG D 1 71 ? 77.508 29.737 86.885 1.00 12.44 71 ARG D CA 1
ATOM 12010 C C . ARG D 1 71 ? 76.534 30.227 85.821 1.00 15.97 71 ARG D C 1
ATOM 12011 O O . ARG D 1 71 ? 76.855 31.083 84.982 1.00 14.63 71 ARG D O 1
ATOM 12019 N N . PHE D 1 72 ? 75.308 29.709 85.757 1.00 16.22 72 PHE D N 1
ATOM 12020 C CA . PHE D 1 72 ? 74.301 30.219 84.819 1.00 14.76 72 PHE D CA 1
ATOM 12021 C C . PHE D 1 72 ? 73.853 31.658 85.102 1.00 15.00 72 PHE D C 1
ATOM 12022 O O . PHE D 1 72 ? 73.035 32.212 84.330 1.00 17.31 72 PHE D O 1
ATOM 12030 N N . ALA D 1 73 ? 74.347 32.297 86.159 1.00 13.93 73 ALA D N 1
ATOM 12031 C CA . ALA D 1 73 ? 74.030 33.711 86.391 1.00 18.99 73 ALA D CA 1
ATOM 12032 C C . ALA D 1 73 ? 75.300 34.556 86.316 1.00 25.41 73 ALA D C 1
ATOM 12033 O O . ALA D 1 73 ? 75.318 35.738 86.668 1.00 22.34 73 ALA D O 1
ATOM 12035 N N . ASN D 1 74 ? 76.425 34.015 85.877 1.00 17.37 74 ASN D N 1
ATOM 12036 C CA . ASN D 1 74 ? 77.676 34.771 85.900 1.00 17.62 74 ASN D CA 1
ATOM 12037 C C . ASN D 1 74 ? 77.982 35.603 84.674 1.00 16.14 74 ASN D C 1
ATOM 12038 O O . ASN D 1 74 ? 77.694 35.214 83.552 1.00 16.29 74 ASN D O 1
ATOM 12043 N N . LEU D 1 75 ? 78.596 36.793 84.869 1.00 15.59 75 LEU D N 1
ATOM 12044 C CA . LEU D 1 75 ? 79.189 37.581 83.803 1.00 13.84 75 LEU D CA 1
ATOM 12045 C C . LEU D 1 75 ? 80.600 37.078 83.469 1.00 16.12 75 LEU D C 1
ATOM 12046 O O . LEU D 1 75 ? 81.468 37.004 84.361 1.00 17.61 75 LEU D O 1
ATOM 12051 N N . HIS D 1 76 ? 80.875 36.729 82.213 1.00 15.14 76 HIS D N 1
ATOM 12052 C CA . HIS D 1 76 ? 82.164 36.131 81.839 1.00 13.75 76 HIS D CA 1
ATOM 12053 C C . HIS D 1 76 ? 83.337 37.089 82.042 1.00 18.10 76 HIS D C 1
ATOM 12054 O O . HIS D 1 76 ? 83.310 38.223 81.566 1.00 15.29 76 HIS D O 1
ATOM 12061 N N . GLN D 1 77 ? 84.381 36.620 82.730 1.00 16.90 77 GLN D N 1
ATOM 12062 C CA . GLN D 1 77 ? 85.548 37.482 82.965 1.00 19.41 77 GLN D CA 1
ATOM 12063 C C . GLN D 1 77 ? 86.773 37.094 82.175 1.00 19.24 77 GLN D C 1
ATOM 12064 O O . GLN D 1 77 ? 87.833 37.709 82.376 1.00 20.26 77 GLN D O 1
ATOM 12070 N N . SER D 1 78 ? 86.679 36.101 81.287 1.00 15.41 78 SER D N 1
ATOM 12071 C CA . SER D 1 78 ? 87.834 35.605 80.560 1.00 14.30 78 SER D CA 1
ATOM 12072 C C . SER D 1 78 ? 87.419 34.608 79.470 1.00 15.22 78 SER D C 1
ATOM 12073 O O . SER D 1 78 ? 86.281 34.154 79.501 1.00 16.55 78 SER D O 1
ATOM 12076 N N . THR D 1 79 ? 88.341 34.270 78.572 1.00 16.64 79 THR D N 1
ATOM 12077 C CA . THR D 1 79 ? 88.023 33.182 77.633 1.00 20.42 79 THR D CA 1
ATOM 12078 C C . THR D 1 79 ? 87.962 31.833 78.357 1.00 19.85 79 THR D C 1
ATOM 12079 O O . THR D 1 79 ? 87.219 30.946 77.870 1.00 16.40 79 THR D O 1
ATOM 12083 N N . ASP D 1 80 ? 88.673 31.649 79.469 1.00 14.68 80 ASP D N 1
ATOM 12084 C CA . ASP D 1 80 ? 88.507 30.420 80.246 1.00 16.34 80 ASP D CA 1
ATOM 12085 C C . ASP D 1 80 ? 87.056 30.318 80.729 1.00 15.68 80 ASP D C 1
ATOM 12086 O O . ASP D 1 80 ? 86.451 29.247 80.686 1.00 15.90 80 ASP D O 1
ATOM 12091 N N . ASP D 1 81 ? 86.425 31.413 81.174 1.00 14.24 81 ASP D N 1
ATOM 12092 C CA . ASP D 1 81 ? 85.002 31.373 81.550 1.00 14.62 81 ASP D CA 1
ATOM 12093 C C . ASP D 1 81 ? 84.115 30.935 80.369 1.00 14.28 81 ASP D C 1
ATOM 12094 O O . ASP D 1 81 ? 83.175 30.161 80.590 1.00 14.89 81 ASP D O 1
ATOM 12099 N N . LEU D 1 82 ? 84.367 31.452 79.176 1.00 12.83 82 L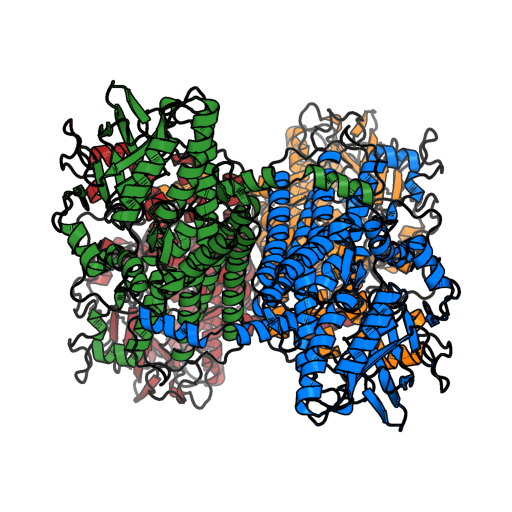EU D N 1
ATOM 12100 C CA . LEU D 1 82 ? 83.633 31.105 77.960 1.00 14.51 82 LEU D CA 1
ATOM 12101 C C . LEU D 1 82 ? 83.740 29.597 77.658 1.00 11.63 82 LEU D C 1
ATOM 12102 O O . LEU D 1 82 ? 82.712 28.968 77.361 1.00 14.03 82 LEU D O 1
ATOM 12107 N N . ARG D 1 83 ? 84.930 29.023 77.739 1.00 15.02 83 ARG D N 1
ATOM 12108 C CA . ARG D 1 83 ? 85.087 27.564 77.558 1.00 18.83 83 ARG D CA 1
ATOM 12109 C C . ARG D 1 83 ? 84.358 26.779 78.635 1.00 11.65 83 ARG D C 1
ATOM 12110 O O . ARG D 1 83 ? 83.705 25.746 78.366 1.00 16.07 83 ARG D O 1
ATOM 12118 N N . LYS D 1 84 ? 84.376 27.200 79.904 1.00 11.61 84 LYS D N 1
ATOM 12119 C CA . LYS D 1 84 ? 83.694 26.482 80.963 1.00 12.70 84 LYS D CA 1
ATOM 12120 C C . LYS D 1 84 ? 82.168 26.491 80.796 1.00 17.37 84 LYS D C 1
ATOM 12121 O O . LYS D 1 84 ? 81.494 25.514 81.166 1.00 15.19 84 LYS D O 1
ATOM 12127 N N . LYS D 1 85 ? 81.611 27.560 80.229 1.00 14.05 85 LYS D N 1
ATOM 12128 C CA . LYS D 1 85 ? 80.193 27.626 79.913 1.00 15.65 85 LYS D CA 1
ATOM 12129 C C . LYS D 1 85 ? 79.798 26.476 78.960 1.00 15.02 85 LYS D C 1
ATOM 12130 O O . LYS D 1 85 ? 78.810 25.774 79.236 1.00 14.82 85 LYS D O 1
ATOM 12136 N N . VAL D 1 86 ? 80.599 26.319 77.913 1.00 13.05 86 VAL D N 1
ATOM 12137 C CA . VAL D 1 86 ? 80.364 25.280 76.903 1.00 13.69 86 VAL D CA 1
ATOM 12138 C C . VAL D 1 86 ? 80.434 23.907 77.557 1.00 13.84 86 VAL D C 1
ATOM 12139 O O . VAL D 1 86 ? 79.554 23.065 77.329 1.00 14.29 86 VAL D O 1
ATOM 12143 N N . LYS D 1 87 ? 81.444 23.658 78.383 1.00 13.55 87 LYS D N 1
ATOM 12144 C CA . LYS D 1 87 ? 81.609 22.370 79.041 1.00 14.49 87 LYS D CA 1
ATOM 12145 C C . LYS D 1 87 ? 80.493 22.097 80.035 1.00 19.42 87 LYS D C 1
ATOM 12146 O O . LYS D 1 87 ? 79.987 20.959 80.158 1.00 16.08 87 LYS D O 1
ATOM 12152 N N . MET D 1 88 ? 80.032 23.112 80.774 1.00 13.67 88 MET D N 1
ATOM 12153 C CA . MET D 1 88 ? 78.857 22.910 81.656 1.00 14.39 88 MET D CA 1
ATOM 12154 C C . MET D 1 88 ? 77.611 22.529 80.872 1.00 13.07 88 MET D C 1
ATOM 12155 O O . MET D 1 88 ? 76.781 21.717 81.322 1.00 14.79 88 MET D O 1
ATOM 12160 N N . GLN D 1 89 ? 77.443 23.109 79.674 1.00 12.49 89 GLN D N 1
ATOM 12161 C CA . GLN D 1 89 ? 76.254 22.794 78.854 1.00 13.04 89 GLN D CA 1
ATOM 12162 C C . GLN D 1 89 ? 76.360 21.386 78.265 1.00 11.70 89 GLN D C 1
ATOM 12163 O O . GLN D 1 89 ? 75.315 20.734 78.160 1.00 14.29 89 GLN D O 1
ATOM 12169 N N . ARG D 1 90 ? 77.558 20.908 77.913 1.00 14.49 90 ARG D N 1
ATOM 12170 C CA . ARG D 1 90 ? 77.733 19.517 77.455 1.00 13.12 90 ARG D CA 1
ATOM 12171 C C . ARG D 1 90 ? 77.368 18.573 78.600 1.00 12.07 90 ARG D C 1
ATOM 12172 O O . ARG D 1 90 ? 76.658 17.585 78.397 1.00 13.36 90 ARG D O 1
ATOM 12180 N N . LEU D 1 91 ? 77.809 18.845 79.825 1.00 12.33 91 LEU D N 1
ATOM 12181 C CA . LEU D 1 91 ? 77.438 18.034 80.977 1.00 13.95 91 LEU D CA 1
ATOM 12182 C C . LEU D 1 91 ? 75.927 17.964 81.164 1.00 17.54 91 LEU D C 1
ATOM 12183 O O . LEU D 1 91 ? 75.386 16.866 81.325 1.00 16.65 91 LEU D O 1
ATOM 12188 N N . LEU D 1 92 ? 75.228 19.104 81.175 1.00 15.54 92 LEU D N 1
ATOM 12189 C CA . LEU D 1 92 ? 73.772 19.084 81.337 1.00 14.64 92 LEU D CA 1
ATOM 12190 C C . LEU D 1 92 ? 73.081 18.364 80.170 1.00 13.58 92 LEU D C 1
ATOM 12191 O O . LEU D 1 92 ? 72.056 17.716 80.400 1.00 17.43 92 LEU D O 1
ATOM 12196 N N . GLY D 1 93 ? 73.580 18.428 78.938 1.00 12.61 93 GLY D N 1
ATOM 12197 C CA . GLY D 1 93 ? 73.008 17.711 77.799 1.00 13.23 93 GLY D CA 1
ATOM 12198 C C . GLY D 1 93 ? 73.169 16.197 77.999 1.00 14.39 93 GLY D C 1
ATOM 12199 O O . GLY D 1 93 ? 72.246 15.430 77.652 1.00 15.29 93 GLY D O 1
ATOM 12200 N N . GLN D 1 94 ? 74.308 15.798 78.567 1.00 11.73 94 GLN D N 1
ATOM 12201 C CA . GLN D 1 94 ? 74.510 14.357 78.889 1.00 13.20 94 GLN D CA 1
ATOM 12202 C C . GLN D 1 94 ? 73.562 13.857 79.965 1.00 19.61 94 GLN D C 1
ATOM 12203 O O . GLN D 1 94 ? 73.058 12.707 79.935 1.00 17.40 94 GLN D O 1
ATOM 12209 N N . LYS D 1 95 ? 73.271 14.714 80.958 1.00 11.60 95 LYS D N 1
ATOM 12210 C CA . LYS D 1 95 ? 72.422 14.348 82.080 1.00 13.53 95 LYS D CA 1
ATOM 12211 C C . LYS D 1 95 ? 70.925 14.403 81.790 1.00 17.27 95 LYS D C 1
ATOM 12212 O O . LYS D 1 95 ? 70.152 13.745 82.519 1.00 18.94 95 LYS D O 1
ATOM 12218 N N . THR D 1 96 ? 70.470 15.130 80.773 1.00 12.35 96 THR D N 1
ATOM 12219 C CA . THR D 1 96 ? 69.039 15.209 80.529 1.00 15.33 96 THR D CA 1
ATOM 12220 C C . THR D 1 96 ? 68.573 14.792 79.142 1.00 12.89 96 THR D C 1
ATOM 12221 O O . THR D 1 96 ? 67.376 14.560 78.922 1.00 14.66 96 THR D O 1
ATOM 12225 N N . ALA D 1 97 ? 69.447 14.770 78.139 1.00 13.83 97 ALA D N 1
ATOM 12226 C CA . ALA D 1 97 ? 69.150 14.597 76.731 1.00 14.18 97 ALA D CA 1
ATOM 12227 C C . ALA D 1 97 ? 68.031 15.517 76.236 1.00 15.27 97 ALA D C 1
ATOM 12228 O O . ALA D 1 97 ? 67.271 15.184 75.312 1.00 13.91 97 ALA D O 1
ATOM 12230 N N . SER D 1 98 ? 67.921 16.717 76.844 1.00 17.09 98 SER D N 1
ATOM 12231 C CA . SER D 1 98 ? 66.842 17.629 76.466 1.00 15.86 98 SER D CA 1
ATOM 12232 C C . SER D 1 98 ? 67.254 19.091 76.596 1.00 22.01 98 SER D C 1
ATOM 12233 O O . SER D 1 98 ? 68.456 19.344 76.787 1.00 21.54 98 SER D O 1
ATOM 12236 N N . CYS D 1 99 ? 66.328 20.036 76.468 1.00 20.08 99 CYS D N 1
ATOM 12237 C CA . CYS D 1 99 ? 66.605 21.479 76.643 1.00 13.46 99 CYS D CA 1
ATOM 12238 C C . CYS D 1 99 ? 66.375 21.859 78.094 1.00 13.42 99 CYS D C 1
ATOM 12239 O O . CYS D 1 99 ? 65.230 21.834 78.588 1.00 17.81 99 CYS D O 1
ATOM 12242 N N . PHE D 1 100 ? 67.416 22.199 78.843 1.00 14.39 100 PHE D N 1
ATOM 12243 C CA . PHE D 1 100 ? 67.374 22.483 80.269 1.00 14.13 100 PHE D CA 1
ATOM 12244 C C . PHE D 1 100 ? 67.219 24.003 80.528 1.00 14.51 100 PHE D C 1
ATOM 12245 O O . PHE D 1 100 ? 67.299 24.400 81.689 1.00 15.91 100 PHE D O 1
ATOM 12253 N N . GLN D 1 101 ? 66.982 24.760 79.458 1.00 14.89 101 GLN D N 1
ATOM 12254 C CA . GLN D 1 101 ? 66.411 26.093 79.444 1.00 15.30 101 GLN D CA 1
ATOM 12255 C C . GLN D 1 101 ? 67.177 27.266 80.033 1.00 23.06 101 GLN D C 1
ATOM 12256 O O . GLN D 1 101 ? 67.066 28.377 79.492 1.00 18.86 101 GLN D O 1
ATOM 12262 N N . ARG D 1 102 ? 67.930 27.089 81.107 1.00 17.37 102 ARG D N 1
ATOM 12263 C CA . ARG D 1 102 ? 68.514 28.201 81.871 1.00 14.05 102 ARG D CA 1
ATOM 12264 C C . ARG D 1 102 ? 69.580 28.973 81.115 1.00 18.31 102 ARG D C 1
ATOM 12265 O O . ARG D 1 102 ? 69.924 30.097 81.545 1.00 17.05 102 ARG D O 1
ATOM 12273 N N . CYS D 1 103 ? 70.115 28.447 80.009 1.00 13.45 103 CYS D N 1
ATOM 12274 C CA . CYS D 1 103 ? 71.105 29.136 79.194 1.00 16.41 103 CYS D CA 1
ATOM 12275 C C . CYS D 1 103 ? 70.608 30.507 78.696 1.00 15.82 103 CYS D C 1
ATOM 12276 O O . CYS D 1 103 ? 71.422 31.423 78.524 1.00 14.50 103 CYS D O 1
ATOM 12279 N N . VAL D 1 104 ? 69.305 30.636 78.437 1.00 14.99 104 VAL D N 1
ATOM 12280 C CA . VAL D 1 104 ? 68.847 31.877 77.793 1.00 20.29 104 VAL D CA 1
ATOM 12281 C C . VAL D 1 104 ? 68.993 33.038 78.802 1.00 21.33 104 VAL D C 1
ATOM 12282 O O . VAL D 1 104 ? 69.289 34.158 78.378 1.00 17.80 104 VAL D O 1
ATOM 12286 N N . GLY D 1 105 ? 68.821 32.775 80.087 1.00 20.25 105 GLY D N 1
ATOM 12287 C CA . GLY D 1 105 ? 69.076 33.760 81.139 1.00 20.28 105 GLY D CA 1
ATOM 12288 C C . GLY D 1 105 ? 70.528 34.198 81.130 1.00 19.22 105 GLY D C 1
ATOM 12289 O O . GLY D 1 105 ? 70.842 35.397 80.967 1.00 17.93 105 GLY D O 1
ATOM 12290 N N . MET D 1 106 ? 71.457 33.270 81.318 1.00 18.28 106 MET D N 1
ATOM 12291 C CA . MET D 1 106 ? 72.890 33.514 81.242 1.00 15.80 106 MET D CA 1
ATOM 12292 C C . MET D 1 106 ? 73.264 34.358 80.028 1.00 17.89 106 MET D C 1
ATOM 12293 O O . MET D 1 106 ? 74.019 35.336 80.092 1.00 16.69 106 MET D O 1
ATOM 12298 N N . ASP D 1 107 ? 72.746 34.007 78.847 1.00 14.76 107 ASP D N 1
ATOM 12299 C CA . ASP D 1 107 ? 73.162 34.647 77.614 1.00 13.01 107 ASP D CA 1
ATOM 12300 C C . ASP D 1 107 ? 72.548 36.061 77.501 1.00 15.87 107 ASP D C 1
ATOM 12301 O O . ASP D 1 107 ? 73.257 36.968 77.032 1.00 15.35 107 ASP D O 1
ATOM 12306 N N . ALA D 1 108 ? 71.311 36.221 77.964 1.00 14.22 108 ALA D N 1
ATOM 12307 C CA . ALA D 1 108 ? 70.685 37.558 78.009 1.00 16.59 108 ALA D CA 1
ATOM 12308 C C . ALA D 1 108 ? 71.417 38.458 79.003 1.00 17.46 108 ALA D C 1
ATOM 12309 O O . ALA D 1 108 ? 71.618 39.658 78.734 1.00 15.20 108 ALA D O 1
ATOM 12311 N N . PHE D 1 109 ? 71.848 37.907 80.148 1.00 15.65 109 PHE D N 1
ATOM 12312 C CA . PHE D 1 109 ? 72.536 38.786 81.128 1.00 16.13 109 PHE D CA 1
ATOM 12313 C C . PHE D 1 109 ? 73.802 39.386 80.545 1.00 22.50 109 PHE D C 1
ATOM 12314 O O . PHE D 1 109 ? 74.125 40.573 80.711 1.00 16.07 109 PHE D O 1
ATOM 12322 N N . ASN D 1 110 ? 74.593 38.567 79.848 1.00 15.77 110 ASN D N 1
ATOM 12323 C CA . ASN D 1 110 ? 75.861 39.076 79.350 1.00 14.66 110 ASN D CA 1
ATOM 12324 C C . ASN D 1 110 ? 75.654 40.049 78.206 1.00 14.57 110 ASN D C 1
ATOM 12325 O O . ASN D 1 110 ? 76.427 41.004 78.097 1.00 17.02 110 ASN D O 1
ATOM 12330 N N . ALA D 1 111 ? 74.671 39.799 77.335 1.00 13.26 111 ALA D N 1
ATOM 12331 C CA . ALA D 1 111 ? 74.447 40.701 76.202 1.00 17.15 111 ALA D CA 1
ATOM 12332 C C . ALA D 1 111 ? 73.828 42.037 76.660 1.00 17.59 111 ALA D C 1
ATOM 12333 O O . ALA D 1 111 ? 74.158 43.117 76.159 1.00 15.27 111 ALA D O 1
ATOM 12335 N N . VAL D 1 112 ? 72.907 41.953 77.600 1.00 13.36 112 VAL D N 1
ATOM 12336 C CA . VAL D 1 112 ? 72.246 43.195 78.067 1.00 17.45 112 VAL D CA 1
ATOM 12337 C C . VAL D 1 112 ? 73.235 44.004 78.896 1.00 20.46 112 VAL D C 1
ATOM 12338 O O . VAL D 1 112 ? 73.307 45.248 78.786 1.00 17.20 112 VAL D O 1
ATOM 12342 N N . PHE D 1 113 ? 74.049 43.368 79.712 1.00 14.55 113 PHE D N 1
ATOM 12343 C CA . PHE D 1 113 ? 75.105 44.048 80.461 1.00 15.69 113 PHE D CA 1
ATOM 12344 C C . PHE D 1 113 ? 75.981 44.901 79.563 1.00 19.42 113 PHE D C 1
ATOM 12345 O O . PHE D 1 113 ? 76.243 46.097 79.765 1.00 17.77 113 PHE D O 1
ATOM 12353 N N . SER D 1 114 ? 76.490 44.300 78.480 1.00 15.31 114 SER D N 1
ATOM 12354 C CA . SER D 1 114 ? 77.444 45.038 77.646 1.00 13.65 114 SER D CA 1
ATOM 12355 C C . SER D 1 114 ? 76.768 46.097 76.782 1.00 17.38 114 SER D C 1
ATOM 12356 O O . SER D 1 114 ? 77.358 47.158 76.474 1.00 17.89 114 SER D O 1
ATOM 12359 N N . THR D 1 115 ? 75.532 45.841 76.357 1.00 15.15 115 THR D N 1
ATOM 12360 C CA . THR D 1 115 ? 74.839 46.768 75.465 1.00 16.18 115 THR D CA 1
ATOM 12361 C C . THR D 1 115 ? 74.396 48.031 76.214 1.00 17.11 115 THR D C 1
ATOM 12362 O O . THR D 1 115 ? 74.588 49.158 75.727 1.00 17.05 115 THR D O 1
ATOM 12366 N N . THR D 1 116 ? 73.845 47.854 77.397 1.00 15.74 116 THR D N 1
ATOM 12367 C CA . THR D 1 116 ? 73.382 48.981 78.208 1.00 18.00 116 THR D CA 1
ATOM 12368 C C . THR D 1 116 ? 74.562 49.921 78.519 1.00 24.07 116 THR D C 1
ATOM 12369 O O . THR D 1 116 ? 74.353 51.146 78.493 1.00 18.02 116 THR D O 1
ATOM 12373 N N . TYR D 1 117 ? 75.746 49.369 78.780 1.00 19.03 117 TYR D N 1
ATOM 12374 C CA . TYR D 1 117 ? 76.934 50.218 78.996 1.00 21.09 117 TYR D CA 1
ATOM 12375 C C . TYR D 1 117 ? 77.083 51.211 77.851 1.00 21.48 117 TYR D C 1
ATOM 12376 O O . TYR D 1 117 ? 77.257 52.411 78.119 1.00 17.48 117 TYR D O 1
ATOM 12385 N N . GLU D 1 118 ? 77.018 50.777 76.603 1.00 18.07 118 GLU D N 1
ATOM 12386 C CA . GLU D 1 118 ? 77.229 51.631 75.440 1.00 15.08 118 GLU D CA 1
ATOM 12387 C C . GLU D 1 118 ? 76.049 52.549 75.154 1.00 19.52 118 GLU D C 1
ATOM 12388 O O . GLU D 1 118 ? 76.204 53.668 74.649 1.00 20.08 118 GLU D O 1
ATOM 12394 N N . ILE D 1 119 ? 74.837 52.103 75.440 1.00 16.48 119 ILE D N 1
ATOM 12395 C CA . ILE D 1 119 ? 73.683 53.000 75.248 1.00 18.34 119 ILE D CA 1
ATOM 12396 C C . ILE D 1 119 ? 73.899 54.239 76.139 1.00 18.50 119 ILE D C 1
ATOM 12397 O O . ILE D 1 119 ? 73.763 55.387 75.686 1.00 19.09 119 ILE D O 1
ATOM 12402 N N . ASP D 1 120 ? 74.227 53.985 77.396 1.00 16.48 120 ASP D N 1
ATOM 12403 C CA . ASP D 1 120 ? 74.377 55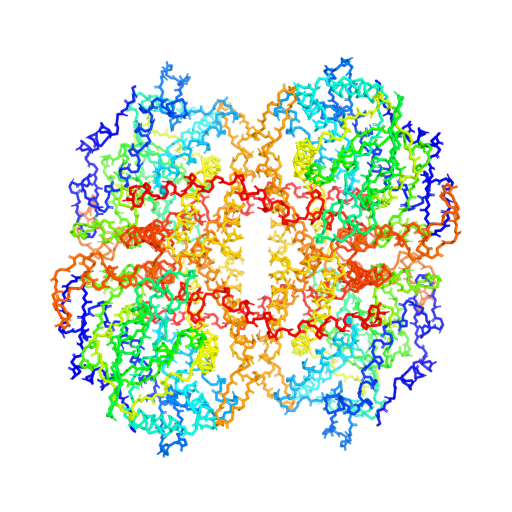.038 78.403 1.00 21.84 120 ASP D CA 1
ATOM 12404 C C . ASP D 1 120 ? 75.483 55.994 77.982 1.00 25.45 120 ASP D C 1
ATOM 12405 O O . ASP D 1 120 ? 75.389 57.215 78.171 1.00 25.28 120 ASP D O 1
ATOM 12410 N N . GLN D 1 121 ? 76.568 55.495 77.380 1.00 20.46 121 GLN D N 1
ATOM 12411 C CA . GLN D 1 121 ? 77.650 56.370 76.964 1.00 23.14 121 GLN D CA 1
ATOM 12412 C C . GLN D 1 121 ? 77.192 57.358 75.898 1.00 28.48 121 GLN D C 1
ATOM 12413 O O . GLN D 1 121 ? 77.713 58.466 75.787 1.00 25.79 121 GLN D O 1
ATOM 12419 N N . LYS D 1 122 ? 76.228 56.907 75.097 1.00 22.88 122 LYS D N 1
ATOM 12420 C CA . LYS D 1 122 ? 75.838 57.807 74.017 1.00 27.25 122 LYS D CA 1
ATOM 12421 C C . LYS D 1 122 ? 74.710 58.733 74.436 1.00 27.97 122 LYS D C 1
ATOM 12422 O O . LYS D 1 122 ? 74.703 59.909 74.069 1.00 27.12 122 LYS D O 1
ATOM 12428 N N . TYR D 1 123 ? 73.742 58.268 75.200 1.00 20.23 123 TYR D N 1
ATOM 12429 C CA . TYR D 1 123 ? 72.533 59.026 75.485 1.00 25.05 123 TYR D CA 1
ATOM 12430 C C . TYR D 1 123 ? 72.447 59.583 76.902 1.00 26.91 123 TYR D C 1
ATOM 12431 O O . TYR D 1 123 ? 71.447 60.256 77.209 1.00 29.14 123 TYR D O 1
ATOM 12440 N N . GLY D 1 124 ? 73.381 59.337 77.799 1.00 21.16 124 GLY D N 1
ATOM 12441 C CA . GLY D 1 124 ? 73.306 59.804 79.185 1.00 22.04 124 GLY D CA 1
ATOM 12442 C C . GLY D 1 124 ? 72.208 59.153 80.004 1.00 29.56 124 GLY D C 1
ATOM 12443 O O . GLY D 1 124 ? 71.829 59.662 81.068 1.00 29.55 124 GLY D O 1
ATOM 12444 N N . THR D 1 125 ? 71.666 58.024 79.574 1.00 20.64 125 THR D N 1
ATOM 12445 C CA . THR D 1 125 ? 70.640 57.265 80.278 1.00 19.89 125 THR D CA 1
ATOM 12446 C C . THR D 1 125 ? 71.235 56.453 81.439 1.00 21.44 125 THR D C 1
ATOM 12447 O O . THR D 1 125 ? 72.448 56.477 81.651 1.00 20.13 125 THR D O 1
ATOM 12451 N N . ASN D 1 126 ? 70.405 55.744 82.204 1.00 21.29 126 ASN D N 1
ATOM 12452 C CA . ASN D 1 126 ? 70.737 54.984 83.385 1.00 23.46 126 ASN D CA 1
ATOM 12453 C C . ASN D 1 126 ? 70.460 53.485 83.276 1.00 21.76 126 ASN D C 1
ATOM 12454 O O . ASN D 1 126 ? 70.278 52.802 84.287 1.00 23.10 126 ASN D O 1
ATOM 12459 N N . TYR D 1 127 ? 70.400 52.968 82.061 1.00 19.13 127 TYR D N 1
ATOM 12460 C CA . TYR D 1 127 ? 70.042 51.571 81.841 1.00 19.37 127 TYR D CA 1
ATOM 12461 C C . TYR D 1 127 ? 71.101 50.600 82.360 1.00 21.02 127 TYR D C 1
ATOM 12462 O O . TYR D 1 127 ? 70.767 49.474 82.753 1.00 19.78 127 TYR D O 1
ATOM 12471 N N . HIS D 1 128 ? 72.378 50.994 82.337 1.00 17.76 128 HIS D N 1
ATOM 12472 C CA . HIS D 1 128 ? 73.396 50.034 82.796 1.00 18.85 128 HIS D CA 1
ATOM 12473 C C . HIS D 1 128 ? 73.250 49.807 84.297 1.00 28.40 128 HIS D C 1
ATOM 12474 O O . HIS D 1 128 ? 73.346 48.670 84.810 1.00 17.43 128 HIS D O 1
ATOM 12481 N N . LYS D 1 129 ? 72.985 50.921 85.013 1.00 18.44 129 LYS D N 1
ATOM 12482 C CA . LYS D 1 129 ? 72.778 50.794 86.449 1.00 18.87 129 LYS D CA 1
ATOM 12483 C C . LYS D 1 129 ? 71.491 50.043 86.780 1.00 18.95 129 LYS D C 1
ATOM 12484 O O . LYS D 1 129 ? 71.476 49.228 87.696 1.00 21.55 129 LYS D O 1
ATOM 12490 N N . ASN D 1 130 ? 70.426 50.299 86.020 1.00 16.82 130 ASN D N 1
ATOM 12491 C CA . ASN D 1 130 ? 69.213 49.515 86.170 1.00 16.31 130 ASN D CA 1
ATOM 12492 C C . ASN D 1 130 ? 69.529 48.009 86.066 1.00 19.25 130 ASN D C 1
ATOM 12493 O O . ASN D 1 130 ? 69.103 47.172 86.857 1.00 17.68 130 ASN D O 1
ATOM 12498 N N . PHE D 1 131 ? 70.288 47.651 85.035 1.00 18.74 131 PHE D N 1
ATOM 12499 C CA . PHE D 1 131 ? 70.583 46.233 84.813 1.00 19.82 131 PHE D CA 1
ATOM 12500 C C . PHE D 1 131 ? 71.460 45.660 85.919 1.00 21.12 131 PHE D C 1
ATOM 12501 O O . PHE D 1 131 ? 71.149 44.547 86.372 1.00 15.94 131 PHE D O 1
ATOM 12509 N N . THR D 1 132 ? 72.520 46.356 86.331 1.00 18.49 132 THR D N 1
ATOM 12510 C CA . THR D 1 132 ? 73.428 45.751 87.300 1.00 17.26 132 THR D CA 1
ATOM 12511 C C . THR D 1 132 ? 72.709 45.584 88.627 1.00 21.35 132 THR D C 1
ATOM 12512 O O . THR D 1 132 ? 72.865 44.599 89.367 1.00 16.96 132 THR D O 1
ATOM 12516 N N . GLU D 1 133 ? 71.855 46.547 89.004 1.00 19.12 133 GLU D N 1
ATOM 12517 C CA . GLU D 1 133 ? 71.119 46.325 90.250 1.00 20.10 133 GLU D CA 1
ATOM 12518 C C . GLU D 1 133 ? 70.192 45.119 90.135 1.00 20.24 133 GLU D C 1
ATOM 12519 O O . GLU D 1 133 ? 70.059 44.358 91.103 1.00 20.56 133 GLU D O 1
ATOM 12525 N N . TYR D 1 134 ? 69.556 44.932 88.996 1.00 17.93 134 TYR D N 1
ATOM 12526 C CA . TYR D 1 134 ? 68.700 43.770 88.729 1.00 18.87 134 TYR D CA 1
ATOM 12527 C C . TYR D 1 134 ? 69.505 42.466 88.819 1.00 19.16 134 TYR D C 1
ATOM 12528 O O . TYR D 1 134 ? 69.084 41.517 89.503 1.00 21.07 134 TYR D O 1
ATOM 12537 N N . LEU D 1 135 ? 70.642 42.409 88.134 1.00 16.68 135 LEU D N 1
ATOM 12538 C CA . LEU D 1 135 ? 71.400 41.143 88.218 1.00 19.09 135 LEU D CA 1
ATOM 12539 C C . LEU D 1 135 ? 71.792 40.856 89.661 1.00 19.62 135 LEU D C 1
ATOM 12540 O O . LEU D 1 135 ? 71.813 39.702 90.090 1.00 17.20 135 LEU D O 1
ATOM 12545 N N . LYS D 1 136 ? 72.082 41.877 90.484 1.00 17.08 136 LYS D N 1
ATOM 12546 C CA . LYS D 1 136 ? 72.367 41.574 91.882 1.00 23.93 136 LYS D CA 1
ATOM 12547 C C . LYS D 1 136 ? 71.206 40.886 92.591 1.00 15.93 136 LYS D C 1
ATOM 12548 O O . LYS D 1 136 ? 71.465 39.965 93.375 1.00 21.94 136 LYS D O 1
ATOM 12554 N N . TYR D 1 137 ? 69.967 41.319 92.355 1.00 18.72 137 TYR D N 1
ATOM 12555 C CA . TYR D 1 137 ? 68.788 40.642 92.890 1.00 19.58 137 TYR D CA 1
ATOM 12556 C C . TYR D 1 137 ? 68.727 39.175 92.438 1.00 18.68 137 TYR D C 1
ATOM 12557 O O . TYR D 1 137 ? 68.500 38.270 93.235 1.00 21.94 137 TYR D O 1
ATOM 12566 N N . ILE D 1 138 ? 68.940 38.950 91.149 1.00 18.84 138 ILE D N 1
ATOM 12567 C CA . ILE D 1 138 ? 68.864 37.581 90.621 1.00 22.37 138 ILE D CA 1
ATOM 12568 C C . ILE D 1 138 ? 69.952 36.699 91.224 1.00 21.26 138 ILE D C 1
ATOM 12569 O O . ILE D 1 138 ? 69.692 35.557 91.627 1.00 17.15 138 ILE D O 1
ATOM 12574 N N . GLN D 1 139 ? 71.187 37.192 91.302 1.00 15.72 139 GLN D N 1
ATOM 12575 C CA . GLN D 1 139 ? 72.277 36.430 91.904 1.00 16.97 139 GLN D CA 1
ATOM 12576 C C . GLN D 1 139 ? 72.044 36.137 93.369 1.00 18.65 139 GLN D C 1
ATOM 12577 O O . GLN D 1 139 ? 72.390 35.058 93.877 1.00 21.20 139 GLN D O 1
ATOM 12583 N N . GLU D 1 140 ? 71.448 37.041 94.147 1.00 19.97 140 GLU D N 1
ATOM 12584 C CA . GLU D 1 140 ? 71.211 36.746 95.556 1.00 21.34 140 GLU D CA 1
ATOM 12585 C C . GLU D 1 140 ? 70.035 35.797 95.783 1.00 20.11 140 GLU D C 1
ATOM 12586 O O . GLU D 1 140 ? 69.941 35.271 96.899 1.00 25.17 140 GLU D O 1
ATOM 12592 N N . ASN D 1 141 ? 69.159 35.579 94.810 1.00 16.84 141 ASN D N 1
ATOM 12593 C CA . ASN D 1 141 ? 67.990 34.733 95.024 1.00 17.85 141 ASN D CA 1
ATOM 12594 C C . ASN D 1 141 ? 67.985 33.444 94.200 1.00 19.22 141 ASN D C 1
ATOM 12595 O O . ASN D 1 141 ? 67.007 32.681 94.340 1.00 20.18 141 ASN D O 1
ATOM 12600 N N . ASP D 1 142 ? 68.988 33.183 93.375 1.00 21.65 142 ASP D N 1
ATOM 12601 C CA . ASP D 1 142 ? 69.106 31.991 92.505 1.00 16.23 142 ASP D CA 1
ATOM 12602 C C . ASP D 1 142 ? 67.896 31.764 91.627 1.00 16.90 142 ASP D C 1
ATOM 12603 O O . ASP D 1 142 ? 67.318 30.658 91.532 1.00 17.97 142 ASP D O 1
ATOM 12608 N N . LEU D 1 143 ? 67.395 32.782 90.898 1.00 16.18 143 LEU D N 1
ATOM 12609 C CA . LEU D 1 143 ? 66.151 32.648 90.161 1.00 16.42 143 LEU D CA 1
ATOM 12610 C C . LEU D 1 143 ? 66.336 32.369 88.674 1.00 16.45 143 LEU D C 1
ATOM 12611 O O . LEU D 1 143 ? 67.358 32.679 88.049 1.00 19.15 143 LEU D O 1
ATOM 12616 N N . ILE D 1 144 ? 65.310 31.771 88.063 1.00 15.51 144 ILE D N 1
ATOM 12617 C CA . ILE D 1 144 ? 65.253 31.495 86.633 1.00 15.41 144 ILE D CA 1
ATOM 12618 C C . ILE D 1 144 ? 64.661 32.695 85.896 1.00 20.04 144 ILE D C 1
ATOM 12619 O O . ILE D 1 144 ? 63.525 33.126 86.179 1.00 16.83 144 ILE D O 1
ATOM 12624 N N . VAL D 1 145 ? 65.426 33.197 84.937 1.00 17.66 145 VAL D N 1
ATOM 12625 C CA . VAL D 1 145 ? 64.923 34.320 84.138 1.00 14.84 145 VAL D CA 1
ATOM 12626 C C . VAL D 1 145 ? 64.803 33.941 82.672 1.00 18.23 145 VAL D C 1
ATOM 12627 O O . VAL D 1 145 ? 65.810 33.586 82.041 1.00 19.69 145 VAL D O 1
ATOM 12631 N N . ASP D 1 146 ? 63.587 33.971 82.125 1.00 15.53 146 ASP D N 1
ATOM 12632 C CA . ASP D 1 146 ? 63.374 33.589 80.736 1.00 16.48 146 ASP D CA 1
ATOM 12633 C C . ASP D 1 146 ? 63.767 34.690 79.782 1.00 19.88 146 ASP D C 1
ATOM 12634 O O . ASP D 1 146 ? 63.152 35.763 79.767 1.00 22.38 146 ASP D O 1
ATOM 12639 N N . GLY D 1 147 ? 64.776 34.461 78.949 1.00 20.34 147 GLY D N 1
ATOM 12640 C CA . GLY D 1 147 ? 65.071 35.454 77.913 1.00 21.78 147 GLY D CA 1
ATOM 12641 C C . GLY D 1 147 ? 64.110 35.311 76.749 1.00 24.97 147 GLY D C 1
ATOM 12642 O O . GLY D 1 147 ? 64.045 34.209 76.192 1.00 26.50 147 GLY D O 1
ATOM 12643 N N . ALA D 1 148 ? 63.390 36.380 76.402 1.00 14.89 148 ALA D N 1
ATOM 12644 C CA . ALA D 1 148 ? 62.374 36.317 75.348 1.00 18.06 148 ALA D CA 1
ATOM 12645 C C . ALA D 1 148 ? 62.642 37.345 74.253 1.00 24.20 148 ALA D C 1
ATOM 12646 O O . ALA D 1 148 ? 62.511 38.555 74.473 1.00 20.37 148 ALA D O 1
ATOM 12648 N N . MET D 1 149 ? 63.008 36.859 73.056 1.00 14.93 149 MET D N 1
ATOM 12649 C CA . MET D 1 149 ? 63.374 37.728 71.948 1.00 16.86 149 MET D CA 1
ATOM 12650 C C . MET D 1 149 ? 62.412 37.610 70.769 1.00 20.26 149 MET D C 1
ATOM 12651 O O . MET D 1 149 ? 61.975 38.641 70.225 1.00 16.13 149 MET D O 1
ATOM 12656 N N . THR D 1 150 ? 62.027 36.399 70.326 1.00 15.05 150 THR D N 1
ATOM 12657 C CA . THR D 1 150 ? 61.316 36.258 69.048 1.00 13.59 150 THR D CA 1
ATOM 12658 C C . THR D 1 150 ? 59.837 36.618 69.084 1.00 15.76 150 THR D C 1
ATOM 12659 O O . THR D 1 150 ? 59.054 35.951 69.783 1.00 16.57 150 THR D O 1
ATOM 12663 N N . ASP D 1 151 ? 59.390 37.640 68.346 1.00 15.24 151 ASP D N 1
ATOM 12664 C CA . ASP D 1 151 ? 57.976 37.978 68.246 1.00 13.36 151 ASP D CA 1
ATOM 12665 C C . ASP D 1 151 ? 57.242 37.075 67.247 1.00 13.36 151 ASP D C 1
ATOM 12666 O O . ASP D 1 151 ? 57.925 36.357 66.498 1.00 14.28 151 ASP D O 1
ATOM 12671 N N . PRO D 1 152 ? 55.917 37.065 67.156 1.00 14.74 152 PRO D N 1
ATOM 12672 C CA . PRO D 1 152 ? 55.215 36.353 66.076 1.00 12.01 152 PRO D CA 1
ATOM 12673 C C . PRO D 1 152 ? 55.542 36.871 64.686 1.00 16.25 152 PRO D C 1
ATOM 12674 O O . PRO D 1 152 ? 55.650 36.026 63.782 1.00 13.36 152 PRO D O 1
ATOM 12678 N N . LYS D 1 153 ? 55.728 38.189 64.467 1.00 12.29 153 LYS D N 1
ATOM 12679 C CA . LYS D 1 153 ? 56.257 38.828 63.286 1.00 11.57 153 LYS D CA 1
ATOM 12680 C C . LYS D 1 153 ? 55.311 39.078 62.121 1.00 11.83 153 LYS D C 1
ATOM 12681 O O . LYS D 1 153 ? 55.682 39.833 61.196 1.00 15.56 153 LYS D O 1
ATOM 12687 N N . GLY D 1 154 ? 54.108 38.544 62.038 1.00 10.75 154 GLY D N 1
ATOM 12688 C CA . GLY D 1 154 ? 53.198 38.863 60.938 1.00 14.60 154 GLY D CA 1
ATOM 12689 C C . GLY D 1 154 ? 53.738 38.619 59.555 1.00 19.19 154 GLY D C 1
ATOM 12690 O O . GLY D 1 154 ? 54.317 37.568 59.244 1.00 13.78 154 GLY D O 1
ATOM 12691 N N . ASP D 1 155 ? 53.604 39.550 58.601 1.00 10.32 155 ASP D N 1
ATOM 12692 C CA . ASP D 1 155 ? 54.076 39.368 57.240 1.00 11.96 155 ASP D CA 1
ATOM 12693 C C . ASP D 1 155 ? 55.597 39.421 57.223 1.00 17.52 155 ASP D C 1
ATOM 12694 O O . ASP D 1 155 ? 56.078 40.509 57.554 1.00 12.33 155 ASP D O 1
ATOM 12699 N N . ARG D 1 156 ? 56.314 38.347 56.889 1.00 12.59 156 ARG D N 1
ATOM 12700 C CA . ARG D 1 156 ? 57.777 38.351 56.971 1.00 11.69 156 ARG D CA 1
ATOM 12701 C C . ARG D 1 156 ? 58.468 39.350 56.058 1.00 12.74 156 ARG D C 1
ATOM 12702 O O . ARG D 1 156 ? 59.646 39.701 56.259 1.00 19.24 156 ARG D O 1
ATOM 12710 N N . GLY D 1 157 ? 57.790 39.862 55.043 1.00 13.17 157 GLY D N 1
ATOM 12711 C CA . GLY D 1 157 ? 58.444 40.805 54.149 1.00 18.70 157 GLY D CA 1
ATOM 12712 C C . GLY D 1 157 ? 58.367 42.249 54.649 1.00 19.66 157 GLY D C 1
ATOM 12713 O O . GLY D 1 157 ? 58.995 43.134 54.045 1.00 25.33 157 GLY D O 1
ATOM 12714 N N . LEU D 1 158 ? 57.653 42.530 55.723 1.00 14.57 158 LEU D N 1
ATOM 12715 C CA . LEU D 1 158 ? 57.484 43.914 56.198 1.00 20.27 158 LEU D CA 1
ATOM 12716 C C . LEU D 1 158 ? 58.086 44.195 57.557 1.00 18.12 158 LEU D C 1
ATOM 12717 O O . LEU D 1 158 ? 58.084 43.348 58.459 1.00 13.19 158 LEU D O 1
ATOM 12722 N N . ALA D 1 159 ? 58.584 45.429 57.746 1.00 17.02 159 ALA D N 1
ATOM 12723 C CA . ALA D 1 159 ? 59.114 45.924 59.006 1.00 14.39 159 ALA D CA 1
ATOM 12724 C C . ALA D 1 159 ? 58.059 46.053 60.092 1.00 11.71 159 ALA D C 1
ATOM 12725 O O . ALA D 1 159 ? 56.860 46.091 59.744 1.00 17.11 159 ALA D O 1
ATOM 12727 N N . PRO D 1 160 ? 58.461 46.088 61.359 1.00 13.95 160 PRO D N 1
ATOM 12728 C CA . PRO D 1 160 ? 57.453 46.191 62.426 1.00 15.38 160 PRO D CA 1
ATOM 12729 C C . PRO D 1 160 ? 56.470 47.348 62.223 1.00 18.69 160 PRO D C 1
ATOM 12730 O O . PRO D 1 160 ? 55.253 47.203 62.443 1.00 15.77 160 PRO D O 1
ATOM 12734 N N . SER D 1 161 ? 56.983 48.502 61.790 1.00 16.08 161 SER D N 1
ATOM 12735 C CA . SER D 1 161 ? 56.097 49.657 61.628 1.00 22.56 161 SER D CA 1
ATOM 12736 C C . SER D 1 161 ? 55.307 49.579 60.329 1.00 23.92 161 SER D C 1
ATOM 12737 O O . SER D 1 161 ? 54.437 50.444 60.136 1.00 21.44 161 SER D O 1
ATOM 12740 N N . ALA D 1 162 ? 55.556 48.611 59.452 1.00 15.75 162 ALA D N 1
ATOM 12741 C CA . ALA D 1 162 ? 54.730 48.420 58.260 1.00 11.96 162 ALA D CA 1
ATOM 12742 C C . ALA D 1 162 ? 53.689 47.296 58.434 1.00 14.22 162 ALA D C 1
ATOM 12743 O O . ALA D 1 162 ? 52.904 47.033 57.524 1.00 13.88 162 ALA D O 1
ATOM 12745 N N . GLN D 1 163 ? 53.654 46.641 59.601 1.00 14.04 163 GLN D N 1
ATOM 12746 C CA . GLN D 1 163 ? 52.638 45.599 59.768 1.00 13.35 163 GLN D CA 1
ATOM 12747 C C . GLN D 1 163 ? 51.220 46.189 59.768 1.00 16.10 163 GLN D C 1
ATOM 12748 O O . GLN D 1 163 ? 51.020 47.314 60.228 1.00 16.43 163 GLN D O 1
ATOM 12754 N N . LYS D 1 164 ? 50.228 45.451 59.279 1.00 15.50 164 LYS D N 1
ATOM 12755 C CA . LYS D 1 164 ? 48.826 45.896 59.359 1.00 14.06 164 LYS D CA 1
ATOM 12756 C C . LYS D 1 164 ? 48.333 45.902 60.800 1.00 19.78 164 LYS D C 1
ATOM 12757 O O . LYS D 1 164 ? 47.570 46.786 61.222 1.00 20.17 164 LYS D O 1
ATOM 12763 N N . ASP D 1 165 ? 48.737 44.951 61.627 1.00 15.32 165 ASP D N 1
ATOM 12764 C CA . ASP D 1 165 ? 48.468 44.920 63.052 1.00 16.65 165 ASP D CA 1
ATOM 12765 C C . ASP D 1 165 ? 49.717 45.355 63.801 1.00 16.02 165 ASP D C 1
ATOM 12766 O O . ASP D 1 165 ? 50.725 44.637 63.798 1.00 17.47 165 ASP D O 1
ATOM 12771 N N . PRO D 1 166 ? 49.745 46.507 64.469 1.00 17.18 166 PRO D N 1
ATOM 12772 C CA . PRO D 1 166 ? 50.991 46.976 65.069 1.00 13.68 166 PRO D CA 1
ATOM 12773 C C . PRO D 1 166 ? 51.460 46.193 66.279 1.00 14.12 166 PRO D C 1
ATOM 12774 O O . PRO D 1 166 ? 52.549 46.442 66.805 1.00 19.11 166 PRO D O 1
ATOM 12778 N N . ASP D 1 167 ? 50.657 45.235 66.747 1.00 14.54 167 ASP D N 1
ATOM 12779 C CA . ASP D 1 167 ? 51.034 44.462 67.918 1.00 13.99 167 ASP D CA 1
ATOM 12780 C C . ASP D 1 167 ? 51.797 43.155 67.559 1.00 15.43 167 ASP D C 1
ATOM 12781 O O . ASP D 1 167 ? 52.038 42.407 68.524 1.00 16.42 167 ASP D O 1
ATOM 12786 N N . LEU D 1 168 ? 52.115 42.939 66.299 1.00 13.18 168 LEU D N 1
ATOM 12787 C CA . LEU D 1 168 ? 52.780 41.660 65.942 1.00 16.64 168 LEU D CA 1
ATOM 12788 C C . LEU D 1 168 ? 54.262 41.663 66.283 1.00 18.93 168 LEU D C 1
ATOM 12789 O O . LEU D 1 168 ? 54.908 40.616 66.167 1.00 17.63 168 LEU D O 1
ATOM 12794 N N . PHE D 1 169 ? 54.849 42.782 66.693 1.00 15.04 169 PHE D N 1
ATOM 12795 C CA . PHE D 1 169 ? 56.137 42.909 67.362 1.00 12.45 169 PHE D CA 1
ATOM 12796 C C . PHE D 1 169 ? 55.891 43.667 68.669 1.00 16.70 169 PHE D C 1
ATOM 12797 O O . PHE D 1 169 ? 55.018 44.560 68.653 1.00 16.14 169 PHE D O 1
ATOM 12805 N N . LEU D 1 170 ? 56.558 43.371 69.770 1.00 15.66 170 LEU D N 1
ATOM 12806 C CA . LEU D 1 170 ? 56.220 43.951 71.062 1.00 14.51 170 LEU D CA 1
ATOM 12807 C C . LEU D 1 170 ? 56.552 45.456 71.045 1.00 16.77 170 LEU D C 1
ATOM 12808 O O . LEU D 1 170 ? 57.627 45.805 70.566 1.00 16.30 170 LEU D O 1
ATOM 12813 N N . ARG D 1 171 ? 55.657 46.303 71.561 1.00 17.37 171 ARG D N 1
ATOM 12814 C CA . ARG D 1 171 ? 55.912 47.754 71.477 1.00 18.46 171 ARG D CA 1
ATOM 12815 C C . ARG D 1 171 ? 55.492 48.516 72.726 1.00 17.61 171 ARG D C 1
ATOM 12816 O O . ARG D 1 171 ? 54.699 48.063 73.554 1.00 15.81 171 ARG D O 1
ATOM 12824 N N . ILE D 1 172 ? 56.048 49.726 72.848 1.00 18.01 172 ILE D N 1
ATOM 12825 C CA . ILE D 1 172 ? 55.682 50.655 73.926 1.00 15.70 172 ILE D CA 1
ATOM 12826 C C . ILE D 1 172 ? 54.394 51.347 73.478 1.00 17.76 172 ILE D C 1
ATOM 12827 O O . ILE D 1 172 ? 54.445 51.852 72.355 1.00 19.29 172 ILE D O 1
ATOM 12832 N N . VAL D 1 173 ? 53.343 51.308 74.291 1.00 16.53 173 VAL D N 1
ATOM 12833 C CA . VAL D 1 173 ? 52.092 51.944 73.908 1.00 17.41 173 VAL D CA 1
ATOM 12834 C C . VAL D 1 173 ? 51.759 53.142 74.801 1.00 22.68 173 VAL D C 1
ATOM 12835 O O . VAL D 1 173 ? 50.853 53.924 74.457 1.00 23.76 173 VAL D O 1
ATOM 12839 N N . GLU D 1 174 ? 52.435 53.303 75.919 1.00 19.41 174 GLU D N 1
ATOM 12840 C CA . GLU D 1 174 ? 52.246 54.486 76.766 1.00 26.18 174 GLU D CA 1
ATOM 12841 C C . GLU D 1 174 ? 53.519 54.801 77.544 1.00 28.68 174 GLU D C 1
ATOM 12842 O O . GLU D 1 174 ? 54.206 53.907 78.039 1.00 19.82 174 GLU D O 1
ATOM 12848 N N . LYS D 1 175 ? 53.856 56.096 77.643 1.00 26.84 175 LYS D N 1
ATOM 12849 C CA . LYS D 1 175 ? 55.006 56.507 78.440 1.00 20.71 175 LYS D CA 1
ATOM 12850 C C . LYS D 1 175 ? 54.550 57.353 79.623 1.00 27.43 175 LYS D C 1
ATOM 12851 O O . LYS D 1 175 ? 53.863 58.352 79.445 1.00 28.32 175 LYS D O 1
ATOM 12857 N N . ARG D 1 176 ? 54.902 56.938 80.829 1.00 24.11 176 ARG D N 1
ATOM 12858 C CA . ARG D 1 176 ? 54.446 57.658 82.017 1.00 24.10 176 ARG D CA 1
ATOM 12859 C C . ARG D 1 176 ? 55.658 58.218 82.736 1.00 24.55 176 ARG D C 1
ATOM 12860 O O . ARG D 1 176 ? 56.803 57.920 82.372 1.00 23.89 176 ARG D O 1
ATOM 12868 N N . GLU D 1 177 ? 55.417 59.065 83.742 1.00 28.89 177 GLU D N 1
ATOM 12869 C CA . GLU D 1 177 ? 56.555 59.610 84.475 1.00 27.83 177 GLU D CA 1
ATOM 12870 C C . GLU D 1 177 ? 57.246 58.507 85.259 1.00 24.01 177 GLU D C 1
ATOM 12871 O O . GLU D 1 177 ? 58.436 58.560 85.554 1.00 26.11 177 GLU D O 1
ATOM 12877 N N . ASP D 1 178 ? 56.499 57.468 85.646 1.00 20.53 178 ASP D N 1
ATOM 12878 C CA . ASP D 1 178 ? 57.141 56.461 86.489 1.00 17.41 178 ASP D CA 1
ATOM 12879 C C . ASP D 1 178 ? 57.464 55.138 85.784 1.00 25.53 178 ASP D C 1
ATOM 12880 O O . ASP D 1 178 ? 57.957 54.215 86.452 1.00 20.43 178 ASP D O 1
ATOM 12885 N N . GLY D 1 179 ? 57.203 54.990 84.495 1.00 21.91 179 GLY D N 1
ATOM 12886 C CA . GLY D 1 179 ? 57.479 53.715 83.818 1.00 22.12 179 GLY D CA 1
ATOM 12887 C C . GLY D 1 179 ? 56.827 53.674 82.457 1.00 24.97 179 GLY D C 1
ATOM 12888 O O . GLY D 1 179 ? 56.371 54.710 81.944 1.00 23.72 179 GLY D O 1
ATOM 12889 N N . ILE D 1 180 ? 56.739 52.508 81.812 1.00 16.87 180 ILE D N 1
ATOM 12890 C CA . ILE D 1 180 ? 56.137 52.416 80.487 1.00 14.89 180 ILE D CA 1
ATOM 12891 C C . ILE D 1 180 ? 55.069 51.312 80.473 1.00 17.37 180 ILE D C 1
ATOM 12892 O O . ILE D 1 180 ? 55.105 50.489 81.389 1.00 19.90 180 ILE D O 1
ATOM 12897 N N . VAL D 1 181 ? 54.203 51.326 79.473 1.00 17.77 181 VAL D N 1
ATOM 12898 C CA . VAL D 1 181 ? 53.219 50.260 79.297 1.00 17.65 181 VAL D CA 1
ATOM 12899 C C . VAL D 1 181 ? 53.515 49.583 77.953 1.00 21.30 181 VAL D C 1
ATOM 12900 O O . VAL D 1 181 ? 53.676 50.231 76.909 1.00 16.44 181 VAL D O 1
ATOM 12904 N N . VAL D 1 182 ? 53.590 48.242 77.937 1.00 16.01 182 VAL D N 1
ATOM 12905 C CA . VAL D 1 182 ? 53.943 47.560 76.693 1.00 17.10 182 VAL D CA 1
ATOM 12906 C C . VAL D 1 182 ? 52.846 46.598 76.268 1.00 14.01 182 VAL D C 1
ATOM 12907 O O . VAL D 1 182 ? 52.048 46.137 77.106 1.00 15.68 182 VAL D O 1
ATOM 12911 N N . ARG D 1 183 ? 52.778 46.289 74.982 1.00 12.67 183 ARG D N 1
ATOM 12912 C CA . ARG D 1 183 ? 51.732 45.432 74.443 1.00 14.25 183 ARG D CA 1
ATOM 12913 C C . ARG D 1 183 ? 52.252 44.564 73.304 1.00 17.37 183 ARG D C 1
ATOM 12914 O O . ARG D 1 183 ? 52.968 45.065 72.441 1.00 17.28 183 ARG D O 1
ATOM 12922 N N . GLY D 1 184 ? 51.887 43.274 73.286 1.00 18.33 184 GLY D N 1
ATOM 12923 C CA . GLY D 1 184 ? 52.330 42.415 72.184 1.00 14.79 184 GLY D CA 1
ATOM 12924 C C . GLY D 1 184 ? 52.602 41.004 72.728 1.00 15.18 184 GLY D C 1
ATOM 12925 O O . GLY D 1 184 ? 52.002 40.644 73.742 1.00 16.90 184 GLY D O 1
ATOM 12926 N N . ALA D 1 185 ? 53.464 40.220 72.090 1.00 15.32 185 ALA D N 1
ATOM 12927 C CA . ALA D 1 185 ? 53.708 38.842 72.546 1.00 20.33 185 ALA D CA 1
ATOM 12928 C C . ALA D 1 185 ? 55.081 38.357 72.074 1.00 15.05 185 ALA D C 1
ATOM 12929 O O . ALA D 1 185 ? 55.598 38.899 71.092 1.00 14.88 185 ALA D O 1
ATOM 12931 N N . LYS D 1 186 ? 55.630 37.353 72.752 1.00 16.50 186 LYS D N 1
ATOM 12932 C CA . LYS D 1 186 ? 56.853 36.663 72.289 1.00 11.02 186 LYS D CA 1
ATOM 12933 C C . LYS D 1 186 ? 56.474 35.179 72.096 1.00 13.19 186 LYS D C 1
ATOM 12934 O O . LYS D 1 186 ? 55.878 34.625 73.033 1.00 15.76 186 LYS D O 1
ATOM 12940 N N . ALA D 1 187 ? 56.791 34.597 70.967 1.00 11.72 187 ALA D N 1
ATOM 12941 C CA . ALA D 1 187 ? 56.431 33.219 70.642 1.00 15.67 187 ALA D CA 1
ATOM 12942 C C . ALA D 1 187 ? 57.523 32.192 70.919 1.00 14.82 187 ALA D C 1
ATOM 12943 O O . ALA D 1 187 ? 58.702 32.528 71.015 1.00 14.44 187 ALA D O 1
ATOM 12945 N N . HIS D 1 188 ? 57.164 30.900 70.967 1.00 15.86 188 HIS D N 1
ATOM 12946 C CA . HIS D 1 188 ? 58.148 29.815 70.990 1.00 15.23 188 HIS D CA 1
ATOM 12947 C C . HIS D 1 188 ? 58.961 29.808 72.276 1.00 21.10 188 HIS D C 1
ATOM 12948 O O . HIS D 1 188 ? 60.140 29.374 72.254 1.00 16.19 188 HIS D O 1
ATOM 12955 N N . GLN D 1 189 ? 58.429 30.276 73.422 1.00 14.40 189 GLN D N 1
ATOM 12956 C CA . GLN D 1 189 ? 59.333 30.495 74.550 1.00 17.61 189 GLN D CA 1
ATOM 12957 C C . GLN D 1 189 ? 59.563 29.268 75.439 1.00 17.61 189 GLN D C 1
ATOM 12958 O O . GLN D 1 189 ? 58.709 28.879 76.238 1.00 17.32 189 GLN D O 1
ATOM 12964 N N . THR D 1 190 ? 60.750 28.653 75.276 1.00 17.43 190 THR D N 1
ATOM 12965 C CA . THR D 1 190 ? 60.984 27.406 76.042 1.00 20.70 190 THR D CA 1
ATOM 12966 C C . THR D 1 190 ? 61.244 27.706 77.513 1.00 15.74 190 THR D C 1
ATOM 12967 O O . THR D 1 190 ? 62.014 28.603 77.834 1.00 21.23 190 THR D O 1
ATOM 12971 N N . GLY D 1 191 ? 60.583 26.970 78.397 1.00 18.78 191 GLY D N 1
ATOM 12972 C CA . GLY D 1 191 ? 60.667 27.179 79.832 1.00 23.80 191 GLY D CA 1
ATOM 12973 C C . GLY D 1 191 ? 60.074 28.487 80.342 1.00 21.21 191 GLY D C 1
ATOM 12974 O O . GLY D 1 191 ? 60.279 28.823 81.500 1.00 19.13 191 GLY D O 1
ATOM 12975 N N . SER D 1 192 ? 59.347 29.236 79.519 1.00 15.51 192 SER D N 1
ATOM 12976 C CA . SER D 1 192 ? 58.674 30.435 80.012 1.00 14.29 192 SER D CA 1
ATOM 12977 C C . SER D 1 192 ? 57.766 30.198 81.205 1.00 19.38 192 SER D C 1
ATOM 12978 O O . SER D 1 192 ? 57.755 30.900 82.235 1.00 18.52 192 SER D O 1
ATOM 12981 N N . ILE D 1 193 ? 56.934 29.152 81.135 1.00 15.03 193 ILE D N 1
ATOM 12982 C CA . ILE D 1 193 ? 55.970 28.858 82.195 1.00 15.67 193 ILE D CA 1
ATOM 12983 C C . ILE D 1 193 ? 56.614 28.557 83.535 1.00 15.66 193 ILE D C 1
ATOM 12984 O O . ILE D 1 193 ? 56.110 28.814 84.646 1.00 18.30 193 ILE D O 1
ATOM 12989 N N . ASN D 1 194 ? 57.840 27.991 83.548 1.00 15.94 194 ASN D N 1
ATOM 12990 C CA . ASN D 1 194 ? 58.397 27.705 84.869 1.00 21.86 194 ASN D CA 1
ATOM 12991 C C . ASN D 1 194 ? 59.603 28.569 85.213 1.00 19.48 194 ASN D C 1
ATOM 12992 O O . ASN D 1 194 ? 60.489 28.157 85.973 1.00 19.83 194 ASN D O 1
ATOM 12997 N N . SER D 1 195 ? 59.616 29.808 84.702 1.00 17.37 195 SER D N 1
ATOM 12998 C CA . SER D 1 195 ? 60.550 30.838 85.132 1.00 15.72 195 SER D CA 1
ATOM 12999 C C . SER D 1 195 ? 59.933 31.733 86.224 1.00 18.02 195 SER D C 1
ATOM 13000 O O . SER D 1 195 ? 58.715 31.823 86.376 1.00 19.22 195 SER D O 1
ATOM 13003 N N . HIS D 1 196 ? 60.785 32.401 86.998 1.00 15.40 196 HIS D N 1
ATOM 13004 C CA . HIS D 1 196 ? 60.406 33.341 88.041 1.00 14.04 196 HIS D CA 1
ATOM 13005 C C . HIS D 1 196 ? 60.211 34.753 87.432 1.00 23.97 196 HIS D C 1
ATOM 13006 O O . HIS D 1 196 ? 59.346 35.514 87.894 1.00 17.35 196 HIS D O 1
ATOM 13013 N N . GLU D 1 197 ? 61.044 35.051 86.449 1.00 17.85 197 GLU D N 1
ATOM 13014 C CA . GLU D 1 197 ? 61.105 36.331 85.757 1.00 17.51 197 GLU D CA 1
ATOM 13015 C C . GLU D 1 197 ? 61.297 36.142 84.253 1.00 21.38 197 GLU D C 1
ATOM 13016 O O . GLU D 1 197 ? 61.664 35.060 83.788 1.00 17.63 197 GLU D O 1
ATOM 13022 N N . HIS D 1 198 ? 61.075 37.202 83.493 1.00 12.28 198 HIS D N 1
ATOM 13023 C CA . HIS D 1 198 ? 61.312 37.327 82.086 1.00 13.05 198 HIS D CA 1
ATOM 13024 C C . HIS D 1 198 ? 62.204 38.549 81.791 1.00 16.75 198 HIS D C 1
ATOM 13025 O O . HIS D 1 198 ? 61.977 39.549 82.458 1.00 19.12 198 HIS D O 1
ATOM 13032 N N . ILE D 1 199 ? 63.099 38.414 80.827 1.00 15.21 199 ILE D N 1
ATOM 13033 C CA . ILE D 1 199 ? 63.883 39.527 80.281 1.00 17.62 199 ILE D CA 1
ATOM 13034 C C . ILE D 1 199 ? 63.651 39.576 78.777 1.00 23.04 199 ILE D C 1
ATOM 13035 O O . ILE D 1 199 ? 63.906 38.635 78.006 1.00 17.19 199 ILE D O 1
ATOM 13040 N N . ILE D 1 200 ? 63.092 40.716 78.335 1.00 14.07 200 ILE D N 1
ATOM 13041 C CA . ILE D 1 200 ? 62.662 40.907 76.951 1.00 13.82 200 ILE D CA 1
ATOM 13042 C C . ILE D 1 200 ? 63.709 41.687 76.163 1.00 14.27 200 ILE D C 1
ATOM 13043 O O . ILE D 1 200 ? 64.252 42.641 76.737 1.00 16.01 200 ILE D O 1
ATOM 13048 N N . MET D 1 201 ? 63.944 41.302 74.921 1.00 14.33 201 MET D N 1
ATOM 13049 C CA . MET D 1 201 ? 64.815 41.972 73.957 1.00 15.36 201 MET D CA 1
ATOM 13050 C C . MET D 1 201 ? 64.143 42.051 72.597 1.00 14.13 201 MET D C 1
ATOM 13051 O O . MET D 1 201 ? 63.353 41.170 72.248 1.00 15.26 201 MET D O 1
ATOM 13056 N N . PRO D 1 202 ? 64.439 43.077 71.797 1.00 15.57 202 PRO D N 1
ATOM 13057 C CA . PRO D 1 202 ? 63.930 43.159 70.428 1.00 17.38 202 PRO D CA 1
ATOM 13058 C C . PRO D 1 202 ? 64.574 42.076 69.565 1.00 17.46 202 PRO D C 1
ATOM 13059 O O . PRO D 1 202 ? 65.606 41.487 69.938 1.00 19.60 202 PRO D O 1
ATOM 13063 N N . THR D 1 203 ? 63.958 41.789 68.429 1.00 16.16 203 THR D N 1
ATOM 13064 C CA . THR D 1 203 ? 64.382 40.623 67.636 1.00 14.02 203 THR D CA 1
ATOM 13065 C C . THR D 1 203 ? 65.134 40.968 66.385 1.00 15.14 203 THR D C 1
ATOM 13066 O O . THR D 1 203 ? 65.705 40.094 65.702 1.00 17.68 203 THR D O 1
ATOM 13070 N N . ILE D 1 204 ? 65.211 42.247 66.014 1.00 15.67 204 ILE D N 1
ATOM 13071 C CA . ILE D 1 204 ? 65.864 42.654 64.765 1.00 17.16 204 ILE D CA 1
ATOM 13072 C C . ILE D 1 204 ? 66.416 44.080 64.886 1.00 19.12 204 ILE D C 1
ATOM 13073 O O . ILE D 1 204 ? 65.868 44.815 65.715 1.00 19.08 204 ILE D O 1
ATOM 13078 N N . ALA D 1 205 ? 67.439 44.455 64.132 1.00 15.59 205 ALA D N 1
ATOM 13079 C CA . ALA D 1 205 ? 67.835 45.861 64.062 1.00 23.40 205 ALA D CA 1
ATOM 13080 C C . ALA D 1 205 ? 66.625 46.739 63.725 1.00 23.32 205 ALA D C 1
ATOM 13081 O O . ALA D 1 205 ? 65.752 46.293 62.980 1.00 21.02 205 ALA D O 1
ATOM 13083 N N . MET D 1 206 ? 66.589 47.959 64.243 1.00 17.83 206 MET D N 1
ATOM 13084 C CA . MET D 1 206 ? 65.416 48.829 64.066 1.00 24.36 206 MET D CA 1
ATOM 13085 C C . MET D 1 206 ? 65.853 50.187 63.505 1.00 22.19 206 MET D C 1
ATOM 13086 O O . MET D 1 206 ? 66.922 50.743 63.844 1.00 19.31 206 MET D O 1
ATOM 13091 N N . THR D 1 207 ? 65.017 50.722 62.618 1.00 22.84 207 THR D N 1
ATOM 13092 C CA . THR D 1 207 ? 65.196 52.071 62.092 1.00 25.05 207 THR D CA 1
ATOM 13093 C C . THR D 1 207 ? 64.427 53.093 62.926 1.00 17.50 207 THR D C 1
ATOM 13094 O O . THR D 1 207 ? 63.673 52.771 63.831 1.00 13.89 207 THR D O 1
ATOM 13098 N N . GLU D 1 208 ? 64.596 54.391 62.634 1.00 24.33 208 GLU D N 1
ATOM 13099 C CA . GLU D 1 208 ? 63.862 55.402 63.405 1.00 29.75 208 GLU D CA 1
ATOM 13100 C C . GLU D 1 208 ? 62.347 55.213 63.284 1.00 17.84 208 GLU D C 1
ATOM 13101 O O . GLU D 1 208 ? 61.640 55.439 64.272 1.00 16.82 208 GLU D O 1
ATOM 13107 N N . ALA D 1 209 ? 61.867 54.771 62.111 1.00 17.77 209 ALA D N 1
ATOM 13108 C CA . ALA D 1 209 ? 60.418 54.528 61.997 1.00 15.64 209 ALA D CA 1
ATOM 13109 C C . ALA D 1 209 ? 59.922 53.454 62.960 1.00 17.06 209 ALA D C 1
ATOM 13110 O O . ALA D 1 209 ? 58.738 53.330 63.303 1.00 20.80 209 ALA D O 1
ATOM 13112 N N . ASP D 1 210 ? 60.830 52.601 63.427 1.00 17.05 210 ASP D N 1
ATOM 13113 C CA . ASP D 1 210 ? 60.469 51.484 64.288 1.00 18.50 210 ASP D CA 1
ATOM 13114 C C . ASP D 1 210 ? 60.814 51.760 65.738 1.00 22.95 210 ASP D C 1
ATOM 13115 O O . ASP D 1 210 ? 60.876 50.842 66.567 1.00 17.38 210 ASP D O 1
ATOM 13120 N N . LYS D 1 211 ? 61.054 53.021 66.121 1.00 17.57 211 LYS D N 1
ATOM 13121 C CA . LYS D 1 211 ? 61.568 53.218 67.474 1.00 16.54 211 LYS D CA 1
ATOM 13122 C C . LYS D 1 211 ? 60.665 52.743 68.610 1.00 16.17 211 LYS D C 1
ATOM 13123 O O . LYS D 1 211 ? 61.204 52.425 69.692 1.00 17.35 211 LYS D O 1
ATOM 13129 N N . ASP D 1 212 ? 59.350 52.643 68.476 1.00 20.48 212 ASP D N 1
ATOM 13130 C CA . ASP D 1 212 ? 58.520 52.153 69.577 1.00 20.18 212 ASP D CA 1
ATOM 13131 C C . ASP D 1 212 ? 58.721 50.642 69.847 1.00 17.15 212 ASP D C 1
ATOM 13132 O O . ASP D 1 212 ? 58.282 50.180 70.898 1.00 19.95 212 ASP D O 1
ATOM 13137 N N . TYR D 1 213 ? 59.356 49.964 68.893 1.00 15.98 213 TYR D N 1
ATOM 13138 C CA . TYR D 1 213 ? 59.671 48.522 69.032 1.00 16.99 213 TYR D CA 1
ATOM 13139 C C . TYR D 1 213 ? 61.034 48.268 69.639 1.00 22.32 213 TYR D C 1
ATOM 13140 O O . TYR D 1 213 ? 61.427 47.129 69.953 1.00 17.24 213 TYR D O 1
ATOM 13149 N N . ALA D 1 214 ? 61.816 49.330 69.857 1.00 13.94 214 ALA D N 1
ATOM 13150 C CA . ALA D 1 214 ? 63.152 49.183 70.453 1.00 12.40 214 ALA D CA 1
ATOM 13151 C C . ALA D 1 214 ? 62.992 49.257 71.957 1.00 21.17 214 ALA D C 1
ATOM 13152 O O . ALA D 1 214 ? 63.169 50.308 72.605 1.00 19.47 214 ALA D O 1
ATOM 13154 N N . VAL D 1 215 ? 62.638 48.095 72.529 1.00 14.92 215 VAL D N 1
ATOM 13155 C CA . VAL D 1 215 ? 62.316 48.037 73.956 1.00 18.36 215 VAL D CA 1
ATOM 13156 C C . VAL D 1 215 ? 62.909 46.783 74.602 1.00 17.43 215 VAL D C 1
ATOM 13157 O O . VAL D 1 215 ? 62.816 45.711 73.994 1.00 17.05 215 VAL D O 1
ATOM 13161 N N . SER D 1 216 ? 63.523 46.922 75.769 1.00 15.68 216 SER D N 1
ATOM 13162 C CA . SER D 1 216 ? 64.069 45.832 76.573 1.00 13.58 216 SER D CA 1
ATOM 13163 C C . SER D 1 216 ? 63.811 46.088 78.055 1.00 16.92 216 SER D C 1
ATOM 13164 O O . SER D 1 216 ? 63.957 47.220 78.558 1.00 17.74 216 SER D O 1
ATOM 13167 N N . PHE D 1 217 ? 63.419 45.087 78.820 1.00 12.13 217 PHE D N 1
ATOM 13168 C CA . PHE D 1 217 ? 63.086 45.206 80.233 1.00 12.85 217 PHE D CA 1
ATOM 13169 C C . PHE D 1 217 ? 63.070 43.829 80.903 1.00 18.39 217 PHE D C 1
ATOM 13170 O O . PHE D 1 217 ? 63.174 42.826 80.199 1.00 14.98 217 PHE D O 1
ATOM 13178 N N . ALA D 1 218 ? 62.870 43.772 82.209 1.00 16.93 218 ALA D N 1
ATOM 13179 C CA . ALA D 1 218 ? 62.573 42.547 82.947 1.00 13.22 218 ALA D CA 1
ATOM 13180 C C . ALA D 1 218 ? 61.323 42.664 83.807 1.00 17.81 218 ALA D C 1
ATOM 13181 O O . ALA D 1 218 ? 61.025 43.730 84.377 1.00 18.80 218 ALA D O 1
ATOM 13183 N N . CYS D 1 219 ? 60.573 41.565 83.971 1.00 18.14 219 CYS D N 1
ATOM 13184 C CA . CYS D 1 219 ? 59.392 41.587 84.833 1.00 18.70 219 CYS D CA 1
ATOM 13185 C C . CYS D 1 219 ? 59.121 40.235 85.486 1.00 19.63 219 CYS D C 1
ATOM 13186 O O . CYS D 1 219 ? 59.494 39.200 84.914 1.00 17.50 219 CYS D O 1
ATOM 13189 N N . PRO D 1 220 ? 58.483 40.221 86.640 1.00 18.15 220 PRO D N 1
ATOM 13190 C CA . PRO D 1 220 ? 58.084 38.955 87.267 1.00 18.33 220 PRO D CA 1
ATOM 13191 C C . PRO D 1 220 ? 57.143 38.165 86.377 1.00 17.48 220 PRO D C 1
ATOM 13192 O O . PRO D 1 220 ? 56.307 38.675 85.640 1.00 15.28 220 PRO D O 1
ATOM 13196 N N . SER D 1 221 ? 57.241 36.828 86.440 1.00 16.77 221 SER D N 1
ATOM 13197 C CA . SER D 1 221 ? 56.392 36.005 85.581 1.00 18.58 221 SER D CA 1
ATOM 13198 C C . SER D 1 221 ? 54.908 36.092 85.884 1.00 21.57 221 SER D C 1
ATOM 13199 O O . SER D 1 221 ? 54.116 35.594 85.066 1.00 23.76 221 SER D O 1
ATOM 13202 N N . ASP D 1 222 ? 54.506 36.692 86.999 1.00 20.56 222 ASP D N 1
ATOM 13203 C CA . ASP D 1 222 ? 53.081 36.862 87.322 1.00 22.59 222 ASP D CA 1
ATOM 13204 C C . ASP D 1 222 ? 52.667 38.339 87.352 1.00 22.63 222 ASP D C 1
ATOM 13205 O O . ASP D 1 222 ? 51.644 38.682 87.948 1.00 20.81 222 ASP D O 1
ATOM 13210 N N . ALA D 1 223 ? 53.416 39.231 86.705 1.00 18.05 223 ALA D N 1
ATOM 13211 C CA . ALA D 1 223 ? 53.028 40.621 86.477 1.00 19.69 223 ALA D CA 1
ATOM 13212 C C . ALA D 1 223 ? 51.632 40.790 85.892 1.00 24.91 223 ALA D C 1
ATOM 13213 O O . ALA D 1 223 ? 51.211 40.009 85.044 1.00 22.65 223 ALA D O 1
ATOM 13215 N N . ASP D 1 224 ? 50.911 41.814 86.341 1.00 19.48 224 ASP D N 1
ATOM 13216 C CA . ASP D 1 224 ? 49.542 42.065 85.909 1.00 18.48 224 ASP D CA 1
ATOM 13217 C C . ASP D 1 224 ? 49.488 42.286 84.420 1.00 17.65 224 ASP D C 1
ATOM 13218 O O . ASP D 1 224 ? 50.165 43.160 83.856 1.00 17.70 224 ASP D O 1
ATOM 13223 N N . GLY D 1 225 ? 48.665 41.449 83.771 1.00 14.98 225 GLY D N 1
ATOM 13224 C CA . GLY D 1 225 ? 48.519 41.493 82.336 1.00 15.24 225 GLY D CA 1
ATOM 13225 C C . GLY D 1 225 ? 49.349 40.459 81.581 1.00 15.52 225 GLY D C 1
ATOM 13226 O O . GLY D 1 225 ? 49.225 40.382 80.348 1.00 19.87 225 GLY D O 1
ATOM 13227 N N . LEU D 1 226 ? 50.164 39.679 82.275 1.00 15.83 226 LEU D N 1
ATOM 13228 C CA . LEU D 1 226 ? 51.035 38.716 81.554 1.00 16.13 226 LEU D CA 1
ATOM 13229 C C . LEU D 1 226 ? 50.461 37.307 81.639 1.00 19.14 226 LEU D C 1
ATOM 13230 O O . LEU D 1 226 ? 50.133 36.866 82.756 1.00 17.54 226 LEU D O 1
ATOM 13235 N N . PHE D 1 227 ? 50.340 36.550 80.563 1.00 13.68 227 PHE D N 1
ATOM 13236 C CA . PHE D 1 227 ? 49.858 35.175 80.699 1.00 17.22 227 PHE D CA 1
ATOM 13237 C C . PHE D 1 227 ? 50.450 34.315 79.557 1.00 16.91 227 PHE D C 1
ATOM 13238 O O . PHE D 1 227 ? 50.970 34.871 78.591 1.00 14.46 227 PHE D O 1
ATOM 13246 N N . MET D 1 228 ? 50.326 32.991 79.721 1.00 14.75 228 MET D N 1
ATOM 13247 C CA . MET D 1 228 ? 50.925 32.074 78.757 1.00 16.75 228 MET D CA 1
ATOM 13248 C C . MET D 1 228 ? 49.950 31.060 78.163 1.00 13.79 228 MET D C 1
ATOM 13249 O O . MET D 1 228 ? 49.124 30.568 78.912 1.00 17.34 228 MET D O 1
ATOM 13254 N N . ILE D 1 229 ? 50.137 30.802 76.862 1.00 16.10 229 ILE D N 1
ATOM 13255 C CA . ILE D 1 229 ? 49.408 29.750 76.151 1.00 15.43 229 ILE D CA 1
ATOM 13256 C C . ILE D 1 229 ? 50.365 28.633 75.718 1.00 15.47 229 ILE D C 1
ATOM 13257 O O . ILE D 1 229 ? 51.214 28.874 74.850 1.00 17.95 229 ILE D O 1
ATOM 13262 N N . TYR D 1 230 ? 50.240 27.455 76.313 1.00 17.46 230 TYR D N 1
ATOM 13263 C CA . TYR D 1 230 ? 50.998 26.238 75.998 1.00 17.51 230 TYR D CA 1
ATOM 13264 C C . TYR D 1 230 ? 51.048 25.944 74.511 1.00 13.43 230 TYR D C 1
ATOM 13265 O O . TYR D 1 230 ? 50.034 26.010 73.811 1.00 17.90 230 TYR D O 1
ATOM 13274 N N . GLY D 1 231 ? 52.203 25.565 73.962 1.00 15.01 231 GLY D N 1
ATOM 13275 C CA . GLY D 1 231 ? 52.309 25.097 72.575 1.00 16.23 231 GLY D CA 1
ATOM 13276 C C . GLY D 1 231 ? 52.415 23.561 72.556 1.00 16.70 231 GLY D C 1
ATOM 13277 O O . GLY D 1 231 ? 53.071 22.992 73.431 1.00 17.86 231 GLY D O 1
ATOM 13278 N N . ARG D 1 232 ? 51.777 22.911 71.586 1.00 19.20 232 ARG D N 1
ATOM 13279 C CA . ARG D 1 232 ? 51.794 21.453 71.490 1.00 17.49 232 ARG D CA 1
ATOM 13280 C C . ARG D 1 232 ? 53.163 20.936 71.081 1.00 18.18 232 ARG D C 1
ATOM 13281 O O . ARG D 1 232 ? 53.960 21.642 70.461 1.00 18.97 232 ARG D O 1
ATOM 13289 N N . GLN D 1 233 ? 53.428 19.677 71.429 1.00 16.32 233 GLN D N 1
ATOM 13290 C CA . GLN D 1 233 ? 54.624 18.987 70.942 1.00 15.36 233 GLN D CA 1
ATOM 13291 C C . GLN D 1 233 ? 54.236 17.630 70.365 1.00 17.34 233 GLN D C 1
ATOM 13292 O O . GLN D 1 233 ? 53.252 17.067 70.872 1.00 15.72 233 GLN D O 1
ATOM 13298 N N . SER D 1 234 ? 54.987 17.155 69.382 1.00 19.20 234 SER D N 1
ATOM 13299 C CA . SER D 1 234 ? 54.843 15.769 68.903 1.00 16.15 234 SER D CA 1
ATOM 13300 C C . SER D 1 234 ? 54.801 14.794 70.080 1.00 13.21 234 SER D C 1
ATOM 13301 O O . SER D 1 234 ? 55.663 14.814 70.966 1.00 14.76 234 SER D O 1
ATOM 13304 N N . CYS D 1 235 ? 53.788 13.918 70.107 1.00 14.56 235 CYS D N 1
ATOM 13305 C CA . CYS D 1 235 ? 53.636 12.915 71.149 1.00 15.51 235 CYS D CA 1
ATOM 13306 C C . CYS D 1 235 ? 53.333 13.454 72.536 1.00 21.74 235 CYS D C 1
ATOM 13307 O O . CYS D 1 235 ? 53.395 12.692 73.524 1.00 15.38 235 CYS D O 1
ATOM 13310 N N . ASP D 1 236 ? 52.983 14.749 72.681 1.00 16.79 236 ASP D N 1
ATOM 13311 C CA . ASP D 1 236 ? 52.794 15.325 74.018 1.00 17.02 236 ASP D CA 1
ATOM 13312 C C . ASP D 1 236 ? 51.805 14.566 74.908 1.00 14.24 236 ASP D C 1
ATOM 13313 O O . ASP D 1 236 ? 52.072 14.321 76.091 1.00 16.50 236 ASP D O 1
ATOM 13318 N N . THR D 1 237 ? 50.632 14.218 74.401 1.00 17.98 237 THR D N 1
ATOM 13319 C CA . THR D 1 237 ? 49.609 13.624 75.269 1.00 18.35 237 THR D CA 1
ATOM 13320 C C . THR D 1 237 ? 49.930 12.176 75.637 1.00 19.90 237 THR D C 1
ATOM 13321 O O . THR D 1 237 ? 49.179 11.594 76.440 1.00 15.03 237 THR D O 1
ATOM 13325 N N . ARG D 1 238 ? 51.038 11.598 75.126 1.00 13.51 238 ARG D N 1
ATOM 13326 C CA . ARG D 1 238 ? 51.378 10.300 75.754 1.00 14.90 238 ARG D CA 1
ATOM 13327 C C . ARG D 1 238 ? 51.614 10.489 77.241 1.00 17.18 238 ARG D C 1
ATOM 13328 O O . ARG D 1 238 ? 51.375 9.581 78.050 1.00 15.84 238 ARG D O 1
ATOM 13336 N N . LYS D 1 239 ? 52.107 11.651 77.705 1.00 16.88 239 LYS D N 1
ATOM 13337 C CA . LYS D 1 239 ? 52.295 11.921 79.128 1.00 14.67 239 LYS D CA 1
ATOM 13338 C C . LYS D 1 239 ? 51.005 11.880 79.961 1.00 10.82 239 LYS D C 1
ATOM 13339 O O . LYS D 1 239 ? 51.076 11.770 81.188 1.00 16.49 239 LYS D O 1
ATOM 13345 N N . MET D 1 240 ? 49.849 11.948 79.328 1.00 17.12 240 MET D N 1
ATOM 13346 C CA . MET D 1 240 ? 48.579 11.838 80.064 1.00 20.60 240 MET D CA 1
ATOM 13347 C C . MET D 1 240 ? 48.138 10.389 80.260 1.00 22.43 240 MET D C 1
ATOM 13348 O O . MET D 1 240 ? 47.128 10.135 80.923 1.00 20.06 240 MET D O 1
ATOM 13353 N N . GLU D 1 241 ? 48.852 9.403 79.714 1.00 15.42 241 GLU D N 1
ATOM 13354 C CA . GLU D 1 241 ? 48.420 8.009 79.867 1.00 16.43 241 GLU D CA 1
ATOM 13355 C C . GLU D 1 241 ? 48.735 7.488 81.258 1.00 18.23 241 GLU D C 1
ATOM 13356 O O . GLU D 1 241 ? 49.731 7.720 81.934 1.00 20.94 241 GLU D O 1
ATOM 13362 N N . GLU D 1 242 ? 47.770 6.685 81.747 1.00 20.18 242 GLU D N 1
ATOM 13363 C CA . GLU D 1 242 ? 47.909 6.215 83.123 1.00 19.35 242 GLU D CA 1
ATOM 13364 C C . GLU D 1 242 ? 49.123 5.283 83.187 1.00 21.52 242 GLU D C 1
ATOM 13365 O O . GLU D 1 242 ? 49.251 4.410 82.318 1.00 30.01 242 GLU D O 1
ATOM 13371 N N . GLY D 1 243 ? 49.978 5.485 84.164 1.00 19.38 243 GLY D N 1
ATOM 13372 C CA . GLY D 1 243 ? 51.223 4.771 84.291 1.00 27.24 243 GLY D CA 1
ATOM 13373 C C . GLY D 1 243 ? 52.208 5.034 83.164 1.00 31.59 243 GLY D C 1
ATOM 13374 O O . GLY D 1 243 ? 53.088 4.174 83.021 1.00 21.52 243 GLY D O 1
ATOM 13375 N N . ALA D 1 244 ? 52.120 6.130 82.406 1.00 19.63 244 ALA D N 1
ATOM 13376 C CA . ALA D 1 244 ? 53.079 6.338 81.318 1.00 18.67 244 ALA D CA 1
ATOM 13377 C C . ALA D 1 244 ? 54.530 6.198 81.747 1.00 14.72 244 ALA D C 1
ATOM 13378 O O . ALA D 1 244 ? 54.905 6.744 82.800 1.00 17.42 244 ALA D O 1
ATOM 13380 N N . ASP D 1 245 ? 55.368 5.485 80.997 1.00 15.17 245 ASP D N 1
ATOM 13381 C CA . ASP D 1 245 ? 56.755 5.249 81.384 1.00 15.24 245 ASP D CA 1
ATOM 13382 C C . ASP D 1 245 ? 57.589 4.877 80.161 1.00 22.82 245 ASP D C 1
ATOM 13383 O O . ASP D 1 245 ? 58.281 5.725 79.574 1.00 15.73 245 ASP D O 1
ATOM 13388 N N . ILE D 1 246 ? 57.514 3.599 79.756 1.00 15.66 246 ILE D N 1
ATOM 13389 C CA . ILE D 1 246 ? 58.373 3.175 78.621 1.00 15.18 246 ILE D CA 1
ATOM 13390 C C . ILE D 1 246 ? 58.092 3.911 77.326 1.00 15.52 246 ILE D C 1
ATOM 13391 O O . ILE D 1 246 ? 58.990 4.249 76.527 1.00 13.40 246 ILE D O 1
ATOM 13396 N N . ASP D 1 247 ? 56.809 4.195 77.042 1.00 14.33 247 ASP D N 1
ATOM 13397 C CA . ASP D 1 247 ? 56.444 4.771 75.756 1.00 17.77 247 ASP D CA 1
ATOM 13398 C C . ASP D 1 247 ? 56.792 6.271 75.651 1.00 14.79 247 ASP D C 1
ATOM 13399 O O . ASP D 1 247 ? 56.624 6.817 74.566 1.00 15.12 247 ASP D O 1
ATOM 13404 N N . LEU D 1 248 ? 57.261 6.869 76.733 1.00 17.38 248 LEU D N 1
ATOM 13405 C CA . LEU D 1 248 ? 57.727 8.258 76.778 1.00 14.47 248 LEU D CA 1
ATOM 13406 C C . LEU D 1 248 ? 59.157 8.428 76.283 1.00 18.54 248 LEU D C 1
ATOM 13407 O O . LEU D 1 248 ? 59.492 9.543 75.830 1.00 15.42 248 LEU D O 1
ATOM 13412 N N . GLY D 1 249 ? 59.978 7.366 76.379 1.00 15.05 249 GLY D N 1
ATOM 13413 C CA . GLY D 1 249 ? 61.377 7.452 75.907 1.00 11.05 249 GLY D CA 1
ATOM 13414 C C . GLY D 1 249 ? 62.295 8.087 76.927 1.00 18.04 249 GLY D C 1
ATOM 13415 O O . GLY D 1 249 ? 63.303 7.511 77.318 1.00 15.84 249 GLY D O 1
ATOM 13416 N N . ASN D 1 250 ? 61.926 9.290 77.365 1.00 15.13 250 ASN D N 1
ATOM 13417 C CA . ASN D 1 250 ? 62.561 10.060 78.430 1.00 14.99 250 ASN D CA 1
ATOM 13418 C C . ASN D 1 250 ? 61.478 10.442 79.437 1.00 19.01 250 ASN D C 1
ATOM 13419 O O . ASN D 1 250 ? 60.804 11.472 79.250 1.00 16.21 250 ASN D O 1
ATOM 13424 N N . LYS D 1 251 ? 61.262 9.628 80.462 1.00 14.33 251 LYS D N 1
ATOM 13425 C CA . LYS D 1 251 ? 60.164 9.888 81.382 1.00 13.23 251 LYS D CA 1
ATOM 13426 C C . LYS D 1 251 ? 60.391 11.130 82.240 1.00 17.08 251 LYS D C 1
ATOM 13427 O O . LYS D 1 251 ? 59.455 11.870 82.551 1.00 20.09 251 LYS D O 1
ATOM 13433 N N . GLN D 1 252 ? 61.623 11.391 82.674 1.00 15.38 252 GLN D N 1
ATOM 13434 C CA . GLN D 1 252 ? 61.867 12.433 83.660 1.00 15.98 252 GLN D CA 1
ATOM 13435 C C . GLN D 1 252 ? 61.970 13.847 83.063 1.00 21.97 252 GLN D C 1
ATOM 13436 O O . GLN D 1 252 ? 61.575 14.772 83.787 1.00 19.62 252 GLN D O 1
ATOM 13442 N N . PHE D 1 253 ? 62.504 14.041 81.870 1.00 18.21 253 PHE D N 1
ATOM 13443 C CA . PHE D 1 253 ? 62.906 15.318 81.321 1.00 16.48 253 PHE D CA 1
ATOM 13444 C C . PHE D 1 253 ? 62.317 15.686 79.959 1.00 22.81 253 PHE D C 1
ATOM 13445 O O . PHE D 1 253 ? 61.991 14.814 79.151 1.00 21.16 253 PHE D O 1
ATOM 13453 N N . GLY D 1 254 ? 62.221 16.998 79.721 1.00 16.71 254 GLY D N 1
ATOM 13454 C CA . GLY D 1 254 ? 61.656 17.531 78.472 1.00 15.94 254 GLY D CA 1
ATOM 13455 C C . GLY D 1 254 ? 61.800 19.058 78.452 1.00 15.95 254 GLY D C 1
ATOM 13456 O O . GLY D 1 254 ? 62.286 19.597 79.446 1.00 15.63 254 GLY D O 1
ATOM 13457 N N . GLY D 1 255 ? 61.390 19.715 77.367 1.00 22.85 255 GLY D N 1
ATOM 13458 C CA . GLY D 1 255 ? 61.372 21.177 77.298 1.00 25.52 255 GLY D CA 1
ATOM 13459 C C . GLY D 1 255 ? 60.202 21.701 76.501 1.00 26.19 255 GLY D C 1
ATOM 13460 O O . GLY D 1 255 ? 60.129 21.401 75.301 1.00 33.87 255 GLY D O 1
ATOM 13461 N N . GLN D 1 256 ? 59.286 22.471 77.057 1.00 28.19 256 GLN D N 1
ATOM 13462 C CA . GLN D 1 256 ? 58.074 22.868 76.320 1.00 32.60 256 GLN D CA 1
ATOM 13463 C C . GLN D 1 256 ? 58.096 24.373 76.030 1.00 30.17 256 GLN D C 1
ATOM 13464 O O . GLN D 1 256 ? 58.860 25.127 76.630 1.00 38.74 256 GLN D O 1
ATOM 13470 N N . GLU D 1 257 ? 57.285 24.765 75.059 1.00 20.17 257 GLU D N 1
ATOM 13471 C CA . GLU D 1 257 ? 57.284 26.149 74.552 1.00 17.24 257 GLU D CA 1
ATOM 13472 C C . GLU D 1 257 ? 55.917 26.772 74.791 1.00 18.58 257 GLU D C 1
ATOM 13473 O O . GLU D 1 257 ? 54.912 26.058 74.883 1.00 19.77 257 GLU D O 1
ATOM 13479 N N . ALA D 1 258 ? 55.860 28.108 74.885 1.00 19.41 258 ALA D N 1
ATOM 13480 C CA . ALA D 1 258 ? 54.613 28.835 75.095 1.00 15.26 258 ALA D CA 1
ATOM 13481 C C . ALA D 1 258 ? 54.650 30.176 74.361 1.00 12.51 258 ALA D C 1
ATOM 13482 O O . ALA D 1 258 ? 55.714 30.737 74.133 1.00 16.61 258 ALA D O 1
ATOM 13484 N N . LEU D 1 259 ? 53.468 30.659 74.042 1.00 16.58 259 LEU D N 1
ATOM 13485 C CA . LEU D 1 259 ? 53.245 32.038 73.604 1.00 16.82 259 LEU D CA 1
ATOM 13486 C C . LEU D 1 259 ? 53.067 32.909 74.852 1.00 18.68 259 LEU D C 1
ATOM 13487 O O . LEU D 1 259 ? 52.115 32.617 75.589 1.00 18.63 259 LEU D O 1
ATOM 13492 N N . VAL D 1 260 ? 53.941 33.875 75.067 1.00 14.15 260 VAL D N 1
ATOM 13493 C CA . VAL D 1 260 ? 53.851 34.787 76.221 1.00 15.30 260 VAL D CA 1
ATOM 13494 C C . VAL D 1 260 ? 53.135 36.066 75.787 1.00 17.28 260 VAL D C 1
ATOM 13495 O O . VAL D 1 260 ? 53.672 36.778 74.928 1.00 17.03 260 VAL D O 1
ATOM 13499 N N . VAL D 1 261 ? 51.964 36.371 76.340 1.00 15.30 261 VAL D N 1
ATOM 13500 C CA . VAL D 1 261 ? 51.210 37.568 75.940 1.00 15.47 261 VAL D CA 1
ATOM 13501 C C . VAL D 1 261 ? 51.353 38.684 76.980 1.00 14.63 261 VAL D C 1
ATOM 13502 O O . VAL D 1 261 ? 51.287 38.445 78.185 1.00 14.11 261 VAL D O 1
ATOM 13506 N N . PHE D 1 262 ? 51.572 39.906 76.484 1.00 16.47 262 PHE D N 1
ATOM 13507 C CA . PHE D 1 262 ? 51.731 41.151 77.243 1.00 17.29 262 PHE D CA 1
ATOM 13508 C C . PHE D 1 262 ? 50.501 42.025 76.941 1.00 14.35 262 PHE D C 1
ATOM 13509 O O . PHE D 1 262 ? 50.420 42.757 75.960 1.00 16.48 262 PHE D O 1
ATOM 13517 N N . ASP D 1 263 ? 49.520 41.837 77.826 1.00 18.42 263 ASP D N 1
ATOM 13518 C CA . ASP D 1 263 ? 48.222 42.493 77.611 1.00 21.45 263 ASP D CA 1
ATOM 13519 C C . ASP D 1 263 ? 48.218 43.809 78.413 1.00 21.23 263 ASP D C 1
ATOM 13520 O O . ASP D 1 263 ? 47.581 43.907 79.459 1.00 23.86 263 ASP D O 1
ATOM 13525 N N . ASN D 1 264 ? 48.961 44.783 77.889 1.00 16.58 264 ASN D N 1
ATOM 13526 C CA . ASN D 1 264 ? 49.125 46.103 78.536 1.00 14.99 264 ASN D CA 1
ATOM 13527 C C . ASN D 1 264 ? 49.771 46.009 79.902 1.00 19.39 264 ASN D C 1
ATOM 13528 O O . ASN D 1 264 ? 49.193 46.262 80.957 1.00 21.23 264 ASN D O 1
ATOM 13533 N N . VAL D 1 265 ? 51.045 45.627 79.937 1.00 13.99 265 VAL D N 1
ATOM 13534 C CA . VAL D 1 265 ? 51.775 45.401 81.165 1.00 15.52 265 VAL D CA 1
ATOM 13535 C C . VAL D 1 265 ? 52.581 46.640 81.539 1.00 19.68 265 VAL D C 1
ATOM 13536 O O . VAL D 1 265 ? 53.332 47.136 80.684 1.00 18.74 265 VAL D O 1
ATOM 13540 N N . PHE D 1 266 ? 52.464 47.116 82.770 1.00 18.07 266 PHE D N 1
ATOM 13541 C CA . PHE D 1 266 ? 53.260 48.251 83.255 1.00 19.60 266 PHE D CA 1
ATOM 13542 C C . PHE D 1 266 ? 54.654 47.847 83.707 1.00 16.29 266 PHE D C 1
ATOM 13543 O O . PHE D 1 266 ? 54.812 46.929 84.522 1.00 21.17 266 PHE D O 1
ATOM 13551 N N . ILE D 1 267 ? 55.696 48.515 83.242 1.00 14.90 267 ILE D N 1
ATOM 13552 C CA . ILE D 1 267 ? 57.077 48.318 83.658 1.00 15.49 267 ILE D CA 1
ATOM 13553 C C . ILE D 1 267 ? 57.652 49.563 84.331 1.00 16.43 267 ILE D C 1
ATOM 13554 O O . ILE D 1 267 ? 57.753 50.612 83.682 1.00 19.97 267 ILE D O 1
ATOM 13559 N N . PRO D 1 268 ? 58.033 49.460 85.606 1.00 20.56 268 PRO D N 1
ATOM 13560 C CA . PRO D 1 268 ? 58.621 50.615 86.302 1.00 18.09 268 PRO D CA 1
ATOM 13561 C C . PRO D 1 268 ? 59.982 51.015 85.731 1.00 27.74 268 PRO D C 1
ATOM 1356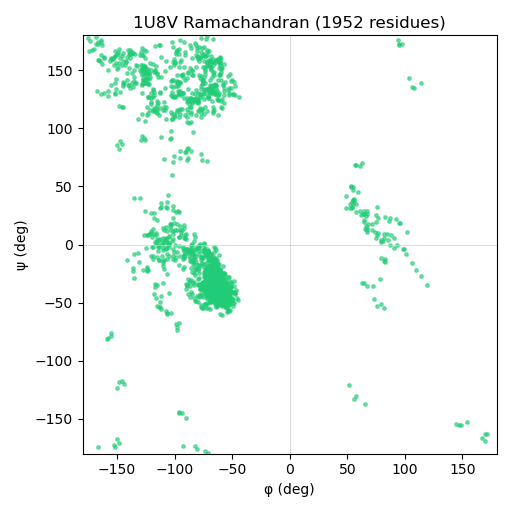2 O O . PRO D 1 268 ? 60.709 50.198 85.142 1.00 19.68 268 PRO D O 1
ATOM 13566 N N . ASN D 1 269 ? 60.337 52.291 85.894 1.00 19.35 269 ASN D N 1
ATOM 13567 C CA . ASN D 1 269 ? 61.567 52.863 85.332 1.00 18.94 269 ASN D CA 1
ATOM 13568 C C . ASN D 1 269 ? 62.828 52.050 85.632 1.00 19.96 269 ASN D C 1
ATOM 13569 O O . ASN D 1 269 ? 63.701 51.892 84.767 1.00 17.80 269 ASN D O 1
ATOM 13574 N N . ASP D 1 270 ? 62.952 51.542 86.853 1.00 21.77 270 ASP D N 1
ATOM 13575 C CA . ASP D 1 270 ? 64.168 50.858 87.281 1.00 19.68 270 ASP D CA 1
ATOM 13576 C C . ASP D 1 270 ? 64.305 49.452 86.666 1.00 19.58 270 ASP D C 1
ATOM 13577 O O . ASP D 1 270 ? 65.358 48.836 86.885 1.00 21.24 270 ASP D O 1
ATOM 13582 N N . ARG D 1 271 ? 63.324 48.975 85.922 1.00 16.82 271 ARG D N 1
ATOM 13583 C CA . ARG D 1 271 ? 63.348 47.658 85.260 1.00 16.41 271 ARG D CA 1
ATOM 13584 C C . ARG D 1 271 ? 63.534 47.802 83.757 1.00 21.43 271 ARG D C 1
ATOM 13585 O O . ARG D 1 271 ? 63.477 46.839 82.974 1.00 17.53 271 ARG D O 1
ATOM 13593 N N . ILE D 1 272 ? 63.767 49.012 83.235 1.00 18.99 272 ILE D N 1
ATOM 13594 C CA . ILE D 1 272 ? 63.869 49.219 81.779 1.00 19.41 272 ILE D CA 1
ATOM 13595 C C . ILE D 1 272 ? 65.318 49.229 81.324 1.00 18.76 272 ILE D C 1
ATOM 13596 O O . ILE D 1 272 ? 66.135 49.841 82.012 1.00 20.39 272 ILE D O 1
ATOM 13601 N N . PHE D 1 273 ? 65.657 48.572 80.218 1.00 15.83 273 PHE D N 1
ATOM 13602 C CA . PHE D 1 273 ? 67.020 48.486 79.744 1.00 18.78 273 PHE D CA 1
ATOM 13603 C C . PHE D 1 273 ? 67.244 49.094 78.362 1.00 15.37 273 PHE D C 1
ATOM 13604 O O . PHE D 1 273 ? 68.404 49.237 77.936 1.00 16.55 273 PHE D O 1
ATOM 13612 N N . LEU D 1 274 ? 66.206 49.449 77.633 1.00 14.64 274 LEU D N 1
ATOM 13613 C CA . LEU D 1 274 ? 66.193 50.055 76.305 1.00 12.90 274 LEU D CA 1
ATOM 13614 C C . LEU D 1 274 ? 64.793 50.624 76.072 1.00 15.15 274 LEU D C 1
ATOM 13615 O O . LEU D 1 274 ? 63.772 49.956 76.301 1.00 14.99 274 LEU D O 1
ATOM 13620 N N . CYS D 1 275 ? 64.723 51.889 75.656 1.00 19.76 275 CYS D N 1
ATOM 13621 C CA . CYS D 1 275 ? 63.426 52.571 75.474 1.00 18.07 275 CYS D CA 1
ATOM 13622 C C . CYS D 1 275 ? 63.567 53.584 74.328 1.00 19.42 275 CYS D C 1
ATOM 13623 O O . CYS D 1 275 ? 63.805 54.759 74.640 1.00 20.07 275 CYS D O 1
ATOM 13626 N N . GLN D 1 276 ? 63.459 53.160 73.095 1.00 15.44 276 GLN D N 1
ATOM 13627 C CA . GLN D 1 276 ? 63.367 53.866 71.829 1.00 16.04 276 GLN D CA 1
ATOM 13628 C C . GLN D 1 276 ? 64.710 54.323 71.257 1.00 12.99 276 GLN D C 1
ATOM 13629 O O . GLN D 1 276 ? 64.715 54.977 70.197 1.00 16.16 276 GLN D O 1
ATOM 13635 N N . GLU D 1 277 ? 65.823 53.945 71.889 1.00 14.21 277 GLU D N 1
ATOM 13636 C CA . GLU D 1 277 ? 67.133 54.176 71.241 1.00 14.72 277 GLU D CA 1
ATOM 13637 C C . GLU D 1 277 ? 67.367 53.126 70.150 1.00 16.33 277 GLU D C 1
ATOM 13638 O O . GLU D 1 277 ? 68.123 52.154 70.359 1.00 17.54 277 GLU D O 1
ATOM 13644 N N . TYR D 1 278 ? 66.739 53.309 69.005 1.00 17.55 278 TYR D N 1
ATOM 13645 C CA . TYR D 1 278 ? 66.603 52.344 67.925 1.00 15.58 278 TYR D CA 1
ATOM 13646 C C . TYR D 1 278 ? 67.954 51.893 67.401 1.00 21.34 278 TYR D C 1
ATOM 13647 O O . TYR D 1 278 ? 68.088 50.742 66.955 1.00 17.40 278 TYR D O 1
ATOM 13656 N N . ASP D 1 279 ? 68.950 52.775 67.460 1.00 15.54 279 ASP D N 1
ATOM 13657 C CA . ASP D 1 279 ? 70.260 52.450 66.938 1.00 19.25 279 ASP D CA 1
ATOM 13658 C C . ASP D 1 279 ? 70.968 51.407 67.806 1.00 18.09 279 ASP D C 1
ATOM 13659 O O . ASP D 1 279 ? 72.008 50.944 67.325 1.00 24.98 279 ASP D O 1
ATOM 13664 N N . PHE D 1 280 ? 70.476 51.048 68.984 1.00 14.33 280 PHE D N 1
ATOM 13665 C CA . PHE D 1 280 ? 71.136 49.979 69.741 1.00 16.28 280 PHE D CA 1
ATOM 13666 C C . PHE D 1 280 ? 70.385 48.651 69.707 1.00 19.54 280 PHE D C 1
ATOM 13667 O O . PHE D 1 280 ? 70.857 47.676 70.307 1.00 18.89 280 PHE D O 1
ATOM 13675 N N . ALA D 1 281 ? 69.224 48.537 69.069 1.00 16.14 281 ALA D N 1
ATOM 13676 C CA . ALA D 1 281 ? 68.508 47.261 69.014 1.00 16.57 281 ALA D CA 1
ATOM 13677 C C . ALA D 1 281 ? 69.338 46.151 68.331 1.00 12.64 281 ALA D C 1
ATOM 13678 O O . ALA D 1 281 ? 69.364 45.015 68.871 1.00 17.70 281 ALA D O 1
ATOM 13680 N N . GLY D 1 282 ? 69.950 46.447 67.215 1.00 13.70 282 GLY D N 1
ATOM 13681 C CA . GLY D 1 282 ? 70.809 45.569 66.432 1.00 23.23 282 GLY D CA 1
ATOM 13682 C C . GLY D 1 282 ? 71.983 45.023 67.234 1.00 27.40 282 GLY D C 1
ATOM 13683 O O . GLY D 1 282 ? 72.338 43.844 67.065 1.00 18.82 282 GLY D O 1
ATOM 13684 N N . MET D 1 283 ? 72.575 45.849 68.099 1.00 17.23 283 MET D N 1
ATOM 13685 C CA . MET D 1 283 ? 73.634 45.420 69.008 1.00 14.62 283 MET D CA 1
ATOM 13686 C C . MET D 1 283 ? 73.146 44.380 70.002 1.00 18.92 283 MET D C 1
ATOM 13687 O O . MET D 1 283 ? 73.833 43.374 70.243 1.00 18.75 283 MET D O 1
ATOM 13692 N N . MET D 1 284 ? 71.979 44.594 70.608 1.00 18.12 284 MET D N 1
ATOM 13693 C CA . MET D 1 284 ? 71.456 43.615 71.557 1.00 18.25 284 MET D CA 1
ATOM 13694 C C . MET D 1 284 ? 71.180 42.284 70.869 1.00 18.63 284 MET D C 1
ATOM 13695 O O . MET D 1 284 ? 71.440 41.222 71.432 1.00 19.90 284 MET D O 1
ATOM 13700 N N . VAL D 1 285 ? 70.640 42.318 69.660 1.00 17.50 285 VAL D N 1
ATOM 13701 C CA . VAL D 1 285 ? 70.352 41.107 68.889 1.00 17.49 285 VAL D CA 1
ATOM 13702 C C . VAL D 1 285 ? 71.627 40.333 68.579 1.00 22.48 285 VAL D C 1
ATOM 13703 O O . VAL D 1 285 ? 71.744 39.121 68.809 1.00 18.58 285 VAL D O 1
ATOM 13707 N N . GLU D 1 286 ? 72.601 41.062 68.026 1.00 16.77 286 GLU D N 1
ATOM 13708 C CA . GLU D 1 286 ? 73.839 40.400 67.621 1.00 17.82 286 GLU D CA 1
ATOM 13709 C C . GLU D 1 286 ? 74.534 39.717 68.781 1.00 14.19 286 GLU D C 1
ATOM 13710 O O . GLU D 1 286 ? 75.087 38.596 68.660 1.00 15.55 286 GLU D O 1
ATOM 13716 N N . ARG D 1 287 ? 74.531 40.319 69.960 1.00 11.31 287 ARG D N 1
ATOM 13717 C CA . ARG D 1 287 ? 75.261 39.822 71.111 1.00 11.88 287 ARG D CA 1
ATOM 13718 C C . ARG D 1 287 ? 74.513 38.665 71.766 1.00 14.62 287 ARG D C 1
ATOM 13719 O O . ARG D 1 287 ? 75.114 37.631 72.089 1.00 15.40 287 ARG D O 1
ATOM 13727 N N . PHE D 1 288 ? 73.189 38.797 71.938 1.00 13.74 288 PHE D N 1
ATOM 13728 C CA . PHE D 1 288 ? 72.437 37.678 72.501 1.00 17.54 288 PHE D CA 1
ATOM 13729 C C . PHE D 1 288 ? 72.489 36.488 71.537 1.00 13.33 288 PHE D C 1
ATOM 13730 O O . PHE D 1 288 ? 72.728 35.358 71.997 1.00 16.48 288 PHE D O 1
ATOM 13738 N N . ALA D 1 289 ? 72.251 36.767 70.257 1.00 12.72 289 ALA D N 1
ATOM 13739 C CA . ALA D 1 289 ? 72.239 35.641 69.314 1.00 17.89 289 ALA D CA 1
ATOM 13740 C C . ALA D 1 289 ? 73.624 34.983 69.288 1.00 18.77 289 ALA D C 1
ATOM 13741 O O . ALA D 1 289 ? 73.696 33.746 69.191 1.00 15.55 289 ALA D O 1
ATOM 13743 N N . GLY D 1 290 ? 74.702 35.754 69.350 1.00 14.32 290 GLY D N 1
ATOM 13744 C CA . GLY D 1 290 ? 76.044 35.166 69.298 1.00 12.52 290 GLY D CA 1
ATOM 13745 C C . GLY D 1 290 ? 76.290 34.283 70.499 1.00 13.78 290 GLY D C 1
ATOM 13746 O O . GLY D 1 290 ? 76.818 33.164 70.337 1.00 13.35 290 GLY D O 1
ATOM 13747 N N . TYR D 1 291 ? 75.948 34.706 71.727 1.00 11.30 291 TYR D N 1
ATOM 13748 C CA . TYR D 1 291 ? 76.103 33.841 72.875 1.00 13.77 291 TYR D CA 1
ATOM 13749 C C . TYR D 1 291 ? 75.223 32.589 72.709 1.00 16.72 291 TYR D C 1
ATOM 13750 O O . TYR D 1 291 ? 75.712 31.494 73.038 1.00 13.10 291 TYR D O 1
ATOM 13759 N N . HIS D 1 292 ? 73.985 32.707 72.233 1.00 11.64 292 HIS D N 1
ATOM 13760 C CA . HIS D 1 292 ? 73.167 31.475 72.151 1.00 13.01 292 HIS D CA 1
ATOM 13761 C C . HIS D 1 292 ? 73.728 30.512 71.091 1.00 15.04 292 HIS D C 1
ATOM 13762 O O . HIS D 1 292 ? 73.702 29.292 71.304 1.00 14.18 292 HIS D O 1
ATOM 13769 N N . ARG D 1 293 ? 74.251 31.038 69.984 1.00 11.67 293 ARG D N 1
ATOM 13770 C CA . ARG D 1 293 ? 74.874 30.232 68.934 1.00 16.22 293 ARG D CA 1
ATOM 13771 C C . ARG D 1 293 ? 76.057 29.456 69.523 1.00 16.12 293 ARG D C 1
ATOM 13772 O O . ARG D 1 293 ? 76.234 28.271 69.185 1.00 16.72 293 ARG D O 1
ATOM 13780 N N . GLN D 1 294 ? 76.850 30.077 70.398 1.00 13.26 294 GLN D N 1
ATOM 13781 C CA . GLN D 1 294 ? 77.956 29.446 71.120 1.00 12.78 294 GLN D CA 1
ATOM 13782 C C . GLN D 1 294 ? 77.437 28.311 72.005 1.00 12.60 294 GLN D C 1
ATOM 13783 O O . GLN D 1 294 ? 78.057 27.234 72.053 1.00 16.66 294 GLN D O 1
ATOM 13789 N N . SER D 1 295 ? 76.346 28.519 72.732 1.00 11.78 295 SER D N 1
ATOM 13790 C CA . SER D 1 295 ? 75.740 27.581 73.670 1.00 12.57 295 SER D CA 1
ATOM 13791 C C . SER D 1 295 ? 75.401 26.213 73.034 1.00 15.06 295 SER D C 1
ATOM 13792 O O . SER D 1 295 ? 75.555 25.178 73.695 1.00 15.59 295 SER D O 1
ATOM 13795 N N . TYR D 1 296 ? 74.942 26.227 71.789 1.00 17.72 296 TYR D N 1
ATOM 13796 C CA . TYR D 1 296 ? 74.560 24.998 71.076 1.00 13.81 296 TYR D CA 1
ATOM 13797 C C . TYR D 1 296 ? 75.783 24.084 70.912 1.00 23.58 296 TYR D C 1
ATOM 13798 O O . TYR D 1 296 ? 75.653 22.860 70.881 1.00 15.19 296 TYR D O 1
ATOM 13807 N N . GLY D 1 297 ? 76.963 24.689 70.800 1.00 17.22 297 GLY D N 1
ATOM 13808 C CA . GLY D 1 297 ? 78.223 23.985 70.758 1.00 15.73 297 GLY D CA 1
ATOM 13809 C C . GLY D 1 297 ? 78.469 23.120 71.976 1.00 17.52 297 GLY D C 1
ATOM 13810 O O . GLY D 1 297 ? 79.325 22.216 71.971 1.00 17.42 297 GLY D O 1
ATOM 13811 N N . GLY D 1 298 ? 77.757 23.373 73.061 1.00 12.71 298 GLY D N 1
ATOM 13812 C CA . GLY D 1 298 ? 77.803 22.563 74.278 1.00 13.59 298 GLY D CA 1
ATOM 13813 C C . GLY D 1 298 ? 76.527 21.755 74.418 1.00 16.25 298 GLY D C 1
ATOM 13814 O O . GLY D 1 298 ? 76.563 20.521 74.511 1.00 14.00 298 GLY D O 1
ATOM 13815 N N . CYS D 1 299 ? 75.351 22.400 74.435 1.00 15.27 299 CYS D N 1
ATOM 13816 C CA . CYS D 1 299 ? 74.160 21.616 74.769 1.00 11.01 299 CYS D CA 1
ATOM 13817 C C . CYS D 1 299 ? 73.843 20.550 73.716 1.00 12.40 299 CYS D C 1
ATOM 13818 O O . CYS D 1 299 ? 73.506 19.408 74.136 1.00 14.19 299 CYS D O 1
ATOM 13821 N N . LYS D 1 300 ? 73.931 20.818 72.417 1.00 13.45 300 LYS D N 1
ATOM 13822 C CA . LYS D 1 300 ? 73.505 19.815 71.440 1.00 14.56 300 LYS D CA 1
ATOM 13823 C C . LYS D 1 300 ? 74.523 18.676 71.382 1.00 15.33 300 LYS D C 1
ATOM 13824 O O . LYS D 1 300 ? 74.214 17.551 70.991 1.00 14.69 300 LYS D O 1
ATOM 13830 N N . VAL D 1 301 ? 75.752 18.981 71.772 1.00 14.34 301 VAL D N 1
ATOM 13831 C CA . VAL D 1 301 ? 76.796 17.952 71.758 1.00 16.15 301 VAL D CA 1
ATOM 13832 C C . VAL D 1 301 ? 76.593 16.992 72.917 1.00 11.88 301 VAL D C 1
ATOM 13833 O O . VAL D 1 301 ? 76.826 15.768 72.762 1.00 12.42 301 VAL D O 1
ATOM 13837 N N . GLY D 1 302 ? 76.185 17.490 74.079 1.00 10.28 302 GLY D N 1
ATOM 13838 C CA . GLY D 1 302 ? 75.875 16.630 75.243 1.00 10.31 302 GLY D CA 1
ATOM 13839 C C . GLY D 1 302 ? 74.682 15.712 74.921 1.00 12.27 302 GLY D C 1
ATOM 13840 O O . GLY D 1 302 ? 74.678 14.502 75.222 1.00 13.18 302 GLY D O 1
ATOM 13841 N N . VAL D 1 303 ? 73.639 16.253 74.322 1.00 12.26 303 VAL D N 1
ATOM 13842 C CA . VAL D 1 303 ? 72.474 15.463 73.865 1.00 13.22 303 VAL D CA 1
ATOM 13843 C C . VAL D 1 303 ? 72.941 14.435 72.829 1.00 15.43 303 VAL D C 1
ATOM 13844 O O . VAL D 1 303 ? 72.532 13.258 72.918 1.00 12.70 303 VAL D O 1
ATOM 13848 N N . GLY D 1 304 ? 73.779 14.837 71.895 1.00 11.74 304 GLY D N 1
ATOM 13849 C CA . GLY D 1 304 ? 74.332 13.972 70.836 1.00 13.40 304 GLY D CA 1
ATOM 13850 C C . GLY D 1 304 ? 75.129 12.823 71.450 1.00 14.94 304 GLY D C 1
ATOM 13851 O O . GLY D 1 304 ? 75.042 11.688 70.938 1.00 14.45 304 GLY D O 1
ATOM 13852 N N . ASP D 1 305 ? 75.859 13.052 72.529 1.00 12.78 305 ASP D N 1
ATOM 13853 C CA . ASP D 1 305 ? 76.513 11.957 73.256 1.00 12.64 305 ASP D CA 1
ATOM 13854 C C . ASP D 1 305 ? 75.507 10.874 73.640 1.00 20.16 305 ASP D C 1
ATOM 13855 O O . ASP D 1 305 ? 75.809 9.675 73.536 1.00 12.91 305 ASP D O 1
ATOM 13860 N N . VAL D 1 306 ? 74.306 11.259 74.087 1.00 12.26 306 VAL D N 1
ATOM 13861 C CA . VAL D 1 306 ? 73.320 10.273 74.530 1.00 12.74 306 VAL D CA 1
ATOM 13862 C C . VAL D 1 306 ? 72.733 9.568 73.308 1.00 17.25 306 VAL D C 1
ATOM 13863 O O . VAL D 1 306 ? 72.486 8.354 73.369 1.00 12.23 306 VAL D O 1
ATOM 13867 N N . VAL D 1 307 ? 72.497 10.266 72.201 1.00 11.15 307 VAL D N 1
ATOM 13868 C CA . VAL D 1 307 ? 71.960 9.608 71.010 1.00 11.03 307 VAL D CA 1
ATOM 13869 C C . VAL D 1 307 ? 72.981 8.582 70.480 1.00 17.38 307 VAL D C 1
ATOM 13870 O O . VAL D 1 307 ? 72.606 7.475 70.052 1.00 13.02 307 VAL D O 1
ATOM 13874 N N . ILE D 1 308 ? 74.272 8.920 70.481 1.00 11.01 308 ILE D N 1
ATOM 13875 C CA . ILE D 1 308 ? 75.321 7.973 70.067 1.00 12.56 308 ILE D CA 1
ATOM 13876 C C . ILE D 1 308 ? 75.343 6.752 71.000 1.00 15.01 308 ILE D C 1
ATOM 13877 O O . ILE D 1 308 ? 75.390 5.605 70.508 1.00 13.85 308 ILE D O 1
ATOM 13882 N N . GLY D 1 309 ? 75.264 6.953 72.315 1.00 11.01 309 GLY D N 1
ATOM 13883 C CA . GLY D 1 309 ? 75.194 5.867 73.286 1.00 10.62 309 GLY D CA 1
ATOM 13884 C C . GLY D 1 309 ? 73.965 4.989 73.079 1.00 17.35 309 GLY D C 1
ATOM 13885 O O . GLY D 1 309 ? 74.035 3.743 73.233 1.00 15.61 309 GLY D O 1
ATOM 13886 N N . ALA D 1 310 ? 72.816 5.590 72.756 1.00 11.81 310 ALA D N 1
ATOM 13887 C CA . ALA D 1 310 ? 71.580 4.805 72.579 1.00 14.73 310 ALA D CA 1
ATOM 13888 C C . ALA D 1 310 ? 71.627 3.949 71.306 1.00 15.94 310 ALA D C 1
ATOM 13889 O O . ALA D 1 310 ? 71.239 2.761 71.344 1.00 14.32 310 ALA D O 1
ATOM 13891 N N . ALA D 1 311 ? 72.075 4.474 70.170 1.00 9.44 311 ALA D N 1
ATOM 13892 C CA . ALA D 1 311 ? 72.261 3.692 68.950 1.00 9.70 311 ALA D CA 1
ATOM 13893 C C . ALA D 1 311 ? 73.279 2.565 69.170 1.00 14.79 311 ALA D C 1
ATOM 13894 O O . ALA D 1 311 ? 73.003 1.437 68.725 1.00 14.85 311 ALA D O 1
ATOM 13896 N N . ALA D 1 312 ? 74.413 2.824 69.832 1.00 12.38 312 ALA D N 1
ATOM 13897 C CA . ALA D 1 312 ? 75.392 1.751 70.085 1.00 14.90 312 ALA D CA 1
ATOM 13898 C C . ALA D 1 312 ? 74.817 0.649 70.973 1.00 16.64 312 ALA D C 1
ATOM 13899 O O . ALA D 1 312 ? 75.036 -0.548 70.718 1.00 15.39 312 ALA D O 1
ATOM 13901 N N . LEU D 1 313 ? 74.081 1.020 72.015 1.00 10.09 313 LEU D N 1
ATOM 13902 C CA . LEU D 1 313 ? 73.420 0.056 72.885 1.00 10.69 313 LEU D CA 1
ATOM 13903 C C . LEU D 1 313 ? 72.327 -0.705 72.125 1.00 15.72 313 LEU D C 1
ATOM 13904 O O . LEU D 1 313 ? 72.207 -1.948 72.269 1.00 12.05 313 LEU D O 1
ATOM 13909 N N . ALA D 1 314 ? 71.505 -0.064 71.304 1.00 12.93 314 ALA D N 1
ATOM 13910 C CA . ALA D 1 314 ? 70.577 -0.792 70.436 1.00 11.85 314 ALA D CA 1
ATOM 13911 C C . ALA D 1 314 ? 71.261 -1.869 69.587 1.00 13.43 314 ALA D C 1
ATOM 13912 O O . ALA D 1 314 ? 70.709 -2.989 69.469 1.00 13.37 314 ALA D O 1
ATOM 13914 N N . ALA D 1 315 ? 72.423 -1.573 68.986 1.00 10.15 315 ALA D N 1
ATOM 13915 C CA . ALA D 1 315 ? 73.144 -2.563 68.200 1.00 12.60 315 ALA D CA 1
ATOM 13916 C C . ALA D 1 315 ? 73.551 -3.764 69.085 1.00 13.33 315 ALA D C 1
ATOM 13917 O O . ALA D 1 315 ? 73.431 -4.916 68.649 1.00 13.92 315 ALA D O 1
ATOM 13919 N N . ASP D 1 316 ? 74.039 -3.541 70.294 1.00 13.18 316 ASP D N 1
ATOM 13920 C CA . ASP D 1 316 ? 74.379 -4.616 71.241 1.00 14.76 316 ASP D CA 1
ATOM 13921 C C . ASP D 1 316 ? 73.137 -5.482 71.529 1.00 21.20 316 ASP D C 1
ATOM 13922 O O . ASP D 1 316 ? 73.181 -6.717 71.508 1.00 17.35 316 ASP D O 1
ATOM 13927 N N . TYR D 1 317 ? 72.009 -4.835 71.813 1.00 13.51 317 TYR D N 1
ATOM 13928 C CA . TYR D 1 317 ? 70.750 -5.515 72.142 1.00 12.95 317 TYR D CA 1
ATOM 13929 C C . TYR D 1 317 ? 70.194 -6.310 70.959 1.00 16.14 317 TYR D C 1
ATOM 13930 O O . TYR D 1 317 ? 69.636 -7.420 71.123 1.00 14.08 317 TYR D O 1
ATOM 13939 N N . ASN D 1 318 ? 70.284 -5.816 69.726 1.00 13.14 318 ASN D N 1
ATOM 13940 C CA . ASN D 1 318 ? 69.821 -6.450 68.516 1.00 11.46 318 ASN D CA 1
ATOM 13941 C C . ASN D 1 318 ? 70.733 -7.642 68.177 1.00 18.01 318 ASN D C 1
ATOM 13942 O O . ASN D 1 318 ? 70.266 -8.608 67.588 1.00 13.83 318 ASN D O 1
ATOM 13947 N N . GLY D 1 319 ? 72.008 -7.525 68.538 1.00 17.33 319 GLY D N 1
ATOM 13948 C CA . GLY D 1 319 ? 73.022 -8.534 68.254 1.00 14.82 319 GLY D CA 1
ATOM 13949 C C . GLY D 1 319 ? 73.818 -8.265 66.998 1.00 20.20 319 GLY D C 1
ATOM 13950 O O . GLY D 1 319 ? 74.471 -9.184 66.460 1.00 14.64 319 GLY D O 1
ATOM 13951 N N . ALA D 1 320 ? 73.831 -7.032 66.462 1.00 14.81 320 ALA D N 1
ATOM 13952 C CA . ALA D 1 320 ? 74.545 -6.652 65.258 1.00 14.62 320 ALA D CA 1
ATOM 13953 C C . ALA D 1 320 ? 75.800 -5.802 65.534 1.00 12.17 320 ALA D C 1
ATOM 13954 O O . ALA D 1 320 ? 76.342 -5.264 64.563 1.00 15.45 320 ALA D O 1
ATOM 13956 N N . GLN D 1 321 ? 76.229 -5.710 66.781 1.00 13.10 321 GLN D N 1
ATOM 13957 C CA . GLN D 1 321 ? 77.336 -4.863 67.198 1.00 19.59 321 GLN D CA 1
ATOM 13958 C C . GLN D 1 321 ? 78.677 -5.181 66.545 1.00 23.18 321 GLN D C 1
ATOM 13959 O O . GLN D 1 321 ? 79.516 -4.266 66.461 1.00 17.81 321 GLN D O 1
ATOM 13965 N N . LYS D 1 322 ? 78.923 -6.390 66.038 1.00 17.04 322 LYS D N 1
ATOM 13966 C CA . LYS D 1 322 ? 80.160 -6.691 65.339 1.00 17.28 322 LYS D CA 1
ATOM 13967 C C . LYS D 1 322 ? 80.199 -6.290 63.875 1.00 13.70 322 LYS D C 1
ATOM 13968 O O . LYS D 1 322 ? 81.250 -6.375 63.215 1.00 18.38 322 LYS D O 1
ATOM 13974 N N . ALA D 1 323 ? 79.093 -5.854 63.287 1.00 13.48 323 ALA D N 1
ATOM 13975 C CA . ALA D 1 323 ? 79.087 -5.546 61.858 1.00 16.66 323 ALA D CA 1
ATOM 13976 C C . ALA D 1 323 ? 79.948 -4.333 61.511 1.00 16.68 323 ALA D C 1
ATOM 13977 O O . ALA D 1 323 ? 79.893 -3.304 62.187 1.00 16.35 323 ALA D O 1
ATOM 13979 N N . SER D 1 324 ? 80.765 -4.438 60.451 1.00 14.67 324 SER D N 1
ATOM 13980 C CA . SER D 1 324 ? 81.619 -3.278 60.172 1.00 15.32 324 SER D CA 1
ATOM 13981 C C . SER D 1 324 ? 80.821 -2.032 59.770 1.00 12.01 324 SER D C 1
ATOM 13982 O O . SER D 1 324 ? 81.262 -0.920 60.141 1.00 13.94 324 SER D O 1
ATOM 13985 N N . HIS D 1 325 ? 79.725 -2.133 59.031 1.00 10.70 325 HIS D N 1
ATOM 13986 C CA . HIS D 1 325 ? 78.968 -0.925 58.657 1.00 15.78 325 HIS D CA 1
ATOM 13987 C C . HIS D 1 325 ? 78.318 -0.255 59.863 1.00 14.75 325 HIS D C 1
ATOM 13988 O O . HIS D 1 325 ? 78.227 0.995 59.881 1.00 15.11 325 HIS D O 1
ATOM 13995 N N . VAL D 1 326 ? 77.881 -0.979 60.882 1.00 11.26 326 VAL D N 1
ATOM 13996 C CA . VAL D 1 326 ? 77.388 -0.413 62.142 1.00 12.46 326 VAL D CA 1
ATOM 13997 C C . VAL D 1 326 ? 78.497 0.361 62.849 1.00 15.03 326 VAL D C 1
ATOM 13998 O O . VAL D 1 326 ? 78.315 1.499 63.303 1.00 13.51 326 VAL D O 1
ATOM 14002 N N . LYS D 1 327 ? 79.699 -0.215 62.955 1.00 12.80 327 LYS D N 1
ATOM 14003 C CA . LYS D 1 327 ? 80.818 0.459 63.589 1.00 15.81 327 LYS D CA 1
ATOM 14004 C C . LYS D 1 327 ? 81.150 1.783 62.885 1.00 13.85 327 LYS D C 1
ATOM 14005 O O . LYS D 1 327 ? 81.397 2.787 63.569 1.00 15.89 327 LYS D O 1
ATOM 14011 N N . ASP D 1 328 ? 81.162 1.753 61.572 1.00 12.41 328 ASP D N 1
ATOM 14012 C CA . ASP D 1 328 ? 81.517 2.921 60.763 1.00 13.49 328 ASP D CA 1
ATOM 14013 C C . ASP D 1 328 ? 80.469 4.034 60.949 1.00 16.46 328 ASP D C 1
ATOM 14014 O O . ASP D 1 328 ? 80.842 5.218 60.990 1.00 15.32 328 ASP D O 1
ATOM 14019 N N . LYS D 1 329 ? 79.190 3.690 61.060 1.00 13.20 329 LYS D N 1
ATOM 14020 C CA . LYS D 1 329 ? 78.139 4.708 61.268 1.00 11.28 329 LYS D CA 1
ATOM 14021 C C . LYS D 1 329 ? 78.272 5.329 62.647 1.00 13.68 329 LYS D C 1
ATOM 14022 O O . LYS D 1 329 ? 78.081 6.561 62.781 1.00 15.74 329 LYS D O 1
ATOM 14028 N N . LEU D 1 330 ? 78.590 4.565 63.707 1.00 10.93 330 LEU D N 1
ATOM 14029 C CA . LEU D 1 330 ? 78.811 5.115 65.032 1.00 10.76 330 LEU D CA 1
ATOM 14030 C C . LEU D 1 330 ? 80.021 6.071 65.012 1.00 12.41 330 LEU D C 1
ATOM 14031 O O . LEU D 1 330 ? 80.009 7.104 65.701 1.00 12.32 330 LEU D O 1
ATOM 14036 N N . ILE D 1 331 ? 81.054 5.710 64.239 1.00 11.19 331 ILE D N 1
ATOM 14037 C CA . ILE D 1 331 ? 82.190 6.630 64.063 1.00 10.12 331 ILE D CA 1
ATOM 14038 C C . ILE D 1 331 ? 81.741 7.930 63.383 1.00 14.00 331 ILE D C 1
ATOM 14039 O O . ILE D 1 331 ? 82.168 9.017 63.820 1.00 13.28 331 ILE D O 1
ATOM 14044 N N . GLU D 1 332 ? 80.873 7.819 62.373 1.00 12.39 332 GLU D N 1
ATOM 14045 C CA . GLU D 1 332 ? 80.399 9.021 61.642 1.00 11.24 332 GLU D CA 1
ATOM 14046 C C . GLU D 1 332 ? 79.627 9.941 62.580 1.00 11.55 332 GLU D C 1
ATOM 14047 O O . GLU D 1 332 ? 79.847 11.175 62.605 1.00 11.75 332 GLU D O 1
ATOM 14053 N N . MET D 1 333 ? 78.757 9.384 63.392 1.00 11.14 333 MET D N 1
ATOM 14054 C CA . MET D 1 333 ? 77.972 10.144 64.375 1.00 11.74 333 MET D CA 1
ATOM 14055 C C . MET D 1 333 ? 78.886 10.859 65.361 1.00 14.96 333 MET D C 1
ATOM 14056 O O . MET D 1 333 ? 78.685 12.027 65.729 1.00 12.47 333 MET D O 1
ATOM 14061 N N . THR D 1 334 ? 79.927 10.165 65.822 1.00 10.83 334 THR D N 1
ATOM 14062 C CA . THR D 1 334 ? 80.903 10.701 66.762 1.00 11.17 334 THR D CA 1
ATOM 14063 C C . THR D 1 334 ? 81.676 11.882 66.144 1.00 12.66 334 THR D C 1
ATOM 14064 O O . THR D 1 334 ? 81.817 12.919 66.801 1.00 12.11 334 THR D O 1
ATOM 14068 N N . HIS D 1 335 ? 82.134 11.715 64.922 1.00 11.50 335 HIS D N 1
ATOM 14069 C CA . HIS D 1 335 ? 82.873 12.699 64.149 1.00 13.19 335 HIS D CA 1
ATOM 14070 C C . HIS D 1 335 ? 82.056 13.990 63.976 1.00 17.03 335 HIS D C 1
ATOM 14071 O O . HIS D 1 335 ? 82.553 15.104 64.251 1.00 13.71 335 HIS D O 1
ATOM 14078 N N . LEU D 1 336 ? 80.802 13.838 63.500 1.00 11.55 336 LEU D N 1
ATOM 14079 C CA . LEU D 1 336 ? 79.984 15.070 63.290 1.00 9.73 336 LEU D CA 1
ATOM 14080 C C . LEU D 1 336 ? 79.701 15.752 64.621 1.00 12.15 336 LEU D C 1
ATOM 14081 O O . LEU D 1 336 ? 79.713 17.014 64.704 1.00 12.27 336 LEU D O 1
ATOM 14086 N N . ASN D 1 337 ? 79.445 14.979 65.671 1.00 8.81 337 ASN D N 1
ATOM 14087 C CA . ASN D 1 337 ? 79.102 15.541 66.993 1.00 9.34 337 ASN D CA 1
ATOM 14088 C C . ASN D 1 337 ? 80.310 16.315 67.518 1.00 12.74 337 ASN D C 1
ATOM 14089 O O . ASN D 1 337 ? 80.157 17.423 68.046 1.00 14.27 337 ASN D O 1
ATOM 14094 N N . GLU D 1 338 ? 81.528 15.765 67.384 1.00 12.32 338 GLU D N 1
ATOM 14095 C CA . GLU D 1 338 ? 82.690 16.484 67.928 1.00 13.86 338 GLU D CA 1
ATOM 14096 C C . GLU D 1 338 ? 83.071 17.700 67.088 1.00 8.95 338 GLU D C 1
ATOM 14097 O O . GLU D 1 338 ? 83.736 18.619 67.608 1.00 12.87 338 GLU D O 1
ATOM 14103 N N . THR D 1 339 ? 82.708 17.711 65.812 1.00 9.72 339 THR D N 1
ATOM 14104 C CA . THR D 1 339 ? 82.915 18.880 64.941 1.00 11.80 339 THR D CA 1
ATOM 14105 C C . THR D 1 339 ? 82.124 20.065 65.513 1.00 13.99 339 THR D C 1
ATOM 14106 O O . THR D 1 339 ? 82.658 21.189 65.599 1.00 13.69 339 THR D O 1
ATOM 14110 N N . LEU D 1 340 ? 80.884 19.815 65.923 1.00 10.84 340 LEU D N 1
ATOM 14111 C CA . LEU D 1 340 ? 80.093 20.862 66.593 1.00 13.34 340 LEU D CA 1
ATOM 14112 C C . LEU D 1 340 ? 80.814 21.393 67.837 1.00 15.90 340 LEU D C 1
ATOM 14113 O O . LEU D 1 340 ? 80.913 22.606 68.055 1.00 14.18 340 LEU D O 1
ATOM 14118 N N . TYR D 1 341 ? 81.339 20.491 68.666 1.00 10.93 341 TYR D N 1
ATOM 14119 C CA . TYR D 1 341 ? 82.088 20.825 69.889 1.00 10.28 341 TYR D CA 1
ATOM 14120 C C . TYR D 1 341 ? 83.292 21.712 69.586 1.00 12.19 341 TYR D C 1
ATOM 14121 O O . TYR D 1 341 ? 83.503 22.701 70.299 1.00 15.97 341 TYR D O 1
ATOM 14130 N N . CYS D 1 342 ? 84.038 21.406 68.543 1.00 12.64 342 CYS D N 1
ATOM 14131 C CA . CYS D 1 342 ? 85.188 22.207 68.132 1.00 14.89 342 CYS D CA 1
ATOM 14132 C C . CYS D 1 342 ? 84.747 23.651 67.857 1.00 18.71 342 CYS D C 1
ATOM 14133 O O . CYS D 1 342 ? 85.444 24.593 68.263 1.00 13.95 342 CYS D O 1
ATOM 14136 N N . CYS D 1 343 ? 83.629 23.838 67.153 1.00 14.16 343 CYS D N 1
ATOM 14137 C CA . CYS D 1 343 ? 83.178 25.214 66.847 1.00 10.83 343 CYS D CA 1
ATOM 14138 C C . CYS D 1 343 ? 82.815 25.931 68.134 1.00 11.39 343 CYS D C 1
ATOM 14139 O O . CYS D 1 343 ? 83.109 27.138 68.347 1.00 13.44 343 CYS D O 1
ATOM 14142 N N . GLY D 1 344 ? 82.170 25.251 69.077 1.00 12.20 344 GLY D N 1
ATOM 14143 C CA . GLY D 1 344 ? 81.783 25.845 70.352 1.00 13.80 344 GLY D CA 1
ATOM 14144 C C . GLY D 1 344 ? 83.001 26.300 71.129 1.00 15.81 344 GLY D C 1
ATOM 14145 O O . GLY D 1 344 ? 83.060 27.430 71.617 1.00 16.17 344 GLY D O 1
ATOM 14146 N N . ILE D 1 345 ? 83.994 25.425 71.271 1.00 12.02 345 ILE D N 1
ATOM 14147 C CA . ILE D 1 345 ? 85.225 25.725 71.972 1.00 12.42 345 ILE D CA 1
ATOM 14148 C C . ILE D 1 345 ? 86.038 26.802 71.256 1.00 11.94 345 ILE D C 1
ATOM 14149 O O . ILE D 1 345 ? 86.632 27.705 71.888 1.00 14.02 345 ILE D O 1
ATOM 14154 N N . ALA D 1 346 ? 86.103 26.748 69.921 1.00 11.75 346 ALA D N 1
ATOM 14155 C CA . ALA D 1 346 ? 86.934 27.730 69.207 1.00 13.49 346 ALA D CA 1
ATOM 14156 C C . ALA D 1 346 ? 86.388 29.149 69.347 1.00 18.91 346 ALA D C 1
ATOM 14157 O O . ALA D 1 346 ? 87.135 30.137 69.509 1.00 15.18 346 ALA D O 1
ATOM 14159 N N . CYS D 1 347 ? 85.064 29.298 69.245 1.00 12.72 347 CYS D N 1
ATOM 14160 C CA . CYS D 1 347 ? 84.525 30.677 69.295 1.00 16.14 347 CYS D CA 1
ATOM 14161 C C . CYS D 1 347 ? 84.723 31.218 70.713 1.00 18.54 347 CYS D C 1
ATOM 14162 O O . CYS D 1 347 ? 84.789 32.433 70.924 1.00 14.96 347 CYS D O 1
ATOM 14165 N N . SER D 1 348 ? 84.858 30.335 71.695 1.00 12.68 348 SER D N 1
ATOM 14166 C CA . SER D 1 348 ? 85.164 30.689 73.079 1.00 11.23 348 SER D CA 1
ATOM 14167 C C . SER D 1 348 ? 86.617 31.117 73.285 1.00 17.65 348 SER D C 1
ATOM 14168 O O . SER D 1 348 ? 86.912 32.171 73.877 1.00 14.33 348 SER D O 1
ATOM 14171 N N . ALA D 1 349 ? 87.553 30.296 72.808 1.00 12.30 349 ALA D N 1
ATOM 14172 C CA . ALA D 1 349 ? 88.991 30.581 72.952 1.00 16.26 349 ALA D CA 1
ATOM 14173 C C . ALA D 1 349 ? 89.397 31.880 72.245 1.00 16.20 349 ALA D C 1
ATOM 14174 O O . ALA D 1 349 ? 90.334 32.537 72.730 1.00 15.27 349 ALA D O 1
ATOM 14176 N N . GLU D 1 350 ? 88.724 32.237 71.157 1.00 12.40 350 GLU D N 1
ATOM 14177 C CA . GLU D 1 350 ? 89.009 33.448 70.385 1.00 10.47 350 GLU D CA 1
ATOM 14178 C C . GLU D 1 350 ? 88.179 34.673 70.835 1.00 11.62 350 GLU D C 1
ATOM 14179 O O . GLU D 1 350 ? 88.174 35.672 70.088 1.00 14.99 350 GLU D O 1
ATOM 14185 N N . GLY D 1 351 ? 87.552 34.598 72.002 1.00 13.33 351 GLY D N 1
ATOM 14186 C CA . GLY D 1 351 ? 86.814 35.693 72.611 1.00 14.89 351 GLY D CA 1
ATOM 14187 C C . GLY D 1 351 ? 87.638 36.886 73.059 1.00 17.41 351 GLY D C 1
ATOM 14188 O O . GLY D 1 351 ? 88.884 36.863 72.981 1.00 16.64 351 GLY D O 1
ATOM 14189 N N . TYR D 1 352 ? 86.942 37.911 73.549 1.00 14.87 352 TYR D N 1
ATOM 14190 C CA . TYR D 1 352 ? 87.574 39.193 73.902 1.00 14.96 352 TYR D CA 1
ATOM 14191 C C . TYR D 1 352 ? 86.710 40.018 74.842 1.00 15.32 352 TYR D C 1
ATOM 14192 O O . TYR D 1 352 ? 85.489 39.778 74.923 1.00 16.14 352 TYR D O 1
ATOM 14201 N N . PRO D 1 353 ? 87.266 41.007 75.555 1.00 16.79 353 PRO D N 1
ATOM 14202 C CA . PRO D 1 353 ? 86.437 41.878 76.404 1.00 15.56 353 PRO D CA 1
ATOM 14203 C C . PRO D 1 353 ? 85.696 42.944 75.604 1.00 14.76 353 PRO D C 1
ATOM 14204 O O . PRO D 1 353 ? 86.212 43.498 74.623 1.00 16.83 353 PRO D O 1
ATOM 14208 N N . THR D 1 354 ? 84.473 43.231 76.035 1.00 16.31 354 THR D N 1
ATOM 14209 C CA . THR D 1 354 ? 83.693 44.369 75.528 1.00 15.26 354 THR D CA 1
ATOM 14210 C C . THR D 1 354 ? 84.131 45.649 76.244 1.00 15.97 354 THR D C 1
ATOM 14211 O O . THR D 1 354 ? 84.874 45.528 77.218 1.00 17.70 354 THR D O 1
ATOM 14215 N N . ALA D 1 355 ? 83.627 46.787 75.774 1.00 18.36 355 ALA D N 1
ATOM 14216 C CA . ALA D 1 355 ? 83.897 48.068 76.457 1.00 18.32 355 ALA D CA 1
ATOM 14217 C C . ALA D 1 355 ? 83.414 48.008 77.886 1.00 19.93 355 ALA D C 1
ATOM 14218 O O . ALA D 1 355 ? 84.029 48.581 78.813 1.00 22.99 355 ALA D O 1
ATOM 14220 N N . ALA D 1 356 ? 82.324 47.271 78.154 1.00 16.17 356 ALA D N 1
ATOM 14221 C CA . ALA D 1 356 ? 81.823 47.167 79.516 1.00 12.04 356 ALA D CA 1
ATOM 14222 C C . ALA D 1 356 ? 82.699 46.321 80.433 1.00 19.61 356 ALA D C 1
ATOM 14223 O O . ALA D 1 356 ? 82.615 46.423 81.656 1.00 22.57 356 ALA D O 1
ATOM 14225 N N . GLY D 1 357 ? 83.541 45.454 79.883 1.00 21.22 357 GLY D N 1
ATOM 14226 C CA . GLY D 1 357 ? 84.424 44.617 80.684 1.00 21.26 357 GLY D CA 1
ATOM 14227 C C . GLY D 1 357 ? 84.139 43.130 80.625 1.00 24.88 357 GLY D C 1
ATOM 14228 O O . GLY D 1 357 ? 85.067 42.338 80.812 1.00 20.73 357 GLY D O 1
ATOM 14229 N N . ASN D 1 358 ? 82.920 42.673 80.359 1.00 16.00 358 ASN D N 1
ATOM 14230 C CA . ASN D 1 358 ? 82.713 41.204 80.351 1.00 15.11 358 ASN D CA 1
ATOM 14231 C C . ASN D 1 358 ? 83.166 40.640 79.019 1.00 17.25 358 ASN D C 1
ATOM 14232 O O . ASN D 1 358 ? 83.312 41.397 78.049 1.00 15.60 358 ASN D O 1
ATOM 14237 N N . TYR D 1 359 ? 83.388 39.328 78.913 1.00 13.29 359 TYR D N 1
ATOM 14238 C CA . TYR D 1 359 ? 83.922 38.730 77.685 1.00 14.52 359 TYR D CA 1
ATOM 14239 C C . TYR D 1 359 ? 82.817 38.227 76.740 1.00 16.87 359 TYR D C 1
ATOM 14240 O O . TYR D 1 359 ? 81.762 37.736 77.160 1.00 16.37 359 TYR D O 1
ATOM 14249 N N . GLN D 1 360 ? 83.084 38.348 75.453 1.00 13.73 360 GLN D N 1
ATOM 14250 C CA . GLN D 1 360 ? 82.242 37.965 74.338 1.00 17.46 360 GLN D CA 1
ATOM 14251 C C . GLN D 1 360 ? 82.935 37.012 73.362 1.00 15.58 360 GLN D C 1
ATOM 14252 O O . GLN D 1 360 ? 84.152 37.106 73.183 1.00 14.58 360 GLN D O 1
ATOM 14258 N N . ILE D 1 361 ? 82.137 36.124 72.737 1.00 13.87 361 ILE D N 1
ATOM 14259 C CA . ILE D 1 361 ? 82.705 35.202 71.749 1.00 14.90 361 ILE D CA 1
ATOM 14260 C C . ILE D 1 361 ? 83.062 35.854 70.436 1.00 14.15 361 ILE D C 1
ATOM 14261 O O . ILE D 1 361 ? 82.615 36.949 70.082 1.00 13.30 361 ILE D O 1
ATOM 14266 N N . ASP D 1 362 ? 83.916 35.166 69.646 1.00 12.78 362 ASP D N 1
ATOM 14267 C CA . ASP D 1 362 ? 84.166 35.533 68.260 1.00 12.57 362 ASP D CA 1
ATOM 14268 C C . ASP D 1 362 ? 82.887 35.304 67.434 1.00 19.89 362 ASP D C 1
ATOM 14269 O O . ASP D 1 362 ? 82.466 34.127 67.296 1.00 14.31 362 ASP D O 1
ATOM 14274 N N . LEU D 1 363 ? 82.286 36.389 66.938 1.00 12.46 363 LEU D N 1
ATOM 14275 C CA . LEU D 1 363 ? 80.975 36.305 66.265 1.00 13.41 363 LEU D CA 1
ATOM 14276 C C . LEU D 1 363 ? 80.977 35.494 64.974 1.00 14.60 363 LEU D C 1
ATOM 14277 O O . LEU D 1 363 ? 79.983 34.792 64.702 1.00 14.99 363 LEU D O 1
ATOM 14282 N N . LEU D 1 364 ? 82.011 35.529 64.148 1.00 12.24 364 LEU D N 1
ATOM 14283 C CA . LEU D 1 364 ? 82.122 34.698 62.950 1.00 13.41 364 LEU D CA 1
ATOM 14284 C C . LEU D 1 364 ? 82.137 33.212 63.331 1.00 16.18 364 LEU D C 1
ATOM 14285 O O . LEU D 1 364 ? 81.370 32.400 62.789 1.00 13.34 364 LEU D O 1
ATOM 14290 N N . LEU D 1 365 ? 83.008 32.839 64.272 1.00 15.32 365 LEU D N 1
ATOM 14291 C CA . LEU D 1 365 ? 83.090 31.420 64.633 1.00 14.78 365 LEU D CA 1
ATOM 14292 C C . LEU D 1 365 ? 81.788 30.945 65.307 1.00 17.49 365 LEU D C 1
ATOM 14293 O O . LEU D 1 365 ? 81.458 29.756 65.153 1.00 13.25 365 LEU D O 1
ATOM 14298 N N . ALA D 1 366 ? 81.041 31.776 66.025 1.00 12.42 366 ALA D N 1
ATOM 14299 C CA . ALA D 1 366 ? 79.759 31.320 66.610 1.00 12.78 366 ALA D CA 1
ATOM 14300 C C . ALA D 1 366 ? 78.721 31.115 65.530 1.00 11.72 366 ALA D C 1
ATOM 14301 O O . ALA D 1 366 ? 77.891 30.186 65.577 1.00 14.35 366 ALA D O 1
ATOM 14303 N N . ASN D 1 367 ? 78.757 31.946 64.496 1.00 11.04 367 ASN D N 1
ATOM 14304 C CA . ASN D 1 367 ? 77.891 31.785 63.349 1.00 9.83 367 ASN D CA 1
ATOM 14305 C C . ASN D 1 367 ? 78.201 30.480 62.586 1.00 11.16 367 ASN D C 1
ATOM 14306 O O . ASN D 1 367 ? 77.293 29.814 62.076 1.00 13.66 367 ASN D O 1
ATOM 14311 N N . VAL D 1 368 ? 79.471 30.117 62.499 1.00 11.93 368 VAL D N 1
ATOM 14312 C CA . VAL D 1 368 ? 79.903 28.851 61.858 1.00 14.85 368 VAL D CA 1
ATOM 14313 C C . VAL D 1 368 ? 79.414 27.662 62.704 1.00 12.99 368 VAL D C 1
ATOM 14314 O O . VAL D 1 368 ? 78.927 26.652 62.150 1.00 12.01 368 VAL D O 1
ATOM 14318 N N . CYS D 1 369 ? 79.503 27.778 64.022 1.00 11.90 369 CYS D N 1
ATOM 14319 C CA . CYS D 1 369 ? 79.006 26.784 64.974 1.00 13.78 369 CYS D CA 1
ATOM 14320 C C . CYS D 1 369 ? 77.526 26.478 64.708 1.00 16.58 369 CYS D C 1
ATOM 14321 O O . CYS D 1 369 ? 77.066 25.347 64.442 1.00 13.18 369 CYS D O 1
ATOM 14324 N N . LYS D 1 370 ? 76.731 27.546 64.769 1.00 11.48 370 LYS D N 1
ATOM 14325 C CA . LYS D 1 370 ? 75.287 27.374 64.577 1.00 11.58 370 LYS D CA 1
ATOM 14326 C C . LYS D 1 370 ? 74.938 26.939 63.163 1.00 12.31 370 LYS D C 1
ATOM 14327 O O . LYS D 1 370 ? 73.991 26.144 62.979 1.00 13.96 370 LYS D O 1
ATOM 14333 N N . GLN D 1 371 ? 75.631 27.335 62.095 1.00 9.91 371 GLN D N 1
ATOM 14334 C CA . GLN D 1 371 ? 75.300 26.873 60.767 1.00 8.91 371 GLN D CA 1
ATOM 14335 C C . GLN D 1 371 ? 75.484 25.343 60.701 1.00 16.84 371 GLN D C 1
ATOM 14336 O O . GLN D 1 371 ? 74.661 24.662 60.079 1.00 14.01 371 GLN D O 1
ATOM 14342 N N . ASN D 1 372 ? 76.533 24.809 61.323 1.00 11.73 372 ASN D N 1
ATOM 14343 C CA . ASN D 1 372 ? 76.693 23.329 61.374 1.00 8.76 372 ASN D CA 1
ATOM 14344 C C . ASN D 1 372 ? 75.617 22.678 62.239 1.00 13.61 372 ASN D C 1
ATOM 14345 O O . ASN D 1 372 ? 75.169 21.552 61.982 1.00 10.41 372 ASN D O 1
ATOM 14350 N N . ILE D 1 373 ? 75.150 23.335 63.295 1.00 11.45 373 ILE D N 1
ATOM 14351 C CA . ILE D 1 373 ? 74.049 22.867 64.143 1.00 10.96 373 ILE D CA 1
ATOM 14352 C C . ILE D 1 373 ? 72.786 22.712 63.288 1.00 10.51 373 ILE D C 1
ATOM 14353 O O . ILE D 1 373 ? 71.941 21.858 63.617 1.00 12.21 373 ILE D O 1
ATOM 14358 N N . THR D 1 374 ? 72.591 23.469 62.216 1.00 9.04 374 THR D N 1
ATOM 14359 C CA . THR D 1 374 ? 71.364 23.301 61.426 1.00 10.00 374 THR D CA 1
ATOM 14360 C C . THR D 1 374 ? 71.409 22.050 60.529 1.00 11.77 374 THR D C 1
ATOM 14361 O O . THR D 1 374 ? 70.348 21.730 59.980 1.00 12.92 374 THR D O 1
ATOM 14365 N N . ARG D 1 375 ? 72.576 21.424 60.410 1.00 9.80 375 ARG D N 1
ATOM 14366 C CA . ARG D 1 375 ? 72.814 20.287 59.526 1.00 9.27 375 ARG D CA 1
ATOM 14367 C C . ARG D 1 375 ? 73.103 19.007 60.307 1.00 14.65 375 ARG D C 1
ATOM 14368 O O . ARG D 1 375 ? 72.446 17.980 60.061 1.00 12.79 375 ARG D O 1
ATOM 14376 N N . PHE D 1 376 ? 74.075 19.019 61.223 1.00 9.92 376 PHE D N 1
ATOM 14377 C CA . PHE D 1 376 ? 74.585 17.707 61.705 1.00 14.75 376 PHE D CA 1
ATOM 14378 C C . PHE D 1 376 ? 73.627 16.951 62.629 1.00 15.23 376 PHE D C 1
ATOM 14379 O O . PHE D 1 376 ? 73.562 15.696 62.458 1.00 12.22 376 PHE D O 1
ATOM 14387 N N . PRO D 1 377 ? 72.903 17.523 63.581 1.00 11.04 377 PRO D N 1
ATOM 14388 C CA . PRO D 1 377 ? 71.919 16.732 64.361 1.00 11.20 377 PRO D CA 1
ATOM 14389 C C . PRO D 1 377 ? 70.951 15.959 63.475 1.00 9.99 377 PRO D C 1
ATOM 14390 O O . PRO D 1 377 ? 70.560 14.824 63.850 1.00 14.13 377 PRO D O 1
ATOM 14394 N N . TYR D 1 378 ? 70.498 16.475 62.354 1.00 8.86 378 TYR D N 1
ATOM 14395 C CA . TYR D 1 378 ? 69.604 15.770 61.432 1.00 12.51 378 TYR D CA 1
ATOM 14396 C C . TYR D 1 378 ? 70.274 14.491 60.890 1.00 13.46 378 TYR D C 1
ATOM 14397 O O . TYR D 1 378 ? 69.622 13.452 60.721 1.00 14.27 378 TYR D O 1
ATOM 14406 N N . GLU D 1 379 ? 71.567 14.528 60.592 1.00 11.85 379 GLU D N 1
ATOM 14407 C CA . GLU D 1 379 ? 72.282 13.355 60.051 1.00 12.38 379 GLU D CA 1
ATOM 14408 C C . GLU D 1 379 ? 72.567 12.348 61.157 1.00 14.21 379 GLU D C 1
ATOM 14409 O O . GLU D 1 379 ? 72.429 11.121 60.971 1.00 15.63 379 GLU D O 1
ATOM 14415 N N . ILE D 1 380 ? 72.924 12.811 62.355 1.00 9.53 380 ILE D N 1
ATOM 14416 C CA . ILE D 1 380 ? 73.120 11.951 63.526 1.00 7.69 380 ILE D CA 1
ATOM 14417 C C . ILE D 1 380 ? 71.825 11.176 63.794 1.00 16.86 380 ILE D C 1
ATOM 14418 O O . ILE D 1 380 ? 71.886 9.952 64.023 1.00 14.02 380 ILE D O 1
ATOM 14423 N N . VAL D 1 381 ? 70.641 11.822 63.756 1.00 14.07 381 VAL D N 1
ATOM 14424 C CA . VAL D 1 381 ? 69.379 11.077 63.892 1.00 14.19 381 VAL D CA 1
ATOM 14425 C C . VAL D 1 381 ? 69.115 10.086 62.761 1.00 14.43 381 VAL D C 1
ATOM 14426 O O . VAL D 1 381 ? 68.653 8.974 63.077 1.00 12.31 381 VAL D O 1
ATOM 14430 N N . ARG D 1 382 ? 69.394 10.421 61.502 1.00 12.22 382 ARG D N 1
ATOM 14431 C CA . ARG D 1 382 ? 69.144 9.486 60.404 1.00 12.29 382 ARG D CA 1
ATOM 14432 C C . ARG D 1 382 ? 69.964 8.201 60.586 1.00 17.34 382 ARG D C 1
ATOM 14433 O O . ARG D 1 382 ? 69.444 7.088 60.375 1.00 11.96 382 ARG D O 1
ATOM 14441 N N . LEU D 1 383 ? 71.240 8.354 60.974 1.00 11.80 383 LEU D N 1
ATOM 14442 C CA . LEU D 1 383 ? 72.071 7.163 61.170 1.00 11.67 383 LEU D CA 1
ATOM 14443 C C . LEU D 1 383 ? 71.604 6.340 62.366 1.00 11.94 383 LEU D C 1
ATOM 14444 O O . LEU D 1 383 ? 71.687 5.100 62.328 1.00 12.68 383 LEU D O 1
ATOM 14449 N N . ALA D 1 384 ? 71.113 6.930 63.439 1.00 9.42 384 ALA D N 1
ATOM 14450 C CA . ALA D 1 384 ? 70.590 6.240 64.603 1.00 10.50 384 ALA D CA 1
ATOM 14451 C C . ALA D 1 384 ? 69.372 5.413 64.162 1.00 13.15 384 ALA D C 1
ATOM 14452 O O . ALA D 1 384 ? 69.228 4.252 64.563 1.00 13.25 384 ALA D O 1
ATOM 14454 N N . GLU D 1 385 ? 68.515 5.980 63.326 1.00 11.22 385 GLU D N 1
ATOM 14455 C CA . GLU D 1 385 ? 67.339 5.234 62.867 1.00 10.33 385 GLU D CA 1
ATOM 14456 C C . GLU D 1 385 ? 67.749 3.950 62.095 1.00 15.48 385 GLU D C 1
ATOM 14457 O O . GLU D 1 385 ? 67.158 2.874 62.257 1.00 15.34 385 GLU D O 1
ATOM 14463 N N . ASP D 1 386 ? 68.735 4.054 61.234 1.00 13.14 386 ASP D N 1
ATOM 14464 C CA . ASP D 1 386 ? 69.328 2.931 60.486 1.00 14.95 386 ASP D CA 1
ATOM 14465 C C . ASP D 1 386 ? 69.771 1.842 61.471 1.00 14.24 386 ASP D C 1
ATOM 14466 O O . ASP D 1 386 ? 69.387 0.666 61.421 1.00 13.36 386 ASP D O 1
ATOM 14471 N N . ILE D 1 387 ? 70.586 2.226 62.447 1.00 10.29 387 ILE D N 1
ATOM 14472 C CA . ILE D 1 387 ? 71.126 1.225 63.380 1.00 12.74 387 ILE D CA 1
ATOM 14473 C C . ILE D 1 387 ? 70.024 0.600 64.213 1.00 14.16 387 ILE D C 1
ATOM 14474 O O . ILE D 1 387 ? 70.091 -0.596 64.539 1.00 13.78 387 ILE D O 1
ATOM 14479 N N . ALA D 1 388 ? 68.970 1.328 64.607 1.00 13.03 388 ALA D N 1
ATOM 14480 C CA . ALA D 1 388 ? 67.970 0.816 65.520 1.00 12.64 388 ALA D CA 1
ATOM 14481 C C . ALA D 1 388 ? 67.096 -0.286 64.899 1.00 11.66 388 ALA D C 1
ATOM 14482 O O . ALA D 1 388 ? 66.776 -1.261 65.619 1.00 14.66 388 ALA D O 1
ATOM 14484 N N . GLY D 1 389 ? 66.735 -0.123 63.651 1.00 10.71 389 GLY D N 1
ATOM 14485 C CA . GLY D 1 389 ? 65.772 -0.995 62.984 1.00 12.44 389 GLY D CA 1
ATOM 14486 C C . GLY D 1 389 ? 64.346 -0.482 63.005 1.00 15.55 389 GLY D C 1
ATOM 14487 O O . GLY D 1 389 ? 64.001 0.508 63.666 1.00 14.68 389 GLY D O 1
ATOM 14488 N N . GLY D 1 390 ? 63.432 -1.139 62.261 1.00 14.09 390 GLY D N 1
ATOM 14489 C CA . GLY D 1 390 ? 62.085 -0.566 62.185 1.00 14.77 390 GLY D CA 1
ATOM 14490 C C . GLY D 1 390 ? 61.227 -0.645 63.422 1.00 16.78 390 GLY D C 1
ATOM 14491 O O . GLY D 1 390 ? 60.235 0.087 63.535 1.00 13.81 390 GLY D O 1
ATOM 14492 N N . LEU D 1 391 ? 61.516 -1.507 64.401 1.00 14.09 391 LEU D N 1
ATOM 14493 C CA . LEU D 1 391 ? 60.684 -1.648 65.594 1.00 13.93 391 LEU D CA 1
ATOM 14494 C C . LEU D 1 391 ? 60.560 -0.337 66.397 1.00 16.23 391 LEU D C 1
ATOM 14495 O O . LEU D 1 391 ? 59.571 -0.156 67.108 1.00 14.93 391 LEU D O 1
ATOM 14500 N N . MET D 1 392 ? 61.546 0.567 66.268 1.00 11.69 392 MET D N 1
ATOM 14501 C CA . MET D 1 392 ? 61.472 1.820 67.018 1.00 16.62 392 MET D CA 1
ATOM 14502 C C . MET D 1 392 ? 60.196 2.586 66.649 1.00 13.05 392 MET D C 1
ATOM 14503 O O . MET D 1 392 ? 59.775 3.390 67.485 1.00 17.28 392 MET D O 1
ATOM 14508 N N . VAL D 1 393 ? 59.627 2.371 65.483 1.00 11.16 393 VAL D N 1
ATOM 14509 C CA . VAL D 1 393 ? 58.419 3.078 65.091 1.00 19.14 393 VAL D CA 1
ATOM 14510 C C . VAL D 1 393 ? 57.214 2.166 64.886 1.00 24.81 393 VAL D C 1
ATOM 14511 O O . VAL D 1 393 ? 56.169 2.722 64.540 1.00 18.14 393 VAL D O 1
ATOM 14515 N N . THR D 1 394 ? 57.301 0.850 65.083 1.00 17.51 394 THR D N 1
ATOM 14516 C CA . THR D 1 394 ? 56.121 -0.013 64.948 1.00 15.56 394 THR D CA 1
ATOM 14517 C C . THR D 1 394 ? 55.792 -0.780 66.223 1.00 18.68 394 THR D C 1
ATOM 14518 O O . THR D 1 394 ? 54.968 -1.708 66.180 1.00 19.86 394 THR D O 1
ATOM 14522 N N . MET D 1 395 ? 56.380 -0.479 67.364 1.00 16.80 395 MET D N 1
ATOM 14523 C CA . MET D 1 395 ? 56.280 -1.307 68.569 1.00 13.46 395 MET D CA 1
ATOM 14524 C C . MET D 1 395 ? 54.923 -1.202 69.225 1.00 12.00 395 MET D C 1
ATOM 14525 O O . MET D 1 395 ? 54.355 -0.100 69.331 1.00 18.82 395 MET D O 1
ATOM 14530 N N . PRO D 1 396 ? 54.307 -2.269 69.722 1.00 14.96 396 PRO D N 1
ATOM 14531 C CA . PRO D 1 396 ? 53.074 -2.147 70.494 1.00 12.37 396 PRO D CA 1
ATOM 14532 C C . PRO D 1 396 ? 53.202 -1.360 71.774 1.00 13.24 396 PRO D C 1
ATOM 14533 O O . PRO D 1 396 ? 54.281 -1.214 72.377 1.00 16.70 396 PRO D O 1
ATOM 14537 N N . SER D 1 397 ? 52.070 -0.866 72.284 1.00 14.53 397 SER D N 1
ATOM 14538 C CA . SER D 1 397 ? 52.111 -0.084 73.518 1.00 13.92 397 SER D CA 1
ATOM 14539 C C . SER D 1 397 ? 52.584 -0.821 74.753 1.00 19.22 397 SER D C 1
ATOM 14540 O O . SER D 1 397 ? 52.538 -2.051 74.844 1.00 18.72 397 SER D O 1
ATOM 14543 N N . GLU D 1 398 ? 53.051 -0.076 75.761 1.00 15.42 398 GLU D N 1
ATOM 14544 C CA . GLU D 1 398 ? 53.451 -0.654 77.025 1.00 15.37 398 GLU D CA 1
ATOM 14545 C C . GLU D 1 398 ? 52.253 -1.344 77.694 1.00 20.50 398 GLU D C 1
ATOM 14546 O O . GLU D 1 398 ? 52.458 -2.332 78.397 1.00 18.44 398 GLU D O 1
ATOM 14552 N N . ALA D 1 399 ? 51.046 -0.824 77.441 1.00 19.23 399 ALA D N 1
ATOM 14553 C CA . ALA D 1 399 ? 49.864 -1.488 78.008 1.00 20.54 399 ALA D CA 1
ATOM 14554 C C . ALA D 1 399 ? 49.716 -2.920 77.456 1.00 18.76 399 ALA D C 1
ATOM 14555 O O . ALA D 1 399 ? 49.371 -3.810 78.239 1.00 17.30 399 ALA D O 1
ATOM 14557 N N . ASP D 1 400 ? 49.988 -3.119 76.172 1.00 17.28 400 ASP D N 1
ATOM 14558 C CA . ASP D 1 400 ? 49.999 -4.445 75.549 1.00 13.75 400 ASP D CA 1
ATOM 14559 C C . ASP D 1 400 ? 51.122 -5.286 76.138 1.00 15.26 400 ASP D C 1
ATOM 14560 O O . ASP D 1 400 ? 50.873 -6.439 76.489 1.00 19.34 400 ASP D O 1
ATOM 14565 N N . PHE D 1 401 ? 52.333 -4.793 76.306 1.00 15.35 401 PHE D N 1
ATOM 14566 C CA . PHE D 1 401 ? 53.418 -5.587 76.891 1.00 17.72 401 PHE D CA 1
ATOM 14567 C C . PHE D 1 401 ? 53.068 -6.047 78.295 1.00 20.09 401 PHE D C 1
ATOM 14568 O O . PHE D 1 401 ? 53.566 -7.076 78.768 1.00 18.70 401 PHE D O 1
ATOM 14576 N N . LYS D 1 402 ? 52.212 -5.328 79.023 1.00 17.33 402 LYS D N 1
ATOM 14577 C CA . LYS D 1 402 ? 51.848 -5.770 80.369 1.00 20.08 402 LYS D CA 1
ATOM 14578 C C . LYS D 1 402 ? 50.471 -6.440 80.447 1.00 16.28 402 LYS D C 1
ATOM 14579 O O . LYS D 1 402 ? 50.044 -6.791 81.559 1.00 17.47 402 LYS D O 1
ATOM 14585 N N . SER D 1 403 ? 49.802 -6.609 79.320 1.00 16.41 403 SER D N 1
ATOM 14586 C CA . SER D 1 403 ? 48.419 -7.089 79.369 1.00 16.01 403 SER D CA 1
ATOM 14587 C C . SER D 1 403 ? 48.288 -8.559 79.763 1.00 19.95 403 SER D C 1
ATOM 14588 O O . SER D 1 403 ? 49.012 -9.392 79.213 1.00 19.90 403 SER D O 1
ATOM 14591 N N . GLU D 1 404 ? 47.365 -8.837 80.682 1.00 19.33 404 GLU D N 1
ATOM 14592 C CA . GLU D 1 404 ? 47.000 -10.209 81.043 1.00 23.67 404 GLU D CA 1
ATOM 14593 C C . GLU D 1 404 ? 45.850 -10.761 80.220 1.00 23.33 404 GLU D C 1
ATOM 14594 O O . GLU D 1 404 ? 45.297 -11.833 80.498 1.00 21.81 404 GLU D O 1
ATOM 14600 N N . THR D 1 405 ? 45.412 -10.065 79.185 1.00 17.91 405 THR D N 1
ATOM 14601 C CA . THR D 1 405 ? 44.337 -10.548 78.323 1.00 16.17 405 THR D CA 1
ATOM 14602 C C . THR D 1 405 ? 44.716 -11.843 77.615 1.00 25.34 405 THR D C 1
ATOM 14603 O O . THR D 1 405 ? 45.749 -11.869 76.933 1.00 19.38 405 THR D O 1
ATOM 14607 N N . VAL D 1 406 ? 43.926 -12.911 77.760 1.00 20.82 406 VAL D N 1
ATOM 14608 C CA . VAL D 1 406 ? 44.260 -14.209 77.161 1.00 16.99 406 VAL D CA 1
ATOM 14609 C C . VAL D 1 406 ? 43.919 -14.263 75.691 1.00 16.57 406 VAL D C 1
ATOM 14610 O O . VAL D 1 406 ? 42.753 -14.045 75.335 1.00 23.20 406 VAL D O 1
ATOM 14614 N N . VAL D 1 407 ? 44.908 -14.549 74.831 1.00 17.41 407 VAL D N 1
ATOM 14615 C CA . VAL D 1 407 ? 44.629 -14.643 73.395 1.00 14.77 407 VAL D CA 1
ATOM 14616 C C . VAL D 1 407 ? 45.212 -15.899 72.734 1.00 17.67 407 VAL D C 1
ATOM 14617 O O . VAL D 1 407 ? 44.879 -16.124 71.552 1.00 20.11 407 VAL D O 1
ATOM 14621 N N . GLY D 1 408 ? 46.019 -16.699 73.421 1.00 17.76 408 GLY D N 1
ATOM 14622 C CA . GLY D 1 408 ? 46.680 -17.871 72.868 1.00 17.30 408 GLY D CA 1
ATOM 14623 C C . GLY D 1 408 ? 45.880 -19.154 73.078 1.00 22.40 408 GLY D C 1
ATOM 14624 O O . GLY D 1 408 ? 45.187 -19.273 74.093 1.00 21.42 408 GLY D O 1
ATOM 14625 N N . ARG D 1 409 ? 45.954 -20.091 72.146 1.00 22.02 409 ARG D N 1
ATOM 14626 C CA . ARG D 1 409 ? 45.274 -21.383 72.252 1.00 31.21 409 ARG D CA 1
ATOM 14627 C C . ARG D 1 409 ? 45.584 -22.059 73.591 1.00 29.40 409 ARG D C 1
ATOM 14628 O O . ARG D 1 409 ? 44.752 -22.795 74.141 1.00 27.15 409 ARG D O 1
ATOM 14636 N N . ASP D 1 410 ? 46.798 -21.822 74.092 1.00 25.06 410 ASP D N 1
ATOM 14637 C CA . ASP D 1 410 ? 47.176 -22.463 75.354 1.00 25.38 410 ASP D CA 1
ATOM 14638 C C . ASP D 1 410 ? 47.083 -21.519 76.547 1.00 24.45 410 ASP D C 1
ATOM 14639 O O . ASP D 1 410 ? 47.770 -21.766 77.544 1.00 29.53 410 ASP D O 1
ATOM 14644 N N . GLY D 1 411 ? 46.289 -20.457 76.472 1.00 24.86 411 GLY D N 1
ATOM 14645 C CA . GLY D 1 411 ? 46.166 -19.522 77.585 1.00 24.23 411 GLY D CA 1
ATOM 14646 C C . GLY D 1 411 ? 47.207 -18.410 77.569 1.00 23.25 411 GLY D C 1
ATOM 14647 O O . GLY D 1 411 ? 47.289 -17.650 78.550 1.00 24.52 411 GLY D O 1
ATOM 14648 N N . GLU D 1 412 ? 48.009 -18.267 76.518 1.00 20.68 412 GLU D N 1
ATOM 14649 C CA . GLU D 1 412 ? 49.013 -17.192 76.523 1.00 20.84 412 GLU D CA 1
ATOM 14650 C C . GLU D 1 412 ? 48.356 -15.813 76.469 1.00 17.82 412 GLU D C 1
ATOM 14651 O O . GLU D 1 412 ? 47.322 -15.631 75.809 1.00 21.38 412 GLU D O 1
ATOM 14657 N N . THR D 1 413 ? 48.972 -14.857 77.170 1.00 20.08 413 THR D N 1
ATOM 14658 C CA . THR D 1 413 ? 48.469 -13.478 77.184 1.00 18.82 413 THR D CA 1
ATOM 14659 C C . THR D 1 413 ? 49.099 -12.618 76.079 1.00 18.13 413 THR D C 1
ATOM 14660 O O . THR D 1 413 ? 50.110 -12.969 75.479 1.00 14.96 413 THR D O 1
ATOM 14664 N N . ILE D 1 414 ? 48.461 -11.459 75.855 1.00 17.71 414 ILE D N 1
ATOM 14665 C CA . ILE D 1 414 ? 49.022 -10.473 74.934 1.00 15.39 414 ILE D CA 1
ATOM 14666 C C . ILE D 1 414 ? 50.435 -10.141 75.403 1.00 14.49 414 ILE D C 1
ATOM 14667 O O . ILE D 1 414 ? 51.375 -10.099 74.587 1.00 15.11 414 ILE D O 1
ATOM 14672 N N . GLY D 1 415 ? 50.619 -9.927 76.696 1.00 15.32 415 GLY D N 1
ATOM 14673 C CA . GLY D 1 415 ? 51.952 -9.590 77.207 1.00 17.99 415 GLY D CA 1
ATOM 14674 C C . GLY D 1 415 ? 52.968 -10.700 76.996 1.00 22.01 415 GLY D C 1
ATOM 14675 O O . GLY D 1 415 ? 54.133 -10.450 76.658 1.00 17.74 415 GLY D O 1
ATOM 14676 N N . ASP D 1 416 ? 52.515 -11.948 77.177 1.00 15.71 416 ASP D N 1
ATOM 14677 C CA . ASP D 1 416 ? 53.363 -13.101 76.874 1.00 16.99 416 ASP D CA 1
ATOM 14678 C C . ASP D 1 416 ? 53.865 -13.055 75.440 1.00 14.81 416 ASP D C 1
ATOM 14679 O O . ASP D 1 416 ? 55.074 -13.248 75.221 1.00 17.37 416 ASP D O 1
ATOM 14684 N N . PHE D 1 417 ? 53.021 -12.815 74.445 1.00 14.37 417 PHE D N 1
ATOM 14685 C CA . PHE D 1 417 ? 53.383 -12.847 73.031 1.00 13.57 417 PHE D CA 1
ATOM 14686 C C . PHE D 1 417 ? 54.339 -11.687 72.715 1.00 18.63 417 PHE D C 1
ATOM 14687 O O . PHE D 1 417 ? 55.279 -11.868 71.954 1.00 17.58 417 PHE D O 1
ATOM 14695 N N . CYS D 1 418 ? 54.104 -10.508 73.317 1.00 16.30 418 CYS D N 1
ATOM 14696 C CA . CYS D 1 418 ? 54.994 -9.367 73.067 1.00 18.13 418 CYS D CA 1
ATOM 14697 C C . CYS D 1 418 ? 56.388 -9.629 73.613 1.00 12.62 418 CYS D C 1
ATOM 14698 O O . CYS D 1 418 ? 57.377 -9.363 72.906 1.00 17.69 418 CYS D O 1
ATOM 14701 N N . ASN D 1 419 ? 56.507 -10.123 74.831 1.00 13.00 419 ASN D N 1
ATOM 14702 C CA . ASN D 1 419 ? 57.812 -10.340 75.475 1.00 13.69 419 ASN D CA 1
ATOM 14703 C C . ASN D 1 419 ? 58.580 -11.456 74.767 1.00 14.74 419 ASN D C 1
ATOM 14704 O O . ASN D 1 419 ? 59.795 -11.419 74.660 1.00 17.98 419 ASN D O 1
ATOM 14709 N N . LYS D 1 420 ? 57.825 -12.432 74.250 1.00 15.36 420 LYS D N 1
ATOM 14710 C CA . LYS D 1 420 ? 58.374 -13.524 73.449 1.00 17.43 420 LYS D CA 1
ATOM 14711 C C . LYS D 1 420 ? 58.879 -13.040 72.097 1.00 16.10 420 LYS D C 1
ATOM 14712 O O . LYS D 1 420 ? 60.048 -13.258 71.743 1.00 17.54 420 LYS D O 1
ATOM 14718 N N . PHE D 1 421 ? 58.031 -12.377 71.301 1.00 14.07 421 PHE D N 1
ATOM 14719 C CA . PHE D 1 421 ? 58.421 -12.147 69.921 1.00 15.13 421 PHE D CA 1
ATOM 14720 C C . PHE D 1 421 ? 59.452 -11.024 69.722 1.00 13.43 421 PHE D C 1
ATOM 14721 O O . PHE D 1 421 ? 60.094 -10.998 68.664 1.00 13.69 421 PHE D O 1
ATOM 14729 N N . PHE D 1 422 ? 59.631 -10.151 70.698 1.00 15.03 422 PHE D N 1
ATOM 14730 C CA . PHE D 1 422 ? 60.525 -9.005 70.503 1.00 14.08 422 PHE D CA 1
ATOM 14731 C C . PHE D 1 422 ? 61.824 -9.169 71.286 1.00 20.59 422 PHE D C 1
ATOM 14732 O O . PHE D 1 422 ? 62.662 -8.269 71.485 1.00 13.63 422 PHE D O 1
ATOM 14740 N N . ALA D 1 423 ? 62.062 -10.407 71.734 1.00 16.92 423 ALA D N 1
ATOM 14741 C CA . ALA D 1 423 ? 63.355 -10.783 72.292 1.00 16.90 423 ALA D CA 1
ATOM 14742 C C . ALA D 1 423 ? 64.442 -10.711 71.232 1.00 11.42 423 ALA D C 1
ATOM 14743 O O . ALA D 1 423 ? 64.196 -10.807 70.030 1.00 14.76 423 ALA D O 1
ATOM 14745 N N . ALA D 1 424 ? 65.707 -10.551 71.647 1.00 12.98 424 ALA D N 1
ATOM 14746 C CA . ALA D 1 424 ? 66.789 -10.495 70.663 1.00 14.20 424 ALA D CA 1
ATOM 14747 C C . ALA D 1 424 ? 68.072 -11.080 71.264 1.00 22.12 424 ALA D C 1
ATOM 14748 O O . ALA D 1 424 ? 68.057 -12.278 71.612 1.00 19.26 424 ALA D O 1
ATOM 14750 N N . ALA D 1 425 ? 69.165 -10.345 71.410 1.00 13.61 425 ALA D N 1
ATOM 14751 C CA . ALA D 1 425 ? 70.424 -10.972 71.902 1.00 13.24 425 ALA D CA 1
ATOM 14752 C C . ALA D 1 425 ? 70.366 -11.259 73.383 1.00 15.11 425 ALA D C 1
ATOM 14753 O O . ALA D 1 425 ? 69.576 -10.649 74.106 1.00 18.79 425 ALA D O 1
ATOM 14755 N N . PRO D 1 426 ? 71.179 -12.189 73.885 1.00 22.25 426 PRO D N 1
ATOM 14756 C CA . PRO D 1 426 ? 71.142 -12.556 75.305 1.00 25.41 426 PRO D CA 1
ATOM 14757 C C . PRO D 1 426 ? 71.564 -11.465 76.291 1.00 25.19 426 PRO D C 1
ATOM 14758 O O . PRO D 1 426 ? 71.330 -11.586 77.497 1.00 27.60 426 PRO D O 1
ATOM 14762 N N . THR D 1 427 ? 72.176 -10.408 75.807 1.00 22.26 427 THR D N 1
ATOM 14763 C CA . THR D 1 427 ? 72.643 -9.281 76.588 1.00 23.26 427 THR D CA 1
ATOM 14764 C C . THR D 1 427 ? 71.534 -8.399 77.134 1.00 25.99 427 THR D C 1
ATOM 14765 O O . THR D 1 427 ? 71.842 -7.475 77.906 1.00 26.95 427 THR D O 1
ATOM 14769 N N . CYS D 1 428 ? 70.263 -8.613 76.803 1.00 23.73 428 CYS D N 1
ATOM 14770 C CA . CYS D 1 428 ? 69.177 -7.784 77.302 1.00 20.87 428 CYS D CA 1
ATOM 14771 C C . CYS D 1 428 ? 67.917 -8.602 77.603 1.00 20.60 428 CYS D C 1
ATOM 14772 O O . CYS D 1 428 ? 67.758 -9.675 77.015 1.00 18.58 428 CYS D O 1
ATOM 14775 N N . THR D 1 429 ? 67.062 -8.086 78.467 1.00 17.27 429 THR D N 1
ATOM 14776 C CA . THR D 1 429 ? 65.665 -8.487 78.568 1.00 18.53 429 THR D CA 1
ATOM 14777 C C . THR D 1 429 ? 64.864 -7.807 77.450 1.00 20.71 429 THR D C 1
ATOM 14778 O O . THR D 1 429 ? 65.272 -6.765 76.897 1.00 17.62 429 THR D O 1
ATOM 14782 N N . THR D 1 430 ? 63.706 -8.356 77.080 1.00 15.76 430 THR D N 1
ATOM 14783 C CA . THR D 1 430 ? 62.909 -7.649 76.064 1.00 17.36 430 THR D CA 1
ATOM 14784 C C . THR D 1 430 ? 62.556 -6.221 76.526 1.00 17.24 430 THR D C 1
ATOM 14785 O O . THR D 1 430 ? 62.638 -5.270 75.718 1.00 15.87 430 THR D O 1
ATOM 14789 N N . GLU D 1 431 ? 62.214 -6.055 77.800 1.00 16.31 431 GLU D N 1
ATOM 14790 C CA . GLU D 1 431 ? 61.879 -4.727 78.335 1.00 16.69 431 GLU D CA 1
ATOM 14791 C C . GLU D 1 431 ? 63.073 -3.779 78.171 1.00 19.68 431 GLU D C 1
ATOM 14792 O O . GLU D 1 431 ? 62.847 -2.642 77.736 1.00 17.74 431 GLU D O 1
ATOM 14798 N N . GLU D 1 432 ? 64.303 -4.181 78.469 1.00 13.88 432 GLU D N 1
ATOM 14799 C CA . GLU D 1 432 ? 65.420 -3.261 78.263 1.00 18.06 432 GLU D CA 1
ATOM 14800 C C . GLU D 1 432 ? 65.565 -2.853 76.805 1.00 23.22 432 GLU D C 1
ATOM 14801 O O . GLU D 1 432 ? 65.883 -1.687 76.488 1.00 17.02 432 GLU D O 1
ATOM 14807 N N . ARG D 1 433 ? 65.320 -3.798 75.889 1.00 14.74 433 ARG D N 1
ATOM 14808 C CA . ARG D 1 433 ? 65.459 -3.471 74.457 1.00 14.28 433 ARG D CA 1
ATOM 14809 C C . ARG D 1 433 ? 64.381 -2.473 74.064 1.00 15.23 433 ARG D C 1
ATOM 14810 O O . ARG D 1 433 ? 64.623 -1.505 73.325 1.00 16.39 433 ARG D O 1
ATOM 14818 N N . MET D 1 434 ? 63.136 -2.681 74.546 1.00 13.52 434 MET D N 1
ATOM 14819 C CA . MET D 1 434 ? 62.074 -1.723 74.194 1.00 15.73 434 MET D CA 1
ATOM 14820 C C . MET D 1 434 ? 62.346 -0.331 74.802 1.00 11.22 434 MET D C 1
ATOM 14821 O O . MET D 1 434 ? 62.032 0.657 74.100 1.00 15.79 434 MET D O 1
ATOM 14826 N N . ARG D 1 435 ? 62.887 -0.234 76.005 1.00 12.02 435 ARG D N 1
ATOM 14827 C CA . ARG D 1 435 ? 63.194 1.086 76.606 1.00 13.49 435 ARG D CA 1
ATOM 14828 C C . ARG D 1 435 ? 64.148 1.894 75.740 1.00 17.13 435 ARG D C 1
ATOM 14829 O O . ARG D 1 435 ? 63.936 3.099 75.515 1.00 13.67 435 ARG D O 1
ATOM 14837 N N . VAL D 1 436 ? 65.205 1.276 75.207 1.00 12.27 436 VAL D N 1
ATOM 14838 C CA . VAL D 1 436 ? 66.156 2.067 74.421 1.00 16.45 436 VAL D CA 1
ATOM 14839 C C . VAL D 1 436 ? 65.534 2.408 73.067 1.00 17.34 436 VAL D C 1
ATOM 14840 O O . VAL D 1 436 ? 65.761 3.509 72.517 1.00 14.13 436 VAL D O 1
ATOM 14844 N N . LEU D 1 437 ? 64.734 1.520 72.489 1.00 11.39 437 LEU D N 1
ATOM 14845 C CA . LEU D 1 437 ? 64.102 1.810 71.204 1.00 11.50 437 LEU D CA 1
ATOM 14846 C C . LEU D 1 437 ? 63.104 2.965 71.359 1.00 10.90 437 LEU D C 1
ATOM 14847 O O . LEU D 1 437 ? 62.996 3.762 70.402 1.00 13.48 437 LEU D O 1
ATOM 14852 N N . ARG D 1 438 ? 62.414 3.012 72.481 1.00 10.88 438 ARG D N 1
ATOM 14853 C CA . ARG D 1 438 ? 61.494 4.121 72.757 1.00 18.81 438 ARG D CA 1
ATOM 14854 C C . ARG D 1 438 ? 62.251 5.433 73.003 1.00 17.11 438 ARG D C 1
ATOM 14855 O O . ARG D 1 438 ? 61.741 6.498 72.611 1.00 12.75 438 ARG D O 1
ATOM 14863 N N . PHE D 1 439 ? 63.408 5.421 73.645 1.00 12.23 439 PHE D N 1
ATOM 14864 C CA . PHE D 1 439 ? 64.214 6.635 73.762 1.00 14.20 439 PHE D CA 1
ATOM 14865 C C . PHE D 1 439 ? 64.506 7.149 72.364 1.00 17.63 439 PHE D C 1
ATOM 14866 O O . PHE D 1 439 ? 64.453 8.357 72.053 1.00 12.58 439 PHE D O 1
ATOM 14874 N N . LEU D 1 440 ? 64.898 6.262 71.431 1.00 13.79 440 LEU D N 1
ATOM 14875 C CA . LEU D 1 440 ? 65.231 6.743 70.104 1.00 12.58 440 LEU D CA 1
ATOM 14876 C C . LEU D 1 440 ? 64.011 7.236 69.343 1.00 16.17 440 LEU D C 1
ATOM 14877 O O . LEU D 1 440 ? 64.101 8.245 68.621 1.00 13.24 440 LEU D O 1
ATOM 14882 N N . GLU D 1 441 ? 62.867 6.564 69.464 1.00 11.01 441 GLU D N 1
ATOM 14883 C CA . GLU D 1 441 ? 61.659 7.108 68.820 1.00 17.68 441 GLU D CA 1
ATOM 14884 C C . GLU D 1 441 ? 61.391 8.553 69.318 1.00 14.20 441 GLU D C 1
ATOM 14885 O O . GLU D 1 441 ? 61.044 9.407 68.484 1.00 14.32 441 GLU D O 1
ATOM 14891 N N . ASN D 1 442 ? 61.530 8.749 70.614 1.00 11.58 442 ASN D N 1
ATOM 14892 C CA . ASN D 1 442 ? 61.184 10.049 71.216 1.00 17.65 442 ASN D CA 1
ATOM 14893 C C . ASN D 1 442 ? 62.095 11.183 70.718 1.00 18.79 442 ASN D C 1
ATOM 14894 O O . ASN D 1 442 ? 61.625 12.316 70.521 1.00 15.00 442 ASN D O 1
ATOM 14899 N N . ILE D 1 443 ? 63.376 10.919 70.468 1.00 10.25 443 ILE D N 1
ATOM 14900 C CA . ILE D 1 443 ? 64.259 12.009 69.990 1.00 13.96 443 ILE D CA 1
ATOM 14901 C C . ILE D 1 443 ? 64.399 12.040 68.491 1.00 15.88 443 ILE D C 1
ATOM 14902 O O . ILE D 1 443 ? 64.809 13.073 67.925 1.00 15.84 443 ILE D O 1
ATOM 14907 N N . CYS D 1 444 ? 64.067 10.984 67.727 1.00 12.20 444 CYS D N 1
ATOM 14908 C CA . CYS D 1 444 ? 64.085 11.026 66.272 1.00 12.80 444 CYS D CA 1
ATOM 14909 C C . CYS D 1 444 ? 62.757 11.538 65.681 1.00 13.27 444 CYS D C 1
ATOM 14910 O O . CYS D 1 444 ? 62.786 12.181 64.617 1.00 16.56 444 CYS D O 1
ATOM 14913 N N . LEU D 1 445 ? 61.604 11.302 66.289 1.00 13.45 445 LEU D N 1
ATOM 14914 C CA . LEU D 1 445 ? 60.286 11.673 65.812 1.00 18.56 445 LEU D CA 1
ATOM 14915 C C . LEU D 1 445 ? 59.352 12.276 66.872 1.00 15.34 445 LEU D C 1
ATOM 14916 O O . LEU D 1 445 ? 58.401 12.982 66.489 1.00 29.42 445 LEU D O 1
ATOM 14921 N N . GLY D 1 446 ? 59.512 12.054 68.147 1.00 12.84 446 GLY D N 1
ATOM 14922 C CA . GLY D 1 446 ? 58.591 12.461 69.195 1.00 14.36 446 GLY D CA 1
ATOM 14923 C C . GLY D 1 446 ? 58.963 13.775 69.871 1.00 15.66 446 GLY D C 1
ATOM 14924 O O . GLY D 1 446 ? 59.493 14.692 69.206 1.00 13.72 446 GLY D O 1
ATOM 14925 N N . ALA D 1 447 ? 58.680 13.827 71.167 1.00 16.48 447 ALA D N 1
ATOM 14926 C CA . ALA D 1 447 ? 58.782 15.078 71.936 1.00 16.52 447 ALA D CA 1
ATOM 14927 C C . ALA D 1 447 ? 60.185 15.675 71.942 1.00 22.57 447 ALA D C 1
ATOM 14928 O O . ALA D 1 447 ? 60.309 16.911 71.856 1.00 16.18 447 ALA D O 1
ATOM 14930 N N . SER D 1 448 ? 61.256 14.886 72.034 1.00 14.17 448 SER D N 1
ATOM 14931 C CA . SER D 1 448 ? 62.603 15.458 72.051 1.00 14.36 448 SER D CA 1
ATOM 14932 C C . SER D 1 448 ? 63.098 15.785 70.651 1.00 14.44 448 SER D C 1
ATOM 14933 O O . SER D 1 448 ? 64.073 16.534 70.484 1.00 15.90 448 SER D O 1
ATOM 14936 N N . ALA D 1 449 ? 62.476 15.278 69.594 1.00 12.12 449 ALA D N 1
ATOM 14937 C CA . ALA D 1 449 ? 62.802 15.692 68.231 1.00 13.32 449 ALA D CA 1
ATOM 14938 C C . ALA D 1 449 ? 62.543 17.190 67.985 1.00 15.63 449 ALA D C 1
ATOM 14939 O O . ALA D 1 449 ? 63.242 17.871 67.209 1.00 14.81 449 ALA D O 1
ATOM 14941 N N . VAL D 1 450 ? 61.514 17.716 68.650 1.00 13.76 450 VAL D N 1
ATOM 14942 C CA . VAL D 1 450 ? 61.267 19.170 68.572 1.00 15.74 450 VAL D CA 1
ATOM 14943 C C . VAL D 1 450 ? 62.520 19.985 68.895 1.00 14.21 450 VAL D C 1
ATOM 14944 O O . VAL D 1 450 ? 62.894 20.906 68.143 1.00 20.14 450 VAL D O 1
ATOM 14948 N N . GLY D 1 451 ? 63.193 19.658 69.991 1.00 11.70 451 GLY D N 1
ATOM 14949 C CA . GLY D 1 451 ? 64.405 20.300 70.440 1.00 17.81 451 GLY D CA 1
ATOM 14950 C C . GLY D 1 451 ? 65.632 19.879 69.661 1.00 19.32 451 GLY D C 1
ATOM 14951 O O . GLY D 1 451 ? 66.362 20.733 69.135 1.00 18.03 451 GLY D O 1
ATOM 14952 N N . TYR D 1 452 ? 65.884 18.572 69.533 1.00 13.28 452 TYR D N 1
ATOM 14953 C CA . TYR D 1 452 ? 67.160 18.167 68.920 1.00 13.45 452 TYR D CA 1
ATOM 14954 C C . TYR D 1 452 ? 67.188 18.439 67.433 1.00 13.98 452 TYR D C 1
ATOM 14955 O O . TYR D 1 452 ? 68.284 18.740 66.896 1.00 15.93 452 TYR D O 1
ATOM 14964 N N . ARG D 1 453 ? 66.086 18.371 66.669 1.00 8.08 453 ARG D N 1
ATOM 14965 C CA . ARG D 1 453 ? 66.079 18.649 65.247 1.00 8.39 453 ARG D CA 1
ATOM 14966 C C . ARG D 1 453 ? 65.585 20.079 64.981 1.00 14.25 453 ARG D C 1
ATOM 14967 O O . ARG D 1 453 ? 66.386 20.924 64.566 1.00 13.62 453 ARG D O 1
ATOM 14975 N N . THR D 1 454 ? 64.308 20.378 65.224 1.00 13.01 454 THR D N 1
ATOM 14976 C CA . THR D 1 454 ? 63.746 21.656 64.767 1.00 13.21 454 THR D CA 1
ATOM 14977 C C . THR D 1 454 ? 64.267 22.885 65.513 1.00 12.58 454 THR D C 1
ATOM 14978 O O . THR D 1 454 ? 64.506 23.914 64.823 1.00 14.85 454 THR D O 1
ATOM 14982 N N . GLU D 1 455 ? 64.471 22.860 66.815 1.00 13.07 455 GLU D N 1
ATOM 14983 C CA . GLU D 1 455 ? 65.157 23.995 67.467 1.00 11.87 455 GLU D CA 1
ATOM 14984 C C . GLU D 1 455 ? 66.603 24.081 66.988 1.00 17.55 455 GLU D C 1
ATOM 14985 O O . GLU D 1 455 ? 67.153 25.179 66.888 1.00 15.07 455 GLU D O 1
ATOM 14991 N N . SER D 1 456 ? 67.335 23.008 66.658 1.00 13.49 456 SER D N 1
ATOM 14992 C CA . SER D 1 456 ? 68.654 23.164 66.051 1.00 11.15 456 SER D CA 1
ATOM 14993 C C . SER D 1 456 ? 68.577 23.920 64.738 1.00 15.56 456 SER D C 1
ATOM 14994 O O . SER D 1 456 ? 69.465 24.704 64.367 1.00 14.67 456 SER D O 1
ATOM 14997 N N . MET D 1 457 ? 67.525 23.737 63.938 1.00 12.11 457 MET D N 1
ATOM 14998 C CA . MET D 1 457 ? 67.330 24.488 62.687 1.00 10.75 457 MET D CA 1
ATOM 14999 C C . MET D 1 457 ? 67.039 25.975 62.939 1.00 13.12 457 MET D C 1
ATOM 15000 O O . MET D 1 457 ? 67.693 26.793 62.261 1.00 12.36 457 MET D O 1
ATOM 15005 N N . HIS D 1 458 ? 66.108 26.314 63.841 1.00 14.06 458 HIS D N 1
ATOM 15006 C CA . HIS D 1 458 ? 65.630 27.711 63.959 1.00 14.93 458 HIS D CA 1
ATOM 15007 C C . HIS D 1 458 ? 66.121 28.472 65.182 1.00 19.22 458 HIS D C 1
ATOM 15008 O O . HIS D 1 458 ? 66.204 29.719 65.139 1.00 16.75 458 HIS D O 1
ATOM 15015 N N . GLY D 1 459 ? 66.475 27.826 66.281 1.00 15.96 459 GLY D N 1
ATOM 15016 C CA . GLY D 1 459 ? 66.888 28.537 67.493 1.00 15.71 459 GLY D CA 1
ATOM 15017 C C . GLY D 1 459 ? 68.074 29.449 67.218 1.00 21.80 459 GLY D C 1
ATOM 15018 O O . GLY D 1 459 ? 69.037 29.120 66.517 1.00 17.83 459 GLY D O 1
ATOM 15019 N N . ALA D 1 460 ? 68.015 30.657 67.793 1.00 20.57 460 ALA D N 1
ATOM 15020 C CA . ALA D 1 460 ? 69.015 31.696 67.535 1.00 19.32 460 ALA D CA 1
ATOM 15021 C C . ALA D 1 460 ? 69.112 32.037 66.045 1.00 29.08 460 ALA D C 1
ATOM 15022 O O . ALA D 1 460 ? 70.188 32.458 65.590 1.00 31.42 460 ALA D O 1
ATOM 15024 N N . GLY D 1 461 ? 68.024 31.869 65.294 1.00 15.58 461 GLY D N 1
ATOM 15025 C CA . GLY D 1 461 ? 67.864 32.213 63.912 1.00 19.00 461 GLY D CA 1
ATOM 15026 C C . GLY D 1 461 ? 67.909 31.083 62.890 1.00 14.09 461 GLY D C 1
ATOM 15027 O O . GLY D 1 461 ? 68.699 30.145 63.038 1.00 16.36 461 GLY D O 1
ATOM 15028 N N . SER D 1 462 ? 67.098 31.181 61.847 1.00 13.45 462 SER D N 1
ATOM 15029 C CA . SER D 1 462 ? 67.126 30.229 60.729 1.00 13.09 462 SER D CA 1
ATOM 15030 C C . SER D 1 462 ? 68.490 30.283 60.037 1.00 16.83 462 SER D C 1
ATOM 15031 O O . SER D 1 462 ? 69.250 31.270 60.179 1.00 12.90 462 SER D O 1
ATOM 15034 N N . PRO D 1 463 ? 68.886 29.252 59.290 1.00 12.79 463 PRO D N 1
ATOM 15035 C CA . PRO D 1 463 ? 70.187 29.238 58.618 1.00 16.72 463 PRO D CA 1
ATOM 15036 C C . PRO D 1 463 ? 70.558 30.511 57.840 1.00 15.26 463 PRO D C 1
ATOM 15037 O O . PRO D 1 463 ? 71.734 30.946 57.909 1.00 15.22 463 PRO D O 1
ATOM 15041 N N . GLN D 1 464 ? 69.610 31.109 57.132 1.00 12.58 464 GLN D N 1
ATOM 15042 C CA . GLN D 1 464 ? 69.913 32.281 56.311 1.00 12.89 464 GLN D CA 1
ATOM 15043 C C . GLN D 1 464 ? 70.405 33.456 57.167 1.00 13.27 464 GLN D C 1
ATOM 15044 O O . GLN D 1 464 ? 71.260 34.207 56.651 1.00 15.60 464 GLN D O 1
ATOM 15050 N N . ALA D 1 465 ? 69.930 33.580 58.388 1.00 18.24 465 ALA D N 1
ATOM 15051 C CA . ALA D 1 465 ? 70.376 34.608 59.340 1.00 14.44 465 ALA D CA 1
ATOM 15052 C C . ALA D 1 465 ? 71.890 34.564 59.541 1.00 21.63 465 ALA D C 1
ATOM 15053 O O . ALA D 1 465 ? 72.583 35.596 59.526 1.00 17.29 465 ALA D O 1
ATOM 15055 N N . GLN D 1 466 ? 72.448 33.365 59.710 1.00 17.62 466 GLN D N 1
ATOM 15056 C CA . GLN D 1 466 ? 73.914 33.301 59.880 1.00 13.92 466 GLN D CA 1
ATOM 15057 C C . GLN D 1 466 ? 74.639 33.524 58.573 1.00 15.70 466 GLN D C 1
ATOM 15058 O O . GLN D 1 466 ? 75.759 34.079 58.570 1.00 16.14 466 GLN D O 1
ATOM 15064 N N . ARG D 1 467 ? 74.071 33.108 57.433 1.00 11.68 467 ARG D N 1
ATOM 15065 C CA . ARG D 1 467 ? 74.795 33.225 56.174 1.00 11.37 467 ARG D CA 1
ATOM 15066 C C . ARG D 1 467 ? 74.981 34.703 55.827 1.00 18.82 467 ARG D C 1
ATOM 15067 O O . ARG D 1 467 ? 76.031 35.077 55.306 1.00 15.69 467 ARG D O 1
ATOM 15075 N N . ILE D 1 468 ? 73.980 35.516 56.156 1.00 14.73 468 ILE D N 1
ATOM 15076 C CA . ILE D 1 468 ? 74.118 36.956 55.841 1.00 14.84 468 ILE D CA 1
ATOM 15077 C C . ILE D 1 468 ? 75.301 37.562 56.579 1.00 14.65 468 ILE D C 1
ATOM 15078 O O . ILE D 1 468 ? 76.067 38.364 56.017 1.00 18.64 468 ILE D O 1
ATOM 15083 N N . MET D 1 469 ? 75.465 37.221 57.842 1.00 14.59 469 MET D N 1
ATOM 15084 C CA . MET D 1 469 ? 76.563 37.762 58.662 1.00 14.29 469 MET D CA 1
ATOM 15085 C C . MET D 1 469 ? 77.915 37.152 58.331 1.00 22.17 469 MET D C 1
ATOM 15086 O O . MET D 1 469 ? 78.955 37.845 58.402 1.00 18.07 469 MET D O 1
ATOM 15091 N N . ILE D 1 470 ? 77.981 35.859 57.976 1.00 15.22 470 ILE D N 1
ATOM 15092 C CA . ILE D 1 470 ? 79.243 35.268 57.503 1.00 15.59 470 ILE D CA 1
ATOM 15093 C C . ILE D 1 470 ? 79.791 36.011 56.301 1.00 16.46 470 ILE D C 1
ATOM 15094 O O . ILE D 1 470 ? 81.010 36.224 56.194 1.00 21.49 470 ILE D O 1
ATOM 15099 N N . ALA D 1 471 ? 78.963 36.430 55.346 1.00 14.47 471 ALA D N 1
ATOM 15100 C CA . ALA D 1 471 ? 79.437 37.234 54.227 1.00 15.74 471 ALA D CA 1
ATOM 15101 C C . ALA D 1 471 ? 80.003 38.566 54.740 1.00 20.92 471 ALA D C 1
ATOM 15102 O O . ALA D 1 471 ? 81.083 38.996 54.325 1.00 22.93 471 ALA D O 1
ATOM 15104 N N . ARG D 1 472 ? 79.312 39.246 55.642 1.00 18.10 472 ARG D N 1
ATOM 15105 C CA . ARG D 1 472 ? 79.840 40.502 56.189 1.00 23.90 472 ARG D CA 1
ATOM 15106 C C . ARG D 1 472 ? 81.116 40.374 57.025 1.00 26.46 472 ARG D C 1
ATOM 15107 O O . ARG D 1 472 ? 81.919 41.326 57.051 1.00 22.51 472 ARG D O 1
ATOM 15115 N N . GLN D 1 473 ? 81.301 39.249 57.711 1.00 15.87 473 GLN D N 1
ATOM 15116 C CA . GLN D 1 473 ? 82.409 38.955 58.609 1.00 14.96 473 GLN D CA 1
ATOM 15117 C C . GLN D 1 473 ? 83.590 38.248 57.948 1.00 19.40 473 GLN D C 1
ATOM 15118 O O . GLN D 1 473 ? 84.644 38.116 58.576 1.00 20.35 473 GLN D O 1
ATOM 15124 N N . GLY D 1 474 ? 83.435 37.789 56.706 1.00 20.89 474 GLY D N 1
ATOM 15125 C CA . GLY D 1 474 ? 84.424 37.021 56.007 1.00 21.69 474 GLY D CA 1
ATOM 15126 C C . GLY D 1 474 ? 85.628 37.693 55.382 1.00 20.19 474 GLY D C 1
ATOM 15127 O O . GLY D 1 474 ? 86.455 37.000 54.776 1.00 20.47 474 GLY D O 1
ATOM 15128 N N . ASN D 1 475 ? 85.782 39.003 55.489 1.00 20.98 475 ASN D N 1
ATOM 15129 C CA . ASN D 1 475 ? 86.897 39.731 54.894 1.00 21.25 475 ASN D CA 1
ATOM 15130 C C . ASN D 1 475 ? 87.112 39.365 53.434 1.00 21.63 475 ASN D C 1
ATOM 15131 O O . ASN D 1 475 ? 88.247 39.183 52.996 1.00 23.79 475 ASN D O 1
ATOM 15136 N N . ILE D 1 476 ? 86.056 39.228 52.631 1.00 17.87 476 ILE D N 1
ATOM 15137 C CA . ILE D 1 476 ? 86.286 38.803 51.256 1.00 19.79 476 ILE D CA 1
ATOM 15138 C C . ILE D 1 476 ? 87.174 39.785 50.481 1.00 21.76 476 ILE D C 1
ATOM 15139 O O . ILE D 1 476 ? 87.956 39.345 49.623 1.00 19.16 476 ILE D O 1
ATOM 15144 N N . ASN D 1 477 ? 87.104 41.097 50.707 1.00 23.71 477 ASN D N 1
ATOM 15145 C CA . ASN D 1 477 ? 87.932 41.971 49.863 1.00 25.13 477 ASN D CA 1
ATOM 15146 C C . ASN D 1 477 ? 89.399 41.833 50.212 1.00 17.01 477 ASN D C 1
ATOM 15147 O O . ASN D 1 477 ? 90.249 41.908 49.312 1.00 23.22 477 ASN D O 1
ATOM 15152 N N . ALA D 1 478 ? 89.717 41.611 51.480 1.00 16.78 478 ALA D N 1
ATOM 15153 C CA . ALA D 1 478 ? 91.109 41.343 51.820 1.00 20.91 478 ALA D CA 1
ATOM 15154 C C . ALA D 1 478 ? 91.581 40.053 51.153 1.00 24.52 478 ALA D C 1
ATOM 15155 O O . ALA D 1 478 ? 92.730 39.901 50.753 1.00 21.46 478 ALA D O 1
ATOM 15157 N N . LYS D 1 479 ? 90.670 39.075 51.014 1.00 19.33 479 LYS D N 1
ATOM 15158 C CA . LYS D 1 479 ? 91.128 37.816 50.407 1.00 16.01 479 LYS D CA 1
ATOM 15159 C C . LYS D 1 479 ? 91.408 37.997 48.929 1.00 19.06 479 LYS D C 1
ATOM 15160 O O . LYS D 1 479 ? 92.312 37.370 48.345 1.00 17.43 479 LYS D O 1
ATOM 15166 N N . LYS D 1 480 ? 90.637 38.872 48.260 1.00 15.82 480 LYS D N 1
ATOM 15167 C CA . LYS D 1 480 ? 90.937 39.140 46.856 1.00 14.78 480 LYS D CA 1
ATOM 15168 C C . LYS D 1 480 ? 92.374 39.639 46.662 1.00 19.83 480 LYS D C 1
ATOM 15169 O O . LYS D 1 480 ? 93.039 39.313 45.671 1.00 17.36 480 LYS D O 1
ATOM 15175 N N . GLU D 1 481 ? 92.810 40.470 47.630 1.00 22.50 481 GLU D N 1
ATOM 15176 C CA . GLU D 1 481 ? 94.159 41.037 47.528 1.00 17.91 481 GLU D CA 1
ATOM 15177 C C . GLU D 1 481 ? 95.202 39.929 47.704 1.00 18.83 481 GLU D C 1
ATOM 15178 O O . GLU D 1 481 ? 96.236 40.014 47.047 1.00 16.79 481 GLU D O 1
ATOM 15184 N N . LEU D 1 482 ? 94.952 38.918 48.556 1.00 17.27 482 LEU D N 1
ATOM 15185 C CA . LEU D 1 482 ? 95.902 37.803 48.648 1.00 16.87 482 LEU D CA 1
ATOM 15186 C C . LEU D 1 482 ? 96.044 37.070 47.331 1.00 16.82 482 LEU D C 1
ATOM 15187 O O . LEU D 1 482 ? 97.149 36.678 46.951 1.00 16.90 482 LEU D O 1
ATOM 15192 N N . ALA D 1 483 ? 94.933 36.847 46.616 1.00 16.70 483 ALA D N 1
ATOM 15193 C CA . ALA D 1 483 ? 94.991 36.206 45.306 1.00 14.68 483 ALA D CA 1
ATOM 15194 C C . ALA D 1 483 ? 95.723 37.062 44.272 1.00 18.40 483 ALA D C 1
ATOM 15195 O O . ALA D 1 483 ? 96.475 36.504 43.467 1.00 18.09 483 ALA D O 1
ATOM 15197 N N . LYS D 1 484 ? 95.513 38.384 44.256 1.00 16.26 484 LYS D N 1
ATOM 15198 C CA . LYS D 1 484 ? 96.246 39.208 43.295 1.00 19.08 484 LYS D CA 1
ATOM 15199 C C . LYS D 1 484 ? 97.764 39.043 43.491 1.00 17.47 484 LYS D C 1
ATOM 15200 O O . LYS D 1 484 ? 98.531 38.933 42.542 1.00 19.86 484 LYS D O 1
ATOM 15206 N N . ALA D 1 485 ? 98.142 39.044 44.761 1.00 16.66 485 ALA D N 1
ATOM 15207 C CA . ALA D 1 485 ? 99.568 38.989 45.065 1.00 15.50 485 ALA D CA 1
ATOM 15208 C C . ALA D 1 485 ? 100.116 37.684 44.510 1.00 21.35 485 ALA D C 1
ATOM 15209 O O . ALA D 1 485 ? 101.149 37.681 43.825 1.00 25.32 485 ALA D O 1
ATOM 15211 N N . ILE D 1 486 ? 99.457 36.558 44.762 1.00 16.82 486 ILE D N 1
ATOM 15212 C CA . ILE D 1 486 ? 100.007 35.295 44.281 1.00 15.43 486 ILE D CA 1
ATOM 15213 C C . ILE D 1 486 ? 99.970 35.136 42.761 1.00 21.31 486 ILE D C 1
ATOM 15214 O O . ILE D 1 486 ? 100.915 34.531 42.191 1.00 20.27 486 ILE D O 1
ATOM 15219 N N . ALA D 1 487 ? 98.933 35.626 42.101 1.00 15.92 487 ALA D N 1
ATOM 15220 C CA . ALA D 1 487 ? 98.775 35.495 40.666 1.00 15.65 487 ALA D CA 1
ATOM 15221 C C . ALA D 1 487 ? 99.581 36.513 39.862 1.00 16.21 487 ALA D C 1
ATOM 15222 O O . ALA D 1 487 ? 99.528 36.440 38.635 1.00 20.86 487 ALA D O 1
ATOM 15224 N N . GLY D 1 488 ? 100.290 37.428 40.511 1.00 19.99 488 GLY D N 1
ATOM 15225 C CA . GLY D 1 488 ? 101.097 38.385 39.748 1.00 23.72 488 GLY D CA 1
ATOM 15226 C C . GLY D 1 488 ? 100.307 39.563 39.228 1.00 27.83 488 GLY D C 1
ATOM 15227 O O . GLY D 1 488 ? 100.723 40.179 38.249 1.00 26.11 488 GLY D O 1
ATOM 15228 N N . ILE D 1 489 ? 99.182 39.904 39.851 1.00 24.73 489 ILE D N 1
ATOM 15229 C CA . ILE D 1 489 ? 98.315 41.005 39.447 1.00 22.13 489 ILE D CA 1
ATOM 15230 C C . ILE D 1 489 ? 98.694 42.244 40.246 1.00 36.02 489 ILE D C 1
ATOM 15231 O O . ILE D 1 489 ? 98.800 42.164 41.481 1.00 27.39 489 ILE D O 1
ATOM 15236 N N . LYS D 1 490 ? 98.897 43.380 39.577 1.00 43.19 490 LYS D N 1
ATOM 15237 C CA . LYS D 1 490 ? 99.159 44.589 40.371 1.00 65.36 490 LYS D CA 1
ATOM 15238 C C . LYS D 1 490 ? 97.915 44.980 41.168 1.00 70.58 490 LYS D C 1
ATOM 15239 O O . LYS D 1 490 ? 96.844 45.256 40.631 1.00 59.78 490 LYS D O 1
#

Radius of gyration: 36.39 Å; Cα contacts (8 Å, |Δi|>4): 4403; chains: 4; bounding box: 99×95×101 Å

Sequence (1960 aa):
MLMTAEQYIESLRKLNTRVYMFGEKIENWVDHPMIRPSINCVRMTYELAQDPQYADLMTTKSNLIGKTINRFANLHQSTDDLRKKVKMQRLLGQKTASCFQRCVGMDAFNAVFSTTYEIDQKYGTNYHKNFTEYLKYIQENDLIVDGAMTDPKGDRGLAPSAQKDPDLFLRIVEKREDGIVVRGAKAHQTGSINSHEHIIMPTIAMTEADKDYAVSFACPSDADGLFMIYGRQSCDTRKMEEGADIDLGNKQFGGQEALVVFDNVFIPNDRIFLCQEYDFAGMMVERFAGYHRQSYGGCKVGVGDVVIGAAALAADYNGAQKASHVKDKLIEMTHLNETLYCCGIACSAEGYPTAAGNYQIDLLLANVCKQNITRFPYEIVRLAEDIAGGLMVTMPSEADFKSETVVGRDGETIGDFCNKFFAAAPTCTTEERMRVLRFLENICLGASAVGYRTESMHGAGSPQAQRIMIARQGNINAKKELAKAIAGIKMLMTAEQYIESLRKLNTRVYMFGEKIENWVDHPMIRPSINCVRMTYELAQDPQYADLMTTKSNLIGKTINRFANLHQSTDDLRKKVKMQRLLGQKTASCFQRCVGMDAFNAVFSTTYEIDQKYGTNYHKNFTEYLKYIQENDLIVDGAMTDPKGDRGLAPSAQKDPDLFLRIVEKREDGIVVRGAKAHQTGSINSHEHIIMPTIAMTEADKDYAVSFACPSDADGLFMIYGRQSCDTRKMEEGADIDLGNKQFGGQEALVVFDNVFIPNDRIFLCQEYDFAGMMVERFAGYHRQSYGGCKVGVGDVVIGAAALAADYNGAQKASHVKDKLIEMTHLNETLYCCGIACSAEGYPTAAGNYQIDLLLANVCKQNITRFPYEIVRLAEDIAGGLMVTMPSEADFKSETVVGRDGETIGDFCNKFFAAAPTCTTEERMRVLRFLENICLGASAVGYRTESMHGAGSPQAQRIMIARQGNINAKKELAKAIAGIKMLMTAEQYIESLRKLNTRVYMFGEKIENWVDHPMIRPSINCVRMTYELAQDPQYADLMTTKSNLIGKTINRFANLHQSTDDLRKKVKMQRLLGQKTASCFQRCVGMDAFNAVFSTTYEIDQKYGTNYHKNFTEYLKYIQENDLIVDGAMTDPKGDRGLAPSAQKDPDLFLRIVEKREDGIVVRGAKAHQTGSINSHEHIIMPTIAMTEADKDYAVSFACPSDADGLFMIYGRQSCDTRKMEEGADIDLGNKQFGGQEALVVFDNVFIPNDRIFLCQEYDFAGMMVERFAGYHRQSYGGCKVGVGDVVIGAAALAADYNGAQKASHVKDKLIEMTHLNETLYCCGIACSAEGYPTAAGNYQIDLLLANVCKQNITRFPYEIVRLAEDIAGGLMVTMPSEADFKSETVVGRDGETIGDFCNKFFAAAPTCTTEERMRVLRFLENICLGASAVGYRTESMHGAGSPQAQRIMIARQGNINAKKELAKAIAGIKMLMTAEQYIESLRKLNTRVYMFGEKIENWVDHPMIRPSINCVRMTYELAQDPQYADLMTTKSNLIGKTINRFANLHQSTDDLRKKVKMQRLLGQKTASCFQRCVGMDAFNAVFSTTYEIDQKYGTNYHKNFTEYLKYIQENDLIVDGAMTDPKGDRGLAPSAQKDPDLFLRIVEKREDGIVVRGAKAHQTGSINSHEHIIMPTIAMTEADKDYAVSFACPSDADGLFMIYGRQSCDTRKMEEGADIDLGNKQFGGQEALVVFDNVFIPNDRIFLCQEYDFAGMMVERFAGYHRQSYGGCKVGVGDVVIGAAALAADYNGAQKASHVKDKLIEMTHLNETLYCCGIACSAEGYPTAAGNYQIDLLLANVCKQNITRFPYEIVRLAEDIAGGLMVTMPSEADFKSETVVGRDGETIGDFCNKFFAAAPTCTTEERMRVLRFLENICLGASAVGYRTESMHGAGSPQAQRIMIARQGNINAKKELAKAIAGIK

InterPro domains:
  IPR004925 HpaB/PvcC/4-BUDH [PIRSF000331] (1-490)
  IPR004925 HpaB/PvcC/4-BUDH [PTHR36117] (2-486)
  IPR009100 Acyl-CoA dehydrogenase/oxidase, N-terminal and middle domain superfamily [SSF56645] (1-275)
  IPR024674 HpaB/PvcC/4-BUDH N-terminal [PF11794] (4-274)
  IPR024719 HpaB/PvcC/4-BUDH C-terminal [PF03241] (281-488)
  IPR036250 Acyl-CoA dehydrogenase-like, C-terminal [SSF47203] (265-489)
  IPR046373 Acyl-CoA oxidase/dehydrogenase, middle domain superfamily [G3DSA:2.40.110.10] (144-276)

Foldseek 3Di:
DQDQLVRLLVVLLPDPAFEDEPHDTDNPQCPDLLRVQLSLLLSVLSHQCPPPVCVVLQWDQEPLQRGIFGLLLHFAQALVSLQSLLQVQLVSCLVALFCSQSNLNSLLLNLLLQLLVVVCVVVVDCLNVLSSVVSVVCRVPVFREFEFEAFQCPDVVDDCLVDPDNQRQKFWDDDDPFWTWIFHKTWFGKCLSSGQKYWYAYQAQFDLSRLRSHWIFMGGSRFPQKHKYWDDWFVSCCSVDPPRDLLQLRSRHAITIIMIGRRTTTDGPSGTSTGRPRRSRNSSLLRSLLSVLLNCLRNLLSSLVVLLVLLCVLCVQQVNNVPVVSVVLSVVSNVLSVVLNVLSSQQSNPWDARPSNGIGGDRLSSLVSLLSLQPNLLVSLVSSDVSNDDCLPVPDDPCQLPFLCADDPVRDGSNNVRQVPQGHDPPDGSSVSSSSSSNSSCCSRRRVVCGSHVCSQQPSHHSVVSVVVNVVVVPVVVVVVVVCVVVVHD/DADALVRLLVVLLPDPAFEDEPHDTDNPQCPPLLRVQLSLLLNVLRHQCPPPVCVVLQWDAEPLPGHIFGLLLHFAQALVSLLSLLQSQLVSCQVALEDSQSNLNSLLLNLLLQLLVVVCVPPVDDLNVLSSVVSVVCRVPVFREFEFEAFQCPDVVDDLLPDPDNQRQKFFPADDPFFTWIFHKTWFGKCLSSGQKYWYAYQAQDDLSCLRRGWIFMDGSRAPQKHKYWDDWFVSCCSVDDPRDLLQLRSNHYITIIMIGRRTGTDGPSGTSTHRPRRSSHSSLLSSLLSVLLNCLRNLLSSLVVLLVLLLVLCVQQVNNVDPVSVVLSVVSVVLSVVLNVLSSQQSVVWDARPSNGIGGDSLSSLVSLLSLLPNLLSSLVSSDVSNDDCLPVPDDVCQLVFLCADDPVRDGSNNVSQVPQGHDPPDGSSVSSNSSSNSSCCSPGRVVCCNHVCSQQPSHHSVVSVVVNVVVVPVVVVVVVVCVVVVHD/DADALVRLLVVLLPDPAFEAEPHDTDNPQCPDLLRVQLSLLLNVLRHQCPDPVNVVLQWDAEPLQGHIFGLLLHFAQALVSLLSLLQVQLVSCLVALECSQSNLNSLLLNLLLLLLVVVCVVPVDPLNVLSSVVSNVCRVVVFREFEFEAFQCADVVDDLLPHPDNQRAKFFPADDPFFTWIFHKGWFGKCLSSGQKYWYAYAAQFDLSRLRNHWIFMDGSRFPQKHKYWDDWFVSCCSVDVPRDLLQLRSNHYITIIMIGRRTTTDGPSGTRTHRPSRSRHSSLLSSLLSVLLNCLRNLLSSLVVLLVLLCVLCVQQVNNVPPVLVVLSVVSVVLSVVLNVLSSQQSVQWDARPSNGIGGNSLSSLVSLLSLLPNLLSSLVSSDVSNDDCLPVPDDVCQLVDLPADDPVRAGSNNVSQPPQGHDPVDRSSRSSSSSSNSSCCNPGRRVCCSHVCSQQPSHHSVVSVVVNVVVVCVVVVVVVVCVVVVHD/DADALVRLLVVLLPDPAWEDEPHDTDNPQSPDLLRVQLSLLLSVLRHLCPDPVRVVLQWDAEPLQRHIFGLLLHFAQALVSLLSLLQVLLVSCQVALECSQSNLNSLLLNLLLQLLVVVCVVPVDCQNVLSSVVSVVCRVPVFREFEFEAFQCAPVVDDLLPHPDNQSAKFFDADDPFFTWIFHKGWFGKCLSSGQKYWYAYAAQFDLSCLRRGWIFMDGSRFPQKHKYWDDWFVSCCSVDVPRDLLQLRSRHAITIIMIGRRTTTDGPSGTRTHRPRRSRNSSLLSSLLSVLLNCLRNLLSSLVVLLVLLLVLCVQQVNNPPPVSVVLSVVSVVLSVVLNVLSSQQSNQWDARPSNGIGGNSLSSLVSLLSLQPNLLVSLVSSDVSNDDCLPVPDDPCQLPDCCADDPVRDGSNNVNQVPQGHDPVDRSSVSSSSSSNSCCCSPGRRVCPSHVCSQQPSHHNVVSVVVNVVVVPVVVVVVVVCVVVVHD

Nearest PDB structures (foldseek):
  1u8v-assembly1_C  TM=1.002E+00  e=1.537E-77  Clostridium aminobutyricum
  6vjr-assembly1_D  TM=9.881E-01  e=2.174E-55  Nitrosopumilus maritimus SCM1
  7e8p-assembly1_B  TM=8.555E-01  e=2.037E-24  Ralstonia pickettii DTP0602
  7e8q-assembly1_C  TM=8.554E-01  e=2.230E-24  Ralstonia pickettii
  6jhm-assembly1_D  TM=8.596E-01  e=7.209E-24  Ralstonia pickettii DTP0602

Secondary structure (DSSP, 8-state):
----HHHHHHHHTT----EEETTEE-SSGGG-TTTHHHHHHHHHHHHHHH-TTTHHHHEEE-TTTSSEEEGGGPPP-SHHHHHHHHHHHHHHHHHHSS---THHHHHHHHHHHHHHHHHHHHH---HHHHHHHHHHHHHHHT--EEEE-----S-TTS-GGG-SSTTSS-EEEEE-SSEEEEEEEE-S-TT-TT-SEEEE--SS---GGGGGG-EEEEEETT-TTEEEEEPP-TTGGGGGSTT--GGGSSSS-----EEEEEEEEEEEGGGEEEES-GGGHHHHHHHHHHHHHHHHHHHHHHHHHHHHHHHHHHHHHHT-TT-HHHHHHHHHHHHHHHHHHHHHHHHHHT-EE-TTS-EE--HHHHHHHHHHHTTHHHHHHHHHHHHH-THHHHPPPHHHHT---B-STTS-BHHHHHHHHT--STTS-HHHHHHHHHHHHHHHTSTTHIIIIIIHHHTTS-HHHHHHHHHHHT-HHHHHHHHHHHHT--/----HHHHHHHHHT----EEETTEE-S-GGG-TTTHHHHHHHHHHHHHHT-TTTHHHHEEE-TTT-SEEEGGGPPP-SHHHHHHHHHHHHHHHHHHSS---THHHHHHHHHHHHHHHHHHHHH---HHHHHHHHHHHHHHHT--EEEE-----S-TTS-GGGSSSTTSS-EEEEE-SSEEEEEEEEEEEET-TT-SEEEE--SS---GGGGGG-EEEEEETT-TTEEEEEPP-TTGGGGGSTT--GGGSSSS----EEEEEEEEEEEEGGGEEEES-GGGHHHHHHHHHHHHHHHHHHHHHHHHHHHHHHHHHHHHHHT-TT-HHHHHHHHHHHHHHHHHHHHHHHHHHT-EE-TTSSEE--HHHHHHHHHHHTTHHHHHHHHHHHHH-THHHHPPPHHHHT---B-STTS-BHHHHHHHHT---TTS-HHHHHHHHHHHHHHHTSHHHIIIIIIHHHTTS-HHHHHHHHHHHS-HHHHHHHHHHHHT--/-PPPHHHHHHHHHT----EEETTEE-TTGGG-TTTHHHHHHHHHHHHHHH-TTTHHHHEEE-TTTSSEEEGGGPPP-SHHHHHHHHHHHHHHHHHHSS---THHHHHHHHHHHHHHHHHHHHH---HHHHHHHHHHHHHHHT--EEEE-----SSTTS-GGGSSSGGGS-EEEEE-SSEEEEEEEEEEEET-TT-SEEEE--SS---GGGGGG-EEEEEETT-TTEEEEEPP-TTGGGGGSTT--GGGSSSS----EEEEEEEEEEEEGGGEEEES-GGGHHHHHHHHHHHHHHHHHHHHHHHHHHHHHHHHHHHHHHT-TT-HHHHHHHHHHHHHHHHHHHHHHHHHHT-EE-TTS-EE--HHHHHHHHHHHTTHHHHHHHHHHHHH-GGGGTPPPHHHHT---B-STTS-BHHHHHHHHT---TTS-HHHHHHHHHHHHHHHTSHHHIIIIIIHHHTTS-HHHHHHHHHHHT-HHHHHHHHHHHHT--/----HHHHHHHHTT----EEETTEE-TTGGG-TTTHHHHHHHHHHHHHHT-TTTHHHHEEE-TTTSSEEEGGGPPP-SHHHHHHHHHHHHHHHHHHSS---THHHHHHHHHHHHHHHHHHHHH---HHHHHHHHHHHHHHHT--EEEE-----SSTTS-GGG-SSGGGS-EEEEE-SSEEEEEEEE-S-TT-TT-SEEEE--SS---GGGGGG-EEEEEETT-TTEEEEEPP-TTGGGGGSTT--GGGSSSS-----EEEEEEEEEEEGGGEEEES-GGGHHHHHHHHHHHHHHHHHHHHHHHHHHHHHHHHHHHHHHT-TT-HHHHHHHHHHHHHHHHHHHHHHHHHHT-EE-TTSSEE--HHHHHHHHHHHTTHHHHHHHHHHHHH-THHHHPPPHHHHT---B-STTS-BHHHHHHHHT---TTS-HHHHHHHHHHHHHHHTSHHHIIIIIIHHHTTS-HHHHHHHHHHHS-HHHHHHHHHHHHT--

Organism: Clostridium aminobutyricum (NCBI:txid33953)

Solvent-accessible surface area: 60491 Å² total; per-residue (Å²): 171,45,31,47,9,125,81,0,14,92,16,1,121,148,42,118,5,63,0,12,6,60,7,122,84,25,133,85,10,5,63,30,60,4,2,63,12,2,0,23,0,0,75,30,0,2,69,9,8,91,48,121,139,43,28,131,47,0,18,33,144,2,124,52,40,50,47,64,2,2,15,2,8,11,14,6,87,38,37,73,22,0,48,86,1,0,66,0,0,34,22,0,0,44,64,0,0,15,54,3,13,12,12,27,3,0,0,0,5,0,0,0,24,0,0,0,74,32,0,25,119,128,91,69,43,93,19,36,141,21,0,25,85,8,0,64,92,1,5,86,68,9,26,9,5,5,7,0,22,49,3,6,72,0,19,84,56,77,49,7,57,54,18,169,35,58,9,6,11,4,46,10,47,94,132,113,164,62,0,5,14,0,78,0,0,3,1,50,12,29,5,1,8,2,0,13,6,0,0,0,0,4,24,86,68,14,86,106,80,6,88,57,16,0,2,0,0,1,5,56,0,50,21,110,8,1,0,0,0,4,0,0,7,0,11,2,27,8,31,98,55,179,59,22,36,18,11,23,5,7,114,92,14,8,13,11,16,2,5,0,0,1,12,39,1,68,0,58,77,90,42,10,0,0,19,47,17,69,64,21,0,23,47,0,31,73,26,14,9,3,0,28,24,0,2,4,0,0,20,14,0,0,7,0,0,0,0,1,0,0,0,2,5,1,1,31,9,9,14,31,69,164,36,63,50,8,106,54,31,23,19,30,0,10,0,15,0,6,0,0,20,0,0,0,0,0,0,0,9,29,14,86,74,17,70,19,41,3,51,7,0,37,31,28,2,0,6,0,0,0,2,2,0,2,67,27,0,16,55,0,0,33,15,0,0,13,14,2,20,19,10,0,7,14,2,1,1,37,43,1,25,157,13,151,49,95,9,11,109,127,41,57,23,0,5,77,15,0,61,68,4,6,33,19,8,101,84,21,83,16,84,45,6,4,31,0,0,0,2,0,3,16,2,0,0,0,12,15,0,3,25,6,0,2,52,0,0,25,12,25,25,42,11,39,38,0,16,86,47,0,48,179,45,7,104,47,97,55,16,35,96,43,0,47,77,14,6,48,13,236,102,47,18,44,4,115,97,0,15,111,31,1,105,177,39,117,4,64,0,11,7,61,6,115,79,28,132,82,10,5,63,27,64,4,3,58,10,2,0,14,0,0,59,20,0,1,81,7,9,90,44,116,136,43,31,128,45,0,23,34,157,1,73,45,42,47,116,73,4,2,9,2,7,5,1,1,84,40,38,72,19,0,47,85,0,0,63,0,0,36,19,0,0,43,68,0,2,16,58,2,11,11,11,28,3,1,0,0,6,0,0,0,20,0,0,0,77,32,0,27,123,128,94,69,40,95,23,35,125,28,0,23,80,9,0,59,95,1,5,81,56,9,27,7,5,5,6,0,23,49,3,8,71,0,19,84,55,79,51,10,56,54,17,179,36,60,12,8,13,4,45,12,44,75,146,110,178,80,0,1,12,0,85,0,0,3,2,53,12,31,5,1,7,2,0,14,6,0,0,1,0,4,27,89,67,16,86,110,79,5,89,55,13,0,2,0,0,1,4,55,0,49,24,112,3,2,0,0,0,2,1,0,5,0,10,2,26,9,27,102,52,185,65,22,36,21,10,17,5,6,107,90,25,8,11,9,17,2,5,0,1,1,10,40,0,72,0,59,68,93,40,9,0,0,12,55,17,70,66,23,0,22,46,0,31,76,26,14,9,3,0,30,24,0,1,4,0,0,21,14,0,0,8,0,1,0,0,0,0,0,0,4,6,0,2,30,8,10,15,33,70,163,35,61,55,8,106,55,32,25,20,28,0,10,0,15,0,6,0,0,22,0,0,0,0,0,0,0,9,30,15,84,76,15,70,19,35,2,52,6,0,38,30,29,4,0,6,0,0,0,2,2,0,1,68,28,0,14,57,0,0,34,15,0,0,12,14,3,21,19,9,0,5,15,2,2,2,39,44,1,25,167,13,152,54,96,13,8,120,118,43,46,22,0,5,80,13,0,62,65,4,6,31,16,7,96,77,20,81,16,83,44,6,3,30,0,0,1,3,0,2,17,1,0,0,0,10,18,0,4,25,8,3,2,52,0,1,27,11,25,26,44,10,41,40,0,17,81,46,0,40,176,42,4,102,38,110,58,14,33,99,42,0,48,78,15,6,48,14,226,114,50,17,52,7,125,97,0,8,91,26,1,101,167,42,118,5,63,0,10,6,63,7,117,84,27,135,88,10,4,64,30,60,3,3,63,9,2,0,30,0,0,68,23,0,1,74,8,7,89,41,120,131,46,26,128,46,0,19,31,134,3,130,56,29,55,93,56,4,3,10,3,8,10,16,4,84,39,38,72,20,0,49,88,0,0,65,0,0,36,20,0,0,44,68,0,1,16,56,3,8,10,12,24,3,0,0,0,5,0,0,0,24,0,0,0,73,37,0,26,119,133,96,70,44,92,22,34,122,16,0,18,86,8,0,78,100,2,7,61,53,9,27,5,4,4,7,0,20,49,3,8,70,0,21,85,56,83,50,8,58,56,18,186,34,63,8,6,13,4,43,9,45,81,135,122,167,75,0,6,12,0,78,0,0,3,1,52,12,30,3,0,10,2,0,13,6,0,0,0,0,3,26,91,68,15,87,104,78,6,85,54,15,0,2,0,0,1,3,56,1,48,18,110,6,1,0,0,0,2,1,1,6,0,10,4,27,8,27,100,51,183,59,17,41,27,5,17,6,5,103,91,29,7,11,13,16,2,4,0,0,1,8,41,1,75,0,63,69,109,48,8,0,0,23,37,16,68,63,17,0,21,48,0,29,82,26,14,10,2,0,28,24,0,1,4,0,0,21,13,0,0,8,0,1,0,0,0,0,0,0,3,5,0,2,22,6,9,18,33,55,171,34,60,52,6,110,54,32,25,18,29,0,8,0,14,0,7,0,0,21,0,0,0,0,0,0,0,10,30,14,84,74,16,67,21,40,2,52,7,0,38,30,29,4,0,5,0,0,0,3,3,0,2,68,26,0,14,55,0,0,33,14,0,0,12,15,2,20,18,10,0,6,13,1,1,1,27,31,0,24,151,14,151,51,99,10,10,126,130,42,41,23,0,5,78,8,0,63,57,4,5,34,21,8,122,88,16,81,16,81,46,5,4,30,0,0,1,2,0,3,15,0,0,0,0,10,16,0,4,23,8,1,1,51,0,1,26,11,26,26,42,10,40,38,0,16,75,64,0,50,177,47,6,105,50,98,60,15,32,98,41,0,42,75,11,6,49,15,221,110,47,19,45,3,102,96,0,11,110,34,1,106,179,37,116,4,68,0,11,5,63,6,112,83,29,128,84,8,5,66,30,56,4,4,59,10,3,0,26,0,0,57,19,0,0,71,6,7,88,45,121,133,41,26,132,47,0,19,32,140,2,106,52,33,60,115,74,3,2,12,2,8,12,14,4,86,36,38,74,21,0,48,88,0,0,66,0,0,36,22,0,0,42,65,0,1,15,56,2,11,12,12,28,4,0,0,0,5,0,0,0,22,0,0,0,72,35,0,27,124,127,88,71,44,82,22,33,126,22,0,23,86,9,0,72,94,1,7,86,66,8,28,7,5,4,6,0,21,52,3,6,69,0,24,80,60,61,49,8,60,49,18,169,36,59,6,8,12,4,58,13,55,90,149,98,174,73,0,2,17,0,62,0,0,3,2,48,13,31,5,1,11,2,0,14,5,0,0,0,0,4,27,86,66,15,86,112,79,4,91,57,15,0,2,0,0,1,3,58,0,53,21,109,5,1,0,0,0,1,1,0,4,0,11,2,26,9,30,99,53,188,68,24,35,16,11,19,5,6,97,86,30,8,11,12,17,2,5,0,1,1,5,43,1,75,1,56,73,93,43,9,0,0,15,58,16,71,63,19,0,24,47,0,29,72,28,14,9,3,0,28,23,0,2,4,0,0,21,13,0,0,8,0,1,0,0,0,0,0,0,3,6,1,2,32,8,11,15,32,70,168,34,60,48,8,103,52,32,15,18,30,0,3,0,16,0,7,0,0,22,0,0,0,0,0,0,0,9,30,15,85,75,16,72,21,39,2,51,6,0,38,32,27,3,0,5,0,0,0,2,3,0,2,71,27,0,16,56,0,0,33,14,0,0,13,14,2,20,19,9,0,5,14,2,2,2,19,48,1,24,148,14,153,53,98,10,9,126,129,41,54,27,0,6,76,13,0,62,67,3,7,33,18,8,101,81,22,80,16,77,44,6,4,28,0,0,1,2,0,3,15,0,0,0,1,11,13,0,5,22,6,3,2,52,0,0,25,14,24,25,41,10,37,38,0,16,81,46,0,53,178,42,6,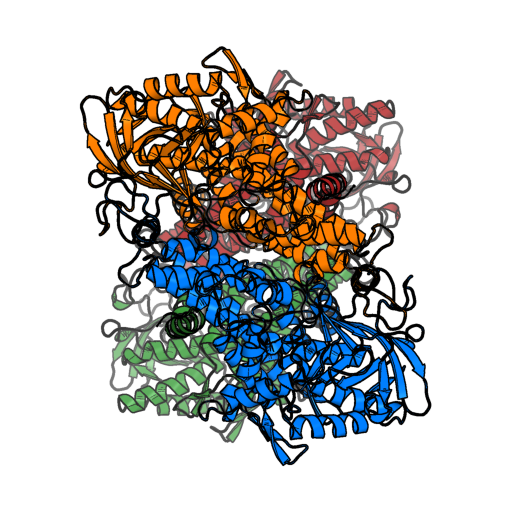105,48,99,56,14,32,100,42,0,48,80,16,6,48,14,226

CATH classification: 1.10.3140.10 (+2 more: 2.40.110.10, 1.20.140.10)

B-factor: mean 23.26, std 12.52, range [7.57, 157.91]